Protein 1WJK (pdb70)

Secondary structure (DSSP, 8-state):
-----------S-----EEEEEE-SS-HHHHHHHHHTSTTSSSSEEEEEETTSSTTHHHHHHSSSS-SEEEESSSEEEESS--HHHHHHHHHSSS-SS--

Organism: Mus musculus (NCBI:txid10090)

Foldseek 3Di:
DDDDDDDDDDDPDDAAWEKEWEDEPPDPASVVQVVVCPVVVVLHPYHYDYCVDPVVVVVCVVPVPWPRWIATLNHTQDTPHHPVVSVVVVSVPPDDDNDD

Sequence (100 aa):
GSSGSSGNLSASNRALPVLTLFTKAPCPLCDEAKEVLQPYKDRFILQEVDITLPENSTWYERYKFDIPVFHLNGQFLMMHRVNTSKLEKQLRKLSGPSSGGSSGSSGNLSASNRALPVLTLFTKAPCPLCDEAKEVLQPYKDRFILQEVDITLPENSTWYERYKFDIPVFHLNGQFLMMHRVNTSKLEKQLRKLSGPSSGGSSGSSGNLSASNRALPVLTLFTKAPCPLCDEAKEVLQPYKDRFILQEVDITLPENSTWYERYKFDIPVFHLNGQFLMMHRVNTSKLEKQLRKLSGPSSGGSSGSSGNLSASNRALPVLTLFTKAPCPLCDEAKEVLQPYKDRFILQEVDITLPENSTWYERYKFDIPVFHLNGQFLMMHRVNTSKLEKQLRKLSGPSSGGSSGSSGNLSASNRALPVLTLFTKAPCPLCDEAKEVLQPYKDRFILQEVDITLPENSTWYERYKFDIPVFHLNGQFLMMHRVNTSKLEKQLRKLSGPSSGGSSGSSGNLSASNRALPVLTLFTKAPCPLCDEAKEVLQPYKDRFILQEVDITLPENSTWYERYKFDIPVFHLNGQFLMMHRVNTSKLEKQLRKLSGPSSGGSSGSSGNLSASNRALPVLTLFTKAPCPLCDEAKEVLQPYKDRFILQEVDITLPENSTWYERYKFDIPVFHLNGQFLMMHRVNTSKLEKQLRKLSGPSSGGSSGSSGNLSASNRALPVLTLFTKAPCPLCDEAKEVLQPYKDRFILQEVDITLPENSTWYERYKFDIPVFHLNGQFLMMHRVNTSKLEKQLRKLSGPSSGGSSGSSGNLSASNRALPVLTLFTKAPCPLCDEAKEVLQPYKDRFILQEVDITLPENSTWYERYKFDIPVFHLNGQFLMMHRVNTSKLEKQLRKLSGPSSGGSSGSSGNLSASNRALPVLTLFTKAPCPLCDEAKEVLQPYKDRFILQEVDITLPENSTWYERYKFDIPVFHLNGQFLMMHRVNTSKLEKQLRKLSGPSSGGSSGSSGNLSASNRALPVLTLFTKAPCPLCDEAKEVLQPYKDRFILQEVDITLPENSTWYERYKFDIPVFHLNGQFLMMHRVNTSKLEKQLRKLSGPSSGGSSGSSGNLSASNRALPVLTLFTKAPCPLCDEAKEVLQPYKDRFILQEVDITLPENSTWYERYKFDIPVFHLNGQFLMMHRVNTSKLEKQLRKLSGPSSGGSSGSSGNLSASNRALPVLTLFTKAPCPLCDEAKEVLQPYKDRFILQEVDITLPENSTWYERYKFDIPVFHLNGQFLMMHRVNTSKLEKQLRKLSGPSSGGSSGSSGNLSASNRALPVLTLFTKAPCPLCDEAKEVLQPYKDRFILQEVDITLPENSTWYERYKFDIPVFHLNGQFLMMHRVNTSKLEKQLRKLSGPSSGGSSGSSGNLSASNRALPVLTLFTKAPCPLCDEAKEVLQPYKDRFILQEVDITLPENSTWYERYKFDIPVFHLNGQFLMMHRVNTSKLEKQLRKLSGPSSGGSSGSSGNLSASNRALPVLTLFTKAPCPLCDEAKEVLQPYKDRFILQEVDITLPENSTWYERYKFDIPVFHLNGQFLMMHRVNTSKLEKQLRKLSGPSSGGSSGSSGNLSASNRALPVLTLFTKAPCPLCDEAKEVLQPYKDRFILQEVDITLPENSTWYERYKFDIPVFHLNGQFLMMHRVNTSKLEKQLRKLSGPSSGGSSGSSGNLSASNRALPVLTLFTKAPCPLCDEAKEVLQPYKDRFILQEVDITLPENSTWYERYKFDIPVFHLNGQFLMMHRVNTSKLEKQLRKLSGPSSGGSSGSSGNLSASNRALPVLTLFTKAPCPLCDEAKEVLQPYKDRFILQEVDITLPENSTWYERYKFDIPVFHLNGQFLMMHRVNTSKLEKQLRKLSGPSSGGSSGSSGNLSASNRALPVLTLFTKAPCPLCDEAKEVLQPYKDRFILQEVDITLPENSTWYERYKFDIPVFHLNGQFLMMHRVNTSKLEKQLRKLSGPSSG

Structure (mmCIF, N/CA/C/O backbone):
data_1WJK
#
_entry.id   1WJK
#
loop_
_atom_site.group_PDB
_atom_site.id
_atom_site.type_symbol
_atom_site.label_atom_id
_atom_site.label_alt_id
_atom_site.label_comp_id
_atom_site.label_asym_id
_atom_site.label_entity_id
_atom_site.label_seq_id
_atom_site.pdbx_PDB_ins_code
_atom_site.Cartn_x
_atom_site.Cartn_y
_atom_site.Cartn_z
_atom_site.occupancy
_atom_site.B_iso_or_equiv
_atom_site.auth_seq_id
_atom_site.auth_comp_id
_atom_site.auth_asym_id
_atom_site.auth_atom_id
_atom_site.pdbx_PDB_model_num
ATOM 1 N N . GLY A 1 1 ? 16.718 -8.238 6.105 1.00 0.00 1 GLY A N 1
ATOM 2 C CA . GLY A 1 1 ? 17.466 -8.238 4.860 1.00 0.00 1 GLY A CA 1
ATOM 3 C C . GLY A 1 1 ? 18.549 -7.157 4.871 1.00 0.00 1 GLY A C 1
ATOM 4 O O . GLY A 1 1 ? 19.739 -7.465 4.828 1.00 0.00 1 GLY A O 1
ATOM 8 N N . SER A 1 2 ? 18.097 -5.913 4.928 1.00 0.00 2 SER A N 1
ATOM 9 C CA . SER A 1 2 ? 19.013 -4.785 4.946 1.00 0.00 2 SER A CA 1
ATOM 10 C C . SER A 1 2 ? 18.543 -3.745 5.965 1.00 0.00 2 SER A C 1
ATOM 11 O O . SER A 1 2 ? 17.418 -3.254 5.882 1.00 0.00 2 SER A O 1
ATOM 19 N N . SER A 1 3 ? 19.428 -3.440 6.902 1.00 0.00 3 SER A N 1
ATOM 20 C CA . SER A 1 3 ? 19.117 -2.468 7.936 1.00 0.00 3 SER A CA 1
ATOM 21 C C . SER A 1 3 ? 18.768 -1.121 7.300 1.00 0.00 3 SER A C 1
ATOM 22 O O . SER A 1 3 ? 18.136 -0.276 7.933 1.00 0.00 3 SER A O 1
ATOM 30 N N . GLY A 1 4 ? 19.193 -0.962 6.055 1.00 0.00 4 GLY A N 1
ATOM 31 C CA . GLY A 1 4 ? 18.933 0.267 5.326 1.00 0.00 4 GLY A CA 1
ATOM 32 C C . GLY A 1 4 ? 19.788 1.416 5.865 1.00 0.00 4 GLY A C 1
ATOM 33 O O . GLY A 1 4 ? 20.380 1.303 6.938 1.00 0.00 4 GLY A O 1
ATOM 37 N N . SER A 1 5 ? 19.826 2.494 5.097 1.00 0.00 5 SER A N 1
ATOM 38 C CA . SER A 1 5 ? 20.599 3.662 5.483 1.00 0.00 5 SER A CA 1
ATOM 39 C C . SER A 1 5 ? 20.042 4.910 4.795 1.00 0.00 5 SER A C 1
ATOM 40 O O . SER A 1 5 ? 20.080 5.017 3.570 1.00 0.00 5 SER A O 1
ATOM 48 N N . SER A 1 6 ? 19.538 5.823 5.612 1.00 0.00 6 SER A N 1
ATOM 49 C CA . SER A 1 6 ? 18.974 7.059 5.097 1.00 0.00 6 SER A CA 1
ATOM 50 C C . SER A 1 6 ? 18.529 7.954 6.256 1.00 0.00 6 SER A C 1
ATOM 51 O O . SER A 1 6 ? 17.422 7.805 6.771 1.00 0.00 6 SER A O 1
ATOM 59 N N . GLY A 1 7 ? 19.415 8.864 6.632 1.00 0.00 7 GLY A N 1
ATOM 60 C CA . GLY A 1 7 ? 19.128 9.783 7.720 1.00 0.00 7 GLY A CA 1
ATOM 61 C C . GLY A 1 7 ? 19.088 11.229 7.220 1.00 0.00 7 GLY A C 1
ATOM 62 O O . GLY A 1 7 ? 19.862 11.608 6.343 1.00 0.00 7 GLY A O 1
ATOM 66 N N . ASN A 1 8 ? 18.178 11.997 7.801 1.00 0.00 8 ASN A N 1
ATOM 67 C CA . ASN A 1 8 ? 18.027 13.393 7.426 1.00 0.00 8 ASN A CA 1
ATOM 68 C C . ASN A 1 8 ? 17.182 14.111 8.480 1.00 0.00 8 ASN A C 1
ATOM 69 O O . ASN A 1 8 ? 16.396 13.480 9.186 1.00 0.00 8 ASN A O 1
ATOM 80 N N . LEU A 1 9 ? 17.371 15.420 8.553 1.00 0.00 9 LEU A N 1
ATOM 81 C CA . LEU A 1 9 ? 16.636 16.231 9.508 1.00 0.00 9 LEU A CA 1
ATOM 82 C C . LEU A 1 9 ? 15.135 16.043 9.281 1.00 0.00 9 LEU A C 1
ATOM 83 O O . LEU A 1 9 ? 14.686 15.919 8.142 1.00 0.00 9 LEU A O 1
ATOM 99 N N . SER A 1 10 ? 14.399 16.029 10.383 1.00 0.00 10 SER A N 1
ATOM 100 C CA . SER A 1 10 ? 12.958 15.859 10.318 1.00 0.00 10 SER A CA 1
ATOM 101 C C . SER A 1 10 ? 12.288 16.627 11.460 1.00 0.00 10 SER A C 1
ATOM 102 O O . SER A 1 10 ? 11.432 17.477 11.222 1.00 0.00 10 SER A O 1
ATOM 110 N N . ALA A 1 11 ? 12.704 16.299 12.674 1.00 0.00 11 ALA A N 1
ATOM 111 C CA . ALA A 1 11 ? 12.155 16.947 13.853 1.00 0.00 11 ALA A CA 1
ATOM 112 C C . ALA A 1 11 ? 10.635 16.768 13.868 1.00 0.00 11 ALA A C 1
ATOM 113 O O . ALA A 1 11 ? 9.892 17.722 13.642 1.00 0.00 11 ALA A O 1
ATOM 120 N N . SER A 1 12 ? 10.219 15.539 14.135 1.00 0.00 12 SER A N 1
ATOM 121 C CA . SER A 1 12 ? 8.801 15.223 14.182 1.00 0.00 12 SER A CA 1
ATOM 122 C C . SER A 1 12 ? 8.593 13.849 14.821 1.00 0.00 12 SER A C 1
ATOM 123 O O . SER A 1 12 ? 9.496 13.014 14.816 1.00 0.00 12 SER A O 1
ATOM 131 N N . ASN A 1 13 ? 7.397 13.657 15.358 1.00 0.00 13 ASN A N 1
ATOM 132 C CA . ASN A 1 13 ? 7.058 12.399 16.001 1.00 0.00 13 ASN A CA 1
ATOM 133 C C . ASN A 1 13 ? 7.362 11.244 15.044 1.00 0.00 13 ASN A C 1
ATOM 134 O O . ASN A 1 13 ? 7.584 11.462 13.854 1.00 0.00 13 ASN A O 1
ATOM 145 N N . ARG A 1 14 ? 7.362 10.042 15.599 1.00 0.00 14 ARG A N 1
ATOM 146 C CA . ARG A 1 14 ? 7.636 8.853 14.810 1.00 0.00 14 ARG A CA 1
ATOM 147 C C . ARG A 1 14 ? 6.361 8.025 14.638 1.00 0.00 14 ARG A C 1
ATOM 148 O O . ARG A 1 14 ? 5.803 7.527 15.615 1.00 0.00 14 ARG A O 1
ATOM 169 N N . ALA A 1 15 ? 5.936 7.904 13.389 1.00 0.00 15 ALA A N 1
ATOM 170 C CA . ALA A 1 15 ? 4.737 7.145 13.077 1.00 0.00 15 ALA A CA 1
ATOM 171 C C . ALA A 1 15 ? 4.521 7.142 11.562 1.00 0.00 15 ALA A C 1
ATOM 172 O O . ALA A 1 15 ? 4.308 8.193 10.959 1.00 0.00 15 ALA A O 1
ATOM 179 N N . LEU A 1 16 ? 4.582 5.948 10.990 1.00 0.00 16 LEU A N 1
ATOM 180 C CA . LEU A 1 16 ? 4.396 5.794 9.557 1.00 0.00 16 LEU A CA 1
ATOM 181 C C . LEU A 1 16 ? 2.943 5.407 9.275 1.00 0.00 16 LEU A C 1
ATOM 182 O O . LEU A 1 16 ? 2.255 4.883 10.150 1.00 0.00 16 LEU A O 1
ATOM 198 N N . PRO A 1 17 ? 2.507 5.688 8.017 1.00 0.00 17 PRO A N 1
ATOM 199 C CA . PRO A 1 17 ? 1.149 5.375 7.609 1.00 0.00 17 PRO A CA 1
ATOM 200 C C . PRO A 1 17 ? 0.980 3.873 7.370 1.00 0.00 17 PRO A C 1
ATOM 201 O O . PRO A 1 17 ? 1.957 3.166 7.126 1.00 0.00 17 PRO A O 1
ATOM 212 N N . VAL A 1 18 ? -0.266 3.430 7.448 1.00 0.00 18 VAL A N 1
ATOM 213 C CA . VAL A 1 18 ? -0.575 2.025 7.243 1.00 0.00 18 VAL A CA 1
ATOM 214 C C . VAL A 1 18 ? -1.106 1.826 5.822 1.00 0.00 18 VAL A C 1
ATOM 215 O O . VAL A 1 18 ? -2.206 2.271 5.499 1.00 0.00 18 VAL A O 1
ATOM 228 N N . LEU A 1 19 ? -0.300 1.157 5.011 1.00 0.00 19 LEU A N 1
ATOM 229 C CA . LEU A 1 19 ? -0.675 0.893 3.632 1.00 0.00 19 LEU A CA 1
ATOM 230 C C . LEU A 1 19 ? -1.354 -0.475 3.545 1.00 0.00 19 LEU A C 1
ATOM 231 O O . LEU A 1 19 ? -0.710 -1.505 3.736 1.00 0.00 19 LEU A O 1
ATOM 247 N N . THR A 1 20 ? -2.647 -0.441 3.257 1.00 0.00 20 THR A N 1
ATOM 248 C CA . THR A 1 20 ? -3.420 -1.666 3.143 1.00 0.00 20 THR A CA 1
ATOM 249 C C . THR A 1 20 ? -3.192 -2.315 1.777 1.00 0.00 20 THR A C 1
ATOM 250 O O . THR A 1 20 ? -3.757 -1.879 0.775 1.00 0.00 20 THR A O 1
ATOM 261 N N . LEU A 1 21 ? -2.362 -3.348 1.780 1.00 0.00 21 LEU A N 1
ATOM 262 C CA . LEU A 1 21 ? -2.052 -4.062 0.553 1.00 0.00 21 LEU A CA 1
ATOM 263 C C . LEU A 1 21 ? -2.972 -5.278 0.429 1.00 0.00 21 LEU A C 1
ATOM 264 O O . LEU A 1 21 ? -2.984 -6.144 1.302 1.00 0.00 21 LEU A O 1
ATOM 280 N N . PHE A 1 22 ? -3.721 -5.304 -0.664 1.00 0.00 22 PHE A N 1
ATOM 281 C CA . PHE A 1 22 ? -4.643 -6.399 -0.914 1.00 0.00 22 PHE A CA 1
ATOM 282 C C . PHE A 1 22 ? -4.154 -7.275 -2.069 1.00 0.00 22 PHE A C 1
ATOM 283 O O . PHE A 1 22 ? -4.353 -6.939 -3.235 1.00 0.00 22 PHE A O 1
ATOM 300 N N . THR A 1 23 ? -3.522 -8.381 -1.704 1.00 0.00 23 THR A N 1
ATOM 301 C CA . THR A 1 23 ? -3.003 -9.308 -2.696 1.00 0.00 23 THR A CA 1
ATOM 302 C C . THR A 1 23 ? -3.933 -10.515 -2.837 1.00 0.00 23 THR A C 1
ATOM 303 O O . THR A 1 23 ? -4.797 -10.739 -1.991 1.00 0.00 23 THR A O 1
ATOM 314 N N . LYS A 1 24 ? -3.723 -11.260 -3.912 1.00 0.00 24 LYS A N 1
ATOM 315 C CA . LYS A 1 24 ? -4.532 -12.439 -4.174 1.00 0.00 24 LYS A CA 1
ATOM 316 C C . LYS A 1 24 ? -3.752 -13.396 -5.078 1.00 0.00 24 LYS A C 1
ATOM 317 O O . LYS A 1 24 ? -2.609 -13.121 -5.439 1.00 0.00 24 LYS A O 1
ATOM 336 N N . ALA A 1 25 ? -4.402 -14.500 -5.417 1.00 0.00 25 ALA A N 1
ATOM 337 C CA . ALA A 1 25 ? -3.784 -15.499 -6.272 1.00 0.00 25 ALA A CA 1
ATOM 338 C C . ALA A 1 25 ? -4.872 -16.385 -6.882 1.00 0.00 25 ALA A C 1
ATOM 339 O O . ALA A 1 25 ? -5.916 -16.603 -6.269 1.00 0.00 25 ALA A O 1
ATOM 346 N N . PRO A 1 26 ? -4.582 -16.885 -8.113 1.00 0.00 26 PRO A N 1
ATOM 347 C CA . PRO A 1 26 ? -3.323 -16.578 -8.769 1.00 0.00 26 PRO A CA 1
ATOM 348 C C . PRO A 1 26 ? -3.322 -15.147 -9.312 1.00 0.00 26 PRO A C 1
ATOM 349 O O . PRO A 1 26 ? -4.288 -14.718 -9.940 1.00 0.00 26 PRO A O 1
ATOM 360 N N . CYS A 1 27 ? -2.227 -14.450 -9.049 1.00 0.00 27 CYS A N 1
ATOM 361 C CA . CYS A 1 27 ? -2.087 -13.076 -9.503 1.00 0.00 27 CYS A CA 1
ATOM 362 C C . CYS A 1 27 ? -0.605 -12.700 -9.448 1.00 0.00 27 CYS A C 1
ATOM 363 O O . CYS A 1 27 ? -0.062 -12.459 -8.371 1.00 0.00 27 CYS A O 1
ATOM 371 N N . PRO A 1 28 ? 0.023 -12.660 -10.653 1.00 0.00 28 PRO A N 1
ATOM 372 C CA . PRO A 1 28 ? 1.432 -12.317 -10.752 1.00 0.00 28 PRO A CA 1
ATOM 373 C C . PRO A 1 28 ? 1.646 -10.816 -10.552 1.00 0.00 28 PRO A C 1
ATOM 374 O O . PRO A 1 28 ? 2.775 -10.332 -10.612 1.00 0.00 28 PRO A O 1
ATOM 385 N N . LEU A 1 29 ? 0.543 -10.119 -10.318 1.00 0.00 29 LEU A N 1
ATOM 386 C CA . LEU A 1 29 ? 0.596 -8.682 -10.108 1.00 0.00 29 LEU A CA 1
ATOM 387 C C . LEU A 1 29 ? 0.896 -8.397 -8.635 1.00 0.00 29 LEU A C 1
ATOM 388 O O . LEU A 1 29 ? 1.908 -7.777 -8.313 1.00 0.00 29 LEU A O 1
ATOM 404 N N . CYS A 1 30 ? -0.003 -8.862 -7.780 1.00 0.00 30 CYS A N 1
ATOM 405 C CA . CYS A 1 30 ? 0.152 -8.664 -6.349 1.00 0.00 30 CYS A CA 1
ATOM 406 C C . CYS A 1 30 ? 1.577 -9.064 -5.961 1.00 0.00 30 CYS A C 1
ATOM 407 O O . CYS A 1 30 ? 2.107 -8.590 -4.958 1.00 0.00 30 CYS A O 1
ATOM 415 N N . ASP A 1 31 ? 2.157 -9.933 -6.777 1.00 0.00 31 ASP A N 1
ATOM 416 C CA . ASP A 1 31 ? 3.510 -10.402 -6.532 1.00 0.00 31 ASP A CA 1
ATOM 417 C C . ASP A 1 31 ? 4.497 -9.265 -6.805 1.00 0.00 31 ASP A C 1
ATOM 418 O O . ASP A 1 31 ? 5.283 -8.898 -5.934 1.00 0.00 31 ASP A O 1
ATOM 427 N N . GLU A 1 32 ? 4.424 -8.740 -8.020 1.00 0.00 32 GLU A N 1
ATOM 428 C CA . GLU A 1 32 ? 5.301 -7.653 -8.419 1.00 0.00 32 GLU A CA 1
ATOM 429 C C . GLU A 1 32 ? 5.058 -6.425 -7.539 1.00 0.00 32 GLU A C 1
ATOM 430 O O . GLU A 1 32 ? 6.002 -5.839 -7.011 1.00 0.00 32 GLU A O 1
ATOM 442 N N . ALA A 1 33 ? 3.788 -6.072 -7.408 1.00 0.00 33 ALA A N 1
ATOM 443 C CA . ALA A 1 33 ? 3.410 -4.924 -6.601 1.00 0.00 33 ALA A CA 1
ATOM 444 C C . ALA A 1 33 ? 4.301 -4.864 -5.359 1.00 0.00 33 ALA A C 1
ATOM 445 O O . ALA A 1 33 ? 5.038 -3.898 -5.166 1.00 0.00 33 ALA A O 1
ATOM 452 N N . LYS A 1 34 ? 4.204 -5.908 -4.549 1.00 0.00 34 LYS A N 1
ATOM 453 C CA . LYS A 1 34 ? 4.993 -5.985 -3.331 1.00 0.00 34 LYS A CA 1
ATOM 454 C C . LYS A 1 34 ? 6.437 -5.585 -3.637 1.00 0.00 34 LYS A C 1
ATOM 455 O O . LYS A 1 34 ? 6.999 -4.717 -2.970 1.00 0.00 34 LYS A O 1
ATOM 474 N N . GLU A 1 35 ? 6.997 -6.236 -4.646 1.00 0.00 35 GLU A N 1
ATOM 475 C CA . GLU A 1 35 ? 8.365 -5.958 -5.049 1.00 0.00 35 GLU A CA 1
ATOM 476 C C . GLU A 1 35 ? 8.550 -4.461 -5.304 1.00 0.00 35 GLU A C 1
ATOM 477 O O . GLU A 1 35 ? 9.646 -3.929 -5.132 1.00 0.00 35 GLU A O 1
ATOM 489 N N . VAL A 1 36 ? 7.462 -3.824 -5.711 1.00 0.00 36 VAL A N 1
ATOM 490 C CA . VAL A 1 36 ? 7.490 -2.398 -5.992 1.00 0.00 36 VAL A CA 1
ATOM 491 C C . VAL A 1 36 ? 7.433 -1.622 -4.675 1.00 0.00 36 VAL A C 1
ATOM 492 O O . VAL A 1 36 ? 7.793 -0.447 -4.627 1.00 0.00 36 VAL A O 1
ATOM 505 N N . LEU A 1 37 ? 6.978 -2.311 -3.638 1.00 0.00 37 LEU A N 1
ATOM 506 C CA . LEU A 1 37 ? 6.869 -1.700 -2.324 1.00 0.00 37 LEU A CA 1
ATOM 507 C C . LEU A 1 37 ? 8.047 -2.152 -1.458 1.00 0.00 37 LEU A C 1
ATOM 508 O O . LEU A 1 37 ? 7.987 -2.070 -0.232 1.00 0.00 37 LEU A O 1
ATOM 524 N N . GLN A 1 38 ? 9.089 -2.619 -2.129 1.00 0.00 38 GLN A N 1
ATOM 525 C CA . GLN A 1 38 ? 10.279 -3.083 -1.436 1.00 0.00 38 GLN A CA 1
ATOM 526 C C . GLN A 1 38 ? 11.012 -1.905 -0.792 1.00 0.00 38 GLN A C 1
ATOM 527 O O . GLN A 1 38 ? 11.332 -1.942 0.395 1.00 0.00 38 GLN A O 1
ATOM 541 N N . PRO A 1 39 ? 11.263 -0.859 -1.625 1.00 0.00 39 PRO A N 1
ATOM 542 C CA . PRO A 1 39 ? 11.952 0.328 -1.149 1.00 0.00 39 PRO A CA 1
ATOM 543 C C . PRO A 1 39 ? 11.027 1.191 -0.289 1.00 0.00 39 PRO A C 1
ATOM 544 O O . PRO A 1 39 ? 11.431 2.248 0.194 1.00 0.00 39 PRO A O 1
ATOM 555 N N . TYR A 1 40 ? 9.805 0.708 -0.123 1.00 0.00 40 TYR A N 1
ATOM 556 C CA . TYR A 1 40 ? 8.819 1.422 0.671 1.00 0.00 40 TYR A CA 1
ATOM 557 C C . TYR A 1 40 ? 8.288 0.544 1.805 1.00 0.00 40 TYR A C 1
ATOM 558 O O . TYR A 1 40 ? 7.313 0.899 2.466 1.00 0.00 40 TYR A O 1
ATOM 576 N N . LYS A 1 41 ? 8.952 -0.587 1.996 1.00 0.00 41 LYS A N 1
ATOM 577 C CA . LYS A 1 41 ? 8.559 -1.519 3.039 1.00 0.00 41 LYS A CA 1
ATOM 578 C C . LYS A 1 41 ? 8.712 -0.845 4.404 1.00 0.00 41 LYS A C 1
ATOM 579 O O . LYS A 1 41 ? 7.943 -1.118 5.325 1.00 0.00 41 LYS A O 1
ATOM 598 N N . ASP A 1 42 ? 9.709 0.023 4.491 1.00 0.00 42 ASP A N 1
ATOM 599 C CA . ASP A 1 42 ? 9.973 0.738 5.728 1.00 0.00 42 ASP A CA 1
ATOM 600 C C . ASP A 1 42 ? 9.327 2.123 5.659 1.00 0.00 42 ASP A C 1
ATOM 601 O O . ASP A 1 42 ? 9.199 2.803 6.676 1.00 0.00 42 ASP A O 1
ATOM 610 N N . ARG A 1 43 ? 8.936 2.499 4.451 1.00 0.00 43 ARG A N 1
ATOM 611 C CA . ARG A 1 43 ? 8.306 3.791 4.236 1.00 0.00 43 ARG A CA 1
ATOM 612 C C . ARG A 1 43 ? 6.920 3.819 4.882 1.00 0.00 43 ARG A C 1
ATOM 613 O O . ARG A 1 43 ? 6.288 4.871 4.958 1.00 0.00 43 ARG A O 1
ATOM 634 N N . PHE A 1 44 ? 6.487 2.650 5.331 1.00 0.00 44 PHE A N 1
ATOM 635 C CA . PHE A 1 44 ? 5.187 2.527 5.969 1.00 0.00 44 PHE A CA 1
ATOM 636 C C . PHE A 1 44 ? 4.907 1.077 6.368 1.00 0.00 44 PHE A C 1
ATOM 637 O O . PHE A 1 44 ? 5.717 0.190 6.106 1.00 0.00 44 PHE A O 1
ATOM 654 N N . ILE A 1 45 ? 3.757 0.882 6.996 1.00 0.00 45 ILE A N 1
ATOM 655 C CA . ILE A 1 45 ? 3.359 -0.445 7.434 1.00 0.00 45 ILE A CA 1
ATOM 656 C C . ILE A 1 45 ? 2.513 -1.106 6.343 1.00 0.00 45 ILE A C 1
ATOM 657 O O . ILE A 1 45 ? 1.324 -0.818 6.215 1.00 0.00 45 ILE A O 1
ATOM 673 N N . LEU A 1 46 ? 3.160 -1.978 5.584 1.00 0.00 46 LEU A N 1
ATOM 674 C CA . LEU A 1 46 ? 2.483 -2.682 4.508 1.00 0.00 46 LEU A CA 1
ATOM 675 C C . LEU A 1 46 ? 1.563 -3.750 5.103 1.00 0.00 46 LEU A C 1
ATOM 676 O O . LEU A 1 46 ? 2.032 -4.786 5.573 1.00 0.00 46 LEU A O 1
ATOM 692 N N . GLN A 1 47 ? 0.271 -3.461 5.064 1.00 0.00 47 GLN A N 1
ATOM 693 C CA . GLN A 1 47 ? -0.719 -4.384 5.593 1.00 0.00 47 GLN A CA 1
ATOM 694 C C . GLN A 1 47 ? -1.251 -5.288 4.479 1.00 0.00 47 GLN A C 1
ATOM 695 O O . GLN A 1 47 ? -2.133 -4.890 3.720 1.00 0.00 47 GLN A O 1
ATOM 709 N N . GLU A 1 48 ? -0.693 -6.488 4.417 1.00 0.00 48 GLU A N 1
ATOM 710 C CA . GLU A 1 48 ? -1.100 -7.452 3.408 1.00 0.00 48 GLU A CA 1
ATOM 711 C C . GLU A 1 48 ? -2.405 -8.134 3.823 1.00 0.00 48 GLU A C 1
ATOM 712 O O . GLU A 1 48 ? -2.418 -8.948 4.745 1.00 0.00 48 GLU A O 1
ATOM 724 N N . VAL A 1 49 ? -3.471 -7.778 3.121 1.00 0.00 49 VAL A N 1
ATOM 725 C CA . VAL A 1 49 ? -4.778 -8.346 3.405 1.00 0.00 49 VAL A CA 1
ATOM 726 C C . VAL A 1 49 ? -5.084 -9.445 2.386 1.00 0.00 49 VAL A C 1
ATOM 727 O O . VAL A 1 49 ? -4.994 -9.221 1.180 1.00 0.00 49 VAL A O 1
ATOM 740 N N . ASP A 1 50 ? -5.439 -10.610 2.908 1.00 0.00 50 ASP A N 1
ATOM 741 C CA . ASP A 1 50 ? -5.758 -11.745 2.058 1.00 0.00 50 ASP A CA 1
ATOM 742 C C . ASP A 1 50 ? -7.236 -11.683 1.667 1.00 0.00 50 ASP A C 1
ATOM 743 O O . ASP A 1 50 ? -8.109 -12.012 2.470 1.00 0.00 50 ASP A O 1
ATOM 752 N N . ILE A 1 51 ? -7.472 -11.260 0.434 1.00 0.00 51 ILE A N 1
ATOM 753 C CA . ILE A 1 51 ? -8.829 -11.151 -0.073 1.00 0.00 51 ILE A CA 1
ATOM 754 C C . ILE A 1 51 ? -9.306 -12.527 -0.541 1.00 0.00 51 ILE A C 1
ATOM 755 O O . ILE A 1 51 ? -10.506 -12.760 -0.675 1.00 0.00 51 ILE A O 1
ATOM 771 N N . THR A 1 52 ? -8.341 -13.404 -0.778 1.00 0.00 52 THR A N 1
ATOM 772 C CA . THR A 1 52 ? -8.647 -14.751 -1.228 1.00 0.00 52 THR A CA 1
ATOM 773 C C . THR A 1 52 ? -9.368 -15.530 -0.127 1.00 0.00 52 THR A C 1
ATOM 774 O O . THR A 1 52 ? -9.879 -16.623 -0.368 1.00 0.00 52 THR A O 1
ATOM 785 N N . LEU A 1 53 ? -9.385 -14.939 1.058 1.00 0.00 53 LEU A N 1
ATOM 786 C CA . LEU A 1 53 ? -10.035 -15.564 2.198 1.00 0.00 53 LEU A CA 1
ATOM 787 C C . LEU A 1 53 ? -11.542 -15.314 2.120 1.00 0.00 53 LEU A C 1
ATOM 788 O O . LEU A 1 53 ? -11.989 -14.397 1.432 1.00 0.00 53 LEU A O 1
ATOM 804 N N . PRO A 1 54 ? -12.305 -16.168 2.854 1.00 0.00 54 PRO A N 1
ATOM 805 C CA . PRO A 1 54 ? -13.753 -16.049 2.875 1.00 0.00 54 PRO A CA 1
ATOM 806 C C . PRO A 1 54 ? -14.193 -14.862 3.735 1.00 0.00 54 PRO A C 1
ATOM 807 O O . PRO A 1 54 ? -15.055 -14.083 3.330 1.00 0.00 54 PRO A O 1
ATOM 818 N N . GLU A 1 55 ? -13.581 -14.760 4.905 1.00 0.00 55 GLU A N 1
ATOM 819 C CA . GLU A 1 55 ? -13.899 -13.682 5.825 1.00 0.00 55 GLU A CA 1
ATOM 820 C C . GLU A 1 55 ? -13.560 -12.329 5.195 1.00 0.00 55 GLU A C 1
ATOM 821 O O . GLU A 1 55 ? -14.087 -11.298 5.609 1.00 0.00 55 GLU A O 1
ATOM 833 N N . ASN A 1 56 ? -12.683 -12.378 4.203 1.00 0.00 56 ASN A N 1
ATOM 834 C CA . ASN A 1 56 ? -12.268 -11.169 3.511 1.00 0.00 56 ASN A CA 1
ATOM 835 C C . ASN A 1 56 ? -12.879 -11.154 2.109 1.00 0.00 56 ASN A C 1
ATOM 836 O O . ASN A 1 56 ? -12.593 -10.261 1.312 1.00 0.00 56 ASN A O 1
ATOM 847 N N . SER A 1 57 ? -13.711 -12.153 1.850 1.00 0.00 57 SER A N 1
ATOM 848 C CA . SER A 1 57 ? -14.365 -12.265 0.557 1.00 0.00 57 SER A CA 1
ATOM 849 C C . SER A 1 57 ? -14.910 -10.902 0.126 1.00 0.00 57 SER A C 1
ATOM 850 O O . SER A 1 57 ? -14.940 -10.590 -1.063 1.00 0.00 57 SER A O 1
ATOM 858 N N . THR A 1 58 ? -15.327 -10.127 1.116 1.00 0.00 58 THR A N 1
ATOM 859 C CA . THR A 1 58 ? -15.869 -8.805 0.854 1.00 0.00 58 THR A CA 1
ATOM 860 C C . THR A 1 58 ? -14.839 -7.941 0.123 1.00 0.00 58 THR A C 1
ATOM 861 O O . THR A 1 58 ? -15.123 -7.398 -0.943 1.00 0.00 58 THR A O 1
ATOM 872 N N . TRP A 1 59 ? -13.663 -7.841 0.726 1.00 0.00 59 TRP A N 1
ATOM 873 C CA . TRP A 1 59 ? -12.589 -7.053 0.146 1.00 0.00 59 TRP A CA 1
ATOM 874 C C . TRP A 1 59 ? -12.437 -7.468 -1.319 1.00 0.00 59 TRP A C 1
ATOM 875 O O . TRP A 1 59 ? -12.291 -6.618 -2.196 1.00 0.00 59 TRP A O 1
ATOM 896 N N . TYR A 1 60 ? -12.476 -8.774 -1.538 1.00 0.00 60 TYR A N 1
ATOM 897 C CA . TYR A 1 60 ? -12.343 -9.312 -2.881 1.00 0.00 60 TYR A CA 1
ATOM 898 C C . TYR A 1 60 ? -13.555 -8.945 -3.740 1.00 0.00 60 TYR A C 1
ATOM 899 O O . TYR A 1 60 ? -13.406 -8.350 -4.807 1.00 0.00 60 TYR A O 1
ATOM 917 N N . GLU A 1 61 ? -14.726 -9.314 -3.244 1.00 0.00 61 GLU A N 1
ATOM 918 C CA . GLU A 1 61 ? -15.963 -9.030 -3.953 1.00 0.00 61 GLU A CA 1
ATOM 919 C C . GLU A 1 61 ? -15.970 -7.583 -4.449 1.00 0.00 61 GLU A C 1
ATOM 920 O O . GLU A 1 61 ? -16.495 -7.294 -5.523 1.00 0.00 61 GLU A O 1
ATOM 932 N N . ARG A 1 62 ? -15.382 -6.711 -3.643 1.00 0.00 62 ARG A N 1
ATOM 933 C CA . ARG A 1 62 ? -15.314 -5.301 -3.987 1.00 0.00 62 ARG A CA 1
ATOM 934 C C . ARG A 1 62 ? -14.058 -5.016 -4.813 1.00 0.00 62 ARG A C 1
ATOM 935 O O . ARG A 1 62 ? -14.046 -4.100 -5.634 1.00 0.00 62 ARG A O 1
ATOM 956 N N . TYR A 1 63 ? -13.032 -5.818 -4.567 1.00 0.00 63 TYR A N 1
ATOM 957 C CA . TYR A 1 63 ? -11.774 -5.663 -5.278 1.00 0.00 63 TYR A CA 1
ATOM 958 C C . TYR A 1 63 ? -11.240 -7.017 -5.749 1.00 0.00 63 TYR A C 1
ATOM 959 O O . TYR A 1 63 ? -10.219 -7.492 -5.254 1.00 0.00 63 TYR A O 1
ATOM 977 N N . LYS A 1 64 ? -11.955 -7.602 -6.699 1.00 0.00 64 LYS A N 1
ATOM 978 C CA . LYS A 1 64 ? -11.565 -8.892 -7.242 1.00 0.00 64 LYS A CA 1
ATOM 979 C C . LYS A 1 64 ? -10.926 -8.690 -8.617 1.00 0.00 64 LYS A C 1
ATOM 980 O O . LYS A 1 64 ? -10.246 -9.580 -9.126 1.00 0.00 64 LYS A O 1
ATOM 999 N N . PHE A 1 65 ? -11.167 -7.515 -9.180 1.00 0.00 65 PHE A N 1
ATOM 1000 C CA . PHE A 1 65 ? -10.624 -7.185 -10.486 1.00 0.00 65 PHE A CA 1
ATOM 1001 C C . PHE A 1 65 ? -9.974 -5.800 -10.476 1.00 0.00 65 PHE A C 1
ATOM 1002 O O . PHE A 1 65 ? -9.552 -5.301 -11.518 1.00 0.00 65 PHE A O 1
ATOM 1019 N N . ASP A 1 66 ? -9.914 -5.218 -9.287 1.00 0.00 66 ASP A N 1
ATOM 1020 C CA . ASP A 1 66 ? -9.324 -3.901 -9.127 1.00 0.00 66 ASP A CA 1
ATOM 1021 C C . ASP A 1 66 ? -8.099 -4.002 -8.215 1.00 0.00 66 ASP A C 1
ATOM 1022 O O . ASP A 1 66 ? -7.764 -3.051 -7.512 1.00 0.00 66 ASP A O 1
ATOM 1031 N N . ILE A 1 67 ? -7.465 -5.165 -8.257 1.00 0.00 67 ILE A N 1
ATOM 1032 C CA . ILE A 1 67 ? -6.285 -5.404 -7.443 1.00 0.00 67 ILE A CA 1
ATOM 1033 C C . ILE A 1 67 ? -5.051 -5.457 -8.345 1.00 0.00 67 ILE A C 1
ATOM 1034 O O . ILE A 1 67 ? -5.171 -5.628 -9.558 1.00 0.00 67 ILE A O 1
ATOM 1050 N N . PRO A 1 68 ? -3.862 -5.304 -7.703 1.00 0.00 68 PRO A N 1
ATOM 1051 C CA . PRO A 1 68 ? -3.809 -5.106 -6.264 1.00 0.00 68 PRO A CA 1
ATOM 1052 C C . PRO A 1 68 ? -4.234 -3.685 -5.890 1.00 0.00 68 PRO A C 1
ATOM 1053 O O . PRO A 1 68 ? -3.999 -2.743 -6.646 1.00 0.00 68 PRO A O 1
ATOM 1064 N N . VAL A 1 69 ? -4.852 -3.574 -4.724 1.00 0.00 69 VAL A N 1
ATOM 1065 C CA . VAL A 1 69 ? -5.312 -2.283 -4.240 1.00 0.00 69 VAL A CA 1
ATOM 1066 C C . VAL A 1 69 ? -4.364 -1.786 -3.148 1.00 0.00 69 VAL A C 1
ATOM 1067 O O . VAL A 1 69 ? -3.736 -2.585 -2.454 1.00 0.00 69 VAL A O 1
ATOM 1080 N N . PHE A 1 70 ? -4.290 -0.468 -3.028 1.00 0.00 70 PHE A N 1
ATOM 1081 C CA . PHE A 1 70 ? -3.429 0.145 -2.031 1.00 0.00 70 PHE A CA 1
ATOM 1082 C C . PHE A 1 70 ? -4.137 1.310 -1.337 1.00 0.00 70 PHE A C 1
ATOM 1083 O O . PHE A 1 70 ? -4.511 2.288 -1.982 1.00 0.00 70 PHE A O 1
ATOM 1100 N N . HIS A 1 71 ? -4.301 1.166 -0.030 1.00 0.00 71 HIS A N 1
ATOM 1101 C CA . HIS A 1 71 ? -4.958 2.194 0.760 1.00 0.00 71 HIS A CA 1
ATOM 1102 C C . HIS A 1 71 ? -3.943 2.846 1.701 1.00 0.00 71 HIS A C 1
ATOM 1103 O O . HIS A 1 71 ? -3.369 2.178 2.559 1.00 0.00 71 HIS A O 1
ATOM 1117 N N . LEU A 1 72 ? -3.753 4.143 1.507 1.00 0.00 72 LEU A N 1
ATOM 1118 C CA . LEU A 1 72 ? -2.817 4.892 2.328 1.00 0.00 72 LEU A CA 1
ATOM 1119 C C . LEU A 1 72 ? -3.595 5.725 3.349 1.00 0.00 72 LEU A C 1
ATOM 1120 O O . LEU A 1 72 ? -4.296 6.667 2.982 1.00 0.00 72 LEU A O 1
ATOM 1136 N N . ASN A 1 73 ? -3.445 5.348 4.610 1.00 0.00 73 ASN A N 1
ATOM 1137 C CA . ASN A 1 73 ? -4.125 6.048 5.687 1.00 0.00 73 ASN A CA 1
ATOM 1138 C C . ASN A 1 73 ? -5.616 5.711 5.647 1.00 0.00 73 ASN A C 1
ATOM 1139 O O . ASN A 1 73 ? -6.450 6.519 6.055 1.00 0.00 73 ASN A O 1
ATOM 1150 N N . GLY A 1 74 ? -5.908 4.518 5.151 1.00 0.00 74 GLY A N 1
ATOM 1151 C CA . GLY A 1 74 ? -7.285 4.064 5.053 1.00 0.00 74 GLY A CA 1
ATOM 1152 C C . GLY A 1 74 ? -8.028 4.805 3.939 1.00 0.00 74 GLY A C 1
ATOM 1153 O O . GLY A 1 74 ? -9.200 5.145 4.090 1.00 0.00 74 GLY A O 1
ATOM 1157 N N . GLN A 1 75 ? -7.315 5.033 2.846 1.00 0.00 75 GLN A N 1
ATOM 1158 C CA . GLN A 1 75 ? -7.892 5.728 1.708 1.00 0.00 75 GLN A CA 1
ATOM 1159 C C . GLN A 1 75 ? -7.245 5.245 0.408 1.00 0.00 75 GLN A C 1
ATOM 1160 O O . GLN A 1 75 ? -6.043 5.411 0.210 1.00 0.00 75 GLN A O 1
ATOM 1174 N N . PHE A 1 76 ? -8.072 4.657 -0.444 1.00 0.00 76 PHE A N 1
ATOM 1175 C CA . PHE A 1 76 ? -7.596 4.149 -1.720 1.00 0.00 76 PHE A CA 1
ATOM 1176 C C . PHE A 1 76 ? -6.548 5.084 -2.325 1.00 0.00 76 PHE A C 1
ATOM 1177 O O . PHE A 1 76 ? -6.888 6.132 -2.874 1.00 0.00 76 PHE A O 1
ATOM 1194 N N . LEU A 1 77 ? -5.294 4.673 -2.206 1.00 0.00 77 LEU A N 1
ATOM 1195 C CA . LEU A 1 77 ? -4.194 5.461 -2.735 1.00 0.00 77 LEU A CA 1
ATOM 1196 C C . LEU A 1 77 ? -4.041 5.176 -4.231 1.00 0.00 77 LEU A C 1
ATOM 1197 O O . LEU A 1 77 ? -3.853 6.096 -5.025 1.00 0.00 77 LEU A O 1
ATOM 1213 N N . MET A 1 78 ? -4.129 3.899 -4.570 1.00 0.00 78 MET A N 1
ATOM 1214 C CA . MET A 1 78 ? -4.003 3.481 -5.956 1.00 0.00 78 MET A CA 1
ATOM 1215 C C . MET A 1 78 ? -4.248 1.978 -6.100 1.00 0.00 78 MET A C 1
ATOM 1216 O O . MET A 1 78 ? -3.958 1.207 -5.187 1.00 0.00 78 MET A O 1
ATOM 1230 N N . MET A 1 79 ? -4.781 1.606 -7.255 1.00 0.00 79 MET A N 1
ATOM 1231 C CA . MET A 1 79 ? -5.069 0.209 -7.531 1.00 0.00 79 MET A CA 1
ATOM 1232 C C . MET A 1 79 ? -4.824 -0.120 -9.005 1.00 0.00 79 MET A C 1
ATOM 1233 O O . MET A 1 79 ? -4.833 0.770 -9.854 1.00 0.00 79 MET A O 1
ATOM 1247 N N . HIS A 1 80 ? -4.610 -1.402 -9.264 1.00 0.00 80 HIS A N 1
ATOM 1248 C CA . HIS A 1 80 ? -4.363 -1.860 -10.621 1.00 0.00 80 HIS A CA 1
ATOM 1249 C C . HIS A 1 80 ? -2.868 -1.766 -10.930 1.00 0.00 80 HIS A C 1
ATOM 1250 O O . HIS A 1 80 ? -2.456 -1.933 -12.077 1.00 0.00 80 HIS A O 1
ATOM 1264 N N . ARG A 1 81 ? -2.096 -1.499 -9.887 1.00 0.00 81 ARG A N 1
ATOM 1265 C CA . ARG A 1 81 ? -0.655 -1.381 -10.033 1.00 0.00 81 ARG A CA 1
ATOM 1266 C C . ARG A 1 81 ? -0.052 -0.701 -8.802 1.00 0.00 81 ARG A C 1
ATOM 1267 O O . ARG A 1 81 ? -0.716 -0.562 -7.777 1.00 0.00 81 ARG A O 1
ATOM 1288 N N . VAL A 1 82 ? 1.202 -0.296 -8.945 1.00 0.00 82 VAL A N 1
ATOM 1289 C CA . VAL A 1 82 ? 1.903 0.366 -7.858 1.00 0.00 82 VAL A CA 1
ATOM 1290 C C . VAL A 1 82 ? 2.658 1.578 -8.407 1.00 0.00 82 VAL A C 1
ATOM 1291 O O . VAL A 1 82 ? 3.864 1.509 -8.640 1.00 0.00 82 VAL A O 1
ATOM 1304 N N . ASN A 1 83 ? 1.918 2.660 -8.598 1.00 0.00 83 ASN A N 1
ATOM 1305 C CA . ASN A 1 83 ? 2.503 3.885 -9.116 1.00 0.00 83 ASN A CA 1
ATOM 1306 C C . ASN A 1 83 ? 3.292 4.579 -8.003 1.00 0.00 83 ASN A C 1
ATOM 1307 O O . ASN A 1 83 ? 2.822 5.554 -7.419 1.00 0.00 83 ASN A O 1
ATOM 1318 N N . THR A 1 84 ? 4.477 4.047 -7.742 1.00 0.00 84 THR A N 1
ATOM 1319 C CA . THR A 1 84 ? 5.335 4.603 -6.709 1.00 0.00 84 THR A CA 1
ATOM 1320 C C . THR A 1 84 ? 5.201 6.126 -6.667 1.00 0.00 84 THR A C 1
ATOM 1321 O O . THR A 1 84 ? 4.925 6.699 -5.614 1.00 0.00 84 THR A O 1
ATOM 1332 N N . SER A 1 85 ? 5.401 6.739 -7.824 1.00 0.00 85 SER A N 1
ATOM 1333 C CA . SER A 1 85 ? 5.306 8.185 -7.932 1.00 0.00 85 SER A CA 1
ATOM 1334 C C . SER A 1 85 ? 4.147 8.698 -7.075 1.00 0.00 85 SER A C 1
ATOM 1335 O O . SER A 1 85 ? 4.316 9.630 -6.291 1.00 0.00 85 SER A O 1
ATOM 1343 N N . LYS A 1 86 ? 2.996 8.067 -7.255 1.00 0.00 86 LYS A N 1
ATOM 1344 C CA . LYS A 1 86 ? 1.809 8.449 -6.507 1.00 0.00 86 LYS A CA 1
ATOM 1345 C C . LYS A 1 86 ? 2.043 8.187 -5.018 1.00 0.00 86 LYS A C 1
ATOM 1346 O O . LYS A 1 86 ? 1.831 9.069 -4.188 1.00 0.00 86 LYS A O 1
ATOM 1365 N N . LEU A 1 87 ? 2.477 6.969 -4.726 1.00 0.00 87 LEU A N 1
ATOM 1366 C CA . LEU A 1 87 ? 2.742 6.580 -3.351 1.00 0.00 87 LEU A CA 1
ATOM 1367 C C . LEU A 1 87 ? 3.649 7.623 -2.696 1.00 0.00 87 LEU A C 1
ATOM 1368 O O . LEU A 1 87 ? 3.246 8.291 -1.744 1.00 0.00 87 LEU A O 1
ATOM 1384 N N . GLU A 1 88 ? 4.856 7.731 -3.230 1.00 0.00 88 GLU A N 1
ATOM 1385 C CA . GLU A 1 88 ? 5.823 8.683 -2.709 1.00 0.00 88 GLU A CA 1
ATOM 1386 C C . GLU A 1 88 ? 5.139 10.013 -2.387 1.00 0.00 88 GLU A C 1
ATOM 1387 O O . GLU A 1 88 ? 5.253 10.519 -1.272 1.00 0.00 88 GLU A O 1
ATOM 1399 N N . LYS A 1 89 ? 4.443 10.540 -3.384 1.00 0.00 89 LYS A N 1
ATOM 1400 C CA . LYS A 1 89 ? 3.740 11.801 -3.220 1.00 0.00 89 LYS A CA 1
ATOM 1401 C C . LYS A 1 89 ? 3.026 11.811 -1.867 1.00 0.00 89 LYS A C 1
ATOM 1402 O O . LYS A 1 89 ? 3.311 12.652 -1.017 1.00 0.00 89 LYS A O 1
ATOM 1421 N N . GLN A 1 90 ? 2.111 10.866 -1.711 1.00 0.00 90 GLN A N 1
ATOM 1422 C CA . GLN A 1 90 ? 1.354 10.755 -0.475 1.00 0.00 90 GLN A CA 1
ATOM 1423 C C . GLN A 1 90 ? 2.301 10.678 0.723 1.00 0.00 90 GLN A C 1
ATOM 1424 O O . GLN A 1 90 ? 2.175 11.452 1.670 1.00 0.00 90 GLN A O 1
ATOM 1438 N N . LEU A 1 91 ? 3.230 9.736 0.643 1.00 0.00 91 LEU A N 1
ATOM 1439 C CA . LEU A 1 91 ? 4.199 9.547 1.710 1.00 0.00 91 LEU A CA 1
ATOM 1440 C C . LEU A 1 91 ? 4.656 10.913 2.224 1.00 0.00 91 LEU A C 1
ATOM 1441 O O . LEU A 1 91 ? 4.494 11.223 3.404 1.00 0.00 91 LEU A O 1
ATOM 1457 N N . ARG A 1 92 ? 5.219 11.695 1.314 1.00 0.00 92 ARG A N 1
ATOM 1458 C CA . ARG A 1 92 ? 5.702 13.021 1.661 1.00 0.00 92 ARG A CA 1
ATOM 1459 C C . ARG A 1 92 ? 4.712 13.717 2.597 1.00 0.00 92 ARG A C 1
ATOM 1460 O O . ARG A 1 92 ? 5.066 14.090 3.715 1.00 0.00 92 ARG A O 1
ATOM 1481 N N . LYS A 1 93 ? 3.491 13.872 2.106 1.00 0.00 93 LYS A N 1
ATOM 1482 C CA . LYS A 1 93 ? 2.448 14.517 2.885 1.00 0.00 93 LYS A CA 1
ATOM 1483 C C . LYS A 1 93 ? 1.246 13.577 2.998 1.00 0.00 93 LYS A C 1
ATOM 1484 O O . LYS A 1 93 ? 0.615 13.246 1.996 1.00 0.00 93 LYS A O 1
ATOM 1503 N N . LEU A 1 94 ? 0.967 13.172 4.229 1.00 0.00 94 LEU A N 1
ATOM 1504 C CA . LEU A 1 94 ? -0.148 12.275 4.486 1.00 0.00 94 LEU A CA 1
ATOM 1505 C C . LEU A 1 94 ? -0.856 12.706 5.772 1.00 0.00 94 LEU A C 1
ATOM 1506 O O . LEU A 1 94 ? -1.959 13.247 5.726 1.00 0.00 94 LEU A O 1
ATOM 1522 N N . SER A 1 95 ? -0.191 12.449 6.890 1.00 0.00 95 SER A N 1
ATOM 1523 C CA . SER A 1 95 ? -0.743 12.804 8.186 1.00 0.00 95 SER A CA 1
ATOM 1524 C C . SER A 1 95 ? -1.020 14.307 8.245 1.00 0.00 95 SER A C 1
ATOM 1525 O O . SER A 1 95 ? -2.143 14.725 8.521 1.00 0.00 95 SER A O 1
ATOM 1533 N N . GLY A 1 96 ? 0.024 15.079 7.980 1.00 0.00 96 GLY A N 1
ATOM 1534 C CA . GLY A 1 96 ? -0.092 16.527 7.999 1.00 0.00 96 GLY A CA 1
ATOM 1535 C C . GLY A 1 96 ? 0.363 17.096 9.344 1.00 0.00 96 GLY A C 1
ATOM 1536 O O . GLY A 1 96 ? 0.841 16.359 10.205 1.00 0.00 96 GLY A O 1
ATOM 1540 N N . PRO A 1 97 ? 0.194 18.438 9.487 1.00 0.00 97 PRO A N 1
ATOM 1541 C CA . PRO A 1 97 ? 0.582 19.115 10.713 1.00 0.00 97 PRO A CA 1
ATOM 1542 C C . PRO A 1 97 ? -0.420 18.834 11.835 1.00 0.00 97 PRO A C 1
ATOM 1543 O O . PRO A 1 97 ? -1.546 19.328 11.805 1.00 0.00 97 PRO A O 1
ATOM 1554 N N . SER A 1 98 ? 0.026 18.042 12.799 1.00 0.00 98 SER A N 1
ATOM 1555 C CA . SER A 1 98 ? -0.817 17.689 13.928 1.00 0.00 98 SER A CA 1
ATOM 1556 C C . SER A 1 98 ? -2.122 17.062 13.432 1.00 0.00 98 SER A C 1
ATOM 1557 O O . SER A 1 98 ? -3.050 17.773 13.049 1.00 0.00 98 SER A O 1
ATOM 1565 N N . SER A 1 99 ? -2.150 15.738 13.454 1.00 0.00 99 SER A N 1
ATOM 1566 C CA . SER A 1 99 ? -3.325 15.007 13.011 1.00 0.00 99 SER A CA 1
ATOM 1567 C C . SER A 1 99 ? -3.157 13.516 13.306 1.00 0.00 99 SER A C 1
ATOM 1568 O O . SER A 1 99 ? -2.364 12.836 12.656 1.00 0.00 99 SER A O 1
ATOM 1576 N N . GLY A 1 100 ? -3.915 13.050 14.288 1.00 0.00 100 GLY A N 1
ATOM 1577 C CA . GLY A 1 100 ? -3.859 11.651 14.677 1.00 0.00 100 GLY A CA 1
ATOM 1578 C C . GLY A 1 100 ? -2.762 11.415 15.717 1.00 0.00 100 GLY A C 1
ATOM 1579 O O . GLY A 1 100 ? -1.576 11.528 15.411 1.00 0.00 100 GLY A O 1
ATOM 1583 N N . GLY A 1 1 ? 41.443 37.894 22.352 1.00 0.00 1 GLY A N 2
ATOM 1584 C CA . GLY A 1 1 ? 41.259 36.534 21.873 1.00 0.00 1 GLY A CA 2
ATOM 1585 C C . GLY A 1 1 ? 39.830 36.051 22.129 1.00 0.00 1 GLY A C 2
ATOM 1586 O O . GLY A 1 1 ? 38.983 36.107 21.239 1.00 0.00 1 GLY A O 2
ATOM 1590 N N . SER A 1 2 ? 39.606 35.587 23.350 1.00 0.00 2 SER A N 2
ATOM 1591 C CA . SER A 1 2 ? 38.294 35.095 23.735 1.00 0.00 2 SER A CA 2
ATOM 1592 C C . SER A 1 2 ? 37.960 33.827 22.946 1.00 0.00 2 SER A C 2
ATOM 1593 O O . SER A 1 2 ? 38.502 33.603 21.865 1.00 0.00 2 SER A O 2
ATOM 1601 N N . SER A 1 3 ? 37.068 33.031 23.518 1.00 0.00 3 SER A N 2
ATOM 1602 C CA . SER A 1 3 ? 36.655 31.792 22.882 1.00 0.00 3 SER A CA 2
ATOM 1603 C C . SER A 1 3 ? 35.139 31.621 23.006 1.00 0.00 3 SER A C 2
ATOM 1604 O O . SER A 1 3 ? 34.485 32.359 23.741 1.00 0.00 3 SER A O 2
ATOM 1612 N N . GLY A 1 4 ? 34.625 30.643 22.274 1.00 0.00 4 GLY A N 2
ATOM 1613 C CA . GLY A 1 4 ? 33.199 30.365 22.292 1.00 0.00 4 GLY A CA 2
ATOM 1614 C C . GLY A 1 4 ? 32.931 28.864 22.171 1.00 0.00 4 GLY A C 2
ATOM 1615 O O . GLY A 1 4 ? 33.864 28.070 22.065 1.00 0.00 4 GLY A O 2
ATOM 1619 N N . SER A 1 5 ? 31.651 28.520 22.190 1.00 0.00 5 SER A N 2
ATOM 1620 C CA . SER A 1 5 ? 31.249 27.128 22.083 1.00 0.00 5 SER A CA 2
ATOM 1621 C C . SER A 1 5 ? 29.746 27.038 21.808 1.00 0.00 5 SER A C 2
ATOM 1622 O O . SER A 1 5 ? 29.022 28.019 21.969 1.00 0.00 5 SER A O 2
ATOM 1630 N N . SER A 1 6 ? 29.322 25.851 21.399 1.00 0.00 6 SER A N 2
ATOM 1631 C CA . SER A 1 6 ? 27.919 25.620 21.101 1.00 0.00 6 SER A CA 2
ATOM 1632 C C . SER A 1 6 ? 27.606 24.124 21.181 1.00 0.00 6 SER A C 2
ATOM 1633 O O . SER A 1 6 ? 28.515 23.301 21.282 1.00 0.00 6 SER A O 2
ATOM 1641 N N . GLY A 1 7 ? 26.318 23.818 21.134 1.00 0.00 7 GLY A N 2
ATOM 1642 C CA . GLY A 1 7 ? 25.875 22.436 21.200 1.00 0.00 7 GLY A CA 2
ATOM 1643 C C . GLY A 1 7 ? 24.857 22.133 20.098 1.00 0.00 7 GLY A C 2
ATOM 1644 O O . GLY A 1 7 ? 24.934 22.694 19.006 1.00 0.00 7 GLY A O 2
ATOM 1648 N N . ASN A 1 8 ? 23.927 21.248 20.423 1.00 0.00 8 ASN A N 2
ATOM 1649 C CA . ASN A 1 8 ? 22.895 20.864 19.475 1.00 0.00 8 ASN A CA 2
ATOM 1650 C C . ASN A 1 8 ? 21.879 19.957 20.173 1.00 0.00 8 ASN A C 2
ATOM 1651 O O . ASN A 1 8 ? 22.201 19.307 21.166 1.00 0.00 8 ASN A O 2
ATOM 1662 N N . LEU A 1 9 ? 20.673 19.943 19.625 1.00 0.00 9 LEU A N 2
ATOM 1663 C CA . LEU A 1 9 ? 19.607 19.127 20.182 1.00 0.00 9 LEU A CA 2
ATOM 1664 C C . LEU A 1 9 ? 18.649 18.713 19.064 1.00 0.00 9 LEU A C 2
ATOM 1665 O O . LEU A 1 9 ? 18.766 19.187 17.935 1.00 0.00 9 LEU A O 2
ATOM 1681 N N . SER A 1 10 ? 17.724 17.833 19.416 1.00 0.00 10 SER A N 2
ATOM 1682 C CA . SER A 1 10 ? 16.746 17.350 18.456 1.00 0.00 10 SER A CA 2
ATOM 1683 C C . SER A 1 10 ? 15.794 16.360 19.131 1.00 0.00 10 SER A C 2
ATOM 1684 O O . SER A 1 10 ? 16.179 15.666 20.071 1.00 0.00 10 SER A O 2
ATOM 1692 N N . ALA A 1 11 ? 14.570 16.326 18.625 1.00 0.00 11 ALA A N 2
ATOM 1693 C CA . ALA A 1 11 ? 13.561 15.433 19.167 1.00 0.00 11 ALA A CA 2
ATOM 1694 C C . ALA A 1 11 ? 12.294 15.525 18.314 1.00 0.00 11 ALA A C 2
ATOM 1695 O O . ALA A 1 11 ? 11.953 16.597 17.816 1.00 0.00 11 ALA A O 2
ATOM 1702 N N . SER A 1 12 ? 11.630 14.387 18.173 1.00 0.00 12 SER A N 2
ATOM 1703 C CA . SER A 1 12 ? 10.408 14.326 17.389 1.00 0.00 12 SER A CA 2
ATOM 1704 C C . SER A 1 12 ? 9.720 12.975 17.597 1.00 0.00 12 SER A C 2
ATOM 1705 O O . SER A 1 12 ? 10.300 12.063 18.184 1.00 0.00 12 SER A O 2
ATOM 1713 N N . ASN A 1 13 ? 8.494 12.889 17.103 1.00 0.00 13 ASN A N 2
ATOM 1714 C CA . ASN A 1 13 ? 7.721 11.665 17.228 1.00 0.00 13 ASN A CA 2
ATOM 1715 C C . ASN A 1 13 ? 7.891 10.829 15.958 1.00 0.00 13 ASN A C 2
ATOM 1716 O O . ASN A 1 13 ? 8.318 11.342 14.925 1.00 0.00 13 ASN A O 2
ATOM 1727 N N . ARG A 1 14 ? 7.548 9.555 16.076 1.00 0.00 14 ARG A N 2
ATOM 1728 C CA . ARG A 1 14 ? 7.657 8.642 14.951 1.00 0.00 14 ARG A CA 2
ATOM 1729 C C . ARG A 1 14 ? 6.356 7.857 14.776 1.00 0.00 14 ARG A C 2
ATOM 1730 O O . ARG A 1 14 ? 5.816 7.320 15.742 1.00 0.00 14 ARG A O 2
ATOM 1751 N N . ALA A 1 15 ? 5.890 7.815 13.536 1.00 0.00 15 ALA A N 2
ATOM 1752 C CA . ALA A 1 15 ? 4.662 7.104 13.222 1.00 0.00 15 ALA A CA 2
ATOM 1753 C C . ALA A 1 15 ? 4.474 7.065 11.704 1.00 0.00 15 ALA A C 2
ATOM 1754 O O . ALA A 1 15 ? 4.342 8.108 11.064 1.00 0.00 15 ALA A O 2
ATOM 1761 N N . LEU A 1 16 ? 4.469 5.852 11.171 1.00 0.00 16 LEU A N 2
ATOM 1762 C CA . LEU A 1 16 ? 4.300 5.664 9.741 1.00 0.00 16 LEU A CA 2
ATOM 1763 C C . LEU A 1 16 ? 2.851 5.264 9.451 1.00 0.00 16 LEU A C 2
ATOM 1764 O O . LEU A 1 16 ? 2.158 4.749 10.327 1.00 0.00 16 LEU A O 2
ATOM 1780 N N . PRO A 1 17 ? 2.426 5.524 8.186 1.00 0.00 17 PRO A N 2
ATOM 1781 C CA . PRO A 1 17 ? 1.072 5.197 7.769 1.00 0.00 17 PRO A CA 2
ATOM 1782 C C . PRO A 1 17 ? 0.915 3.691 7.551 1.00 0.00 17 PRO A C 2
ATOM 1783 O O . PRO A 1 17 ? 1.904 2.968 7.448 1.00 0.00 17 PRO A O 2
ATOM 1794 N N . VAL A 1 18 ? -0.337 3.262 7.487 1.00 0.00 18 VAL A N 2
ATOM 1795 C CA . VAL A 1 18 ? -0.638 1.855 7.283 1.00 0.00 18 VAL A CA 2
ATOM 1796 C C . VAL A 1 18 ? -1.182 1.655 5.867 1.00 0.00 18 VAL A C 2
ATOM 1797 O O . VAL A 1 18 ? -2.311 2.044 5.571 1.00 0.00 18 VAL A O 2
ATOM 1810 N N . LEU A 1 19 ? -0.355 1.048 5.029 1.00 0.00 19 LEU A N 2
ATOM 1811 C CA . LEU A 1 19 ? -0.739 0.791 3.652 1.00 0.00 19 LEU A CA 2
ATOM 1812 C C . LEU A 1 19 ? -1.397 -0.588 3.559 1.00 0.00 19 LEU A C 2
ATOM 1813 O O . LEU A 1 19 ? -0.726 -1.610 3.698 1.00 0.00 19 LEU A O 2
ATOM 1829 N N . THR A 1 20 ? -2.701 -0.572 3.324 1.00 0.00 20 THR A N 2
ATOM 1830 C CA . THR A 1 20 ? -3.456 -1.808 3.211 1.00 0.00 20 THR A CA 2
ATOM 1831 C C . THR A 1 20 ? -3.249 -2.435 1.831 1.00 0.00 20 THR A C 2
ATOM 1832 O O . THR A 1 20 ? -3.874 -2.019 0.856 1.00 0.00 20 THR A O 2
ATOM 1843 N N . LEU A 1 21 ? -2.370 -3.425 1.792 1.00 0.00 21 LEU A N 2
ATOM 1844 C CA . LEU A 1 21 ? -2.073 -4.113 0.547 1.00 0.00 21 LEU A CA 2
ATOM 1845 C C . LEU A 1 21 ? -3.004 -5.319 0.402 1.00 0.00 21 LEU A C 2
ATOM 1846 O O . LEU A 1 21 ? -3.021 -6.202 1.258 1.00 0.00 21 LEU A O 2
ATOM 1862 N N . PHE A 1 22 ? -3.756 -5.317 -0.689 1.00 0.00 22 PHE A N 2
ATOM 1863 C CA . PHE A 1 22 ? -4.687 -6.400 -0.958 1.00 0.00 22 PHE A CA 2
ATOM 1864 C C . PHE A 1 22 ? -4.191 -7.277 -2.109 1.00 0.00 22 PHE A C 2
ATOM 1865 O O . PHE A 1 22 ? -4.344 -6.921 -3.276 1.00 0.00 22 PHE A O 2
ATOM 1882 N N . THR A 1 23 ? -3.606 -8.407 -1.740 1.00 0.00 23 THR A N 2
ATOM 1883 C CA . THR A 1 23 ? -3.086 -9.338 -2.727 1.00 0.00 23 THR A CA 2
ATOM 1884 C C . THR A 1 23 ? -3.963 -10.590 -2.794 1.00 0.00 23 THR A C 2
ATOM 1885 O O . THR A 1 23 ? -4.735 -10.861 -1.875 1.00 0.00 23 THR A O 2
ATOM 1896 N N . LYS A 1 24 ? -3.815 -11.320 -3.890 1.00 0.00 24 LYS A N 2
ATOM 1897 C CA . LYS A 1 24 ? -4.584 -12.536 -4.088 1.00 0.00 24 LYS A CA 2
ATOM 1898 C C . LYS A 1 24 ? -3.849 -13.443 -5.077 1.00 0.00 24 LYS A C 2
ATOM 1899 O O . LYS A 1 24 ? -2.748 -13.121 -5.521 1.00 0.00 24 LYS A O 2
ATOM 1918 N N . ALA A 1 25 ? -4.488 -14.560 -5.393 1.00 0.00 25 ALA A N 2
ATOM 1919 C CA . ALA A 1 25 ? -3.908 -15.516 -6.321 1.00 0.00 25 ALA A CA 2
ATOM 1920 C C . ALA A 1 25 ? -5.031 -16.261 -7.047 1.00 0.00 25 ALA A C 2
ATOM 1921 O O . ALA A 1 25 ? -6.096 -16.494 -6.477 1.00 0.00 25 ALA A O 2
ATOM 1928 N N . PRO A 1 26 ? -4.747 -16.623 -8.327 1.00 0.00 26 PRO A N 2
ATOM 1929 C CA . PRO A 1 26 ? -3.461 -16.309 -8.926 1.00 0.00 26 PRO A CA 2
ATOM 1930 C C . PRO A 1 26 ? -3.374 -14.825 -9.290 1.00 0.00 26 PRO A C 2
ATOM 1931 O O . PRO A 1 26 ? -4.313 -14.264 -9.854 1.00 0.00 26 PRO A O 2
ATOM 1942 N N . CYS A 1 27 ? -2.239 -14.231 -8.952 1.00 0.00 27 CYS A N 2
ATOM 1943 C CA . CYS A 1 27 ? -2.017 -12.824 -9.237 1.00 0.00 27 CYS A CA 2
ATOM 1944 C C . CYS A 1 27 ? -0.508 -12.577 -9.296 1.00 0.00 27 CYS A C 2
ATOM 1945 O O . CYS A 1 27 ? 0.152 -12.499 -8.261 1.00 0.00 27 CYS A O 2
ATOM 1953 N N . PRO A 1 28 ? 0.006 -12.460 -10.549 1.00 0.00 28 PRO A N 2
ATOM 1954 C CA . PRO A 1 28 ? 1.425 -12.224 -10.756 1.00 0.00 28 PRO A CA 2
ATOM 1955 C C . PRO A 1 28 ? 1.793 -10.775 -10.431 1.00 0.00 28 PRO A C 2
ATOM 1956 O O . PRO A 1 28 ? 2.970 -10.449 -10.280 1.00 0.00 28 PRO A O 2
ATOM 1967 N N . LEU A 1 29 ? 0.766 -9.944 -10.334 1.00 0.00 29 LEU A N 2
ATOM 1968 C CA . LEU A 1 29 ? 0.967 -8.538 -10.030 1.00 0.00 29 LEU A CA 2
ATOM 1969 C C . LEU A 1 29 ? 1.236 -8.378 -8.533 1.00 0.00 29 LEU A C 2
ATOM 1970 O O . LEU A 1 29 ? 2.247 -7.798 -8.139 1.00 0.00 29 LEU A O 2
ATOM 1986 N N . CYS A 1 30 ? 0.315 -8.902 -7.738 1.00 0.00 30 CYS A N 2
ATOM 1987 C CA . CYS A 1 30 ? 0.440 -8.824 -6.293 1.00 0.00 30 CYS A CA 2
ATOM 1988 C C . CYS A 1 30 ? 1.899 -9.101 -5.922 1.00 0.00 30 CYS A C 2
ATOM 1989 O O . CYS A 1 30 ? 2.443 -8.471 -5.017 1.00 0.00 30 CYS A O 2
ATOM 1997 N N . ASP A 1 31 ? 2.489 -10.046 -6.640 1.00 0.00 31 ASP A N 2
ATOM 1998 C CA . ASP A 1 31 ? 3.874 -10.414 -6.397 1.00 0.00 31 ASP A CA 2
ATOM 1999 C C . ASP A 1 31 ? 4.780 -9.234 -6.752 1.00 0.00 31 ASP A C 2
ATOM 2000 O O . ASP A 1 31 ? 5.555 -8.769 -5.917 1.00 0.00 31 ASP A O 2
ATOM 2009 N N . GLU A 1 32 ? 4.654 -8.784 -7.992 1.00 0.00 32 GLU A N 2
ATOM 2010 C CA . GLU A 1 32 ? 5.453 -7.667 -8.467 1.00 0.00 32 GLU A CA 2
ATOM 2011 C C . GLU A 1 32 ? 5.204 -6.430 -7.602 1.00 0.00 32 GLU A C 2
ATOM 2012 O O . GLU A 1 32 ? 6.146 -5.825 -7.093 1.00 0.00 32 GLU A O 2
ATOM 2024 N N . ALA A 1 33 ? 3.931 -6.092 -7.461 1.00 0.00 33 ALA A N 2
ATOM 2025 C CA . ALA A 1 33 ? 3.547 -4.938 -6.666 1.00 0.00 33 ALA A CA 2
ATOM 2026 C C . ALA A 1 33 ? 4.439 -4.859 -5.426 1.00 0.00 33 ALA A C 2
ATOM 2027 O O . ALA A 1 33 ? 5.131 -3.864 -5.217 1.00 0.00 33 ALA A O 2
ATOM 2034 N N . LYS A 1 34 ? 4.394 -5.921 -4.635 1.00 0.00 34 LYS A N 2
ATOM 2035 C CA . LYS A 1 34 ? 5.189 -5.984 -3.421 1.00 0.00 34 LYS A CA 2
ATOM 2036 C C . LYS A 1 34 ? 6.614 -5.516 -3.724 1.00 0.00 34 LYS A C 2
ATOM 2037 O O . LYS A 1 34 ? 7.147 -4.648 -3.034 1.00 0.00 34 LYS A O 2
ATOM 2056 N N . GLU A 1 35 ? 7.190 -6.110 -4.759 1.00 0.00 35 GLU A N 2
ATOM 2057 C CA . GLU A 1 35 ? 8.543 -5.765 -5.162 1.00 0.00 35 GLU A CA 2
ATOM 2058 C C . GLU A 1 35 ? 8.664 -4.254 -5.373 1.00 0.00 35 GLU A C 2
ATOM 2059 O O . GLU A 1 35 ? 9.740 -3.684 -5.200 1.00 0.00 35 GLU A O 2
ATOM 2071 N N . VAL A 1 36 ? 7.545 -3.648 -5.743 1.00 0.00 36 VAL A N 2
ATOM 2072 C CA . VAL A 1 36 ? 7.513 -2.215 -5.978 1.00 0.00 36 VAL A CA 2
ATOM 2073 C C . VAL A 1 36 ? 7.433 -1.484 -4.637 1.00 0.00 36 VAL A C 2
ATOM 2074 O O . VAL A 1 36 ? 7.743 -0.296 -4.554 1.00 0.00 36 VAL A O 2
ATOM 2087 N N . LEU A 1 37 ? 7.016 -2.223 -3.620 1.00 0.00 37 LEU A N 2
ATOM 2088 C CA . LEU A 1 37 ? 6.891 -1.660 -2.286 1.00 0.00 37 LEU A CA 2
ATOM 2089 C C . LEU A 1 37 ? 8.084 -2.102 -1.437 1.00 0.00 37 LEU A C 2
ATOM 2090 O O . LEU A 1 37 ? 8.030 -2.050 -0.209 1.00 0.00 37 LEU A O 2
ATOM 2106 N N . GLN A 1 38 ? 9.134 -2.526 -2.125 1.00 0.00 38 GLN A N 2
ATOM 2107 C CA . GLN A 1 38 ? 10.339 -2.977 -1.449 1.00 0.00 38 GLN A CA 2
ATOM 2108 C C . GLN A 1 38 ? 11.050 -1.795 -0.787 1.00 0.00 38 GLN A C 2
ATOM 2109 O O . GLN A 1 38 ? 11.388 -1.851 0.394 1.00 0.00 38 GLN A O 2
ATOM 2123 N N . PRO A 1 39 ? 11.262 -0.724 -1.599 1.00 0.00 39 PRO A N 2
ATOM 2124 C CA . PRO A 1 39 ? 11.926 0.470 -1.104 1.00 0.00 39 PRO A CA 2
ATOM 2125 C C . PRO A 1 39 ? 10.991 1.288 -0.211 1.00 0.00 39 PRO A C 2
ATOM 2126 O O . PRO A 1 39 ? 11.373 2.344 0.290 1.00 0.00 39 PRO A O 2
ATOM 2137 N N . TYR A 1 40 ? 9.785 0.768 -0.038 1.00 0.00 40 TYR A N 2
ATOM 2138 C CA . TYR A 1 40 ? 8.793 1.437 0.786 1.00 0.00 40 TYR A CA 2
ATOM 2139 C C . TYR A 1 40 ? 8.225 0.485 1.841 1.00 0.00 40 TYR A C 2
ATOM 2140 O O . TYR A 1 40 ? 7.136 0.712 2.366 1.00 0.00 40 TYR A O 2
ATOM 2158 N N . LYS A 1 41 ? 8.990 -0.561 2.121 1.00 0.00 41 LYS A N 2
ATOM 2159 C CA . LYS A 1 41 ? 8.577 -1.548 3.104 1.00 0.00 41 LYS A CA 2
ATOM 2160 C C . LYS A 1 41 ? 8.888 -1.024 4.508 1.00 0.00 41 LYS A C 2
ATOM 2161 O O . LYS A 1 41 ? 8.330 -1.506 5.492 1.00 0.00 41 LYS A O 2
ATOM 2180 N N . ASP A 1 42 ? 9.778 -0.043 4.555 1.00 0.00 42 ASP A N 2
ATOM 2181 C CA . ASP A 1 42 ? 10.170 0.551 5.822 1.00 0.00 42 ASP A CA 2
ATOM 2182 C C . ASP A 1 42 ? 9.548 1.944 5.941 1.00 0.00 42 ASP A C 2
ATOM 2183 O O . ASP A 1 42 ? 9.511 2.520 7.027 1.00 0.00 42 ASP A O 2
ATOM 2192 N N . ARG A 1 43 ? 9.077 2.445 4.808 1.00 0.00 43 ARG A N 2
ATOM 2193 C CA . ARG A 1 43 ? 8.459 3.760 4.772 1.00 0.00 43 ARG A CA 2
ATOM 2194 C C . ARG A 1 43 ? 7.110 3.733 5.494 1.00 0.00 43 ARG A C 2
ATOM 2195 O O . ARG A 1 43 ? 6.705 4.726 6.096 1.00 0.00 43 ARG A O 2
ATOM 2216 N N . PHE A 1 44 ? 6.453 2.585 5.411 1.00 0.00 44 PHE A N 2
ATOM 2217 C CA . PHE A 1 44 ? 5.159 2.416 6.049 1.00 0.00 44 PHE A CA 2
ATOM 2218 C C . PHE A 1 44 ? 4.921 0.953 6.426 1.00 0.00 44 PHE A C 2
ATOM 2219 O O . PHE A 1 44 ? 5.760 0.094 6.159 1.00 0.00 44 PHE A O 2
ATOM 2236 N N . ILE A 1 45 ? 3.772 0.713 7.041 1.00 0.00 45 ILE A N 2
ATOM 2237 C CA . ILE A 1 45 ? 3.412 -0.632 7.457 1.00 0.00 45 ILE A CA 2
ATOM 2238 C C . ILE A 1 45 ? 2.546 -1.282 6.376 1.00 0.00 45 ILE A C 2
ATOM 2239 O O . ILE A 1 45 ? 1.347 -1.022 6.298 1.00 0.00 45 ILE A O 2
ATOM 2255 N N . LEU A 1 46 ? 3.188 -2.114 5.570 1.00 0.00 46 LEU A N 2
ATOM 2256 C CA . LEU A 1 46 ? 2.491 -2.803 4.497 1.00 0.00 46 LEU A CA 2
ATOM 2257 C C . LEU A 1 46 ? 1.581 -3.878 5.093 1.00 0.00 46 LEU A C 2
ATOM 2258 O O . LEU A 1 46 ? 2.054 -4.927 5.527 1.00 0.00 46 LEU A O 2
ATOM 2274 N N . GLN A 1 47 ? 0.290 -3.580 5.096 1.00 0.00 47 GLN A N 2
ATOM 2275 C CA . GLN A 1 47 ? -0.691 -4.508 5.632 1.00 0.00 47 GLN A CA 2
ATOM 2276 C C . GLN A 1 47 ? -1.263 -5.381 4.513 1.00 0.00 47 GLN A C 2
ATOM 2277 O O . GLN A 1 47 ? -2.159 -4.956 3.786 1.00 0.00 47 GLN A O 2
ATOM 2291 N N . GLU A 1 48 ? -0.721 -6.586 4.411 1.00 0.00 48 GLU A N 2
ATOM 2292 C CA . GLU A 1 48 ? -1.166 -7.522 3.393 1.00 0.00 48 GLU A CA 2
ATOM 2293 C C . GLU A 1 48 ? -2.492 -8.165 3.806 1.00 0.00 48 GLU A C 2
ATOM 2294 O O . GLU A 1 48 ? -2.522 -9.024 4.686 1.00 0.00 48 GLU A O 2
ATOM 2306 N N . VAL A 1 49 ? -3.556 -7.723 3.152 1.00 0.00 49 VAL A N 2
ATOM 2307 C CA . VAL A 1 49 ? -4.882 -8.244 3.440 1.00 0.00 49 VAL A CA 2
ATOM 2308 C C . VAL A 1 49 ? -5.224 -9.341 2.430 1.00 0.00 49 VAL A C 2
ATOM 2309 O O . VAL A 1 49 ? -5.209 -9.105 1.223 1.00 0.00 49 VAL A O 2
ATOM 2322 N N . ASP A 1 50 ? -5.526 -10.517 2.961 1.00 0.00 50 ASP A N 2
ATOM 2323 C CA . ASP A 1 50 ? -5.872 -11.650 2.120 1.00 0.00 50 ASP A CA 2
ATOM 2324 C C . ASP A 1 50 ? -7.352 -11.565 1.740 1.00 0.00 50 ASP A C 2
ATOM 2325 O O . ASP A 1 50 ? -8.223 -11.874 2.552 1.00 0.00 50 ASP A O 2
ATOM 2334 N N . ILE A 1 51 ? -7.590 -11.145 0.506 1.00 0.00 51 ILE A N 2
ATOM 2335 C CA . ILE A 1 51 ? -8.949 -11.015 0.009 1.00 0.00 51 ILE A CA 2
ATOM 2336 C C . ILE A 1 51 ? -9.452 -12.385 -0.450 1.00 0.00 51 ILE A C 2
ATOM 2337 O O . ILE A 1 51 ? -10.642 -12.558 -0.711 1.00 0.00 51 ILE A O 2
ATOM 2353 N N . THR A 1 52 ? -8.521 -13.324 -0.536 1.00 0.00 52 THR A N 2
ATOM 2354 C CA . THR A 1 52 ? -8.855 -14.673 -0.960 1.00 0.00 52 THR A CA 2
ATOM 2355 C C . THR A 1 52 ? -9.532 -15.437 0.179 1.00 0.00 52 THR A C 2
ATOM 2356 O O . THR A 1 52 ? -9.899 -16.600 0.020 1.00 0.00 52 THR A O 2
ATOM 2367 N N . LEU A 1 53 ? -9.678 -14.752 1.304 1.00 0.00 53 LEU A N 2
ATOM 2368 C CA . LEU A 1 53 ? -10.305 -15.352 2.470 1.00 0.00 53 LEU A CA 2
ATOM 2369 C C . LEU A 1 53 ? -11.818 -15.134 2.399 1.00 0.00 53 LEU A C 2
ATOM 2370 O O . LEU A 1 53 ? -12.289 -14.260 1.673 1.00 0.00 53 LEU A O 2
ATOM 2386 N N . PRO A 1 54 ? -12.556 -15.966 3.182 1.00 0.00 54 PRO A N 2
ATOM 2387 C CA . PRO A 1 54 ? -14.005 -15.873 3.214 1.00 0.00 54 PRO A CA 2
ATOM 2388 C C . PRO A 1 54 ? -14.459 -14.655 4.021 1.00 0.00 54 PRO A C 2
ATOM 2389 O O . PRO A 1 54 ? -15.404 -13.968 3.638 1.00 0.00 54 PRO A O 2
ATOM 2400 N N . GLU A 1 55 ? -13.762 -14.424 5.125 1.00 0.00 55 GLU A N 2
ATOM 2401 C CA . GLU A 1 55 ? -14.081 -13.301 5.990 1.00 0.00 55 GLU A CA 2
ATOM 2402 C C . GLU A 1 55 ? -13.714 -11.983 5.305 1.00 0.00 55 GLU A C 2
ATOM 2403 O O . GLU A 1 55 ? -14.250 -10.930 5.648 1.00 0.00 55 GLU A O 2
ATOM 2415 N N . ASN A 1 56 ? -12.803 -12.083 4.348 1.00 0.00 56 ASN A N 2
ATOM 2416 C CA . ASN A 1 56 ? -12.359 -10.912 3.612 1.00 0.00 56 ASN A CA 2
ATOM 2417 C C . ASN A 1 56 ? -12.966 -10.937 2.207 1.00 0.00 56 ASN A C 2
ATOM 2418 O O . ASN A 1 56 ? -12.637 -10.098 1.370 1.00 0.00 56 ASN A O 2
ATOM 2429 N N . SER A 1 57 ? -13.841 -11.909 1.993 1.00 0.00 57 SER A N 2
ATOM 2430 C CA . SER A 1 57 ? -14.497 -12.054 0.705 1.00 0.00 57 SER A CA 2
ATOM 2431 C C . SER A 1 57 ? -15.018 -10.697 0.227 1.00 0.00 57 SER A C 2
ATOM 2432 O O . SER A 1 57 ? -15.177 -10.477 -0.973 1.00 0.00 57 SER A O 2
ATOM 2440 N N . THR A 1 58 ? -15.268 -9.822 1.190 1.00 0.00 58 THR A N 2
ATOM 2441 C CA . THR A 1 58 ? -15.767 -8.492 0.883 1.00 0.00 58 THR A CA 2
ATOM 2442 C C . THR A 1 58 ? -14.706 -7.685 0.133 1.00 0.00 58 THR A C 2
ATOM 2443 O O . THR A 1 58 ? -14.940 -7.235 -0.988 1.00 0.00 58 THR A O 2
ATOM 2454 N N . TRP A 1 59 ? -13.562 -7.524 0.782 1.00 0.00 59 TRP A N 2
ATOM 2455 C CA . TRP A 1 59 ? -12.464 -6.778 0.191 1.00 0.00 59 TRP A CA 2
ATOM 2456 C C . TRP A 1 59 ? -12.296 -7.250 -1.255 1.00 0.00 59 TRP A C 2
ATOM 2457 O O . TRP A 1 59 ? -11.945 -6.462 -2.132 1.00 0.00 59 TRP A O 2
ATOM 2478 N N . TYR A 1 60 ? -12.556 -8.533 -1.459 1.00 0.00 60 TYR A N 2
ATOM 2479 C CA . TYR A 1 60 ? -12.438 -9.119 -2.784 1.00 0.00 60 TYR A CA 2
ATOM 2480 C C . TYR A 1 60 ? -13.635 -8.742 -3.659 1.00 0.00 60 TYR A C 2
ATOM 2481 O O . TYR A 1 60 ? -13.465 -8.190 -4.745 1.00 0.00 60 TYR A O 2
ATOM 2499 N N . GLU A 1 61 ? -14.819 -9.054 -3.153 1.00 0.00 61 GLU A N 2
ATOM 2500 C CA . GLU A 1 61 ? -16.044 -8.755 -3.874 1.00 0.00 61 GLU A CA 2
ATOM 2501 C C . GLU A 1 61 ? -16.037 -7.302 -4.352 1.00 0.00 61 GLU A C 2
ATOM 2502 O O . GLU A 1 61 ? -16.653 -6.974 -5.365 1.00 0.00 61 GLU A O 2
ATOM 2514 N N . ARG A 1 62 ? -15.333 -6.468 -3.599 1.00 0.00 62 ARG A N 2
ATOM 2515 C CA . ARG A 1 62 ? -15.238 -5.057 -3.933 1.00 0.00 62 ARG A CA 2
ATOM 2516 C C . ARG A 1 62 ? -14.022 -4.804 -4.827 1.00 0.00 62 ARG A C 2
ATOM 2517 O O . ARG A 1 62 ? -14.033 -3.892 -5.652 1.00 0.00 62 ARG A O 2
ATOM 2538 N N . TYR A 1 63 ? -13.003 -5.628 -4.633 1.00 0.00 63 TYR A N 2
ATOM 2539 C CA . TYR A 1 63 ? -11.782 -5.505 -5.411 1.00 0.00 63 TYR A CA 2
ATOM 2540 C C . TYR A 1 63 ? -11.266 -6.880 -5.842 1.00 0.00 63 TYR A C 2
ATOM 2541 O O . TYR A 1 63 ? -10.238 -7.343 -5.350 1.00 0.00 63 TYR A O 2
ATOM 2559 N N . LYS A 1 64 ? -12.003 -7.493 -6.756 1.00 0.00 64 LYS A N 2
ATOM 2560 C CA . LYS A 1 64 ? -11.632 -8.805 -7.259 1.00 0.00 64 LYS A CA 2
ATOM 2561 C C . LYS A 1 64 ? -10.990 -8.654 -8.640 1.00 0.00 64 LYS A C 2
ATOM 2562 O O . LYS A 1 64 ? -10.278 -9.547 -9.097 1.00 0.00 64 LYS A O 2
ATOM 2581 N N . PHE A 1 65 ? -11.264 -7.518 -9.264 1.00 0.00 65 PHE A N 2
ATOM 2582 C CA . PHE A 1 65 ? -10.721 -7.239 -10.583 1.00 0.00 65 PHE A CA 2
ATOM 2583 C C . PHE A 1 65 ? -10.039 -5.870 -10.617 1.00 0.00 65 PHE A C 2
ATOM 2584 O O . PHE A 1 65 ? -9.632 -5.402 -11.679 1.00 0.00 65 PHE A O 2
ATOM 2601 N N . ASP A 1 66 ? -9.934 -5.268 -9.441 1.00 0.00 66 ASP A N 2
ATOM 2602 C CA . ASP A 1 66 ? -9.308 -3.962 -9.323 1.00 0.00 66 ASP A CA 2
ATOM 2603 C C . ASP A 1 66 ? -8.106 -4.061 -8.382 1.00 0.00 66 ASP A C 2
ATOM 2604 O O . ASP A 1 66 ? -7.766 -3.096 -7.700 1.00 0.00 66 ASP A O 2
ATOM 2613 N N . ILE A 1 67 ? -7.495 -5.237 -8.376 1.00 0.00 67 ILE A N 2
ATOM 2614 C CA . ILE A 1 67 ? -6.338 -5.474 -7.531 1.00 0.00 67 ILE A CA 2
ATOM 2615 C C . ILE A 1 67 ? -5.083 -5.557 -8.402 1.00 0.00 67 ILE A C 2
ATOM 2616 O O . ILE A 1 67 ? -5.176 -5.739 -9.615 1.00 0.00 67 ILE A O 2
ATOM 2632 N N . PRO A 1 68 ? -3.908 -5.415 -7.732 1.00 0.00 68 PRO A N 2
ATOM 2633 C CA . PRO A 1 68 ? -3.886 -5.203 -6.295 1.00 0.00 68 PRO A CA 2
ATOM 2634 C C . PRO A 1 68 ? -4.297 -3.771 -5.946 1.00 0.00 68 PRO A C 2
ATOM 2635 O O . PRO A 1 68 ? -4.043 -2.844 -6.713 1.00 0.00 68 PRO A O 2
ATOM 2646 N N . VAL A 1 69 ? -4.926 -3.636 -4.788 1.00 0.00 69 VAL A N 2
ATOM 2647 C CA . VAL A 1 69 ? -5.375 -2.332 -4.328 1.00 0.00 69 VAL A CA 2
ATOM 2648 C C . VAL A 1 69 ? -4.465 -1.855 -3.194 1.00 0.00 69 VAL A C 2
ATOM 2649 O O . VAL A 1 69 ? -3.930 -2.666 -2.440 1.00 0.00 69 VAL A O 2
ATOM 2662 N N . PHE A 1 70 ? -4.318 -0.541 -3.110 1.00 0.00 70 PHE A N 2
ATOM 2663 C CA . PHE A 1 70 ? -3.482 0.053 -2.081 1.00 0.00 70 PHE A CA 2
ATOM 2664 C C . PHE A 1 70 ? -4.207 1.207 -1.385 1.00 0.00 70 PHE A C 2
ATOM 2665 O O . PHE A 1 70 ? -4.532 2.211 -2.015 1.00 0.00 70 PHE A O 2
ATOM 2682 N N . HIS A 1 71 ? -4.439 1.024 -0.093 1.00 0.00 71 HIS A N 2
ATOM 2683 C CA . HIS A 1 71 ? -5.119 2.037 0.696 1.00 0.00 71 HIS A CA 2
ATOM 2684 C C . HIS A 1 71 ? -4.134 2.666 1.682 1.00 0.00 71 HIS A C 2
ATOM 2685 O O . HIS A 1 71 ? -3.608 1.985 2.561 1.00 0.00 71 HIS A O 2
ATOM 2699 N N . LEU A 1 72 ? -3.914 3.961 1.504 1.00 0.00 72 LEU A N 2
ATOM 2700 C CA . LEU A 1 72 ? -3.001 4.691 2.368 1.00 0.00 72 LEU A CA 2
ATOM 2701 C C . LEU A 1 72 ? -3.806 5.503 3.383 1.00 0.00 72 LEU A C 2
ATOM 2702 O O . LEU A 1 72 ? -4.568 6.393 3.008 1.00 0.00 72 LEU A O 2
ATOM 2718 N N . ASN A 1 73 ? -3.611 5.168 4.650 1.00 0.00 73 ASN A N 2
ATOM 2719 C CA . ASN A 1 73 ? -4.309 5.855 5.723 1.00 0.00 73 ASN A CA 2
ATOM 2720 C C . ASN A 1 73 ? -5.815 5.628 5.573 1.00 0.00 73 ASN A C 2
ATOM 2721 O O . ASN A 1 73 ? -6.595 6.579 5.590 1.00 0.00 73 ASN A O 2
ATOM 2732 N N . GLY A 1 74 ? -6.178 4.362 5.430 1.00 0.00 74 GLY A N 2
ATOM 2733 C CA . GLY A 1 74 ? -7.577 3.997 5.277 1.00 0.00 74 GLY A CA 2
ATOM 2734 C C . GLY A 1 74 ? -8.230 4.792 4.145 1.00 0.00 74 GLY A C 2
ATOM 2735 O O . GLY A 1 74 ? -9.366 5.246 4.276 1.00 0.00 74 GLY A O 2
ATOM 2739 N N . GLN A 1 75 ? -7.485 4.937 3.060 1.00 0.00 75 GLN A N 2
ATOM 2740 C CA . GLN A 1 75 ? -7.977 5.670 1.906 1.00 0.00 75 GLN A CA 2
ATOM 2741 C C . GLN A 1 75 ? -7.280 5.186 0.632 1.00 0.00 75 GLN A C 2
ATOM 2742 O O . GLN A 1 75 ? -6.061 5.295 0.508 1.00 0.00 75 GLN A O 2
ATOM 2756 N N . PHE A 1 76 ? -8.084 4.661 -0.281 1.00 0.00 76 PHE A N 2
ATOM 2757 C CA . PHE A 1 76 ? -7.559 4.161 -1.540 1.00 0.00 76 PHE A CA 2
ATOM 2758 C C . PHE A 1 76 ? -6.494 5.103 -2.104 1.00 0.00 76 PHE A C 2
ATOM 2759 O O . PHE A 1 76 ? -6.784 6.257 -2.416 1.00 0.00 76 PHE A O 2
ATOM 2776 N N . LEU A 1 77 ? -5.284 4.576 -2.218 1.00 0.00 77 LEU A N 2
ATOM 2777 C CA . LEU A 1 77 ? -4.174 5.356 -2.739 1.00 0.00 77 LEU A CA 2
ATOM 2778 C C . LEU A 1 77 ? -4.022 5.081 -4.237 1.00 0.00 77 LEU A C 2
ATOM 2779 O O . LEU A 1 77 ? -3.841 6.007 -5.026 1.00 0.00 77 LEU A O 2
ATOM 2795 N N . MET A 1 78 ? -4.101 3.805 -4.582 1.00 0.00 78 MET A N 2
ATOM 2796 C CA . MET A 1 78 ? -3.974 3.396 -5.971 1.00 0.00 78 MET A CA 2
ATOM 2797 C C . MET A 1 78 ? -4.226 1.895 -6.126 1.00 0.00 78 MET A C 2
ATOM 2798 O O . MET A 1 78 ? -3.941 1.117 -5.217 1.00 0.00 78 MET A O 2
ATOM 2812 N N . MET A 1 79 ? -4.758 1.533 -7.285 1.00 0.00 79 MET A N 2
ATOM 2813 C CA . MET A 1 79 ? -5.051 0.140 -7.571 1.00 0.00 79 MET A CA 2
ATOM 2814 C C . MET A 1 79 ? -4.759 -0.193 -9.035 1.00 0.00 79 MET A C 2
ATOM 2815 O O . MET A 1 79 ? -4.757 0.693 -9.888 1.00 0.00 79 MET A O 2
ATOM 2829 N N . HIS A 1 80 ? -4.520 -1.473 -9.282 1.00 0.00 80 HIS A N 2
ATOM 2830 C CA . HIS A 1 80 ? -4.227 -1.933 -10.629 1.00 0.00 80 HIS A CA 2
ATOM 2831 C C . HIS A 1 80 ? -2.725 -1.819 -10.895 1.00 0.00 80 HIS A C 2
ATOM 2832 O O . HIS A 1 80 ? -2.277 -1.989 -12.028 1.00 0.00 80 HIS A O 2
ATOM 2846 N N . ARG A 1 81 ? -1.988 -1.533 -9.831 1.00 0.00 81 ARG A N 2
ATOM 2847 C CA . ARG A 1 81 ? -0.545 -1.395 -9.936 1.00 0.00 81 ARG A CA 2
ATOM 2848 C C . ARG A 1 81 ? 0.005 -0.642 -8.723 1.00 0.00 81 ARG A C 2
ATOM 2849 O O . ARG A 1 81 ? -0.702 -0.447 -7.735 1.00 0.00 81 ARG A O 2
ATOM 2870 N N . VAL A 1 82 ? 1.262 -0.238 -8.837 1.00 0.00 82 VAL A N 2
ATOM 2871 C CA . VAL A 1 82 ? 1.915 0.489 -7.762 1.00 0.00 82 VAL A CA 2
ATOM 2872 C C . VAL A 1 82 ? 2.628 1.713 -8.341 1.00 0.00 82 VAL A C 2
ATOM 2873 O O . VAL A 1 82 ? 3.840 1.688 -8.550 1.00 0.00 82 VAL A O 2
ATOM 2886 N N . ASN A 1 83 ? 1.846 2.755 -8.582 1.00 0.00 83 ASN A N 2
ATOM 2887 C CA . ASN A 1 83 ? 2.387 3.986 -9.131 1.00 0.00 83 ASN A CA 2
ATOM 2888 C C . ASN A 1 83 ? 3.248 4.678 -8.072 1.00 0.00 83 ASN A C 2
ATOM 2889 O O . ASN A 1 83 ? 2.788 5.598 -7.398 1.00 0.00 83 ASN A O 2
ATOM 2900 N N . THR A 1 84 ? 4.481 4.208 -7.958 1.00 0.00 84 THR A N 2
ATOM 2901 C CA . THR A 1 84 ? 5.410 4.769 -6.992 1.00 0.00 84 THR A CA 2
ATOM 2902 C C . THR A 1 84 ? 5.224 6.285 -6.892 1.00 0.00 84 THR A C 2
ATOM 2903 O O . THR A 1 84 ? 5.040 6.820 -5.800 1.00 0.00 84 THR A O 2
ATOM 2914 N N . SER A 1 85 ? 5.279 6.933 -8.047 1.00 0.00 85 SER A N 2
ATOM 2915 C CA . SER A 1 85 ? 5.118 8.376 -8.103 1.00 0.00 85 SER A CA 2
ATOM 2916 C C . SER A 1 85 ? 4.006 8.816 -7.149 1.00 0.00 85 SER A C 2
ATOM 2917 O O . SER A 1 85 ? 4.207 9.709 -6.326 1.00 0.00 85 SER A O 2
ATOM 2925 N N . LYS A 1 86 ? 2.858 8.170 -7.291 1.00 0.00 86 LYS A N 2
ATOM 2926 C CA . LYS A 1 86 ? 1.714 8.485 -6.452 1.00 0.00 86 LYS A CA 2
ATOM 2927 C C . LYS A 1 86 ? 2.046 8.146 -4.997 1.00 0.00 86 LYS A C 2
ATOM 2928 O O . LYS A 1 86 ? 2.032 9.022 -4.134 1.00 0.00 86 LYS A O 2
ATOM 2947 N N . LEU A 1 87 ? 2.335 6.873 -4.770 1.00 0.00 87 LEU A N 2
ATOM 2948 C CA . LEU A 1 87 ? 2.670 6.408 -3.435 1.00 0.00 87 LEU A CA 2
ATOM 2949 C C . LEU A 1 87 ? 3.555 7.447 -2.745 1.00 0.00 87 LEU A C 2
ATOM 2950 O O . LEU A 1 87 ? 3.130 8.094 -1.789 1.00 0.00 87 LEU A O 2
ATOM 2966 N N . GLU A 1 88 ? 4.771 7.575 -3.256 1.00 0.00 88 GLU A N 2
ATOM 2967 C CA . GLU A 1 88 ? 5.720 8.524 -2.700 1.00 0.00 88 GLU A CA 2
ATOM 2968 C C . GLU A 1 88 ? 5.031 9.861 -2.418 1.00 0.00 88 GLU A C 2
ATOM 2969 O O . GLU A 1 88 ? 5.155 10.408 -1.324 1.00 0.00 88 GLU A O 2
ATOM 2981 N N . LYS A 1 89 ? 4.319 10.347 -3.424 1.00 0.00 89 LYS A N 2
ATOM 2982 C CA . LYS A 1 89 ? 3.610 11.609 -3.297 1.00 0.00 89 LYS A CA 2
ATOM 2983 C C . LYS A 1 89 ? 2.910 11.662 -1.938 1.00 0.00 89 LYS A C 2
ATOM 2984 O O . LYS A 1 89 ? 3.210 12.525 -1.115 1.00 0.00 89 LYS A O 2
ATOM 3003 N N . GLN A 1 90 ? 1.991 10.727 -1.744 1.00 0.00 90 GLN A N 2
ATOM 3004 C CA . GLN A 1 90 ? 1.247 10.656 -0.498 1.00 0.00 90 GLN A CA 2
ATOM 3005 C C . GLN A 1 90 ? 2.207 10.602 0.692 1.00 0.00 90 GLN A C 2
ATOM 3006 O O . GLN A 1 90 ? 2.100 11.405 1.618 1.00 0.00 90 GLN A O 2
ATOM 3020 N N . LEU A 1 91 ? 3.124 9.648 0.628 1.00 0.00 91 LEU A N 2
ATOM 3021 C CA . LEU A 1 91 ? 4.103 9.479 1.689 1.00 0.00 91 LEU A CA 2
ATOM 3022 C C . LEU A 1 91 ? 4.558 10.854 2.181 1.00 0.00 91 LEU A C 2
ATOM 3023 O O . LEU A 1 91 ? 4.372 11.193 3.349 1.00 0.00 91 LEU A O 2
ATOM 3039 N N . ARG A 1 92 ? 5.146 11.610 1.265 1.00 0.00 92 ARG A N 2
ATOM 3040 C CA . ARG A 1 92 ? 5.630 12.941 1.591 1.00 0.00 92 ARG A CA 2
ATOM 3041 C C . ARG A 1 92 ? 4.660 13.638 2.547 1.00 0.00 92 ARG A C 2
ATOM 3042 O O . ARG A 1 92 ? 5.041 14.023 3.652 1.00 0.00 92 ARG A O 2
ATOM 3063 N N . LYS A 1 93 ? 3.426 13.781 2.088 1.00 0.00 93 LYS A N 2
ATOM 3064 C CA . LYS A 1 93 ? 2.399 14.425 2.889 1.00 0.00 93 LYS A CA 2
ATOM 3065 C C . LYS A 1 93 ? 1.126 13.577 2.856 1.00 0.00 93 LYS A C 2
ATOM 3066 O O . LYS A 1 93 ? 0.576 13.317 1.787 1.00 0.00 93 LYS A O 2
ATOM 3085 N N . LEU A 1 94 ? 0.694 13.169 4.041 1.00 0.00 94 LEU A N 2
ATOM 3086 C CA . LEU A 1 94 ? -0.504 12.356 4.161 1.00 0.00 94 LEU A CA 2
ATOM 3087 C C . LEU A 1 94 ? -1.377 12.906 5.290 1.00 0.00 94 LEU A C 2
ATOM 3088 O O . LEU A 1 94 ? -2.442 13.469 5.039 1.00 0.00 94 LEU A O 2
ATOM 3104 N N . SER A 1 95 ? -0.895 12.724 6.511 1.00 0.00 95 SER A N 2
ATOM 3105 C CA . SER A 1 95 ? -1.618 13.196 7.680 1.00 0.00 95 SER A CA 2
ATOM 3106 C C . SER A 1 95 ? -3.030 12.607 7.694 1.00 0.00 95 SER A C 2
ATOM 3107 O O . SER A 1 95 ? -3.985 13.265 7.284 1.00 0.00 95 SER A O 2
ATOM 3115 N N . GLY A 1 96 ? -3.118 11.373 8.170 1.00 0.00 96 GLY A N 2
ATOM 3116 C CA . GLY A 1 96 ? -4.397 10.688 8.242 1.00 0.00 96 GLY A CA 2
ATOM 3117 C C . GLY A 1 96 ? -4.632 10.113 9.640 1.00 0.00 96 GLY A C 2
ATOM 3118 O O . GLY A 1 96 ? -3.743 10.153 10.490 1.00 0.00 96 GLY A O 2
ATOM 3122 N N . PRO A 1 97 ? -5.866 9.577 9.842 1.00 0.00 97 PRO A N 2
ATOM 3123 C CA . PRO A 1 97 ? -6.229 8.995 11.122 1.00 0.00 97 PRO A CA 2
ATOM 3124 C C . PRO A 1 97 ? -5.568 7.628 11.310 1.00 0.00 97 PRO A C 2
ATOM 3125 O O . PRO A 1 97 ? -5.052 7.048 10.356 1.00 0.00 97 PRO A O 2
ATOM 3136 N N . SER A 1 98 ? -5.604 7.153 12.546 1.00 0.00 98 SER A N 2
ATOM 3137 C CA . SER A 1 98 ? -5.014 5.866 12.871 1.00 0.00 98 SER A CA 2
ATOM 3138 C C . SER A 1 98 ? -5.982 5.048 13.728 1.00 0.00 98 SER A C 2
ATOM 3139 O O . SER A 1 98 ? -6.893 5.602 14.342 1.00 0.00 98 SER A O 2
ATOM 3147 N N . SER A 1 99 ? -5.753 3.743 13.742 1.00 0.00 99 SER A N 2
ATOM 3148 C CA . SER A 1 99 ? -6.593 2.844 14.514 1.00 0.00 99 SER A CA 2
ATOM 3149 C C . SER A 1 99 ? -5.738 1.752 15.160 1.00 0.00 99 SER A C 2
ATOM 3150 O O . SER A 1 99 ? -4.603 1.521 14.745 1.00 0.00 99 SER A O 2
ATOM 3158 N N . GLY A 1 100 ? -6.314 1.110 16.165 1.00 0.00 100 GLY A N 2
ATOM 3159 C CA . GLY A 1 100 ? -5.618 0.049 16.873 1.00 0.00 100 GLY A CA 2
ATOM 3160 C C . GLY A 1 100 ? -5.386 -1.158 15.961 1.00 0.00 100 GLY A C 2
ATOM 3161 O O . GLY A 1 100 ? -5.365 -2.296 16.425 1.00 0.00 100 GLY A O 2
ATOM 3165 N N . GLY A 1 1 ? 28.309 38.941 15.686 1.00 0.00 1 GLY A N 3
ATOM 3166 C CA . GLY A 1 1 ? 27.306 38.901 16.736 1.00 0.00 1 GLY A CA 3
ATOM 3167 C C . GLY A 1 1 ? 26.259 39.999 16.536 1.00 0.00 1 GLY A C 3
ATOM 3168 O O . GLY A 1 1 ? 26.604 41.156 16.305 1.00 0.00 1 GLY A O 3
ATOM 3172 N N . SER A 1 2 ? 25.000 39.596 16.632 1.00 0.00 2 SER A N 3
ATOM 3173 C CA . SER A 1 2 ? 23.900 40.531 16.465 1.00 0.00 2 SER A CA 3
ATOM 3174 C C . SER A 1 2 ? 22.715 40.105 17.333 1.00 0.00 2 SER A C 3
ATOM 3175 O O . SER A 1 2 ? 22.594 38.935 17.694 1.00 0.00 2 SER A O 3
ATOM 3183 N N . SER A 1 3 ? 21.869 41.077 17.642 1.00 0.00 3 SER A N 3
ATOM 3184 C CA . SER A 1 3 ? 20.697 40.817 18.460 1.00 0.00 3 SER A CA 3
ATOM 3185 C C . SER A 1 3 ? 19.735 39.888 17.717 1.00 0.00 3 SER A C 3
ATOM 3186 O O . SER A 1 3 ? 19.694 39.886 16.488 1.00 0.00 3 SER A O 3
ATOM 3194 N N . GLY A 1 4 ? 18.986 39.120 18.494 1.00 0.00 4 GLY A N 3
ATOM 3195 C CA . GLY A 1 4 ? 18.028 38.188 17.925 1.00 0.00 4 GLY A CA 3
ATOM 3196 C C . GLY A 1 4 ? 17.028 37.715 18.983 1.00 0.00 4 GLY A C 3
ATOM 3197 O O . GLY A 1 4 ? 16.012 38.366 19.217 1.00 0.00 4 GLY A O 3
ATOM 3201 N N . SER A 1 5 ? 17.352 36.584 19.593 1.00 0.00 5 SER A N 3
ATOM 3202 C CA . SER A 1 5 ? 16.496 36.016 20.621 1.00 0.00 5 SER A CA 3
ATOM 3203 C C . SER A 1 5 ? 15.174 35.556 20.004 1.00 0.00 5 SER A C 3
ATOM 3204 O O . SER A 1 5 ? 14.157 36.237 20.126 1.00 0.00 5 SER A O 3
ATOM 3212 N N . SER A 1 6 ? 15.231 34.402 19.354 1.00 0.00 6 SER A N 3
ATOM 3213 C CA . SER A 1 6 ? 14.050 33.843 18.718 1.00 0.00 6 SER A CA 3
ATOM 3214 C C . SER A 1 6 ? 14.149 32.317 18.682 1.00 0.00 6 SER A C 3
ATOM 3215 O O . SER A 1 6 ? 15.144 31.766 18.213 1.00 0.00 6 SER A O 3
ATOM 3223 N N . GLY A 1 7 ? 13.104 31.676 19.184 1.00 0.00 7 GLY A N 3
ATOM 3224 C CA . GLY A 1 7 ? 13.060 30.224 19.215 1.00 0.00 7 GLY A CA 3
ATOM 3225 C C . GLY A 1 7 ? 11.681 29.707 18.798 1.00 0.00 7 GLY A C 3
ATOM 3226 O O . GLY A 1 7 ? 11.148 30.114 17.767 1.00 0.00 7 GLY A O 3
ATOM 3230 N N . ASN A 1 8 ? 11.144 28.819 19.622 1.00 0.00 8 ASN A N 3
ATOM 3231 C CA . ASN A 1 8 ? 9.838 28.243 19.352 1.00 0.00 8 ASN A CA 3
ATOM 3232 C C . ASN A 1 8 ? 9.904 27.420 18.064 1.00 0.00 8 ASN A C 3
ATOM 3233 O O . ASN A 1 8 ? 10.079 27.972 16.979 1.00 0.00 8 ASN A O 3
ATOM 3244 N N . LEU A 1 9 ? 9.761 26.113 18.227 1.00 0.00 9 LEU A N 3
ATOM 3245 C CA . LEU A 1 9 ? 9.802 25.208 17.090 1.00 0.00 9 LEU A CA 3
ATOM 3246 C C . LEU A 1 9 ? 8.577 24.293 17.127 1.00 0.00 9 LEU A C 3
ATOM 3247 O O . LEU A 1 9 ? 7.834 24.283 18.108 1.00 0.00 9 LEU A O 3
ATOM 3263 N N . SER A 1 10 ? 8.402 23.547 16.047 1.00 0.00 10 SER A N 3
ATOM 3264 C CA . SER A 1 10 ? 7.279 22.631 15.943 1.00 0.00 10 SER A CA 3
ATOM 3265 C C . SER A 1 10 ? 7.781 21.185 15.946 1.00 0.00 10 SER A C 3
ATOM 3266 O O . SER A 1 10 ? 8.950 20.930 15.660 1.00 0.00 10 SER A O 3
ATOM 3274 N N . ALA A 1 11 ? 6.873 20.278 16.272 1.00 0.00 11 ALA A N 3
ATOM 3275 C CA . ALA A 1 11 ? 7.209 18.865 16.316 1.00 0.00 11 ALA A CA 3
ATOM 3276 C C . ALA A 1 11 ? 6.074 18.055 15.687 1.00 0.00 11 ALA A C 3
ATOM 3277 O O . ALA A 1 11 ? 5.018 18.602 15.371 1.00 0.00 11 ALA A O 3
ATOM 3284 N N . SER A 1 12 ? 6.329 16.765 15.524 1.00 0.00 12 SER A N 3
ATOM 3285 C CA . SER A 1 12 ? 5.341 15.875 14.939 1.00 0.00 12 SER A CA 3
ATOM 3286 C C . SER A 1 12 ? 5.476 14.475 15.541 1.00 0.00 12 SER A C 3
ATOM 3287 O O . SER A 1 12 ? 6.575 14.051 15.896 1.00 0.00 12 SER A O 3
ATOM 3295 N N . ASN A 1 13 ? 4.342 13.796 15.638 1.00 0.00 13 ASN A N 3
ATOM 3296 C CA . ASN A 1 13 ? 4.320 12.452 16.192 1.00 0.00 13 ASN A CA 3
ATOM 3297 C C . ASN A 1 13 ? 5.284 11.564 15.403 1.00 0.00 13 ASN A C 3
ATOM 3298 O O . ASN A 1 13 ? 5.614 11.865 14.256 1.00 0.00 13 ASN A O 3
ATOM 3309 N N . ARG A 1 14 ? 5.710 10.488 16.048 1.00 0.00 14 ARG A N 3
ATOM 3310 C CA . ARG A 1 14 ? 6.630 9.554 15.421 1.00 0.00 14 ARG A CA 3
ATOM 3311 C C . ARG A 1 14 ? 5.941 8.208 15.186 1.00 0.00 14 ARG A C 3
ATOM 3312 O O . ARG A 1 14 ? 5.969 7.334 16.051 1.00 0.00 14 ARG A O 3
ATOM 3333 N N . ALA A 1 15 ? 5.341 8.083 14.012 1.00 0.00 15 ALA A N 3
ATOM 3334 C CA . ALA A 1 15 ? 4.647 6.858 13.653 1.00 0.00 15 ALA A CA 3
ATOM 3335 C C . ALA A 1 15 ? 4.500 6.787 12.132 1.00 0.00 15 ALA A C 3
ATOM 3336 O O . ALA A 1 15 ? 4.211 7.793 11.485 1.00 0.00 15 ALA A O 3
ATOM 3343 N N . LEU A 1 16 ? 4.707 5.589 11.605 1.00 0.00 16 LEU A N 3
ATOM 3344 C CA . LEU A 1 16 ? 4.601 5.374 10.171 1.00 0.00 16 LEU A CA 3
ATOM 3345 C C . LEU A 1 16 ? 3.147 5.063 9.812 1.00 0.00 16 LEU A C 3
ATOM 3346 O O . LEU A 1 16 ? 2.403 4.524 10.631 1.00 0.00 16 LEU A O 3
ATOM 3362 N N . PRO A 1 17 ? 2.776 5.425 8.555 1.00 0.00 17 PRO A N 3
ATOM 3363 C CA . PRO A 1 17 ? 1.423 5.191 8.078 1.00 0.00 17 PRO A CA 3
ATOM 3364 C C . PRO A 1 17 ? 1.206 3.711 7.753 1.00 0.00 17 PRO A C 3
ATOM 3365 O O . PRO A 1 17 ? 2.164 2.973 7.533 1.00 0.00 17 PRO A O 3
ATOM 3376 N N . VAL A 1 18 ? -0.061 3.323 7.734 1.00 0.00 18 VAL A N 3
ATOM 3377 C CA . VAL A 1 18 ? -0.417 1.945 7.441 1.00 0.00 18 VAL A CA 3
ATOM 3378 C C . VAL A 1 18 ? -0.995 1.862 6.026 1.00 0.00 18 VAL A C 3
ATOM 3379 O O . VAL A 1 18 ? -2.047 2.434 5.748 1.00 0.00 18 VAL A O 3
ATOM 3392 N N . LEU A 1 19 ? -0.280 1.146 5.171 1.00 0.00 19 LEU A N 3
ATOM 3393 C CA . LEU A 1 19 ? -0.708 0.982 3.792 1.00 0.00 19 LEU A CA 3
ATOM 3394 C C . LEU A 1 19 ? -1.365 -0.390 3.627 1.00 0.00 19 LEU A C 3
ATOM 3395 O O . LEU A 1 19 ? -0.707 -1.419 3.776 1.00 0.00 19 LEU A O 3
ATOM 3411 N N . THR A 1 20 ? -2.654 -0.361 3.322 1.00 0.00 20 THR A N 3
ATOM 3412 C CA . THR A 1 20 ? -3.407 -1.590 3.135 1.00 0.00 20 THR A CA 3
ATOM 3413 C C . THR A 1 20 ? -3.103 -2.198 1.764 1.00 0.00 20 THR A C 3
ATOM 3414 O O . THR A 1 20 ? -3.281 -1.544 0.738 1.00 0.00 20 THR A O 3
ATOM 3425 N N . LEU A 1 21 ? -2.651 -3.443 1.792 1.00 0.00 21 LEU A N 3
ATOM 3426 C CA . LEU A 1 21 ? -2.321 -4.147 0.565 1.00 0.00 21 LEU A CA 3
ATOM 3427 C C . LEU A 1 21 ? -3.234 -5.366 0.420 1.00 0.00 21 LEU A C 3
ATOM 3428 O O . LEU A 1 21 ? -3.251 -6.240 1.285 1.00 0.00 21 LEU A O 3
ATOM 3444 N N . PHE A 1 22 ? -3.971 -5.386 -0.681 1.00 0.00 22 PHE A N 3
ATOM 3445 C CA . PHE A 1 22 ? -4.884 -6.483 -0.951 1.00 0.00 22 PHE A CA 3
ATOM 3446 C C . PHE A 1 22 ? -4.391 -7.332 -2.125 1.00 0.00 22 PHE A C 3
ATOM 3447 O O . PHE A 1 22 ? -4.599 -6.975 -3.283 1.00 0.00 22 PHE A O 3
ATOM 3464 N N . THR A 1 23 ? -3.747 -8.438 -1.784 1.00 0.00 23 THR A N 3
ATOM 3465 C CA . THR A 1 23 ? -3.222 -9.340 -2.795 1.00 0.00 23 THR A CA 3
ATOM 3466 C C . THR A 1 23 ? -4.103 -10.586 -2.908 1.00 0.00 23 THR A C 3
ATOM 3467 O O . THR A 1 23 ? -4.988 -10.802 -2.080 1.00 0.00 23 THR A O 3
ATOM 3478 N N . LYS A 1 24 ? -3.831 -11.373 -3.938 1.00 0.00 24 LYS A N 3
ATOM 3479 C CA . LYS A 1 24 ? -4.588 -12.591 -4.169 1.00 0.00 24 LYS A CA 3
ATOM 3480 C C . LYS A 1 24 ? -3.819 -13.487 -5.142 1.00 0.00 24 LYS A C 3
ATOM 3481 O O . LYS A 1 24 ? -2.706 -13.157 -5.548 1.00 0.00 24 LYS A O 3
ATOM 3500 N N . ALA A 1 25 ? -4.444 -14.604 -5.488 1.00 0.00 25 ALA A N 3
ATOM 3501 C CA . ALA A 1 25 ? -3.832 -15.550 -6.406 1.00 0.00 25 ALA A CA 3
ATOM 3502 C C . ALA A 1 25 ? -4.928 -16.349 -7.114 1.00 0.00 25 ALA A C 3
ATOM 3503 O O . ALA A 1 25 ? -5.995 -16.581 -6.549 1.00 0.00 25 ALA A O 3
ATOM 3510 N N . PRO A 1 26 ? -4.618 -16.758 -8.374 1.00 0.00 26 PRO A N 3
ATOM 3511 C CA . PRO A 1 26 ? -3.332 -16.440 -8.969 1.00 0.00 26 PRO A CA 3
ATOM 3512 C C . PRO A 1 26 ? -3.272 -14.972 -9.394 1.00 0.00 26 PRO A C 3
ATOM 3513 O O . PRO A 1 26 ? -4.208 -14.460 -10.005 1.00 0.00 26 PRO A O 3
ATOM 3524 N N . CYS A 1 27 ? -2.160 -14.335 -9.053 1.00 0.00 27 CYS A N 3
ATOM 3525 C CA . CYS A 1 27 ? -1.966 -12.936 -9.392 1.00 0.00 27 CYS A CA 3
ATOM 3526 C C . CYS A 1 27 ? -0.463 -12.647 -9.399 1.00 0.00 27 CYS A C 3
ATOM 3527 O O . CYS A 1 27 ? 0.148 -12.493 -8.343 1.00 0.00 27 CYS A O 3
ATOM 3535 N N . PRO A 1 28 ? 0.103 -12.581 -10.634 1.00 0.00 28 PRO A N 3
ATOM 3536 C CA . PRO A 1 28 ? 1.523 -12.314 -10.792 1.00 0.00 28 PRO A CA 3
ATOM 3537 C C . PRO A 1 28 ? 1.836 -10.840 -10.532 1.00 0.00 28 PRO A C 3
ATOM 3538 O O . PRO A 1 28 ? 2.999 -10.442 -10.515 1.00 0.00 28 PRO A O 3
ATOM 3549 N N . LEU A 1 29 ? 0.776 -10.069 -10.335 1.00 0.00 29 LEU A N 3
ATOM 3550 C CA . LEU A 1 29 ? 0.923 -8.647 -10.076 1.00 0.00 29 LEU A CA 3
ATOM 3551 C C . LEU A 1 29 ? 1.114 -8.423 -8.574 1.00 0.00 29 LEU A C 3
ATOM 3552 O O . LEU A 1 29 ? 2.039 -7.727 -8.159 1.00 0.00 29 LEU A O 3
ATOM 3568 N N . CYS A 1 30 ? 0.223 -9.026 -7.801 1.00 0.00 30 CYS A N 3
ATOM 3569 C CA . CYS A 1 30 ? 0.281 -8.901 -6.355 1.00 0.00 30 CYS A CA 3
ATOM 3570 C C . CYS A 1 30 ? 1.719 -9.170 -5.907 1.00 0.00 30 CYS A C 3
ATOM 3571 O O . CYS A 1 30 ? 2.151 -8.678 -4.865 1.00 0.00 30 CYS A O 3
ATOM 3579 N N . ASP A 1 31 ? 2.421 -9.950 -6.716 1.00 0.00 31 ASP A N 3
ATOM 3580 C CA . ASP A 1 31 ? 3.802 -10.290 -6.416 1.00 0.00 31 ASP A CA 3
ATOM 3581 C C . ASP A 1 31 ? 4.698 -9.092 -6.735 1.00 0.00 31 ASP A C 3
ATOM 3582 O O . ASP A 1 31 ? 5.405 -8.591 -5.862 1.00 0.00 31 ASP A O 3
ATOM 3591 N N . GLU A 1 32 ? 4.640 -8.667 -7.989 1.00 0.00 32 GLU A N 3
ATOM 3592 C CA . GLU A 1 32 ? 5.438 -7.538 -8.434 1.00 0.00 32 GLU A CA 3
ATOM 3593 C C . GLU A 1 32 ? 5.179 -6.321 -7.544 1.00 0.00 32 GLU A C 3
ATOM 3594 O O . GLU A 1 32 ? 6.115 -5.726 -7.012 1.00 0.00 32 GLU A O 3
ATOM 3606 N N . ALA A 1 33 ? 3.904 -5.987 -7.408 1.00 0.00 33 ALA A N 3
ATOM 3607 C CA . ALA A 1 33 ? 3.510 -4.852 -6.591 1.00 0.00 33 ALA A CA 3
ATOM 3608 C C . ALA A 1 33 ? 4.372 -4.816 -5.327 1.00 0.00 33 ALA A C 3
ATOM 3609 O O . ALA A 1 33 ? 5.113 -3.859 -5.105 1.00 0.00 33 ALA A O 3
ATOM 3616 N N . LYS A 1 34 ? 4.246 -5.868 -4.533 1.00 0.00 34 LYS A N 3
ATOM 3617 C CA . LYS A 1 34 ? 5.004 -5.969 -3.297 1.00 0.00 34 LYS A CA 3
ATOM 3618 C C . LYS A 1 34 ? 6.458 -5.575 -3.563 1.00 0.00 34 LYS A C 3
ATOM 3619 O O . LYS A 1 34 ? 7.010 -4.721 -2.871 1.00 0.00 34 LYS A O 3
ATOM 3638 N N . GLU A 1 35 ? 7.038 -6.216 -4.568 1.00 0.00 35 GLU A N 3
ATOM 3639 C CA . GLU A 1 35 ? 8.417 -5.943 -4.933 1.00 0.00 35 GLU A CA 3
ATOM 3640 C C . GLU A 1 35 ? 8.618 -4.444 -5.168 1.00 0.00 35 GLU A C 3
ATOM 3641 O O . GLU A 1 35 ? 9.712 -3.921 -4.965 1.00 0.00 35 GLU A O 3
ATOM 3653 N N . VAL A 1 36 ? 7.543 -3.796 -5.594 1.00 0.00 36 VAL A N 3
ATOM 3654 C CA . VAL A 1 36 ? 7.587 -2.368 -5.859 1.00 0.00 36 VAL A CA 3
ATOM 3655 C C . VAL A 1 36 ? 7.509 -1.605 -4.535 1.00 0.00 36 VAL A C 3
ATOM 3656 O O . VAL A 1 36 ? 7.859 -0.428 -4.471 1.00 0.00 36 VAL A O 3
ATOM 3669 N N . LEU A 1 37 ? 7.048 -2.307 -3.511 1.00 0.00 37 LEU A N 3
ATOM 3670 C CA . LEU A 1 37 ? 6.919 -1.711 -2.192 1.00 0.00 37 LEU A CA 3
ATOM 3671 C C . LEU A 1 37 ? 8.095 -2.154 -1.320 1.00 0.00 37 LEU A C 3
ATOM 3672 O O . LEU A 1 37 ? 8.027 -2.077 -0.094 1.00 0.00 37 LEU A O 3
ATOM 3688 N N . GLN A 1 38 ? 9.147 -2.607 -1.986 1.00 0.00 38 GLN A N 3
ATOM 3689 C CA . GLN A 1 38 ? 10.337 -3.062 -1.287 1.00 0.00 38 GLN A CA 3
ATOM 3690 C C . GLN A 1 38 ? 11.052 -1.879 -0.632 1.00 0.00 38 GLN A C 3
ATOM 3691 O O . GLN A 1 38 ? 11.362 -1.918 0.558 1.00 0.00 38 GLN A O 3
ATOM 3705 N N . PRO A 1 39 ? 11.300 -0.827 -1.458 1.00 0.00 39 PRO A N 3
ATOM 3706 C CA . PRO A 1 39 ? 11.973 0.365 -0.972 1.00 0.00 39 PRO A CA 3
ATOM 3707 C C . PRO A 1 39 ? 11.032 1.215 -0.116 1.00 0.00 39 PRO A C 3
ATOM 3708 O O . PRO A 1 39 ? 11.418 2.278 0.369 1.00 0.00 39 PRO A O 3
ATOM 3719 N N . TYR A 1 40 ? 9.816 0.715 0.045 1.00 0.00 40 TYR A N 3
ATOM 3720 C CA . TYR A 1 40 ? 8.817 1.415 0.834 1.00 0.00 40 TYR A CA 3
ATOM 3721 C C . TYR A 1 40 ? 8.300 0.533 1.972 1.00 0.00 40 TYR A C 3
ATOM 3722 O O . TYR A 1 40 ? 7.390 0.924 2.701 1.00 0.00 40 TYR A O 3
ATOM 3740 N N . LYS A 1 41 ? 8.904 -0.640 2.089 1.00 0.00 41 LYS A N 3
ATOM 3741 C CA . LYS A 1 41 ? 8.516 -1.581 3.127 1.00 0.00 41 LYS A CA 3
ATOM 3742 C C . LYS A 1 41 ? 8.756 -0.947 4.499 1.00 0.00 41 LYS A C 3
ATOM 3743 O O . LYS A 1 41 ? 7.988 -1.173 5.433 1.00 0.00 41 LYS A O 3
ATOM 3762 N N . ASP A 1 42 ? 9.824 -0.167 4.577 1.00 0.00 42 ASP A N 3
ATOM 3763 C CA . ASP A 1 42 ? 10.174 0.501 5.819 1.00 0.00 42 ASP A CA 3
ATOM 3764 C C . ASP A 1 42 ? 9.512 1.880 5.856 1.00 0.00 42 ASP A C 3
ATOM 3765 O O . ASP A 1 42 ? 9.396 2.488 6.918 1.00 0.00 42 ASP A O 3
ATOM 3774 N N . ARG A 1 43 ? 9.096 2.332 4.682 1.00 0.00 43 ARG A N 3
ATOM 3775 C CA . ARG A 1 43 ? 8.449 3.628 4.566 1.00 0.00 43 ARG A CA 3
ATOM 3776 C C . ARG A 1 43 ? 7.121 3.628 5.325 1.00 0.00 43 ARG A C 3
ATOM 3777 O O . ARG A 1 43 ? 6.668 4.673 5.792 1.00 0.00 43 ARG A O 3
ATOM 3798 N N . PHE A 1 44 ? 6.533 2.445 5.426 1.00 0.00 44 PHE A N 3
ATOM 3799 C CA . PHE A 1 44 ? 5.266 2.295 6.120 1.00 0.00 44 PHE A CA 3
ATOM 3800 C C . PHE A 1 44 ? 4.991 0.826 6.449 1.00 0.00 44 PHE A C 3
ATOM 3801 O O . PHE A 1 44 ? 5.781 -0.050 6.101 1.00 0.00 44 PHE A O 3
ATOM 3818 N N . ILE A 1 45 ? 3.868 0.602 7.115 1.00 0.00 45 ILE A N 3
ATOM 3819 C CA . ILE A 1 45 ? 3.479 -0.745 7.495 1.00 0.00 45 ILE A CA 3
ATOM 3820 C C . ILE A 1 45 ? 2.555 -1.326 6.422 1.00 0.00 45 ILE A C 3
ATOM 3821 O O . ILE A 1 45 ? 1.358 -1.043 6.410 1.00 0.00 45 ILE A O 3
ATOM 3837 N N . LEU A 1 46 ? 3.146 -2.127 5.548 1.00 0.00 46 LEU A N 3
ATOM 3838 C CA . LEU A 1 46 ? 2.390 -2.749 4.474 1.00 0.00 46 LEU A CA 3
ATOM 3839 C C . LEU A 1 46 ? 1.489 -3.839 5.056 1.00 0.00 46 LEU A C 3
ATOM 3840 O O . LEU A 1 46 ? 1.976 -4.859 5.542 1.00 0.00 46 LEU A O 3
ATOM 3856 N N . GLN A 1 47 ? 0.190 -3.588 4.987 1.00 0.00 47 GLN A N 3
ATOM 3857 C CA . GLN A 1 47 ? -0.785 -4.535 5.501 1.00 0.00 47 GLN A CA 3
ATOM 3858 C C . GLN A 1 47 ? -1.251 -5.474 4.387 1.00 0.00 47 GLN A C 3
ATOM 3859 O O . GLN A 1 47 ? -2.052 -5.086 3.538 1.00 0.00 47 GLN A O 3
ATOM 3873 N N . GLU A 1 48 ? -0.730 -6.692 4.425 1.00 0.00 48 GLU A N 3
ATOM 3874 C CA . GLU A 1 48 ? -1.083 -7.689 3.430 1.00 0.00 48 GLU A CA 3
ATOM 3875 C C . GLU A 1 48 ? -2.393 -8.380 3.812 1.00 0.00 48 GLU A C 3
ATOM 3876 O O . GLU A 1 48 ? -2.406 -9.265 4.666 1.00 0.00 48 GLU A O 3
ATOM 3888 N N . VAL A 1 49 ? -3.464 -7.950 3.160 1.00 0.00 49 VAL A N 3
ATOM 3889 C CA . VAL A 1 49 ? -4.776 -8.517 3.421 1.00 0.00 49 VAL A CA 3
ATOM 3890 C C . VAL A 1 49 ? -5.082 -9.589 2.374 1.00 0.00 49 VAL A C 3
ATOM 3891 O O . VAL A 1 49 ? -4.887 -9.368 1.179 1.00 0.00 49 VAL A O 3
ATOM 3904 N N . ASP A 1 50 ? -5.555 -10.728 2.859 1.00 0.00 50 ASP A N 3
ATOM 3905 C CA . ASP A 1 50 ? -5.889 -11.835 1.979 1.00 0.00 50 ASP A CA 3
ATOM 3906 C C . ASP A 1 50 ? -7.371 -11.755 1.606 1.00 0.00 50 ASP A C 3
ATOM 3907 O O . ASP A 1 50 ? -8.236 -12.103 2.408 1.00 0.00 50 ASP A O 3
ATOM 3916 N N . ILE A 1 51 ? -7.617 -11.293 0.389 1.00 0.00 51 ILE A N 3
ATOM 3917 C CA . ILE A 1 51 ? -8.979 -11.163 -0.100 1.00 0.00 51 ILE A CA 3
ATOM 3918 C C . ILE A 1 51 ? -9.466 -12.522 -0.608 1.00 0.00 51 ILE A C 3
ATOM 3919 O O . ILE A 1 51 ? -10.665 -12.725 -0.796 1.00 0.00 51 ILE A O 3
ATOM 3935 N N . THR A 1 52 ? -8.512 -13.417 -0.814 1.00 0.00 52 THR A N 3
ATOM 3936 C CA . THR A 1 52 ? -8.829 -14.751 -1.296 1.00 0.00 52 THR A CA 3
ATOM 3937 C C . THR A 1 52 ? -9.532 -15.560 -0.204 1.00 0.00 52 THR A C 3
ATOM 3938 O O . THR A 1 52 ? -10.042 -16.648 -0.463 1.00 0.00 52 THR A O 3
ATOM 3949 N N . LEU A 1 53 ? -9.535 -14.996 0.995 1.00 0.00 53 LEU A N 3
ATOM 3950 C CA . LEU A 1 53 ? -10.166 -15.651 2.128 1.00 0.00 53 LEU A CA 3
ATOM 3951 C C . LEU A 1 53 ? -11.677 -15.417 2.071 1.00 0.00 53 LEU A C 3
ATOM 3952 O O . LEU A 1 53 ? -12.140 -14.494 1.402 1.00 0.00 53 LEU A O 3
ATOM 3968 N N . PRO A 1 54 ? -12.422 -16.290 2.800 1.00 0.00 54 PRO A N 3
ATOM 3969 C CA . PRO A 1 54 ? -13.871 -16.187 2.838 1.00 0.00 54 PRO A CA 3
ATOM 3970 C C . PRO A 1 54 ? -14.315 -15.018 3.720 1.00 0.00 54 PRO A C 3
ATOM 3971 O O . PRO A 1 54 ? -15.282 -14.327 3.402 1.00 0.00 54 PRO A O 3
ATOM 3982 N N . GLU A 1 55 ? -13.586 -14.832 4.811 1.00 0.00 55 GLU A N 3
ATOM 3983 C CA . GLU A 1 55 ? -13.892 -13.759 5.742 1.00 0.00 55 GLU A CA 3
ATOM 3984 C C . GLU A 1 55 ? -13.708 -12.400 5.064 1.00 0.00 55 GLU A C 3
ATOM 3985 O O . GLU A 1 55 ? -14.488 -11.477 5.292 1.00 0.00 55 GLU A O 3
ATOM 3997 N N . ASN A 1 56 ? -12.671 -12.320 4.243 1.00 0.00 56 ASN A N 3
ATOM 3998 C CA . ASN A 1 56 ? -12.374 -11.089 3.531 1.00 0.00 56 ASN A CA 3
ATOM 3999 C C . ASN A 1 56 ? -13.009 -11.144 2.140 1.00 0.00 56 ASN A C 3
ATOM 4000 O O . ASN A 1 56 ? -12.778 -10.263 1.312 1.00 0.00 56 ASN A O 3
ATOM 4011 N N . SER A 1 57 ? -13.797 -12.187 1.925 1.00 0.00 57 SER A N 3
ATOM 4012 C CA . SER A 1 57 ? -14.467 -12.369 0.649 1.00 0.00 57 SER A CA 3
ATOM 4013 C C . SER A 1 57 ? -15.048 -11.037 0.168 1.00 0.00 57 SER A C 3
ATOM 4014 O O . SER A 1 57 ? -15.186 -10.814 -1.033 1.00 0.00 57 SER A O 3
ATOM 4022 N N . THR A 1 58 ? -15.372 -10.188 1.132 1.00 0.00 58 THR A N 3
ATOM 4023 C CA . THR A 1 58 ? -15.934 -8.884 0.822 1.00 0.00 58 THR A CA 3
ATOM 4024 C C . THR A 1 58 ? -14.911 -8.025 0.078 1.00 0.00 58 THR A C 3
ATOM 4025 O O . THR A 1 58 ? -15.156 -7.597 -1.049 1.00 0.00 58 THR A O 3
ATOM 4036 N N . TRP A 1 59 ? -13.784 -7.798 0.737 1.00 0.00 59 TRP A N 3
ATOM 4037 C CA . TRP A 1 59 ? -12.722 -6.997 0.152 1.00 0.00 59 TRP A CA 3
ATOM 4038 C C . TRP A 1 59 ? -12.558 -7.425 -1.308 1.00 0.00 59 TRP A C 3
ATOM 4039 O O . TRP A 1 59 ? -12.364 -6.586 -2.186 1.00 0.00 59 TRP A O 3
ATOM 4060 N N . TYR A 1 60 ? -12.642 -8.730 -1.522 1.00 0.00 60 TYR A N 3
ATOM 4061 C CA . TYR A 1 60 ? -12.505 -9.279 -2.860 1.00 0.00 60 TYR A CA 3
ATOM 4062 C C . TYR A 1 60 ? -13.712 -8.916 -3.728 1.00 0.00 60 TYR A C 3
ATOM 4063 O O . TYR A 1 60 ? -13.560 -8.306 -4.785 1.00 0.00 60 TYR A O 3
ATOM 4081 N N . GLU A 1 61 ? -14.883 -9.308 -3.249 1.00 0.00 61 GLU A N 3
ATOM 4082 C CA . GLU A 1 61 ? -16.116 -9.032 -3.968 1.00 0.00 61 GLU A CA 3
ATOM 4083 C C . GLU A 1 61 ? -16.108 -7.598 -4.503 1.00 0.00 61 GLU A C 3
ATOM 4084 O O . GLU A 1 61 ? -16.596 -7.340 -5.602 1.00 0.00 61 GLU A O 3
ATOM 4096 N N . ARG A 1 62 ? -15.550 -6.704 -3.701 1.00 0.00 62 ARG A N 3
ATOM 4097 C CA . ARG A 1 62 ? -15.473 -5.303 -4.080 1.00 0.00 62 ARG A CA 3
ATOM 4098 C C . ARG A 1 62 ? -14.225 -5.052 -4.929 1.00 0.00 62 ARG A C 3
ATOM 4099 O O . ARG A 1 62 ? -14.252 -4.240 -5.852 1.00 0.00 62 ARG A O 3
ATOM 4120 N N . TYR A 1 63 ? -13.161 -5.763 -4.586 1.00 0.00 63 TYR A N 3
ATOM 4121 C CA . TYR A 1 63 ? -11.906 -5.626 -5.305 1.00 0.00 63 TYR A CA 3
ATOM 4122 C C . TYR A 1 63 ? -11.389 -6.990 -5.769 1.00 0.00 63 TYR A C 3
ATOM 4123 O O . TYR A 1 63 ? -10.381 -7.481 -5.263 1.00 0.00 63 TYR A O 3
ATOM 4141 N N . LYS A 1 64 ? -12.103 -7.563 -6.727 1.00 0.00 64 LYS A N 3
ATOM 4142 C CA . LYS A 1 64 ? -11.730 -8.860 -7.265 1.00 0.00 64 LYS A CA 3
ATOM 4143 C C . LYS A 1 64 ? -11.096 -8.671 -8.644 1.00 0.00 64 LYS A C 3
ATOM 4144 O O . LYS A 1 64 ? -10.444 -9.577 -9.161 1.00 0.00 64 LYS A O 3
ATOM 4163 N N . PHE A 1 65 ? -11.308 -7.488 -9.201 1.00 0.00 65 PHE A N 3
ATOM 4164 C CA . PHE A 1 65 ? -10.766 -7.168 -10.511 1.00 0.00 65 PHE A CA 3
ATOM 4165 C C . PHE A 1 65 ? -10.137 -5.773 -10.519 1.00 0.00 65 PHE A C 3
ATOM 4166 O O . PHE A 1 65 ? -9.895 -5.204 -11.582 1.00 0.00 65 PHE A O 3
ATOM 4183 N N . ASP A 1 66 ? -9.891 -5.263 -9.321 1.00 0.00 66 ASP A N 3
ATOM 4184 C CA . ASP A 1 66 ? -9.295 -3.946 -9.177 1.00 0.00 66 ASP A CA 3
ATOM 4185 C C . ASP A 1 66 ? -8.089 -4.036 -8.240 1.00 0.00 66 ASP A C 3
ATOM 4186 O O . ASP A 1 66 ? -7.784 -3.085 -7.522 1.00 0.00 66 ASP A O 3
ATOM 4195 N N . ILE A 1 67 ? -7.437 -5.188 -8.276 1.00 0.00 67 ILE A N 3
ATOM 4196 C CA . ILE A 1 67 ? -6.271 -5.415 -7.439 1.00 0.00 67 ILE A CA 3
ATOM 4197 C C . ILE A 1 67 ? -5.021 -5.477 -8.319 1.00 0.00 67 ILE A C 3
ATOM 4198 O O . ILE A 1 67 ? -5.119 -5.659 -9.532 1.00 0.00 67 ILE A O 3
ATOM 4214 N N . PRO A 1 68 ? -3.843 -5.317 -7.657 1.00 0.00 68 PRO A N 3
ATOM 4215 C CA . PRO A 1 68 ? -3.815 -5.105 -6.220 1.00 0.00 68 PRO A CA 3
ATOM 4216 C C . PRO A 1 68 ? -4.247 -3.681 -5.867 1.00 0.00 68 PRO A C 3
ATOM 4217 O O . PRO A 1 68 ? -4.040 -2.754 -6.649 1.00 0.00 68 PRO A O 3
ATOM 4228 N N . VAL A 1 69 ? -4.839 -3.550 -4.689 1.00 0.00 69 VAL A N 3
ATOM 4229 C CA . VAL A 1 69 ? -5.302 -2.254 -4.223 1.00 0.00 69 VAL A CA 3
ATOM 4230 C C . VAL A 1 69 ? -4.381 -1.760 -3.107 1.00 0.00 69 VAL A C 3
ATOM 4231 O O . VAL A 1 69 ? -3.782 -2.561 -2.391 1.00 0.00 69 VAL A O 3
ATOM 4244 N N . PHE A 1 70 ? -4.296 -0.443 -2.992 1.00 0.00 70 PHE A N 3
ATOM 4245 C CA . PHE A 1 70 ? -3.457 0.168 -1.975 1.00 0.00 70 PHE A CA 3
ATOM 4246 C C . PHE A 1 70 ? -4.180 1.333 -1.296 1.00 0.00 70 PHE A C 3
ATOM 4247 O O . PHE A 1 70 ? -4.546 2.308 -1.951 1.00 0.00 70 PHE A O 3
ATOM 4264 N N . HIS A 1 71 ? -4.364 1.194 0.009 1.00 0.00 71 HIS A N 3
ATOM 4265 C CA . HIS A 1 71 ? -5.036 2.223 0.784 1.00 0.00 71 HIS A CA 3
ATOM 4266 C C . HIS A 1 71 ? -4.042 2.868 1.752 1.00 0.00 71 HIS A C 3
ATOM 4267 O O . HIS A 1 71 ? -3.503 2.198 2.631 1.00 0.00 71 HIS A O 3
ATOM 4281 N N . LEU A 1 72 ? -3.830 4.161 1.558 1.00 0.00 72 LEU A N 3
ATOM 4282 C CA . LEU A 1 72 ? -2.911 4.904 2.403 1.00 0.00 72 LEU A CA 3
ATOM 4283 C C . LEU A 1 72 ? -3.705 5.671 3.463 1.00 0.00 72 LEU A C 3
ATOM 4284 O O . LEU A 1 72 ? -4.448 6.595 3.138 1.00 0.00 72 LEU A O 3
ATOM 4300 N N . ASN A 1 73 ? -3.520 5.259 4.708 1.00 0.00 73 ASN A N 3
ATOM 4301 C CA . ASN A 1 73 ? -4.209 5.895 5.818 1.00 0.00 73 ASN A CA 3
ATOM 4302 C C . ASN A 1 73 ? -5.713 5.645 5.688 1.00 0.00 73 ASN A C 3
ATOM 4303 O O . ASN A 1 73 ? -6.511 6.577 5.777 1.00 0.00 73 ASN A O 3
ATOM 4314 N N . GLY A 1 74 ? -6.055 4.382 5.480 1.00 0.00 74 GLY A N 3
ATOM 4315 C CA . GLY A 1 74 ? -7.449 3.998 5.338 1.00 0.00 74 GLY A CA 3
ATOM 4316 C C . GLY A 1 74 ? -8.123 4.787 4.213 1.00 0.00 74 GLY A C 3
ATOM 4317 O O . GLY A 1 74 ? -9.264 5.225 4.355 1.00 0.00 74 GLY A O 3
ATOM 4321 N N . GLN A 1 75 ? -7.389 4.944 3.122 1.00 0.00 75 GLN A N 3
ATOM 4322 C CA . GLN A 1 75 ? -7.902 5.673 1.974 1.00 0.00 75 GLN A CA 3
ATOM 4323 C C . GLN A 1 75 ? -7.231 5.180 0.690 1.00 0.00 75 GLN A C 3
ATOM 4324 O O . GLN A 1 75 ? -6.007 5.223 0.568 1.00 0.00 75 GLN A O 3
ATOM 4338 N N . PHE A 1 76 ? -8.061 4.723 -0.236 1.00 0.00 76 PHE A N 3
ATOM 4339 C CA . PHE A 1 76 ? -7.564 4.223 -1.506 1.00 0.00 76 PHE A CA 3
ATOM 4340 C C . PHE A 1 76 ? -6.516 5.170 -2.096 1.00 0.00 76 PHE A C 3
ATOM 4341 O O . PHE A 1 76 ? -6.834 6.298 -2.468 1.00 0.00 76 PHE A O 3
ATOM 4358 N N . LEU A 1 77 ? -5.289 4.675 -2.163 1.00 0.00 77 LEU A N 3
ATOM 4359 C CA . LEU A 1 77 ? -4.193 5.463 -2.701 1.00 0.00 77 LEU A CA 3
ATOM 4360 C C . LEU A 1 77 ? -4.037 5.159 -4.193 1.00 0.00 77 LEU A C 3
ATOM 4361 O O . LEU A 1 77 ? -3.835 6.068 -4.997 1.00 0.00 77 LEU A O 3
ATOM 4377 N N . MET A 1 78 ? -4.136 3.878 -4.517 1.00 0.00 78 MET A N 3
ATOM 4378 C CA . MET A 1 78 ? -4.007 3.444 -5.897 1.00 0.00 78 MET A CA 3
ATOM 4379 C C . MET A 1 78 ? -4.236 1.936 -6.020 1.00 0.00 78 MET A C 3
ATOM 4380 O O . MET A 1 78 ? -3.947 1.182 -5.092 1.00 0.00 78 MET A O 3
ATOM 4394 N N . MET A 1 79 ? -4.753 1.540 -7.174 1.00 0.00 79 MET A N 3
ATOM 4395 C CA . MET A 1 79 ? -5.023 0.136 -7.431 1.00 0.00 79 MET A CA 3
ATOM 4396 C C . MET A 1 79 ? -4.745 -0.218 -8.894 1.00 0.00 79 MET A C 3
ATOM 4397 O O . MET A 1 79 ? -4.753 0.656 -9.759 1.00 0.00 79 MET A O 3
ATOM 4411 N N . HIS A 1 80 ? -4.506 -1.500 -9.124 1.00 0.00 80 HIS A N 3
ATOM 4412 C CA . HIS A 1 80 ? -4.226 -1.980 -10.466 1.00 0.00 80 HIS A CA 3
ATOM 4413 C C . HIS A 1 80 ? -2.726 -1.875 -10.747 1.00 0.00 80 HIS A C 3
ATOM 4414 O O . HIS A 1 80 ? -2.287 -2.070 -11.879 1.00 0.00 80 HIS A O 3
ATOM 4428 N N . ARG A 1 81 ? -1.980 -1.568 -9.696 1.00 0.00 81 ARG A N 3
ATOM 4429 C CA . ARG A 1 81 ? -0.538 -1.435 -9.814 1.00 0.00 81 ARG A CA 3
ATOM 4430 C C . ARG A 1 81 ? 0.024 -0.665 -8.617 1.00 0.00 81 ARG A C 3
ATOM 4431 O O . ARG A 1 81 ? -0.666 -0.475 -7.617 1.00 0.00 81 ARG A O 3
ATOM 4452 N N . VAL A 1 82 ? 1.272 -0.243 -8.759 1.00 0.00 82 VAL A N 3
ATOM 4453 C CA . VAL A 1 82 ? 1.935 0.502 -7.702 1.00 0.00 82 VAL A CA 3
ATOM 4454 C C . VAL A 1 82 ? 2.611 1.736 -8.301 1.00 0.00 82 VAL A C 3
ATOM 4455 O O . VAL A 1 82 ? 3.819 1.734 -8.537 1.00 0.00 82 VAL A O 3
ATOM 4468 N N . ASN A 1 83 ? 1.804 2.762 -8.529 1.00 0.00 83 ASN A N 3
ATOM 4469 C CA . ASN A 1 83 ? 2.310 4.001 -9.095 1.00 0.00 83 ASN A CA 3
ATOM 4470 C C . ASN A 1 83 ? 3.149 4.732 -8.045 1.00 0.00 83 ASN A C 3
ATOM 4471 O O . ASN A 1 83 ? 2.693 5.708 -7.451 1.00 0.00 83 ASN A O 3
ATOM 4482 N N . THR A 1 84 ? 4.360 4.231 -7.848 1.00 0.00 84 THR A N 3
ATOM 4483 C CA . THR A 1 84 ? 5.266 4.825 -6.880 1.00 0.00 84 THR A CA 3
ATOM 4484 C C . THR A 1 84 ? 5.125 6.348 -6.882 1.00 0.00 84 THR A C 3
ATOM 4485 O O . THR A 1 84 ? 4.989 6.964 -5.826 1.00 0.00 84 THR A O 3
ATOM 4496 N N . SER A 1 85 ? 5.164 6.913 -8.080 1.00 0.00 85 SER A N 3
ATOM 4497 C CA . SER A 1 85 ? 5.043 8.353 -8.233 1.00 0.00 85 SER A CA 3
ATOM 4498 C C . SER A 1 85 ? 3.972 8.892 -7.282 1.00 0.00 85 SER A C 3
ATOM 4499 O O . SER A 1 85 ? 4.186 9.899 -6.609 1.00 0.00 85 SER A O 3
ATOM 4507 N N . LYS A 1 86 ? 2.844 8.197 -7.256 1.00 0.00 86 LYS A N 3
ATOM 4508 C CA . LYS A 1 86 ? 1.741 8.593 -6.399 1.00 0.00 86 LYS A CA 3
ATOM 4509 C C . LYS A 1 86 ? 2.124 8.353 -4.937 1.00 0.00 86 LYS A C 3
ATOM 4510 O O . LYS A 1 86 ? 2.189 9.292 -4.146 1.00 0.00 86 LYS A O 3
ATOM 4529 N N . LEU A 1 87 ? 2.369 7.089 -4.623 1.00 0.00 87 LEU A N 3
ATOM 4530 C CA . LEU A 1 87 ? 2.744 6.713 -3.271 1.00 0.00 87 LEU A CA 3
ATOM 4531 C C . LEU A 1 87 ? 3.714 7.753 -2.708 1.00 0.00 87 LEU A C 3
ATOM 4532 O O . LEU A 1 87 ? 3.373 8.488 -1.782 1.00 0.00 87 LEU A O 3
ATOM 4548 N N . GLU A 1 88 ? 4.904 7.783 -3.290 1.00 0.00 88 GLU A N 3
ATOM 4549 C CA . GLU A 1 88 ? 5.926 8.721 -2.858 1.00 0.00 88 GLU A CA 3
ATOM 4550 C C . GLU A 1 88 ? 5.307 10.096 -2.597 1.00 0.00 88 GLU A C 3
ATOM 4551 O O . GLU A 1 88 ? 5.512 10.681 -1.535 1.00 0.00 88 GLU A O 3
ATOM 4563 N N . LYS A 1 89 ? 4.563 10.572 -3.584 1.00 0.00 89 LYS A N 3
ATOM 4564 C CA . LYS A 1 89 ? 3.914 11.867 -3.475 1.00 0.00 89 LYS A CA 3
ATOM 4565 C C . LYS A 1 89 ? 3.121 11.926 -2.168 1.00 0.00 89 LYS A C 3
ATOM 4566 O O . LYS A 1 89 ? 3.186 12.918 -1.443 1.00 0.00 89 LYS A O 3
ATOM 4585 N N . GLN A 1 90 ? 2.390 10.852 -1.907 1.00 0.00 90 GLN A N 3
ATOM 4586 C CA . GLN A 1 90 ? 1.586 10.770 -0.700 1.00 0.00 90 GLN A CA 3
ATOM 4587 C C . GLN A 1 90 ? 2.485 10.769 0.538 1.00 0.00 90 GLN A C 3
ATOM 4588 O O . GLN A 1 90 ? 2.364 11.641 1.398 1.00 0.00 90 GLN A O 3
ATOM 4602 N N . LEU A 1 91 ? 3.366 9.781 0.590 1.00 0.00 91 LEU A N 3
ATOM 4603 C CA . LEU A 1 91 ? 4.285 9.656 1.709 1.00 0.00 91 LEU A CA 3
ATOM 4604 C C . LEU A 1 91 ? 4.767 11.047 2.126 1.00 0.00 91 LEU A C 3
ATOM 4605 O O . LEU A 1 91 ? 4.607 11.443 3.279 1.00 0.00 91 LEU A O 3
ATOM 4621 N N . ARG A 1 92 ? 5.347 11.750 1.164 1.00 0.00 92 ARG A N 3
ATOM 4622 C CA . ARG A 1 92 ? 5.853 13.088 1.417 1.00 0.00 92 ARG A CA 3
ATOM 4623 C C . ARG A 1 92 ? 4.882 13.863 2.311 1.00 0.00 92 ARG A C 3
ATOM 4624 O O . ARG A 1 92 ? 5.260 14.333 3.383 1.00 0.00 92 ARG A O 3
ATOM 4645 N N . LYS A 1 93 ? 3.650 13.971 1.836 1.00 0.00 93 LYS A N 3
ATOM 4646 C CA . LYS A 1 93 ? 2.622 14.681 2.578 1.00 0.00 93 LYS A CA 3
ATOM 4647 C C . LYS A 1 93 ? 1.551 13.688 3.035 1.00 0.00 93 LYS A C 3
ATOM 4648 O O . LYS A 1 93 ? 0.635 13.366 2.279 1.00 0.00 93 LYS A O 3
ATOM 4667 N N . LEU A 1 94 ? 1.702 13.230 4.269 1.00 0.00 94 LEU A N 3
ATOM 4668 C CA . LEU A 1 94 ? 0.759 12.280 4.835 1.00 0.00 94 LEU A CA 3
ATOM 4669 C C . LEU A 1 94 ? 0.882 12.293 6.360 1.00 0.00 94 LEU A C 3
ATOM 4670 O O . LEU A 1 94 ? -0.042 12.708 7.057 1.00 0.00 94 LEU A O 3
ATOM 4686 N N . SER A 1 95 ? 2.032 11.834 6.833 1.00 0.00 95 SER A N 3
ATOM 4687 C CA . SER A 1 95 ? 2.288 11.788 8.263 1.00 0.00 95 SER A CA 3
ATOM 4688 C C . SER A 1 95 ? 3.650 12.412 8.571 1.00 0.00 95 SER A C 3
ATOM 4689 O O . SER A 1 95 ? 4.620 11.699 8.826 1.00 0.00 95 SER A O 3
ATOM 4697 N N . GLY A 1 96 ? 3.681 13.736 8.536 1.00 0.00 96 GLY A N 3
ATOM 4698 C CA . GLY A 1 96 ? 4.908 14.464 8.809 1.00 0.00 96 GLY A CA 3
ATOM 4699 C C . GLY A 1 96 ? 5.879 14.361 7.631 1.00 0.00 96 GLY A C 3
ATOM 4700 O O . GLY A 1 96 ? 5.705 13.521 6.749 1.00 0.00 96 GLY A O 3
ATOM 4704 N N . PRO A 1 97 ? 6.908 15.251 7.655 1.00 0.00 97 PRO A N 3
ATOM 4705 C CA . PRO A 1 97 ? 7.907 15.268 6.600 1.00 0.00 97 PRO A CA 3
ATOM 4706 C C . PRO A 1 97 ? 8.875 14.092 6.742 1.00 0.00 97 PRO A C 3
ATOM 4707 O O . PRO A 1 97 ? 8.892 13.418 7.771 1.00 0.00 97 PRO A O 3
ATOM 4718 N N . SER A 1 98 ? 9.659 13.882 5.695 1.00 0.00 98 SER A N 3
ATOM 4719 C CA . SER A 1 98 ? 10.628 12.799 5.690 1.00 0.00 98 SER A CA 3
ATOM 4720 C C . SER A 1 98 ? 11.593 12.956 6.867 1.00 0.00 98 SER A C 3
ATOM 4721 O O . SER A 1 98 ? 11.902 14.074 7.277 1.00 0.00 98 SER A O 3
ATOM 4729 N N . SER A 1 99 ? 12.043 11.819 7.378 1.00 0.00 99 SER A N 3
ATOM 4730 C CA . SER A 1 99 ? 12.967 11.816 8.499 1.00 0.00 99 SER A CA 3
ATOM 4731 C C . SER A 1 99 ? 14.180 12.691 8.180 1.00 0.00 99 SER A C 3
ATOM 4732 O O . SER A 1 99 ? 14.839 12.496 7.159 1.00 0.00 99 SER A O 3
ATOM 4740 N N . GLY A 1 100 ? 14.440 13.636 9.071 1.00 0.00 100 GLY A N 3
ATOM 4741 C CA . GLY A 1 100 ? 15.563 14.541 8.897 1.00 0.00 100 GLY A CA 3
ATOM 4742 C C . GLY A 1 100 ? 15.701 15.480 10.098 1.00 0.00 100 GLY A C 3
ATOM 4743 O O . GLY A 1 100 ? 15.366 16.660 10.010 1.00 0.00 100 GLY A O 3
ATOM 4747 N N . GLY A 1 1 ? 45.460 9.099 14.979 1.00 0.00 1 GLY A N 4
ATOM 4748 C CA . GLY A 1 1 ? 44.648 10.203 15.461 1.00 0.00 1 GLY A CA 4
ATOM 4749 C C . GLY A 1 1 ? 43.157 9.877 15.348 1.00 0.00 1 GLY A C 4
ATOM 4750 O O . GLY A 1 1 ? 42.788 8.768 14.965 1.00 0.00 1 GLY A O 4
ATOM 4754 N N . SER A 1 2 ? 42.341 10.864 15.688 1.00 0.00 2 SER A N 4
ATOM 4755 C CA . SER A 1 2 ? 40.899 10.696 15.629 1.00 0.00 2 SER A CA 4
ATOM 4756 C C . SER A 1 2 ? 40.393 11.004 14.218 1.00 0.00 2 SER A C 4
ATOM 4757 O O . SER A 1 2 ? 41.122 11.568 13.403 1.00 0.00 2 SER A O 4
ATOM 4765 N N . SER A 1 3 ? 39.149 10.620 13.973 1.00 0.00 3 SER A N 4
ATOM 4766 C CA . SER A 1 3 ? 38.537 10.849 12.675 1.00 0.00 3 SER A CA 4
ATOM 4767 C C . SER A 1 3 ? 37.092 10.347 12.682 1.00 0.00 3 SER A C 4
ATOM 4768 O O . SER A 1 3 ? 36.814 9.236 12.234 1.00 0.00 3 SER A O 4
ATOM 4776 N N . GLY A 1 4 ? 36.209 11.191 13.196 1.00 0.00 4 GLY A N 4
ATOM 4777 C CA . GLY A 1 4 ? 34.799 10.848 13.267 1.00 0.00 4 GLY A CA 4
ATOM 4778 C C . GLY A 1 4 ? 34.173 11.369 14.562 1.00 0.00 4 GLY A C 4
ATOM 4779 O O . GLY A 1 4 ? 34.801 11.330 15.619 1.00 0.00 4 GLY A O 4
ATOM 4783 N N . SER A 1 5 ? 32.942 11.844 14.437 1.00 0.00 5 SER A N 4
ATOM 4784 C CA . SER A 1 5 ? 32.224 12.372 15.585 1.00 0.00 5 SER A CA 4
ATOM 4785 C C . SER A 1 5 ? 30.752 12.588 15.227 1.00 0.00 5 SER A C 4
ATOM 4786 O O . SER A 1 5 ? 30.429 12.918 14.087 1.00 0.00 5 SER A O 4
ATOM 4794 N N . SER A 1 6 ? 29.899 12.392 16.222 1.00 0.00 6 SER A N 4
ATOM 4795 C CA . SER A 1 6 ? 28.469 12.561 16.026 1.00 0.00 6 SER A CA 4
ATOM 4796 C C . SER A 1 6 ? 27.909 13.528 17.071 1.00 0.00 6 SER A C 4
ATOM 4797 O O . SER A 1 6 ? 28.352 13.532 18.219 1.00 0.00 6 SER A O 4
ATOM 4805 N N . GLY A 1 7 ? 26.943 14.324 16.637 1.00 0.00 7 GLY A N 4
ATOM 4806 C CA . GLY A 1 7 ? 26.317 15.292 17.521 1.00 0.00 7 GLY A CA 4
ATOM 4807 C C . GLY A 1 7 ? 25.027 15.841 16.908 1.00 0.00 7 GLY A C 4
ATOM 4808 O O . GLY A 1 7 ? 25.013 16.946 16.368 1.00 0.00 7 GLY A O 4
ATOM 4812 N N . ASN A 1 8 ? 23.974 15.043 17.012 1.00 0.00 8 ASN A N 4
ATOM 4813 C CA . ASN A 1 8 ? 22.683 15.435 16.474 1.00 0.00 8 ASN A CA 4
ATOM 4814 C C . ASN A 1 8 ? 21.577 14.963 17.421 1.00 0.00 8 ASN A C 4
ATOM 4815 O O . ASN A 1 8 ? 21.528 13.791 17.789 1.00 0.00 8 ASN A O 4
ATOM 4826 N N . LEU A 1 9 ? 20.717 15.902 17.788 1.00 0.00 9 LEU A N 4
ATOM 4827 C CA . LEU A 1 9 ? 19.615 15.597 18.685 1.00 0.00 9 LEU A CA 4
ATOM 4828 C C . LEU A 1 9 ? 18.409 15.135 17.866 1.00 0.00 9 LEU A C 4
ATOM 4829 O O . LEU A 1 9 ? 17.950 14.003 18.013 1.00 0.00 9 LEU A O 4
ATOM 4845 N N . SER A 1 10 ? 17.929 16.035 17.020 1.00 0.00 10 SER A N 4
ATOM 4846 C CA . SER A 1 10 ? 16.784 15.734 16.176 1.00 0.00 10 SER A CA 4
ATOM 4847 C C . SER A 1 10 ? 15.551 15.471 17.042 1.00 0.00 10 SER A C 4
ATOM 4848 O O . SER A 1 10 ? 15.647 14.830 18.088 1.00 0.00 10 SER A O 4
ATOM 4856 N N . ALA A 1 11 ? 14.420 15.978 16.575 1.00 0.00 11 ALA A N 4
ATOM 4857 C CA . ALA A 1 11 ? 13.169 15.806 17.294 1.00 0.00 11 ALA A CA 4
ATOM 4858 C C . ALA A 1 11 ? 12.913 14.314 17.513 1.00 0.00 11 ALA A C 4
ATOM 4859 O O . ALA A 1 11 ? 13.681 13.474 17.047 1.00 0.00 11 ALA A O 4
ATOM 4866 N N . SER A 1 12 ? 11.830 14.030 18.222 1.00 0.00 12 SER A N 4
ATOM 4867 C CA . SER A 1 12 ? 11.464 12.653 18.509 1.00 0.00 12 SER A CA 4
ATOM 4868 C C . SER A 1 12 ? 9.982 12.432 18.200 1.00 0.00 12 SER A C 4
ATOM 4869 O O . SER A 1 12 ? 9.114 12.944 18.906 1.00 0.00 12 SER A O 4
ATOM 4877 N N . ASN A 1 13 ? 9.737 11.668 17.146 1.00 0.00 13 ASN A N 4
ATOM 4878 C CA . ASN A 1 13 ? 8.375 11.372 16.735 1.00 0.00 13 ASN A CA 4
ATOM 4879 C C . ASN A 1 13 ? 8.404 10.430 15.530 1.00 0.00 13 ASN A C 4
ATOM 4880 O O . ASN A 1 13 ? 8.563 10.875 14.394 1.00 0.00 13 ASN A O 4
ATOM 4891 N N . ARG A 1 14 ? 8.246 9.147 15.818 1.00 0.00 14 ARG A N 4
ATOM 4892 C CA . ARG A 1 14 ? 8.252 8.139 14.772 1.00 0.00 14 ARG A CA 4
ATOM 4893 C C . ARG A 1 14 ? 6.848 7.559 14.585 1.00 0.00 14 ARG A C 4
ATOM 4894 O O . ARG A 1 14 ? 6.239 7.078 15.540 1.00 0.00 14 ARG A O 4
ATOM 4915 N N . ALA A 1 15 ? 6.375 7.625 13.350 1.00 0.00 15 ALA A N 4
ATOM 4916 C CA . ALA A 1 15 ? 5.054 7.113 13.026 1.00 0.00 15 ALA A CA 4
ATOM 4917 C C . ALA A 1 15 ? 4.883 7.080 11.506 1.00 0.00 15 ALA A C 4
ATOM 4918 O O . ALA A 1 15 ? 5.045 8.099 10.837 1.00 0.00 15 ALA A O 4
ATOM 4925 N N . LEU A 1 16 ? 4.558 5.897 11.005 1.00 0.00 16 LEU A N 4
ATOM 4926 C CA . LEU A 1 16 ? 4.364 5.718 9.576 1.00 0.00 16 LEU A CA 4
ATOM 4927 C C . LEU A 1 16 ? 2.921 5.283 9.313 1.00 0.00 16 LEU A C 4
ATOM 4928 O O . LEU A 1 16 ? 2.261 4.740 10.198 1.00 0.00 16 LEU A O 4
ATOM 4944 N N . PRO A 1 17 ? 2.461 5.544 8.060 1.00 0.00 17 PRO A N 4
ATOM 4945 C CA . PRO A 1 17 ? 1.108 5.185 7.669 1.00 0.00 17 PRO A CA 4
ATOM 4946 C C . PRO A 1 17 ? 0.986 3.678 7.437 1.00 0.00 17 PRO A C 4
ATOM 4947 O O . PRO A 1 17 ? 1.982 3.002 7.183 1.00 0.00 17 PRO A O 4
ATOM 4958 N N . VAL A 1 18 ? -0.244 3.194 7.533 1.00 0.00 18 VAL A N 4
ATOM 4959 C CA . VAL A 1 18 ? -0.509 1.779 7.336 1.00 0.00 18 VAL A CA 4
ATOM 4960 C C . VAL A 1 18 ? -1.075 1.561 5.932 1.00 0.00 18 VAL A C 4
ATOM 4961 O O . VAL A 1 18 ? -2.253 1.817 5.686 1.00 0.00 18 VAL A O 4
ATOM 4974 N N . LEU A 1 19 ? -0.209 1.089 5.046 1.00 0.00 19 LEU A N 4
ATOM 4975 C CA . LEU A 1 19 ? -0.608 0.834 3.673 1.00 0.00 19 LEU A CA 4
ATOM 4976 C C . LEU A 1 19 ? -1.231 -0.560 3.578 1.00 0.00 19 LEU A C 4
ATOM 4977 O O . LEU A 1 19 ? -0.534 -1.566 3.709 1.00 0.00 19 LEU A O 4
ATOM 4993 N N . THR A 1 20 ? -2.536 -0.576 3.353 1.00 0.00 20 THR A N 4
ATOM 4994 C CA . THR A 1 20 ? -3.261 -1.830 3.239 1.00 0.00 20 THR A CA 4
ATOM 4995 C C . THR A 1 20 ? -3.102 -2.413 1.834 1.00 0.00 20 THR A C 4
ATOM 4996 O O . THR A 1 20 ? -3.714 -1.928 0.884 1.00 0.00 20 THR A O 4
ATOM 5007 N N . LEU A 1 21 ? -2.276 -3.445 1.746 1.00 0.00 21 LEU A N 4
ATOM 5008 C CA . LEU A 1 21 ? -2.028 -4.100 0.473 1.00 0.00 21 LEU A CA 4
ATOM 5009 C C . LEU A 1 21 ? -2.945 -5.318 0.343 1.00 0.00 21 LEU A C 4
ATOM 5010 O O . LEU A 1 21 ? -2.949 -6.191 1.210 1.00 0.00 21 LEU A O 4
ATOM 5026 N N . PHE A 1 22 ? -3.699 -5.338 -0.746 1.00 0.00 22 PHE A N 4
ATOM 5027 C CA . PHE A 1 22 ? -4.617 -6.434 -1.000 1.00 0.00 22 PHE A CA 4
ATOM 5028 C C . PHE A 1 22 ? -4.121 -7.309 -2.153 1.00 0.00 22 PHE A C 4
ATOM 5029 O O . PHE A 1 22 ? -4.313 -6.972 -3.320 1.00 0.00 22 PHE A O 4
ATOM 5046 N N . THR A 1 23 ? -3.492 -8.416 -1.785 1.00 0.00 23 THR A N 4
ATOM 5047 C CA . THR A 1 23 ? -2.967 -9.342 -2.774 1.00 0.00 23 THR A CA 4
ATOM 5048 C C . THR A 1 23 ? -3.798 -10.626 -2.797 1.00 0.00 23 THR A C 4
ATOM 5049 O O . THR A 1 23 ? -4.573 -10.885 -1.877 1.00 0.00 23 THR A O 4
ATOM 5060 N N . LYS A 1 24 ? -3.609 -11.397 -3.858 1.00 0.00 24 LYS A N 4
ATOM 5061 C CA . LYS A 1 24 ? -4.332 -12.648 -4.012 1.00 0.00 24 LYS A CA 4
ATOM 5062 C C . LYS A 1 24 ? -3.515 -13.599 -4.889 1.00 0.00 24 LYS A C 4
ATOM 5063 O O . LYS A 1 24 ? -2.401 -13.271 -5.297 1.00 0.00 24 LYS A O 4
ATOM 5082 N N . ALA A 1 25 ? -4.099 -14.758 -5.154 1.00 0.00 25 ALA A N 4
ATOM 5083 C CA . ALA A 1 25 ? -3.439 -15.759 -5.975 1.00 0.00 25 ALA A CA 4
ATOM 5084 C C . ALA A 1 25 ? -4.495 -16.662 -6.618 1.00 0.00 25 ALA A C 4
ATOM 5085 O O . ALA A 1 25 ? -5.489 -17.010 -5.982 1.00 0.00 25 ALA A O 4
ATOM 5092 N N . PRO A 1 26 ? -4.235 -17.025 -7.902 1.00 0.00 26 PRO A N 4
ATOM 5093 C CA . PRO A 1 26 ? -3.034 -16.569 -8.581 1.00 0.00 26 PRO A CA 4
ATOM 5094 C C . PRO A 1 26 ? -3.158 -15.098 -8.985 1.00 0.00 26 PRO A C 4
ATOM 5095 O O . PRO A 1 26 ? -4.177 -14.686 -9.536 1.00 0.00 26 PRO A O 4
ATOM 5106 N N . CYS A 1 27 ? -2.105 -14.348 -8.695 1.00 0.00 27 CYS A N 4
ATOM 5107 C CA . CYS A 1 27 ? -2.083 -12.932 -9.021 1.00 0.00 27 CYS A CA 4
ATOM 5108 C C . CYS A 1 27 ? -0.640 -12.435 -8.908 1.00 0.00 27 CYS A C 4
ATOM 5109 O O . CYS A 1 27 ? -0.145 -12.201 -7.807 1.00 0.00 27 CYS A O 4
ATOM 5117 N N . PRO A 1 28 ? 0.011 -12.286 -10.093 1.00 0.00 28 PRO A N 4
ATOM 5118 C CA . PRO A 1 28 ? 1.387 -11.821 -10.137 1.00 0.00 28 PRO A CA 4
ATOM 5119 C C . PRO A 1 28 ? 1.467 -10.318 -9.864 1.00 0.00 28 PRO A C 4
ATOM 5120 O O . PRO A 1 28 ? 2.339 -9.864 -9.124 1.00 0.00 28 PRO A O 4
ATOM 5131 N N . LEU A 1 29 ? 0.546 -9.588 -10.475 1.00 0.00 29 LEU A N 4
ATOM 5132 C CA . LEU A 1 29 ? 0.502 -8.145 -10.307 1.00 0.00 29 LEU A CA 4
ATOM 5133 C C . LEU A 1 29 ? 0.596 -7.807 -8.818 1.00 0.00 29 LEU A C 4
ATOM 5134 O O . LEU A 1 29 ? 1.070 -6.733 -8.450 1.00 0.00 29 LEU A O 4
ATOM 5150 N N . CYS A 1 30 ? 0.136 -8.743 -8.001 1.00 0.00 30 CYS A N 4
ATOM 5151 C CA . CYS A 1 30 ? 0.162 -8.557 -6.560 1.00 0.00 30 CYS A CA 4
ATOM 5152 C C . CYS A 1 30 ? 1.585 -8.825 -6.067 1.00 0.00 30 CYS A C 4
ATOM 5153 O O . CYS A 1 30 ? 2.216 -7.951 -5.475 1.00 0.00 30 CYS A O 4
ATOM 5161 N N . ASP A 1 31 ? 2.049 -10.039 -6.328 1.00 0.00 31 ASP A N 4
ATOM 5162 C CA . ASP A 1 31 ? 3.386 -10.433 -5.918 1.00 0.00 31 ASP A CA 4
ATOM 5163 C C . ASP A 1 31 ? 4.381 -9.342 -6.320 1.00 0.00 31 ASP A C 4
ATOM 5164 O O . ASP A 1 31 ? 5.139 -8.851 -5.485 1.00 0.00 31 ASP A O 4
ATOM 5173 N N . GLU A 1 32 ? 4.345 -8.996 -7.598 1.00 0.00 32 GLU A N 4
ATOM 5174 C CA . GLU A 1 32 ? 5.234 -7.972 -8.121 1.00 0.00 32 GLU A CA 4
ATOM 5175 C C . GLU A 1 32 ? 5.060 -6.668 -7.339 1.00 0.00 32 GLU A C 4
ATOM 5176 O O . GLU A 1 32 ? 6.034 -6.100 -6.848 1.00 0.00 32 GLU A O 4
ATOM 5188 N N . ALA A 1 33 ? 3.813 -6.232 -7.249 1.00 0.00 33 ALA A N 4
ATOM 5189 C CA . ALA A 1 33 ? 3.499 -5.006 -6.535 1.00 0.00 33 ALA A CA 4
ATOM 5190 C C . ALA A 1 33 ? 4.375 -4.910 -5.285 1.00 0.00 33 ALA A C 4
ATOM 5191 O O . ALA A 1 33 ? 5.110 -3.940 -5.111 1.00 0.00 33 ALA A O 4
ATOM 5198 N N . LYS A 1 34 ? 4.266 -5.930 -4.446 1.00 0.00 34 LYS A N 4
ATOM 5199 C CA . LYS A 1 34 ? 5.039 -5.973 -3.216 1.00 0.00 34 LYS A CA 4
ATOM 5200 C C . LYS A 1 34 ? 6.491 -5.597 -3.519 1.00 0.00 34 LYS A C 4
ATOM 5201 O O . LYS A 1 34 ? 7.063 -4.733 -2.857 1.00 0.00 34 LYS A O 4
ATOM 5220 N N . GLU A 1 35 ? 7.046 -6.267 -4.518 1.00 0.00 35 GLU A N 4
ATOM 5221 C CA . GLU A 1 35 ? 8.421 -6.014 -4.916 1.00 0.00 35 GLU A CA 4
ATOM 5222 C C . GLU A 1 35 ? 8.625 -4.525 -5.203 1.00 0.00 35 GLU A C 4
ATOM 5223 O O . GLU A 1 35 ? 9.733 -4.010 -5.064 1.00 0.00 35 GLU A O 4
ATOM 5235 N N . VAL A 1 36 ? 7.540 -3.876 -5.597 1.00 0.00 36 VAL A N 4
ATOM 5236 C CA . VAL A 1 36 ? 7.586 -2.457 -5.904 1.00 0.00 36 VAL A CA 4
ATOM 5237 C C . VAL A 1 36 ? 7.521 -1.656 -4.602 1.00 0.00 36 VAL A C 4
ATOM 5238 O O . VAL A 1 36 ? 7.890 -0.483 -4.572 1.00 0.00 36 VAL A O 4
ATOM 5251 N N . LEU A 1 37 ? 7.048 -2.321 -3.558 1.00 0.00 37 LEU A N 4
ATOM 5252 C CA . LEU A 1 37 ? 6.930 -1.685 -2.257 1.00 0.00 37 LEU A CA 4
ATOM 5253 C C . LEU A 1 37 ? 8.091 -2.134 -1.368 1.00 0.00 37 LEU A C 4
ATOM 5254 O O . LEU A 1 37 ? 8.061 -1.935 -0.154 1.00 0.00 37 LEU A O 4
ATOM 5270 N N . GLN A 1 38 ? 9.088 -2.730 -2.006 1.00 0.00 38 GLN A N 4
ATOM 5271 C CA . GLN A 1 38 ? 10.257 -3.209 -1.288 1.00 0.00 38 GLN A CA 4
ATOM 5272 C C . GLN A 1 38 ? 11.004 -2.036 -0.650 1.00 0.00 38 GLN A C 4
ATOM 5273 O O . GLN A 1 38 ? 11.306 -2.062 0.542 1.00 0.00 38 GLN A O 4
ATOM 5287 N N . PRO A 1 39 ? 11.289 -1.008 -1.494 1.00 0.00 39 PRO A N 4
ATOM 5288 C CA . PRO A 1 39 ? 11.996 0.171 -1.025 1.00 0.00 39 PRO A CA 4
ATOM 5289 C C . PRO A 1 39 ? 11.077 1.066 -0.191 1.00 0.00 39 PRO A C 4
ATOM 5290 O O . PRO A 1 39 ? 11.495 2.121 0.283 1.00 0.00 39 PRO A O 4
ATOM 5301 N N . TYR A 1 40 ? 9.842 0.611 -0.038 1.00 0.00 40 TYR A N 4
ATOM 5302 C CA . TYR A 1 40 ? 8.860 1.357 0.731 1.00 0.00 40 TYR A CA 4
ATOM 5303 C C . TYR A 1 40 ? 8.323 0.520 1.894 1.00 0.00 40 TYR A C 4
ATOM 5304 O O . TYR A 1 40 ? 7.378 0.924 2.571 1.00 0.00 40 TYR A O 4
ATOM 5322 N N . LYS A 1 41 ? 8.947 -0.632 2.090 1.00 0.00 41 LYS A N 4
ATOM 5323 C CA . LYS A 1 41 ? 8.544 -1.530 3.159 1.00 0.00 41 LYS A CA 4
ATOM 5324 C C . LYS A 1 41 ? 8.716 -0.823 4.505 1.00 0.00 41 LYS A C 4
ATOM 5325 O O . LYS A 1 41 ? 7.939 -1.046 5.431 1.00 0.00 41 LYS A O 4
ATOM 5344 N N . ASP A 1 42 ? 9.741 0.015 4.570 1.00 0.00 42 ASP A N 4
ATOM 5345 C CA . ASP A 1 42 ? 10.025 0.756 5.787 1.00 0.00 42 ASP A CA 4
ATOM 5346 C C . ASP A 1 42 ? 9.349 2.126 5.715 1.00 0.00 42 ASP A C 4
ATOM 5347 O O . ASP A 1 42 ? 9.197 2.802 6.732 1.00 0.00 42 ASP A O 4
ATOM 5356 N N . ARG A 1 43 ? 8.960 2.495 4.504 1.00 0.00 43 ARG A N 4
ATOM 5357 C CA . ARG A 1 43 ? 8.303 3.773 4.286 1.00 0.00 43 ARG A CA 4
ATOM 5358 C C . ARG A 1 43 ? 6.919 3.777 4.939 1.00 0.00 43 ARG A C 4
ATOM 5359 O O . ARG A 1 43 ? 6.286 4.825 5.053 1.00 0.00 43 ARG A O 4
ATOM 5380 N N . PHE A 1 44 ? 6.491 2.592 5.352 1.00 0.00 44 PHE A N 4
ATOM 5381 C CA . PHE A 1 44 ? 5.195 2.446 5.991 1.00 0.00 44 PHE A CA 4
ATOM 5382 C C . PHE A 1 44 ? 4.916 0.982 6.337 1.00 0.00 44 PHE A C 4
ATOM 5383 O O . PHE A 1 44 ? 5.700 0.099 5.993 1.00 0.00 44 PHE A O 4
ATOM 5400 N N . ILE A 1 45 ? 3.798 0.770 7.014 1.00 0.00 45 ILE A N 4
ATOM 5401 C CA . ILE A 1 45 ? 3.406 -0.572 7.411 1.00 0.00 45 ILE A CA 4
ATOM 5402 C C . ILE A 1 45 ? 2.536 -1.190 6.315 1.00 0.00 45 ILE A C 4
ATOM 5403 O O . ILE A 1 45 ? 1.346 -0.892 6.220 1.00 0.00 45 ILE A O 4
ATOM 5419 N N . LEU A 1 46 ? 3.163 -2.039 5.514 1.00 0.00 46 LEU A N 4
ATOM 5420 C CA . LEU A 1 46 ? 2.461 -2.701 4.428 1.00 0.00 46 LEU A CA 4
ATOM 5421 C C . LEU A 1 46 ? 1.593 -3.825 4.997 1.00 0.00 46 LEU A C 4
ATOM 5422 O O . LEU A 1 46 ? 2.108 -4.865 5.405 1.00 0.00 46 LEU A O 4
ATOM 5438 N N . GLN A 1 47 ? 0.292 -3.577 5.008 1.00 0.00 47 GLN A N 4
ATOM 5439 C CA . GLN A 1 47 ? -0.652 -4.555 5.521 1.00 0.00 47 GLN A CA 4
ATOM 5440 C C . GLN A 1 47 ? -1.189 -5.423 4.381 1.00 0.00 47 GLN A C 4
ATOM 5441 O O . GLN A 1 47 ? -2.107 -5.019 3.669 1.00 0.00 47 GLN A O 4
ATOM 5455 N N . GLU A 1 48 ? -0.594 -6.598 4.244 1.00 0.00 48 GLU A N 4
ATOM 5456 C CA . GLU A 1 48 ? -1.001 -7.527 3.203 1.00 0.00 48 GLU A CA 4
ATOM 5457 C C . GLU A 1 48 ? -2.274 -8.266 3.620 1.00 0.00 48 GLU A C 4
ATOM 5458 O O . GLU A 1 48 ? -2.233 -9.145 4.479 1.00 0.00 48 GLU A O 4
ATOM 5470 N N . VAL A 1 49 ? -3.376 -7.882 2.991 1.00 0.00 49 VAL A N 4
ATOM 5471 C CA . VAL A 1 49 ? -4.659 -8.498 3.285 1.00 0.00 49 VAL A CA 4
ATOM 5472 C C . VAL A 1 49 ? -4.969 -9.554 2.223 1.00 0.00 49 VAL A C 4
ATOM 5473 O O . VAL A 1 49 ? -4.926 -9.267 1.027 1.00 0.00 49 VAL A O 4
ATOM 5486 N N . ASP A 1 50 ? -5.274 -10.753 2.697 1.00 0.00 50 ASP A N 4
ATOM 5487 C CA . ASP A 1 50 ? -5.591 -11.853 1.802 1.00 0.00 50 ASP A CA 4
ATOM 5488 C C . ASP A 1 50 ? -7.079 -11.805 1.450 1.00 0.00 50 ASP A C 4
ATOM 5489 O O . ASP A 1 50 ? -7.924 -12.200 2.252 1.00 0.00 50 ASP A O 4
ATOM 5498 N N . ILE A 1 51 ? -7.355 -11.318 0.249 1.00 0.00 51 ILE A N 4
ATOM 5499 C CA . ILE A 1 51 ? -8.726 -11.213 -0.220 1.00 0.00 51 ILE A CA 4
ATOM 5500 C C . ILE A 1 51 ? -9.194 -12.580 -0.724 1.00 0.00 51 ILE A C 4
ATOM 5501 O O . ILE A 1 51 ? -10.329 -12.724 -1.176 1.00 0.00 51 ILE A O 4
ATOM 5517 N N . THR A 1 52 ? -8.296 -13.549 -0.628 1.00 0.00 52 THR A N 4
ATOM 5518 C CA . THR A 1 52 ? -8.603 -14.900 -1.069 1.00 0.00 52 THR A CA 4
ATOM 5519 C C . THR A 1 52 ? -9.247 -15.698 0.067 1.00 0.00 52 THR A C 4
ATOM 5520 O O . THR A 1 52 ? -9.250 -16.927 0.042 1.00 0.00 52 THR A O 4
ATOM 5531 N N . LEU A 1 53 ? -9.778 -14.965 1.035 1.00 0.00 53 LEU A N 4
ATOM 5532 C CA . LEU A 1 53 ? -10.423 -15.589 2.177 1.00 0.00 53 LEU A CA 4
ATOM 5533 C C . LEU A 1 53 ? -11.901 -15.193 2.201 1.00 0.00 53 LEU A C 4
ATOM 5534 O O . LEU A 1 53 ? -12.292 -14.200 1.589 1.00 0.00 53 LEU A O 4
ATOM 5550 N N . PRO A 1 54 ? -12.704 -16.012 2.933 1.00 0.00 54 PRO A N 4
ATOM 5551 C CA . PRO A 1 54 ? -14.130 -15.758 3.044 1.00 0.00 54 PRO A CA 4
ATOM 5552 C C . PRO A 1 54 ? -14.406 -14.586 3.988 1.00 0.00 54 PRO A C 4
ATOM 5553 O O . PRO A 1 54 ? -15.412 -13.893 3.846 1.00 0.00 54 PRO A O 4
ATOM 5564 N N . GLU A 1 55 ? -13.494 -14.401 4.932 1.00 0.00 55 GLU A N 4
ATOM 5565 C CA . GLU A 1 55 ? -13.627 -13.325 5.900 1.00 0.00 55 GLU A CA 4
ATOM 5566 C C . GLU A 1 55 ? -13.439 -11.969 5.215 1.00 0.00 55 GLU A C 4
ATOM 5567 O O . GLU A 1 55 ? -14.135 -11.007 5.535 1.00 0.00 55 GLU A O 4
ATOM 5579 N N . ASN A 1 56 ? -12.495 -11.937 4.286 1.00 0.00 56 ASN A N 4
ATOM 5580 C CA . ASN A 1 56 ? -12.208 -10.716 3.553 1.00 0.00 56 ASN A CA 4
ATOM 5581 C C . ASN A 1 56 ? -12.894 -10.772 2.187 1.00 0.00 56 ASN A C 4
ATOM 5582 O O . ASN A 1 56 ? -12.689 -9.895 1.349 1.00 0.00 56 ASN A O 4
ATOM 5593 N N . SER A 1 57 ? -13.693 -11.812 2.004 1.00 0.00 57 SER A N 4
ATOM 5594 C CA . SER A 1 57 ? -14.411 -11.994 0.753 1.00 0.00 57 SER A CA 4
ATOM 5595 C C . SER A 1 57 ? -14.906 -10.643 0.233 1.00 0.00 57 SER A C 4
ATOM 5596 O O . SER A 1 57 ? -14.995 -10.435 -0.976 1.00 0.00 57 SER A O 4
ATOM 5604 N N . THR A 1 58 ? -15.216 -9.761 1.172 1.00 0.00 58 THR A N 4
ATOM 5605 C CA . THR A 1 58 ? -15.700 -8.436 0.823 1.00 0.00 58 THR A CA 4
ATOM 5606 C C . THR A 1 58 ? -14.632 -7.665 0.046 1.00 0.00 58 THR A C 4
ATOM 5607 O O . THR A 1 58 ? -14.873 -7.223 -1.076 1.00 0.00 58 THR A O 4
ATOM 5618 N N . TRP A 1 59 ? -13.473 -7.527 0.674 1.00 0.00 59 TRP A N 4
ATOM 5619 C CA . TRP A 1 59 ? -12.367 -6.817 0.055 1.00 0.00 59 TRP A CA 4
ATOM 5620 C C . TRP A 1 59 ? -12.237 -7.308 -1.388 1.00 0.00 59 TRP A C 4
ATOM 5621 O O . TRP A 1 59 ? -11.940 -6.526 -2.289 1.00 0.00 59 TRP A O 4
ATOM 5642 N N . TYR A 1 60 ? -12.467 -8.602 -1.562 1.00 0.00 60 TYR A N 4
ATOM 5643 C CA . TYR A 1 60 ? -12.380 -9.206 -2.880 1.00 0.00 60 TYR A CA 4
ATOM 5644 C C . TYR A 1 60 ? -13.596 -8.838 -3.734 1.00 0.00 60 TYR A C 4
ATOM 5645 O O . TYR A 1 60 ? -13.448 -8.335 -4.846 1.00 0.00 60 TYR A O 4
ATOM 5663 N N . GLU A 1 61 ? -14.769 -9.104 -3.180 1.00 0.00 61 GLU A N 4
ATOM 5664 C CA . GLU A 1 61 ? -16.010 -8.807 -3.876 1.00 0.00 61 GLU A CA 4
ATOM 5665 C C . GLU A 1 61 ? -16.006 -7.360 -4.374 1.00 0.00 61 GLU A C 4
ATOM 5666 O O . GLU A 1 61 ? -16.731 -7.018 -5.306 1.00 0.00 61 GLU A O 4
ATOM 5678 N N . ARG A 1 62 ? -15.180 -6.548 -3.729 1.00 0.00 62 ARG A N 4
ATOM 5679 C CA . ARG A 1 62 ? -15.072 -5.146 -4.094 1.00 0.00 62 ARG A CA 4
ATOM 5680 C C . ARG A 1 62 ? -13.841 -4.920 -4.974 1.00 0.00 62 ARG A C 4
ATOM 5681 O O . ARG A 1 62 ? -13.825 -4.012 -5.804 1.00 0.00 62 ARG A O 4
ATOM 5702 N N . TYR A 1 63 ? -12.840 -5.762 -4.763 1.00 0.00 63 TYR A N 4
ATOM 5703 C CA . TYR A 1 63 ? -11.607 -5.665 -5.526 1.00 0.00 63 TYR A CA 4
ATOM 5704 C C . TYR A 1 63 ? -11.131 -7.048 -5.975 1.00 0.00 63 TYR A C 4
ATOM 5705 O O . TYR A 1 63 ? -10.111 -7.543 -5.498 1.00 0.00 63 TYR A O 4
ATOM 5723 N N . LYS A 1 64 ? -11.892 -7.632 -6.889 1.00 0.00 64 LYS A N 4
ATOM 5724 C CA . LYS A 1 64 ? -11.560 -8.948 -7.409 1.00 0.00 64 LYS A CA 4
ATOM 5725 C C . LYS A 1 64 ? -10.944 -8.801 -8.801 1.00 0.00 64 LYS A C 4
ATOM 5726 O O . LYS A 1 64 ? -10.344 -9.741 -9.321 1.00 0.00 64 LYS A O 4
ATOM 5745 N N . PHE A 1 65 ? -11.114 -7.615 -9.367 1.00 0.00 65 PHE A N 4
ATOM 5746 C CA . PHE A 1 65 ? -10.582 -7.333 -10.689 1.00 0.00 65 PHE A CA 4
ATOM 5747 C C . PHE A 1 65 ? -9.960 -5.937 -10.744 1.00 0.00 65 PHE A C 4
ATOM 5748 O O . PHE A 1 65 ? -9.634 -5.440 -11.821 1.00 0.00 65 PHE A O 4
ATOM 5765 N N . ASP A 1 66 ? -9.814 -5.343 -9.569 1.00 0.00 66 ASP A N 4
ATOM 5766 C CA . ASP A 1 66 ? -9.236 -4.013 -9.469 1.00 0.00 66 ASP A CA 4
ATOM 5767 C C . ASP A 1 66 ? -8.018 -4.059 -8.544 1.00 0.00 66 ASP A C 4
ATOM 5768 O O . ASP A 1 66 ? -7.713 -3.080 -7.865 1.00 0.00 66 ASP A O 4
ATOM 5777 N N . ILE A 1 67 ? -7.355 -5.206 -8.548 1.00 0.00 67 ILE A N 4
ATOM 5778 C CA . ILE A 1 67 ? -6.177 -5.392 -7.718 1.00 0.00 67 ILE A CA 4
ATOM 5779 C C . ILE A 1 67 ? -4.928 -5.370 -8.601 1.00 0.00 67 ILE A C 4
ATOM 5780 O O . ILE A 1 67 ? -5.022 -5.504 -9.820 1.00 0.00 67 ILE A O 4
ATOM 5796 N N . PRO A 1 68 ? -3.755 -5.196 -7.934 1.00 0.00 68 PRO A N 4
ATOM 5797 C CA . PRO A 1 68 ? -3.732 -5.045 -6.489 1.00 0.00 68 PRO A CA 4
ATOM 5798 C C . PRO A 1 68 ? -4.214 -3.654 -6.075 1.00 0.00 68 PRO A C 4
ATOM 5799 O O . PRO A 1 68 ? -4.076 -2.694 -6.833 1.00 0.00 68 PRO A O 4
ATOM 5810 N N . VAL A 1 69 ? -4.769 -3.587 -4.874 1.00 0.00 69 VAL A N 4
ATOM 5811 C CA . VAL A 1 69 ? -5.272 -2.329 -4.350 1.00 0.00 69 VAL A CA 4
ATOM 5812 C C . VAL A 1 69 ? -4.335 -1.829 -3.248 1.00 0.00 69 VAL A C 4
ATOM 5813 O O . VAL A 1 69 ? -3.680 -2.625 -2.577 1.00 0.00 69 VAL A O 4
ATOM 5826 N N . PHE A 1 70 ? -4.302 -0.513 -3.096 1.00 0.00 70 PHE A N 4
ATOM 5827 C CA . PHE A 1 70 ? -3.457 0.102 -2.087 1.00 0.00 70 PHE A CA 4
ATOM 5828 C C . PHE A 1 70 ? -4.194 1.236 -1.371 1.00 0.00 70 PHE A C 4
ATOM 5829 O O . PHE A 1 70 ? -4.509 2.257 -1.979 1.00 0.00 70 PHE A O 4
ATOM 5846 N N . HIS A 1 71 ? -4.447 1.017 -0.089 1.00 0.00 71 HIS A N 4
ATOM 5847 C CA . HIS A 1 71 ? -5.141 2.008 0.716 1.00 0.00 71 HIS A CA 4
ATOM 5848 C C . HIS A 1 71 ? -4.159 2.649 1.699 1.00 0.00 71 HIS A C 4
ATOM 5849 O O . HIS A 1 71 ? -3.609 1.971 2.564 1.00 0.00 71 HIS A O 4
ATOM 5863 N N . LEU A 1 72 ? -3.971 3.950 1.532 1.00 0.00 72 LEU A N 4
ATOM 5864 C CA . LEU A 1 72 ? -3.065 4.691 2.394 1.00 0.00 72 LEU A CA 4
ATOM 5865 C C . LEU A 1 72 ? -3.875 5.434 3.459 1.00 0.00 72 LEU A C 4
ATOM 5866 O O . LEU A 1 72 ? -4.650 6.333 3.139 1.00 0.00 72 LEU A O 4
ATOM 5882 N N . ASN A 1 73 ? -3.666 5.029 4.703 1.00 0.00 73 ASN A N 4
ATOM 5883 C CA . ASN A 1 73 ? -4.367 5.644 5.817 1.00 0.00 73 ASN A CA 4
ATOM 5884 C C . ASN A 1 73 ? -5.848 5.265 5.755 1.00 0.00 73 ASN A C 4
ATOM 5885 O O . ASN A 1 73 ? -6.707 6.026 6.197 1.00 0.00 73 ASN A O 4
ATOM 5896 N N . GLY A 1 74 ? -6.101 4.087 5.203 1.00 0.00 74 GLY A N 4
ATOM 5897 C CA . GLY A 1 74 ? -7.464 3.598 5.078 1.00 0.00 74 GLY A CA 4
ATOM 5898 C C . GLY A 1 74 ? -8.218 4.352 3.981 1.00 0.00 74 GLY A C 4
ATOM 5899 O O . GLY A 1 74 ? -9.422 4.577 4.094 1.00 0.00 74 GLY A O 4
ATOM 5903 N N . GLN A 1 75 ? -7.480 4.721 2.945 1.00 0.00 75 GLN A N 4
ATOM 5904 C CA . GLN A 1 75 ? -8.064 5.445 1.829 1.00 0.00 75 GLN A CA 4
ATOM 5905 C C . GLN A 1 75 ? -7.401 5.023 0.517 1.00 0.00 75 GLN A C 4
ATOM 5906 O O . GLN A 1 75 ? -6.206 5.240 0.323 1.00 0.00 75 GLN A O 4
ATOM 5920 N N . PHE A 1 76 ? -8.206 4.428 -0.352 1.00 0.00 76 PHE A N 4
ATOM 5921 C CA . PHE A 1 76 ? -7.712 3.973 -1.640 1.00 0.00 76 PHE A CA 4
ATOM 5922 C C . PHE A 1 76 ? -6.688 4.956 -2.213 1.00 0.00 76 PHE A C 4
ATOM 5923 O O . PHE A 1 76 ? -7.050 6.043 -2.662 1.00 0.00 76 PHE A O 4
ATOM 5940 N N . LEU A 1 77 ? -5.431 4.540 -2.177 1.00 0.00 77 LEU A N 4
ATOM 5941 C CA . LEU A 1 77 ? -4.353 5.370 -2.687 1.00 0.00 77 LEU A CA 4
ATOM 5942 C C . LEU A 1 77 ? -4.187 5.119 -4.187 1.00 0.00 77 LEU A C 4
ATOM 5943 O O . LEU A 1 77 ? -4.034 6.060 -4.964 1.00 0.00 77 LEU A O 4
ATOM 5959 N N . MET A 1 78 ? -4.223 3.845 -4.549 1.00 0.00 78 MET A N 4
ATOM 5960 C CA . MET A 1 78 ? -4.079 3.458 -5.942 1.00 0.00 78 MET A CA 4
ATOM 5961 C C . MET A 1 78 ? -4.291 1.953 -6.118 1.00 0.00 78 MET A C 4
ATOM 5962 O O . MET A 1 78 ? -3.996 1.171 -5.216 1.00 0.00 78 MET A O 4
ATOM 5976 N N . MET A 1 79 ? -4.801 1.593 -7.287 1.00 0.00 79 MET A N 4
ATOM 5977 C CA . MET A 1 79 ? -5.056 0.196 -7.593 1.00 0.00 79 MET A CA 4
ATOM 5978 C C . MET A 1 79 ? -4.767 -0.105 -9.065 1.00 0.00 79 MET A C 4
ATOM 5979 O O . MET A 1 79 ? -4.734 0.804 -9.893 1.00 0.00 79 MET A O 4
ATOM 5993 N N . HIS A 1 80 ? -4.565 -1.384 -9.346 1.00 0.00 80 HIS A N 4
ATOM 5994 C CA . HIS A 1 80 ? -4.280 -1.815 -10.704 1.00 0.00 80 HIS A CA 4
ATOM 5995 C C . HIS A 1 80 ? -2.773 -1.745 -10.959 1.00 0.00 80 HIS A C 4
ATOM 5996 O O . HIS A 1 80 ? -2.325 -1.889 -12.095 1.00 0.00 80 HIS A O 4
ATOM 6010 N N . ARG A 1 81 ? -2.033 -1.523 -9.883 1.00 0.00 81 ARG A N 4
ATOM 6011 C CA . ARG A 1 81 ? -0.586 -1.431 -9.975 1.00 0.00 81 ARG A CA 4
ATOM 6012 C C . ARG A 1 81 ? -0.022 -0.687 -8.763 1.00 0.00 81 ARG A C 4
ATOM 6013 O O . ARG A 1 81 ? -0.736 -0.446 -7.791 1.00 0.00 81 ARG A O 4
ATOM 6034 N N . VAL A 1 82 ? 1.254 -0.345 -8.860 1.00 0.00 82 VAL A N 4
ATOM 6035 C CA . VAL A 1 82 ? 1.922 0.367 -7.783 1.00 0.00 82 VAL A CA 4
ATOM 6036 C C . VAL A 1 82 ? 2.593 1.621 -8.346 1.00 0.00 82 VAL A C 4
ATOM 6037 O O . VAL A 1 82 ? 3.801 1.632 -8.580 1.00 0.00 82 VAL A O 4
ATOM 6050 N N . ASN A 1 83 ? 1.781 2.648 -8.548 1.00 0.00 83 ASN A N 4
ATOM 6051 C CA . ASN A 1 83 ? 2.281 3.905 -9.079 1.00 0.00 83 ASN A CA 4
ATOM 6052 C C . ASN A 1 83 ? 3.119 4.608 -8.010 1.00 0.00 83 ASN A C 4
ATOM 6053 O O . ASN A 1 83 ? 2.662 5.567 -7.390 1.00 0.00 83 ASN A O 4
ATOM 6064 N N . THR A 1 84 ? 4.330 4.104 -7.827 1.00 0.00 84 THR A N 4
ATOM 6065 C CA . THR A 1 84 ? 5.236 4.672 -6.843 1.00 0.00 84 THR A CA 4
ATOM 6066 C C . THR A 1 84 ? 5.110 6.196 -6.818 1.00 0.00 84 THR A C 4
ATOM 6067 O O . THR A 1 84 ? 4.913 6.789 -5.759 1.00 0.00 84 THR A O 4
ATOM 6078 N N . SER A 1 85 ? 5.228 6.787 -7.999 1.00 0.00 85 SER A N 4
ATOM 6079 C CA . SER A 1 85 ? 5.129 8.231 -8.126 1.00 0.00 85 SER A CA 4
ATOM 6080 C C . SER A 1 85 ? 4.016 8.761 -7.220 1.00 0.00 85 SER A C 4
ATOM 6081 O O . SER A 1 85 ? 4.191 9.774 -6.545 1.00 0.00 85 SER A O 4
ATOM 6089 N N . LYS A 1 86 ? 2.897 8.052 -7.234 1.00 0.00 86 LYS A N 4
ATOM 6090 C CA . LYS A 1 86 ? 1.756 8.439 -6.422 1.00 0.00 86 LYS A CA 4
ATOM 6091 C C . LYS A 1 86 ? 2.086 8.211 -4.945 1.00 0.00 86 LYS A C 4
ATOM 6092 O O . LYS A 1 86 ? 2.103 9.155 -4.157 1.00 0.00 86 LYS A O 4
ATOM 6111 N N . LEU A 1 87 ? 2.339 6.953 -4.616 1.00 0.00 87 LEU A N 4
ATOM 6112 C CA . LEU A 1 87 ? 2.668 6.590 -3.248 1.00 0.00 87 LEU A CA 4
ATOM 6113 C C . LEU A 1 87 ? 3.585 7.657 -2.647 1.00 0.00 87 LEU A C 4
ATOM 6114 O O . LEU A 1 87 ? 3.192 8.373 -1.728 1.00 0.00 87 LEU A O 4
ATOM 6130 N N . GLU A 1 88 ? 4.791 7.729 -3.192 1.00 0.00 88 GLU A N 4
ATOM 6131 C CA . GLU A 1 88 ? 5.768 8.697 -2.722 1.00 0.00 88 GLU A CA 4
ATOM 6132 C C . GLU A 1 88 ? 5.102 10.056 -2.494 1.00 0.00 88 GLU A C 4
ATOM 6133 O O . GLU A 1 88 ? 5.169 10.608 -1.397 1.00 0.00 88 GLU A O 4
ATOM 6145 N N . LYS A 1 89 ? 4.475 10.555 -3.549 1.00 0.00 89 LYS A N 4
ATOM 6146 C CA . LYS A 1 89 ? 3.797 11.839 -3.478 1.00 0.00 89 LYS A CA 4
ATOM 6147 C C . LYS A 1 89 ? 2.954 11.896 -2.203 1.00 0.00 89 LYS A C 4
ATOM 6148 O O . LYS A 1 89 ? 2.943 12.910 -1.506 1.00 0.00 89 LYS A O 4
ATOM 6167 N N . GLN A 1 90 ? 2.267 10.794 -1.936 1.00 0.00 90 GLN A N 4
ATOM 6168 C CA . GLN A 1 90 ? 1.423 10.706 -0.757 1.00 0.00 90 GLN A CA 4
ATOM 6169 C C . GLN A 1 90 ? 2.281 10.664 0.509 1.00 0.00 90 GLN A C 4
ATOM 6170 O O . GLN A 1 90 ? 2.115 11.492 1.404 1.00 0.00 90 GLN A O 4
ATOM 6184 N N . LEU A 1 91 ? 3.180 9.691 0.544 1.00 0.00 91 LEU A N 4
ATOM 6185 C CA . LEU A 1 91 ? 4.065 9.531 1.685 1.00 0.00 91 LEU A CA 4
ATOM 6186 C C . LEU A 1 91 ? 4.499 10.909 2.187 1.00 0.00 91 LEU A C 4
ATOM 6187 O O . LEU A 1 91 ? 4.237 11.267 3.334 1.00 0.00 91 LEU A O 4
ATOM 6203 N N . ARG A 1 92 ? 5.155 11.646 1.303 1.00 0.00 92 ARG A N 4
ATOM 6204 C CA . ARG A 1 92 ? 5.628 12.978 1.641 1.00 0.00 92 ARG A CA 4
ATOM 6205 C C . ARG A 1 92 ? 4.588 13.710 2.492 1.00 0.00 92 ARG A C 4
ATOM 6206 O O . ARG A 1 92 ? 4.888 14.155 3.599 1.00 0.00 92 ARG A O 4
ATOM 6227 N N . LYS A 1 93 ? 3.387 13.812 1.943 1.00 0.00 93 LYS A N 4
ATOM 6228 C CA . LYS A 1 93 ? 2.301 14.482 2.637 1.00 0.00 93 LYS A CA 4
ATOM 6229 C C . LYS A 1 93 ? 1.279 13.442 3.102 1.00 0.00 93 LYS A C 4
ATOM 6230 O O . LYS A 1 93 ? 0.380 13.070 2.350 1.00 0.00 93 LYS A O 4
ATOM 6249 N N . LEU A 1 94 ? 1.453 13.001 4.340 1.00 0.00 94 LEU A N 4
ATOM 6250 C CA . LEU A 1 94 ? 0.558 12.011 4.914 1.00 0.00 94 LEU A CA 4
ATOM 6251 C C . LEU A 1 94 ? 0.768 11.957 6.428 1.00 0.00 94 LEU A C 4
ATOM 6252 O O . LEU A 1 94 ? -0.143 12.262 7.196 1.00 0.00 94 LEU A O 4
ATOM 6268 N N . SER A 1 95 ? 1.975 11.566 6.812 1.00 0.00 95 SER A N 4
ATOM 6269 C CA . SER A 1 95 ? 2.316 11.468 8.221 1.00 0.00 95 SER A CA 4
ATOM 6270 C C . SER A 1 95 ? 1.434 10.420 8.902 1.00 0.00 95 SER A C 4
ATOM 6271 O O . SER A 1 95 ? 0.237 10.340 8.631 1.00 0.00 95 SER A O 4
ATOM 6279 N N . GLY A 1 96 ? 2.060 9.642 9.773 1.00 0.00 96 GLY A N 4
ATOM 6280 C CA . GLY A 1 96 ? 1.347 8.601 10.494 1.00 0.00 96 GLY A CA 4
ATOM 6281 C C . GLY A 1 96 ? 0.829 9.121 11.837 1.00 0.00 96 GLY A C 4
ATOM 6282 O O . GLY A 1 96 ? 1.500 9.910 12.501 1.00 0.00 96 GLY A O 4
ATOM 6286 N N . PRO A 1 97 ? -0.391 8.646 12.205 1.00 0.00 97 PRO A N 4
ATOM 6287 C CA . PRO A 1 97 ? -1.006 9.055 13.456 1.00 0.00 97 PRO A CA 4
ATOM 6288 C C . PRO A 1 97 ? -0.339 8.364 14.647 1.00 0.00 97 PRO A C 4
ATOM 6289 O O . PRO A 1 97 ? 0.458 7.444 14.468 1.00 0.00 97 PRO A O 4
ATOM 6300 N N . SER A 1 98 ? -0.690 8.833 15.835 1.00 0.00 98 SER A N 4
ATOM 6301 C CA . SER A 1 98 ? -0.135 8.271 17.055 1.00 0.00 98 SER A CA 4
ATOM 6302 C C . SER A 1 98 ? -0.955 7.055 17.491 1.00 0.00 98 SER A C 4
ATOM 6303 O O . SER A 1 98 ? -2.012 7.202 18.104 1.00 0.00 98 SER A O 4
ATOM 6311 N N . SER A 1 99 ? -0.438 5.882 17.158 1.00 0.00 99 SER A N 4
ATOM 6312 C CA . SER A 1 99 ? -1.109 4.642 17.508 1.00 0.00 99 SER A CA 4
ATOM 6313 C C . SER A 1 99 ? -0.238 3.828 18.467 1.00 0.00 99 SER A C 4
ATOM 6314 O O . SER A 1 99 ? 0.607 3.046 18.033 1.00 0.00 99 SER A O 4
ATOM 6322 N N . GLY A 1 100 ? -0.474 4.040 19.754 1.00 0.00 100 GLY A N 4
ATOM 6323 C CA . GLY A 1 100 ? 0.279 3.336 20.778 1.00 0.00 100 GLY A CA 4
ATOM 6324 C C . GLY A 1 100 ? 0.464 4.210 22.020 1.00 0.00 100 GLY A C 4
ATOM 6325 O O . GLY A 1 100 ? 1.027 5.300 21.938 1.00 0.00 100 GLY A O 4
ATOM 6329 N N . GLY A 1 1 ? 46.948 20.886 12.773 1.00 0.00 1 GLY A N 5
ATOM 6330 C CA . GLY A 1 1 ? 45.765 21.682 12.491 1.00 0.00 1 GLY A CA 5
ATOM 6331 C C . GLY A 1 1 ? 44.837 20.958 11.515 1.00 0.00 1 GLY A C 5
ATOM 6332 O O . GLY A 1 1 ? 44.968 21.106 10.301 1.00 0.00 1 GLY A O 5
ATOM 6336 N N . SER A 1 2 ? 43.918 20.189 12.082 1.00 0.00 2 SER A N 5
ATOM 6337 C CA . SER A 1 2 ? 42.968 19.440 11.276 1.00 0.00 2 SER A CA 5
ATOM 6338 C C . SER A 1 2 ? 41.985 18.697 12.183 1.00 0.00 2 SER A C 5
ATOM 6339 O O . SER A 1 2 ? 42.386 17.842 12.970 1.00 0.00 2 SER A O 5
ATOM 6347 N N . SER A 1 3 ? 40.716 19.051 12.042 1.00 0.00 3 SER A N 5
ATOM 6348 C CA . SER A 1 3 ? 39.673 18.428 12.839 1.00 0.00 3 SER A CA 5
ATOM 6349 C C . SER A 1 3 ? 38.298 18.908 12.368 1.00 0.00 3 SER A C 5
ATOM 6350 O O . SER A 1 3 ? 38.197 19.891 11.636 1.00 0.00 3 SER A O 5
ATOM 6358 N N . GLY A 1 4 ? 37.274 18.191 12.807 1.00 0.00 4 GLY A N 5
ATOM 6359 C CA . GLY A 1 4 ? 35.910 18.530 12.439 1.00 0.00 4 GLY A CA 5
ATOM 6360 C C . GLY A 1 4 ? 34.954 17.378 12.755 1.00 0.00 4 GLY A C 5
ATOM 6361 O O . GLY A 1 4 ? 35.154 16.256 12.292 1.00 0.00 4 GLY A O 5
ATOM 6365 N N . SER A 1 5 ? 33.935 17.695 13.540 1.00 0.00 5 SER A N 5
ATOM 6366 C CA . SER A 1 5 ? 32.947 16.700 13.922 1.00 0.00 5 SER A CA 5
ATOM 6367 C C . SER A 1 5 ? 32.007 17.277 14.983 1.00 0.00 5 SER A C 5
ATOM 6368 O O . SER A 1 5 ? 32.459 17.866 15.964 1.00 0.00 5 SER A O 5
ATOM 6376 N N . SER A 1 6 ? 30.717 17.088 14.749 1.00 0.00 6 SER A N 5
ATOM 6377 C CA . SER A 1 6 ? 29.709 17.582 15.672 1.00 0.00 6 SER A CA 5
ATOM 6378 C C . SER A 1 6 ? 28.327 17.070 15.261 1.00 0.00 6 SER A C 5
ATOM 6379 O O . SER A 1 6 ? 28.074 16.834 14.081 1.00 0.00 6 SER A O 5
ATOM 6387 N N . GLY A 1 7 ? 27.469 16.912 16.258 1.00 0.00 7 GLY A N 5
ATOM 6388 C CA . GLY A 1 7 ? 26.119 16.432 16.016 1.00 0.00 7 GLY A CA 5
ATOM 6389 C C . GLY A 1 7 ? 25.208 16.733 17.207 1.00 0.00 7 GLY A C 5
ATOM 6390 O O . GLY A 1 7 ? 25.678 16.863 18.336 1.00 0.00 7 GLY A O 5
ATOM 6394 N N . ASN A 1 8 ? 23.919 16.835 16.914 1.00 0.00 8 ASN A N 5
ATOM 6395 C CA . ASN A 1 8 ? 22.938 17.118 17.947 1.00 0.00 8 ASN A CA 5
ATOM 6396 C C . ASN A 1 8 ? 21.693 16.260 17.711 1.00 0.00 8 ASN A C 5
ATOM 6397 O O . ASN A 1 8 ? 21.490 15.743 16.613 1.00 0.00 8 ASN A O 5
ATOM 6408 N N . LEU A 1 9 ? 20.892 16.136 18.759 1.00 0.00 9 LEU A N 5
ATOM 6409 C CA . LEU A 1 9 ? 19.672 15.349 18.679 1.00 0.00 9 LEU A CA 5
ATOM 6410 C C . LEU A 1 9 ? 18.482 16.284 18.455 1.00 0.00 9 LEU A C 5
ATOM 6411 O O . LEU A 1 9 ? 18.067 16.996 19.368 1.00 0.00 9 LEU A O 5
ATOM 6427 N N . SER A 1 10 ? 17.966 16.251 17.235 1.00 0.00 10 SER A N 5
ATOM 6428 C CA . SER A 1 10 ? 16.831 17.086 16.880 1.00 0.00 10 SER A CA 5
ATOM 6429 C C . SER A 1 10 ? 15.526 16.382 17.255 1.00 0.00 10 SER A C 5
ATOM 6430 O O . SER A 1 10 ? 15.502 15.166 17.437 1.00 0.00 10 SER A O 5
ATOM 6438 N N . ALA A 1 11 ? 14.471 17.177 17.359 1.00 0.00 11 ALA A N 5
ATOM 6439 C CA . ALA A 1 11 ? 13.165 16.646 17.709 1.00 0.00 11 ALA A CA 5
ATOM 6440 C C . ALA A 1 11 ? 12.546 15.975 16.481 1.00 0.00 11 ALA A C 5
ATOM 6441 O O . ALA A 1 11 ? 12.926 16.272 15.350 1.00 0.00 11 ALA A O 5
ATOM 6448 N N . SER A 1 12 ? 11.602 15.084 16.746 1.00 0.00 12 SER A N 5
ATOM 6449 C CA . SER A 1 12 ? 10.927 14.368 15.677 1.00 0.00 12 SER A CA 5
ATOM 6450 C C . SER A 1 12 ? 9.919 13.379 16.264 1.00 0.00 12 SER A C 5
ATOM 6451 O O . SER A 1 12 ? 9.909 13.140 17.471 1.00 0.00 12 SER A O 5
ATOM 6459 N N . ASN A 1 13 ? 9.095 12.829 15.384 1.00 0.00 13 ASN A N 5
ATOM 6460 C CA . ASN A 1 13 ? 8.086 11.871 15.800 1.00 0.00 13 ASN A CA 5
ATOM 6461 C C . ASN A 1 13 ? 8.356 10.526 15.122 1.00 0.00 13 ASN A C 5
ATOM 6462 O O . ASN A 1 13 ? 9.203 10.432 14.235 1.00 0.00 13 ASN A O 5
ATOM 6473 N N . ARG A 1 14 ? 7.619 9.517 15.565 1.00 0.00 14 ARG A N 5
ATOM 6474 C CA . ARG A 1 14 ? 7.768 8.182 15.012 1.00 0.00 14 ARG A CA 5
ATOM 6475 C C . ARG A 1 14 ? 6.396 7.537 14.804 1.00 0.00 14 ARG A C 5
ATOM 6476 O O . ARG A 1 14 ? 5.844 6.934 15.723 1.00 0.00 14 ARG A O 5
ATOM 6497 N N . ALA A 1 15 ? 5.885 7.688 13.591 1.00 0.00 15 ALA A N 5
ATOM 6498 C CA . ALA A 1 15 ? 4.588 7.128 13.251 1.00 0.00 15 ALA A CA 5
ATOM 6499 C C . ALA A 1 15 ? 4.428 7.111 11.729 1.00 0.00 15 ALA A C 5
ATOM 6500 O O . ALA A 1 15 ? 4.422 8.163 11.091 1.00 0.00 15 ALA A O 5
ATOM 6507 N N . LEU A 1 16 ? 4.302 5.907 11.192 1.00 0.00 16 LEU A N 5
ATOM 6508 C CA . LEU A 1 16 ? 4.142 5.740 9.758 1.00 0.00 16 LEU A CA 5
ATOM 6509 C C . LEU A 1 16 ? 2.696 5.341 9.453 1.00 0.00 16 LEU A C 5
ATOM 6510 O O . LEU A 1 16 ? 2.000 4.810 10.317 1.00 0.00 16 LEU A O 5
ATOM 6526 N N . PRO A 1 17 ? 2.277 5.619 8.190 1.00 0.00 17 PRO A N 5
ATOM 6527 C CA . PRO A 1 17 ? 0.927 5.296 7.761 1.00 0.00 17 PRO A CA 5
ATOM 6528 C C . PRO A 1 17 ? 0.775 3.793 7.517 1.00 0.00 17 PRO A C 5
ATOM 6529 O O . PRO A 1 17 ? 1.766 3.084 7.346 1.00 0.00 17 PRO A O 5
ATOM 6540 N N . VAL A 1 18 ? -0.474 3.351 7.508 1.00 0.00 18 VAL A N 5
ATOM 6541 C CA . VAL A 1 18 ? -0.768 1.945 7.289 1.00 0.00 18 VAL A CA 5
ATOM 6542 C C . VAL A 1 18 ? -1.279 1.753 5.859 1.00 0.00 18 VAL A C 5
ATOM 6543 O O . VAL A 1 18 ? -2.376 2.197 5.523 1.00 0.00 18 VAL A O 5
ATOM 6556 N N . LEU A 1 19 ? -0.459 1.091 5.056 1.00 0.00 19 LEU A N 5
ATOM 6557 C CA . LEU A 1 19 ? -0.814 0.834 3.671 1.00 0.00 19 LEU A CA 5
ATOM 6558 C C . LEU A 1 19 ? -1.486 -0.536 3.566 1.00 0.00 19 LEU A C 5
ATOM 6559 O O . LEU A 1 19 ? -0.837 -1.565 3.747 1.00 0.00 19 LEU A O 5
ATOM 6575 N N . THR A 1 20 ? -2.778 -0.506 3.274 1.00 0.00 20 THR A N 5
ATOM 6576 C CA . THR A 1 20 ? -3.545 -1.734 3.143 1.00 0.00 20 THR A CA 5
ATOM 6577 C C . THR A 1 20 ? -3.292 -2.377 1.778 1.00 0.00 20 THR A C 5
ATOM 6578 O O . THR A 1 20 ? -3.809 -1.912 0.763 1.00 0.00 20 THR A O 5
ATOM 6589 N N . LEU A 1 21 ? -2.497 -3.437 1.797 1.00 0.00 21 LEU A N 5
ATOM 6590 C CA . LEU A 1 21 ? -2.170 -4.149 0.573 1.00 0.00 21 LEU A CA 5
ATOM 6591 C C . LEU A 1 21 ? -3.069 -5.380 0.449 1.00 0.00 21 LEU A C 5
ATOM 6592 O O . LEU A 1 21 ? -3.052 -6.256 1.312 1.00 0.00 21 LEU A O 5
ATOM 6608 N N . PHE A 1 22 ? -3.834 -5.408 -0.633 1.00 0.00 22 PHE A N 5
ATOM 6609 C CA . PHE A 1 22 ? -4.739 -6.518 -0.881 1.00 0.00 22 PHE A CA 5
ATOM 6610 C C . PHE A 1 22 ? -4.254 -7.367 -2.058 1.00 0.00 22 PHE A C 5
ATOM 6611 O O . PHE A 1 22 ? -4.449 -7.000 -3.216 1.00 0.00 22 PHE A O 5
ATOM 6628 N N . THR A 1 23 ? -3.632 -8.487 -1.721 1.00 0.00 23 THR A N 5
ATOM 6629 C CA . THR A 1 23 ? -3.118 -9.392 -2.736 1.00 0.00 23 THR A CA 5
ATOM 6630 C C . THR A 1 23 ? -3.975 -10.657 -2.806 1.00 0.00 23 THR A C 5
ATOM 6631 O O . THR A 1 23 ? -4.759 -10.931 -1.899 1.00 0.00 23 THR A O 5
ATOM 6642 N N . LYS A 1 24 ? -3.798 -11.394 -3.893 1.00 0.00 24 LYS A N 5
ATOM 6643 C CA . LYS A 1 24 ? -4.546 -12.623 -4.094 1.00 0.00 24 LYS A CA 5
ATOM 6644 C C . LYS A 1 24 ? -3.814 -13.500 -5.112 1.00 0.00 24 LYS A C 5
ATOM 6645 O O . LYS A 1 24 ? -2.730 -13.147 -5.574 1.00 0.00 24 LYS A O 5
ATOM 6664 N N . ALA A 1 25 ? -4.435 -14.626 -5.430 1.00 0.00 25 ALA A N 5
ATOM 6665 C CA . ALA A 1 25 ? -3.855 -15.556 -6.384 1.00 0.00 25 ALA A CA 5
ATOM 6666 C C . ALA A 1 25 ? -4.978 -16.283 -7.127 1.00 0.00 25 ALA A C 5
ATOM 6667 O O . ALA A 1 25 ? -6.027 -16.567 -6.551 1.00 0.00 25 ALA A O 5
ATOM 6674 N N . PRO A 1 26 ? -4.713 -16.570 -8.430 1.00 0.00 26 PRO A N 5
ATOM 6675 C CA . PRO A 1 26 ? -3.445 -16.198 -9.035 1.00 0.00 26 PRO A CA 5
ATOM 6676 C C . PRO A 1 26 ? -3.394 -14.696 -9.320 1.00 0.00 26 PRO A C 5
ATOM 6677 O O . PRO A 1 26 ? -4.389 -14.104 -9.736 1.00 0.00 26 PRO A O 5
ATOM 6688 N N . CYS A 1 27 ? -2.223 -14.121 -9.085 1.00 0.00 27 CYS A N 5
ATOM 6689 C CA . CYS A 1 27 ? -2.028 -12.699 -9.311 1.00 0.00 27 CYS A CA 5
ATOM 6690 C C . CYS A 1 27 ? -0.525 -12.429 -9.406 1.00 0.00 27 CYS A C 5
ATOM 6691 O O . CYS A 1 27 ? 0.168 -12.392 -8.391 1.00 0.00 27 CYS A O 5
ATOM 6699 N N . PRO A 1 28 ? -0.054 -12.243 -10.668 1.00 0.00 28 PRO A N 5
ATOM 6700 C CA . PRO A 1 28 ? 1.354 -11.978 -10.910 1.00 0.00 28 PRO A CA 5
ATOM 6701 C C . PRO A 1 28 ? 1.715 -10.541 -10.526 1.00 0.00 28 PRO A C 5
ATOM 6702 O O . PRO A 1 28 ? 2.889 -10.215 -10.362 1.00 0.00 28 PRO A O 5
ATOM 6713 N N . LEU A 1 29 ? 0.683 -9.721 -10.395 1.00 0.00 29 LEU A N 5
ATOM 6714 C CA . LEU A 1 29 ? 0.876 -8.327 -10.033 1.00 0.00 29 LEU A CA 5
ATOM 6715 C C . LEU A 1 29 ? 1.152 -8.227 -8.532 1.00 0.00 29 LEU A C 5
ATOM 6716 O O . LEU A 1 29 ? 2.143 -7.626 -8.118 1.00 0.00 29 LEU A O 5
ATOM 6732 N N . CYS A 1 30 ? 0.259 -8.825 -7.757 1.00 0.00 30 CYS A N 5
ATOM 6733 C CA . CYS A 1 30 ? 0.395 -8.811 -6.311 1.00 0.00 30 CYS A CA 5
ATOM 6734 C C . CYS A 1 30 ? 1.866 -9.048 -5.963 1.00 0.00 30 CYS A C 5
ATOM 6735 O O . CYS A 1 30 ? 2.395 -8.436 -5.037 1.00 0.00 30 CYS A O 5
ATOM 6743 N N . ASP A 1 31 ? 2.485 -9.938 -6.726 1.00 0.00 31 ASP A N 5
ATOM 6744 C CA . ASP A 1 31 ? 3.884 -10.263 -6.510 1.00 0.00 31 ASP A CA 5
ATOM 6745 C C . ASP A 1 31 ? 4.743 -9.037 -6.827 1.00 0.00 31 ASP A C 5
ATOM 6746 O O . ASP A 1 31 ? 5.436 -8.518 -5.953 1.00 0.00 31 ASP A O 5
ATOM 6755 N N . GLU A 1 32 ? 4.670 -8.610 -8.079 1.00 0.00 32 GLU A N 5
ATOM 6756 C CA . GLU A 1 32 ? 5.432 -7.455 -8.521 1.00 0.00 32 GLU A CA 5
ATOM 6757 C C . GLU A 1 32 ? 5.156 -6.257 -7.611 1.00 0.00 32 GLU A C 5
ATOM 6758 O O . GLU A 1 32 ? 6.085 -5.649 -7.081 1.00 0.00 32 GLU A O 5
ATOM 6770 N N . ALA A 1 33 ? 3.876 -5.953 -7.456 1.00 0.00 33 ALA A N 5
ATOM 6771 C CA . ALA A 1 33 ? 3.467 -4.839 -6.618 1.00 0.00 33 ALA A CA 5
ATOM 6772 C C . ALA A 1 33 ? 4.360 -4.785 -5.377 1.00 0.00 33 ALA A C 5
ATOM 6773 O O . ALA A 1 33 ? 5.090 -3.816 -5.175 1.00 0.00 33 ALA A O 5
ATOM 6780 N N . LYS A 1 34 ? 4.272 -5.838 -4.577 1.00 0.00 34 LYS A N 5
ATOM 6781 C CA . LYS A 1 34 ? 5.064 -5.922 -3.362 1.00 0.00 34 LYS A CA 5
ATOM 6782 C C . LYS A 1 34 ? 6.505 -5.511 -3.667 1.00 0.00 34 LYS A C 5
ATOM 6783 O O . LYS A 1 34 ? 7.057 -4.633 -3.005 1.00 0.00 34 LYS A O 5
ATOM 6802 N N . GLU A 1 35 ? 7.074 -6.165 -4.669 1.00 0.00 35 GLU A N 5
ATOM 6803 C CA . GLU A 1 35 ? 8.441 -5.878 -5.070 1.00 0.00 35 GLU A CA 5
ATOM 6804 C C . GLU A 1 35 ? 8.617 -4.379 -5.319 1.00 0.00 35 GLU A C 5
ATOM 6805 O O . GLU A 1 35 ? 9.714 -3.845 -5.161 1.00 0.00 35 GLU A O 5
ATOM 6817 N N . VAL A 1 36 ? 7.521 -3.743 -5.705 1.00 0.00 36 VAL A N 5
ATOM 6818 C CA . VAL A 1 36 ? 7.542 -2.316 -5.978 1.00 0.00 36 VAL A CA 5
ATOM 6819 C C . VAL A 1 36 ? 7.474 -1.547 -4.657 1.00 0.00 36 VAL A C 5
ATOM 6820 O O . VAL A 1 36 ? 7.879 -0.388 -4.587 1.00 0.00 36 VAL A O 5
ATOM 6833 N N . LEU A 1 37 ? 6.958 -2.224 -3.641 1.00 0.00 37 LEU A N 5
ATOM 6834 C CA . LEU A 1 37 ? 6.832 -1.620 -2.326 1.00 0.00 37 LEU A CA 5
ATOM 6835 C C . LEU A 1 37 ? 8.025 -2.033 -1.463 1.00 0.00 37 LEU A C 5
ATOM 6836 O O . LEU A 1 37 ? 7.992 -1.888 -0.242 1.00 0.00 37 LEU A O 5
ATOM 6852 N N . GLN A 1 38 ? 9.051 -2.541 -2.131 1.00 0.00 38 GLN A N 5
ATOM 6853 C CA . GLN A 1 38 ? 10.252 -2.977 -1.440 1.00 0.00 38 GLN A CA 5
ATOM 6854 C C . GLN A 1 38 ? 10.937 -1.787 -0.764 1.00 0.00 38 GLN A C 5
ATOM 6855 O O . GLN A 1 38 ? 11.255 -1.841 0.423 1.00 0.00 38 GLN A O 5
ATOM 6869 N N . PRO A 1 39 ? 11.149 -0.712 -1.570 1.00 0.00 39 PRO A N 5
ATOM 6870 C CA . PRO A 1 39 ? 11.790 0.489 -1.062 1.00 0.00 39 PRO A CA 5
ATOM 6871 C C . PRO A 1 39 ? 10.830 1.293 -0.183 1.00 0.00 39 PRO A C 5
ATOM 6872 O O . PRO A 1 39 ? 11.192 2.350 0.332 1.00 0.00 39 PRO A O 5
ATOM 6883 N N . TYR A 1 40 ? 9.624 0.763 -0.040 1.00 0.00 40 TYR A N 5
ATOM 6884 C CA . TYR A 1 40 ? 8.609 1.418 0.767 1.00 0.00 40 TYR A CA 5
ATOM 6885 C C . TYR A 1 40 ? 8.062 0.470 1.836 1.00 0.00 40 TYR A C 5
ATOM 6886 O O . TYR A 1 40 ? 6.902 0.579 2.232 1.00 0.00 40 TYR A O 5
ATOM 6904 N N . LYS A 1 41 ? 8.921 -0.439 2.272 1.00 0.00 41 LYS A N 5
ATOM 6905 C CA . LYS A 1 41 ? 8.538 -1.406 3.286 1.00 0.00 41 LYS A CA 5
ATOM 6906 C C . LYS A 1 41 ? 8.815 -0.821 4.672 1.00 0.00 41 LYS A C 5
ATOM 6907 O O . LYS A 1 41 ? 8.341 -1.347 5.678 1.00 0.00 41 LYS A O 5
ATOM 6926 N N . ASP A 1 42 ? 9.582 0.260 4.681 1.00 0.00 42 ASP A N 5
ATOM 6927 C CA . ASP A 1 42 ? 9.927 0.922 5.928 1.00 0.00 42 ASP A CA 5
ATOM 6928 C C . ASP A 1 42 ? 9.251 2.293 5.976 1.00 0.00 42 ASP A C 5
ATOM 6929 O O . ASP A 1 42 ? 9.179 2.917 7.034 1.00 0.00 42 ASP A O 5
ATOM 6938 N N . ARG A 1 43 ? 8.772 2.723 4.817 1.00 0.00 43 ARG A N 5
ATOM 6939 C CA . ARG A 1 43 ? 8.104 4.009 4.714 1.00 0.00 43 ARG A CA 5
ATOM 6940 C C . ARG A 1 43 ? 6.711 3.936 5.343 1.00 0.00 43 ARG A C 5
ATOM 6941 O O . ARG A 1 43 ? 6.074 4.963 5.570 1.00 0.00 43 ARG A O 5
ATOM 6962 N N . PHE A 1 44 ? 6.280 2.711 5.607 1.00 0.00 44 PHE A N 5
ATOM 6963 C CA . PHE A 1 44 ? 4.974 2.490 6.206 1.00 0.00 44 PHE A CA 5
ATOM 6964 C C . PHE A 1 44 ? 4.771 1.013 6.548 1.00 0.00 44 PHE A C 5
ATOM 6965 O O . PHE A 1 44 ? 5.628 0.181 6.256 1.00 0.00 44 PHE A O 5
ATOM 6982 N N . ILE A 1 45 ? 3.631 0.732 7.163 1.00 0.00 45 ILE A N 5
ATOM 6983 C CA . ILE A 1 45 ? 3.304 -0.630 7.548 1.00 0.00 45 ILE A CA 5
ATOM 6984 C C . ILE A 1 45 ? 2.449 -1.273 6.455 1.00 0.00 45 ILE A C 5
ATOM 6985 O O . ILE A 1 45 ? 1.250 -1.014 6.367 1.00 0.00 45 ILE A O 5
ATOM 7001 N N . LEU A 1 46 ? 3.099 -2.101 5.650 1.00 0.00 46 LEU A N 5
ATOM 7002 C CA . LEU A 1 46 ? 2.413 -2.783 4.566 1.00 0.00 46 LEU A CA 5
ATOM 7003 C C . LEU A 1 46 ? 1.491 -3.857 5.148 1.00 0.00 46 LEU A C 5
ATOM 7004 O O . LEU A 1 46 ? 1.960 -4.885 5.634 1.00 0.00 46 LEU A O 5
ATOM 7020 N N . GLN A 1 47 ? 0.197 -3.581 5.079 1.00 0.00 47 GLN A N 5
ATOM 7021 C CA . GLN A 1 47 ? -0.794 -4.511 5.592 1.00 0.00 47 GLN A CA 5
ATOM 7022 C C . GLN A 1 47 ? -1.314 -5.408 4.467 1.00 0.00 47 GLN A C 5
ATOM 7023 O O . GLN A 1 47 ? -2.188 -5.006 3.701 1.00 0.00 47 GLN A O 5
ATOM 7037 N N . GLU A 1 48 ? -0.753 -6.607 4.403 1.00 0.00 48 GLU A N 5
ATOM 7038 C CA . GLU A 1 48 ? -1.149 -7.565 3.385 1.00 0.00 48 GLU A CA 5
ATOM 7039 C C . GLU A 1 48 ? -2.432 -8.286 3.804 1.00 0.00 48 GLU A C 5
ATOM 7040 O O . GLU A 1 48 ? -2.416 -9.107 4.719 1.00 0.00 48 GLU A O 5
ATOM 7052 N N . VAL A 1 49 ? -3.513 -7.953 3.114 1.00 0.00 49 VAL A N 5
ATOM 7053 C CA . VAL A 1 49 ? -4.801 -8.558 3.403 1.00 0.00 49 VAL A CA 5
ATOM 7054 C C . VAL A 1 49 ? -5.114 -9.614 2.341 1.00 0.00 49 VAL A C 5
ATOM 7055 O O . VAL A 1 49 ? -5.104 -9.321 1.146 1.00 0.00 49 VAL A O 5
ATOM 7068 N N . ASP A 1 50 ? -5.383 -10.822 2.815 1.00 0.00 50 ASP A N 5
ATOM 7069 C CA . ASP A 1 50 ? -5.697 -11.924 1.921 1.00 0.00 50 ASP A CA 5
ATOM 7070 C C . ASP A 1 50 ? -7.190 -11.894 1.587 1.00 0.00 50 ASP A C 5
ATOM 7071 O O . ASP A 1 50 ? -8.019 -12.300 2.399 1.00 0.00 50 ASP A O 5
ATOM 7080 N N . ILE A 1 51 ? -7.486 -11.409 0.390 1.00 0.00 51 ILE A N 5
ATOM 7081 C CA . ILE A 1 51 ? -8.865 -11.321 -0.061 1.00 0.00 51 ILE A CA 5
ATOM 7082 C C . ILE A 1 51 ? -9.317 -12.689 -0.574 1.00 0.00 51 ILE A C 5
ATOM 7083 O O . ILE A 1 51 ? -10.469 -12.857 -0.971 1.00 0.00 51 ILE A O 5
ATOM 7099 N N . THR A 1 52 ? -8.387 -13.632 -0.551 1.00 0.00 52 THR A N 5
ATOM 7100 C CA . THR A 1 52 ? -8.675 -14.980 -1.009 1.00 0.00 52 THR A CA 5
ATOM 7101 C C . THR A 1 52 ? -9.373 -15.780 0.093 1.00 0.00 52 THR A C 5
ATOM 7102 O O . THR A 1 52 ? -9.588 -16.983 -0.050 1.00 0.00 52 THR A O 5
ATOM 7113 N N . LEU A 1 53 ? -9.707 -15.080 1.167 1.00 0.00 53 LEU A N 5
ATOM 7114 C CA . LEU A 1 53 ? -10.376 -15.710 2.293 1.00 0.00 53 LEU A CA 5
ATOM 7115 C C . LEU A 1 53 ? -11.854 -15.316 2.287 1.00 0.00 53 LEU A C 5
ATOM 7116 O O . LEU A 1 53 ? -12.230 -14.310 1.688 1.00 0.00 53 LEU A O 5
ATOM 7132 N N . PRO A 1 54 ? -12.674 -16.152 2.980 1.00 0.00 54 PRO A N 5
ATOM 7133 C CA . PRO A 1 54 ? -14.103 -15.901 3.060 1.00 0.00 54 PRO A CA 5
ATOM 7134 C C . PRO A 1 54 ? -14.405 -14.751 4.023 1.00 0.00 54 PRO A C 5
ATOM 7135 O O . PRO A 1 54 ? -15.403 -14.050 3.865 1.00 0.00 54 PRO A O 5
ATOM 7146 N N . GLU A 1 55 ? -13.523 -14.592 4.999 1.00 0.00 55 GLU A N 5
ATOM 7147 C CA . GLU A 1 55 ? -13.683 -13.539 5.988 1.00 0.00 55 GLU A CA 5
ATOM 7148 C C . GLU A 1 55 ? -13.540 -12.166 5.328 1.00 0.00 55 GLU A C 5
ATOM 7149 O O . GLU A 1 55 ? -14.260 -11.230 5.672 1.00 0.00 55 GLU A O 5
ATOM 7161 N N . ASN A 1 56 ? -12.606 -12.089 4.391 1.00 0.00 56 ASN A N 5
ATOM 7162 C CA . ASN A 1 56 ? -12.359 -10.847 3.680 1.00 0.00 56 ASN A CA 5
ATOM 7163 C C . ASN A 1 56 ? -13.058 -10.895 2.320 1.00 0.00 56 ASN A C 5
ATOM 7164 O O . ASN A 1 56 ? -12.871 -10.006 1.490 1.00 0.00 56 ASN A O 5
ATOM 7175 N N . SER A 1 57 ? -13.849 -11.941 2.134 1.00 0.00 57 SER A N 5
ATOM 7176 C CA . SER A 1 57 ? -14.576 -12.117 0.888 1.00 0.00 57 SER A CA 5
ATOM 7177 C C . SER A 1 57 ? -15.060 -10.762 0.369 1.00 0.00 57 SER A C 5
ATOM 7178 O O . SER A 1 57 ? -15.126 -10.543 -0.839 1.00 0.00 57 SER A O 5
ATOM 7186 N N . THR A 1 58 ? -15.387 -9.887 1.309 1.00 0.00 58 THR A N 5
ATOM 7187 C CA . THR A 1 58 ? -15.863 -8.559 0.962 1.00 0.00 58 THR A CA 5
ATOM 7188 C C . THR A 1 58 ? -14.771 -7.775 0.230 1.00 0.00 58 THR A C 5
ATOM 7189 O O . THR A 1 58 ? -14.994 -7.272 -0.870 1.00 0.00 58 THR A O 5
ATOM 7200 N N . TRP A 1 59 ? -13.615 -7.696 0.871 1.00 0.00 59 TRP A N 5
ATOM 7201 C CA . TRP A 1 59 ? -12.488 -6.982 0.296 1.00 0.00 59 TRP A CA 5
ATOM 7202 C C . TRP A 1 59 ? -12.328 -7.441 -1.155 1.00 0.00 59 TRP A C 5
ATOM 7203 O O . TRP A 1 59 ? -11.915 -6.664 -2.014 1.00 0.00 59 TRP A O 5
ATOM 7224 N N . TYR A 1 60 ? -12.663 -8.703 -1.383 1.00 0.00 60 TYR A N 5
ATOM 7225 C CA . TYR A 1 60 ? -12.561 -9.275 -2.714 1.00 0.00 60 TYR A CA 5
ATOM 7226 C C . TYR A 1 60 ? -13.783 -8.911 -3.562 1.00 0.00 60 TYR A C 5
ATOM 7227 O O . TYR A 1 60 ? -13.643 -8.392 -4.668 1.00 0.00 60 TYR A O 5
ATOM 7245 N N . GLU A 1 61 ? -14.952 -9.198 -3.010 1.00 0.00 61 GLU A N 5
ATOM 7246 C CA . GLU A 1 61 ? -16.197 -8.908 -3.701 1.00 0.00 61 GLU A CA 5
ATOM 7247 C C . GLU A 1 61 ? -16.217 -7.452 -4.170 1.00 0.00 61 GLU A C 5
ATOM 7248 O O . GLU A 1 61 ? -16.965 -7.099 -5.080 1.00 0.00 61 GLU A O 5
ATOM 7260 N N . ARG A 1 62 ? -15.385 -6.645 -3.528 1.00 0.00 62 ARG A N 5
ATOM 7261 C CA . ARG A 1 62 ? -15.297 -5.235 -3.868 1.00 0.00 62 ARG A CA 5
ATOM 7262 C C . ARG A 1 62 ? -14.089 -4.982 -4.772 1.00 0.00 62 ARG A C 5
ATOM 7263 O O . ARG A 1 62 ? -14.119 -4.089 -5.618 1.00 0.00 62 ARG A O 5
ATOM 7284 N N . TYR A 1 63 ? -13.055 -5.783 -4.563 1.00 0.00 63 TYR A N 5
ATOM 7285 C CA . TYR A 1 63 ? -11.839 -5.656 -5.348 1.00 0.00 63 TYR A CA 5
ATOM 7286 C C . TYR A 1 63 ? -11.347 -7.026 -5.821 1.00 0.00 63 TYR A C 5
ATOM 7287 O O . TYR A 1 63 ? -10.332 -7.526 -5.337 1.00 0.00 63 TYR A O 5
ATOM 7305 N N . LYS A 1 64 ? -12.088 -7.594 -6.761 1.00 0.00 64 LYS A N 5
ATOM 7306 C CA . LYS A 1 64 ? -11.740 -8.895 -7.304 1.00 0.00 64 LYS A CA 5
ATOM 7307 C C . LYS A 1 64 ? -11.145 -8.717 -8.702 1.00 0.00 64 LYS A C 5
ATOM 7308 O O . LYS A 1 64 ? -10.585 -9.655 -9.267 1.00 0.00 64 LYS A O 5
ATOM 7327 N N . PHE A 1 65 ? -11.288 -7.506 -9.221 1.00 0.00 65 PHE A N 5
ATOM 7328 C CA . PHE A 1 65 ? -10.772 -7.193 -10.543 1.00 0.00 65 PHE A CA 5
ATOM 7329 C C . PHE A 1 65 ? -10.119 -5.810 -10.563 1.00 0.00 65 PHE A C 5
ATOM 7330 O O . PHE A 1 65 ? -9.808 -5.281 -11.629 1.00 0.00 65 PHE A O 5
ATOM 7347 N N . ASP A 1 66 ? -9.929 -5.263 -9.371 1.00 0.00 66 ASP A N 5
ATOM 7348 C CA . ASP A 1 66 ? -9.318 -3.951 -9.238 1.00 0.00 66 ASP A CA 5
ATOM 7349 C C . ASP A 1 66 ? -8.093 -4.054 -8.328 1.00 0.00 66 ASP A C 5
ATOM 7350 O O . ASP A 1 66 ? -7.737 -3.093 -7.648 1.00 0.00 66 ASP A O 5
ATOM 7359 N N . ILE A 1 67 ? -7.480 -5.229 -8.344 1.00 0.00 67 ILE A N 5
ATOM 7360 C CA . ILE A 1 67 ? -6.302 -5.470 -7.529 1.00 0.00 67 ILE A CA 5
ATOM 7361 C C . ILE A 1 67 ? -5.067 -5.530 -8.430 1.00 0.00 67 ILE A C 5
ATOM 7362 O O . ILE A 1 67 ? -5.186 -5.707 -9.642 1.00 0.00 67 ILE A O 5
ATOM 7378 N N . PRO A 1 68 ? -3.878 -5.375 -7.788 1.00 0.00 68 PRO A N 5
ATOM 7379 C CA . PRO A 1 68 ? -3.826 -5.169 -6.350 1.00 0.00 68 PRO A CA 5
ATOM 7380 C C . PRO A 1 68 ? -4.249 -3.745 -5.984 1.00 0.00 68 PRO A C 5
ATOM 7381 O O . PRO A 1 68 ? -4.019 -2.809 -6.749 1.00 0.00 68 PRO A O 5
ATOM 7392 N N . VAL A 1 69 ? -4.860 -3.626 -4.815 1.00 0.00 69 VAL A N 5
ATOM 7393 C CA . VAL A 1 69 ? -5.317 -2.332 -4.338 1.00 0.00 69 VAL A CA 5
ATOM 7394 C C . VAL A 1 69 ? -4.385 -1.843 -3.227 1.00 0.00 69 VAL A C 5
ATOM 7395 O O . VAL A 1 69 ? -3.769 -2.648 -2.531 1.00 0.00 69 VAL A O 5
ATOM 7408 N N . PHE A 1 70 ? -4.311 -0.527 -3.097 1.00 0.00 70 PHE A N 5
ATOM 7409 C CA . PHE A 1 70 ? -3.465 0.078 -2.082 1.00 0.00 70 PHE A CA 5
ATOM 7410 C C . PHE A 1 70 ? -4.181 1.240 -1.392 1.00 0.00 70 PHE A C 5
ATOM 7411 O O . PHE A 1 70 ? -4.535 2.227 -2.036 1.00 0.00 70 PHE A O 5
ATOM 7428 N N . HIS A 1 71 ? -4.375 1.085 -0.090 1.00 0.00 71 HIS A N 5
ATOM 7429 C CA . HIS A 1 71 ? -5.043 2.109 0.694 1.00 0.00 71 HIS A CA 5
ATOM 7430 C C . HIS A 1 71 ? -4.045 2.744 1.666 1.00 0.00 71 HIS A C 5
ATOM 7431 O O . HIS A 1 71 ? -3.509 2.066 2.541 1.00 0.00 71 HIS A O 5
ATOM 7445 N N . LEU A 1 72 ? -3.826 4.037 1.478 1.00 0.00 72 LEU A N 5
ATOM 7446 C CA . LEU A 1 72 ? -2.903 4.770 2.326 1.00 0.00 72 LEU A CA 5
ATOM 7447 C C . LEU A 1 72 ? -3.695 5.569 3.364 1.00 0.00 72 LEU A C 5
ATOM 7448 O O . LEU A 1 72 ? -4.443 6.479 3.013 1.00 0.00 72 LEU A O 5
ATOM 7464 N N . ASN A 1 73 ? -3.502 5.198 4.621 1.00 0.00 73 ASN A N 5
ATOM 7465 C CA . ASN A 1 73 ? -4.189 5.868 5.712 1.00 0.00 73 ASN A CA 5
ATOM 7466 C C . ASN A 1 73 ? -5.680 5.530 5.655 1.00 0.00 73 ASN A C 5
ATOM 7467 O O . ASN A 1 73 ? -6.517 6.324 6.081 1.00 0.00 73 ASN A O 5
ATOM 7478 N N . GLY A 1 74 ? -5.966 4.349 5.126 1.00 0.00 74 GLY A N 5
ATOM 7479 C CA . GLY A 1 74 ? -7.342 3.896 5.007 1.00 0.00 74 GLY A CA 5
ATOM 7480 C C . GLY A 1 74 ? -8.069 4.639 3.885 1.00 0.00 74 GLY A C 5
ATOM 7481 O O . GLY A 1 74 ? -9.261 4.924 3.995 1.00 0.00 74 GLY A O 5
ATOM 7485 N N . GLN A 1 75 ? -7.322 4.932 2.831 1.00 0.00 75 GLN A N 5
ATOM 7486 C CA . GLN A 1 75 ? -7.881 5.637 1.690 1.00 0.00 75 GLN A CA 5
ATOM 7487 C C . GLN A 1 75 ? -7.223 5.156 0.395 1.00 0.00 75 GLN A C 5
ATOM 7488 O O . GLN A 1 75 ? -6.009 5.268 0.233 1.00 0.00 75 GLN A O 5
ATOM 7502 N N . PHE A 1 76 ? -8.054 4.632 -0.494 1.00 0.00 76 PHE A N 5
ATOM 7503 C CA . PHE A 1 76 ? -7.568 4.134 -1.770 1.00 0.00 76 PHE A CA 5
ATOM 7504 C C . PHE A 1 76 ? -6.504 5.067 -2.353 1.00 0.00 76 PHE A C 5
ATOM 7505 O O . PHE A 1 76 ? -6.824 6.150 -2.841 1.00 0.00 76 PHE A O 5
ATOM 7522 N N . LEU A 1 77 ? -5.262 4.612 -2.283 1.00 0.00 77 LEU A N 5
ATOM 7523 C CA . LEU A 1 77 ? -4.149 5.392 -2.798 1.00 0.00 77 LEU A CA 5
ATOM 7524 C C . LEU A 1 77 ? -3.979 5.105 -4.292 1.00 0.00 77 LEU A C 5
ATOM 7525 O O . LEU A 1 77 ? -3.756 6.021 -5.082 1.00 0.00 77 LEU A O 5
ATOM 7541 N N . MET A 1 78 ? -4.090 3.830 -4.633 1.00 0.00 78 MET A N 5
ATOM 7542 C CA . MET A 1 78 ? -3.951 3.410 -6.017 1.00 0.00 78 MET A CA 5
ATOM 7543 C C . MET A 1 78 ? -4.206 1.909 -6.163 1.00 0.00 78 MET A C 5
ATOM 7544 O O . MET A 1 78 ? -3.933 1.137 -5.245 1.00 0.00 78 MET A O 5
ATOM 7558 N N . MET A 1 79 ? -4.725 1.539 -7.325 1.00 0.00 79 MET A N 5
ATOM 7559 C CA . MET A 1 79 ? -5.019 0.144 -7.603 1.00 0.00 79 MET A CA 5
ATOM 7560 C C . MET A 1 79 ? -4.760 -0.188 -9.074 1.00 0.00 79 MET A C 5
ATOM 7561 O O . MET A 1 79 ? -4.769 0.699 -9.925 1.00 0.00 79 MET A O 5
ATOM 7575 N N . HIS A 1 80 ? -4.535 -1.469 -9.327 1.00 0.00 80 HIS A N 5
ATOM 7576 C CA . HIS A 1 80 ? -4.274 -1.929 -10.680 1.00 0.00 80 HIS A CA 5
ATOM 7577 C C . HIS A 1 80 ? -2.776 -1.825 -10.978 1.00 0.00 80 HIS A C 5
ATOM 7578 O O . HIS A 1 80 ? -2.354 -1.987 -12.122 1.00 0.00 80 HIS A O 5
ATOM 7592 N N . ARG A 1 81 ? -2.015 -1.555 -9.928 1.00 0.00 81 ARG A N 5
ATOM 7593 C CA . ARG A 1 81 ? -0.573 -1.427 -10.062 1.00 0.00 81 ARG A CA 5
ATOM 7594 C C . ARG A 1 81 ? 0.010 -0.697 -8.850 1.00 0.00 81 ARG A C 5
ATOM 7595 O O . ARG A 1 81 ? -0.675 -0.509 -7.846 1.00 0.00 81 ARG A O 5
ATOM 7616 N N . VAL A 1 82 ? 1.269 -0.307 -8.984 1.00 0.00 82 VAL A N 5
ATOM 7617 C CA . VAL A 1 82 ? 1.952 0.397 -7.913 1.00 0.00 82 VAL A CA 5
ATOM 7618 C C . VAL A 1 82 ? 2.757 1.557 -8.502 1.00 0.00 82 VAL A C 5
ATOM 7619 O O . VAL A 1 82 ? 3.932 1.398 -8.831 1.00 0.00 82 VAL A O 5
ATOM 7632 N N . ASN A 1 83 ? 2.093 2.698 -8.619 1.00 0.00 83 ASN A N 5
ATOM 7633 C CA . ASN A 1 83 ? 2.731 3.884 -9.163 1.00 0.00 83 ASN A CA 5
ATOM 7634 C C . ASN A 1 83 ? 3.517 4.588 -8.056 1.00 0.00 83 ASN A C 5
ATOM 7635 O O . ASN A 1 83 ? 3.029 5.544 -7.455 1.00 0.00 83 ASN A O 5
ATOM 7646 N N . THR A 1 84 ? 4.722 4.090 -7.819 1.00 0.00 84 THR A N 5
ATOM 7647 C CA . THR A 1 84 ? 5.580 4.659 -6.794 1.00 0.00 84 THR A CA 5
ATOM 7648 C C . THR A 1 84 ? 5.425 6.181 -6.754 1.00 0.00 84 THR A C 5
ATOM 7649 O O . THR A 1 84 ? 5.149 6.753 -5.701 1.00 0.00 84 THR A O 5
ATOM 7660 N N . SER A 1 85 ? 5.608 6.793 -7.915 1.00 0.00 85 SER A N 5
ATOM 7661 C CA . SER A 1 85 ? 5.492 8.237 -8.026 1.00 0.00 85 SER A CA 5
ATOM 7662 C C . SER A 1 85 ? 4.322 8.735 -7.175 1.00 0.00 85 SER A C 5
ATOM 7663 O O . SER A 1 85 ? 4.464 9.693 -6.417 1.00 0.00 85 SER A O 5
ATOM 7671 N N . LYS A 1 86 ? 3.191 8.062 -7.330 1.00 0.00 86 LYS A N 5
ATOM 7672 C CA . LYS A 1 86 ? 1.997 8.424 -6.586 1.00 0.00 86 LYS A CA 5
ATOM 7673 C C . LYS A 1 86 ? 2.240 8.189 -5.094 1.00 0.00 86 LYS A C 5
ATOM 7674 O O . LYS A 1 86 ? 2.194 9.126 -4.298 1.00 0.00 86 LYS A O 5
ATOM 7693 N N . LEU A 1 87 ? 2.495 6.933 -4.759 1.00 0.00 87 LEU A N 5
ATOM 7694 C CA . LEU A 1 87 ? 2.746 6.563 -3.376 1.00 0.00 87 LEU A CA 5
ATOM 7695 C C . LEU A 1 87 ? 3.612 7.637 -2.714 1.00 0.00 87 LEU A C 5
ATOM 7696 O O . LEU A 1 87 ? 3.164 8.320 -1.795 1.00 0.00 87 LEU A O 5
ATOM 7712 N N . GLU A 1 88 ? 4.836 7.753 -3.208 1.00 0.00 88 GLU A N 5
ATOM 7713 C CA . GLU A 1 88 ? 5.768 8.732 -2.676 1.00 0.00 88 GLU A CA 5
ATOM 7714 C C . GLU A 1 88 ? 5.046 10.050 -2.389 1.00 0.00 88 GLU A C 5
ATOM 7715 O O . GLU A 1 88 ? 5.053 10.533 -1.257 1.00 0.00 88 GLU A O 5
ATOM 7727 N N . LYS A 1 89 ? 4.439 10.596 -3.433 1.00 0.00 89 LYS A N 5
ATOM 7728 C CA . LYS A 1 89 ? 3.714 11.848 -3.307 1.00 0.00 89 LYS A CA 5
ATOM 7729 C C . LYS A 1 89 ? 2.942 11.855 -1.986 1.00 0.00 89 LYS A C 5
ATOM 7730 O O . LYS A 1 89 ? 3.110 12.759 -1.169 1.00 0.00 89 LYS A O 5
ATOM 7749 N N . GLN A 1 90 ? 2.111 10.837 -1.818 1.00 0.00 90 GLN A N 5
ATOM 7750 C CA . GLN A 1 90 ? 1.312 10.714 -0.611 1.00 0.00 90 GLN A CA 5
ATOM 7751 C C . GLN A 1 90 ? 2.218 10.648 0.621 1.00 0.00 90 GLN A C 5
ATOM 7752 O O . GLN A 1 90 ? 2.054 11.427 1.558 1.00 0.00 90 GLN A O 5
ATOM 7766 N N . LEU A 1 91 ? 3.154 9.711 0.578 1.00 0.00 91 LEU A N 5
ATOM 7767 C CA . LEU A 1 91 ? 4.085 9.533 1.678 1.00 0.00 91 LEU A CA 5
ATOM 7768 C C . LEU A 1 91 ? 4.605 10.901 2.127 1.00 0.00 91 LEU A C 5
ATOM 7769 O O . LEU A 1 91 ? 4.524 11.244 3.305 1.00 0.00 91 LEU A O 5
ATOM 7785 N N . ARG A 1 92 ? 5.127 11.645 1.163 1.00 0.00 92 ARG A N 5
ATOM 7786 C CA . ARG A 1 92 ? 5.660 12.967 1.444 1.00 0.00 92 ARG A CA 5
ATOM 7787 C C . ARG A 1 92 ? 4.785 13.685 2.473 1.00 0.00 92 ARG A C 5
ATOM 7788 O O . ARG A 1 92 ? 5.281 14.154 3.496 1.00 0.00 92 ARG A O 5
ATOM 7809 N N . LYS A 1 93 ? 3.497 13.747 2.166 1.00 0.00 93 LYS A N 5
ATOM 7810 C CA . LYS A 1 93 ? 2.548 14.399 3.052 1.00 0.00 93 LYS A CA 5
ATOM 7811 C C . LYS A 1 93 ? 1.621 13.347 3.664 1.00 0.00 93 LYS A C 5
ATOM 7812 O O . LYS A 1 93 ? 1.890 12.832 4.748 1.00 0.00 93 LYS A O 5
ATOM 7831 N N . LEU A 1 94 ? 0.548 13.058 2.942 1.00 0.00 94 LEU A N 5
ATOM 7832 C CA . LEU A 1 94 ? -0.420 12.076 3.400 1.00 0.00 94 LEU A CA 5
ATOM 7833 C C . LEU A 1 94 ? -1.292 12.697 4.493 1.00 0.00 94 LEU A C 5
ATOM 7834 O O . LEU A 1 94 ? -2.518 12.665 4.407 1.00 0.00 94 LEU A O 5
ATOM 7850 N N . SER A 1 95 ? -0.624 13.248 5.497 1.00 0.00 95 SER A N 5
ATOM 7851 C CA . SER A 1 95 ? -1.322 13.875 6.605 1.00 0.00 95 SER A CA 5
ATOM 7852 C C . SER A 1 95 ? -2.411 12.940 7.135 1.00 0.00 95 SER A C 5
ATOM 7853 O O . SER A 1 95 ? -3.557 13.003 6.694 1.00 0.00 95 SER A O 5
ATOM 7861 N N . GLY A 1 96 ? -2.013 12.092 8.073 1.00 0.00 96 GLY A N 5
ATOM 7862 C CA . GLY A 1 96 ? -2.941 11.145 8.667 1.00 0.00 96 GLY A CA 5
ATOM 7863 C C . GLY A 1 96 ? -3.136 11.430 10.157 1.00 0.00 96 GLY A C 5
ATOM 7864 O O . GLY A 1 96 ? -2.284 12.050 10.791 1.00 0.00 96 GLY A O 5
ATOM 7868 N N . PRO A 1 97 ? -4.293 10.951 10.687 1.00 0.00 97 PRO A N 5
ATOM 7869 C CA . PRO A 1 97 ? -4.611 11.148 12.091 1.00 0.00 97 PRO A CA 5
ATOM 7870 C C . PRO A 1 97 ? -3.780 10.218 12.978 1.00 0.00 97 PRO A C 5
ATOM 7871 O O . PRO A 1 97 ? -4.261 9.170 13.408 1.00 0.00 97 PRO A O 5
ATOM 7882 N N . SER A 1 98 ? -2.547 10.635 13.225 1.00 0.00 98 SER A N 5
ATOM 7883 C CA . SER A 1 98 ? -1.644 9.852 14.052 1.00 0.00 98 SER A CA 5
ATOM 7884 C C . SER A 1 98 ? -1.617 10.416 15.474 1.00 0.00 98 SER A C 5
ATOM 7885 O O . SER A 1 98 ? -1.217 11.560 15.685 1.00 0.00 98 SER A O 5
ATOM 7893 N N . SER A 1 99 ? -2.047 9.586 16.413 1.00 0.00 99 SER A N 5
ATOM 7894 C CA . SER A 1 99 ? -2.077 9.988 17.810 1.00 0.00 99 SER A CA 5
ATOM 7895 C C . SER A 1 99 ? -1.961 8.757 18.711 1.00 0.00 99 SER A C 5
ATOM 7896 O O . SER A 1 99 ? -2.923 8.007 18.871 1.00 0.00 99 SER A O 5
ATOM 7904 N N . GLY A 1 100 ? -0.775 8.586 19.275 1.00 0.00 100 GLY A N 5
ATOM 7905 C CA . GLY A 1 100 ? -0.520 7.458 20.156 1.00 0.00 100 GLY A CA 5
ATOM 7906 C C . GLY A 1 100 ? 0.246 7.900 21.404 1.00 0.00 100 GLY A C 5
ATOM 7907 O O . GLY A 1 100 ? 0.352 9.093 21.682 1.00 0.00 100 GLY A O 5
ATOM 7911 N N . GLY A 1 1 ? 22.777 12.377 4.460 1.00 0.00 1 GLY A N 6
ATOM 7912 C CA . GLY A 1 1 ? 24.059 12.178 3.806 1.00 0.00 1 GLY A CA 6
ATOM 7913 C C . GLY A 1 1 ? 24.910 13.448 3.871 1.00 0.00 1 GLY A C 6
ATOM 7914 O O . GLY A 1 1 ? 25.811 13.555 4.701 1.00 0.00 1 GLY A O 6
ATOM 7918 N N . SER A 1 2 ? 24.593 14.380 2.983 1.00 0.00 2 SER A N 6
ATOM 7919 C CA . SER A 1 2 ? 25.317 15.638 2.928 1.00 0.00 2 SER A CA 6
ATOM 7920 C C . SER A 1 2 ? 26.778 15.386 2.550 1.00 0.00 2 SER A C 6
ATOM 7921 O O . SER A 1 2 ? 27.423 14.500 3.109 1.00 0.00 2 SER A O 6
ATOM 7929 N N . SER A 1 3 ? 27.256 16.180 1.604 1.00 0.00 3 SER A N 6
ATOM 7930 C CA . SER A 1 3 ? 28.629 16.054 1.145 1.00 0.00 3 SER A CA 6
ATOM 7931 C C . SER A 1 3 ? 29.075 17.350 0.466 1.00 0.00 3 SER A C 6
ATOM 7932 O O . SER A 1 3 ? 30.050 17.972 0.886 1.00 0.00 3 SER A O 6
ATOM 7940 N N . GLY A 1 4 ? 28.340 17.721 -0.573 1.00 0.00 4 GLY A N 6
ATOM 7941 C CA . GLY A 1 4 ? 28.647 18.932 -1.314 1.00 0.00 4 GLY A CA 6
ATOM 7942 C C . GLY A 1 4 ? 27.419 19.437 -2.073 1.00 0.00 4 GLY A C 6
ATOM 7943 O O . GLY A 1 4 ? 26.701 18.653 -2.691 1.00 0.00 4 GLY A O 6
ATOM 7947 N N . SER A 1 5 ? 27.216 20.745 -2.002 1.00 0.00 5 SER A N 6
ATOM 7948 C CA . SER A 1 5 ? 26.086 21.364 -2.675 1.00 0.00 5 SER A CA 6
ATOM 7949 C C . SER A 1 5 ? 24.778 20.748 -2.175 1.00 0.00 5 SER A C 6
ATOM 7950 O O . SER A 1 5 ? 24.201 19.886 -2.837 1.00 0.00 5 SER A O 6
ATOM 7958 N N . SER A 1 6 ? 24.347 21.215 -1.013 1.00 0.00 6 SER A N 6
ATOM 7959 C CA . SER A 1 6 ? 23.118 20.722 -0.417 1.00 0.00 6 SER A CA 6
ATOM 7960 C C . SER A 1 6 ? 22.604 21.718 0.625 1.00 0.00 6 SER A C 6
ATOM 7961 O O . SER A 1 6 ? 23.352 22.578 1.087 1.00 0.00 6 SER A O 6
ATOM 7969 N N . GLY A 1 7 ? 21.332 21.568 0.964 1.00 0.00 7 GLY A N 6
ATOM 7970 C CA . GLY A 1 7 ? 20.710 22.443 1.943 1.00 0.00 7 GLY A CA 6
ATOM 7971 C C . GLY A 1 7 ? 19.895 21.640 2.957 1.00 0.00 7 GLY A C 6
ATOM 7972 O O . GLY A 1 7 ? 18.683 21.822 3.069 1.00 0.00 7 GLY A O 6
ATOM 7976 N N . ASN A 1 8 ? 20.591 20.768 3.671 1.00 0.00 8 ASN A N 6
ATOM 7977 C CA . ASN A 1 8 ? 19.947 19.936 4.673 1.00 0.00 8 ASN A CA 6
ATOM 7978 C C . ASN A 1 8 ? 19.860 20.707 5.991 1.00 0.00 8 ASN A C 6
ATOM 7979 O O . ASN A 1 8 ? 20.787 21.429 6.355 1.00 0.00 8 ASN A O 6
ATOM 7990 N N . LEU A 1 9 ? 18.737 20.529 6.672 1.00 0.00 9 LEU A N 6
ATOM 7991 C CA . LEU A 1 9 ? 18.516 21.199 7.942 1.00 0.00 9 LEU A CA 6
ATOM 7992 C C . LEU A 1 9 ? 18.517 20.163 9.067 1.00 0.00 9 LEU A C 6
ATOM 7993 O O . LEU A 1 9 ? 19.385 20.187 9.939 1.00 0.00 9 LEU A O 6
ATOM 8009 N N . SER A 1 10 ? 17.533 19.276 9.013 1.00 0.00 10 SER A N 6
ATOM 8010 C CA . SER A 1 10 ? 17.409 18.233 10.017 1.00 0.00 10 SER A CA 6
ATOM 8011 C C . SER A 1 10 ? 16.239 17.310 9.670 1.00 0.00 10 SER A C 6
ATOM 8012 O O . SER A 1 10 ? 16.426 16.109 9.481 1.00 0.00 10 SER A O 6
ATOM 8020 N N . ALA A 1 11 ? 15.058 17.906 9.597 1.00 0.00 11 ALA A N 6
ATOM 8021 C CA . ALA A 1 11 ? 13.858 17.152 9.277 1.00 0.00 11 ALA A CA 6
ATOM 8022 C C . ALA A 1 11 ? 13.632 16.082 10.346 1.00 0.00 11 ALA A C 6
ATOM 8023 O O . ALA A 1 11 ? 14.559 15.716 11.068 1.00 0.00 11 ALA A O 6
ATOM 8030 N N . SER A 1 12 ? 12.396 15.610 10.414 1.00 0.00 12 SER A N 6
ATOM 8031 C CA . SER A 1 12 ? 12.038 14.588 11.384 1.00 0.00 12 SER A CA 6
ATOM 8032 C C . SER A 1 12 ? 10.670 13.995 11.037 1.00 0.00 12 SER A C 6
ATOM 8033 O O . SER A 1 12 ? 9.837 14.663 10.426 1.00 0.00 12 SER A O 6
ATOM 8041 N N . ASN A 1 13 ? 10.482 12.748 11.443 1.00 0.00 13 ASN A N 6
ATOM 8042 C CA . ASN A 1 13 ? 9.230 12.058 11.183 1.00 0.00 13 ASN A CA 6
ATOM 8043 C C . ASN A 1 13 ? 8.998 11.006 12.269 1.00 0.00 13 ASN A C 6
ATOM 8044 O O . ASN A 1 13 ? 9.920 10.284 12.647 1.00 0.00 13 ASN A O 6
ATOM 8055 N N . ARG A 1 14 ? 7.761 10.952 12.741 1.00 0.00 14 ARG A N 6
ATOM 8056 C CA . ARG A 1 14 ? 7.396 10.000 13.776 1.00 0.00 14 ARG A CA 6
ATOM 8057 C C . ARG A 1 14 ? 6.124 9.247 13.381 1.00 0.00 14 ARG A C 6
ATOM 8058 O O . ARG A 1 14 ? 5.189 9.840 12.845 1.00 0.00 14 ARG A O 6
ATOM 8079 N N . ALA A 1 15 ? 6.130 7.952 13.659 1.00 0.00 15 ALA A N 6
ATOM 8080 C CA . ALA A 1 15 ? 4.989 7.112 13.339 1.00 0.00 15 ALA A CA 6
ATOM 8081 C C . ALA A 1 15 ? 4.814 7.054 11.821 1.00 0.00 15 ALA A C 6
ATOM 8082 O O . ALA A 1 15 ? 4.868 8.081 11.146 1.00 0.00 15 ALA A O 6
ATOM 8089 N N . LEU A 1 16 ? 4.607 5.842 11.327 1.00 0.00 16 LEU A N 6
ATOM 8090 C CA . LEU A 1 16 ? 4.424 5.636 9.900 1.00 0.00 16 LEU A CA 6
ATOM 8091 C C . LEU A 1 16 ? 2.962 5.279 9.624 1.00 0.00 16 LEU A C 6
ATOM 8092 O O . LEU A 1 16 ? 2.256 4.806 10.514 1.00 0.00 16 LEU A O 6
ATOM 8108 N N . PRO A 1 17 ? 2.540 5.524 8.355 1.00 0.00 17 PRO A N 6
ATOM 8109 C CA . PRO A 1 17 ? 1.175 5.233 7.951 1.00 0.00 17 PRO A CA 6
ATOM 8110 C C . PRO A 1 17 ? 0.966 3.728 7.767 1.00 0.00 17 PRO A C 6
ATOM 8111 O O . PRO A 1 17 ? 1.895 2.942 7.948 1.00 0.00 17 PRO A O 6
ATOM 8122 N N . VAL A 1 18 ? -0.259 3.372 7.409 1.00 0.00 18 VAL A N 6
ATOM 8123 C CA . VAL A 1 18 ? -0.601 1.976 7.198 1.00 0.00 18 VAL A CA 6
ATOM 8124 C C . VAL A 1 18 ? -1.116 1.792 5.770 1.00 0.00 18 VAL A C 6
ATOM 8125 O O . VAL A 1 18 ? -2.182 2.297 5.421 1.00 0.00 18 VAL A O 6
ATOM 8138 N N . LEU A 1 19 ? -0.336 1.066 4.982 1.00 0.00 19 LEU A N 6
ATOM 8139 C CA . LEU A 1 19 ? -0.701 0.809 3.599 1.00 0.00 19 LEU A CA 6
ATOM 8140 C C . LEU A 1 19 ? -1.384 -0.557 3.502 1.00 0.00 19 LEU A C 6
ATOM 8141 O O . LEU A 1 19 ? -0.744 -1.590 3.694 1.00 0.00 19 LEU A O 6
ATOM 8157 N N . THR A 1 20 ? -2.674 -0.518 3.204 1.00 0.00 20 THR A N 6
ATOM 8158 C CA . THR A 1 20 ? -3.451 -1.739 3.079 1.00 0.00 20 THR A CA 6
ATOM 8159 C C . THR A 1 20 ? -3.240 -2.366 1.699 1.00 0.00 20 THR A C 6
ATOM 8160 O O . THR A 1 20 ? -3.822 -1.916 0.713 1.00 0.00 20 THR A O 6
ATOM 8171 N N . LEU A 1 21 ? -2.407 -3.396 1.674 1.00 0.00 21 LEU A N 6
ATOM 8172 C CA . LEU A 1 21 ? -2.112 -4.089 0.431 1.00 0.00 21 LEU A CA 6
ATOM 8173 C C . LEU A 1 21 ? -3.012 -5.321 0.314 1.00 0.00 21 LEU A C 6
ATOM 8174 O O . LEU A 1 21 ? -2.998 -6.190 1.184 1.00 0.00 21 LEU A O 6
ATOM 8190 N N . PHE A 1 22 ? -3.774 -5.357 -0.770 1.00 0.00 22 PHE A N 6
ATOM 8191 C CA . PHE A 1 22 ? -4.678 -6.468 -1.012 1.00 0.00 22 PHE A CA 6
ATOM 8192 C C . PHE A 1 22 ? -4.212 -7.304 -2.206 1.00 0.00 22 PHE A C 6
ATOM 8193 O O . PHE A 1 22 ? -4.381 -6.899 -3.355 1.00 0.00 22 PHE A O 6
ATOM 8210 N N . THR A 1 23 ? -3.636 -8.455 -1.893 1.00 0.00 23 THR A N 6
ATOM 8211 C CA . THR A 1 23 ? -3.144 -9.351 -2.925 1.00 0.00 23 THR A CA 6
ATOM 8212 C C . THR A 1 23 ? -3.946 -10.654 -2.926 1.00 0.00 23 THR A C 6
ATOM 8213 O O . THR A 1 23 ? -4.758 -10.888 -2.032 1.00 0.00 23 THR A O 6
ATOM 8224 N N . LYS A 1 24 ? -3.690 -11.469 -3.939 1.00 0.00 24 LYS A N 6
ATOM 8225 C CA . LYS A 1 24 ? -4.377 -12.742 -4.068 1.00 0.00 24 LYS A CA 6
ATOM 8226 C C . LYS A 1 24 ? -3.531 -13.690 -4.920 1.00 0.00 24 LYS A C 6
ATOM 8227 O O . LYS A 1 24 ? -2.427 -13.340 -5.334 1.00 0.00 24 LYS A O 6
ATOM 8246 N N . ALA A 1 25 ? -4.080 -14.872 -5.156 1.00 0.00 25 ALA A N 6
ATOM 8247 C CA . ALA A 1 25 ? -3.390 -15.873 -5.951 1.00 0.00 25 ALA A CA 6
ATOM 8248 C C . ALA A 1 25 ? -4.416 -16.822 -6.573 1.00 0.00 25 ALA A C 6
ATOM 8249 O O . ALA A 1 25 ? -5.446 -17.112 -5.966 1.00 0.00 25 ALA A O 6
ATOM 8256 N N . PRO A 1 26 ? -4.091 -17.292 -7.807 1.00 0.00 26 PRO A N 6
ATOM 8257 C CA . PRO A 1 26 ? -2.851 -16.899 -8.455 1.00 0.00 26 PRO A CA 6
ATOM 8258 C C . PRO A 1 26 ? -2.940 -15.467 -8.986 1.00 0.00 26 PRO A C 6
ATOM 8259 O O . PRO A 1 26 ? -3.931 -15.094 -9.612 1.00 0.00 26 PRO A O 6
ATOM 8270 N N . CYS A 1 27 ? -1.891 -14.704 -8.716 1.00 0.00 27 CYS A N 6
ATOM 8271 C CA . CYS A 1 27 ? -1.838 -13.321 -9.159 1.00 0.00 27 CYS A CA 6
ATOM 8272 C C . CYS A 1 27 ? -0.380 -12.860 -9.121 1.00 0.00 27 CYS A C 6
ATOM 8273 O O . CYS A 1 27 ? 0.207 -12.732 -8.048 1.00 0.00 27 CYS A O 6
ATOM 8281 N N . PRO A 1 28 ? 0.178 -12.618 -10.338 1.00 0.00 28 PRO A N 6
ATOM 8282 C CA . PRO A 1 28 ? 1.557 -12.174 -10.454 1.00 0.00 28 PRO A CA 6
ATOM 8283 C C . PRO A 1 28 ? 1.694 -10.703 -10.059 1.00 0.00 28 PRO A C 6
ATOM 8284 O O . PRO A 1 28 ? 2.543 -10.352 -9.241 1.00 0.00 28 PRO A O 6
ATOM 8295 N N . LEU A 1 29 ? 0.846 -9.880 -10.660 1.00 0.00 29 LEU A N 6
ATOM 8296 C CA . LEU A 1 29 ? 0.862 -8.454 -10.381 1.00 0.00 29 LEU A CA 6
ATOM 8297 C C . LEU A 1 29 ? 1.104 -8.234 -8.887 1.00 0.00 29 LEU A C 6
ATOM 8298 O O . LEU A 1 29 ? 2.094 -7.614 -8.499 1.00 0.00 29 LEU A O 6
ATOM 8314 N N . CYS A 1 30 ? 0.184 -8.753 -8.088 1.00 0.00 30 CYS A N 6
ATOM 8315 C CA . CYS A 1 30 ? 0.285 -8.620 -6.644 1.00 0.00 30 CYS A CA 6
ATOM 8316 C C . CYS A 1 30 ? 1.744 -8.844 -6.242 1.00 0.00 30 CYS A C 6
ATOM 8317 O O . CYS A 1 30 ? 2.413 -7.921 -5.782 1.00 0.00 30 CYS A O 6
ATOM 8325 N N . ASP A 1 31 ? 2.194 -10.076 -6.431 1.00 0.00 31 ASP A N 6
ATOM 8326 C CA . ASP A 1 31 ? 3.562 -10.433 -6.094 1.00 0.00 31 ASP A CA 6
ATOM 8327 C C . ASP A 1 31 ? 4.497 -9.291 -6.499 1.00 0.00 31 ASP A C 6
ATOM 8328 O O . ASP A 1 31 ? 5.210 -8.741 -5.660 1.00 0.00 31 ASP A O 6
ATOM 8337 N N . GLU A 1 32 ? 4.463 -8.968 -7.783 1.00 0.00 32 GLU A N 6
ATOM 8338 C CA . GLU A 1 32 ? 5.299 -7.902 -8.309 1.00 0.00 32 GLU A CA 6
ATOM 8339 C C . GLU A 1 32 ? 5.092 -6.619 -7.502 1.00 0.00 32 GLU A C 6
ATOM 8340 O O . GLU A 1 32 ? 6.046 -6.057 -6.968 1.00 0.00 32 GLU A O 6
ATOM 8352 N N . ALA A 1 33 ? 3.839 -6.193 -7.440 1.00 0.00 33 ALA A N 6
ATOM 8353 C CA . ALA A 1 33 ? 3.494 -4.986 -6.708 1.00 0.00 33 ALA A CA 6
ATOM 8354 C C . ALA A 1 33 ? 4.363 -4.891 -5.452 1.00 0.00 33 ALA A C 6
ATOM 8355 O O . ALA A 1 33 ? 5.096 -3.920 -5.272 1.00 0.00 33 ALA A O 6
ATOM 8362 N N . LYS A 1 34 ? 4.252 -5.913 -4.616 1.00 0.00 34 LYS A N 6
ATOM 8363 C CA . LYS A 1 34 ? 5.018 -5.957 -3.382 1.00 0.00 34 LYS A CA 6
ATOM 8364 C C . LYS A 1 34 ? 6.474 -5.589 -3.678 1.00 0.00 34 LYS A C 6
ATOM 8365 O O . LYS A 1 34 ? 7.048 -4.728 -3.012 1.00 0.00 34 LYS A O 6
ATOM 8384 N N . GLU A 1 35 ? 7.029 -6.260 -4.676 1.00 0.00 35 GLU A N 6
ATOM 8385 C CA . GLU A 1 35 ? 8.407 -6.014 -5.068 1.00 0.00 35 GLU A CA 6
ATOM 8386 C C . GLU A 1 35 ? 8.622 -4.526 -5.347 1.00 0.00 35 GLU A C 6
ATOM 8387 O O . GLU A 1 35 ? 9.736 -4.021 -5.218 1.00 0.00 35 GLU A O 6
ATOM 8399 N N . VAL A 1 36 ? 7.538 -3.865 -5.726 1.00 0.00 36 VAL A N 6
ATOM 8400 C CA . VAL A 1 36 ? 7.594 -2.444 -6.024 1.00 0.00 36 VAL A CA 6
ATOM 8401 C C . VAL A 1 36 ? 7.517 -1.649 -4.719 1.00 0.00 36 VAL A C 6
ATOM 8402 O O . VAL A 1 36 ? 7.894 -0.479 -4.678 1.00 0.00 36 VAL A O 6
ATOM 8415 N N . LEU A 1 37 ? 7.027 -2.317 -3.685 1.00 0.00 37 LEU A N 6
ATOM 8416 C CA . LEU A 1 37 ? 6.897 -1.687 -2.382 1.00 0.00 37 LEU A CA 6
ATOM 8417 C C . LEU A 1 37 ? 8.055 -2.132 -1.487 1.00 0.00 37 LEU A C 6
ATOM 8418 O O . LEU A 1 37 ? 8.175 -1.678 -0.350 1.00 0.00 37 LEU A O 6
ATOM 8434 N N . GLN A 1 38 ? 8.878 -3.015 -2.034 1.00 0.00 38 GLN A N 6
ATOM 8435 C CA . GLN A 1 38 ? 10.022 -3.526 -1.299 1.00 0.00 38 GLN A CA 6
ATOM 8436 C C . GLN A 1 38 ? 10.799 -2.375 -0.657 1.00 0.00 38 GLN A C 6
ATOM 8437 O O . GLN A 1 38 ? 11.074 -2.398 0.541 1.00 0.00 38 GLN A O 6
ATOM 8451 N N . PRO A 1 39 ? 11.140 -1.368 -1.506 1.00 0.00 39 PRO A N 6
ATOM 8452 C CA . PRO A 1 39 ? 11.879 -0.209 -1.035 1.00 0.00 39 PRO A CA 6
ATOM 8453 C C . PRO A 1 39 ? 10.975 0.728 -0.230 1.00 0.00 39 PRO A C 6
ATOM 8454 O O . PRO A 1 39 ? 11.429 1.757 0.268 1.00 0.00 39 PRO A O 6
ATOM 8465 N N . TYR A 1 40 ? 9.713 0.338 -0.129 1.00 0.00 40 TYR A N 6
ATOM 8466 C CA . TYR A 1 40 ? 8.742 1.130 0.606 1.00 0.00 40 TYR A CA 6
ATOM 8467 C C . TYR A 1 40 ? 8.127 0.321 1.750 1.00 0.00 40 TYR A C 6
ATOM 8468 O O . TYR A 1 40 ? 7.019 0.614 2.197 1.00 0.00 40 TYR A O 6
ATOM 8486 N N . LYS A 1 41 ? 8.873 -0.681 2.191 1.00 0.00 41 LYS A N 6
ATOM 8487 C CA . LYS A 1 41 ? 8.415 -1.535 3.274 1.00 0.00 41 LYS A CA 6
ATOM 8488 C C . LYS A 1 41 ? 8.698 -0.849 4.612 1.00 0.00 41 LYS A C 6
ATOM 8489 O O . LYS A 1 41 ? 7.871 -0.891 5.522 1.00 0.00 41 LYS A O 6
ATOM 8508 N N . ASP A 1 42 ? 9.869 -0.234 4.690 1.00 0.00 42 ASP A N 6
ATOM 8509 C CA . ASP A 1 42 ? 10.270 0.460 5.902 1.00 0.00 42 ASP A CA 6
ATOM 8510 C C . ASP A 1 42 ? 9.687 1.874 5.892 1.00 0.00 42 ASP A C 6
ATOM 8511 O O . ASP A 1 42 ? 9.691 2.558 6.914 1.00 0.00 42 ASP A O 6
ATOM 8520 N N . ARG A 1 43 ? 9.200 2.271 4.725 1.00 0.00 43 ARG A N 6
ATOM 8521 C CA . ARG A 1 43 ? 8.615 3.591 4.569 1.00 0.00 43 ARG A CA 6
ATOM 8522 C C . ARG A 1 43 ? 7.275 3.669 5.303 1.00 0.00 43 ARG A C 6
ATOM 8523 O O . ARG A 1 43 ? 6.841 4.750 5.697 1.00 0.00 43 ARG A O 6
ATOM 8544 N N . PHE A 1 44 ? 6.658 2.508 5.465 1.00 0.00 44 PHE A N 6
ATOM 8545 C CA . PHE A 1 44 ? 5.376 2.430 6.146 1.00 0.00 44 PHE A CA 6
ATOM 8546 C C . PHE A 1 44 ? 5.053 0.989 6.544 1.00 0.00 44 PHE A C 6
ATOM 8547 O O . PHE A 1 44 ? 5.894 0.101 6.411 1.00 0.00 44 PHE A O 6
ATOM 8564 N N . ILE A 1 45 ? 3.833 0.801 7.026 1.00 0.00 45 ILE A N 6
ATOM 8565 C CA . ILE A 1 45 ? 3.388 -0.517 7.445 1.00 0.00 45 ILE A CA 6
ATOM 8566 C C . ILE A 1 45 ? 2.517 -1.130 6.346 1.00 0.00 45 ILE A C 6
ATOM 8567 O O . ILE A 1 45 ? 1.332 -0.818 6.243 1.00 0.00 45 ILE A O 6
ATOM 8583 N N . LEU A 1 46 ? 3.138 -1.991 5.553 1.00 0.00 46 LEU A N 6
ATOM 8584 C CA . LEU A 1 46 ? 2.434 -2.649 4.467 1.00 0.00 46 LEU A CA 6
ATOM 8585 C C . LEU A 1 46 ? 1.530 -3.743 5.039 1.00 0.00 46 LEU A C 6
ATOM 8586 O O . LEU A 1 46 ? 2.014 -4.783 5.484 1.00 0.00 46 LEU A O 6
ATOM 8602 N N . GLN A 1 47 ? 0.234 -3.471 5.009 1.00 0.00 47 GLN A N 6
ATOM 8603 C CA . GLN A 1 47 ? -0.742 -4.419 5.520 1.00 0.00 47 GLN A CA 6
ATOM 8604 C C . GLN A 1 47 ? -1.261 -5.308 4.388 1.00 0.00 47 GLN A C 6
ATOM 8605 O O . GLN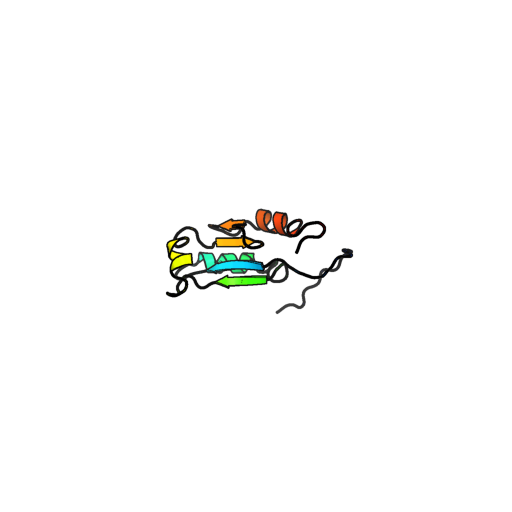 A 1 47 ? -2.148 -4.907 3.636 1.00 0.00 47 GLN A O 6
ATOM 8619 N N . GLU A 1 48 ? -0.686 -6.499 4.302 1.00 0.00 48 GLU A N 6
ATOM 8620 C CA . GLU A 1 48 ? -1.080 -7.447 3.275 1.00 0.00 48 GLU A CA 6
ATOM 8621 C C . GLU A 1 48 ? -2.361 -8.176 3.688 1.00 0.00 48 GLU A C 6
ATOM 8622 O O . GLU A 1 48 ? -2.320 -9.094 4.505 1.00 0.00 48 GLU A O 6
ATOM 8634 N N . VAL A 1 49 ? -3.467 -7.739 3.104 1.00 0.00 49 VAL A N 6
ATOM 8635 C CA . VAL A 1 49 ? -4.757 -8.339 3.401 1.00 0.00 49 VAL A CA 6
ATOM 8636 C C . VAL A 1 49 ? -5.021 -9.482 2.419 1.00 0.00 49 VAL A C 6
ATOM 8637 O O . VAL A 1 49 ? -4.742 -9.359 1.227 1.00 0.00 49 VAL A O 6
ATOM 8650 N N . ASP A 1 50 ? -5.556 -10.569 2.956 1.00 0.00 50 ASP A N 6
ATOM 8651 C CA . ASP A 1 50 ? -5.861 -11.733 2.142 1.00 0.00 50 ASP A CA 6
ATOM 8652 C C . ASP A 1 50 ? -7.342 -11.707 1.757 1.00 0.00 50 ASP A C 6
ATOM 8653 O O . ASP A 1 50 ? -8.206 -12.024 2.573 1.00 0.00 50 ASP A O 6
ATOM 8662 N N . ILE A 1 51 ? -7.589 -11.324 0.512 1.00 0.00 51 ILE A N 6
ATOM 8663 C CA . ILE A 1 51 ? -8.950 -11.252 0.008 1.00 0.00 51 ILE A CA 6
ATOM 8664 C C . ILE A 1 51 ? -9.399 -12.645 -0.437 1.00 0.00 51 ILE A C 6
ATOM 8665 O O . ILE A 1 51 ? -10.588 -12.881 -0.647 1.00 0.00 51 ILE A O 6
ATOM 8681 N N . THR A 1 52 ? -8.424 -13.533 -0.568 1.00 0.00 52 THR A N 6
ATOM 8682 C CA . THR A 1 52 ? -8.704 -14.896 -0.984 1.00 0.00 52 THR A CA 6
ATOM 8683 C C . THR A 1 52 ? -9.416 -15.660 0.134 1.00 0.00 52 THR A C 6
ATOM 8684 O O . THR A 1 52 ? -9.833 -16.801 -0.057 1.00 0.00 52 THR A O 6
ATOM 8695 N N . LEU A 1 53 ? -9.534 -14.999 1.276 1.00 0.00 53 LEU A N 6
ATOM 8696 C CA . LEU A 1 53 ? -10.189 -15.601 2.425 1.00 0.00 53 LEU A CA 6
ATOM 8697 C C . LEU A 1 53 ? -11.702 -15.413 2.301 1.00 0.00 53 LEU A C 6
ATOM 8698 O O . LEU A 1 53 ? -12.165 -14.546 1.561 1.00 0.00 53 LEU A O 6
ATOM 8714 N N . PRO A 1 54 ? -12.451 -16.261 3.056 1.00 0.00 54 PRO A N 6
ATOM 8715 C CA . PRO A 1 54 ? -13.902 -16.196 3.038 1.00 0.00 54 PRO A CA 6
ATOM 8716 C C . PRO A 1 54 ? -14.407 -14.989 3.831 1.00 0.00 54 PRO A C 6
ATOM 8717 O O . PRO A 1 54 ? -15.356 -14.323 3.419 1.00 0.00 54 PRO A O 6
ATOM 8728 N N . GLU A 1 55 ? -13.750 -14.742 4.955 1.00 0.00 55 GLU A N 6
ATOM 8729 C CA . GLU A 1 55 ? -14.120 -13.627 5.810 1.00 0.00 55 GLU A CA 6
ATOM 8730 C C . GLU A 1 55 ? -13.856 -12.300 5.095 1.00 0.00 55 GLU A C 6
ATOM 8731 O O . GLU A 1 55 ? -14.644 -11.363 5.207 1.00 0.00 55 GLU A O 6
ATOM 8743 N N . ASN A 1 56 ? -12.743 -12.263 4.376 1.00 0.00 56 ASN A N 6
ATOM 8744 C CA . ASN A 1 56 ? -12.365 -11.067 3.643 1.00 0.00 56 ASN A CA 6
ATOM 8745 C C . ASN A 1 56 ? -12.996 -11.107 2.250 1.00 0.00 56 ASN A C 6
ATOM 8746 O O . ASN A 1 56 ? -12.720 -10.246 1.415 1.00 0.00 56 ASN A O 6
ATOM 8757 N N . SER A 1 57 ? -13.830 -12.115 2.041 1.00 0.00 57 SER A N 6
ATOM 8758 C CA . SER A 1 57 ? -14.501 -12.279 0.764 1.00 0.00 57 SER A CA 6
ATOM 8759 C C . SER A 1 57 ? -15.007 -10.925 0.261 1.00 0.00 57 SER A C 6
ATOM 8760 O O . SER A 1 57 ? -15.136 -10.715 -0.944 1.00 0.00 57 SER A O 6
ATOM 8768 N N . THR A 1 58 ? -15.278 -10.041 1.210 1.00 0.00 58 THR A N 6
ATOM 8769 C CA . THR A 1 58 ? -15.767 -8.713 0.879 1.00 0.00 58 THR A CA 6
ATOM 8770 C C . THR A 1 58 ? -14.696 -7.925 0.123 1.00 0.00 58 THR A C 6
ATOM 8771 O O . THR A 1 58 ? -14.921 -7.490 -1.006 1.00 0.00 58 THR A O 6
ATOM 8782 N N . TRP A 1 59 ? -13.554 -7.764 0.775 1.00 0.00 59 TRP A N 6
ATOM 8783 C CA . TRP A 1 59 ? -12.447 -7.035 0.178 1.00 0.00 59 TRP A CA 6
ATOM 8784 C C . TRP A 1 59 ? -12.300 -7.503 -1.271 1.00 0.00 59 TRP A C 6
ATOM 8785 O O . TRP A 1 59 ? -11.929 -6.721 -2.145 1.00 0.00 59 TRP A O 6
ATOM 8806 N N . TYR A 1 60 ? -12.598 -8.777 -1.482 1.00 0.00 60 TYR A N 6
ATOM 8807 C CA . TYR A 1 60 ? -12.504 -9.358 -2.810 1.00 0.00 60 TYR A CA 6
ATOM 8808 C C . TYR A 1 60 ? -13.720 -8.983 -3.660 1.00 0.00 60 TYR A C 6
ATOM 8809 O O . TYR A 1 60 ? -13.573 -8.473 -4.769 1.00 0.00 60 TYR A O 6
ATOM 8827 N N . GLU A 1 61 ? -14.893 -9.252 -3.107 1.00 0.00 61 GLU A N 6
ATOM 8828 C CA . GLU A 1 61 ? -16.134 -8.950 -3.801 1.00 0.00 61 GLU A CA 6
ATOM 8829 C C . GLU A 1 61 ? -16.155 -7.483 -4.235 1.00 0.00 61 GLU A C 6
ATOM 8830 O O . GLU A 1 61 ? -16.926 -7.104 -5.116 1.00 0.00 61 GLU A O 6
ATOM 8842 N N . ARG A 1 62 ? -15.299 -6.698 -3.598 1.00 0.00 62 ARG A N 6
ATOM 8843 C CA . ARG A 1 62 ? -15.210 -5.281 -3.908 1.00 0.00 62 ARG A CA 6
ATOM 8844 C C . ARG A 1 62 ? -13.984 -5.005 -4.781 1.00 0.00 62 ARG A C 6
ATOM 8845 O O . ARG A 1 62 ? -13.989 -4.077 -5.589 1.00 0.00 62 ARG A O 6
ATOM 8866 N N . TYR A 1 63 ? -12.963 -5.827 -4.589 1.00 0.00 63 TYR A N 6
ATOM 8867 C CA . TYR A 1 63 ? -11.733 -5.682 -5.348 1.00 0.00 63 TYR A CA 6
ATOM 8868 C C . TYR A 1 63 ? -11.189 -7.047 -5.776 1.00 0.00 63 TYR A C 6
ATOM 8869 O O . TYR A 1 63 ? -10.229 -7.547 -5.192 1.00 0.00 63 TYR A O 6
ATOM 8887 N N . LYS A 1 64 ? -11.827 -7.611 -6.791 1.00 0.00 64 LYS A N 6
ATOM 8888 C CA . LYS A 1 64 ? -11.420 -8.908 -7.304 1.00 0.00 64 LYS A CA 6
ATOM 8889 C C . LYS A 1 64 ? -10.900 -8.746 -8.733 1.00 0.00 64 LYS A C 6
ATOM 8890 O O . LYS A 1 64 ? -10.445 -9.712 -9.345 1.00 0.00 64 LYS A O 6
ATOM 8909 N N . PHE A 1 65 ? -10.985 -7.519 -9.225 1.00 0.00 65 PHE A N 6
ATOM 8910 C CA . PHE A 1 65 ? -10.529 -7.218 -10.571 1.00 0.00 65 PHE A CA 6
ATOM 8911 C C . PHE A 1 65 ? -9.797 -5.875 -10.615 1.00 0.00 65 PHE A C 6
ATOM 8912 O O . PHE A 1 65 ? -9.535 -5.342 -11.692 1.00 0.00 65 PHE A O 6
ATOM 8929 N N . ASP A 1 66 ? -9.489 -5.366 -9.431 1.00 0.00 66 ASP A N 6
ATOM 8930 C CA . ASP A 1 66 ? -8.793 -4.096 -9.321 1.00 0.00 66 ASP A CA 6
ATOM 8931 C C . ASP A 1 66 ? -7.409 -4.328 -8.712 1.00 0.00 66 ASP A C 6
ATOM 8932 O O . ASP A 1 66 ? -6.425 -3.738 -9.155 1.00 0.00 66 ASP A O 6
ATOM 8941 N N . ILE A 1 67 ? -7.377 -5.190 -7.706 1.00 0.00 67 ILE A N 6
ATOM 8942 C CA . ILE A 1 67 ? -6.130 -5.508 -7.032 1.00 0.00 67 ILE A CA 6
ATOM 8943 C C . ILE A 1 67 ? -4.995 -5.541 -8.058 1.00 0.00 67 ILE A C 6
ATOM 8944 O O . ILE A 1 67 ? -5.231 -5.769 -9.243 1.00 0.00 67 ILE A O 6
ATOM 8960 N N . PRO A 1 68 ? -3.755 -5.305 -7.551 1.00 0.00 68 PRO A N 6
ATOM 8961 C CA . PRO A 1 68 ? -3.563 -5.044 -6.135 1.00 0.00 68 PRO A CA 6
ATOM 8962 C C . PRO A 1 68 ? -4.019 -3.629 -5.771 1.00 0.00 68 PRO A C 6
ATOM 8963 O O . PRO A 1 68 ? -3.645 -2.663 -6.434 1.00 0.00 68 PRO A O 6
ATOM 8974 N N . VAL A 1 69 ? -4.820 -3.553 -4.719 1.00 0.00 69 VAL A N 6
ATOM 8975 C CA . VAL A 1 69 ? -5.331 -2.273 -4.259 1.00 0.00 69 VAL A CA 6
ATOM 8976 C C . VAL A 1 69 ? -4.463 -1.766 -3.106 1.00 0.00 69 VAL A C 6
ATOM 8977 O O . VAL A 1 69 ? -4.064 -2.541 -2.238 1.00 0.00 69 VAL A O 6
ATOM 8990 N N . PHE A 1 70 ? -4.196 -0.469 -3.134 1.00 0.00 70 PHE A N 6
ATOM 8991 C CA . PHE A 1 70 ? -3.382 0.150 -2.101 1.00 0.00 70 PHE A CA 6
ATOM 8992 C C . PHE A 1 70 ? -4.139 1.288 -1.415 1.00 0.00 70 PHE A C 6
ATOM 8993 O O . PHE A 1 70 ? -4.529 2.259 -2.063 1.00 0.00 70 PHE A O 6
ATOM 9010 N N . HIS A 1 71 ? -4.325 1.132 -0.112 1.00 0.00 71 HIS A N 6
ATOM 9011 C CA . HIS A 1 71 ? -5.029 2.134 0.669 1.00 0.00 71 HIS A CA 6
ATOM 9012 C C . HIS A 1 71 ? -4.069 2.766 1.678 1.00 0.00 71 HIS A C 6
ATOM 9013 O O . HIS A 1 71 ? -3.551 2.083 2.560 1.00 0.00 71 HIS A O 6
ATOM 9027 N N . LEU A 1 72 ? -3.859 4.064 1.514 1.00 0.00 72 LEU A N 6
ATOM 9028 C CA . LEU A 1 72 ? -2.970 4.796 2.400 1.00 0.00 72 LEU A CA 6
ATOM 9029 C C . LEU A 1 72 ? -3.801 5.654 3.356 1.00 0.00 72 LEU A C 6
ATOM 9030 O O . LEU A 1 72 ? -4.581 6.500 2.918 1.00 0.00 72 LEU A O 6
ATOM 9046 N N . ASN A 1 73 ? -3.607 5.407 4.643 1.00 0.00 73 ASN A N 6
ATOM 9047 C CA . ASN A 1 73 ? -4.330 6.146 5.664 1.00 0.00 73 ASN A CA 6
ATOM 9048 C C . ASN A 1 73 ? -5.829 5.883 5.514 1.00 0.00 73 ASN A C 6
ATOM 9049 O O . ASN A 1 73 ? -6.626 6.819 5.466 1.00 0.00 73 ASN A O 6
ATOM 9060 N N . GLY A 1 74 ? -6.169 4.605 5.443 1.00 0.00 74 GLY A N 6
ATOM 9061 C CA . GLY A 1 74 ? -7.559 4.206 5.298 1.00 0.00 74 GLY A CA 6
ATOM 9062 C C . GLY A 1 74 ? -8.229 4.962 4.149 1.00 0.00 74 GLY A C 6
ATOM 9063 O O . GLY A 1 74 ? -9.376 5.390 4.268 1.00 0.00 74 GLY A O 6
ATOM 9067 N N . GLN A 1 75 ? -7.485 5.101 3.062 1.00 0.00 75 GLN A N 6
ATOM 9068 C CA . GLN A 1 75 ? -7.993 5.797 1.892 1.00 0.00 75 GLN A CA 6
ATOM 9069 C C . GLN A 1 75 ? -7.290 5.295 0.629 1.00 0.00 75 GLN A C 6
ATOM 9070 O O . GLN A 1 75 ? -6.067 5.372 0.522 1.00 0.00 75 GLN A O 6
ATOM 9084 N N . PHE A 1 76 ? -8.094 4.793 -0.297 1.00 0.00 76 PHE A N 6
ATOM 9085 C CA . PHE A 1 76 ? -7.565 4.278 -1.548 1.00 0.00 76 PHE A CA 6
ATOM 9086 C C . PHE A 1 76 ? -6.506 5.221 -2.125 1.00 0.00 76 PHE A C 6
ATOM 9087 O O . PHE A 1 76 ? -6.831 6.302 -2.612 1.00 0.00 76 PHE A O 6
ATOM 9104 N N . LEU A 1 77 ? -5.260 4.776 -2.050 1.00 0.00 77 LEU A N 6
ATOM 9105 C CA . LEU A 1 77 ? -4.151 5.566 -2.558 1.00 0.00 77 LEU A CA 6
ATOM 9106 C C . LEU A 1 77 ? -4.011 5.331 -4.063 1.00 0.00 77 LEU A C 6
ATOM 9107 O O . LEU A 1 77 ? -3.853 6.279 -4.831 1.00 0.00 77 LEU A O 6
ATOM 9123 N N . MET A 1 78 ? -4.074 4.062 -4.440 1.00 0.00 78 MET A N 6
ATOM 9124 C CA . MET A 1 78 ? -3.956 3.691 -5.840 1.00 0.00 78 MET A CA 6
ATOM 9125 C C . MET A 1 78 ? -4.189 2.191 -6.031 1.00 0.00 78 MET A C 6
ATOM 9126 O O . MET A 1 78 ? -3.897 1.395 -5.139 1.00 0.00 78 MET A O 6
ATOM 9140 N N . MET A 1 79 ? -4.714 1.850 -7.198 1.00 0.00 79 MET A N 6
ATOM 9141 C CA . MET A 1 79 ? -4.990 0.460 -7.518 1.00 0.00 79 MET A CA 6
ATOM 9142 C C . MET A 1 79 ? -4.773 0.185 -9.007 1.00 0.00 79 MET A C 6
ATOM 9143 O O . MET A 1 79 ? -4.715 1.114 -9.811 1.00 0.00 79 MET A O 6
ATOM 9157 N N . HIS A 1 80 ? -4.658 -1.095 -9.330 1.00 0.00 80 HIS A N 6
ATOM 9158 C CA . HIS A 1 80 ? -4.448 -1.503 -10.708 1.00 0.00 80 HIS A CA 6
ATOM 9159 C C . HIS A 1 80 ? -2.950 -1.518 -11.017 1.00 0.00 80 HIS A C 6
ATOM 9160 O O . HIS A 1 80 ? -2.551 -1.673 -12.170 1.00 0.00 80 HIS A O 6
ATOM 9174 N N . ARG A 1 81 ? -2.160 -1.355 -9.965 1.00 0.00 81 ARG A N 6
ATOM 9175 C CA . ARG A 1 81 ? -0.714 -1.349 -10.109 1.00 0.00 81 ARG A CA 6
ATOM 9176 C C . ARG A 1 81 ? -0.066 -0.631 -8.923 1.00 0.00 81 ARG A C 6
ATOM 9177 O O . ARG A 1 81 ? -0.736 -0.321 -7.939 1.00 0.00 81 ARG A O 6
ATOM 9198 N N . VAL A 1 82 ? 1.229 -0.388 -9.056 1.00 0.00 82 VAL A N 6
ATOM 9199 C CA . VAL A 1 82 ? 1.975 0.288 -8.008 1.00 0.00 82 VAL A CA 6
ATOM 9200 C C . VAL A 1 82 ? 2.695 1.501 -8.600 1.00 0.00 82 VAL A C 6
ATOM 9201 O O . VAL A 1 82 ? 3.837 1.394 -9.043 1.00 0.00 82 VAL A O 6
ATOM 9214 N N . ASN A 1 83 ? 1.996 2.627 -8.589 1.00 0.00 83 ASN A N 6
ATOM 9215 C CA . ASN A 1 83 ? 2.555 3.859 -9.120 1.00 0.00 83 ASN A CA 6
ATOM 9216 C C . ASN A 1 83 ? 3.330 4.580 -8.016 1.00 0.00 83 ASN A C 6
ATOM 9217 O O . ASN A 1 83 ? 2.824 5.524 -7.412 1.00 0.00 83 ASN A O 6
ATOM 9228 N N . THR A 1 84 ? 4.546 4.107 -7.786 1.00 0.00 84 THR A N 6
ATOM 9229 C CA . THR A 1 84 ? 5.397 4.695 -6.765 1.00 0.00 84 THR A CA 6
ATOM 9230 C C . THR A 1 84 ? 5.210 6.213 -6.725 1.00 0.00 84 THR A C 6
ATOM 9231 O O . THR A 1 84 ? 4.861 6.772 -5.686 1.00 0.00 84 THR A O 6
ATOM 9242 N N . SER A 1 85 ? 5.453 6.837 -7.868 1.00 0.00 85 SER A N 6
ATOM 9243 C CA . SER A 1 85 ? 5.316 8.280 -7.977 1.00 0.00 85 SER A CA 6
ATOM 9244 C C . SER A 1 85 ? 4.126 8.757 -7.142 1.00 0.00 85 SER A C 6
ATOM 9245 O O . SER A 1 85 ? 4.215 9.769 -6.449 1.00 0.00 85 SER A O 6
ATOM 9253 N N . LYS A 1 86 ? 3.038 8.006 -7.237 1.00 0.00 86 LYS A N 6
ATOM 9254 C CA . LYS A 1 86 ? 1.831 8.339 -6.500 1.00 0.00 86 LYS A CA 6
ATOM 9255 C C . LYS A 1 86 ? 2.065 8.091 -5.009 1.00 0.00 86 LYS A C 6
ATOM 9256 O O . LYS A 1 86 ? 1.872 8.988 -4.189 1.00 0.00 86 LYS A O 6
ATOM 9275 N N . LEU A 1 87 ? 2.477 6.870 -4.702 1.00 0.00 87 LEU A N 6
ATOM 9276 C CA . LEU A 1 87 ? 2.739 6.492 -3.324 1.00 0.00 87 LEU A CA 6
ATOM 9277 C C . LEU A 1 87 ? 3.646 7.541 -2.676 1.00 0.00 87 LEU A C 6
ATOM 9278 O O . LEU A 1 87 ? 3.236 8.230 -1.743 1.00 0.00 87 LEU A O 6
ATOM 9294 N N . GLU A 1 88 ? 4.861 7.628 -3.196 1.00 0.00 88 GLU A N 6
ATOM 9295 C CA . GLU A 1 88 ? 5.829 8.581 -2.680 1.00 0.00 88 GLU A CA 6
ATOM 9296 C C . GLU A 1 88 ? 5.155 9.926 -2.403 1.00 0.00 88 GLU A C 6
ATOM 9297 O O . GLU A 1 88 ? 5.265 10.465 -1.302 1.00 0.00 88 GLU A O 6
ATOM 9309 N N . LYS A 1 89 ? 4.471 10.429 -3.420 1.00 0.00 89 LYS A N 6
ATOM 9310 C CA . LYS A 1 89 ? 3.778 11.701 -3.300 1.00 0.00 89 LYS A CA 6
ATOM 9311 C C . LYS A 1 89 ? 2.985 11.723 -1.992 1.00 0.00 89 LYS A C 6
ATOM 9312 O O . LYS A 1 89 ? 3.158 12.623 -1.172 1.00 0.00 89 LYS A O 6
ATOM 9331 N N . GLN A 1 90 ? 2.131 10.721 -1.838 1.00 0.00 90 GLN A N 6
ATOM 9332 C CA . GLN A 1 90 ? 1.310 10.614 -0.644 1.00 0.00 90 GLN A CA 6
ATOM 9333 C C . GLN A 1 90 ? 2.191 10.619 0.608 1.00 0.00 90 GLN A C 6
ATOM 9334 O O . GLN A 1 90 ? 2.009 11.450 1.496 1.00 0.00 90 GLN A O 6
ATOM 9348 N N . LEU A 1 91 ? 3.126 9.681 0.638 1.00 0.00 91 LEU A N 6
ATOM 9349 C CA . LEU A 1 91 ? 4.035 9.567 1.766 1.00 0.00 91 LEU A CA 6
ATOM 9350 C C . LEU A 1 91 ? 4.441 10.966 2.232 1.00 0.00 91 LEU A C 6
ATOM 9351 O O . LEU A 1 91 ? 4.205 11.334 3.382 1.00 0.00 91 LEU A O 6
ATOM 9367 N N . ARG A 1 92 ? 5.044 11.709 1.316 1.00 0.00 92 ARG A N 6
ATOM 9368 C CA . ARG A 1 92 ? 5.485 13.060 1.619 1.00 0.00 92 ARG A CA 6
ATOM 9369 C C . ARG A 1 92 ? 4.456 13.769 2.501 1.00 0.00 92 ARG A C 6
ATOM 9370 O O . ARG A 1 92 ? 4.788 14.254 3.582 1.00 0.00 92 ARG A O 6
ATOM 9391 N N . LYS A 1 93 ? 3.226 13.806 2.008 1.00 0.00 93 LYS A N 6
ATOM 9392 C CA . LYS A 1 93 ? 2.146 14.448 2.739 1.00 0.00 93 LYS A CA 6
ATOM 9393 C C . LYS A 1 93 ? 1.162 13.382 3.225 1.00 0.00 93 LYS A C 6
ATOM 9394 O O . LYS A 1 93 ? 0.347 12.884 2.449 1.00 0.00 93 LYS A O 6
ATOM 9413 N N . LEU A 1 94 ? 1.269 13.063 4.506 1.00 0.00 94 LEU A N 6
ATOM 9414 C CA . LEU A 1 94 ? 0.399 12.066 5.105 1.00 0.00 94 LEU A CA 6
ATOM 9415 C C . LEU A 1 94 ? 0.419 12.225 6.627 1.00 0.00 94 LEU A C 6
ATOM 9416 O O . LEU A 1 94 ? -0.621 12.448 7.245 1.00 0.00 94 LEU A O 6
ATOM 9432 N N . SER A 1 95 ? 1.613 12.105 7.187 1.00 0.00 95 SER A N 6
ATOM 9433 C CA . SER A 1 95 ? 1.782 12.233 8.624 1.00 0.00 95 SER A CA 6
ATOM 9434 C C . SER A 1 95 ? 1.200 11.007 9.331 1.00 0.00 95 SER A C 6
ATOM 9435 O O . SER A 1 95 ? 1.933 10.237 9.949 1.00 0.00 95 SER A O 6
ATOM 9443 N N . GLY A 1 96 ? -0.112 10.864 9.215 1.00 0.00 96 GLY A N 6
ATOM 9444 C CA . GLY A 1 96 ? -0.800 9.745 9.835 1.00 0.00 96 GLY A CA 6
ATOM 9445 C C . GLY A 1 96 ? -1.518 10.183 11.113 1.00 0.00 96 GLY A C 6
ATOM 9446 O O . GLY A 1 96 ? -1.430 11.343 11.513 1.00 0.00 96 GLY A O 6
ATOM 9450 N N . PRO A 1 97 ? -2.232 9.206 11.735 1.00 0.00 97 PRO A N 6
ATOM 9451 C CA . PRO A 1 97 ? -2.964 9.479 12.960 1.00 0.00 97 PRO A CA 6
ATOM 9452 C C . PRO A 1 97 ? -2.014 9.593 14.153 1.00 0.00 97 PRO A C 6
ATOM 9453 O O . PRO A 1 97 ? -2.129 8.838 15.117 1.00 0.00 97 PRO A O 6
ATOM 9464 N N . SER A 1 98 ? -1.096 10.543 14.050 1.00 0.00 98 SER A N 6
ATOM 9465 C CA . SER A 1 98 ? -0.127 10.765 15.109 1.00 0.00 98 SER A CA 6
ATOM 9466 C C . SER A 1 98 ? -0.847 10.976 16.442 1.00 0.00 98 SER A C 6
ATOM 9467 O O . SER A 1 98 ? -1.514 11.991 16.638 1.00 0.00 98 SER A O 6
ATOM 9475 N N . SER A 1 99 ? -0.688 10.001 17.325 1.00 0.00 99 SER A N 6
ATOM 9476 C CA . SER A 1 99 ? -1.315 10.067 18.634 1.00 0.00 99 SER A CA 6
ATOM 9477 C C . SER A 1 99 ? -2.832 9.929 18.495 1.00 0.00 99 SER A C 6
ATOM 9478 O O . SER A 1 99 ? -3.406 10.335 17.485 1.00 0.00 99 SER A O 6
ATOM 9486 N N . GLY A 1 100 ? -3.439 9.356 19.524 1.00 0.00 100 GLY A N 6
ATOM 9487 C CA . GLY A 1 100 ? -4.878 9.160 19.529 1.00 0.00 100 GLY A CA 6
ATOM 9488 C C . GLY A 1 100 ? -5.598 10.393 20.081 1.00 0.00 100 GLY A C 6
ATOM 9489 O O . GLY A 1 100 ? -5.077 11.505 20.006 1.00 0.00 100 GLY A O 6
ATOM 9493 N N . GLY A 1 1 ? 22.713 29.715 7.233 1.00 0.00 1 GLY A N 7
ATOM 9494 C CA . GLY A 1 1 ? 21.820 29.724 8.379 1.00 0.00 1 GLY A CA 7
ATOM 9495 C C . GLY A 1 1 ? 20.373 29.476 7.948 1.00 0.00 1 GLY A C 7
ATOM 9496 O O . GLY A 1 1 ? 20.041 28.391 7.471 1.00 0.00 1 GLY A O 7
ATOM 9500 N N . SER A 1 2 ? 19.551 30.499 8.131 1.00 0.00 2 SER A N 7
ATOM 9501 C CA . SER A 1 2 ? 18.147 30.405 7.767 1.00 0.00 2 SER A CA 7
ATOM 9502 C C . SER A 1 2 ? 17.788 31.515 6.777 1.00 0.00 2 SER A C 7
ATOM 9503 O O . SER A 1 2 ? 18.405 32.580 6.783 1.00 0.00 2 SER A O 7
ATOM 9511 N N . SER A 1 3 ? 16.792 31.229 5.952 1.00 0.00 3 SER A N 7
ATOM 9512 C CA . SER A 1 3 ? 16.343 32.191 4.959 1.00 0.00 3 SER A CA 7
ATOM 9513 C C . SER A 1 3 ? 14.871 32.535 5.192 1.00 0.00 3 SER A C 7
ATOM 9514 O O . SER A 1 3 ? 14.169 31.824 5.911 1.00 0.00 3 SER A O 7
ATOM 9522 N N . GLY A 1 4 ? 14.446 33.626 4.571 1.00 0.00 4 GLY A N 7
ATOM 9523 C CA . GLY A 1 4 ? 13.069 34.073 4.702 1.00 0.00 4 GLY A CA 7
ATOM 9524 C C . GLY A 1 4 ? 12.473 34.418 3.336 1.00 0.00 4 GLY A C 7
ATOM 9525 O O . GLY A 1 4 ? 12.632 35.537 2.850 1.00 0.00 4 GLY A O 7
ATOM 9529 N N . SER A 1 5 ? 11.799 33.437 2.755 1.00 0.00 5 SER A N 7
ATOM 9530 C CA . SER A 1 5 ? 11.178 33.623 1.455 1.00 0.00 5 SER A CA 7
ATOM 9531 C C . SER A 1 5 ? 9.711 33.193 1.509 1.00 0.00 5 SER A C 7
ATOM 9532 O O . SER A 1 5 ? 8.816 33.990 1.231 1.00 0.00 5 SER A O 7
ATOM 9540 N N . SER A 1 6 ? 9.509 31.934 1.870 1.00 0.00 6 SER A N 7
ATOM 9541 C CA . SER A 1 6 ? 8.166 31.389 1.964 1.00 0.00 6 SER A CA 7
ATOM 9542 C C . SER A 1 6 ? 8.170 30.134 2.839 1.00 0.00 6 SER A C 7
ATOM 9543 O O . SER A 1 6 ? 8.505 29.047 2.370 1.00 0.00 6 SER A O 7
ATOM 9551 N N . GLY A 1 7 ? 7.795 30.326 4.095 1.00 0.00 7 GLY A N 7
ATOM 9552 C CA . GLY A 1 7 ? 7.752 29.222 5.040 1.00 0.00 7 GLY A CA 7
ATOM 9553 C C . GLY A 1 7 ? 8.795 29.405 6.144 1.00 0.00 7 GLY A C 7
ATOM 9554 O O . GLY A 1 7 ? 9.762 30.147 5.973 1.00 0.00 7 GLY A O 7
ATOM 9558 N N . ASN A 1 8 ? 8.565 28.716 7.252 1.00 0.00 8 ASN A N 7
ATOM 9559 C CA . ASN A 1 8 ? 9.473 28.793 8.384 1.00 0.00 8 ASN A CA 7
ATOM 9560 C C . ASN A 1 8 ? 9.937 27.384 8.756 1.00 0.00 8 ASN A C 7
ATOM 9561 O O . ASN A 1 8 ? 9.255 26.404 8.463 1.00 0.00 8 ASN A O 7
ATOM 9572 N N . LEU A 1 9 ? 11.096 27.327 9.397 1.00 0.00 9 LEU A N 7
ATOM 9573 C CA . LEU A 1 9 ? 11.659 26.054 9.813 1.00 0.00 9 LEU A CA 7
ATOM 9574 C C . LEU A 1 9 ? 10.706 25.376 10.799 1.00 0.00 9 LEU A C 7
ATOM 9575 O O . LEU A 1 9 ? 10.430 25.914 11.870 1.00 0.00 9 LEU A O 7
ATOM 9591 N N . SER A 1 10 ? 10.228 24.206 10.401 1.00 0.00 10 SER A N 7
ATOM 9592 C CA . SER A 1 10 ? 9.311 23.449 11.237 1.00 0.00 10 SER A CA 7
ATOM 9593 C C . SER A 1 10 ? 8.937 22.136 10.547 1.00 0.00 10 SER A C 7
ATOM 9594 O O . SER A 1 10 ? 8.249 22.141 9.527 1.00 0.00 10 SER A O 7
ATOM 9602 N N . ALA A 1 11 ? 9.407 21.043 11.130 1.00 0.00 11 ALA A N 7
ATOM 9603 C CA . ALA A 1 11 ? 9.130 19.725 10.583 1.00 0.00 11 ALA A CA 7
ATOM 9604 C C . ALA A 1 11 ? 9.020 18.716 11.728 1.00 0.00 11 ALA A C 7
ATOM 9605 O O . ALA A 1 11 ? 9.676 18.867 12.758 1.00 0.00 11 ALA A O 7
ATOM 9612 N N . SER A 1 12 ? 8.186 17.710 11.510 1.00 0.00 12 SER A N 7
ATOM 9613 C CA . SER A 1 12 ? 7.982 16.677 12.510 1.00 0.00 12 SER A CA 7
ATOM 9614 C C . SER A 1 12 ? 7.408 15.419 11.854 1.00 0.00 12 SER A C 7
ATOM 9615 O O . SER A 1 12 ? 6.599 15.510 10.932 1.00 0.00 12 SER A O 7
ATOM 9623 N N . ASN A 1 13 ? 7.850 14.275 12.355 1.00 0.00 13 ASN A N 7
ATOM 9624 C CA . ASN A 1 13 ? 7.390 13.001 11.829 1.00 0.00 13 ASN A CA 7
ATOM 9625 C C . ASN A 1 13 ? 7.443 11.947 12.938 1.00 0.00 13 ASN A C 7
ATOM 9626 O O . ASN A 1 13 ? 8.470 11.784 13.595 1.00 0.00 13 ASN A O 7
ATOM 9637 N N . ARG A 1 14 ? 6.324 11.260 13.111 1.00 0.00 14 ARG A N 7
ATOM 9638 C CA . ARG A 1 14 ? 6.230 10.227 14.129 1.00 0.00 14 ARG A CA 7
ATOM 9639 C C . ARG A 1 14 ? 5.272 9.123 13.677 1.00 0.00 14 ARG A C 7
ATOM 9640 O O . ARG A 1 14 ? 4.189 9.407 13.166 1.00 0.00 14 ARG A O 7
ATOM 9661 N N . ALA A 1 15 ? 5.704 7.888 13.883 1.00 0.00 15 ALA A N 7
ATOM 9662 C CA . ALA A 1 15 ? 4.898 6.740 13.504 1.00 0.00 15 ALA A CA 7
ATOM 9663 C C . ALA A 1 15 ? 4.704 6.737 11.986 1.00 0.00 15 ALA A C 7
ATOM 9664 O O . ALA A 1 15 ? 4.539 7.792 11.376 1.00 0.00 15 ALA A O 7
ATOM 9671 N N . LEU A 1 16 ? 4.732 5.539 11.421 1.00 0.00 16 LEU A N 7
ATOM 9672 C CA . LEU A 1 16 ? 4.561 5.385 9.986 1.00 0.00 16 LEU A CA 7
ATOM 9673 C C . LEU A 1 16 ? 3.096 5.070 9.681 1.00 0.00 16 LEU A C 7
ATOM 9674 O O . LEU A 1 16 ? 2.370 4.581 10.545 1.00 0.00 16 LEU A O 7
ATOM 9690 N N . PRO A 1 17 ? 2.693 5.371 8.417 1.00 0.00 17 PRO A N 7
ATOM 9691 C CA . PRO A 1 17 ? 1.327 5.125 7.988 1.00 0.00 17 PRO A CA 7
ATOM 9692 C C . PRO A 1 17 ? 1.089 3.633 7.746 1.00 0.00 17 PRO A C 7
ATOM 9693 O O . PRO A 1 17 ? 2.038 2.858 7.644 1.00 0.00 17 PRO A O 7
ATOM 9704 N N . VAL A 1 18 ? -0.184 3.276 7.661 1.00 0.00 18 VAL A N 7
ATOM 9705 C CA . VAL A 1 18 ? -0.559 1.891 7.433 1.00 0.00 18 VAL A CA 7
ATOM 9706 C C . VAL A 1 18 ? -1.092 1.740 6.007 1.00 0.00 18 VAL A C 7
ATOM 9707 O O . VAL A 1 18 ? -2.175 2.230 5.689 1.00 0.00 18 VAL A O 7
ATOM 9720 N N . LEU A 1 19 ? -0.307 1.059 5.185 1.00 0.00 19 LEU A N 7
ATOM 9721 C CA . LEU A 1 19 ? -0.686 0.837 3.800 1.00 0.00 19 LEU A CA 7
ATOM 9722 C C . LEU A 1 19 ? -1.369 -0.526 3.675 1.00 0.00 19 LEU A C 7
ATOM 9723 O O . LEU A 1 19 ? -0.737 -1.562 3.875 1.00 0.00 19 LEU A O 7
ATOM 9739 N N . THR A 1 20 ? -2.652 -0.481 3.344 1.00 0.00 20 THR A N 7
ATOM 9740 C CA . THR A 1 20 ? -3.428 -1.700 3.190 1.00 0.00 20 THR A CA 7
ATOM 9741 C C . THR A 1 20 ? -3.175 -2.322 1.815 1.00 0.00 20 THR A C 7
ATOM 9742 O O . THR A 1 20 ? -3.608 -1.785 0.797 1.00 0.00 20 THR A O 7
ATOM 9753 N N . LEU A 1 21 ? -2.476 -3.448 1.830 1.00 0.00 21 LEU A N 7
ATOM 9754 C CA . LEU A 1 21 ? -2.160 -4.149 0.597 1.00 0.00 21 LEU A CA 7
ATOM 9755 C C . LEU A 1 21 ? -3.094 -5.352 0.447 1.00 0.00 21 LEU A C 7
ATOM 9756 O O . LEU A 1 21 ? -3.092 -6.252 1.286 1.00 0.00 21 LEU A O 7
ATOM 9772 N N . PHE A 1 22 ? -3.869 -5.328 -0.627 1.00 0.00 22 PHE A N 7
ATOM 9773 C CA . PHE A 1 22 ? -4.806 -6.406 -0.897 1.00 0.00 22 PHE A CA 7
ATOM 9774 C C . PHE A 1 22 ? -4.335 -7.259 -2.077 1.00 0.00 22 PHE A C 7
ATOM 9775 O O . PHE A 1 22 ? -4.483 -6.863 -3.232 1.00 0.00 22 PHE A O 7
ATOM 9792 N N . THR A 1 23 ? -3.776 -8.413 -1.745 1.00 0.00 23 THR A N 7
ATOM 9793 C CA . THR A 1 23 ? -3.282 -9.325 -2.763 1.00 0.00 23 THR A CA 7
ATOM 9794 C C . THR A 1 23 ? -4.183 -10.558 -2.857 1.00 0.00 23 THR A C 7
ATOM 9795 O O . THR A 1 23 ? -5.039 -10.773 -2.000 1.00 0.00 23 THR A O 7
ATOM 9806 N N . LYS A 1 24 ? -3.960 -11.336 -3.906 1.00 0.00 24 LYS A N 7
ATOM 9807 C CA . LYS A 1 24 ? -4.742 -12.542 -4.124 1.00 0.00 24 LYS A CA 7
ATOM 9808 C C . LYS A 1 24 ? -3.954 -13.500 -5.019 1.00 0.00 24 LYS A C 7
ATOM 9809 O O . LYS A 1 24 ? -2.813 -13.219 -5.383 1.00 0.00 24 LYS A O 7
ATOM 9828 N N . ALA A 1 25 ? -4.594 -14.613 -5.348 1.00 0.00 25 ALA A N 7
ATOM 9829 C CA . ALA A 1 25 ? -3.967 -15.614 -6.194 1.00 0.00 25 ALA A CA 7
ATOM 9830 C C . ALA A 1 25 ? -5.051 -16.405 -6.929 1.00 0.00 25 ALA A C 7
ATOM 9831 O O . ALA A 1 25 ? -6.124 -16.652 -6.381 1.00 0.00 25 ALA A O 7
ATOM 9838 N N . PRO A 1 26 ? -4.725 -16.789 -8.193 1.00 0.00 26 PRO A N 7
ATOM 9839 C CA . PRO A 1 26 ? -3.432 -16.455 -8.766 1.00 0.00 26 PRO A CA 7
ATOM 9840 C C . PRO A 1 26 ? -3.374 -14.978 -9.163 1.00 0.00 26 PRO A C 7
ATOM 9841 O O . PRO A 1 26 ? -4.349 -14.431 -9.677 1.00 0.00 26 PRO A O 7
ATOM 9852 N N . CYS A 1 27 ? -2.221 -14.375 -8.910 1.00 0.00 27 CYS A N 7
ATOM 9853 C CA . CYS A 1 27 ? -2.023 -12.973 -9.235 1.00 0.00 27 CYS A CA 7
ATOM 9854 C C . CYS A 1 27 ? -0.519 -12.696 -9.271 1.00 0.00 27 CYS A C 7
ATOM 9855 O O . CYS A 1 27 ? 0.109 -12.522 -8.228 1.00 0.00 27 CYS A O 7
ATOM 9863 N N . PRO A 1 28 ? 0.029 -12.663 -10.516 1.00 0.00 28 PRO A N 7
ATOM 9864 C CA . PRO A 1 28 ? 1.448 -12.411 -10.702 1.00 0.00 28 PRO A CA 7
ATOM 9865 C C . PRO A 1 28 ? 1.775 -10.932 -10.481 1.00 0.00 28 PRO A C 7
ATOM 9866 O O . PRO A 1 28 ? 2.942 -10.561 -10.368 1.00 0.00 28 PRO A O 7
ATOM 9877 N N . LEU A 1 29 ? 0.723 -10.128 -10.426 1.00 0.00 29 LEU A N 7
ATOM 9878 C CA . LEU A 1 29 ? 0.884 -8.699 -10.221 1.00 0.00 29 LEU A CA 7
ATOM 9879 C C . LEU A 1 29 ? 1.206 -8.432 -8.749 1.00 0.00 29 LEU A C 7
ATOM 9880 O O . LEU A 1 29 ? 2.134 -7.688 -8.437 1.00 0.00 29 LEU A O 7
ATOM 9896 N N . CYS A 1 30 ? 0.420 -9.055 -7.882 1.00 0.00 30 CYS A N 7
ATOM 9897 C CA . CYS A 1 30 ? 0.609 -8.894 -6.451 1.00 0.00 30 CYS A CA 7
ATOM 9898 C C . CYS A 1 30 ? 2.106 -8.996 -6.150 1.00 0.00 30 CYS A C 7
ATOM 9899 O O . CYS A 1 30 ? 2.634 -8.229 -5.346 1.00 0.00 30 CYS A O 7
ATOM 9907 N N . ASP A 1 31 ? 2.746 -9.949 -6.810 1.00 0.00 31 ASP A N 7
ATOM 9908 C CA . ASP A 1 31 ? 4.172 -10.161 -6.624 1.00 0.00 31 ASP A CA 7
ATOM 9909 C C . ASP A 1 31 ? 4.921 -8.864 -6.935 1.00 0.00 31 ASP A C 7
ATOM 9910 O O . ASP A 1 31 ? 5.546 -8.277 -6.053 1.00 0.00 31 ASP A O 7
ATOM 9919 N N . GLU A 1 32 ? 4.834 -8.455 -8.192 1.00 0.00 32 GLU A N 7
ATOM 9920 C CA . GLU A 1 32 ? 5.496 -7.238 -8.631 1.00 0.00 32 GLU A CA 7
ATOM 9921 C C . GLU A 1 32 ? 5.180 -6.087 -7.673 1.00 0.00 32 GLU A C 7
ATOM 9922 O O . GLU A 1 32 ? 6.088 -5.434 -7.161 1.00 0.00 32 GLU A O 7
ATOM 9934 N N . ALA A 1 33 ? 3.890 -5.874 -7.460 1.00 0.00 33 ALA A N 7
ATOM 9935 C CA . ALA A 1 33 ? 3.443 -4.813 -6.573 1.00 0.00 33 ALA A CA 7
ATOM 9936 C C . ALA A 1 33 ? 4.353 -4.766 -5.343 1.00 0.00 33 ALA A C 7
ATOM 9937 O O . ALA A 1 33 ? 5.062 -3.784 -5.129 1.00 0.00 33 ALA A O 7
ATOM 9944 N N . LYS A 1 34 ? 4.302 -5.839 -4.568 1.00 0.00 34 LYS A N 7
ATOM 9945 C CA . LYS A 1 34 ? 5.112 -5.932 -3.365 1.00 0.00 34 LYS A CA 7
ATOM 9946 C C . LYS A 1 34 ? 6.546 -5.507 -3.688 1.00 0.00 34 LYS A C 7
ATOM 9947 O O . LYS A 1 34 ? 7.110 -4.650 -3.009 1.00 0.00 34 LYS A O 7
ATOM 9966 N N . GLU A 1 35 ? 7.094 -6.125 -4.723 1.00 0.00 35 GLU A N 7
ATOM 9967 C CA . GLU A 1 35 ? 8.451 -5.821 -5.144 1.00 0.00 35 GLU A CA 7
ATOM 9968 C C . GLU A 1 35 ? 8.612 -4.317 -5.371 1.00 0.00 35 GLU A C 7
ATOM 9969 O O . GLU A 1 35 ? 9.715 -3.784 -5.264 1.00 0.00 35 GLU A O 7
ATOM 9981 N N . VAL A 1 36 ? 7.495 -3.675 -5.681 1.00 0.00 36 VAL A N 7
ATOM 9982 C CA . VAL A 1 36 ? 7.499 -2.242 -5.925 1.00 0.00 36 VAL A CA 7
ATOM 9983 C C . VAL A 1 36 ? 7.438 -1.501 -4.587 1.00 0.00 36 VAL A C 7
ATOM 9984 O O . VAL A 1 36 ? 7.781 -0.323 -4.511 1.00 0.00 36 VAL A O 7
ATOM 9997 N N . LEU A 1 37 ? 7.000 -2.224 -3.567 1.00 0.00 37 LEU A N 7
ATOM 9998 C CA . LEU A 1 37 ? 6.890 -1.650 -2.236 1.00 0.00 37 LEU A CA 7
ATOM 9999 C C . LEU A 1 37 ? 8.101 -2.073 -1.402 1.00 0.00 37 LEU A C 7
ATOM 10000 O O . LEU A 1 37 ? 8.250 -1.647 -0.257 1.00 0.00 37 LEU A O 7
ATOM 10016 N N . GLN A 1 38 ? 8.934 -2.907 -2.007 1.00 0.00 38 GLN A N 7
ATOM 10017 C CA . GLN A 1 38 ? 10.127 -3.392 -1.333 1.00 0.00 38 GLN A CA 7
ATOM 10018 C C . GLN A 1 38 ? 10.882 -2.229 -0.686 1.00 0.00 38 GLN A C 7
ATOM 10019 O O . GLN A 1 38 ? 11.191 -2.272 0.504 1.00 0.00 38 GLN A O 7
ATOM 10033 N N . PRO A 1 39 ? 11.163 -1.192 -1.519 1.00 0.00 39 PRO A N 7
ATOM 10034 C CA . PRO A 1 39 ? 11.875 -0.020 -1.040 1.00 0.00 39 PRO A CA 7
ATOM 10035 C C . PRO A 1 39 ? 10.964 0.866 -0.188 1.00 0.00 39 PRO A C 7
ATOM 10036 O O . PRO A 1 39 ? 11.380 1.926 0.277 1.00 0.00 39 PRO A O 7
ATOM 10047 N N . TYR A 1 40 ? 9.737 0.399 -0.010 1.00 0.00 40 TYR A N 7
ATOM 10048 C CA . TYR A 1 40 ? 8.762 1.135 0.778 1.00 0.00 40 TYR A CA 7
ATOM 10049 C C . TYR A 1 40 ? 8.255 0.293 1.949 1.00 0.00 40 TYR A C 7
ATOM 10050 O O . TYR A 1 40 ? 7.278 0.656 2.602 1.00 0.00 40 TYR A O 7
ATOM 10068 N N . LYS A 1 41 ? 8.941 -0.817 2.180 1.00 0.00 41 LYS A N 7
ATOM 10069 C CA . LYS A 1 41 ? 8.572 -1.715 3.261 1.00 0.00 41 LYS A CA 7
ATOM 10070 C C . LYS A 1 41 ? 8.786 -1.007 4.601 1.00 0.00 41 LYS A C 7
ATOM 10071 O O . LYS A 1 41 ? 7.889 -0.979 5.442 1.00 0.00 41 LYS A O 7
ATOM 10090 N N . ASP A 1 42 ? 9.979 -0.453 4.757 1.00 0.00 42 ASP A N 7
ATOM 10091 C CA . ASP A 1 42 ? 10.322 0.253 5.980 1.00 0.00 42 ASP A CA 7
ATOM 10092 C C . ASP A 1 42 ? 9.720 1.659 5.939 1.00 0.00 42 ASP A C 7
ATOM 10093 O O . ASP A 1 42 ? 9.719 2.367 6.944 1.00 0.00 42 ASP A O 7
ATOM 10102 N N . ARG A 1 43 ? 9.222 2.020 4.765 1.00 0.00 43 ARG A N 7
ATOM 10103 C CA . ARG A 1 43 ? 8.618 3.329 4.580 1.00 0.00 43 ARG A CA 7
ATOM 10104 C C . ARG A 1 43 ? 7.291 3.413 5.337 1.00 0.00 43 ARG A C 7
ATOM 10105 O O . ARG A 1 43 ? 6.901 4.486 5.795 1.00 0.00 43 ARG A O 7
ATOM 10126 N N . PHE A 1 44 ? 6.634 2.268 5.445 1.00 0.00 44 PHE A N 7
ATOM 10127 C CA . PHE A 1 44 ? 5.359 2.198 6.138 1.00 0.00 44 PHE A CA 7
ATOM 10128 C C . PHE A 1 44 ? 5.028 0.758 6.535 1.00 0.00 44 PHE A C 7
ATOM 10129 O O . PHE A 1 44 ? 5.837 -0.146 6.333 1.00 0.00 44 PHE A O 7
ATOM 10146 N N . ILE A 1 45 ? 3.838 0.590 7.092 1.00 0.00 45 ILE A N 7
ATOM 10147 C CA . ILE A 1 45 ? 3.390 -0.724 7.518 1.00 0.00 45 ILE A CA 7
ATOM 10148 C C . ILE A 1 45 ? 2.507 -1.336 6.429 1.00 0.00 45 ILE A C 7
ATOM 10149 O O . ILE A 1 45 ? 1.327 -1.007 6.324 1.00 0.00 45 ILE A O 7
ATOM 10165 N N . LEU A 1 46 ? 3.114 -2.216 5.645 1.00 0.00 46 LEU A N 7
ATOM 10166 C CA . LEU A 1 46 ? 2.398 -2.876 4.567 1.00 0.00 46 LEU A CA 7
ATOM 10167 C C . LEU A 1 46 ? 1.459 -3.931 5.156 1.00 0.00 46 LEU A C 7
ATOM 10168 O O . LEU A 1 46 ? 1.909 -4.976 5.623 1.00 0.00 46 LEU A O 7
ATOM 10184 N N . GLN A 1 47 ? 0.172 -3.621 5.115 1.00 0.00 47 GLN A N 7
ATOM 10185 C CA . GLN A 1 47 ? -0.835 -4.529 5.638 1.00 0.00 47 GLN A CA 7
ATOM 10186 C C . GLN A 1 47 ? -1.381 -5.418 4.519 1.00 0.00 47 GLN A C 7
ATOM 10187 O O . GLN A 1 47 ? -2.253 -5.000 3.759 1.00 0.00 47 GLN A O 7
ATOM 10201 N N . GLU A 1 48 ? -0.846 -6.629 4.454 1.00 0.00 48 GLU A N 7
ATOM 10202 C CA . GLU A 1 48 ? -1.269 -7.580 3.441 1.00 0.00 48 GLU A CA 7
ATOM 10203 C C . GLU A 1 48 ? -2.592 -8.233 3.845 1.00 0.00 48 GLU A C 7
ATOM 10204 O O . GLU A 1 48 ? -2.623 -9.082 4.736 1.00 0.00 48 GLU A O 7
ATOM 10216 N N . VAL A 1 49 ? -3.653 -7.813 3.172 1.00 0.00 49 VAL A N 7
ATOM 10217 C CA . VAL A 1 49 ? -4.975 -8.347 3.450 1.00 0.00 49 VAL A CA 7
ATOM 10218 C C . VAL A 1 49 ? -5.303 -9.443 2.434 1.00 0.00 49 VAL A C 7
ATOM 10219 O O . VAL A 1 49 ? -5.211 -9.223 1.228 1.00 0.00 49 VAL A O 7
ATOM 10232 N N . ASP A 1 50 ? -5.678 -10.600 2.960 1.00 0.00 50 ASP A N 7
ATOM 10233 C CA . ASP A 1 50 ? -6.019 -11.731 2.113 1.00 0.00 50 ASP A CA 7
ATOM 10234 C C . ASP A 1 50 ? -7.500 -11.652 1.738 1.00 0.00 50 ASP A C 7
ATOM 10235 O O . ASP A 1 50 ? -8.368 -11.974 2.549 1.00 0.00 50 ASP A O 7
ATOM 10244 N N . ILE A 1 51 ? -7.744 -11.223 0.508 1.00 0.00 51 ILE A N 7
ATOM 10245 C CA . ILE A 1 51 ? -9.105 -11.098 0.016 1.00 0.00 51 ILE A CA 7
ATOM 10246 C C . ILE A 1 51 ? -9.608 -12.472 -0.434 1.00 0.00 51 ILE A C 7
ATOM 10247 O O . ILE A 1 51 ? -10.810 -12.671 -0.606 1.00 0.00 51 ILE A O 7
ATOM 10263 N N . THR A 1 52 ? -8.664 -13.384 -0.611 1.00 0.00 52 THR A N 7
ATOM 10264 C CA . THR A 1 52 ? -8.996 -14.732 -1.037 1.00 0.00 52 THR A CA 7
ATOM 10265 C C . THR A 1 52 ? -9.724 -15.481 0.081 1.00 0.00 52 THR A C 7
ATOM 10266 O O . THR A 1 52 ? -10.305 -16.539 -0.151 1.00 0.00 52 THR A O 7
ATOM 10277 N N . LEU A 1 53 ? -9.667 -14.902 1.272 1.00 0.00 53 LEU A N 7
ATOM 10278 C CA . LEU A 1 53 ? -10.314 -15.501 2.427 1.00 0.00 53 LEU A CA 7
ATOM 10279 C C . LEU A 1 53 ? -11.828 -15.307 2.316 1.00 0.00 53 LEU A C 7
ATOM 10280 O O . LEU A 1 53 ? -12.293 -14.412 1.612 1.00 0.00 53 LEU A O 7
ATOM 10296 N N . PRO A 1 54 ? -12.574 -16.183 3.041 1.00 0.00 54 PRO A N 7
ATOM 10297 C CA . PRO A 1 54 ? -14.025 -16.116 3.031 1.00 0.00 54 PRO A CA 7
ATOM 10298 C C . PRO A 1 54 ? -14.526 -14.940 3.872 1.00 0.00 54 PRO A C 7
ATOM 10299 O O . PRO A 1 54 ? -15.501 -14.284 3.509 1.00 0.00 54 PRO A O 7
ATOM 10310 N N . GLU A 1 55 ? -13.837 -14.710 4.980 1.00 0.00 55 GLU A N 7
ATOM 10311 C CA . GLU A 1 55 ? -14.200 -13.625 5.875 1.00 0.00 55 GLU A CA 7
ATOM 10312 C C . GLU A 1 55 ? -13.838 -12.277 5.248 1.00 0.00 55 GLU A C 7
ATOM 10313 O O . GLU A 1 55 ? -14.353 -11.239 5.661 1.00 0.00 55 GLU A O 7
ATOM 10325 N N . ASN A 1 56 ? -12.955 -12.336 4.263 1.00 0.00 56 ASN A N 7
ATOM 10326 C CA . ASN A 1 56 ? -12.519 -11.133 3.575 1.00 0.00 56 ASN A CA 7
ATOM 10327 C C . ASN A 1 56 ? -13.110 -11.113 2.164 1.00 0.00 56 ASN A C 7
ATOM 10328 O O . ASN A 1 56 ? -12.770 -10.250 1.357 1.00 0.00 56 ASN A O 7
ATOM 10339 N N . SER A 1 57 ? -13.985 -12.076 1.911 1.00 0.00 57 SER A N 7
ATOM 10340 C CA . SER A 1 57 ? -14.627 -12.180 0.611 1.00 0.00 57 SER A CA 7
ATOM 10341 C C . SER A 1 57 ? -15.130 -10.806 0.165 1.00 0.00 57 SER A C 7
ATOM 10342 O O . SER A 1 57 ? -15.166 -10.512 -1.029 1.00 0.00 57 SER A O 7
ATOM 10350 N N . THR A 1 58 ? -15.506 -10.001 1.147 1.00 0.00 58 THR A N 7
ATOM 10351 C CA . THR A 1 58 ? -16.006 -8.665 0.870 1.00 0.00 58 THR A CA 7
ATOM 10352 C C . THR A 1 58 ? -14.923 -7.819 0.196 1.00 0.00 58 THR A C 7
ATOM 10353 O O . THR A 1 58 ? -15.171 -7.192 -0.832 1.00 0.00 58 THR A O 7
ATOM 10364 N N . TRP A 1 59 ? -13.746 -7.831 0.803 1.00 0.00 59 TRP A N 7
ATOM 10365 C CA . TRP A 1 59 ? -12.624 -7.073 0.275 1.00 0.00 59 TRP A CA 7
ATOM 10366 C C . TRP A 1 59 ? -12.421 -7.485 -1.184 1.00 0.00 59 TRP A C 7
ATOM 10367 O O . TRP A 1 59 ? -12.008 -6.673 -2.011 1.00 0.00 59 TRP A O 7
ATOM 10388 N N . TYR A 1 60 ? -12.720 -8.747 -1.457 1.00 0.00 60 TYR A N 7
ATOM 10389 C CA . TYR A 1 60 ? -12.576 -9.276 -2.802 1.00 0.00 60 TYR A CA 7
ATOM 10390 C C . TYR A 1 60 ? -13.767 -8.882 -3.678 1.00 0.00 60 TYR A C 7
ATOM 10391 O O . TYR A 1 60 ? -13.591 -8.286 -4.740 1.00 0.00 60 TYR A O 7
ATOM 10409 N N . GLU A 1 61 ? -14.952 -9.231 -3.200 1.00 0.00 61 GLU A N 7
ATOM 10410 C CA . GLU A 1 61 ? -16.172 -8.921 -3.926 1.00 0.00 61 GLU A CA 7
ATOM 10411 C C . GLU A 1 61 ? -16.152 -7.467 -4.401 1.00 0.00 61 GLU A C 7
ATOM 10412 O O . GLU A 1 61 ? -16.736 -7.139 -5.433 1.00 0.00 61 GLU A O 7
ATOM 10424 N N . ARG A 1 62 ? -15.475 -6.633 -3.625 1.00 0.00 62 ARG A N 7
ATOM 10425 C CA . ARG A 1 62 ? -15.372 -5.222 -3.954 1.00 0.00 62 ARG A CA 7
ATOM 10426 C C . ARG A 1 62 ? -14.138 -4.968 -4.822 1.00 0.00 62 ARG A C 7
ATOM 10427 O O . ARG A 1 62 ? -14.161 -4.112 -5.705 1.00 0.00 62 ARG A O 7
ATOM 10448 N N . TYR A 1 63 ? -13.089 -5.727 -4.540 1.00 0.00 63 TYR A N 7
ATOM 10449 C CA . TYR A 1 63 ? -11.848 -5.595 -5.285 1.00 0.00 63 TYR A CA 7
ATOM 10450 C C . TYR A 1 63 ? -11.342 -6.961 -5.754 1.00 0.00 63 TYR A C 7
ATOM 10451 O O . TYR A 1 63 ? -10.338 -7.462 -5.250 1.00 0.00 63 TYR A O 7
ATOM 10469 N N . LYS A 1 64 ? -12.061 -7.524 -6.714 1.00 0.00 64 LYS A N 7
ATOM 10470 C CA . LYS A 1 64 ? -11.698 -8.822 -7.257 1.00 0.00 64 LYS A CA 7
ATOM 10471 C C . LYS A 1 64 ? -11.057 -8.633 -8.633 1.00 0.00 64 LYS A C 7
ATOM 10472 O O . LYS A 1 64 ? -10.395 -9.536 -9.143 1.00 0.00 64 LYS A O 7
ATOM 10491 N N . PHE A 1 65 ? -11.278 -7.455 -9.196 1.00 0.00 65 PHE A N 7
ATOM 10492 C CA . PHE A 1 65 ? -10.731 -7.136 -10.504 1.00 0.00 65 PHE A CA 7
ATOM 10493 C C . PHE A 1 65 ? -10.062 -5.760 -10.498 1.00 0.00 65 PHE A C 7
ATOM 10494 O O . PHE A 1 65 ? -9.696 -5.239 -11.551 1.00 0.00 65 PHE A O 7
ATOM 10511 N N . ASP A 1 66 ? -9.923 -5.210 -9.300 1.00 0.00 66 ASP A N 7
ATOM 10512 C CA . ASP A 1 66 ? -9.304 -3.905 -9.143 1.00 0.00 66 ASP A CA 7
ATOM 10513 C C . ASP A 1 66 ? -8.094 -4.027 -8.215 1.00 0.00 66 ASP A C 7
ATOM 10514 O O . ASP A 1 66 ? -7.749 -3.079 -7.511 1.00 0.00 66 ASP A O 7
ATOM 10523 N N . ILE A 1 67 ? -7.482 -5.202 -8.245 1.00 0.00 67 ILE A N 7
ATOM 10524 C CA . ILE A 1 67 ? -6.318 -5.460 -7.415 1.00 0.00 67 ILE A CA 7
ATOM 10525 C C . ILE A 1 67 ? -5.073 -5.541 -8.301 1.00 0.00 67 ILE A C 7
ATOM 10526 O O . ILE A 1 67 ? -5.180 -5.718 -9.513 1.00 0.00 67 ILE A O 7
ATOM 10542 N N . PRO A 1 68 ? -3.890 -5.404 -7.644 1.00 0.00 68 PRO A N 7
ATOM 10543 C CA . PRO A 1 68 ? -3.852 -5.198 -6.206 1.00 0.00 68 PRO A CA 7
ATOM 10544 C C . PRO A 1 68 ? -4.256 -3.767 -5.847 1.00 0.00 68 PRO A C 7
ATOM 10545 O O . PRO A 1 68 ? -4.020 -2.839 -6.619 1.00 0.00 68 PRO A O 7
ATOM 10556 N N . VAL A 1 69 ? -4.859 -3.633 -4.675 1.00 0.00 69 VAL A N 7
ATOM 10557 C CA . VAL A 1 69 ? -5.298 -2.330 -4.204 1.00 0.00 69 VAL A CA 7
ATOM 10558 C C . VAL A 1 69 ? -4.363 -1.853 -3.091 1.00 0.00 69 VAL A C 7
ATOM 10559 O O . VAL A 1 69 ? -3.748 -2.665 -2.401 1.00 0.00 69 VAL A O 7
ATOM 10572 N N . PHE A 1 70 ? -4.286 -0.538 -2.949 1.00 0.00 70 PHE A N 7
ATOM 10573 C CA . PHE A 1 70 ? -3.436 0.057 -1.932 1.00 0.00 70 PHE A CA 7
ATOM 10574 C C . PHE A 1 70 ? -4.144 1.224 -1.240 1.00 0.00 70 PHE A C 7
ATOM 10575 O O . PHE A 1 70 ? -4.539 2.189 -1.892 1.00 0.00 70 PHE A O 7
ATOM 10592 N N . HIS A 1 71 ? -4.283 1.097 0.071 1.00 0.00 71 HIS A N 7
ATOM 10593 C CA . HIS A 1 71 ? -4.936 2.129 0.858 1.00 0.00 71 HIS A CA 7
ATOM 10594 C C . HIS A 1 71 ? -3.918 2.779 1.797 1.00 0.00 71 HIS A C 7
ATOM 10595 O O . HIS A 1 71 ? -3.344 2.111 2.655 1.00 0.00 71 HIS A O 7
ATOM 10609 N N . LEU A 1 72 ? -3.726 4.076 1.603 1.00 0.00 72 LEU A N 7
ATOM 10610 C CA . LEU A 1 72 ? -2.788 4.824 2.421 1.00 0.00 72 LEU A CA 7
ATOM 10611 C C . LEU A 1 72 ? -3.558 5.609 3.485 1.00 0.00 72 LEU A C 7
ATOM 10612 O O . LEU A 1 72 ? -4.337 6.503 3.159 1.00 0.00 72 LEU A O 7
ATOM 10628 N N . ASN A 1 73 ? -3.314 5.245 4.735 1.00 0.00 73 ASN A N 7
ATOM 10629 C CA . ASN A 1 73 ? -3.976 5.904 5.849 1.00 0.00 73 ASN A CA 7
ATOM 10630 C C . ASN A 1 73 ? -5.462 5.538 5.843 1.00 0.00 73 ASN A C 7
ATOM 10631 O O . ASN A 1 73 ? -6.297 6.315 6.302 1.00 0.00 73 ASN A O 7
ATOM 10642 N N . GLY A 1 74 ? -5.745 4.356 5.316 1.00 0.00 74 GLY A N 7
ATOM 10643 C CA . GLY A 1 74 ? -7.115 3.878 5.244 1.00 0.00 74 GLY A CA 7
ATOM 10644 C C . GLY A 1 74 ? -7.896 4.613 4.152 1.00 0.00 74 GLY A C 7
ATOM 10645 O O . GLY A 1 74 ? -9.066 4.944 4.336 1.00 0.00 74 GLY A O 7
ATOM 10649 N N . GLN A 1 75 ? -7.216 4.848 3.040 1.00 0.00 75 GLN A N 7
ATOM 10650 C CA . GLN A 1 75 ? -7.830 5.538 1.919 1.00 0.00 75 GLN A CA 7
ATOM 10651 C C . GLN A 1 75 ? -7.179 5.101 0.605 1.00 0.00 75 GLN A C 7
ATOM 10652 O O . GLN A 1 75 ? -5.972 5.255 0.425 1.00 0.00 75 GLN A O 7
ATOM 10666 N N . PHE A 1 76 ? -8.007 4.565 -0.280 1.00 0.00 76 PHE A N 7
ATOM 10667 C CA . PHE A 1 76 ? -7.527 4.105 -1.572 1.00 0.00 76 PHE A CA 7
ATOM 10668 C C . PHE A 1 76 ? -6.473 5.060 -2.137 1.00 0.00 76 PHE A C 7
ATOM 10669 O O . PHE A 1 76 ? -6.789 6.191 -2.504 1.00 0.00 76 PHE A O 7
ATOM 10686 N N . LEU A 1 77 ? -5.244 4.570 -2.189 1.00 0.00 77 LEU A N 7
ATOM 10687 C CA . LEU A 1 77 ? -4.142 5.366 -2.703 1.00 0.00 77 LEU A CA 7
ATOM 10688 C C . LEU A 1 77 ? -3.956 5.069 -4.193 1.00 0.00 77 LEU A C 7
ATOM 10689 O O . LEU A 1 77 ? -3.729 5.979 -4.987 1.00 0.00 77 LEU A O 7
ATOM 10705 N N . MET A 1 78 ? -4.059 3.790 -4.526 1.00 0.00 78 MET A N 7
ATOM 10706 C CA . MET A 1 78 ? -3.904 3.362 -5.906 1.00 0.00 78 MET A CA 7
ATOM 10707 C C . MET A 1 78 ? -4.158 1.859 -6.045 1.00 0.00 78 MET A C 7
ATOM 10708 O O . MET A 1 78 ? -3.880 1.092 -5.125 1.00 0.00 78 MET A O 7
ATOM 10722 N N . MET A 1 79 ? -4.682 1.485 -7.203 1.00 0.00 79 MET A N 7
ATOM 10723 C CA . MET A 1 79 ? -4.976 0.088 -7.474 1.00 0.00 79 MET A CA 7
ATOM 10724 C C . MET A 1 79 ? -4.707 -0.254 -8.941 1.00 0.00 79 MET A C 7
ATOM 10725 O O . MET A 1 79 ? -4.740 0.623 -9.803 1.00 0.00 79 MET A O 7
ATOM 10739 N N . HIS A 1 80 ? -4.447 -1.531 -9.179 1.00 0.00 80 HIS A N 7
ATOM 10740 C CA . HIS A 1 80 ? -4.172 -2.000 -10.527 1.00 0.00 80 HIS A CA 7
ATOM 10741 C C . HIS A 1 80 ? -2.678 -1.859 -10.825 1.00 0.00 80 HIS A C 7
ATOM 10742 O O . HIS A 1 80 ? -2.250 -2.030 -11.965 1.00 0.00 80 HIS A O 7
ATOM 10756 N N . ARG A 1 81 ? -1.926 -1.548 -9.779 1.00 0.00 81 ARG A N 7
ATOM 10757 C CA . ARG A 1 81 ? -0.488 -1.382 -9.915 1.00 0.00 81 ARG A CA 7
ATOM 10758 C C . ARG A 1 81 ? 0.076 -0.637 -8.703 1.00 0.00 81 ARG A C 7
ATOM 10759 O O . ARG A 1 81 ? -0.609 -0.476 -7.695 1.00 0.00 81 ARG A O 7
ATOM 10780 N N . VAL A 1 82 ? 1.321 -0.204 -8.842 1.00 0.00 82 VAL A N 7
ATOM 10781 C CA . VAL A 1 82 ? 1.985 0.520 -7.772 1.00 0.00 82 VAL A CA 7
ATOM 10782 C C . VAL A 1 82 ? 2.720 1.727 -8.358 1.00 0.00 82 VAL A C 7
ATOM 10783 O O . VAL A 1 82 ? 3.922 1.661 -8.615 1.00 0.00 82 VAL A O 7
ATOM 10796 N N . ASN A 1 83 ? 1.969 2.800 -8.551 1.00 0.00 83 ASN A N 7
ATOM 10797 C CA . ASN A 1 83 ? 2.534 4.020 -9.102 1.00 0.00 83 ASN A CA 7
ATOM 10798 C C . ASN A 1 83 ? 3.348 4.734 -8.021 1.00 0.00 83 ASN A C 7
ATOM 10799 O O . ASN A 1 83 ? 2.868 5.682 -7.402 1.00 0.00 83 ASN A O 7
ATOM 10810 N N . THR A 1 84 ? 4.566 4.251 -7.827 1.00 0.00 84 THR A N 7
ATOM 10811 C CA . THR A 1 84 ? 5.451 4.830 -6.830 1.00 0.00 84 THR A CA 7
ATOM 10812 C C . THR A 1 84 ? 5.276 6.349 -6.780 1.00 0.00 84 THR A C 7
ATOM 10813 O O . THR A 1 84 ? 5.037 6.916 -5.715 1.00 0.00 84 THR A O 7
ATOM 10824 N N . SER A 1 85 ? 5.401 6.966 -7.946 1.00 0.00 85 SER A N 7
ATOM 10825 C CA . SER A 1 85 ? 5.259 8.409 -8.049 1.00 0.00 85 SER A CA 7
ATOM 10826 C C . SER A 1 85 ? 4.114 8.887 -7.153 1.00 0.00 85 SER A C 7
ATOM 10827 O O . SER A 1 85 ? 4.271 9.847 -6.399 1.00 0.00 85 SER A O 7
ATOM 10835 N N . LYS A 1 86 ? 2.989 8.195 -7.264 1.00 0.00 86 LYS A N 7
ATOM 10836 C CA . LYS A 1 86 ? 1.820 8.538 -6.473 1.00 0.00 86 LYS A CA 7
ATOM 10837 C C . LYS A 1 86 ? 2.113 8.272 -4.995 1.00 0.00 86 LYS A C 7
ATOM 10838 O O . LYS A 1 86 ? 2.088 9.191 -4.179 1.00 0.00 86 LYS A O 7
ATOM 10857 N N . LEU A 1 87 ? 2.384 7.010 -4.697 1.00 0.00 87 LEU A N 7
ATOM 10858 C CA . LEU A 1 87 ? 2.682 6.611 -3.331 1.00 0.00 87 LEU A CA 7
ATOM 10859 C C . LEU A 1 87 ? 3.610 7.647 -2.693 1.00 0.00 87 LEU A C 7
ATOM 10860 O O . LEU A 1 87 ? 3.216 8.349 -1.764 1.00 0.00 87 LEU A O 7
ATOM 10876 N N . GLU A 1 88 ? 4.825 7.709 -3.218 1.00 0.00 88 GLU A N 7
ATOM 10877 C CA . GLU A 1 88 ? 5.812 8.647 -2.711 1.00 0.00 88 GLU A CA 7
ATOM 10878 C C . GLU A 1 88 ? 5.166 10.009 -2.452 1.00 0.00 88 GLU A C 7
ATOM 10879 O O . GLU A 1 88 ? 5.279 10.556 -1.356 1.00 0.00 88 GLU A O 7
ATOM 10891 N N . LYS A 1 89 ? 4.502 10.518 -3.480 1.00 0.00 89 LYS A N 7
ATOM 10892 C CA . LYS A 1 89 ? 3.838 11.807 -3.377 1.00 0.00 89 LYS A CA 7
ATOM 10893 C C . LYS A 1 89 ? 2.960 11.824 -2.124 1.00 0.00 89 LYS A C 7
ATOM 10894 O O . LYS A 1 89 ? 2.930 12.816 -1.397 1.00 0.00 89 LYS A O 7
ATOM 10913 N N . GLN A 1 90 ? 2.267 10.716 -1.911 1.00 0.00 90 GLN A N 7
ATOM 10914 C CA . GLN A 1 90 ? 1.390 10.592 -0.758 1.00 0.00 90 GLN A CA 7
ATOM 10915 C C . GLN A 1 90 ? 2.212 10.554 0.532 1.00 0.00 90 GLN A C 7
ATOM 10916 O O . GLN A 1 90 ? 1.890 11.243 1.498 1.00 0.00 90 GLN A O 7
ATOM 10930 N N . LEU A 1 91 ? 3.258 9.740 0.506 1.00 0.00 91 LEU A N 7
ATOM 10931 C CA . LEU A 1 91 ? 4.128 9.603 1.661 1.00 0.00 91 LEU A CA 7
ATOM 10932 C C . LEU A 1 91 ? 4.747 10.962 1.992 1.00 0.00 91 LEU A C 7
ATOM 10933 O O . LEU A 1 91 ? 4.951 11.288 3.161 1.00 0.00 91 LEU A O 7
ATOM 10949 N N . ARG A 1 92 ? 5.029 11.720 0.943 1.00 0.00 92 ARG A N 7
ATOM 10950 C CA . ARG A 1 92 ? 5.621 13.037 1.107 1.00 0.00 92 ARG A CA 7
ATOM 10951 C C . ARG A 1 92 ? 4.690 13.939 1.918 1.00 0.00 92 ARG A C 7
ATOM 10952 O O . ARG A 1 92 ? 5.144 14.872 2.580 1.00 0.00 92 ARG A O 7
ATOM 10973 N N . LYS A 1 93 ? 3.403 13.631 1.841 1.00 0.00 93 LYS A N 7
ATOM 10974 C CA . LYS A 1 93 ? 2.404 14.403 2.560 1.00 0.00 93 LYS A CA 7
ATOM 10975 C C . LYS A 1 93 ? 1.414 13.448 3.231 1.00 0.00 93 LYS A C 7
ATOM 10976 O O . LYS A 1 93 ? 1.566 13.116 4.406 1.00 0.00 93 LYS A O 7
ATOM 10995 N N . LEU A 1 94 ? 0.423 13.034 2.456 1.00 0.00 94 LEU A N 7
ATOM 10996 C CA . LEU A 1 94 ? -0.592 12.125 2.960 1.00 0.00 94 LEU A CA 7
ATOM 10997 C C . LEU A 1 94 ? -1.544 12.890 3.882 1.00 0.00 94 LEU A C 7
ATOM 10998 O O . LEU A 1 94 ? -2.758 12.865 3.685 1.00 0.00 94 LEU A O 7
ATOM 11014 N N . SER A 1 95 ? -0.957 13.551 4.869 1.00 0.00 95 SER A N 7
ATOM 11015 C CA . SER A 1 95 ? -1.737 14.322 5.822 1.00 0.00 95 SER A CA 7
ATOM 11016 C C . SER A 1 95 ? -2.686 15.265 5.079 1.00 0.00 95 SER A C 7
ATOM 11017 O O . SER A 1 95 ? -2.248 16.084 4.274 1.00 0.00 95 SER A O 7
ATOM 11025 N N . GLY A 1 96 ? -3.969 15.118 5.378 1.00 0.00 96 GLY A N 7
ATOM 11026 C CA . GLY A 1 96 ? -4.983 15.946 4.748 1.00 0.00 96 GLY A CA 7
ATOM 11027 C C . GLY A 1 96 ? -5.838 16.658 5.799 1.00 0.00 96 GLY A C 7
ATOM 11028 O O . GLY A 1 96 ? -5.919 16.215 6.943 1.00 0.00 96 GLY A O 7
ATOM 11032 N N . PRO A 1 97 ? -6.471 17.779 5.360 1.00 0.00 97 PRO A N 7
ATOM 11033 C CA . PRO A 1 97 ? -7.318 18.557 6.250 1.00 0.00 97 PRO A CA 7
ATOM 11034 C C . PRO A 1 97 ? -8.655 17.853 6.488 1.00 0.00 97 PRO A C 7
ATOM 11035 O O . PRO A 1 97 ? -9.713 18.410 6.202 1.00 0.00 97 PRO A O 7
ATOM 11046 N N . SER A 1 98 ? -8.563 16.639 7.011 1.00 0.00 98 SER A N 7
ATOM 11047 C CA . SER A 1 98 ? -9.753 15.853 7.292 1.00 0.00 98 SER A CA 7
ATOM 11048 C C . SER A 1 98 ? -10.663 16.610 8.261 1.00 0.00 98 SER A C 7
ATOM 11049 O O . SER A 1 98 ? -10.189 17.200 9.231 1.00 0.00 98 SER A O 7
ATOM 11057 N N . SER A 1 99 ? -11.954 16.568 7.965 1.00 0.00 99 SER A N 7
ATOM 11058 C CA . SER A 1 99 ? -12.935 17.243 8.798 1.00 0.00 99 SER A CA 7
ATOM 11059 C C . SER A 1 99 ? -14.157 16.344 8.999 1.00 0.00 99 SER A C 7
ATOM 11060 O O . SER A 1 99 ? -15.072 16.343 8.177 1.00 0.00 99 SER A O 7
ATOM 11068 N N . GLY A 1 100 ? -14.132 15.602 10.096 1.00 0.00 100 GLY A N 7
ATOM 11069 C CA . GLY A 1 100 ? -15.227 14.702 10.415 1.00 0.00 100 GLY A CA 7
ATOM 11070 C C . GLY A 1 100 ? -14.846 13.759 11.558 1.00 0.00 100 GLY A C 7
ATOM 11071 O O . GLY A 1 100 ? -14.732 14.184 12.707 1.00 0.00 100 GLY A O 7
ATOM 11075 N N . GLY A 1 1 ? 6.946 -6.979 13.362 1.00 0.00 1 GLY A N 8
ATOM 11076 C CA . GLY A 1 1 ? 6.784 -5.574 13.693 1.00 0.00 1 GLY A CA 8
ATOM 11077 C C . GLY A 1 1 ? 8.065 -5.003 14.304 1.00 0.00 1 GLY A C 8
ATOM 11078 O O . GLY A 1 1 ? 8.420 -5.335 15.434 1.00 0.00 1 GLY A O 8
ATOM 11082 N N . SER A 1 2 ? 8.725 -4.154 13.529 1.00 0.00 2 SER A N 8
ATOM 11083 C CA . SER A 1 2 ? 9.960 -3.535 13.980 1.00 0.00 2 SER A CA 8
ATOM 11084 C C . SER A 1 2 ? 9.738 -2.040 14.218 1.00 0.00 2 SER A C 8
ATOM 11085 O O . SER A 1 2 ? 9.384 -1.306 13.296 1.00 0.00 2 SER A O 8
ATOM 11093 N N . SER A 1 3 ? 9.956 -1.632 15.460 1.00 0.00 3 SER A N 8
ATOM 11094 C CA . SER A 1 3 ? 9.784 -0.238 15.831 1.00 0.00 3 SER A CA 8
ATOM 11095 C C . SER A 1 3 ? 11.126 0.494 15.751 1.00 0.00 3 SER A C 8
ATOM 11096 O O . SER A 1 3 ? 12.174 -0.137 15.617 1.00 0.00 3 SER A O 8
ATOM 11104 N N . GLY A 1 4 ? 11.050 1.814 15.838 1.00 0.00 4 GLY A N 8
ATOM 11105 C CA . GLY A 1 4 ? 12.245 2.637 15.778 1.00 0.00 4 GLY A CA 8
ATOM 11106 C C . GLY A 1 4 ? 12.849 2.831 17.170 1.00 0.00 4 GLY A C 8
ATOM 11107 O O . GLY A 1 4 ? 12.336 2.297 18.153 1.00 0.00 4 GLY A O 8
ATOM 11111 N N . SER A 1 5 ? 13.929 3.597 17.211 1.00 0.00 5 SER A N 8
ATOM 11112 C CA . SER A 1 5 ? 14.608 3.868 18.467 1.00 0.00 5 SER A CA 8
ATOM 11113 C C . SER A 1 5 ? 14.581 5.368 18.763 1.00 0.00 5 SER A C 8
ATOM 11114 O O . SER A 1 5 ? 14.599 6.187 17.845 1.00 0.00 5 SER A O 8
ATOM 11122 N N . SER A 1 6 ? 14.538 5.684 20.049 1.00 0.00 6 SER A N 8
ATOM 11123 C CA . SER A 1 6 ? 14.508 7.072 20.478 1.00 0.00 6 SER A CA 8
ATOM 11124 C C . SER A 1 6 ? 15.046 7.191 21.905 1.00 0.00 6 SER A C 8
ATOM 11125 O O . SER A 1 6 ? 14.291 7.074 22.869 1.00 0.00 6 SER A O 8
ATOM 11133 N N . GLY A 1 7 ? 16.348 7.421 21.996 1.00 0.00 7 GLY A N 8
ATOM 11134 C CA . GLY A 1 7 ? 16.996 7.557 23.289 1.00 0.00 7 GLY A CA 8
ATOM 11135 C C . GLY A 1 7 ? 17.908 8.785 23.319 1.00 0.00 7 GLY A C 8
ATOM 11136 O O . GLY A 1 7 ? 19.122 8.665 23.161 1.00 0.00 7 GLY A O 8
ATOM 11140 N N . ASN A 1 8 ? 17.288 9.938 23.523 1.00 0.00 8 ASN A N 8
ATOM 11141 C CA . ASN A 1 8 ? 18.029 11.187 23.576 1.00 0.00 8 ASN A CA 8
ATOM 11142 C C . ASN A 1 8 ? 17.292 12.173 24.484 1.00 0.00 8 ASN A C 8
ATOM 11143 O O . ASN A 1 8 ? 16.143 11.940 24.857 1.00 0.00 8 ASN A O 8
ATOM 11154 N N . LEU A 1 9 ? 17.983 13.254 24.814 1.00 0.00 9 LEU A N 8
ATOM 11155 C CA . LEU A 1 9 ? 17.409 14.278 25.671 1.00 0.00 9 LEU A CA 8
ATOM 11156 C C . LEU A 1 9 ? 16.382 15.086 24.875 1.00 0.00 9 LEU A C 8
ATOM 11157 O O . LEU A 1 9 ? 16.664 16.205 24.449 1.00 0.00 9 LEU A O 8
ATOM 11173 N N . SER A 1 10 ? 15.213 14.488 24.699 1.00 0.00 10 SER A N 8
ATOM 11174 C CA . SER A 1 10 ? 14.144 15.138 23.961 1.00 0.00 10 SER A CA 8
ATOM 11175 C C . SER A 1 10 ? 12.848 14.337 24.103 1.00 0.00 10 SER A C 8
ATOM 11176 O O . SER A 1 10 ? 12.857 13.223 24.626 1.00 0.00 10 SER A O 8
ATOM 11184 N N . ALA A 1 11 ? 11.765 14.935 23.630 1.00 0.00 11 ALA A N 8
ATOM 11185 C CA . ALA A 1 11 ? 10.464 14.291 23.697 1.00 0.00 11 ALA A CA 8
ATOM 11186 C C . ALA A 1 11 ? 9.786 14.377 22.328 1.00 0.00 11 ALA A C 8
ATOM 11187 O O . ALA A 1 11 ? 9.549 15.470 21.816 1.00 0.00 11 ALA A O 8
ATOM 11194 N N . SER A 1 12 ? 9.492 13.209 21.775 1.00 0.00 12 SER A N 8
ATOM 11195 C CA . SER A 1 12 ? 8.846 13.139 20.476 1.00 0.00 12 SER A CA 8
ATOM 11196 C C . SER A 1 12 ? 8.543 11.682 20.121 1.00 0.00 12 SER A C 8
ATOM 11197 O O . SER A 1 12 ? 9.359 10.796 20.369 1.00 0.00 12 SER A O 8
ATOM 11205 N N . ASN A 1 13 ? 7.366 11.478 19.545 1.00 0.00 13 ASN A N 8
ATOM 11206 C CA . ASN A 1 13 ? 6.945 10.144 19.154 1.00 0.00 13 ASN A CA 8
ATOM 11207 C C . ASN A 1 13 ? 6.449 10.175 17.707 1.00 0.00 13 ASN A C 8
ATOM 11208 O O . ASN A 1 13 ? 5.498 10.886 17.388 1.00 0.00 13 ASN A O 8
ATOM 11219 N N . ARG A 1 14 ? 7.117 9.394 16.870 1.00 0.00 14 ARG A N 8
ATOM 11220 C CA . ARG A 1 14 ? 6.756 9.323 15.464 1.00 0.00 14 ARG A CA 8
ATOM 11221 C C . ARG A 1 14 ? 6.092 7.979 15.154 1.00 0.00 14 ARG A C 8
ATOM 11222 O O . ARG A 1 14 ? 5.980 7.122 16.028 1.00 0.00 14 ARG A O 8
ATOM 11243 N N . ALA A 1 15 ? 5.670 7.838 13.906 1.00 0.00 15 ALA A N 8
ATOM 11244 C CA . ALA A 1 15 ? 5.020 6.614 13.470 1.00 0.00 15 ALA A CA 8
ATOM 11245 C C . ALA A 1 15 ? 4.796 6.672 11.957 1.00 0.00 15 ALA A C 8
ATOM 11246 O O . ALA A 1 15 ? 4.478 7.728 11.413 1.00 0.00 15 ALA A O 8
ATOM 11253 N N . LEU A 1 16 ? 4.971 5.523 11.321 1.00 0.00 16 LEU A N 8
ATOM 11254 C CA . LEU A 1 16 ? 4.792 5.429 9.882 1.00 0.00 16 LEU A CA 8
ATOM 11255 C C . LEU A 1 16 ? 3.322 5.139 9.573 1.00 0.00 16 LEU A C 8
ATOM 11256 O O . LEU A 1 16 ? 2.596 4.622 10.421 1.00 0.00 16 LEU A O 8
ATOM 11272 N N . PRO A 1 17 ? 2.916 5.494 8.325 1.00 0.00 17 PRO A N 8
ATOM 11273 C CA . PRO A 1 17 ? 1.546 5.278 7.893 1.00 0.00 17 PRO A CA 8
ATOM 11274 C C . PRO A 1 17 ? 1.293 3.799 7.593 1.00 0.00 17 PRO A C 8
ATOM 11275 O O . PRO A 1 17 ? 2.234 3.030 7.406 1.00 0.00 17 PRO A O 8
ATOM 11286 N N . VAL A 1 18 ? 0.016 3.446 7.556 1.00 0.00 18 VAL A N 8
ATOM 11287 C CA . VAL A 1 18 ? -0.372 2.073 7.282 1.00 0.00 18 VAL A CA 8
ATOM 11288 C C . VAL A 1 18 ? -0.875 1.968 5.840 1.00 0.00 18 VAL A C 8
ATOM 11289 O O . VAL A 1 18 ? -1.787 2.691 5.443 1.00 0.00 18 VAL A O 8
ATOM 11302 N N . LEU A 1 19 ? -0.257 1.062 5.096 1.00 0.00 19 LEU A N 8
ATOM 11303 C CA . LEU A 1 19 ? -0.630 0.854 3.708 1.00 0.00 19 LEU A CA 8
ATOM 11304 C C . LEU A 1 19 ? -1.304 -0.512 3.565 1.00 0.00 19 LEU A C 8
ATOM 11305 O O . LEU A 1 19 ? -0.664 -1.547 3.750 1.00 0.00 19 LEU A O 8
ATOM 11321 N N . THR A 1 20 ? -2.587 -0.472 3.237 1.00 0.00 20 THR A N 8
ATOM 11322 C CA . THR A 1 20 ? -3.355 -1.694 3.067 1.00 0.00 20 THR A CA 8
ATOM 11323 C C . THR A 1 20 ? -3.085 -2.306 1.692 1.00 0.00 20 THR A C 8
ATOM 11324 O O . THR A 1 20 ? -3.434 -1.720 0.668 1.00 0.00 20 THR A O 8
ATOM 11335 N N . LEU A 1 21 ? -2.467 -3.478 1.712 1.00 0.00 21 LEU A N 8
ATOM 11336 C CA . LEU A 1 21 ? -2.147 -4.176 0.478 1.00 0.00 21 LEU A CA 8
ATOM 11337 C C . LEU A 1 21 ? -3.074 -5.384 0.326 1.00 0.00 21 LEU A C 8
ATOM 11338 O O . LEU A 1 21 ? -3.106 -6.259 1.189 1.00 0.00 21 LEU A O 8
ATOM 11354 N N . PHE A 1 22 ? -3.805 -5.392 -0.779 1.00 0.00 22 PHE A N 8
ATOM 11355 C CA . PHE A 1 22 ? -4.730 -6.477 -1.056 1.00 0.00 22 PHE A CA 8
ATOM 11356 C C . PHE A 1 22 ? -4.252 -7.317 -2.243 1.00 0.00 22 PHE A C 8
ATOM 11357 O O . PHE A 1 22 ? -4.451 -6.939 -3.396 1.00 0.00 22 PHE A O 8
ATOM 11374 N N . THR A 1 23 ? -3.629 -8.440 -1.918 1.00 0.00 23 THR A N 8
ATOM 11375 C CA . THR A 1 23 ? -3.120 -9.336 -2.943 1.00 0.00 23 THR A CA 8
ATOM 11376 C C . THR A 1 23 ? -3.917 -10.642 -2.953 1.00 0.00 23 THR A C 8
ATOM 11377 O O . THR A 1 23 ? -4.747 -10.874 -2.075 1.00 0.00 23 THR A O 8
ATOM 11388 N N . LYS A 1 24 ? -3.636 -11.462 -3.955 1.00 0.00 24 LYS A N 8
ATOM 11389 C CA . LYS A 1 24 ? -4.316 -12.738 -4.091 1.00 0.00 24 LYS A CA 8
ATOM 11390 C C . LYS A 1 24 ? -3.478 -13.667 -4.973 1.00 0.00 24 LYS A C 8
ATOM 11391 O O . LYS A 1 24 ? -2.386 -13.300 -5.404 1.00 0.00 24 LYS A O 8
ATOM 11410 N N . ALA A 1 25 ? -4.021 -14.851 -5.214 1.00 0.00 25 ALA A N 8
ATOM 11411 C CA . ALA A 1 25 ? -3.337 -15.834 -6.036 1.00 0.00 25 ALA A CA 8
ATOM 11412 C C . ALA A 1 25 ? -4.371 -16.750 -6.694 1.00 0.00 25 ALA A C 8
ATOM 11413 O O . ALA A 1 25 ? -5.397 -17.067 -6.094 1.00 0.00 25 ALA A O 8
ATOM 11420 N N . PRO A 1 26 ? -4.057 -17.160 -7.953 1.00 0.00 26 PRO A N 8
ATOM 11421 C CA . PRO A 1 26 ? -2.822 -16.738 -8.591 1.00 0.00 26 PRO A CA 8
ATOM 11422 C C . PRO A 1 26 ? -2.912 -15.282 -9.051 1.00 0.00 26 PRO A C 8
ATOM 11423 O O . PRO A 1 26 ? -3.933 -14.860 -9.592 1.00 0.00 26 PRO A O 8
ATOM 11434 N N . CYS A 1 27 ? -1.830 -14.553 -8.818 1.00 0.00 27 CYS A N 8
ATOM 11435 C CA . CYS A 1 27 ? -1.774 -13.153 -9.202 1.00 0.00 27 CYS A CA 8
ATOM 11436 C C . CYS A 1 27 ? -0.308 -12.716 -9.214 1.00 0.00 27 CYS A C 8
ATOM 11437 O O . CYS A 1 27 ? 0.314 -12.586 -8.161 1.00 0.00 27 CYS A O 8
ATOM 11445 N N . PRO A 1 28 ? 0.216 -12.497 -10.450 1.00 0.00 28 PRO A N 8
ATOM 11446 C CA . PRO A 1 28 ? 1.597 -12.077 -10.613 1.00 0.00 28 PRO A CA 8
ATOM 11447 C C . PRO A 1 28 ? 1.771 -10.604 -10.239 1.00 0.00 28 PRO A C 8
ATOM 11448 O O . PRO A 1 28 ? 2.734 -10.240 -9.566 1.00 0.00 28 PRO A O 8
ATOM 11459 N N . LEU A 1 29 ? 0.824 -9.796 -10.693 1.00 0.00 29 LEU A N 8
ATOM 11460 C CA . LEU A 1 29 ? 0.861 -8.370 -10.415 1.00 0.00 29 LEU A CA 8
ATOM 11461 C C . LEU A 1 29 ? 1.057 -8.153 -8.913 1.00 0.00 29 LEU A C 8
ATOM 11462 O O . LEU A 1 29 ? 2.042 -7.549 -8.493 1.00 0.00 29 LEU A O 8
ATOM 11478 N N . CYS A 1 30 ? 0.102 -8.657 -8.145 1.00 0.00 30 CYS A N 8
ATOM 11479 C CA . CYS A 1 30 ? 0.158 -8.526 -6.699 1.00 0.00 30 CYS A CA 8
ATOM 11480 C C . CYS A 1 30 ? 1.598 -8.777 -6.248 1.00 0.00 30 CYS A C 8
ATOM 11481 O O . CYS A 1 30 ? 2.265 -7.868 -5.756 1.00 0.00 30 CYS A O 8
ATOM 11489 N N . ASP A 1 31 ? 2.035 -10.014 -6.434 1.00 0.00 31 ASP A N 8
ATOM 11490 C CA . ASP A 1 31 ? 3.385 -10.396 -6.053 1.00 0.00 31 ASP A CA 8
ATOM 11491 C C . ASP A 1 31 ? 4.355 -9.278 -6.440 1.00 0.00 31 ASP A C 8
ATOM 11492 O O . ASP A 1 31 ? 5.099 -8.778 -5.598 1.00 0.00 31 ASP A O 8
ATOM 11501 N N . GLU A 1 32 ? 4.315 -8.919 -7.715 1.00 0.00 32 GLU A N 8
ATOM 11502 C CA . GLU A 1 32 ? 5.182 -7.870 -8.225 1.00 0.00 32 GLU A CA 8
ATOM 11503 C C . GLU A 1 32 ? 5.011 -6.593 -7.399 1.00 0.00 32 GLU A C 8
ATOM 11504 O O . GLU A 1 32 ? 5.988 -6.037 -6.900 1.00 0.00 32 GLU A O 8
ATOM 11516 N N . ALA A 1 33 ? 3.762 -6.166 -7.282 1.00 0.00 33 ALA A N 8
ATOM 11517 C CA . ALA A 1 33 ? 3.451 -4.964 -6.526 1.00 0.00 33 ALA A CA 8
ATOM 11518 C C . ALA A 1 33 ? 4.357 -4.892 -5.295 1.00 0.00 33 ALA A C 8
ATOM 11519 O O . ALA A 1 33 ? 5.111 -3.934 -5.131 1.00 0.00 33 ALA A O 8
ATOM 11526 N N . LYS A 1 34 ? 4.254 -5.917 -4.462 1.00 0.00 34 LYS A N 8
ATOM 11527 C CA . LYS A 1 34 ? 5.055 -5.982 -3.252 1.00 0.00 34 LYS A CA 8
ATOM 11528 C C . LYS A 1 34 ? 6.504 -5.624 -3.585 1.00 0.00 34 LYS A C 8
ATOM 11529 O O . LYS A 1 34 ? 7.101 -4.768 -2.934 1.00 0.00 34 LYS A O 8
ATOM 11548 N N . GLU A 1 35 ? 7.029 -6.297 -4.598 1.00 0.00 35 GLU A N 8
ATOM 11549 C CA . GLU A 1 35 ? 8.397 -6.061 -5.025 1.00 0.00 35 GLU A CA 8
ATOM 11550 C C . GLU A 1 35 ? 8.618 -4.572 -5.299 1.00 0.00 35 GLU A C 8
ATOM 11551 O O . GLU A 1 35 ? 9.732 -4.069 -5.157 1.00 0.00 35 GLU A O 8
ATOM 11563 N N . VAL A 1 36 ? 7.539 -3.908 -5.687 1.00 0.00 36 VAL A N 8
ATOM 11564 C CA . VAL A 1 36 ? 7.601 -2.486 -5.982 1.00 0.00 36 VAL A CA 8
ATOM 11565 C C . VAL A 1 36 ? 7.565 -1.696 -4.672 1.00 0.00 36 VAL A C 8
ATOM 11566 O O . VAL A 1 36 ? 7.981 -0.539 -4.629 1.00 0.00 36 VAL A O 8
ATOM 11579 N N . LEU A 1 37 ? 7.063 -2.352 -3.636 1.00 0.00 37 LEU A N 8
ATOM 11580 C CA . LEU A 1 37 ? 6.968 -1.725 -2.328 1.00 0.00 37 LEU A CA 8
ATOM 11581 C C . LEU A 1 37 ? 8.146 -2.178 -1.463 1.00 0.00 37 LEU A C 8
ATOM 11582 O O . LEU A 1 37 ? 8.117 -2.029 -0.242 1.00 0.00 37 LEU A O 8
ATOM 11598 N N . GLN A 1 38 ? 9.154 -2.720 -2.130 1.00 0.00 38 GLN A N 8
ATOM 11599 C CA . GLN A 1 38 ? 10.340 -3.195 -1.437 1.00 0.00 38 GLN A CA 8
ATOM 11600 C C . GLN A 1 38 ? 11.079 -2.025 -0.786 1.00 0.00 38 GLN A C 8
ATOM 11601 O O . GLN A 1 38 ? 11.400 -2.072 0.401 1.00 0.00 38 GLN A O 8
ATOM 11615 N N . PRO A 1 39 ? 11.333 -0.974 -1.611 1.00 0.00 39 PRO A N 8
ATOM 11616 C CA . PRO A 1 39 ? 12.028 0.206 -1.128 1.00 0.00 39 PRO A CA 8
ATOM 11617 C C . PRO A 1 39 ? 11.108 1.067 -0.260 1.00 0.00 39 PRO A C 8
ATOM 11618 O O . PRO A 1 39 ? 11.515 2.121 0.227 1.00 0.00 39 PRO A O 8
ATOM 11629 N N . TYR A 1 40 ? 9.885 0.587 -0.093 1.00 0.00 40 TYR A N 8
ATOM 11630 C CA . TYR A 1 40 ? 8.904 1.299 0.708 1.00 0.00 40 TYR A CA 8
ATOM 11631 C C . TYR A 1 40 ? 8.372 0.415 1.838 1.00 0.00 40 TYR A C 8
ATOM 11632 O O . TYR A 1 40 ? 7.441 0.798 2.544 1.00 0.00 40 TYR A O 8
ATOM 11650 N N . LYS A 1 41 ? 8.988 -0.750 1.974 1.00 0.00 41 LYS A N 8
ATOM 11651 C CA . LYS A 1 41 ? 8.589 -1.691 3.007 1.00 0.00 41 LYS A CA 8
ATOM 11652 C C . LYS A 1 41 ? 8.823 -1.063 4.382 1.00 0.00 41 LYS A C 8
ATOM 11653 O O . LYS A 1 41 ? 8.084 -1.334 5.327 1.00 0.00 41 LYS A O 8
ATOM 11672 N N . ASP A 1 42 ? 9.855 -0.235 4.451 1.00 0.00 42 ASP A N 8
ATOM 11673 C CA . ASP A 1 42 ? 10.197 0.434 5.695 1.00 0.00 42 ASP A CA 8
ATOM 11674 C C . ASP A 1 42 ? 9.561 1.825 5.711 1.00 0.00 42 ASP A C 8
ATOM 11675 O O . ASP A 1 42 ? 9.480 2.462 6.760 1.00 0.00 42 ASP A O 8
ATOM 11684 N N . ARG A 1 43 ? 9.126 2.256 4.536 1.00 0.00 43 ARG A N 8
ATOM 11685 C CA . ARG A 1 43 ? 8.500 3.561 4.403 1.00 0.00 43 ARG A CA 8
ATOM 11686 C C . ARG A 1 43 ? 7.135 3.568 5.094 1.00 0.00 43 ARG A C 8
ATOM 11687 O O . ARG A 1 43 ? 6.517 4.621 5.244 1.00 0.00 43 ARG A O 8
ATOM 11708 N N . PHE A 1 44 ? 6.706 2.381 5.498 1.00 0.00 44 PHE A N 8
ATOM 11709 C CA . PHE A 1 44 ? 5.426 2.238 6.170 1.00 0.00 44 PHE A CA 8
ATOM 11710 C C . PHE A 1 44 ? 5.142 0.771 6.502 1.00 0.00 44 PHE A C 8
ATOM 11711 O O . PHE A 1 44 ? 5.954 -0.104 6.206 1.00 0.00 44 PHE A O 8
ATOM 11728 N N . ILE A 1 45 ? 3.987 0.549 7.111 1.00 0.00 45 ILE A N 8
ATOM 11729 C CA . ILE A 1 45 ? 3.586 -0.797 7.486 1.00 0.00 45 ILE A CA 8
ATOM 11730 C C . ILE A 1 45 ? 2.674 -1.373 6.401 1.00 0.00 45 ILE A C 8
ATOM 11731 O O . ILE A 1 45 ? 1.482 -1.070 6.361 1.00 0.00 45 ILE A O 8
ATOM 11747 N N . LEU A 1 46 ? 3.268 -2.194 5.547 1.00 0.00 46 LEU A N 8
ATOM 11748 C CA . LEU A 1 46 ? 2.524 -2.816 4.465 1.00 0.00 46 LEU A CA 8
ATOM 11749 C C . LEU A 1 46 ? 1.591 -3.883 5.041 1.00 0.00 46 LEU A C 8
ATOM 11750 O O . LEU A 1 46 ? 2.050 -4.915 5.529 1.00 0.00 46 LEU A O 8
ATOM 11766 N N . GLN A 1 47 ? 0.300 -3.599 4.964 1.00 0.00 47 GLN A N 8
ATOM 11767 C CA . GLN A 1 47 ? -0.701 -4.522 5.471 1.00 0.00 47 GLN A CA 8
ATOM 11768 C C . GLN A 1 47 ? -1.169 -5.462 4.358 1.00 0.00 47 GLN A C 8
ATOM 11769 O O . GLN A 1 47 ? -1.958 -5.070 3.501 1.00 0.00 47 GLN A O 8
ATOM 11783 N N . GLU A 1 48 ? -0.662 -6.685 4.409 1.00 0.00 48 GLU A N 8
ATOM 11784 C CA . GLU A 1 48 ? -1.017 -7.684 3.415 1.00 0.00 48 GLU A CA 8
ATOM 11785 C C . GLU A 1 48 ? -2.338 -8.360 3.791 1.00 0.00 48 GLU A C 8
ATOM 11786 O O . GLU A 1 48 ? -2.360 -9.268 4.621 1.00 0.00 48 GLU A O 8
ATOM 11798 N N . VAL A 1 49 ? -3.406 -7.891 3.163 1.00 0.00 49 VAL A N 8
ATOM 11799 C CA . VAL A 1 49 ? -4.726 -8.439 3.421 1.00 0.00 49 VAL A CA 8
ATOM 11800 C C . VAL A 1 49 ? -5.017 -9.555 2.416 1.00 0.00 49 VAL A C 8
ATOM 11801 O O . VAL A 1 49 ? -4.805 -9.385 1.216 1.00 0.00 49 VAL A O 8
ATOM 11814 N N . ASP A 1 50 ? -5.496 -10.672 2.942 1.00 0.00 50 ASP A N 8
ATOM 11815 C CA . ASP A 1 50 ? -5.818 -11.816 2.106 1.00 0.00 50 ASP A CA 8
ATOM 11816 C C . ASP A 1 50 ? -7.301 -11.770 1.735 1.00 0.00 50 ASP A C 8
ATOM 11817 O O . ASP A 1 50 ? -8.160 -12.096 2.553 1.00 0.00 50 ASP A O 8
ATOM 11826 N N . ILE A 1 51 ? -7.557 -11.364 0.500 1.00 0.00 51 ILE A N 8
ATOM 11827 C CA . ILE A 1 51 ? -8.922 -11.271 0.010 1.00 0.00 51 ILE A CA 8
ATOM 11828 C C . ILE A 1 51 ? -9.392 -12.655 -0.441 1.00 0.00 51 ILE A C 8
ATOM 11829 O O . ILE A 1 51 ? -10.587 -12.877 -0.633 1.00 0.00 51 ILE A O 8
ATOM 11845 N N . THR A 1 52 ? -8.428 -13.551 -0.597 1.00 0.00 52 THR A N 8
ATOM 11846 C CA . THR A 1 52 ? -8.729 -14.907 -1.023 1.00 0.00 52 THR A CA 8
ATOM 11847 C C . THR A 1 52 ? -9.463 -15.664 0.086 1.00 0.00 52 THR A C 8
ATOM 11848 O O . THR A 1 52 ? -9.906 -16.793 -0.116 1.00 0.00 52 THR A O 8
ATOM 11859 N N . LEU A 1 53 ? -9.569 -15.010 1.234 1.00 0.00 53 LEU A N 8
ATOM 11860 C CA . LEU A 1 53 ? -10.241 -15.607 2.376 1.00 0.00 53 LEU A CA 8
ATOM 11861 C C . LEU A 1 53 ? -11.742 -15.328 2.281 1.00 0.00 53 LEU A C 8
ATOM 11862 O O . LEU A 1 53 ? -12.162 -14.390 1.604 1.00 0.00 53 LEU A O 8
ATOM 11878 N N . PRO A 1 54 ? -12.531 -16.182 2.986 1.00 0.00 54 PRO A N 8
ATOM 11879 C CA . PRO A 1 54 ? -13.977 -16.037 2.988 1.00 0.00 54 PRO A CA 8
ATOM 11880 C C . PRO A 1 54 ? -14.409 -14.859 3.864 1.00 0.00 54 PRO A C 8
ATOM 11881 O O . PRO A 1 54 ? -15.348 -14.140 3.525 1.00 0.00 54 PRO A O 8
ATOM 11892 N N . GLU A 1 55 ? -13.703 -14.698 4.973 1.00 0.00 55 GLU A N 8
ATOM 11893 C CA . GLU A 1 55 ? -14.002 -13.620 5.900 1.00 0.00 55 GLU A CA 8
ATOM 11894 C C . GLU A 1 55 ? -13.749 -12.264 5.237 1.00 0.00 55 GLU A C 8
ATOM 11895 O O . GLU A 1 55 ? -14.363 -11.264 5.607 1.00 0.00 55 GLU A O 8
ATOM 11907 N N . ASN A 1 56 ? -12.845 -12.274 4.269 1.00 0.00 56 ASN A N 8
ATOM 11908 C CA . ASN A 1 56 ? -12.504 -11.058 3.550 1.00 0.00 56 ASN A CA 8
ATOM 11909 C C . ASN A 1 56 ? -13.160 -11.087 2.168 1.00 0.00 56 ASN A C 8
ATOM 11910 O O . ASN A 1 56 ? -12.900 -10.219 1.336 1.00 0.00 56 ASN A O 8
ATOM 11921 N N . SER A 1 57 ? -13.997 -12.093 1.966 1.00 0.00 57 SER A N 8
ATOM 11922 C CA . SER A 1 57 ? -14.692 -12.246 0.699 1.00 0.00 57 SER A CA 8
ATOM 11923 C C . SER A 1 57 ? -15.146 -10.879 0.183 1.00 0.00 57 SER A C 8
ATOM 11924 O O . SER A 1 57 ? -15.159 -10.641 -1.024 1.00 0.00 57 SER A O 8
ATOM 11932 N N . THR A 1 58 ? -15.507 -10.018 1.122 1.00 0.00 58 THR A N 8
ATOM 11933 C CA . THR A 1 58 ? -15.960 -8.681 0.778 1.00 0.00 58 THR A CA 8
ATOM 11934 C C . THR A 1 58 ? -14.845 -7.904 0.075 1.00 0.00 58 THR A C 8
ATOM 11935 O O . THR A 1 58 ? -15.026 -7.427 -1.044 1.00 0.00 58 THR A O 8
ATOM 11946 N N . TRP A 1 59 ? -13.717 -7.801 0.762 1.00 0.00 59 TRP A N 8
ATOM 11947 C CA . TRP A 1 59 ? -12.572 -7.090 0.218 1.00 0.00 59 TRP A CA 8
ATOM 11948 C C . TRP A 1 59 ? -12.394 -7.525 -1.238 1.00 0.00 59 TRP A C 8
ATOM 11949 O O . TRP A 1 59 ? -12.034 -6.716 -2.092 1.00 0.00 59 TRP A O 8
ATOM 11970 N N . TYR A 1 60 ? -12.653 -8.803 -1.477 1.00 0.00 60 TYR A N 8
ATOM 11971 C CA . TYR A 1 60 ? -12.526 -9.355 -2.814 1.00 0.00 60 TYR A CA 8
ATOM 11972 C C . TYR A 1 60 ? -13.748 -9.012 -3.668 1.00 0.00 60 TYR A C 8
ATOM 11973 O O . TYR A 1 60 ? -13.609 -8.556 -4.802 1.00 0.00 60 TYR A O 8
ATOM 11991 N N . GLU A 1 61 ? -14.918 -9.244 -3.091 1.00 0.00 61 GLU A N 8
ATOM 11992 C CA . GLU A 1 61 ? -16.163 -8.966 -3.785 1.00 0.00 61 GLU A CA 8
ATOM 11993 C C . GLU A 1 61 ? -16.197 -7.509 -4.251 1.00 0.00 61 GLU A C 8
ATOM 11994 O O . GLU A 1 61 ? -16.992 -7.149 -5.117 1.00 0.00 61 GLU A O 8
ATOM 12006 N N . ARG A 1 62 ? -15.324 -6.710 -3.654 1.00 0.00 62 ARG A N 8
ATOM 12007 C CA . ARG A 1 62 ? -15.244 -5.300 -3.997 1.00 0.00 62 ARG A CA 8
ATOM 12008 C C . ARG A 1 62 ? -13.997 -5.030 -4.842 1.00 0.00 62 ARG A C 8
ATOM 12009 O O . ARG A 1 62 ? -13.979 -4.102 -5.650 1.00 0.00 62 ARG A O 8
ATOM 12030 N N . TYR A 1 63 ? -12.984 -5.856 -4.626 1.00 0.00 63 TYR A N 8
ATOM 12031 C CA . TYR A 1 63 ? -11.737 -5.718 -5.358 1.00 0.00 63 TYR A CA 8
ATOM 12032 C C . TYR A 1 63 ? -11.219 -7.081 -5.822 1.00 0.00 63 TYR A C 8
ATOM 12033 O O . TYR A 1 63 ? -10.263 -7.611 -5.258 1.00 0.00 63 TYR A O 8
ATOM 12051 N N . LYS A 1 64 ? -11.874 -7.609 -6.846 1.00 0.00 64 LYS A N 8
ATOM 12052 C CA . LYS A 1 64 ? -11.492 -8.900 -7.393 1.00 0.00 64 LYS A CA 8
ATOM 12053 C C . LYS A 1 64 ? -10.948 -8.708 -8.810 1.00 0.00 64 LYS A C 8
ATOM 12054 O O . LYS A 1 64 ? -10.390 -9.635 -9.395 1.00 0.00 64 LYS A O 8
ATOM 12073 N N . PHE A 1 65 ? -11.129 -7.499 -9.320 1.00 0.00 65 PHE A N 8
ATOM 12074 C CA . PHE A 1 65 ? -10.664 -7.174 -10.658 1.00 0.00 65 PHE A CA 8
ATOM 12075 C C . PHE A 1 65 ? -9.928 -5.832 -10.671 1.00 0.00 65 PHE A C 8
ATOM 12076 O O . PHE A 1 65 ? -9.566 -5.329 -11.733 1.00 0.00 65 PHE A O 8
ATOM 12093 N N . ASP A 1 66 ? -9.730 -5.291 -9.478 1.00 0.00 66 ASP A N 8
ATOM 12094 C CA . ASP A 1 66 ? -9.044 -4.017 -9.339 1.00 0.00 66 ASP A CA 8
ATOM 12095 C C . ASP A 1 66 ? -7.640 -4.257 -8.779 1.00 0.00 66 ASP A C 8
ATOM 12096 O O . ASP A 1 66 ? -6.663 -3.710 -9.288 1.00 0.00 66 ASP A O 8
ATOM 12105 N N . ILE A 1 67 ? -7.585 -5.076 -7.739 1.00 0.00 67 ILE A N 8
ATOM 12106 C CA . ILE A 1 67 ? -6.317 -5.395 -7.105 1.00 0.00 67 ILE A CA 8
ATOM 12107 C C . ILE A 1 67 ? -5.222 -5.468 -8.171 1.00 0.00 67 ILE A C 8
ATOM 12108 O O . ILE A 1 67 ? -5.508 -5.700 -9.344 1.00 0.00 67 ILE A O 8
ATOM 12124 N N . PRO A 1 68 ? -3.959 -5.261 -7.713 1.00 0.00 68 PRO A N 8
ATOM 12125 C CA . PRO A 1 68 ? -3.707 -4.992 -6.307 1.00 0.00 68 PRO A CA 8
ATOM 12126 C C . PRO A 1 68 ? -4.112 -3.563 -5.941 1.00 0.00 68 PRO A C 8
ATOM 12127 O O . PRO A 1 68 ? -3.774 -2.617 -6.651 1.00 0.00 68 PRO A O 8
ATOM 12138 N N . VAL A 1 69 ? -4.830 -3.450 -4.833 1.00 0.00 69 VAL A N 8
ATOM 12139 C CA . VAL A 1 69 ? -5.285 -2.152 -4.364 1.00 0.00 69 VAL A CA 8
ATOM 12140 C C . VAL A 1 69 ? -4.418 -1.709 -3.184 1.00 0.00 69 VAL A C 8
ATOM 12141 O O . VAL A 1 69 ? -3.989 -2.535 -2.380 1.00 0.00 69 VAL A O 8
ATOM 12154 N N . PHE A 1 70 ? -4.186 -0.406 -3.117 1.00 0.00 70 PHE A N 8
ATOM 12155 C CA . PHE A 1 70 ? -3.379 0.156 -2.049 1.00 0.00 70 PHE A CA 8
ATOM 12156 C C . PHE A 1 70 ? -4.116 1.298 -1.347 1.00 0.00 70 PHE A C 8
ATOM 12157 O O . PHE A 1 70 ? -4.549 2.252 -1.992 1.00 0.00 70 PHE A O 8
ATOM 12174 N N . HIS A 1 71 ? -4.238 1.163 -0.034 1.00 0.00 71 HIS A N 8
ATOM 12175 C CA . HIS A 1 71 ? -4.916 2.172 0.762 1.00 0.00 71 HIS A CA 8
ATOM 12176 C C . HIS A 1 71 ? -3.922 2.813 1.733 1.00 0.00 71 HIS A C 8
ATOM 12177 O O . HIS A 1 71 ? -3.314 2.123 2.550 1.00 0.00 71 HIS A O 8
ATOM 12191 N N . LEU A 1 72 ? -3.788 4.125 1.610 1.00 0.00 72 LEU A N 8
ATOM 12192 C CA . LEU A 1 72 ? -2.878 4.867 2.466 1.00 0.00 72 LEU A CA 8
ATOM 12193 C C . LEU A 1 72 ? -3.687 5.714 3.451 1.00 0.00 72 LEU A C 8
ATOM 12194 O O . LEU A 1 72 ? -4.474 6.566 3.041 1.00 0.00 72 LEU A O 8
ATOM 12210 N N . ASN A 1 73 ? -3.467 5.450 4.730 1.00 0.00 73 ASN A N 8
ATOM 12211 C CA . ASN A 1 73 ? -4.166 6.177 5.776 1.00 0.00 73 ASN A CA 8
ATOM 12212 C C . ASN A 1 73 ? -5.660 5.858 5.701 1.00 0.00 73 ASN A C 8
ATOM 12213 O O . ASN A 1 73 ? -6.497 6.733 5.921 1.00 0.00 73 ASN A O 8
ATOM 12224 N N . GLY A 1 74 ? -5.951 4.604 5.390 1.00 0.00 74 GLY A N 8
ATOM 12225 C CA . GLY A 1 74 ? -7.330 4.159 5.283 1.00 0.00 74 GLY A CA 8
ATOM 12226 C C . GLY A 1 74 ? -8.056 4.892 4.153 1.00 0.00 74 GLY A C 8
ATOM 12227 O O . GLY A 1 74 ? -9.238 5.212 4.274 1.00 0.00 74 GLY A O 8
ATOM 12231 N N . GLN A 1 75 ? -7.319 5.137 3.080 1.00 0.00 75 GLN A N 8
ATOM 12232 C CA . GLN A 1 75 ? -7.878 5.826 1.929 1.00 0.00 75 GLN A CA 8
ATOM 12233 C C . GLN A 1 75 ? -7.212 5.335 0.642 1.00 0.00 75 GLN A C 8
ATOM 12234 O O . GLN A 1 75 ? -5.997 5.449 0.484 1.00 0.00 75 GLN A O 8
ATOM 12248 N N . PHE A 1 76 ? -8.037 4.800 -0.247 1.00 0.00 76 PHE A N 8
ATOM 12249 C CA . PHE A 1 76 ? -7.543 4.292 -1.515 1.00 0.00 76 PHE A CA 8
ATOM 12250 C C . PHE A 1 76 ? -6.484 5.226 -2.105 1.00 0.00 76 PHE A C 8
ATOM 12251 O O . PHE A 1 76 ? -6.808 6.303 -2.602 1.00 0.00 76 PHE A O 8
ATOM 12268 N N . LEU A 1 77 ? -5.239 4.778 -2.030 1.00 0.00 77 LEU A N 8
ATOM 12269 C CA . LEU A 1 77 ? -4.130 5.560 -2.550 1.00 0.00 77 LEU A CA 8
ATOM 12270 C C . LEU A 1 77 ? -3.988 5.300 -4.051 1.00 0.00 77 LEU A C 8
ATOM 12271 O O . LEU A 1 77 ? -3.837 6.236 -4.835 1.00 0.00 77 LEU A O 8
ATOM 12287 N N . MET A 1 78 ? -4.042 4.025 -4.406 1.00 0.00 78 MET A N 8
ATOM 12288 C CA . MET A 1 78 ? -3.921 3.630 -5.799 1.00 0.00 78 MET A CA 8
ATOM 12289 C C . MET A 1 78 ? -4.120 2.121 -5.961 1.00 0.00 78 MET A C 8
ATOM 12290 O O . MET A 1 78 ? -3.833 1.352 -5.045 1.00 0.00 78 MET A O 8
ATOM 12304 N N . MET A 1 79 ? -4.610 1.744 -7.132 1.00 0.00 79 MET A N 8
ATOM 12305 C CA . MET A 1 79 ? -4.851 0.341 -7.426 1.00 0.00 79 MET A CA 8
ATOM 12306 C C . MET A 1 79 ? -4.637 0.047 -8.912 1.00 0.00 79 MET A C 8
ATOM 12307 O O . MET A 1 79 ? -4.620 0.963 -9.733 1.00 0.00 79 MET A O 8
ATOM 12321 N N . HIS A 1 80 ? -4.479 -1.234 -9.212 1.00 0.00 80 HIS A N 8
ATOM 12322 C CA . HIS A 1 80 ? -4.267 -1.660 -10.585 1.00 0.00 80 HIS A CA 8
ATOM 12323 C C . HIS A 1 80 ? -2.773 -1.607 -10.913 1.00 0.00 80 HIS A C 8
ATOM 12324 O O . HIS A 1 80 ? -2.382 -1.763 -12.069 1.00 0.00 80 HIS A O 8
ATOM 12338 N N . ARG A 1 81 ? -1.980 -1.387 -9.876 1.00 0.00 81 ARG A N 8
ATOM 12339 C CA . ARG A 1 81 ? -0.538 -1.312 -10.039 1.00 0.00 81 ARG A CA 8
ATOM 12340 C C . ARG A 1 81 ? 0.099 -0.625 -8.829 1.00 0.00 81 ARG A C 8
ATOM 12341 O O . ARG A 1 81 ? -0.555 -0.432 -7.806 1.00 0.00 81 ARG A O 8
ATOM 12362 N N . VAL A 1 82 ? 1.367 -0.276 -8.986 1.00 0.00 82 VAL A N 8
ATOM 12363 C CA . VAL A 1 82 ? 2.099 0.384 -7.919 1.00 0.00 82 VAL A CA 8
ATOM 12364 C C . VAL A 1 82 ? 2.861 1.581 -8.493 1.00 0.00 82 VAL A C 8
ATOM 12365 O O . VAL A 1 82 ? 4.055 1.485 -8.773 1.00 0.00 82 VAL A O 8
ATOM 12378 N N . ASN A 1 83 ? 2.138 2.680 -8.652 1.00 0.00 83 ASN A N 8
ATOM 12379 C CA . ASN A 1 83 ? 2.731 3.894 -9.188 1.00 0.00 83 ASN A CA 8
ATOM 12380 C C . ASN A 1 83 ? 3.524 4.598 -8.086 1.00 0.00 83 ASN A C 8
ATOM 12381 O O . ASN A 1 83 ? 3.033 5.543 -7.470 1.00 0.00 83 ASN A O 8
ATOM 12392 N N . THR A 1 84 ? 4.738 4.112 -7.872 1.00 0.00 84 THR A N 8
ATOM 12393 C CA . THR A 1 84 ? 5.604 4.683 -6.855 1.00 0.00 84 THR A CA 8
ATOM 12394 C C . THR A 1 84 ? 5.425 6.201 -6.793 1.00 0.00 84 THR A C 8
ATOM 12395 O O . THR A 1 84 ? 5.119 6.751 -5.736 1.00 0.00 84 THR A O 8
ATOM 12406 N N . SER A 1 85 ? 5.623 6.836 -7.939 1.00 0.00 85 SER A N 8
ATOM 12407 C CA . SER A 1 85 ? 5.487 8.279 -8.029 1.00 0.00 85 SER A CA 8
ATOM 12408 C C . SER A 1 85 ? 4.302 8.747 -7.181 1.00 0.00 85 SER A C 8
ATOM 12409 O O . SER A 1 85 ? 4.407 9.730 -6.450 1.00 0.00 85 SER A O 8
ATOM 12417 N N . LYS A 1 86 ? 3.201 8.020 -7.307 1.00 0.00 86 LYS A N 8
ATOM 12418 C CA . LYS A 1 86 ? 1.998 8.348 -6.561 1.00 0.00 86 LYS A CA 8
ATOM 12419 C C . LYS A 1 86 ? 2.242 8.097 -5.072 1.00 0.00 86 LYS A C 8
ATOM 12420 O O . LYS A 1 86 ? 2.183 9.023 -4.265 1.00 0.00 86 LYS A O 8
ATOM 12439 N N . LEU A 1 87 ? 2.510 6.839 -4.753 1.00 0.00 87 LEU A N 8
ATOM 12440 C CA . LEU A 1 87 ? 2.763 6.454 -3.375 1.00 0.00 87 LEU A CA 8
ATOM 12441 C C . LEU A 1 87 ? 3.600 7.538 -2.693 1.00 0.00 87 LEU A C 8
ATOM 12442 O O . LEU A 1 87 ? 3.125 8.211 -1.779 1.00 0.00 87 LEU A O 8
ATOM 12458 N N . GLU A 1 88 ? 4.831 7.674 -3.163 1.00 0.00 88 GLU A N 8
ATOM 12459 C CA . GLU A 1 88 ? 5.739 8.665 -2.609 1.00 0.00 88 GLU A CA 8
ATOM 12460 C C . GLU A 1 88 ? 5.009 9.993 -2.397 1.00 0.00 88 GLU A C 8
ATOM 12461 O O . GLU A 1 88 ? 5.005 10.533 -1.292 1.00 0.00 88 GLU A O 8
ATOM 12473 N N . LYS A 1 89 ? 4.409 10.480 -3.473 1.00 0.00 89 LYS A N 8
ATOM 12474 C CA . LYS A 1 89 ? 3.678 11.735 -3.418 1.00 0.00 89 LYS A CA 8
ATOM 12475 C C . LYS A 1 89 ? 2.823 11.767 -2.149 1.00 0.00 89 LYS A C 8
ATOM 12476 O O . LYS A 1 89 ? 2.909 12.708 -1.362 1.00 0.00 89 LYS A O 8
ATOM 12495 N N . GLN A 1 90 ? 2.018 10.727 -1.990 1.00 0.00 90 GLN A N 8
ATOM 12496 C CA . GLN A 1 90 ? 1.149 10.624 -0.830 1.00 0.00 90 GLN A CA 8
ATOM 12497 C C . GLN A 1 90 ? 1.971 10.701 0.458 1.00 0.00 90 GLN A C 8
ATOM 12498 O O . GLN A 1 90 ? 1.695 11.528 1.326 1.00 0.00 90 GLN A O 8
ATOM 12512 N N . LEU A 1 91 ? 2.964 9.828 0.542 1.00 0.00 91 LEU A N 8
ATOM 12513 C CA . LEU A 1 91 ? 3.828 9.787 1.709 1.00 0.00 91 LEU A CA 8
ATOM 12514 C C . LEU A 1 91 ? 4.168 11.216 2.137 1.00 0.00 91 LEU A C 8
ATOM 12515 O O . LEU A 1 91 ? 3.876 11.616 3.263 1.00 0.00 91 LEU A O 8
ATOM 12531 N N . ARG A 1 92 ? 4.781 11.945 1.216 1.00 0.00 92 ARG A N 8
ATOM 12532 C CA . ARG A 1 92 ? 5.164 13.321 1.485 1.00 0.00 92 ARG A CA 8
ATOM 12533 C C . ARG A 1 92 ? 4.094 14.014 2.331 1.00 0.00 92 ARG A C 8
ATOM 12534 O O . ARG A 1 92 ? 4.399 14.589 3.374 1.00 0.00 92 ARG A O 8
ATOM 12555 N N . LYS A 1 93 ? 2.862 13.938 1.848 1.00 0.00 93 LYS A N 8
ATOM 12556 C CA . LYS A 1 93 ? 1.746 14.551 2.547 1.00 0.00 93 LYS A CA 8
ATOM 12557 C C . LYS A 1 93 ? 0.540 13.610 2.499 1.00 0.00 93 LYS A C 8
ATOM 12558 O O . LYS A 1 93 ? 0.051 13.277 1.420 1.00 0.00 93 LYS A O 8
ATOM 12577 N N . LEU A 1 94 ? 0.096 13.208 3.681 1.00 0.00 94 LEU A N 8
ATOM 12578 C CA . LEU A 1 94 ? -1.043 12.312 3.787 1.00 0.00 94 LEU A CA 8
ATOM 12579 C C . LEU A 1 94 ? -2.084 12.926 4.725 1.00 0.00 94 LEU A C 8
ATOM 12580 O O . LEU A 1 94 ? -3.137 13.378 4.278 1.00 0.00 94 LEU A O 8
ATOM 12596 N N . SER A 1 95 ? -1.752 12.923 6.008 1.00 0.00 95 SER A N 8
ATOM 12597 C CA . SER A 1 95 ? -2.646 13.474 7.013 1.00 0.00 95 SER A CA 8
ATOM 12598 C C . SER A 1 95 ? -3.974 12.714 7.005 1.00 0.00 95 SER A C 8
ATOM 12599 O O . SER A 1 95 ? -4.375 12.169 5.978 1.00 0.00 95 SER A O 8
ATOM 12607 N N . GLY A 1 96 ? -4.619 12.704 8.162 1.00 0.00 96 GLY A N 8
ATOM 12608 C CA . GLY A 1 96 ? -5.894 12.020 8.302 1.00 0.00 96 GLY A CA 8
ATOM 12609 C C . GLY A 1 96 ? -6.517 12.296 9.672 1.00 0.00 96 GLY A C 8
ATOM 12610 O O . GLY A 1 96 ? -5.840 12.774 10.580 1.00 0.00 96 GLY A O 8
ATOM 12614 N N . PRO A 1 97 ? -7.833 11.973 9.780 1.00 0.00 97 PRO A N 8
ATOM 12615 C CA . PRO A 1 97 ? -8.555 12.180 11.024 1.00 0.00 97 PRO A CA 8
ATOM 12616 C C . PRO A 1 97 ? -8.175 11.122 12.062 1.00 0.00 97 PRO A C 8
ATOM 12617 O O . PRO A 1 97 ? -8.245 9.925 11.787 1.00 0.00 97 PRO A O 8
ATOM 12628 N N . SER A 1 98 ? -7.781 11.602 13.232 1.00 0.00 98 SER A N 8
ATOM 12629 C CA . SER A 1 98 ? -7.389 10.712 14.312 1.00 0.00 98 SER A CA 8
ATOM 12630 C C . SER A 1 98 ? -8.529 9.743 14.631 1.00 0.00 98 SER A C 8
ATOM 12631 O O . SER A 1 98 ? -9.687 10.018 14.322 1.00 0.00 98 SER A O 8
ATOM 12639 N N . SER A 1 99 ? -8.161 8.628 15.244 1.00 0.00 99 SER A N 8
ATOM 12640 C CA . SER A 1 99 ? -9.138 7.616 15.608 1.00 0.00 99 SER A CA 8
ATOM 12641 C C . SER A 1 99 ? -10.080 8.161 16.683 1.00 0.00 99 SER A C 8
ATOM 12642 O O . SER A 1 99 ? -11.291 8.227 16.477 1.00 0.00 99 SER A O 8
ATOM 12650 N N . GLY A 1 100 ? -9.489 8.538 17.807 1.00 0.00 100 GLY A N 8
ATOM 12651 C CA . GLY A 1 100 ? -10.261 9.076 18.914 1.00 0.00 100 GLY A CA 8
ATOM 12652 C C . GLY A 1 100 ? -10.634 10.538 18.664 1.00 0.00 100 GLY A C 8
ATOM 12653 O O . GLY A 1 100 ? -11.576 11.054 19.264 1.00 0.00 100 GLY A O 8
ATOM 12657 N N . GLY A 1 1 ? 43.203 24.049 20.908 1.00 0.00 1 GLY A N 9
ATOM 12658 C CA . GLY A 1 1 ? 42.129 23.207 21.407 1.00 0.00 1 GLY A CA 9
ATOM 12659 C C . GLY A 1 1 ? 41.386 23.891 22.557 1.00 0.00 1 GLY A C 9
ATOM 12660 O O . GLY A 1 1 ? 40.997 25.053 22.446 1.00 0.00 1 GLY A O 9
ATOM 12664 N N . SER A 1 2 ? 41.210 23.141 23.634 1.00 0.00 2 SER A N 9
ATOM 12665 C CA . SER A 1 2 ? 40.521 23.660 24.803 1.00 0.00 2 SER A CA 9
ATOM 12666 C C . SER A 1 2 ? 39.062 23.965 24.457 1.00 0.00 2 SER A C 9
ATOM 12667 O O . SER A 1 2 ? 38.765 24.430 23.358 1.00 0.00 2 SER A O 9
ATOM 12675 N N . SER A 1 3 ? 38.190 23.692 25.417 1.00 0.00 3 SER A N 9
ATOM 12676 C CA . SER A 1 3 ? 36.769 23.931 25.227 1.00 0.00 3 SER A CA 9
ATOM 12677 C C . SER A 1 3 ? 36.221 22.999 24.146 1.00 0.00 3 SER A C 9
ATOM 12678 O O . SER A 1 3 ? 36.684 23.023 23.006 1.00 0.00 3 SER A O 9
ATOM 12686 N N . GLY A 1 4 ? 35.241 22.199 24.540 1.00 0.00 4 GLY A N 9
ATOM 12687 C CA . GLY A 1 4 ? 34.625 21.260 23.619 1.00 0.00 4 GLY A CA 9
ATOM 12688 C C . GLY A 1 4 ? 33.874 20.161 24.375 1.00 0.00 4 GLY A C 9
ATOM 12689 O O . GLY A 1 4 ? 34.339 19.025 24.448 1.00 0.00 4 GLY A O 9
ATOM 12693 N N . SER A 1 5 ? 32.727 20.539 24.919 1.00 0.00 5 SER A N 9
ATOM 12694 C CA . SER A 1 5 ? 31.908 19.601 25.667 1.00 0.00 5 SER A CA 9
ATOM 12695 C C . SER A 1 5 ? 30.591 20.264 26.075 1.00 0.00 5 SER A C 9
ATOM 12696 O O . SER A 1 5 ? 30.556 21.052 27.018 1.00 0.00 5 SER A O 9
ATOM 12704 N N . SER A 1 6 ? 29.541 19.921 25.343 1.00 0.00 6 SER A N 9
ATOM 12705 C CA . SER A 1 6 ? 28.226 20.474 25.617 1.00 0.00 6 SER A CA 9
ATOM 12706 C C . SER A 1 6 ? 27.144 19.457 25.247 1.00 0.00 6 SER A C 9
ATOM 12707 O O . SER A 1 6 ? 26.277 19.143 26.061 1.00 0.00 6 SER A O 9
ATOM 12715 N N . GLY A 1 7 ? 27.229 18.971 24.017 1.00 0.00 7 GLY A N 9
ATOM 12716 C CA . GLY A 1 7 ? 26.268 17.997 23.529 1.00 0.00 7 GLY A CA 9
ATOM 12717 C C . GLY A 1 7 ? 24.868 18.607 23.435 1.00 0.00 7 GLY A C 9
ATOM 12718 O O . GLY A 1 7 ? 24.625 19.695 23.955 1.00 0.00 7 GLY A O 9
ATOM 12722 N N . ASN A 1 8 ? 23.984 17.880 22.769 1.00 0.00 8 ASN A N 9
ATOM 12723 C CA . ASN A 1 8 ? 22.615 18.336 22.600 1.00 0.00 8 ASN A CA 9
ATOM 12724 C C . ASN A 1 8 ? 21.656 17.194 22.944 1.00 0.00 8 ASN A C 9
ATOM 12725 O O . ASN A 1 8 ? 22.090 16.103 23.310 1.00 0.00 8 ASN A O 9
ATOM 12736 N N . LEU A 1 9 ? 20.370 17.485 22.813 1.00 0.00 9 LEU A N 9
ATOM 12737 C CA . LEU A 1 9 ? 19.346 16.496 23.105 1.00 0.00 9 LEU A CA 9
ATOM 12738 C C . LEU A 1 9 ? 18.040 16.903 22.420 1.00 0.00 9 LEU A C 9
ATOM 12739 O O . LEU A 1 9 ? 17.785 18.089 22.216 1.00 0.00 9 LEU A O 9
ATOM 12755 N N . SER A 1 10 ? 17.246 15.897 22.084 1.00 0.00 10 SER A N 9
ATOM 12756 C CA . SER A 1 10 ? 15.972 16.136 21.426 1.00 0.00 10 SER A CA 9
ATOM 12757 C C . SER A 1 10 ? 14.948 15.091 21.874 1.00 0.00 10 SER A C 9
ATOM 12758 O O . SER A 1 10 ? 15.311 14.072 22.461 1.00 0.00 10 SER A O 9
ATOM 12766 N N . ALA A 1 11 ? 13.689 15.380 21.581 1.00 0.00 11 ALA A N 9
ATOM 12767 C CA . ALA A 1 11 ? 12.610 14.478 21.946 1.00 0.00 11 ALA A CA 9
ATOM 12768 C C . ALA A 1 11 ? 12.622 13.269 21.009 1.00 0.00 11 ALA A C 9
ATOM 12769 O O . ALA A 1 11 ? 13.373 13.241 20.036 1.00 0.00 11 ALA A O 9
ATOM 12776 N N . SER A 1 12 ? 11.782 12.298 21.337 1.00 0.00 12 SER A N 9
ATOM 12777 C CA . SER A 1 12 ? 11.687 11.089 20.536 1.00 0.00 12 SER A CA 9
ATOM 12778 C C . SER A 1 12 ? 10.218 10.730 20.303 1.00 0.00 12 SER A C 9
ATOM 12779 O O . SER A 1 12 ? 9.457 10.563 21.256 1.00 0.00 12 SER A O 9
ATOM 12787 N N . ASN A 1 13 ? 9.863 10.621 19.031 1.00 0.00 13 ASN A N 9
ATOM 12788 C CA . ASN A 1 13 ? 8.499 10.285 18.661 1.00 0.00 13 ASN A CA 9
ATOM 12789 C C . ASN A 1 13 ? 8.391 10.216 17.137 1.00 0.00 13 ASN A C 9
ATOM 12790 O O . ASN A 1 13 ? 8.866 11.109 16.436 1.00 0.00 13 ASN A O 9
ATOM 12801 N N . ARG A 1 14 ? 7.764 9.147 16.667 1.00 0.00 14 ARG A N 9
ATOM 12802 C CA . ARG A 1 14 ? 7.588 8.950 15.238 1.00 0.00 14 ARG A CA 9
ATOM 12803 C C . ARG A 1 14 ? 6.552 7.855 14.977 1.00 0.00 14 ARG A C 9
ATOM 12804 O O . ARG A 1 14 ? 6.286 7.027 15.847 1.00 0.00 14 ARG A O 9
ATOM 12825 N N . ALA A 1 15 ? 5.995 7.886 13.776 1.00 0.00 15 ALA A N 9
ATOM 12826 C CA . ALA A 1 15 ? 4.994 6.906 13.389 1.00 0.00 15 ALA A CA 9
ATOM 12827 C C . ALA A 1 15 ? 4.836 6.918 11.867 1.00 0.00 15 ALA A C 9
ATOM 12828 O O . ALA A 1 15 ? 4.851 7.980 11.246 1.00 0.00 15 ALA A O 9
ATOM 12835 N N . LEU A 1 16 ? 4.687 5.725 11.311 1.00 0.00 16 LEU A N 9
ATOM 12836 C CA . LEU A 1 16 ? 4.526 5.585 9.873 1.00 0.00 16 LEU A CA 9
ATOM 12837 C C . LEU A 1 16 ? 3.067 5.251 9.558 1.00 0.00 16 LEU A C 9
ATOM 12838 O O . LEU A 1 16 ? 2.344 4.742 10.413 1.00 0.00 16 LEU A O 9
ATOM 12854 N N . PRO A 1 17 ? 2.666 5.560 8.295 1.00 0.00 17 PRO A N 9
ATOM 12855 C CA . PRO A 1 17 ? 1.306 5.298 7.857 1.00 0.00 17 PRO A CA 9
ATOM 12856 C C . PRO A 1 17 ? 1.091 3.806 7.597 1.00 0.00 17 PRO A C 9
ATOM 12857 O O . PRO A 1 17 ? 2.053 3.049 7.469 1.00 0.00 17 PRO A O 9
ATOM 12868 N N . VAL A 1 18 ? -0.177 3.427 7.527 1.00 0.00 18 VAL A N 9
ATOM 12869 C CA . VAL A 1 18 ? -0.530 2.038 7.285 1.00 0.00 18 VAL A CA 9
ATOM 12870 C C . VAL A 1 18 ? -1.052 1.891 5.855 1.00 0.00 18 VAL A C 9
ATOM 12871 O O . VAL A 1 18 ? -2.091 2.451 5.509 1.00 0.00 18 VAL A O 9
ATOM 12884 N N . LEU A 1 19 ? -0.307 1.135 5.062 1.00 0.00 19 LEU A N 9
ATOM 12885 C CA . LEU A 1 19 ? -0.682 0.907 3.676 1.00 0.00 19 LEU A CA 9
ATOM 12886 C C . LEU A 1 19 ? -1.341 -0.468 3.550 1.00 0.00 19 LEU A C 9
ATOM 12887 O O . LEU A 1 19 ? -0.684 -1.493 3.722 1.00 0.00 19 LEU A O 9
ATOM 12903 N N . THR A 1 20 ? -2.632 -0.445 3.252 1.00 0.00 20 THR A N 9
ATOM 12904 C CA . THR A 1 20 ? -3.387 -1.677 3.101 1.00 0.00 20 THR A CA 9
ATOM 12905 C C . THR A 1 20 ? -3.134 -2.292 1.723 1.00 0.00 20 THR A C 9
ATOM 12906 O O . THR A 1 20 ? -3.581 -1.758 0.709 1.00 0.00 20 THR A O 9
ATOM 12917 N N . LEU A 1 21 ? -2.418 -3.407 1.731 1.00 0.00 21 LEU A N 9
ATOM 12918 C CA . LEU A 1 21 ? -2.099 -4.100 0.494 1.00 0.00 21 LEU A CA 9
ATOM 12919 C C . LEU A 1 21 ? -3.007 -5.324 0.353 1.00 0.00 21 LEU A C 9
ATOM 12920 O O . LEU A 1 21 ? -3.019 -6.195 1.222 1.00 0.00 21 LEU A O 9
ATOM 12936 N N . PHE A 1 22 ? -3.743 -5.351 -0.747 1.00 0.00 22 PHE A N 9
ATOM 12937 C CA . PHE A 1 22 ? -4.651 -6.454 -1.013 1.00 0.00 22 PHE A CA 9
ATOM 12938 C C . PHE A 1 22 ? -4.151 -7.308 -2.180 1.00 0.00 22 PHE A C 9
ATOM 12939 O O . PHE A 1 22 ? -4.341 -6.950 -3.342 1.00 0.00 22 PHE A O 9
ATOM 12956 N N . THR A 1 23 ? -3.521 -8.420 -1.831 1.00 0.00 23 THR A N 9
ATOM 12957 C CA . THR A 1 23 ? -2.992 -9.327 -2.835 1.00 0.00 23 THR A CA 9
ATOM 12958 C C . THR A 1 23 ? -3.870 -10.575 -2.942 1.00 0.00 23 THR A C 9
ATOM 12959 O O . THR A 1 23 ? -4.782 -10.768 -2.139 1.00 0.00 23 THR A O 9
ATOM 12970 N N . LYS A 1 24 ? -3.565 -11.390 -3.941 1.00 0.00 24 LYS A N 9
ATOM 12971 C CA . LYS A 1 24 ? -4.315 -12.614 -4.164 1.00 0.00 24 LYS A CA 9
ATOM 12972 C C . LYS A 1 24 ? -3.514 -13.539 -5.082 1.00 0.00 24 LYS A C 9
ATOM 12973 O O . LYS A 1 24 ? -2.385 -13.222 -5.456 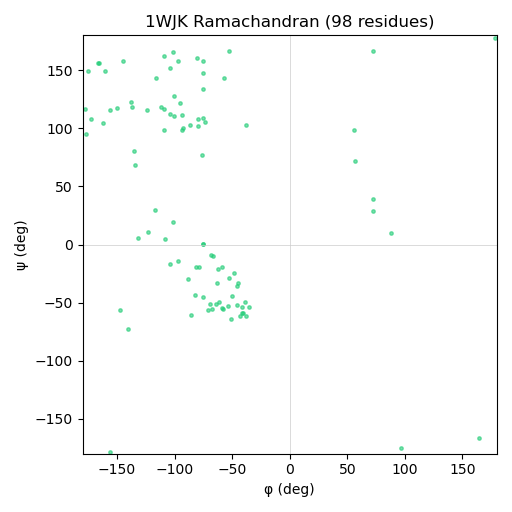1.00 0.00 24 LYS A O 9
ATOM 12992 N N . ALA A 1 25 ? -4.128 -14.663 -5.419 1.00 0.00 25 ALA A N 9
ATOM 12993 C CA . ALA A 1 25 ? -3.485 -15.636 -6.287 1.00 0.00 25 ALA A CA 9
ATOM 12994 C C . ALA A 1 25 ? -4.556 -16.495 -6.964 1.00 0.00 25 ALA A C 9
ATOM 12995 O O . ALA A 1 25 ? -5.581 -16.806 -6.359 1.00 0.00 25 ALA A O 9
ATOM 13002 N N . PRO A 1 26 ? -4.274 -16.862 -8.242 1.00 0.00 26 PRO A N 9
ATOM 13003 C CA . PRO A 1 26 ? -3.037 -16.450 -8.884 1.00 0.00 26 PRO A CA 9
ATOM 13004 C C . PRO A 1 26 ? -3.092 -14.975 -9.284 1.00 0.00 26 PRO A C 9
ATOM 13005 O O . PRO A 1 26 ? -4.094 -14.511 -9.826 1.00 0.00 26 PRO A O 9
ATOM 13016 N N . CYS A 1 27 ? -2.001 -14.277 -9.001 1.00 0.00 27 CYS A N 9
ATOM 13017 C CA . CYS A 1 27 ? -1.912 -12.863 -9.324 1.00 0.00 27 CYS A CA 9
ATOM 13018 C C . CYS A 1 27 ? -0.437 -12.459 -9.310 1.00 0.00 27 CYS A C 9
ATOM 13019 O O . CYS A 1 27 ? 0.184 -12.400 -8.250 1.00 0.00 27 CYS A O 9
ATOM 13027 N N . PRO A 1 28 ? 0.095 -12.184 -10.531 1.00 0.00 28 PRO A N 9
ATOM 13028 C CA . PRO A 1 28 ? 1.486 -11.787 -10.669 1.00 0.00 28 PRO A CA 9
ATOM 13029 C C . PRO A 1 28 ? 1.691 -10.341 -10.216 1.00 0.00 28 PRO A C 9
ATOM 13030 O O . PRO A 1 28 ? 2.708 -10.016 -9.605 1.00 0.00 28 PRO A O 9
ATOM 13041 N N . LEU A 1 29 ? 0.709 -9.510 -10.533 1.00 0.00 29 LEU A N 9
ATOM 13042 C CA . LEU A 1 29 ? 0.768 -8.105 -10.166 1.00 0.00 29 LEU A CA 9
ATOM 13043 C C . LEU A 1 29 ? 0.910 -7.985 -8.647 1.00 0.00 29 LEU A C 9
ATOM 13044 O O . LEU A 1 29 ? 1.919 -7.484 -8.152 1.00 0.00 29 LEU A O 9
ATOM 13060 N N . CYS A 1 30 ? -0.114 -8.453 -7.950 1.00 0.00 30 CYS A N 9
ATOM 13061 C CA . CYS A 1 30 ? -0.117 -8.405 -6.498 1.00 0.00 30 CYS A CA 9
ATOM 13062 C C . CYS A 1 30 ? 1.278 -8.792 -6.002 1.00 0.00 30 CYS A C 9
ATOM 13063 O O . CYS A 1 30 ? 1.801 -8.183 -5.070 1.00 0.00 30 CYS A O 9
ATOM 13071 N N . ASP A 1 31 ? 1.841 -9.803 -6.648 1.00 0.00 31 ASP A N 9
ATOM 13072 C CA . ASP A 1 31 ? 3.165 -10.279 -6.285 1.00 0.00 31 ASP A CA 9
ATOM 13073 C C . ASP A 1 31 ? 4.193 -9.184 -6.574 1.00 0.00 31 ASP A C 9
ATOM 13074 O O . ASP A 1 31 ? 4.866 -8.704 -5.663 1.00 0.00 31 ASP A O 9
ATOM 13083 N N . GLU A 1 32 ? 4.282 -8.820 -7.845 1.00 0.00 32 GLU A N 9
ATOM 13084 C CA . GLU A 1 32 ? 5.216 -7.790 -8.265 1.00 0.00 32 GLU A CA 9
ATOM 13085 C C . GLU A 1 32 ? 5.038 -6.531 -7.413 1.00 0.00 32 GLU A C 9
ATOM 13086 O O . GLU A 1 32 ? 6.012 -5.972 -6.914 1.00 0.00 32 GLU A O 9
ATOM 13098 N N . ALA A 1 33 ? 3.785 -6.123 -7.274 1.00 0.00 33 ALA A N 9
ATOM 13099 C CA . ALA A 1 33 ? 3.466 -4.941 -6.492 1.00 0.00 33 ALA A CA 9
ATOM 13100 C C . ALA A 1 33 ? 4.380 -4.883 -5.266 1.00 0.00 33 ALA A C 9
ATOM 13101 O O . ALA A 1 33 ? 5.146 -3.935 -5.103 1.00 0.00 33 ALA A O 9
ATOM 13108 N N . LYS A 1 34 ? 4.268 -5.910 -4.437 1.00 0.00 34 LYS A N 9
ATOM 13109 C CA . LYS A 1 34 ? 5.075 -5.989 -3.231 1.00 0.00 34 LYS A CA 9
ATOM 13110 C C . LYS A 1 34 ? 6.529 -5.659 -3.573 1.00 0.00 34 LYS A C 9
ATOM 13111 O O . LYS A 1 34 ? 7.150 -4.822 -2.919 1.00 0.00 34 LYS A O 9
ATOM 13130 N N . GLU A 1 35 ? 7.031 -6.334 -4.597 1.00 0.00 35 GLU A N 9
ATOM 13131 C CA . GLU A 1 35 ? 8.400 -6.123 -5.034 1.00 0.00 35 GLU A CA 9
ATOM 13132 C C . GLU A 1 35 ? 8.641 -4.641 -5.329 1.00 0.00 35 GLU A C 9
ATOM 13133 O O . GLU A 1 35 ? 9.768 -4.159 -5.229 1.00 0.00 35 GLU A O 9
ATOM 13145 N N . VAL A 1 36 ? 7.563 -3.959 -5.687 1.00 0.00 36 VAL A N 9
ATOM 13146 C CA . VAL A 1 36 ? 7.642 -2.542 -5.998 1.00 0.00 36 VAL A CA 9
ATOM 13147 C C . VAL A 1 36 ? 7.588 -1.736 -4.698 1.00 0.00 36 VAL A C 9
ATOM 13148 O O . VAL A 1 36 ? 7.994 -0.575 -4.667 1.00 0.00 36 VAL A O 9
ATOM 13161 N N . LEU A 1 37 ? 7.084 -2.383 -3.658 1.00 0.00 37 LEU A N 9
ATOM 13162 C CA . LEU A 1 37 ? 6.971 -1.740 -2.360 1.00 0.00 37 LEU A CA 9
ATOM 13163 C C . LEU A 1 37 ? 8.139 -2.180 -1.475 1.00 0.00 37 LEU A C 9
ATOM 13164 O O . LEU A 1 37 ? 8.223 -1.790 -0.312 1.00 0.00 37 LEU A O 9
ATOM 13180 N N . GLN A 1 38 ? 9.013 -2.986 -2.061 1.00 0.00 38 GLN A N 9
ATOM 13181 C CA . GLN A 1 38 ? 10.173 -3.483 -1.340 1.00 0.00 38 GLN A CA 9
ATOM 13182 C C . GLN A 1 38 ? 10.926 -2.325 -0.684 1.00 0.00 38 GLN A C 9
ATOM 13183 O O . GLN A 1 38 ? 11.192 -2.354 0.517 1.00 0.00 38 GLN A O 9
ATOM 13197 N N . PRO A 1 39 ? 11.257 -1.306 -1.522 1.00 0.00 39 PRO A N 9
ATOM 13198 C CA . PRO A 1 39 ? 11.975 -0.140 -1.035 1.00 0.00 39 PRO A CA 9
ATOM 13199 C C . PRO A 1 39 ? 11.050 0.776 -0.231 1.00 0.00 39 PRO A C 9
ATOM 13200 O O . PRO A 1 39 ? 11.483 1.812 0.274 1.00 0.00 39 PRO A O 9
ATOM 13211 N N . TYR A 1 40 ? 9.795 0.362 -0.136 1.00 0.00 40 TYR A N 9
ATOM 13212 C CA . TYR A 1 40 ? 8.806 1.133 0.598 1.00 0.00 40 TYR A CA 9
ATOM 13213 C C . TYR A 1 40 ? 8.236 0.323 1.764 1.00 0.00 40 TYR A C 9
ATOM 13214 O O . TYR A 1 40 ? 7.158 0.633 2.271 1.00 0.00 40 TYR A O 9
ATOM 13232 N N . LYS A 1 41 ? 8.983 -0.698 2.155 1.00 0.00 41 LYS A N 9
ATOM 13233 C CA . LYS A 1 41 ? 8.565 -1.555 3.252 1.00 0.00 41 LYS A CA 9
ATOM 13234 C C . LYS A 1 41 ? 8.840 -0.847 4.580 1.00 0.00 41 LYS A C 9
ATOM 13235 O O . LYS A 1 41 ? 7.941 -0.702 5.408 1.00 0.00 41 LYS A O 9
ATOM 13254 N N . ASP A 1 42 ? 10.085 -0.424 4.742 1.00 0.00 42 ASP A N 9
ATOM 13255 C CA . ASP A 1 42 ? 10.489 0.266 5.955 1.00 0.00 42 ASP A CA 9
ATOM 13256 C C . ASP A 1 42 ? 9.901 1.678 5.954 1.00 0.00 42 ASP A C 9
ATOM 13257 O O . ASP A 1 42 ? 9.910 2.360 6.978 1.00 0.00 42 ASP A O 9
ATOM 13266 N N . ARG A 1 43 ? 9.402 2.076 4.793 1.00 0.00 43 ARG A N 9
ATOM 13267 C CA . ARG A 1 43 ? 8.811 3.395 4.645 1.00 0.00 43 ARG A CA 9
ATOM 13268 C C . ARG A 1 43 ? 7.520 3.492 5.460 1.00 0.00 43 ARG A C 9
ATOM 13269 O O . ARG A 1 43 ? 7.324 4.450 6.208 1.00 0.00 43 ARG A O 9
ATOM 13290 N N . PHE A 1 44 ? 6.672 2.489 5.289 1.00 0.00 44 PHE A N 9
ATOM 13291 C CA . PHE A 1 44 ? 5.405 2.449 6.000 1.00 0.00 44 PHE A CA 9
ATOM 13292 C C . PHE A 1 44 ? 5.060 1.021 6.426 1.00 0.00 44 PHE A C 9
ATOM 13293 O O . PHE A 1 44 ? 5.860 0.104 6.244 1.00 0.00 44 PHE A O 9
ATOM 13310 N N . ILE A 1 45 ? 3.867 0.875 6.984 1.00 0.00 45 ILE A N 9
ATOM 13311 C CA . ILE A 1 45 ? 3.406 -0.426 7.437 1.00 0.00 45 ILE A CA 9
ATOM 13312 C C . ILE A 1 45 ? 2.539 -1.062 6.348 1.00 0.00 45 ILE A C 9
ATOM 13313 O O . ILE A 1 45 ? 1.359 -0.741 6.223 1.00 0.00 45 ILE A O 9
ATOM 13329 N N . LEU A 1 46 ? 3.159 -1.954 5.589 1.00 0.00 46 LEU A N 9
ATOM 13330 C CA . LEU A 1 46 ? 2.459 -2.639 4.516 1.00 0.00 46 LEU A CA 9
ATOM 13331 C C . LEU A 1 46 ? 1.544 -3.710 5.111 1.00 0.00 46 LEU A C 9
ATOM 13332 O O . LEU A 1 46 ? 2.017 -4.739 5.591 1.00 0.00 46 LEU A O 9
ATOM 13348 N N . GLN A 1 47 ? 0.249 -3.431 5.062 1.00 0.00 47 GLN A N 9
ATOM 13349 C CA . GLN A 1 47 ? -0.737 -4.358 5.590 1.00 0.00 47 GLN A CA 9
ATOM 13350 C C . GLN A 1 47 ? -1.255 -5.273 4.479 1.00 0.00 47 GLN A C 9
ATOM 13351 O O . GLN A 1 47 ? -2.137 -4.888 3.713 1.00 0.00 47 GLN A O 9
ATOM 13365 N N . GLU A 1 48 ? -0.684 -6.468 4.426 1.00 0.00 48 GLU A N 9
ATOM 13366 C CA . GLU A 1 48 ? -1.077 -7.441 3.421 1.00 0.00 48 GLU A CA 9
ATOM 13367 C C . GLU A 1 48 ? -2.386 -8.123 3.825 1.00 0.00 48 GLU A C 9
ATOM 13368 O O . GLU A 1 48 ? -2.399 -8.969 4.718 1.00 0.00 48 GLU A O 9
ATOM 13380 N N . VAL A 1 49 ? -3.455 -7.729 3.149 1.00 0.00 49 VAL A N 9
ATOM 13381 C CA . VAL A 1 49 ? -4.765 -8.292 3.427 1.00 0.00 49 VAL A CA 9
ATOM 13382 C C . VAL A 1 49 ? -5.054 -9.417 2.431 1.00 0.00 49 VAL A C 9
ATOM 13383 O O . VAL A 1 49 ? -4.891 -9.241 1.225 1.00 0.00 49 VAL A O 9
ATOM 13396 N N . ASP A 1 50 ? -5.477 -10.550 2.973 1.00 0.00 50 ASP A N 9
ATOM 13397 C CA . ASP A 1 50 ? -5.789 -11.704 2.148 1.00 0.00 50 ASP A CA 9
ATOM 13398 C C . ASP A 1 50 ? -7.273 -11.671 1.774 1.00 0.00 50 ASP A C 9
ATOM 13399 O O . ASP A 1 50 ? -8.130 -12.007 2.590 1.00 0.00 50 ASP A O 9
ATOM 13408 N N . ILE A 1 51 ? -7.530 -11.264 0.539 1.00 0.00 51 ILE A N 9
ATOM 13409 C CA . ILE A 1 51 ? -8.895 -11.183 0.047 1.00 0.00 51 ILE A CA 9
ATOM 13410 C C . ILE A 1 51 ? -9.368 -12.579 -0.363 1.00 0.00 51 ILE A C 9
ATOM 13411 O O . ILE A 1 51 ? -10.568 -12.848 -0.393 1.00 0.00 51 ILE A O 9
ATOM 13427 N N . THR A 1 52 ? -8.401 -13.431 -0.669 1.00 0.00 52 THR A N 9
ATOM 13428 C CA . THR A 1 52 ? -8.703 -14.793 -1.076 1.00 0.00 52 THR A CA 9
ATOM 13429 C C . THR A 1 52 ? -9.427 -15.537 0.048 1.00 0.00 52 THR A C 9
ATOM 13430 O O . THR A 1 52 ? -9.990 -16.608 -0.174 1.00 0.00 52 THR A O 9
ATOM 13441 N N . LEU A 1 53 ? -9.389 -14.940 1.230 1.00 0.00 53 LEU A N 9
ATOM 13442 C CA . LEU A 1 53 ? -10.034 -15.533 2.389 1.00 0.00 53 LEU A CA 9
ATOM 13443 C C . LEU A 1 53 ? -11.546 -15.318 2.291 1.00 0.00 53 LEU A C 9
ATOM 13444 O O . LEU A 1 53 ? -12.005 -14.419 1.588 1.00 0.00 53 LEU A O 9
ATOM 13460 N N . PRO A 1 54 ? -12.298 -16.182 3.025 1.00 0.00 54 PRO A N 9
ATOM 13461 C CA . PRO A 1 54 ? -13.748 -16.096 3.027 1.00 0.00 54 PRO A CA 9
ATOM 13462 C C . PRO A 1 54 ? -14.226 -14.911 3.869 1.00 0.00 54 PRO A C 9
ATOM 13463 O O . PRO A 1 54 ? -15.112 -14.166 3.452 1.00 0.00 54 PRO A O 9
ATOM 13474 N N . GLU A 1 55 ? -13.617 -14.773 5.038 1.00 0.00 55 GLU A N 9
ATOM 13475 C CA . GLU A 1 55 ? -13.969 -13.691 5.941 1.00 0.00 55 GLU A CA 9
ATOM 13476 C C . GLU A 1 55 ? -13.634 -12.339 5.307 1.00 0.00 55 GLU A C 9
ATOM 13477 O O . GLU A 1 55 ? -14.123 -11.302 5.753 1.00 0.00 55 GLU A O 9
ATOM 13489 N N . ASN A 1 56 ? -12.803 -12.395 4.277 1.00 0.00 56 ASN A N 9
ATOM 13490 C CA . ASN A 1 56 ? -12.397 -11.188 3.577 1.00 0.00 56 ASN A CA 9
ATOM 13491 C C . ASN A 1 56 ? -12.985 -11.201 2.164 1.00 0.00 56 ASN A C 9
ATOM 13492 O O . ASN A 1 56 ? -12.667 -10.337 1.348 1.00 0.00 56 ASN A O 9
ATOM 13503 N N . SER A 1 57 ? -13.832 -12.190 1.919 1.00 0.00 57 SER A N 9
ATOM 13504 C CA . SER A 1 57 ? -14.467 -12.326 0.619 1.00 0.00 57 SER A CA 9
ATOM 13505 C C . SER A 1 57 ? -15.058 -10.984 0.182 1.00 0.00 57 SER A C 9
ATOM 13506 O O . SER A 1 57 ? -15.247 -10.744 -1.010 1.00 0.00 57 SER A O 9
ATOM 13514 N N . THR A 1 58 ? -15.332 -10.145 1.170 1.00 0.00 58 THR A N 9
ATOM 13515 C CA . THR A 1 58 ? -15.898 -8.834 0.902 1.00 0.00 58 THR A CA 9
ATOM 13516 C C . THR A 1 58 ? -14.865 -7.937 0.217 1.00 0.00 58 THR A C 9
ATOM 13517 O O . THR A 1 58 ? -15.192 -7.208 -0.718 1.00 0.00 58 THR A O 9
ATOM 13528 N N . TRP A 1 59 ? -13.637 -8.020 0.709 1.00 0.00 59 TRP A N 9
ATOM 13529 C CA . TRP A 1 59 ? -12.554 -7.225 0.156 1.00 0.00 59 TRP A CA 9
ATOM 13530 C C . TRP A 1 59 ? -12.342 -7.660 -1.295 1.00 0.00 59 TRP A C 9
ATOM 13531 O O . TRP A 1 59 ? -11.939 -6.856 -2.135 1.00 0.00 59 TRP A O 9
ATOM 13552 N N . TYR A 1 60 ? -12.622 -8.930 -1.546 1.00 0.00 60 TYR A N 9
ATOM 13553 C CA . TYR A 1 60 ? -12.466 -9.481 -2.882 1.00 0.00 60 TYR A CA 9
ATOM 13554 C C . TYR A 1 60 ? -13.692 -9.178 -3.746 1.00 0.00 60 TYR A C 9
ATOM 13555 O O . TYR A 1 60 ? -13.561 -8.666 -4.857 1.00 0.00 60 TYR A O 9
ATOM 13573 N N . GLU A 1 61 ? -14.855 -9.505 -3.203 1.00 0.00 61 GLU A N 9
ATOM 13574 C CA . GLU A 1 61 ? -16.103 -9.274 -3.910 1.00 0.00 61 GLU A CA 9
ATOM 13575 C C . GLU A 1 61 ? -16.180 -7.824 -4.391 1.00 0.00 61 GLU A C 9
ATOM 13576 O O . GLU A 1 61 ? -16.942 -7.508 -5.303 1.00 0.00 61 GLU A O 9
ATOM 13588 N N . ARG A 1 62 ? -15.380 -6.980 -3.755 1.00 0.00 62 ARG A N 9
ATOM 13589 C CA . ARG A 1 62 ? -15.348 -5.570 -4.106 1.00 0.00 62 ARG A CA 9
ATOM 13590 C C . ARG A 1 62 ? -14.115 -5.264 -4.960 1.00 0.00 62 ARG A C 9
ATOM 13591 O O . ARG A 1 62 ? -14.157 -4.391 -5.826 1.00 0.00 62 ARG A O 9
ATOM 13612 N N . TYR A 1 63 ? -13.048 -5.999 -4.686 1.00 0.00 63 TYR A N 9
ATOM 13613 C CA . TYR A 1 63 ? -11.806 -5.817 -5.418 1.00 0.00 63 TYR A CA 9
ATOM 13614 C C . TYR A 1 63 ? -11.224 -7.163 -5.855 1.00 0.00 63 TYR A C 9
ATOM 13615 O O . TYR A 1 63 ? -10.247 -7.638 -5.277 1.00 0.00 63 TYR A O 9
ATOM 13633 N N . LYS A 1 64 ? -11.849 -7.740 -6.871 1.00 0.00 64 LYS A N 9
ATOM 13634 C CA . LYS A 1 64 ? -11.406 -9.022 -7.391 1.00 0.00 64 LYS A CA 9
ATOM 13635 C C . LYS A 1 64 ? -10.854 -8.830 -8.806 1.00 0.00 64 LYS A C 9
ATOM 13636 O O . LYS A 1 64 ? -10.298 -9.758 -9.390 1.00 0.00 64 LYS A O 9
ATOM 13655 N N . PHE A 1 65 ? -11.028 -7.619 -9.315 1.00 0.00 65 PHE A N 9
ATOM 13656 C CA . PHE A 1 65 ? -10.555 -7.294 -10.650 1.00 0.00 65 PHE A CA 9
ATOM 13657 C C . PHE A 1 65 ? -9.860 -5.931 -10.668 1.00 0.00 65 PHE A C 9
ATOM 13658 O O . PHE A 1 65 ? -9.642 -5.355 -11.733 1.00 0.00 65 PHE A O 9
ATOM 13675 N N . ASP A 1 66 ? -9.531 -5.454 -9.476 1.00 0.00 66 ASP A N 9
ATOM 13676 C CA . ASP A 1 66 ? -8.865 -4.170 -9.341 1.00 0.00 66 ASP A CA 9
ATOM 13677 C C . ASP A 1 66 ? -7.461 -4.385 -8.774 1.00 0.00 66 ASP A C 9
ATOM 13678 O O . ASP A 1 66 ? -6.493 -3.812 -9.270 1.00 0.00 66 ASP A O 9
ATOM 13687 N N . ILE A 1 67 ? -7.395 -5.213 -7.742 1.00 0.00 67 ILE A N 9
ATOM 13688 C CA . ILE A 1 67 ? -6.125 -5.512 -7.101 1.00 0.00 67 ILE A CA 9
ATOM 13689 C C . ILE A 1 67 ? -5.022 -5.549 -8.160 1.00 0.00 67 ILE A C 9
ATOM 13690 O O . ILE A 1 67 ? -5.292 -5.789 -9.336 1.00 0.00 67 ILE A O 9
ATOM 13706 N N . PRO A 1 68 ? -3.769 -5.301 -7.693 1.00 0.00 68 PRO A N 9
ATOM 13707 C CA . PRO A 1 68 ? -3.535 -5.025 -6.286 1.00 0.00 68 PRO A CA 9
ATOM 13708 C C . PRO A 1 68 ? -3.988 -3.610 -5.922 1.00 0.00 68 PRO A C 9
ATOM 13709 O O . PRO A 1 68 ? -3.653 -2.650 -6.614 1.00 0.00 68 PRO A O 9
ATOM 13720 N N . VAL A 1 69 ? -4.744 -3.525 -4.837 1.00 0.00 69 VAL A N 9
ATOM 13721 C CA . VAL A 1 69 ? -5.246 -2.243 -4.372 1.00 0.00 69 VAL A CA 9
ATOM 13722 C C . VAL A 1 69 ? -4.387 -1.757 -3.204 1.00 0.00 69 VAL A C 9
ATOM 13723 O O . VAL A 1 69 ? -3.939 -2.556 -2.383 1.00 0.00 69 VAL A O 9
ATOM 13736 N N . PHE A 1 70 ? -4.184 -0.448 -3.165 1.00 0.00 70 PHE A N 9
ATOM 13737 C CA . PHE A 1 70 ? -3.387 0.155 -2.110 1.00 0.00 70 PHE A CA 9
ATOM 13738 C C . PHE A 1 70 ? -4.148 1.295 -1.431 1.00 0.00 70 PHE A C 9
ATOM 13739 O O . PHE A 1 70 ? -4.552 2.254 -2.088 1.00 0.00 70 PHE A O 9
ATOM 13756 N N . HIS A 1 71 ? -4.321 1.154 -0.125 1.00 0.00 71 HIS A N 9
ATOM 13757 C CA . HIS A 1 71 ? -5.026 2.160 0.650 1.00 0.00 71 HIS A CA 9
ATOM 13758 C C . HIS A 1 71 ? -4.065 2.805 1.650 1.00 0.00 71 HIS A C 9
ATOM 13759 O O . HIS A 1 71 ? -3.511 2.124 2.512 1.00 0.00 71 HIS A O 9
ATOM 13773 N N . LEU A 1 72 ? -3.896 4.111 1.501 1.00 0.00 72 LEU A N 9
ATOM 13774 C CA . LEU A 1 72 ? -3.010 4.855 2.381 1.00 0.00 72 LEU A CA 9
ATOM 13775 C C . LEU A 1 72 ? -3.847 5.689 3.353 1.00 0.00 72 LEU A C 9
ATOM 13776 O O . LEU A 1 72 ? -4.637 6.533 2.932 1.00 0.00 72 LEU A O 9
ATOM 13792 N N . ASN A 1 73 ? -3.646 5.423 4.635 1.00 0.00 73 ASN A N 9
ATOM 13793 C CA . ASN A 1 73 ? -4.373 6.139 5.671 1.00 0.00 73 ASN A CA 9
ATOM 13794 C C . ASN A 1 73 ? -5.869 5.855 5.526 1.00 0.00 73 ASN A C 9
ATOM 13795 O O . ASN A 1 73 ? -6.676 6.780 5.447 1.00 0.00 73 ASN A O 9
ATOM 13806 N N . GLY A 1 74 ? -6.195 4.571 5.497 1.00 0.00 74 GLY A N 9
ATOM 13807 C CA . GLY A 1 74 ? -7.581 4.153 5.364 1.00 0.00 74 GLY A CA 9
ATOM 13808 C C . GLY A 1 74 ? -8.270 4.897 4.218 1.00 0.00 74 GLY A C 9
ATOM 13809 O O . GLY A 1 74 ? -9.423 5.307 4.343 1.00 0.00 74 GLY A O 9
ATOM 13813 N N . GLN A 1 75 ? -7.534 5.049 3.127 1.00 0.00 75 GLN A N 9
ATOM 13814 C CA . GLN A 1 75 ? -8.060 5.737 1.959 1.00 0.00 75 GLN A CA 9
ATOM 13815 C C . GLN A 1 75 ? -7.336 5.267 0.696 1.00 0.00 75 GLN A C 9
ATOM 13816 O O . GLN A 1 75 ? 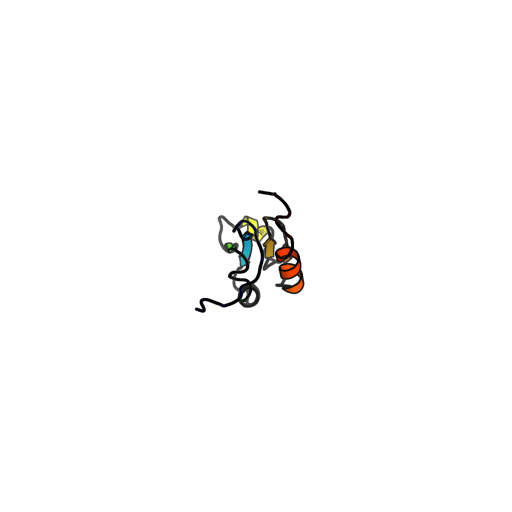-6.121 5.418 0.580 1.00 0.00 75 GLN A O 9
ATOM 13830 N N . PHE A 1 76 ? -8.113 4.707 -0.219 1.00 0.00 76 PHE A N 9
ATOM 13831 C CA . PHE A 1 76 ? -7.561 4.214 -1.470 1.00 0.00 76 PHE A CA 9
ATOM 13832 C C . PHE A 1 76 ? -6.517 5.183 -2.028 1.00 0.00 76 PHE A C 9
ATOM 13833 O O . PHE A 1 76 ? -6.839 6.320 -2.369 1.00 0.00 76 PHE A O 9
ATOM 13850 N N . LEU A 1 77 ? -5.286 4.698 -2.103 1.00 0.00 77 LEU A N 9
ATOM 13851 C CA . LEU A 1 77 ? -4.192 5.506 -2.613 1.00 0.00 77 LEU A CA 9
ATOM 13852 C C . LEU A 1 77 ? -4.030 5.249 -4.113 1.00 0.00 77 LEU A C 9
ATOM 13853 O O . LEU A 1 77 ? -3.838 6.183 -4.889 1.00 0.00 77 LEU A O 9
ATOM 13869 N N . MET A 1 78 ? -4.114 3.977 -4.475 1.00 0.00 78 MET A N 9
ATOM 13870 C CA . MET A 1 78 ? -3.978 3.585 -5.867 1.00 0.00 78 MET A CA 9
ATOM 13871 C C . MET A 1 78 ? -4.149 2.073 -6.030 1.00 0.00 78 MET A C 9
ATOM 13872 O O . MET A 1 78 ? -3.855 1.309 -5.112 1.00 0.00 78 MET A O 9
ATOM 13886 N N . MET A 1 79 ? -4.623 1.686 -7.205 1.00 0.00 79 MET A N 9
ATOM 13887 C CA . MET A 1 79 ? -4.836 0.280 -7.500 1.00 0.00 79 MET A CA 9
ATOM 13888 C C . MET A 1 79 ? -4.638 -0.004 -8.990 1.00 0.00 79 MET A C 9
ATOM 13889 O O . MET A 1 79 ? -4.650 0.915 -9.808 1.00 0.00 79 MET A O 9
ATOM 13903 N N . HIS A 1 80 ? -4.461 -1.280 -9.299 1.00 0.00 80 HIS A N 9
ATOM 13904 C CA . HIS A 1 80 ? -4.261 -1.697 -10.676 1.00 0.00 80 HIS A CA 9
ATOM 13905 C C . HIS A 1 80 ? -2.771 -1.632 -11.021 1.00 0.00 80 HIS A C 9
ATOM 13906 O O . HIS A 1 80 ? -2.393 -1.765 -12.183 1.00 0.00 80 HIS A O 9
ATOM 13920 N N . ARG A 1 81 ? -1.967 -1.428 -9.988 1.00 0.00 81 ARG A N 9
ATOM 13921 C CA . ARG A 1 81 ? -0.527 -1.344 -10.167 1.00 0.00 81 ARG A CA 9
ATOM 13922 C C . ARG A 1 81 ? 0.120 -0.668 -8.956 1.00 0.00 81 ARG A C 9
ATOM 13923 O O . ARG A 1 81 ? -0.536 -0.452 -7.938 1.00 0.00 81 ARG A O 9
ATOM 13944 N N . VAL A 1 82 ? 1.397 -0.352 -9.108 1.00 0.00 82 VAL A N 9
ATOM 13945 C CA . VAL A 1 82 ? 2.140 0.296 -8.039 1.00 0.00 82 VAL A CA 9
ATOM 13946 C C . VAL A 1 82 ? 2.918 1.482 -8.612 1.00 0.00 82 VAL A C 9
ATOM 13947 O O . VAL A 1 82 ? 4.101 1.360 -8.926 1.00 0.00 82 VAL A O 9
ATOM 13960 N N . ASN A 1 83 ? 2.223 2.604 -8.730 1.00 0.00 83 ASN A N 9
ATOM 13961 C CA . ASN A 1 83 ? 2.834 3.811 -9.259 1.00 0.00 83 ASN A CA 9
ATOM 13962 C C . ASN A 1 83 ? 3.532 4.563 -8.124 1.00 0.00 83 ASN A C 9
ATOM 13963 O O . ASN A 1 83 ? 2.987 5.525 -7.584 1.00 0.00 83 ASN A O 9
ATOM 13974 N N . THR A 1 84 ? 4.728 4.097 -7.796 1.00 0.00 84 THR A N 9
ATOM 13975 C CA . THR A 1 84 ? 5.507 4.714 -6.735 1.00 0.00 84 THR A CA 9
ATOM 13976 C C . THR A 1 84 ? 5.305 6.230 -6.738 1.00 0.00 84 THR A C 9
ATOM 13977 O O . THR A 1 84 ? 5.004 6.822 -5.702 1.00 0.00 84 THR A O 9
ATOM 13988 N N . SER A 1 85 ? 5.478 6.816 -7.913 1.00 0.00 85 SER A N 9
ATOM 13989 C CA . SER A 1 85 ? 5.318 8.252 -8.065 1.00 0.00 85 SER A CA 9
ATOM 13990 C C . SER A 1 85 ? 4.146 8.741 -7.212 1.00 0.00 85 SER A C 9
ATOM 13991 O O . SER A 1 85 ? 4.264 9.738 -6.500 1.00 0.00 85 SER A O 9
ATOM 13999 N N . LYS A 1 86 ? 3.041 8.017 -7.311 1.00 0.00 86 LYS A N 9
ATOM 14000 C CA . LYS A 1 86 ? 1.848 8.364 -6.558 1.00 0.00 86 LYS A CA 9
ATOM 14001 C C . LYS A 1 86 ? 2.106 8.133 -5.067 1.00 0.00 86 LYS A C 9
ATOM 14002 O O . LYS A 1 86 ? 2.014 9.061 -4.266 1.00 0.00 86 LYS A O 9
ATOM 14021 N N . LEU A 1 87 ? 2.424 6.889 -4.741 1.00 0.00 87 LEU A N 9
ATOM 14022 C CA . LEU A 1 87 ? 2.696 6.523 -3.361 1.00 0.00 87 LEU A CA 9
ATOM 14023 C C . LEU A 1 87 ? 3.627 7.564 -2.736 1.00 0.00 87 LEU A C 9
ATOM 14024 O O . LEU A 1 87 ? 3.234 8.283 -1.819 1.00 0.00 87 LEU A O 9
ATOM 14040 N N . GLU A 1 88 ? 4.844 7.612 -3.259 1.00 0.00 88 GLU A N 9
ATOM 14041 C CA . GLU A 1 88 ? 5.834 8.553 -2.763 1.00 0.00 88 GLU A CA 9
ATOM 14042 C C . GLU A 1 88 ? 5.183 9.909 -2.479 1.00 0.00 88 GLU A C 9
ATOM 14043 O O . GLU A 1 88 ? 5.311 10.445 -1.380 1.00 0.00 88 GLU A O 9
ATOM 14055 N N . LYS A 1 89 ? 4.499 10.424 -3.490 1.00 0.00 89 LYS A N 9
ATOM 14056 C CA . LYS A 1 89 ? 3.827 11.706 -3.363 1.00 0.00 89 LYS A CA 9
ATOM 14057 C C . LYS A 1 89 ? 3.064 11.748 -2.038 1.00 0.00 89 LYS A C 9
ATOM 14058 O O . LYS A 1 89 ? 3.249 12.665 -1.239 1.00 0.00 89 LYS A O 9
ATOM 14077 N N . GLN A 1 90 ? 2.222 10.743 -1.844 1.00 0.00 90 GLN A N 9
ATOM 14078 C CA . GLN A 1 90 ? 1.430 10.654 -0.630 1.00 0.00 90 GLN A CA 9
ATOM 14079 C C . GLN A 1 90 ? 2.343 10.605 0.597 1.00 0.00 90 GLN A C 9
ATOM 14080 O O . GLN A 1 90 ? 2.205 11.416 1.511 1.00 0.00 90 GLN A O 9
ATOM 14094 N N . LEU A 1 91 ? 3.256 9.645 0.577 1.00 0.00 91 LEU A N 9
ATOM 14095 C CA . LEU A 1 91 ? 4.191 9.479 1.677 1.00 0.00 91 LEU A CA 9
ATOM 14096 C C . LEU A 1 91 ? 4.638 10.856 2.172 1.00 0.00 91 LEU A C 9
ATOM 14097 O O . LEU A 1 91 ? 4.436 11.195 3.337 1.00 0.00 91 LEU A O 9
ATOM 14113 N N . ARG A 1 92 ? 5.236 11.611 1.263 1.00 0.00 92 ARG A N 9
ATOM 14114 C CA . ARG A 1 92 ? 5.713 12.943 1.594 1.00 0.00 92 ARG A CA 9
ATOM 14115 C C . ARG A 1 92 ? 4.710 13.656 2.503 1.00 0.00 92 ARG A C 9
ATOM 14116 O O . ARG A 1 92 ? 5.048 14.051 3.617 1.00 0.00 92 ARG A O 9
ATOM 14137 N N . LYS A 1 93 ? 3.496 13.799 1.992 1.00 0.00 93 LYS A N 9
ATOM 14138 C CA . LYS A 1 93 ? 2.441 14.457 2.744 1.00 0.00 93 LYS A CA 9
ATOM 14139 C C . LYS A 1 93 ? 1.186 13.583 2.726 1.00 0.00 93 LYS A C 9
ATOM 14140 O O . LYS A 1 93 ? 0.666 13.258 1.660 1.00 0.00 93 LYS A O 9
ATOM 14159 N N . LEU A 1 94 ? 0.734 13.226 3.920 1.00 0.00 94 LEU A N 9
ATOM 14160 C CA . LEU A 1 94 ? -0.450 12.395 4.055 1.00 0.00 94 LEU A CA 9
ATOM 14161 C C . LEU A 1 94 ? -1.395 13.025 5.080 1.00 0.00 94 LEU A C 9
ATOM 14162 O O . LEU A 1 94 ? -2.507 13.427 4.740 1.00 0.00 94 LEU A O 9
ATOM 14178 N N . SER A 1 95 ? -0.919 13.092 6.315 1.00 0.00 95 SER A N 9
ATOM 14179 C CA . SER A 1 95 ? -1.708 13.666 7.391 1.00 0.00 95 SER A CA 9
ATOM 14180 C C . SER A 1 95 ? -2.992 12.858 7.587 1.00 0.00 95 SER A C 9
ATOM 14181 O O . SER A 1 95 ? -3.571 12.362 6.622 1.00 0.00 95 SER A O 9
ATOM 14189 N N . GLY A 1 96 ? -3.400 12.751 8.843 1.00 0.00 96 GLY A N 9
ATOM 14190 C CA . GLY A 1 96 ? -4.605 12.011 9.178 1.00 0.00 96 GLY A CA 9
ATOM 14191 C C . GLY A 1 96 ? -4.797 11.934 10.694 1.00 0.00 96 GLY A C 9
ATOM 14192 O O . GLY A 1 96 ? -3.995 12.474 11.454 1.00 0.00 96 GLY A O 9
ATOM 14196 N N . PRO A 1 97 ? -5.894 11.240 11.100 1.00 0.00 97 PRO A N 9
ATOM 14197 C CA . PRO A 1 97 ? -6.202 11.085 12.511 1.00 0.00 97 PRO A CA 9
ATOM 14198 C C . PRO A 1 97 ? -5.271 10.063 13.166 1.00 0.00 97 PRO A C 9
ATOM 14199 O O . PRO A 1 97 ? -4.888 10.220 14.325 1.00 0.00 97 PRO A O 9
ATOM 14210 N N . SER A 1 98 ? -4.933 9.039 12.396 1.00 0.00 98 SER A N 9
ATOM 14211 C CA . SER A 1 98 ? -4.053 7.992 12.888 1.00 0.00 98 SER A CA 9
ATOM 14212 C C . SER A 1 98 ? -4.773 7.161 13.952 1.00 0.00 98 SER A C 9
ATOM 14213 O O . SER A 1 98 ? -5.035 5.977 13.748 1.00 0.00 98 SER A O 9
ATOM 14221 N N . SER A 1 99 ? -5.070 7.815 15.066 1.00 0.00 99 SER A N 9
ATOM 14222 C CA . SER A 1 99 ? -5.754 7.151 16.163 1.00 0.00 99 SER A CA 9
ATOM 14223 C C . SER A 1 99 ? -4.936 5.949 16.639 1.00 0.00 99 SER A C 9
ATOM 14224 O O . SER A 1 99 ? -5.023 4.867 16.060 1.00 0.00 99 SER A O 9
ATOM 14232 N N . GLY A 1 100 ? -4.160 6.179 17.688 1.00 0.00 100 GLY A N 9
ATOM 14233 C CA . GLY A 1 100 ? -3.328 5.128 18.248 1.00 0.00 100 GLY A CA 9
ATOM 14234 C C . GLY A 1 100 ? -3.638 4.914 19.731 1.00 0.00 100 GLY A C 9
ATOM 14235 O O . GLY A 1 100 ? -2.783 5.136 20.586 1.00 0.00 100 GLY A O 9
ATOM 14239 N N . GLY A 1 1 ? 35.544 23.495 39.328 1.00 0.00 1 GLY A N 10
ATOM 14240 C CA . GLY A 1 1 ? 34.918 24.212 38.230 1.00 0.00 1 GLY A CA 10
ATOM 14241 C C . GLY A 1 1 ? 34.773 23.313 37.001 1.00 0.00 1 GLY A C 10
ATOM 14242 O O . GLY A 1 1 ? 35.589 22.419 36.781 1.00 0.00 1 GLY A O 10
ATOM 14246 N N . SER A 1 2 ? 33.728 23.580 36.231 1.00 0.00 2 SER A N 10
ATOM 14247 C CA . SER A 1 2 ? 33.466 22.807 35.030 1.00 0.00 2 SER A CA 10
ATOM 14248 C C . SER A 1 2 ? 32.283 23.408 34.268 1.00 0.00 2 SER A C 10
ATOM 14249 O O . SER A 1 2 ? 31.129 23.184 34.630 1.00 0.00 2 SER A O 10
ATOM 14257 N N . SER A 1 3 ? 32.610 24.159 33.227 1.00 0.00 3 SER A N 10
ATOM 14258 C CA . SER A 1 3 ? 31.589 24.794 32.411 1.00 0.00 3 SER A CA 10
ATOM 14259 C C . SER A 1 3 ? 31.103 23.824 31.332 1.00 0.00 3 SER A C 10
ATOM 14260 O O . SER A 1 3 ? 31.843 22.935 30.913 1.00 0.00 3 SER A O 10
ATOM 14268 N N . GLY A 1 4 ? 29.863 24.027 30.914 1.00 0.00 4 GLY A N 10
ATOM 14269 C CA . GLY A 1 4 ? 29.270 23.182 29.892 1.00 0.00 4 GLY A CA 10
ATOM 14270 C C . GLY A 1 4 ? 28.567 24.023 28.824 1.00 0.00 4 GLY A C 10
ATOM 14271 O O . GLY A 1 4 ? 29.120 25.011 28.343 1.00 0.00 4 GLY A O 10
ATOM 14275 N N . SER A 1 5 ? 27.358 23.601 28.485 1.00 0.00 5 SER A N 10
ATOM 14276 C CA . SER A 1 5 ? 26.574 24.303 27.483 1.00 0.00 5 SER A CA 10
ATOM 14277 C C . SER A 1 5 ? 25.083 24.172 27.799 1.00 0.00 5 SER A C 10
ATOM 14278 O O . SER A 1 5 ? 24.687 23.333 28.607 1.00 0.00 5 SER A O 10
ATOM 14286 N N . SER A 1 6 ? 24.296 25.015 27.147 1.00 0.00 6 SER A N 10
ATOM 14287 C CA . SER A 1 6 ? 22.857 25.005 27.349 1.00 0.00 6 SER A CA 10
ATOM 14288 C C . SER A 1 6 ? 22.158 24.459 26.102 1.00 0.00 6 SER A C 10
ATOM 14289 O O . SER A 1 6 ? 22.690 24.551 24.997 1.00 0.00 6 SER A O 10
ATOM 14297 N N . GLY A 1 7 ? 20.975 23.904 26.322 1.00 0.00 7 GLY A N 10
ATOM 14298 C CA . GLY A 1 7 ? 20.197 23.343 25.230 1.00 0.00 7 GLY A CA 10
ATOM 14299 C C . GLY A 1 7 ? 18.859 22.798 25.733 1.00 0.00 7 GLY A C 10
ATOM 14300 O O . GLY A 1 7 ? 18.659 22.649 26.938 1.00 0.00 7 GLY A O 10
ATOM 14304 N N . ASN A 1 8 ? 17.978 22.515 24.785 1.00 0.00 8 ASN A N 10
ATOM 14305 C CA . ASN A 1 8 ? 16.665 21.989 25.117 1.00 0.00 8 ASN A CA 10
ATOM 14306 C C . ASN A 1 8 ? 16.105 21.230 23.913 1.00 0.00 8 ASN A C 10
ATOM 14307 O O . ASN A 1 8 ? 15.668 21.840 22.938 1.00 0.00 8 ASN A O 10
ATOM 14318 N N . LEU A 1 9 ? 16.135 19.910 24.020 1.00 0.00 9 LEU A N 10
ATOM 14319 C CA . LEU A 1 9 ? 15.636 19.060 22.952 1.00 0.00 9 LEU A CA 10
ATOM 14320 C C . LEU A 1 9 ? 15.533 17.620 23.458 1.00 0.00 9 LEU A C 10
ATOM 14321 O O . LEU A 1 9 ? 16.548 16.967 23.694 1.00 0.00 9 LEU A O 10
ATOM 14337 N N . SER A 1 10 ? 14.297 17.167 23.609 1.00 0.00 10 SER A N 10
ATOM 14338 C CA . SER A 1 10 ? 14.048 15.816 24.082 1.00 0.00 10 SER A CA 10
ATOM 14339 C C . SER A 1 10 ? 12.597 15.421 23.800 1.00 0.00 10 SER A C 10
ATOM 14340 O O . SER A 1 10 ? 11.718 15.636 24.633 1.00 0.00 10 SER A O 10
ATOM 14348 N N . ALA A 1 11 ? 12.391 14.852 22.621 1.00 0.00 11 ALA A N 10
ATOM 14349 C CA . ALA A 1 11 ? 11.061 14.426 22.219 1.00 0.00 11 ALA A CA 10
ATOM 14350 C C . ALA A 1 11 ? 11.163 13.100 21.462 1.00 0.00 11 ALA A C 10
ATOM 14351 O O . ALA A 1 11 ? 12.251 12.693 21.058 1.00 0.00 11 ALA A O 10
ATOM 14358 N N . SER A 1 12 ? 10.014 12.462 21.294 1.00 0.00 12 SER A N 10
ATOM 14359 C CA . SER A 1 12 ? 9.959 11.190 20.593 1.00 0.00 12 SER A CA 10
ATOM 14360 C C . SER A 1 12 ? 8.534 10.920 20.108 1.00 0.00 12 SER A C 10
ATOM 14361 O O . SER A 1 12 ? 7.715 10.376 20.847 1.00 0.00 12 SER A O 10
ATOM 14369 N N . ASN A 1 13 ? 8.280 11.314 18.868 1.00 0.00 13 ASN A N 10
ATOM 14370 C CA . ASN A 1 13 ? 6.967 11.121 18.276 1.00 0.00 13 ASN A CA 10
ATOM 14371 C C . ASN A 1 13 ? 7.129 10.734 16.804 1.00 0.00 13 ASN A C 10
ATOM 14372 O O . ASN A 1 13 ? 7.418 11.583 15.963 1.00 0.00 13 ASN A O 10
ATOM 14383 N N . ARG A 1 14 ? 6.934 9.450 16.539 1.00 0.00 14 ARG A N 10
ATOM 14384 C CA . ARG A 1 14 ? 7.054 8.940 15.184 1.00 0.00 14 ARG A CA 10
ATOM 14385 C C . ARG A 1 14 ? 6.012 7.847 14.934 1.00 0.00 14 ARG A C 10
ATOM 14386 O O . ARG A 1 14 ? 5.732 7.038 15.817 1.00 0.00 14 ARG A O 10
ATOM 14407 N N . ALA A 1 15 ? 5.468 7.858 13.726 1.00 0.00 15 ALA A N 10
ATOM 14408 C CA . ALA A 1 15 ? 4.464 6.878 13.349 1.00 0.00 15 ALA A CA 10
ATOM 14409 C C . ALA A 1 15 ? 4.283 6.898 11.830 1.00 0.00 15 ALA A C 10
ATOM 14410 O O . ALA A 1 15 ? 3.987 7.941 11.250 1.00 0.00 15 ALA A O 10
ATOM 14417 N N . LEU A 1 16 ? 4.469 5.732 11.228 1.00 0.00 16 LEU A N 10
ATOM 14418 C CA . LEU A 1 16 ? 4.331 5.602 9.788 1.00 0.00 16 LEU A CA 10
ATOM 14419 C C . LEU A 1 16 ? 2.882 5.247 9.449 1.00 0.00 16 LEU A C 10
ATOM 14420 O O . LEU A 1 16 ? 2.156 4.717 10.290 1.00 0.00 16 LEU A O 10
ATOM 14436 N N . PRO A 1 17 ? 2.493 5.559 8.184 1.00 0.00 17 PRO A N 10
ATOM 14437 C CA . PRO A 1 17 ? 1.144 5.278 7.724 1.00 0.00 17 PRO A CA 10
ATOM 14438 C C . PRO A 1 17 ? 0.959 3.785 7.449 1.00 0.00 17 PRO A C 10
ATOM 14439 O O . PRO A 1 17 ? 1.923 3.079 7.157 1.00 0.00 17 PRO A O 10
ATOM 14450 N N . VAL A 1 18 ? -0.288 3.347 7.551 1.00 0.00 18 VAL A N 10
ATOM 14451 C CA . VAL A 1 18 ? -0.612 1.950 7.317 1.00 0.00 18 VAL A CA 10
ATOM 14452 C C . VAL A 1 18 ? -1.143 1.786 5.891 1.00 0.00 18 VAL A C 10
ATOM 14453 O O . VAL A 1 18 ? -2.243 2.240 5.579 1.00 0.00 18 VAL A O 10
ATOM 14466 N N . LEU A 1 19 ? -0.336 1.137 5.065 1.00 0.00 19 LEU A N 10
ATOM 14467 C CA . LEU A 1 19 ? -0.711 0.908 3.680 1.00 0.00 19 LEU A CA 10
ATOM 14468 C C . LEU A 1 19 ? -1.358 -0.473 3.552 1.00 0.00 19 LEU A C 10
ATOM 14469 O O . LEU A 1 19 ? -0.690 -1.492 3.719 1.00 0.00 19 LEU A O 10
ATOM 14485 N N . THR A 1 20 ? -2.649 -0.461 3.259 1.00 0.00 20 THR A N 10
ATOM 14486 C CA . THR A 1 20 ? -3.394 -1.699 3.107 1.00 0.00 20 THR A CA 10
ATOM 14487 C C . THR A 1 20 ? -3.136 -2.311 1.729 1.00 0.00 20 THR A C 10
ATOM 14488 O O . THR A 1 20 ? -3.494 -1.725 0.709 1.00 0.00 20 THR A O 10
ATOM 14499 N N . LEU A 1 21 ? -2.517 -3.483 1.743 1.00 0.00 21 LEU A N 10
ATOM 14500 C CA . LEU A 1 21 ? -2.207 -4.181 0.507 1.00 0.00 21 LEU A CA 10
ATOM 14501 C C . LEU A 1 21 ? -3.072 -5.438 0.406 1.00 0.00 21 LEU A C 10
ATOM 14502 O O . LEU A 1 21 ? -3.040 -6.292 1.291 1.00 0.00 21 LEU A O 10
ATOM 14518 N N . PHE A 1 22 ? -3.826 -5.514 -0.681 1.00 0.00 22 PHE A N 10
ATOM 14519 C CA . PHE A 1 22 ? -4.699 -6.653 -0.910 1.00 0.00 22 PHE A CA 10
ATOM 14520 C C . PHE A 1 22 ? -4.201 -7.498 -2.084 1.00 0.00 22 PHE A C 10
ATOM 14521 O O . PHE A 1 22 ? -4.272 -7.070 -3.235 1.00 0.00 22 PHE A O 10
ATOM 14538 N N . THR A 1 23 ? -3.709 -8.682 -1.753 1.00 0.00 23 THR A N 10
ATOM 14539 C CA . THR A 1 23 ? -3.199 -9.591 -2.766 1.00 0.00 23 THR A CA 10
ATOM 14540 C C . THR A 1 23 ? -3.958 -10.919 -2.720 1.00 0.00 23 THR A C 10
ATOM 14541 O O . THR A 1 23 ? -4.549 -11.266 -1.699 1.00 0.00 23 THR A O 10
ATOM 14552 N N . LYS A 1 24 ? -3.916 -11.626 -3.840 1.00 0.00 24 LYS A N 10
ATOM 14553 C CA . LYS A 1 24 ? -4.592 -12.908 -3.941 1.00 0.00 24 LYS A CA 10
ATOM 14554 C C . LYS A 1 24 ? -3.796 -13.828 -4.869 1.00 0.00 24 LYS A C 10
ATOM 14555 O O . LYS A 1 24 ? -3.588 -13.507 -6.039 1.00 0.00 24 LYS A O 10
ATOM 14574 N N . ALA A 1 25 ? -3.372 -14.953 -4.314 1.00 0.00 25 ALA A N 10
ATOM 14575 C CA . ALA A 1 25 ? -2.603 -15.922 -5.077 1.00 0.00 25 ALA A CA 10
ATOM 14576 C C . ALA A 1 25 ? -3.560 -16.881 -5.787 1.00 0.00 25 ALA A C 10
ATOM 14577 O O . ALA A 1 25 ? -4.549 -17.321 -5.203 1.00 0.00 25 ALA A O 10
ATOM 14584 N N . PRO A 1 26 ? -3.224 -17.185 -7.069 1.00 0.00 26 PRO A N 10
ATOM 14585 C CA . PRO A 1 26 ? -2.035 -16.621 -7.685 1.00 0.00 26 PRO A CA 10
ATOM 14586 C C . PRO A 1 26 ? -2.254 -15.152 -8.054 1.00 0.00 26 PRO A C 10
ATOM 14587 O O . PRO A 1 26 ? -3.389 -14.679 -8.088 1.00 0.00 26 PRO A O 10
ATOM 14598 N N . CYS A 1 27 ? -1.149 -14.471 -8.321 1.00 0.00 27 CYS A N 10
ATOM 14599 C CA . CYS A 1 27 ? -1.206 -13.066 -8.686 1.00 0.00 27 CYS A CA 10
ATOM 14600 C C . CYS A 1 27 ? 0.187 -12.632 -9.146 1.00 0.00 27 CYS A C 10
ATOM 14601 O O . CYS A 1 27 ? 1.101 -12.501 -8.333 1.00 0.00 27 CYS A O 10
ATOM 14609 N N . PRO A 1 28 ? 0.310 -12.417 -10.483 1.00 0.00 28 PRO A N 10
ATOM 14610 C CA . PRO A 1 28 ? 1.576 -12.001 -11.061 1.00 0.00 28 PRO A CA 10
ATOM 14611 C C . PRO A 1 28 ? 1.858 -10.527 -10.763 1.00 0.00 28 PRO A C 10
ATOM 14612 O O . PRO A 1 28 ? 3.014 -10.111 -10.708 1.00 0.00 28 PRO A O 10
ATOM 14623 N N . LEU A 1 29 ? 0.781 -9.778 -10.578 1.00 0.00 29 LEU A N 10
ATOM 14624 C CA . LEU A 1 29 ? 0.897 -8.359 -10.287 1.00 0.00 29 LEU A CA 10
ATOM 14625 C C . LEU A 1 29 ? 1.083 -8.166 -8.781 1.00 0.00 29 LEU A C 10
ATOM 14626 O O . LEU A 1 29 ? 2.140 -7.721 -8.334 1.00 0.00 29 LEU A O 10
ATOM 14642 N N . CYS A 1 30 ? 0.041 -8.510 -8.039 1.00 0.00 30 CYS A N 10
ATOM 14643 C CA . CYS A 1 30 ? 0.076 -8.380 -6.592 1.00 0.00 30 CYS A CA 10
ATOM 14644 C C . CYS A 1 30 ? 1.432 -8.887 -6.097 1.00 0.00 30 CYS A C 10
ATOM 14645 O O . CYS A 1 30 ? 1.930 -8.434 -5.068 1.00 0.00 30 CYS A O 10
ATOM 14653 N N . ASP A 1 31 ? 1.991 -9.820 -6.854 1.00 0.00 31 ASP A N 10
ATOM 14654 C CA . ASP A 1 31 ? 3.279 -10.394 -6.505 1.00 0.00 31 ASP A CA 10
ATOM 14655 C C . ASP A 1 31 ? 4.377 -9.356 -6.745 1.00 0.00 31 ASP A C 10
ATOM 14656 O O . ASP A 1 31 ? 5.199 -9.101 -5.866 1.00 0.00 31 ASP A O 10
ATOM 14665 N N . GLU A 1 32 ? 4.355 -8.784 -7.940 1.00 0.00 32 GLU A N 10
ATOM 14666 C CA . GLU A 1 32 ? 5.338 -7.779 -8.307 1.00 0.00 32 GLU A CA 10
ATOM 14667 C C . GLU A 1 32 ? 5.125 -6.504 -7.488 1.00 0.00 32 GLU A C 10
ATOM 14668 O O . GLU A 1 32 ? 6.084 -5.909 -6.999 1.00 0.00 32 GLU A O 10
ATOM 14680 N N . ALA A 1 33 ? 3.862 -6.122 -7.364 1.00 0.00 33 ALA A N 10
ATOM 14681 C CA . ALA A 1 33 ? 3.511 -4.929 -6.613 1.00 0.00 33 ALA A CA 10
ATOM 14682 C C . ALA A 1 33 ? 4.364 -4.862 -5.344 1.00 0.00 33 ALA A C 10
ATOM 14683 O O . ALA A 1 33 ? 5.102 -3.899 -5.139 1.00 0.00 33 ALA A O 10
ATOM 14690 N N . LYS A 1 34 ? 4.233 -5.896 -4.526 1.00 0.00 34 LYS A N 10
ATOM 14691 C CA . LYS A 1 34 ? 4.982 -5.965 -3.283 1.00 0.00 34 LYS A CA 10
ATOM 14692 C C . LYS A 1 34 ? 6.446 -5.611 -3.554 1.00 0.00 34 LYS A C 10
ATOM 14693 O O . LYS A 1 34 ? 7.017 -4.759 -2.875 1.00 0.00 34 LYS A O 10
ATOM 14712 N N . GLU A 1 35 ? 7.010 -6.283 -4.546 1.00 0.00 35 GLU A N 10
ATOM 14713 C CA . GLU A 1 35 ? 8.396 -6.050 -4.915 1.00 0.00 35 GLU A CA 10
ATOM 14714 C C . GLU A 1 35 ? 8.625 -4.565 -5.207 1.00 0.00 35 GLU A C 10
ATOM 14715 O O . GLU A 1 35 ? 9.743 -4.069 -5.078 1.00 0.00 35 GLU A O 10
ATOM 14727 N N . VAL A 1 36 ? 7.548 -3.898 -5.595 1.00 0.00 36 VAL A N 10
ATOM 14728 C CA . VAL A 1 36 ? 7.617 -2.481 -5.906 1.00 0.00 36 VAL A CA 10
ATOM 14729 C C . VAL A 1 36 ? 7.538 -1.674 -4.609 1.00 0.00 36 VAL A C 10
ATOM 14730 O O . VAL A 1 36 ? 7.911 -0.502 -4.579 1.00 0.00 36 VAL A O 10
ATOM 14743 N N . LEU A 1 37 ? 7.052 -2.333 -3.568 1.00 0.00 37 LEU A N 10
ATOM 14744 C CA . LEU A 1 37 ? 6.919 -1.692 -2.271 1.00 0.00 37 LEU A CA 10
ATOM 14745 C C . LEU A 1 37 ? 8.083 -2.119 -1.374 1.00 0.00 37 LEU A C 10
ATOM 14746 O O . LEU A 1 37 ? 8.184 -1.679 -0.230 1.00 0.00 37 LEU A O 10
ATOM 14762 N N . GLN A 1 38 ? 8.932 -2.972 -1.928 1.00 0.00 38 GLN A N 10
ATOM 14763 C CA . GLN A 1 38 ? 10.085 -3.464 -1.192 1.00 0.00 38 GLN A CA 10
ATOM 14764 C C . GLN A 1 38 ? 10.852 -2.298 -0.566 1.00 0.00 38 GLN A C 10
ATOM 14765 O O . GLN A 1 38 ? 11.130 -2.305 0.632 1.00 0.00 38 GLN A O 10
ATOM 14779 N N . PRO A 1 39 ? 11.182 -1.298 -1.427 1.00 0.00 39 PRO A N 10
ATOM 14780 C CA . PRO A 1 39 ? 11.911 -0.127 -0.971 1.00 0.00 39 PRO A CA 10
ATOM 14781 C C . PRO A 1 39 ? 11.001 0.811 -0.176 1.00 0.00 39 PRO A C 10
ATOM 14782 O O . PRO A 1 39 ? 11.441 1.860 0.292 1.00 0.00 39 PRO A O 10
ATOM 14793 N N . TYR A 1 40 ? 9.748 0.399 -0.047 1.00 0.00 40 TYR A N 10
ATOM 14794 C CA . TYR A 1 40 ? 8.771 1.190 0.683 1.00 0.00 40 TYR A CA 10
ATOM 14795 C C . TYR A 1 40 ? 8.229 0.416 1.886 1.00 0.00 40 TYR A C 10
ATOM 14796 O O . TYR A 1 40 ? 7.225 0.808 2.479 1.00 0.00 40 TYR A O 10
ATOM 14814 N N . LYS A 1 41 ? 8.916 -0.670 2.210 1.00 0.00 41 LYS A N 10
ATOM 14815 C CA . LYS A 1 41 ? 8.515 -1.502 3.331 1.00 0.00 41 LYS A CA 10
ATOM 14816 C C . LYS A 1 41 ? 8.765 -0.745 4.637 1.00 0.00 41 LYS A C 10
ATOM 14817 O O . LYS A 1 41 ? 7.874 -0.644 5.480 1.00 0.00 41 LYS A O 10
ATOM 14836 N N . ASP A 1 42 ? 9.980 -0.233 4.765 1.00 0.00 42 ASP A N 10
ATOM 14837 C CA . ASP A 1 42 ? 10.358 0.511 5.954 1.00 0.00 42 ASP A CA 10
ATOM 14838 C C . ASP A 1 42 ? 9.757 1.917 5.882 1.00 0.00 42 ASP A C 10
ATOM 14839 O O . ASP A 1 42 ? 9.824 2.674 6.849 1.00 0.00 42 ASP A O 10
ATOM 14848 N N . ARG A 1 43 ? 9.184 2.223 4.728 1.00 0.00 43 ARG A N 10
ATOM 14849 C CA . ARG A 1 43 ? 8.572 3.524 4.518 1.00 0.00 43 ARG A CA 10
ATOM 14850 C C . ARG A 1 43 ? 7.249 3.617 5.280 1.00 0.00 43 ARG A C 10
ATOM 14851 O O . ARG A 1 43 ? 6.901 4.677 5.799 1.00 0.00 43 ARG A O 10
ATOM 14872 N N . PHE A 1 44 ? 6.547 2.495 5.324 1.00 0.00 44 PHE A N 10
ATOM 14873 C CA . PHE A 1 44 ? 5.270 2.437 6.014 1.00 0.00 44 PHE A CA 10
ATOM 14874 C C . PHE A 1 44 ? 4.939 1.004 6.436 1.00 0.00 44 PHE A C 10
ATOM 14875 O O . PHE A 1 44 ? 5.749 0.096 6.253 1.00 0.00 44 PHE A O 10
ATOM 14892 N N . ILE A 1 45 ? 3.748 0.845 6.993 1.00 0.00 45 ILE A N 10
ATOM 14893 C CA . ILE A 1 45 ? 3.300 -0.462 7.443 1.00 0.00 45 ILE A CA 10
ATOM 14894 C C . ILE A 1 45 ? 2.439 -1.104 6.353 1.00 0.00 45 ILE A C 10
ATOM 14895 O O . ILE A 1 45 ? 1.258 -0.787 6.223 1.00 0.00 45 ILE A O 10
ATOM 14911 N N . LEU A 1 46 ? 3.065 -1.995 5.598 1.00 0.00 46 LEU A N 10
ATOM 14912 C CA . LEU A 1 46 ? 2.371 -2.684 4.523 1.00 0.00 46 LEU A CA 10
ATOM 14913 C C . LEU A 1 46 ? 1.461 -3.761 5.118 1.00 0.00 46 LEU A C 10
ATOM 14914 O O . LEU A 1 46 ? 1.939 -4.793 5.587 1.00 0.00 46 LEU A O 10
ATOM 14930 N N . GLN A 1 47 ? 0.166 -3.484 5.079 1.00 0.00 47 GLN A N 10
ATOM 14931 C CA . GLN A 1 47 ? -0.815 -4.416 5.609 1.00 0.00 47 GLN A CA 10
ATOM 14932 C C . GLN A 1 47 ? -1.335 -5.328 4.495 1.00 0.00 47 GLN A C 10
ATOM 14933 O O . GLN A 1 47 ? -2.224 -4.943 3.737 1.00 0.00 47 GLN A O 10
ATOM 14947 N N . GLU A 1 48 ? -0.760 -6.520 4.433 1.00 0.00 48 GLU A N 10
ATOM 14948 C CA . GLU A 1 48 ? -1.154 -7.489 3.425 1.00 0.00 48 GLU A CA 10
ATOM 14949 C C . GLU A 1 48 ? -2.448 -8.192 3.842 1.00 0.00 48 GLU A C 10
ATOM 14950 O O . GLU A 1 48 ? -2.437 -9.046 4.727 1.00 0.00 48 GLU A O 10
ATOM 14962 N N . VAL A 1 49 ? -3.531 -7.806 3.184 1.00 0.00 49 VAL A N 10
ATOM 14963 C CA . VAL A 1 49 ? -4.831 -8.388 3.475 1.00 0.00 49 VAL A CA 10
ATOM 14964 C C . VAL A 1 49 ? -5.083 -9.562 2.528 1.00 0.00 49 VAL A C 10
ATOM 14965 O O . VAL A 1 49 ? -4.705 -9.513 1.358 1.00 0.00 49 VAL A O 10
ATOM 14978 N N . ASP A 1 50 ? -5.718 -10.591 3.068 1.00 0.00 50 ASP A N 10
ATOM 14979 C CA . ASP A 1 50 ? -6.025 -11.776 2.285 1.00 0.00 50 ASP A CA 10
ATOM 14980 C C . ASP A 1 50 ? -7.505 -11.756 1.896 1.00 0.00 50 ASP A C 10
ATOM 14981 O O . ASP A 1 50 ? -8.371 -12.054 2.717 1.00 0.00 50 ASP A O 10
ATOM 14990 N N . ILE A 1 51 ? -7.749 -11.402 0.642 1.00 0.00 51 ILE A N 10
ATOM 14991 C CA . ILE A 1 51 ? -9.108 -11.339 0.134 1.00 0.00 51 ILE A CA 10
ATOM 14992 C C . ILE A 1 51 ? -9.582 -12.750 -0.218 1.00 0.00 51 ILE A C 10
ATOM 14993 O O . ILE A 1 51 ? -10.781 -12.989 -0.359 1.00 0.00 51 ILE A O 10
ATOM 15009 N N . THR A 1 52 ? -8.617 -13.649 -0.350 1.00 0.00 52 THR A N 10
ATOM 15010 C CA . THR A 1 52 ? -8.921 -15.030 -0.683 1.00 0.00 52 THR A CA 10
ATOM 15011 C C . THR A 1 52 ? -9.618 -15.721 0.491 1.00 0.00 52 THR A C 10
ATOM 15012 O O . THR A 1 52 ? -10.075 -16.856 0.366 1.00 0.00 52 THR A O 10
ATOM 15023 N N . LEU A 1 53 ? -9.676 -15.007 1.606 1.00 0.00 53 LEU A N 10
ATOM 15024 C CA . LEU A 1 53 ? -10.309 -15.537 2.801 1.00 0.00 53 LEU A CA 10
ATOM 15025 C C . LEU A 1 53 ? -11.822 -15.327 2.708 1.00 0.00 53 LEU A C 10
ATOM 15026 O O . LEU A 1 53 ? -12.289 -14.486 1.942 1.00 0.00 53 LEU A O 10
ATOM 15042 N N . PRO A 1 54 ? -12.564 -16.126 3.520 1.00 0.00 54 PRO A N 10
ATOM 15043 C CA . PRO A 1 54 ? -14.014 -16.036 3.537 1.00 0.00 54 PRO A CA 10
ATOM 15044 C C . PRO A 1 54 ? -14.477 -14.785 4.287 1.00 0.00 54 PRO A C 10
ATOM 15045 O O . PRO A 1 54 ? -15.427 -14.123 3.870 1.00 0.00 54 PRO A O 10
ATOM 15056 N N . GLU A 1 55 ? -13.785 -14.500 5.380 1.00 0.00 55 GLU A N 10
ATOM 15057 C CA . GLU A 1 55 ? -14.114 -13.340 6.192 1.00 0.00 55 GLU A CA 10
ATOM 15058 C C . GLU A 1 55 ? -13.658 -12.057 5.494 1.00 0.00 55 GLU A C 10
ATOM 15059 O O . GLU A 1 55 ? -14.035 -10.959 5.899 1.00 0.00 55 GLU A O 10
ATOM 15071 N N . ASN A 1 56 ? -12.853 -12.239 4.458 1.00 0.00 56 ASN A N 10
ATOM 15072 C CA . ASN A 1 56 ? -12.342 -11.110 3.700 1.00 0.00 56 ASN A CA 10
ATOM 15073 C C . ASN A 1 56 ? -12.929 -11.141 2.287 1.00 0.00 56 ASN A C 10
ATOM 15074 O O . ASN A 1 56 ? -12.532 -10.355 1.429 1.00 0.00 56 ASN A O 10
ATOM 15085 N N . SER A 1 57 ? -13.864 -12.059 2.090 1.00 0.00 57 SER A N 10
ATOM 15086 C CA . SER A 1 57 ? -14.510 -12.203 0.796 1.00 0.00 57 SER A CA 10
ATOM 15087 C C . SER A 1 57 ? -15.044 -10.849 0.324 1.00 0.00 57 SER A C 10
ATOM 15088 O O . SER A 1 57 ? -15.278 -10.652 -0.867 1.00 0.00 57 SER A O 10
ATOM 15096 N N . THR A 1 58 ? -15.222 -9.952 1.283 1.00 0.00 58 THR A N 10
ATOM 15097 C CA . THR A 1 58 ? -15.725 -8.623 0.980 1.00 0.00 58 THR A CA 10
ATOM 15098 C C . THR A 1 58 ? -14.638 -7.782 0.308 1.00 0.00 58 THR A C 10
ATOM 15099 O O . THR A 1 58 ? -14.926 -6.989 -0.587 1.00 0.00 58 THR A O 10
ATOM 15110 N N . TRP A 1 59 ? -13.411 -7.984 0.765 1.00 0.00 59 TRP A N 10
ATOM 15111 C CA . TRP A 1 59 ? -12.279 -7.255 0.220 1.00 0.00 59 TRP A CA 10
ATOM 15112 C C . TRP A 1 59 ? -12.028 -7.765 -1.201 1.00 0.00 59 TRP A C 10
ATOM 15113 O O . TRP A 1 59 ? -11.281 -7.151 -1.962 1.00 0.00 59 TRP A O 10
ATOM 15134 N N . TYR A 1 60 ? -12.665 -8.883 -1.515 1.00 0.00 60 TYR A N 10
ATOM 15135 C CA . TYR A 1 60 ? -12.520 -9.483 -2.830 1.00 0.00 60 TYR A CA 10
ATOM 15136 C C . TYR A 1 60 ? -13.649 -9.039 -3.763 1.00 0.00 60 TYR A C 10
ATOM 15137 O O . TYR A 1 60 ? -13.395 -8.480 -4.829 1.00 0.00 60 TYR A O 10
ATOM 15155 N N . GLU A 1 61 ? -14.872 -9.304 -3.327 1.00 0.00 61 GLU A N 10
ATOM 15156 C CA . GLU A 1 61 ? -16.041 -8.940 -4.109 1.00 0.00 61 GLU A CA 10
ATOM 15157 C C . GLU A 1 61 ? -15.973 -7.464 -4.508 1.00 0.00 61 GLU A C 10
ATOM 15158 O O . GLU A 1 61 ? -16.637 -7.041 -5.453 1.00 0.00 61 GLU A O 10
ATOM 15170 N N . ARG A 1 62 ? -15.165 -6.720 -3.767 1.00 0.00 62 ARG A N 10
ATOM 15171 C CA . ARG A 1 62 ? -15.002 -5.301 -4.031 1.00 0.00 62 ARG A CA 10
ATOM 15172 C C . ARG A 1 62 ? -13.750 -5.058 -4.876 1.00 0.00 62 ARG A C 10
ATOM 15173 O O . ARG A 1 62 ? -13.709 -4.128 -5.679 1.00 0.00 62 ARG A O 10
ATOM 15194 N N . TYR A 1 63 ? -12.758 -5.911 -4.665 1.00 0.00 63 TYR A N 10
ATOM 15195 C CA . TYR A 1 63 ? -11.508 -5.801 -5.397 1.00 0.00 63 TYR A CA 10
ATOM 15196 C C . TYR A 1 63 ? -11.024 -7.175 -5.866 1.00 0.00 63 TYR A C 10
ATOM 15197 O O . TYR A 1 63 ? -10.030 -7.693 -5.360 1.00 0.00 63 TYR A O 10
ATOM 15215 N N . LYS A 1 64 ? -11.751 -7.727 -6.827 1.00 0.00 64 LYS A N 10
ATOM 15216 C CA . LYS A 1 64 ? -11.409 -9.030 -7.369 1.00 0.00 64 LYS A CA 10
ATOM 15217 C C . LYS A 1 64 ? -10.803 -8.855 -8.763 1.00 0.00 64 LYS A C 10
ATOM 15218 O O . LYS A 1 64 ? -10.211 -9.785 -9.308 1.00 0.00 64 LYS A O 10
ATOM 15237 N N . PHE A 1 65 ? -10.972 -7.655 -9.300 1.00 0.00 65 PHE A N 10
ATOM 15238 C CA . PHE A 1 65 ? -10.450 -7.346 -10.620 1.00 0.00 65 PHE A CA 10
ATOM 15239 C C . PHE A 1 65 ? -9.871 -5.930 -10.662 1.00 0.00 65 PHE A C 10
ATOM 15240 O O . PHE A 1 65 ? -9.587 -5.404 -11.737 1.00 0.00 65 PHE A O 10
ATOM 15257 N N . ASP A 1 66 ? -9.712 -5.354 -9.480 1.00 0.00 66 ASP A N 10
ATOM 15258 C CA . ASP A 1 66 ? -9.172 -4.010 -9.368 1.00 0.00 66 ASP A CA 10
ATOM 15259 C C . ASP A 1 66 ? -7.937 -4.035 -8.466 1.00 0.00 66 ASP A C 10
ATOM 15260 O O . ASP A 1 66 ? -7.614 -3.037 -7.822 1.00 0.00 66 ASP A O 10
ATOM 15269 N N . ILE A 1 67 ? -7.279 -5.185 -8.448 1.00 0.00 67 ILE A N 10
ATOM 15270 C CA . ILE A 1 67 ? -6.087 -5.352 -7.636 1.00 0.00 67 ILE A CA 10
ATOM 15271 C C . ILE A 1 67 ? -4.850 -5.291 -8.534 1.00 0.00 67 ILE A C 10
ATOM 15272 O O . ILE A 1 67 ? -4.957 -5.417 -9.753 1.00 0.00 67 ILE A O 10
ATOM 15288 N N . PRO A 1 68 ? -3.674 -5.091 -7.881 1.00 0.00 68 PRO A N 10
ATOM 15289 C CA . PRO A 1 68 ? -3.635 -4.952 -6.435 1.00 0.00 68 PRO A CA 10
ATOM 15290 C C . PRO A 1 68 ? -4.148 -3.577 -6.003 1.00 0.00 68 PRO A C 10
ATOM 15291 O O . PRO A 1 68 ? -4.042 -2.607 -6.752 1.00 0.00 68 PRO A O 10
ATOM 15302 N N . VAL A 1 69 ? -4.694 -3.537 -4.796 1.00 0.00 69 VAL A N 10
ATOM 15303 C CA . VAL A 1 69 ? -5.224 -2.297 -4.255 1.00 0.00 69 VAL A CA 10
ATOM 15304 C C . VAL A 1 69 ? -4.289 -1.783 -3.159 1.00 0.00 69 VAL A C 10
ATOM 15305 O O . VAL A 1 69 ? -3.640 -2.570 -2.472 1.00 0.00 69 VAL A O 10
ATOM 15318 N N . PHE A 1 70 ? -4.249 -0.465 -3.030 1.00 0.00 70 PHE A N 10
ATOM 15319 C CA . PHE A 1 70 ? -3.404 0.164 -2.029 1.00 0.00 70 PHE A CA 10
ATOM 15320 C C . PHE A 1 70 ? -4.141 1.307 -1.329 1.00 0.00 70 PHE A C 10
ATOM 15321 O O . PHE A 1 70 ? -4.526 2.285 -1.967 1.00 0.00 70 PHE A O 10
ATOM 15338 N N . HIS A 1 71 ? -4.314 1.146 -0.025 1.00 0.00 71 HIS A N 10
ATOM 15339 C CA . HIS A 1 71 ? -4.998 2.153 0.769 1.00 0.00 71 HIS A CA 10
ATOM 15340 C C . HIS A 1 71 ? -4.005 2.811 1.729 1.00 0.00 71 HIS A C 10
ATOM 15341 O O . HIS A 1 71 ? -3.424 2.142 2.582 1.00 0.00 71 HIS A O 10
ATOM 15355 N N . LEU A 1 72 ? -3.841 4.115 1.557 1.00 0.00 72 LEU A N 10
ATOM 15356 C CA . LEU A 1 72 ? -2.928 4.871 2.398 1.00 0.00 72 LEU A CA 10
ATOM 15357 C C . LEU A 1 72 ? -3.733 5.700 3.400 1.00 0.00 72 LEU A C 10
ATOM 15358 O O . LEU A 1 72 ? -4.477 6.599 3.012 1.00 0.00 72 LEU A O 10
ATOM 15374 N N . ASN A 1 73 ? -3.558 5.367 4.671 1.00 0.00 73 ASN A N 10
ATOM 15375 C CA . ASN A 1 73 ? -4.259 6.070 5.732 1.00 0.00 73 ASN A CA 10
ATOM 15376 C C . ASN A 1 73 ? -5.744 5.708 5.683 1.00 0.00 73 ASN A C 10
ATOM 15377 O O . ASN A 1 73 ? -6.595 6.510 6.065 1.00 0.00 73 ASN A O 10
ATOM 15388 N N . GLY A 1 74 ? -6.011 4.500 5.208 1.00 0.00 74 GLY A N 10
ATOM 15389 C CA . GLY A 1 74 ? -7.379 4.023 5.103 1.00 0.00 74 GLY A CA 10
ATOM 15390 C C . GLY A 1 74 ? -8.130 4.748 3.985 1.00 0.00 74 GLY A C 10
ATOM 15391 O O . GLY A 1 74 ? -9.315 5.047 4.119 1.00 0.00 74 GLY A O 10
ATOM 15395 N N . GLN A 1 75 ? -7.408 5.011 2.905 1.00 0.00 75 GLN A N 10
ATOM 15396 C CA . GLN A 1 75 ? -7.990 5.696 1.764 1.00 0.00 75 GLN A CA 10
ATOM 15397 C C . GLN A 1 75 ? -7.319 5.234 0.468 1.00 0.00 75 GLN A C 10
ATOM 15398 O O . GLN A 1 75 ? -6.125 5.453 0.271 1.00 0.00 75 GLN A O 10
ATOM 15412 N N . PHE A 1 76 ? -8.117 4.602 -0.380 1.00 0.00 76 PHE A N 10
ATOM 15413 C CA . PHE A 1 76 ? -7.615 4.107 -1.651 1.00 0.00 76 PHE A CA 10
ATOM 15414 C C . PHE A 1 76 ? -6.578 5.064 -2.242 1.00 0.00 76 PHE A C 10
ATOM 15415 O O . PHE A 1 76 ? -6.930 6.117 -2.771 1.00 0.00 76 PHE A O 10
ATOM 15432 N N . LEU A 1 77 ? -5.320 4.664 -2.131 1.00 0.00 77 LEU A N 10
ATOM 15433 C CA . LEU A 1 77 ? -4.229 5.473 -2.647 1.00 0.00 77 LEU A CA 10
ATOM 15434 C C . LEU A 1 77 ? -4.072 5.212 -4.146 1.00 0.00 77 LEU A C 10
ATOM 15435 O O . LEU A 1 77 ? -3.866 6.143 -4.924 1.00 0.00 77 LEU A O 10
ATOM 15451 N N . MET A 1 78 ? -4.174 3.942 -4.508 1.00 0.00 78 MET A N 10
ATOM 15452 C CA . MET A 1 78 ? -4.045 3.547 -5.900 1.00 0.00 78 MET A CA 10
ATOM 15453 C C . MET A 1 78 ? -4.257 2.041 -6.065 1.00 0.00 78 MET A C 10
ATOM 15454 O O . MET A 1 78 ? -3.965 1.266 -5.155 1.00 0.00 78 MET A O 10
ATOM 15468 N N . MET A 1 79 ? -4.765 1.671 -7.231 1.00 0.00 79 MET A N 10
ATOM 15469 C CA . MET A 1 79 ? -5.020 0.271 -7.527 1.00 0.00 79 MET A CA 10
ATOM 15470 C C . MET A 1 79 ? -4.754 -0.035 -9.002 1.00 0.00 79 MET A C 10
ATOM 15471 O O . MET A 1 79 ? -4.728 0.872 -9.833 1.00 0.00 79 MET A O 10
ATOM 15485 N N . HIS A 1 80 ? -4.563 -1.316 -9.283 1.00 0.00 80 HIS A N 10
ATOM 15486 C CA . HIS A 1 80 ? -4.300 -1.753 -10.643 1.00 0.00 80 HIS A CA 10
ATOM 15487 C C . HIS A 1 80 ? -2.796 -1.694 -10.920 1.00 0.00 80 HIS A C 10
ATOM 15488 O O . HIS A 1 80 ? -2.365 -1.846 -12.061 1.00 0.00 80 HIS A O 10
ATOM 15502 N N . ARG A 1 81 ? -2.040 -1.472 -9.855 1.00 0.00 81 ARG A N 10
ATOM 15503 C CA . ARG A 1 81 ? -0.593 -1.391 -9.968 1.00 0.00 81 ARG A CA 10
ATOM 15504 C C . ARG A 1 81 ? -0.010 -0.627 -8.779 1.00 0.00 81 ARG A C 10
ATOM 15505 O O . ARG A 1 81 ? -0.715 -0.343 -7.812 1.00 0.00 81 ARG A O 10
ATOM 15526 N N . VAL A 1 82 ? 1.274 -0.315 -8.888 1.00 0.00 82 VAL A N 10
ATOM 15527 C CA . VAL A 1 82 ? 1.960 0.411 -7.834 1.00 0.00 82 VAL A CA 10
ATOM 15528 C C . VAL A 1 82 ? 2.679 1.619 -8.437 1.00 0.00 82 VAL A C 10
ATOM 15529 O O . VAL A 1 82 ? 3.850 1.531 -8.802 1.00 0.00 82 VAL A O 10
ATOM 15542 N N . ASN A 1 83 ? 1.948 2.721 -8.523 1.00 0.00 83 ASN A N 10
ATOM 15543 C CA . ASN A 1 83 ? 2.501 3.945 -9.076 1.00 0.00 83 ASN A CA 10
ATOM 15544 C C . ASN A 1 83 ? 3.298 4.674 -7.992 1.00 0.00 83 ASN A C 10
ATOM 15545 O O . ASN A 1 83 ? 2.814 5.642 -7.406 1.00 0.00 83 ASN A O 10
ATOM 15556 N N . THR A 1 84 ? 4.506 4.182 -7.759 1.00 0.00 84 THR A N 10
ATOM 15557 C CA . THR A 1 84 ? 5.374 4.775 -6.756 1.00 0.00 84 THR A CA 10
ATOM 15558 C C . THR A 1 84 ? 5.209 6.296 -6.739 1.00 0.00 84 THR A C 10
ATOM 15559 O O . THR A 1 84 ? 4.997 6.889 -5.682 1.00 0.00 84 THR A O 10
ATOM 15570 N N . SER A 1 85 ? 5.311 6.883 -7.922 1.00 0.00 85 SER A N 10
ATOM 15571 C CA . SER A 1 85 ? 5.176 8.324 -8.056 1.00 0.00 85 SER A CA 10
ATOM 15572 C C . SER A 1 85 ? 4.050 8.830 -7.151 1.00 0.00 85 SER A C 10
ATOM 15573 O O . SER A 1 85 ? 4.236 9.784 -6.397 1.00 0.00 85 SER A O 10
ATOM 15581 N N . LYS A 1 86 ? 2.907 8.168 -7.256 1.00 0.00 86 LYS A N 10
ATOM 15582 C CA . LYS A 1 86 ? 1.752 8.539 -6.457 1.00 0.00 86 LYS A CA 10
ATOM 15583 C C . LYS A 1 86 ? 2.052 8.275 -4.980 1.00 0.00 86 LYS A C 10
ATOM 15584 O O . LYS A 1 86 ? 1.983 9.186 -4.156 1.00 0.00 86 LYS A O 10
ATOM 15603 N N . LEU A 1 87 ? 2.380 7.024 -4.690 1.00 0.00 87 LEU A N 10
ATOM 15604 C CA . LEU A 1 87 ? 2.691 6.629 -3.327 1.00 0.00 87 LEU A CA 10
ATOM 15605 C C . LEU A 1 87 ? 3.658 7.645 -2.715 1.00 0.00 87 LEU A C 10
ATOM 15606 O O . LEU A 1 87 ? 3.313 8.335 -1.756 1.00 0.00 87 LEU A O 10
ATOM 15622 N N . GLU A 1 88 ? 4.848 7.704 -3.293 1.00 0.00 88 GLU A N 10
ATOM 15623 C CA . GLU A 1 88 ? 5.867 8.624 -2.815 1.00 0.00 88 GLU A CA 10
ATOM 15624 C C . GLU A 1 88 ? 5.252 9.995 -2.531 1.00 0.00 88 GLU A C 10
ATOM 15625 O O . GLU A 1 88 ? 5.384 10.522 -1.427 1.00 0.00 88 GLU A O 10
ATOM 15637 N N . LYS A 1 89 ? 4.594 10.535 -3.546 1.00 0.00 89 LYS A N 10
ATOM 15638 C CA . LYS A 1 89 ? 3.958 11.836 -3.418 1.00 0.00 89 LYS A CA 10
ATOM 15639 C C . LYS A 1 89 ? 3.131 11.871 -2.131 1.00 0.00 89 LYS A C 10
ATOM 15640 O O . LYS A 1 89 ? 3.212 12.828 -1.363 1.00 0.00 89 LYS A O 10
ATOM 15659 N N . GLN A 1 90 ? 2.355 10.815 -1.936 1.00 0.00 90 GLN A N 10
ATOM 15660 C CA . GLN A 1 90 ? 1.514 10.713 -0.755 1.00 0.00 90 GLN A CA 10
ATOM 15661 C C . GLN A 1 90 ? 2.376 10.676 0.509 1.00 0.00 90 GLN A C 10
ATOM 15662 O O . GLN A 1 90 ? 2.223 11.517 1.393 1.00 0.00 90 GLN A O 10
ATOM 15676 N N . LEU A 1 91 ? 3.262 9.692 0.554 1.00 0.00 91 LEU A N 10
ATOM 15677 C CA . LEU A 1 91 ? 4.148 9.535 1.694 1.00 0.00 91 LEU A CA 10
ATOM 15678 C C . LEU A 1 91 ? 4.604 10.914 2.175 1.00 0.00 91 LEU A C 10
ATOM 15679 O O . LEU A 1 91 ? 4.366 11.284 3.324 1.00 0.00 91 LEU A O 10
ATOM 15695 N N . ARG A 1 92 ? 5.250 11.636 1.272 1.00 0.00 92 ARG A N 10
ATOM 15696 C CA . ARG A 1 92 ? 5.741 12.967 1.590 1.00 0.00 92 ARG A CA 10
ATOM 15697 C C . ARG A 1 92 ? 4.734 13.708 2.471 1.00 0.00 92 ARG A C 10
ATOM 15698 O O . ARG A 1 92 ? 5.062 14.122 3.582 1.00 0.00 92 ARG A O 10
ATOM 15719 N N . LYS A 1 93 ? 3.527 13.852 1.943 1.00 0.00 93 LYS A N 10
ATOM 15720 C CA . LYS A 1 93 ? 2.470 14.536 2.668 1.00 0.00 93 LYS A CA 10
ATOM 15721 C C . LYS A 1 93 ? 1.459 13.507 3.179 1.00 0.00 93 LYS A C 10
ATOM 15722 O O . LYS A 1 93 ? 0.510 13.163 2.476 1.00 0.00 93 LYS A O 10
ATOM 15741 N N . LEU A 1 94 ? 1.698 13.045 4.397 1.00 0.00 94 LEU A N 10
ATOM 15742 C CA . LEU A 1 94 ? 0.820 12.062 5.010 1.00 0.00 94 LEU A CA 10
ATOM 15743 C C . LEU A 1 94 ? 1.159 11.939 6.497 1.00 0.00 94 LEU A C 10
ATOM 15744 O O . LEU A 1 94 ? 0.308 12.177 7.353 1.00 0.00 94 LEU A O 10
ATOM 15760 N N . SER A 1 95 ? 2.403 11.566 6.759 1.00 0.00 95 SER A N 10
ATOM 15761 C CA . SER A 1 95 ? 2.864 11.408 8.128 1.00 0.00 95 SER A CA 10
ATOM 15762 C C . SER A 1 95 ? 4.384 11.575 8.190 1.00 0.00 95 SER A C 10
ATOM 15763 O O . SER A 1 95 ? 5.124 10.597 8.098 1.00 0.00 95 SER A O 10
ATOM 15771 N N . GLY A 1 96 ? 4.804 12.822 8.347 1.00 0.00 96 GLY A N 10
ATOM 15772 C CA . GLY A 1 96 ? 6.222 13.130 8.423 1.00 0.00 96 GLY A CA 10
ATOM 15773 C C . GLY A 1 96 ? 6.489 14.236 9.446 1.00 0.00 96 GLY A C 10
ATOM 15774 O O . GLY A 1 96 ? 5.819 14.309 10.475 1.00 0.00 96 GLY A O 10
ATOM 15778 N N . PRO A 1 97 ? 7.495 15.091 9.119 1.00 0.00 97 PRO A N 10
ATOM 15779 C CA . PRO A 1 97 ? 7.859 16.189 9.998 1.00 0.00 97 PRO A CA 10
ATOM 15780 C C . PRO A 1 97 ? 6.828 17.317 9.921 1.00 0.00 97 PRO A C 10
ATOM 15781 O O . PRO A 1 97 ? 6.120 17.449 8.924 1.00 0.00 97 PRO A O 10
ATOM 15792 N N . SER A 1 98 ? 6.776 18.102 10.988 1.00 0.00 98 SER A N 10
ATOM 15793 C CA . SER A 1 98 ? 5.844 19.214 11.054 1.00 0.00 98 SER A CA 10
ATOM 15794 C C . SER A 1 98 ? 6.566 20.474 11.536 1.00 0.00 98 SER A C 10
ATOM 15795 O O . SER A 1 98 ? 6.543 21.503 10.863 1.00 0.00 98 SER A O 10
ATOM 15803 N N . SER A 1 99 ? 7.189 20.352 12.699 1.00 0.00 99 SER A N 10
ATOM 15804 C CA . SER A 1 99 ? 7.916 21.468 13.279 1.00 0.00 99 SER A CA 10
ATOM 15805 C C . SER A 1 99 ? 9.066 20.949 14.145 1.00 0.00 99 SER A C 10
ATOM 15806 O O . SER A 1 99 ? 8.885 20.026 14.937 1.00 0.00 99 SER A O 10
ATOM 15814 N N . GLY A 1 100 ? 10.225 21.566 13.964 1.00 0.00 100 GLY A N 10
ATOM 15815 C CA . GLY A 1 100 ? 11.405 21.179 14.719 1.00 0.00 100 GLY A CA 10
ATOM 15816 C C . GLY A 1 100 ? 12.594 20.930 13.788 1.00 0.00 100 GLY A C 10
ATOM 15817 O O . GLY A 1 100 ? 12.484 21.104 12.576 1.00 0.00 100 GLY A O 10
ATOM 15821 N N . GLY A 1 1 ? 42.844 30.160 3.221 1.00 0.00 1 GLY A N 11
ATOM 15822 C CA . GLY A 1 1 ? 42.499 30.181 1.809 1.00 0.00 1 GLY A CA 11
ATOM 15823 C C . GLY A 1 1 ? 41.726 28.921 1.415 1.00 0.00 1 GLY A C 11
ATOM 15824 O O . GLY A 1 1 ? 42.323 27.912 1.044 1.00 0.00 1 GLY A O 11
ATOM 15828 N N . SER A 1 2 ? 40.408 29.021 1.510 1.00 0.00 2 SER A N 11
ATOM 15829 C CA . SER A 1 2 ? 39.546 27.903 1.167 1.00 0.00 2 SER A CA 11
ATOM 15830 C C . SER A 1 2 ? 38.093 28.373 1.068 1.00 0.00 2 SER A C 11
ATOM 15831 O O . SER A 1 2 ? 37.700 29.331 1.731 1.00 0.00 2 SER A O 11
ATOM 15839 N N . SER A 1 3 ? 37.335 27.676 0.233 1.00 0.00 3 SER A N 11
ATOM 15840 C CA . SER A 1 3 ? 35.935 28.010 0.038 1.00 0.00 3 SER A CA 11
ATOM 15841 C C . SER A 1 3 ? 35.155 27.773 1.333 1.00 0.00 3 SER A C 11
ATOM 15842 O O . SER A 1 3 ? 35.681 27.194 2.282 1.00 0.00 3 SER A O 11
ATOM 15850 N N . GLY A 1 4 ? 33.913 28.233 1.330 1.00 0.00 4 GLY A N 11
ATOM 15851 C CA . GLY A 1 4 ? 33.055 28.078 2.493 1.00 0.00 4 GLY A CA 11
ATOM 15852 C C . GLY A 1 4 ? 31.594 27.899 2.076 1.00 0.00 4 GLY A C 11
ATOM 15853 O O . GLY A 1 4 ? 31.198 28.319 0.990 1.00 0.00 4 GLY A O 11
ATOM 15857 N N . SER A 1 5 ? 30.831 27.275 2.962 1.00 0.00 5 SER A N 11
ATOM 15858 C CA . SER A 1 5 ? 29.422 27.036 2.700 1.00 0.00 5 SER A CA 11
ATOM 15859 C C . SER A 1 5 ? 28.771 26.368 3.913 1.00 0.00 5 SER A C 11
ATOM 15860 O O . SER A 1 5 ? 29.368 25.495 4.541 1.00 0.00 5 SER A O 11
ATOM 15868 N N . SER A 1 6 ? 27.554 26.803 4.206 1.00 0.00 6 SER A N 11
ATOM 15869 C CA . SER A 1 6 ? 26.815 26.259 5.332 1.00 0.00 6 SER A CA 11
ATOM 15870 C C . SER A 1 6 ? 25.486 25.672 4.851 1.00 0.00 6 SER A C 11
ATOM 15871 O O . SER A 1 6 ? 24.696 26.361 4.208 1.00 0.00 6 SER A O 11
ATOM 15879 N N . GLY A 1 7 ? 25.281 24.405 5.182 1.00 0.00 7 GLY A N 11
ATOM 15880 C CA . GLY A 1 7 ? 24.062 23.718 4.792 1.00 0.00 7 GLY A CA 11
ATOM 15881 C C . GLY A 1 7 ? 23.712 22.614 5.791 1.00 0.00 7 GLY A C 11
ATOM 15882 O O . GLY A 1 7 ? 24.578 21.839 6.194 1.00 0.00 7 GLY A O 11
ATOM 15886 N N . ASN A 1 8 ? 22.440 22.577 6.162 1.00 0.00 8 ASN A N 11
ATOM 15887 C CA . ASN A 1 8 ? 21.965 21.580 7.106 1.00 0.00 8 ASN A CA 11
ATOM 15888 C C . ASN A 1 8 ? 20.436 21.623 7.161 1.00 0.00 8 ASN A C 11
ATOM 15889 O O . ASN A 1 8 ? 19.858 22.540 7.743 1.00 0.00 8 ASN A O 11
ATOM 15900 N N . LEU A 1 9 ? 19.826 20.620 6.547 1.00 0.00 9 LEU A N 11
ATOM 15901 C CA . LEU A 1 9 ? 18.376 20.532 6.518 1.00 0.00 9 LEU A CA 11
ATOM 15902 C C . LEU A 1 9 ? 17.877 19.963 7.848 1.00 0.00 9 LEU A C 11
ATOM 15903 O O . LEU A 1 9 ? 18.559 19.154 8.476 1.00 0.00 9 LEU A O 11
ATOM 15919 N N . SER A 1 10 ? 16.692 20.408 8.238 1.00 0.00 10 SER A N 11
ATOM 15920 C CA . SER A 1 10 ? 16.094 19.954 9.482 1.00 0.00 10 SER A CA 11
ATOM 15921 C C . SER A 1 10 ? 14.752 19.275 9.200 1.00 0.00 10 SER A C 11
ATOM 15922 O O . SER A 1 10 ? 14.012 19.698 8.314 1.00 0.00 10 SER A O 11
ATOM 15930 N N . ALA A 1 11 ? 14.480 18.232 9.971 1.00 0.00 11 ALA A N 11
ATOM 15931 C CA . ALA A 1 11 ? 13.240 17.490 9.815 1.00 0.00 11 ALA A CA 11
ATOM 15932 C C . ALA A 1 11 ? 13.143 16.430 10.915 1.00 0.00 11 ALA A C 11
ATOM 15933 O O . ALA A 1 11 ? 14.153 16.051 11.507 1.00 0.00 11 ALA A O 11
ATOM 15940 N N . SER A 1 12 ? 11.919 15.983 11.155 1.00 0.00 12 SER A N 11
ATOM 15941 C CA . SER A 1 12 ? 11.678 14.975 12.173 1.00 0.00 12 SER A CA 11
ATOM 15942 C C . SER A 1 12 ? 10.252 14.435 12.047 1.00 0.00 12 SER A C 11
ATOM 15943 O O . SER A 1 12 ? 9.286 15.183 12.189 1.00 0.00 12 SER A O 11
ATOM 15951 N N . ASN A 1 13 ? 10.166 13.140 11.780 1.00 0.00 13 ASN A N 11
ATOM 15952 C CA . ASN A 1 13 ? 8.874 12.491 11.632 1.00 0.00 13 ASN A CA 11
ATOM 15953 C C . ASN A 1 13 ? 8.734 11.397 12.693 1.00 0.00 13 ASN A C 11
ATOM 15954 O O . ASN A 1 13 ? 9.721 10.988 13.302 1.00 0.00 13 ASN A O 11
ATOM 15965 N N . ARG A 1 14 ? 7.499 10.954 12.880 1.00 0.00 14 ARG A N 11
ATOM 15966 C CA . ARG A 1 14 ? 7.217 9.916 13.857 1.00 0.00 14 ARG A CA 11
ATOM 15967 C C . ARG A 1 14 ? 6.024 9.071 13.403 1.00 0.00 14 ARG A C 11
ATOM 15968 O O . ARG A 1 14 ? 5.036 9.605 12.903 1.00 0.00 14 ARG A O 11
ATOM 15989 N N . ALA A 1 15 ? 6.157 7.766 13.595 1.00 0.00 15 ALA A N 11
ATOM 15990 C CA . ALA A 1 15 ? 5.103 6.843 13.212 1.00 0.00 15 ALA A CA 11
ATOM 15991 C C . ALA A 1 15 ? 4.916 6.890 11.694 1.00 0.00 15 ALA A C 11
ATOM 15992 O O . ALA A 1 15 ? 4.941 7.963 11.095 1.00 0.00 15 ALA A O 11
ATOM 15999 N N . LEU A 1 16 ? 4.733 5.712 11.116 1.00 0.00 16 LEU A N 11
ATOM 16000 C CA . LEU A 1 16 ? 4.542 5.605 9.679 1.00 0.00 16 LEU A CA 11
ATOM 16001 C C . LEU A 1 16 ? 3.086 5.234 9.389 1.00 0.00 16 LEU A C 11
ATOM 16002 O O . LEU A 1 16 ? 2.398 4.687 10.249 1.00 0.00 16 LEU A O 11
ATOM 16018 N N . PRO A 1 17 ? 2.650 5.555 8.141 1.00 0.00 17 PRO A N 11
ATOM 16019 C CA . PRO A 1 17 ? 1.288 5.262 7.727 1.00 0.00 17 PRO A CA 11
ATOM 16020 C C . PRO A 1 17 ? 1.111 3.769 7.442 1.00 0.00 17 PRO A C 11
ATOM 16021 O O . PRO A 1 17 ? 2.084 3.064 7.176 1.00 0.00 17 PRO A O 11
ATOM 16032 N N . VAL A 1 18 ? -0.137 3.331 7.508 1.00 0.00 18 VAL A N 11
ATOM 16033 C CA . VAL A 1 18 ? -0.454 1.934 7.260 1.00 0.00 18 VAL A CA 11
ATOM 16034 C C . VAL A 1 18 ? -0.995 1.783 5.837 1.00 0.00 18 VAL A C 11
ATOM 16035 O O . VAL A 1 18 ? -2.084 2.265 5.528 1.00 0.00 18 VAL A O 11
ATOM 16048 N N . LEU A 1 19 ? -0.209 1.112 5.008 1.00 0.00 19 LEU A N 11
ATOM 16049 C CA . LEU A 1 19 ? -0.595 0.891 3.625 1.00 0.00 19 LEU A CA 11
ATOM 16050 C C . LEU A 1 19 ? -1.251 -0.485 3.497 1.00 0.00 19 LEU A C 11
ATOM 16051 O O . LEU A 1 19 ? -0.593 -1.510 3.669 1.00 0.00 19 LEU A O 11
ATOM 16067 N N . THR A 1 20 ? -2.542 -0.464 3.195 1.00 0.00 20 THR A N 11
ATOM 16068 C CA . THR A 1 20 ? -3.294 -1.698 3.042 1.00 0.00 20 THR A CA 11
ATOM 16069 C C . THR A 1 20 ? -3.043 -2.308 1.662 1.00 0.00 20 THR A C 11
ATOM 16070 O O . THR A 1 20 ? -3.349 -1.693 0.642 1.00 0.00 20 THR A O 11
ATOM 16081 N N . LEU A 1 21 ? -2.487 -3.511 1.675 1.00 0.00 21 LEU A N 11
ATOM 16082 C CA . LEU A 1 21 ? -2.191 -4.211 0.437 1.00 0.00 21 LEU A CA 11
ATOM 16083 C C . LEU A 1 21 ? -3.081 -5.452 0.332 1.00 0.00 21 LEU A C 11
ATOM 16084 O O . LEU A 1 21 ? -3.078 -6.299 1.224 1.00 0.00 21 LEU A O 11
ATOM 16100 N N . PHE A 1 22 ? -3.821 -5.519 -0.765 1.00 0.00 22 PHE A N 11
ATOM 16101 C CA . PHE A 1 22 ? -4.713 -6.642 -0.998 1.00 0.00 22 PHE A CA 11
ATOM 16102 C C . PHE A 1 22 ? -4.218 -7.504 -2.160 1.00 0.00 22 PHE A C 11
ATOM 16103 O O . PHE A 1 22 ? -4.316 -7.105 -3.320 1.00 0.00 22 PHE A O 11
ATOM 16120 N N . THR A 1 23 ? -3.696 -8.670 -1.810 1.00 0.00 23 THR A N 11
ATOM 16121 C CA . THR A 1 23 ? -3.186 -9.593 -2.810 1.00 0.00 23 THR A CA 11
ATOM 16122 C C . THR A 1 23 ? -3.956 -10.914 -2.760 1.00 0.00 23 THR A C 11
ATOM 16123 O O . THR A 1 23 ? -4.604 -11.221 -1.761 1.00 0.00 23 THR A O 11
ATOM 16134 N N . LYS A 1 24 ? -3.859 -11.660 -3.850 1.00 0.00 24 LYS A N 11
ATOM 16135 C CA . LYS A 1 24 ? -4.538 -12.941 -3.943 1.00 0.00 24 LYS A CA 11
ATOM 16136 C C . LYS A 1 24 ? -3.772 -13.851 -4.905 1.00 0.00 24 LYS A C 11
ATOM 16137 O O . LYS A 1 24 ? -3.603 -13.519 -6.078 1.00 0.00 24 LYS A O 11
ATOM 16156 N N . ALA A 1 25 ? -3.328 -14.981 -4.374 1.00 0.00 25 ALA A N 11
ATOM 16157 C CA . ALA A 1 25 ? -2.584 -15.941 -5.170 1.00 0.00 25 ALA A CA 11
ATOM 16158 C C . ALA A 1 25 ? -3.564 -16.870 -5.889 1.00 0.00 25 ALA A C 11
ATOM 16159 O O . ALA A 1 25 ? -4.548 -17.315 -5.300 1.00 0.00 25 ALA A O 11
ATOM 16166 N N . PRO A 1 26 ? -3.253 -17.143 -7.184 1.00 0.00 26 PRO A N 11
ATOM 16167 C CA . PRO A 1 26 ? -2.069 -16.575 -7.805 1.00 0.00 26 PRO A CA 11
ATOM 16168 C C . PRO A 1 26 ? -2.277 -15.094 -8.131 1.00 0.00 26 PRO A C 11
ATOM 16169 O O . PRO A 1 26 ? -3.409 -14.613 -8.156 1.00 0.00 26 PRO A O 11
ATOM 16180 N N . CYS A 1 27 ? -1.167 -14.413 -8.372 1.00 0.00 27 CYS A N 11
ATOM 16181 C CA . CYS A 1 27 ? -1.213 -12.997 -8.695 1.00 0.00 27 CYS A CA 11
ATOM 16182 C C . CYS A 1 27 ? 0.193 -12.550 -9.100 1.00 0.00 27 CYS A C 11
ATOM 16183 O O . CYS A 1 27 ? 1.091 -12.478 -8.263 1.00 0.00 27 CYS A O 11
ATOM 16191 N N . PRO A 1 28 ? 0.344 -12.254 -10.419 1.00 0.00 28 PRO A N 11
ATOM 16192 C CA . PRO A 1 28 ? 1.625 -11.816 -10.946 1.00 0.00 28 PRO A CA 11
ATOM 16193 C C . PRO A 1 28 ? 1.914 -10.366 -10.552 1.00 0.00 28 PRO A C 11
ATOM 16194 O O . PRO A 1 28 ? 3.054 -10.016 -10.253 1.00 0.00 28 PRO A O 11
ATOM 16205 N N . LEU A 1 29 ? 0.861 -9.563 -10.564 1.00 0.00 29 LEU A N 11
ATOM 16206 C CA . LEU A 1 29 ? 0.987 -8.159 -10.211 1.00 0.00 29 LEU A CA 11
ATOM 16207 C C . LEU A 1 29 ? 1.153 -8.031 -8.696 1.00 0.00 29 LEU A C 11
ATOM 16208 O O . LEU A 1 29 ? 2.204 -7.608 -8.217 1.00 0.00 29 LEU A O 11
ATOM 16224 N N . CYS A 1 30 ? 0.101 -8.404 -7.983 1.00 0.00 30 CYS A N 11
ATOM 16225 C CA . CYS A 1 30 ? 0.117 -8.337 -6.532 1.00 0.00 30 CYS A CA 11
ATOM 16226 C C . CYS A 1 30 ? 1.483 -8.823 -6.044 1.00 0.00 30 CYS A C 11
ATOM 16227 O O . CYS A 1 30 ? 1.966 -8.384 -5.001 1.00 0.00 30 CYS A O 11
ATOM 16235 N N . ASP A 1 31 ? 2.068 -9.723 -6.821 1.00 0.00 31 ASP A N 11
ATOM 16236 C CA . ASP A 1 31 ? 3.368 -10.274 -6.481 1.00 0.00 31 ASP A CA 11
ATOM 16237 C C . ASP A 1 31 ? 4.444 -9.212 -6.717 1.00 0.00 31 ASP A C 11
ATOM 16238 O O . ASP A 1 31 ? 5.234 -8.914 -5.822 1.00 0.00 31 ASP A O 11
ATOM 16247 N N . GLU A 1 32 ? 4.441 -8.670 -7.926 1.00 0.00 32 GLU A N 11
ATOM 16248 C CA . GLU A 1 32 ? 5.407 -7.648 -8.291 1.00 0.00 32 GLU A CA 11
ATOM 16249 C C . GLU A 1 32 ? 5.183 -6.385 -7.457 1.00 0.00 32 GLU A C 11
ATOM 16250 O O . GLU A 1 32 ? 6.140 -5.757 -7.006 1.00 0.00 32 GLU A O 11
ATOM 16262 N N . ALA A 1 33 ? 3.914 -6.050 -7.278 1.00 0.00 33 ALA A N 11
ATOM 16263 C CA . ALA A 1 33 ? 3.552 -4.873 -6.507 1.00 0.00 33 ALA A CA 11
ATOM 16264 C C . ALA A 1 33 ? 4.417 -4.809 -5.246 1.00 0.00 33 ALA A C 11
ATOM 16265 O O . ALA A 1 33 ? 5.142 -3.838 -5.035 1.00 0.00 33 ALA A O 11
ATOM 16272 N N . LYS A 1 34 ? 4.312 -5.856 -4.441 1.00 0.00 34 LYS A N 11
ATOM 16273 C CA . LYS A 1 34 ? 5.075 -5.931 -3.207 1.00 0.00 34 LYS A CA 11
ATOM 16274 C C . LYS A 1 34 ? 6.528 -5.540 -3.486 1.00 0.00 34 LYS A C 11
ATOM 16275 O O . LYS A 1 34 ? 7.093 -4.700 -2.788 1.00 0.00 34 LYS A O 11
ATOM 16294 N N . GLU A 1 35 ? 7.089 -6.167 -4.509 1.00 0.00 35 GLU A N 11
ATOM 16295 C CA . GLU A 1 35 ? 8.465 -5.895 -4.890 1.00 0.00 35 GLU A CA 11
ATOM 16296 C C . GLU A 1 35 ? 8.658 -4.399 -5.150 1.00 0.00 35 GLU A C 11
ATOM 16297 O O . GLU A 1 35 ? 9.753 -3.869 -4.965 1.00 0.00 35 GLU A O 11
ATOM 16309 N N . VAL A 1 36 ? 7.578 -3.761 -5.576 1.00 0.00 36 VAL A N 11
ATOM 16310 C CA . VAL A 1 36 ? 7.614 -2.337 -5.864 1.00 0.00 36 VAL A CA 11
ATOM 16311 C C . VAL A 1 36 ? 7.516 -1.554 -4.553 1.00 0.00 36 VAL A C 11
ATOM 16312 O O . VAL A 1 36 ? 7.839 -0.368 -4.510 1.00 0.00 36 VAL A O 11
ATOM 16325 N N . LEU A 1 37 ? 7.069 -2.249 -3.518 1.00 0.00 37 LEU A N 11
ATOM 16326 C CA . LEU A 1 37 ? 6.924 -1.632 -2.210 1.00 0.00 37 LEU A CA 11
ATOM 16327 C C . LEU A 1 37 ? 8.081 -2.074 -1.312 1.00 0.00 37 LEU A C 11
ATOM 16328 O O . LEU A 1 37 ? 8.233 -1.575 -0.198 1.00 0.00 37 LEU A O 11
ATOM 16344 N N . GLN A 1 38 ? 8.868 -3.006 -1.830 1.00 0.00 38 GLN A N 11
ATOM 16345 C CA . GLN A 1 38 ? 10.007 -3.521 -1.089 1.00 0.00 38 GLN A CA 11
ATOM 16346 C C . GLN A 1 38 ? 10.814 -2.369 -0.487 1.00 0.00 38 GLN A C 11
ATOM 16347 O O . GLN A 1 38 ? 11.111 -2.371 0.706 1.00 0.00 38 GLN A O 11
ATOM 16361 N N . PRO A 1 39 ? 11.154 -1.386 -1.364 1.00 0.00 39 PRO A N 11
ATOM 16362 C CA . PRO A 1 39 ? 11.921 -0.230 -0.932 1.00 0.00 39 PRO A CA 11
ATOM 16363 C C . PRO A 1 39 ? 11.047 0.739 -0.132 1.00 0.00 39 PRO A C 11
ATOM 16364 O O . PRO A 1 39 ? 11.509 1.803 0.277 1.00 0.00 39 PRO A O 11
ATOM 16375 N N . TYR A 1 40 ? 9.801 0.335 0.068 1.00 0.00 40 TYR A N 11
ATOM 16376 C CA . TYR A 1 40 ? 8.860 1.154 0.812 1.00 0.00 40 TYR A CA 11
ATOM 16377 C C . TYR A 1 40 ? 8.311 0.397 2.023 1.00 0.00 40 TYR A C 11
ATOM 16378 O O . TYR A 1 40 ? 7.408 0.879 2.705 1.00 0.00 40 TYR A O 11
ATOM 16396 N N . LYS A 1 41 ? 8.881 -0.777 2.254 1.00 0.00 41 LYS A N 11
ATOM 16397 C CA . LYS A 1 41 ? 8.461 -1.606 3.371 1.00 0.00 41 LYS A CA 11
ATOM 16398 C C . LYS A 1 41 ? 8.687 -0.845 4.679 1.00 0.00 41 LYS A C 11
ATOM 16399 O O . LYS A 1 41 ? 7.848 -0.886 5.578 1.00 0.00 41 LYS A O 11
ATOM 16418 N N . ASP A 1 42 ? 9.824 -0.169 4.743 1.00 0.00 42 ASP A N 11
ATOM 16419 C CA . ASP A 1 42 ? 10.172 0.601 5.926 1.00 0.00 42 ASP A CA 11
ATOM 16420 C C . ASP A 1 42 ? 9.548 1.994 5.824 1.00 0.00 42 ASP A C 11
ATOM 16421 O O . ASP A 1 42 ? 9.481 2.722 6.814 1.00 0.00 42 ASP A O 11
ATOM 16430 N N . ARG A 1 43 ? 9.107 2.323 4.619 1.00 0.00 43 ARG A N 11
ATOM 16431 C CA . ARG A 1 43 ? 8.492 3.617 4.375 1.00 0.00 43 ARG A CA 11
ATOM 16432 C C . ARG A 1 43 ? 7.122 3.689 5.053 1.00 0.00 43 ARG A C 11
ATOM 16433 O O . ARG A 1 43 ? 6.602 4.777 5.296 1.00 0.00 43 ARG A O 11
ATOM 16454 N N . PHE A 1 44 ? 6.576 2.516 5.338 1.00 0.00 44 PHE A N 11
ATOM 16455 C CA . PHE A 1 44 ? 5.277 2.432 5.983 1.00 0.00 44 PHE A CA 11
ATOM 16456 C C . PHE A 1 44 ? 4.946 0.988 6.367 1.00 0.00 44 PHE A C 11
ATOM 16457 O O . PHE A 1 44 ? 5.718 0.074 6.080 1.00 0.00 44 PHE A O 11
ATOM 16474 N N . ILE A 1 45 ? 3.799 0.828 7.009 1.00 0.00 45 ILE A N 11
ATOM 16475 C CA . ILE A 1 45 ? 3.357 -0.489 7.435 1.00 0.00 45 ILE A CA 11
ATOM 16476 C C . ILE A 1 45 ? 2.469 -1.100 6.349 1.00 0.00 45 ILE A C 11
ATOM 16477 O O . ILE A 1 45 ? 1.291 -0.761 6.242 1.00 0.00 45 ILE A O 11
ATOM 16493 N N . LEU A 1 46 ? 3.067 -1.990 5.570 1.00 0.00 46 LEU A N 11
ATOM 16494 C CA . LEU A 1 46 ? 2.345 -2.650 4.497 1.00 0.00 46 LEU A CA 11
ATOM 16495 C C . LEU A 1 46 ? 1.441 -3.735 5.088 1.00 0.00 46 LEU A C 11
ATOM 16496 O O . LEU A 1 46 ? 1.925 -4.767 5.549 1.00 0.00 46 LEU A O 11
ATOM 16512 N N . GLN A 1 47 ? 0.145 -3.463 5.055 1.00 0.00 47 GLN A N 11
ATOM 16513 C CA . GLN A 1 47 ? -0.831 -4.402 5.581 1.00 0.00 47 GLN A CA 11
ATOM 16514 C C . GLN A 1 47 ? -1.351 -5.309 4.464 1.00 0.00 47 GLN A C 11
ATOM 16515 O O . GLN A 1 47 ? -2.241 -4.921 3.709 1.00 0.00 47 GLN A O 11
ATOM 16529 N N . GLU A 1 48 ? -0.773 -6.499 4.394 1.00 0.00 48 GLU A N 11
ATOM 16530 C CA . GLU A 1 48 ? -1.167 -7.464 3.382 1.00 0.00 48 GLU A CA 11
ATOM 16531 C C . GLU A 1 48 ? -2.449 -8.184 3.806 1.00 0.00 48 GLU A C 11
ATOM 16532 O O . GLU A 1 48 ? -2.423 -9.033 4.697 1.00 0.00 48 GLU A O 11
ATOM 16544 N N . VAL A 1 49 ? -3.540 -7.820 3.148 1.00 0.00 49 VAL A N 11
ATOM 16545 C CA . VAL A 1 49 ? -4.829 -8.421 3.446 1.00 0.00 49 VAL A CA 11
ATOM 16546 C C . VAL A 1 49 ? -5.069 -9.598 2.498 1.00 0.00 49 VAL A C 11
ATOM 16547 O O . VAL A 1 49 ? -4.693 -9.545 1.329 1.00 0.00 49 VAL A O 11
ATOM 16560 N N . ASP A 1 50 ? -5.694 -10.634 3.040 1.00 0.00 50 ASP A N 11
ATOM 16561 C CA . ASP A 1 50 ? -5.988 -11.822 2.257 1.00 0.00 50 ASP A CA 11
ATOM 16562 C C . ASP A 1 50 ? -7.474 -11.831 1.891 1.00 0.00 50 ASP A C 11
ATOM 16563 O O . ASP A 1 50 ? -8.320 -12.160 2.722 1.00 0.00 50 ASP A O 11
ATOM 16572 N N . ILE A 1 51 ? -7.746 -11.467 0.647 1.00 0.00 51 ILE A N 11
ATOM 16573 C CA . ILE A 1 51 ? -9.115 -11.429 0.161 1.00 0.00 51 ILE A CA 11
ATOM 16574 C C . ILE A 1 51 ? -9.587 -12.854 -0.133 1.00 0.00 51 ILE A C 11
ATOM 16575 O O . ILE A 1 51 ? -10.786 -13.129 -0.124 1.00 0.00 51 ILE A O 11
ATOM 16591 N N . THR A 1 52 ? -8.620 -13.724 -0.385 1.00 0.00 52 THR A N 11
ATOM 16592 C CA . THR A 1 52 ? -8.921 -15.114 -0.680 1.00 0.00 52 THR A CA 11
ATOM 16593 C C . THR A 1 52 ? -9.654 -15.762 0.496 1.00 0.00 52 THR A C 11
ATOM 16594 O O . THR A 1 52 ? -10.223 -16.844 0.357 1.00 0.00 52 THR A O 11
ATOM 16605 N N . LEU A 1 53 ? -9.617 -15.073 1.627 1.00 0.00 53 LEU A N 11
ATOM 16606 C CA . LEU A 1 53 ? -10.270 -15.568 2.827 1.00 0.00 53 LEU A CA 11
ATOM 16607 C C . LEU A 1 53 ? -11.783 -15.390 2.689 1.00 0.00 53 LEU A C 11
ATOM 16608 O O . LEU A 1 53 ? -12.244 -14.503 1.972 1.00 0.00 53 LEU A O 11
ATOM 16624 N N . PRO A 1 54 ? -12.534 -16.270 3.405 1.00 0.00 54 PRO A N 11
ATOM 16625 C CA . PRO A 1 54 ? -13.985 -16.218 3.369 1.00 0.00 54 PRO A CA 11
ATOM 16626 C C . PRO A 1 54 ? -14.512 -15.043 4.195 1.00 0.00 54 PRO A C 11
ATOM 16627 O O . PRO A 1 54 ? -15.540 -14.456 3.861 1.00 0.00 54 PRO A O 11
ATOM 16638 N N . GLU A 1 55 ? -13.784 -14.735 5.258 1.00 0.00 55 GLU A N 11
ATOM 16639 C CA . GLU A 1 55 ? -14.166 -13.641 6.135 1.00 0.00 55 GLU A CA 11
ATOM 16640 C C . GLU A 1 55 ? -13.834 -12.297 5.482 1.00 0.00 55 GLU A C 11
ATOM 16641 O O . GLU A 1 55 ? -14.261 -11.248 5.961 1.00 0.00 55 GLU A O 11
ATOM 16653 N N . ASN A 1 56 ? -13.075 -12.373 4.399 1.00 0.00 56 ASN A N 11
ATOM 16654 C CA . ASN A 1 56 ? -12.681 -11.176 3.676 1.00 0.00 56 ASN A CA 11
ATOM 16655 C C . ASN A 1 56 ? -13.320 -11.192 2.286 1.00 0.00 56 ASN A C 11
ATOM 16656 O O . ASN A 1 56 ? -13.017 -10.342 1.450 1.00 0.00 56 ASN A O 11
ATOM 16667 N N . SER A 1 57 ? -14.193 -12.168 2.082 1.00 0.00 57 SER A N 11
ATOM 16668 C CA . SER A 1 57 ? -14.877 -12.306 0.807 1.00 0.00 57 SER A CA 11
ATOM 16669 C C . SER A 1 57 ? -15.259 -10.926 0.266 1.00 0.00 57 SER A C 11
ATOM 16670 O O . SER A 1 57 ? -15.135 -10.669 -0.930 1.00 0.00 57 SER A O 11
ATOM 16678 N N . THR A 1 58 ? -15.714 -10.076 1.174 1.00 0.00 58 THR A N 11
ATOM 16679 C CA . THR A 1 58 ? -16.115 -8.729 0.803 1.00 0.00 58 THR A CA 11
ATOM 16680 C C . THR A 1 58 ? -14.960 -8.001 0.112 1.00 0.00 58 THR A C 11
ATOM 16681 O O . THR A 1 58 ? -15.124 -7.474 -0.987 1.00 0.00 58 THR A O 11
ATOM 16692 N N . TRP A 1 59 ? -13.819 -7.995 0.786 1.00 0.00 59 TRP A N 11
ATOM 16693 C CA . TRP A 1 59 ? -12.638 -7.339 0.250 1.00 0.00 59 TRP A CA 11
ATOM 16694 C C . TRP A 1 59 ? -12.468 -7.785 -1.204 1.00 0.00 59 TRP A C 11
ATOM 16695 O O . TRP A 1 59 ? -12.106 -6.984 -2.064 1.00 0.00 59 TRP A O 11
ATOM 16716 N N . TYR A 1 60 ? -12.738 -9.062 -1.433 1.00 0.00 60 TYR A N 11
ATOM 16717 C CA . TYR A 1 60 ? -12.619 -9.623 -2.768 1.00 0.00 60 TYR A CA 11
ATOM 16718 C C . TYR A 1 60 ? -13.811 -9.223 -3.639 1.00 0.00 60 TYR A C 11
ATOM 16719 O O . TYR A 1 60 ? -13.634 -8.757 -4.764 1.00 0.00 60 TYR A O 11
ATOM 16737 N N . GLU A 1 61 ? -15.000 -9.419 -3.086 1.00 0.00 61 GLU A N 11
ATOM 16738 C CA . GLU A 1 61 ? -16.221 -9.083 -3.799 1.00 0.00 61 GLU A CA 11
ATOM 16739 C C . GLU A 1 61 ? -16.206 -7.611 -4.214 1.00 0.00 61 GLU A C 11
ATOM 16740 O O . GLU A 1 61 ? -16.982 -7.197 -5.074 1.00 0.00 61 GLU A O 11
ATOM 16752 N N . ARG A 1 62 ? -15.315 -6.860 -3.583 1.00 0.00 62 ARG A N 11
ATOM 16753 C CA . ARG A 1 62 ? -15.190 -5.442 -3.875 1.00 0.00 62 ARG A CA 11
ATOM 16754 C C . ARG A 1 62 ? -13.928 -5.181 -4.701 1.00 0.00 62 ARG A C 11
ATOM 16755 O O . ARG A 1 62 ? -13.876 -4.227 -5.476 1.00 0.00 62 ARG A O 11
ATOM 16776 N N . TYR A 1 63 ? -12.942 -6.044 -4.506 1.00 0.00 63 TYR A N 11
ATOM 16777 C CA . TYR A 1 63 ? -11.685 -5.919 -5.223 1.00 0.00 63 TYR A CA 11
ATOM 16778 C C . TYR A 1 63 ? -11.200 -7.281 -5.724 1.00 0.00 63 TYR A C 11
ATOM 16779 O O . TYR A 1 63 ? -10.267 -7.855 -5.165 1.00 0.00 63 TYR A O 11
ATOM 16797 N N . LYS A 1 64 ? -11.856 -7.758 -6.771 1.00 0.00 64 LYS A N 11
ATOM 16798 C CA . LYS A 1 64 ? -11.504 -9.042 -7.353 1.00 0.00 64 LYS A CA 11
ATOM 16799 C C . LYS A 1 64 ? -10.880 -8.818 -8.732 1.00 0.00 64 LYS A C 11
ATOM 16800 O O . LYS A 1 64 ? -10.208 -9.701 -9.263 1.00 0.00 64 LYS A O 11
ATOM 16819 N N . PHE A 1 65 ? -11.123 -7.633 -9.271 1.00 0.00 65 PHE A N 11
ATOM 16820 C CA . PHE A 1 65 ? -10.593 -7.282 -10.577 1.00 0.00 65 PHE A CA 11
ATOM 16821 C C . PHE A 1 65 ? -9.993 -5.874 -10.565 1.00 0.00 65 PHE A C 11
ATOM 16822 O O . PHE A 1 65 ? -9.668 -5.325 -11.617 1.00 0.00 65 PHE A O 11
ATOM 16839 N N . ASP A 1 66 ? -9.864 -5.331 -9.364 1.00 0.00 66 ASP A N 11
ATOM 16840 C CA . ASP A 1 66 ? -9.308 -3.998 -9.201 1.00 0.00 66 ASP A CA 11
ATOM 16841 C C . ASP A 1 66 ? -8.061 -4.074 -8.318 1.00 0.00 66 ASP A C 11
ATOM 16842 O O . ASP A 1 66 ? -7.738 -3.122 -7.610 1.00 0.00 66 ASP A O 11
ATOM 16851 N N . ILE A 1 67 ? -7.393 -5.217 -8.390 1.00 0.00 67 ILE A N 11
ATOM 16852 C CA . ILE A 1 67 ? -6.189 -5.430 -7.606 1.00 0.00 67 ILE A CA 11
ATOM 16853 C C . ILE A 1 67 ? -4.973 -5.416 -8.534 1.00 0.00 67 ILE A C 11
ATOM 16854 O O . ILE A 1 67 ? -5.111 -5.572 -9.747 1.00 0.00 67 ILE A O 11
ATOM 16870 N N . PRO A 1 68 ? -3.778 -5.224 -7.914 1.00 0.00 68 PRO A N 11
ATOM 16871 C CA . PRO A 1 68 ? -3.702 -5.047 -6.474 1.00 0.00 68 PRO A CA 11
ATOM 16872 C C . PRO A 1 68 ? -4.178 -3.651 -6.067 1.00 0.00 68 PRO A C 11
ATOM 16873 O O . PRO A 1 68 ? -4.033 -2.696 -6.827 1.00 0.00 68 PRO A O 11
ATOM 16884 N N . VAL A 1 69 ? -4.737 -3.578 -4.867 1.00 0.00 69 VAL A N 11
ATOM 16885 C CA . VAL A 1 69 ? -5.235 -2.315 -4.350 1.00 0.00 69 VAL A CA 11
ATOM 16886 C C . VAL A 1 69 ? -4.300 -1.816 -3.247 1.00 0.00 69 VAL A C 11
ATOM 16887 O O . VAL A 1 69 ? -3.636 -2.612 -2.584 1.00 0.00 69 VAL A O 11
ATOM 16900 N N . PHE A 1 70 ? -4.277 -0.501 -3.083 1.00 0.00 70 PHE A N 11
ATOM 16901 C CA . PHE A 1 70 ? -3.434 0.112 -2.072 1.00 0.00 70 PHE A CA 11
ATOM 16902 C C . PHE A 1 70 ? -4.174 1.243 -1.353 1.00 0.00 70 PHE A C 11
ATOM 16903 O O . PHE A 1 70 ? -4.659 2.176 -1.992 1.00 0.00 70 PHE A O 11
ATOM 16920 N N . HIS A 1 71 ? -4.237 1.122 -0.035 1.00 0.00 71 HIS A N 11
ATOM 16921 C CA . HIS A 1 71 ? -4.910 2.122 0.776 1.00 0.00 71 HIS A CA 11
ATOM 16922 C C . HIS A 1 71 ? -3.894 2.808 1.692 1.00 0.00 71 HIS A C 11
ATOM 16923 O O . HIS A 1 71 ? -3.277 2.159 2.536 1.00 0.00 71 HIS A O 11
ATOM 16937 N N . LEU A 1 72 ? -3.752 4.110 1.495 1.00 0.00 72 LEU A N 11
ATOM 16938 C CA . LEU A 1 72 ? -2.822 4.891 2.292 1.00 0.00 72 LEU A CA 11
ATOM 16939 C C . LEU A 1 72 ? -3.603 5.712 3.320 1.00 0.00 72 LEU A C 11
ATOM 16940 O O . LEU A 1 72 ? -4.323 6.642 2.960 1.00 0.00 72 LEU A O 11
ATOM 16956 N N . ASN A 1 73 ? -3.434 5.338 4.580 1.00 0.00 73 ASN A N 11
ATOM 16957 C CA . ASN A 1 73 ? -4.114 6.028 5.663 1.00 0.00 73 ASN A CA 11
ATOM 16958 C C . ASN A 1 73 ? -5.597 5.654 5.649 1.00 0.00 73 ASN A C 11
ATOM 16959 O O . ASN A 1 73 ? -6.444 6.442 6.067 1.00 0.00 73 ASN A O 11
ATOM 16970 N N . GLY A 1 74 ? -5.866 4.451 5.163 1.00 0.00 74 GLY A N 11
ATOM 16971 C CA . GLY A 1 74 ? -7.233 3.963 5.088 1.00 0.00 74 GLY A CA 11
ATOM 16972 C C . GLY A 1 74 ? -8.015 4.687 3.991 1.00 0.00 74 GLY A C 11
ATOM 16973 O O . GLY A 1 74 ? -9.183 5.026 4.176 1.00 0.00 74 GLY A O 11
ATOM 16977 N N . GLN A 1 75 ? -7.340 4.903 2.872 1.00 0.00 75 GLN A N 11
ATOM 16978 C CA . GLN A 1 75 ? -7.957 5.581 1.744 1.00 0.00 75 GLN A CA 11
ATOM 16979 C C . GLN A 1 75 ? -7.317 5.120 0.433 1.00 0.00 75 GLN A C 11
ATOM 16980 O O . GLN A 1 75 ? -6.115 5.286 0.233 1.00 0.00 75 GLN A O 11
ATOM 16994 N N . PHE A 1 76 ? -8.149 4.550 -0.426 1.00 0.00 76 PHE A N 11
ATOM 16995 C CA . PHE A 1 76 ? -7.680 4.064 -1.712 1.00 0.00 76 PHE A CA 11
ATOM 16996 C C . PHE A 1 76 ? -6.656 5.024 -2.321 1.00 0.00 76 PHE A C 11
ATOM 16997 O O . PHE A 1 76 ? -7.022 6.070 -2.856 1.00 0.00 76 PHE A O 11
ATOM 17014 N N . LEU A 1 77 ? -5.394 4.635 -2.219 1.00 0.00 77 LEU A N 11
ATOM 17015 C CA . LEU A 1 77 ? -4.314 5.448 -2.753 1.00 0.00 77 LEU A CA 11
ATOM 17016 C C . LEU A 1 77 ? -4.160 5.165 -4.248 1.00 0.00 77 LEU A C 11
ATOM 17017 O O . LEU A 1 77 ? -3.983 6.086 -5.043 1.00 0.00 77 LEU A O 11
ATOM 17033 N N . MET A 1 78 ? -4.232 3.886 -4.586 1.00 0.00 78 MET A N 11
ATOM 17034 C CA . MET A 1 78 ? -4.102 3.469 -5.972 1.00 0.00 78 MET A CA 11
ATOM 17035 C C . MET A 1 78 ? -4.301 1.959 -6.112 1.00 0.00 78 MET A C 11
ATOM 17036 O O . MET A 1 78 ? -3.988 1.200 -5.196 1.00 0.00 78 MET A O 11
ATOM 17050 N N . MET A 1 79 ? -4.821 1.567 -7.266 1.00 0.00 79 MET A N 11
ATOM 17051 C CA . MET A 1 79 ? -5.066 0.161 -7.538 1.00 0.00 79 MET A CA 11
ATOM 17052 C C . MET A 1 79 ? -4.818 -0.164 -9.012 1.00 0.00 79 MET A C 11
ATOM 17053 O O . MET A 1 79 ? -4.854 0.724 -9.862 1.00 0.00 79 MET A O 11
ATOM 17067 N N . HIS A 1 80 ? -4.571 -1.440 -9.270 1.00 0.00 80 HIS A N 11
ATOM 17068 C CA . HIS A 1 80 ? -4.317 -1.894 -10.627 1.00 0.00 80 HIS A CA 11
ATOM 17069 C C . HIS A 1 80 ? -2.824 -1.770 -10.938 1.00 0.00 80 HIS A C 11
ATOM 17070 O O . HIS A 1 80 ? -2.411 -1.926 -12.086 1.00 0.00 80 HIS A O 11
ATOM 17084 N N . ARG A 1 81 ? -2.056 -1.490 -9.896 1.00 0.00 81 ARG A N 11
ATOM 17085 C CA . ARG A 1 81 ? -0.618 -1.343 -10.044 1.00 0.00 81 ARG A CA 11
ATOM 17086 C C . ARG A 1 81 ? -0.031 -0.617 -8.831 1.00 0.00 81 ARG A C 11
ATOM 17087 O O . ARG A 1 81 ? -0.724 -0.399 -7.839 1.00 0.00 81 ARG A O 11
ATOM 17108 N N . VAL A 1 82 ? 1.240 -0.264 -8.951 1.00 0.00 82 VAL A N 11
ATOM 17109 C CA . VAL A 1 82 ? 1.928 0.433 -7.877 1.00 0.00 82 VAL A CA 11
ATOM 17110 C C . VAL A 1 82 ? 2.624 1.672 -8.443 1.00 0.00 82 VAL A C 11
ATOM 17111 O O . VAL A 1 82 ? 3.812 1.631 -8.759 1.00 0.00 82 VAL A O 11
ATOM 17124 N N . ASN A 1 83 ? 1.855 2.745 -8.553 1.00 0.00 83 ASN A N 11
ATOM 17125 C CA . ASN A 1 83 ? 2.382 3.994 -9.075 1.00 0.00 83 ASN A CA 11
ATOM 17126 C C . ASN A 1 83 ? 3.250 4.662 -8.006 1.00 0.00 83 ASN A C 11
ATOM 17127 O O . ASN A 1 83 ? 2.815 5.608 -7.351 1.00 0.00 83 ASN A O 11
ATOM 17138 N N . THR A 1 84 ? 4.461 4.144 -7.863 1.00 0.00 84 THR A N 11
ATOM 17139 C CA . THR A 1 84 ? 5.393 4.678 -6.885 1.00 0.00 84 THR A CA 11
ATOM 17140 C C . THR A 1 84 ? 5.279 6.203 -6.817 1.00 0.00 84 THR A C 11
ATOM 17141 O O . THR A 1 84 ? 5.089 6.767 -5.741 1.00 0.00 84 THR A O 11
ATOM 17152 N N . SER A 1 85 ? 5.399 6.826 -7.980 1.00 0.00 85 SER A N 11
ATOM 17153 C CA . SER A 1 85 ? 5.312 8.274 -8.066 1.00 0.00 85 SER A CA 11
ATOM 17154 C C . SER A 1 85 ? 4.207 8.787 -7.141 1.00 0.00 85 SER A C 11
ATOM 17155 O O . SER A 1 85 ? 4.442 9.669 -6.317 1.00 0.00 85 SER A O 11
ATOM 17163 N N . LYS A 1 86 ? 3.025 8.212 -7.308 1.00 0.00 86 LYS A N 11
ATOM 17164 C CA . LYS A 1 86 ? 1.882 8.600 -6.498 1.00 0.00 86 LYS A CA 11
ATOM 17165 C C . LYS A 1 86 ? 2.186 8.315 -5.026 1.00 0.00 86 LYS A C 11
ATOM 17166 O O . LYS A 1 86 ? 2.214 9.231 -4.206 1.00 0.00 86 LYS A O 11
ATOM 17185 N N . LEU A 1 87 ? 2.406 7.041 -4.736 1.00 0.00 87 LEU A N 11
ATOM 17186 C CA . LEU A 1 87 ? 2.706 6.624 -3.377 1.00 0.00 87 LEU A CA 11
ATOM 17187 C C . LEU A 1 87 ? 3.642 7.647 -2.729 1.00 0.00 87 LEU A C 11
ATOM 17188 O O . LEU A 1 87 ? 3.248 8.356 -1.805 1.00 0.00 87 LEU A O 11
ATOM 17204 N N . GLU A 1 88 ? 4.864 7.690 -3.241 1.00 0.00 88 GLU A N 11
ATOM 17205 C CA . GLU A 1 88 ? 5.859 8.614 -2.723 1.00 0.00 88 GLU A CA 11
ATOM 17206 C C . GLU A 1 88 ? 5.231 9.987 -2.477 1.00 0.00 88 GLU A C 11
ATOM 17207 O O . GLU A 1 88 ? 5.321 10.526 -1.375 1.00 0.00 88 GLU A O 11
ATOM 17219 N N . LYS A 1 89 ? 4.609 10.514 -3.522 1.00 0.00 89 LYS A N 11
ATOM 17220 C CA . LYS A 1 89 ? 3.966 11.814 -3.432 1.00 0.00 89 LYS A CA 11
ATOM 17221 C C . LYS A 1 89 ? 3.193 11.907 -2.115 1.00 0.00 89 LYS A C 11
ATOM 17222 O O . LYS A 1 89 ? 3.316 12.891 -1.388 1.00 0.00 89 LYS A O 11
ATOM 17241 N N . GLN A 1 90 ? 2.415 10.869 -1.848 1.00 0.00 90 GLN A N 11
ATOM 17242 C CA . GLN A 1 90 ? 1.622 10.821 -0.632 1.00 0.00 90 GLN A CA 11
ATOM 17243 C C . GLN A 1 90 ? 2.535 10.742 0.594 1.00 0.00 90 GLN A C 11
ATOM 17244 O O . GLN A 1 90 ? 2.406 11.540 1.521 1.00 0.00 90 GLN A O 11
ATOM 17258 N N . LEU A 1 91 ? 3.437 9.772 0.558 1.00 0.00 91 LEU A N 11
ATOM 17259 C CA . LEU A 1 91 ? 4.371 9.579 1.654 1.00 0.00 91 LEU A CA 11
ATOM 17260 C C . LEU A 1 91 ? 4.800 10.942 2.200 1.00 0.00 91 LEU A C 11
ATOM 17261 O O . LEU A 1 91 ? 4.583 11.241 3.373 1.00 0.00 91 LEU A O 11
ATOM 17277 N N . ARG A 1 92 ? 5.402 11.732 1.323 1.00 0.00 92 ARG A N 11
ATOM 17278 C CA . ARG A 1 92 ? 5.863 13.057 1.702 1.00 0.00 92 ARG A CA 11
ATOM 17279 C C . ARG A 1 92 ? 4.832 13.741 2.602 1.00 0.00 92 ARG A C 11
ATOM 17280 O O . ARG A 1 92 ? 5.118 14.046 3.758 1.00 0.00 92 ARG A O 11
ATOM 17301 N N . LYS A 1 93 ? 3.654 13.961 2.037 1.00 0.00 93 LYS A N 11
ATOM 17302 C CA . LYS A 1 93 ? 2.579 14.602 2.774 1.00 0.00 93 LYS A CA 11
ATOM 17303 C C . LYS A 1 93 ? 1.622 13.533 3.307 1.00 0.00 93 LYS A C 11
ATOM 17304 O O . LYS A 1 93 ? 0.663 13.161 2.632 1.00 0.00 93 LYS A O 11
ATOM 17323 N N . LEU A 1 94 ? 1.916 13.070 4.513 1.00 0.00 94 LEU A N 11
ATOM 17324 C CA . LEU A 1 94 ? 1.094 12.051 5.144 1.00 0.00 94 LEU A CA 11
ATOM 17325 C C . LEU A 1 94 ? 1.370 12.039 6.648 1.00 0.00 94 LEU A C 11
ATOM 17326 O O . LEU A 1 94 ? 0.486 12.344 7.448 1.00 0.00 94 LEU A O 11
ATOM 17342 N N . SER A 1 95 ? 2.600 11.684 6.990 1.00 0.00 95 SER A N 11
ATOM 17343 C CA . SER A 1 95 ? 3.003 11.628 8.384 1.00 0.00 95 SER A CA 11
ATOM 17344 C C . SER A 1 95 ? 2.155 10.599 9.134 1.00 0.00 95 SER A C 11
ATOM 17345 O O . SER A 1 95 ? 1.010 10.344 8.762 1.00 0.00 95 SER A O 11
ATOM 17353 N N . GLY A 1 96 ? 2.749 10.035 10.175 1.00 0.00 96 GLY A N 11
ATOM 17354 C CA . GLY A 1 96 ? 2.062 9.039 10.980 1.00 0.00 96 GLY A CA 11
ATOM 17355 C C . GLY A 1 96 ? 0.684 9.542 11.416 1.00 0.00 96 GLY A C 11
ATOM 17356 O O . GLY A 1 96 ? 0.270 10.636 11.036 1.00 0.00 96 GLY A O 11
ATOM 17360 N N . PRO A 1 97 ? -0.005 8.697 12.228 1.00 0.00 97 PRO A N 11
ATOM 17361 C CA . PRO A 1 97 ? -1.328 9.044 12.720 1.00 0.00 97 PRO A CA 11
ATOM 17362 C C . PRO A 1 97 ? -1.242 10.095 13.829 1.00 0.00 97 PRO A C 11
ATOM 17363 O O . PRO A 1 97 ? -1.683 9.855 14.952 1.00 0.00 97 PRO A O 11
ATOM 17374 N N . SER A 1 98 ? -0.672 11.237 13.474 1.00 0.00 98 SER A N 11
ATOM 17375 C CA . SER A 1 98 ? -0.523 12.325 14.425 1.00 0.00 98 SER A CA 11
ATOM 17376 C C . SER A 1 98 ? -0.492 13.665 13.687 1.00 0.00 98 SER A C 11
ATOM 17377 O O . SER A 1 98 ? 0.574 14.252 13.503 1.00 0.00 98 SER A O 11
ATOM 17385 N N . SER A 1 99 ? -1.673 14.110 13.283 1.00 0.00 99 SER A N 11
ATOM 17386 C CA . SER A 1 99 ? -1.794 15.369 12.569 1.00 0.00 99 SER A CA 11
ATOM 17387 C C . SER A 1 99 ? -3.102 16.065 12.953 1.00 0.00 99 SER A C 11
ATOM 17388 O O . SER A 1 99 ? -3.088 17.190 13.449 1.00 0.00 99 SER A O 11
ATOM 17396 N N . GLY A 1 100 ? -4.201 15.365 12.710 1.00 0.00 100 GLY A N 11
ATOM 17397 C CA . GLY A 1 100 ? -5.514 15.902 13.024 1.00 0.00 100 GLY A CA 11
ATOM 17398 C C . GLY A 1 100 ? -5.872 15.651 14.491 1.00 0.00 100 GLY A C 11
ATOM 17399 O O . GLY A 1 100 ? -5.372 16.336 15.381 1.00 0.00 100 GLY A O 11
ATOM 17403 N N . GLY A 1 1 ? 36.668 38.570 22.553 1.00 0.00 1 GLY A N 12
ATOM 17404 C CA . GLY A 1 1 ? 35.433 37.884 22.891 1.00 0.00 1 GLY A CA 12
ATOM 17405 C C . GLY A 1 1 ? 34.707 37.409 21.630 1.00 0.00 1 GLY A C 12
ATOM 17406 O O . GLY A 1 1 ? 34.566 38.164 20.669 1.00 0.00 1 GLY A O 12
ATOM 17410 N N . SER A 1 2 ? 34.265 36.161 21.675 1.00 0.00 2 SER A N 12
ATOM 17411 C CA . SER A 1 2 ? 33.557 35.577 20.548 1.00 0.00 2 SER A CA 12
ATOM 17412 C C . SER A 1 2 ? 33.173 34.130 20.864 1.00 0.00 2 SER A C 12
ATOM 17413 O O . SER A 1 2 ? 34.042 33.272 21.013 1.00 0.00 2 SER A O 12
ATOM 17421 N N . SER A 1 3 ? 31.871 33.904 20.958 1.00 0.00 3 SER A N 12
ATOM 17422 C CA . SER A 1 3 ? 31.362 32.576 21.254 1.00 0.00 3 SER A CA 12
ATOM 17423 C C . SER A 1 3 ? 29.889 32.479 20.852 1.00 0.00 3 SER A C 12
ATOM 17424 O O . SER A 1 3 ? 29.131 33.433 21.024 1.00 0.00 3 SER A O 12
ATOM 17432 N N . GLY A 1 4 ? 29.527 31.318 20.325 1.00 0.00 4 GLY A N 12
ATOM 17433 C CA . GLY A 1 4 ? 28.158 31.084 19.898 1.00 0.00 4 GLY A CA 12
ATOM 17434 C C . GLY A 1 4 ? 28.121 30.326 18.569 1.00 0.00 4 GLY A C 12
ATOM 17435 O O . GLY A 1 4 ? 28.920 30.596 17.674 1.00 0.00 4 GLY A O 12
ATOM 17439 N N . SER A 1 5 ? 27.184 29.393 18.483 1.00 0.00 5 SER A N 12
ATOM 17440 C CA . SER A 1 5 ? 27.032 28.594 17.279 1.00 0.00 5 SER A CA 12
ATOM 17441 C C . SER A 1 5 ? 25.744 27.772 17.356 1.00 0.00 5 SER A C 12
ATOM 17442 O O . SER A 1 5 ? 25.593 26.930 18.241 1.00 0.00 5 SER A O 12
ATOM 17450 N N . SER A 1 6 ? 24.849 28.044 16.418 1.00 0.00 6 SER A N 12
ATOM 17451 C CA . SER A 1 6 ? 23.579 27.339 16.369 1.00 0.00 6 SER A CA 12
ATOM 17452 C C . SER A 1 6 ? 23.169 27.102 14.914 1.00 0.00 6 SER A C 12
ATOM 17453 O O . SER A 1 6 ? 23.506 27.892 14.033 1.00 0.00 6 SER A O 12
ATOM 17461 N N . GLY A 1 7 ? 22.446 26.011 14.707 1.00 0.00 7 GLY A N 12
ATOM 17462 C CA . GLY A 1 7 ? 21.986 25.660 13.374 1.00 0.00 7 GLY A CA 12
ATOM 17463 C C . GLY A 1 7 ? 20.760 24.747 13.440 1.00 0.00 7 GLY A C 12
ATOM 17464 O O . GLY A 1 7 ? 20.171 24.569 14.505 1.00 0.00 7 GLY A O 12
ATOM 17468 N N . ASN A 1 8 ? 20.412 24.193 12.288 1.00 0.00 8 ASN A N 12
ATOM 17469 C CA . ASN A 1 8 ? 19.267 23.303 12.202 1.00 0.00 8 ASN A CA 12
ATOM 17470 C C . ASN A 1 8 ? 19.083 22.855 10.750 1.00 0.00 8 ASN A C 12
ATOM 17471 O O . ASN A 1 8 ? 19.290 23.638 9.825 1.00 0.00 8 ASN A O 12
ATOM 17482 N N . LEU A 1 9 ? 18.695 21.597 10.597 1.00 0.00 9 LEU A N 12
ATOM 17483 C CA . LEU A 1 9 ? 18.481 21.036 9.274 1.00 0.00 9 LEU A CA 12
ATOM 17484 C C . LEU A 1 9 ? 17.699 19.727 9.401 1.00 0.00 9 LEU A C 12
ATOM 17485 O O . LEU A 1 9 ? 17.547 19.194 10.499 1.00 0.00 9 LEU A O 12
ATOM 17501 N N . SER A 1 10 ? 17.222 19.247 8.261 1.00 0.00 10 SER A N 12
ATOM 17502 C CA . SER A 1 10 ? 16.459 18.011 8.231 1.00 0.00 10 SER A CA 12
ATOM 17503 C C . SER A 1 10 ? 15.246 18.122 9.156 1.00 0.00 10 SER A C 12
ATOM 17504 O O . SER A 1 10 ? 15.160 19.044 9.966 1.00 0.00 10 SER A O 12
ATOM 17512 N N . ALA A 1 11 ? 14.337 17.170 9.004 1.00 0.00 11 ALA A N 12
ATOM 17513 C CA . ALA A 1 11 ? 13.132 17.150 9.816 1.00 0.00 11 ALA A CA 12
ATOM 17514 C C . ALA A 1 11 ? 13.038 15.809 10.548 1.00 0.00 11 ALA A C 12
ATOM 17515 O O . ALA A 1 11 ? 13.617 14.817 10.109 1.00 0.00 11 ALA A O 12
ATOM 17522 N N . SER A 1 12 ? 12.304 15.824 11.650 1.00 0.00 12 SER A N 12
ATOM 17523 C CA . SER A 1 12 ? 12.126 14.622 12.447 1.00 0.00 12 SER A CA 12
ATOM 17524 C C . SER A 1 12 ? 10.721 14.055 12.235 1.00 0.00 12 SER A C 12
ATOM 17525 O O . SER A 1 12 ? 9.729 14.755 12.433 1.00 0.00 12 SER A O 12
ATOM 17533 N N . ASN A 1 13 ? 10.681 12.793 11.834 1.00 0.00 13 ASN A N 12
ATOM 17534 C CA . ASN A 1 13 ? 9.413 12.125 11.592 1.00 0.00 13 ASN A CA 12
ATOM 17535 C C . ASN A 1 13 ? 9.158 11.107 12.706 1.00 0.00 13 ASN A C 12
ATOM 17536 O O . ASN A 1 13 ? 10.081 10.719 13.421 1.00 0.00 13 ASN A O 12
ATOM 17547 N N . ARG A 1 14 ? 7.901 10.704 12.819 1.00 0.00 14 ARG A N 12
ATOM 17548 C CA . ARG A 1 14 ? 7.512 9.740 13.833 1.00 0.00 14 ARG A CA 12
ATOM 17549 C C . ARG A 1 14 ? 6.202 9.055 13.440 1.00 0.00 14 ARG A C 12
ATOM 17550 O O . ARG A 1 14 ? 5.256 9.715 13.013 1.00 0.00 14 ARG A O 12
ATOM 17571 N N . ALA A 1 15 ? 6.188 7.739 13.598 1.00 0.00 15 ALA A N 12
ATOM 17572 C CA . ALA A 1 15 ? 5.009 6.958 13.265 1.00 0.00 15 ALA A CA 12
ATOM 17573 C C . ALA A 1 15 ? 4.807 6.969 11.748 1.00 0.00 15 ALA A C 12
ATOM 17574 O O . ALA A 1 15 ? 4.696 8.033 11.141 1.00 0.00 15 ALA A O 12
ATOM 17581 N N . LEU A 1 16 ? 4.766 5.773 11.180 1.00 0.00 16 LEU A N 12
ATOM 17582 C CA . LEU A 1 16 ? 4.579 5.631 9.746 1.00 0.00 16 LEU A CA 12
ATOM 17583 C C . LEU A 1 16 ? 3.118 5.278 9.459 1.00 0.00 16 LEU A C 12
ATOM 17584 O O . LEU A 1 16 ? 2.420 4.755 10.326 1.00 0.00 16 LEU A O 12
ATOM 17600 N N . PRO A 1 17 ? 2.688 5.587 8.206 1.00 0.00 17 PRO A N 12
ATOM 17601 C CA . PRO A 1 17 ? 1.323 5.308 7.794 1.00 0.00 17 PRO A CA 12
ATOM 17602 C C . PRO A 1 17 ? 1.124 3.814 7.531 1.00 0.00 17 PRO A C 12
ATOM 17603 O O . PRO A 1 17 ? 2.093 3.073 7.373 1.00 0.00 17 PRO A O 12
ATOM 17614 N N . VAL A 1 18 ? -0.139 3.415 7.493 1.00 0.00 18 VAL A N 12
ATOM 17615 C CA . VAL A 1 18 ? -0.478 2.023 7.253 1.00 0.00 18 VAL A CA 12
ATOM 17616 C C . VAL A 1 18 ? -1.024 1.874 5.832 1.00 0.00 18 VAL A C 12
ATOM 17617 O O . VAL A 1 18 ? -2.093 2.394 5.516 1.00 0.00 18 VAL A O 12
ATOM 17630 N N . LEU A 1 19 ? -0.266 1.161 5.012 1.00 0.00 19 LEU A N 12
ATOM 17631 C CA . LEU A 1 19 ? -0.661 0.936 3.632 1.00 0.00 19 LEU A CA 12
ATOM 17632 C C . LEU A 1 19 ? -1.284 -0.455 3.504 1.00 0.00 19 LEU A C 12
ATOM 17633 O O . LEU A 1 19 ? -0.595 -1.464 3.651 1.00 0.00 19 LEU A O 12
ATOM 17649 N N . THR A 1 20 ? -2.580 -0.465 3.231 1.00 0.00 20 THR A N 12
ATOM 17650 C CA . THR A 1 20 ? -3.304 -1.716 3.082 1.00 0.00 20 THR A CA 12
ATOM 17651 C C . THR A 1 20 ? -3.029 -2.331 1.708 1.00 0.00 20 THR A C 12
ATOM 17652 O O . THR A 1 20 ? -3.246 -1.688 0.682 1.00 0.00 20 THR A O 12
ATOM 17663 N N . LEU A 1 21 ? -2.556 -3.568 1.732 1.00 0.00 21 LEU A N 12
ATOM 17664 C CA . LEU A 1 21 ? -2.249 -4.276 0.501 1.00 0.00 21 LEU A CA 12
ATOM 17665 C C . LEU A 1 21 ? -3.144 -5.512 0.392 1.00 0.00 21 LEU A C 12
ATOM 17666 O O . LEU A 1 21 ? -3.136 -6.369 1.275 1.00 0.00 21 LEU A O 12
ATOM 17682 N N . PHE A 1 22 ? -3.896 -5.565 -0.697 1.00 0.00 22 PHE A N 12
ATOM 17683 C CA . PHE A 1 22 ? -4.795 -6.682 -0.933 1.00 0.00 22 PHE A CA 12
ATOM 17684 C C . PHE A 1 22 ? -4.329 -7.519 -2.126 1.00 0.00 22 PHE A C 12
ATOM 17685 O O . PHE A 1 22 ? -4.487 -7.111 -3.275 1.00 0.00 22 PHE A O 12
ATOM 17702 N N . THR A 1 23 ? -3.764 -8.675 -1.811 1.00 0.00 23 THR A N 12
ATOM 17703 C CA . THR A 1 23 ? -3.273 -9.574 -2.843 1.00 0.00 23 THR A CA 12
ATOM 17704 C C . THR A 1 23 ? -4.080 -10.874 -2.845 1.00 0.00 23 THR A C 12
ATOM 17705 O O . THR A 1 23 ? -4.857 -11.128 -1.926 1.00 0.00 23 THR A O 12
ATOM 17716 N N . LYS A 1 24 ? -3.868 -11.662 -3.889 1.00 0.00 24 LYS A N 12
ATOM 17717 C CA . LYS A 1 24 ? -4.566 -12.929 -4.024 1.00 0.00 24 LYS A CA 12
ATOM 17718 C C . LYS A 1 24 ? -3.796 -13.830 -4.991 1.00 0.00 24 LYS A C 12
ATOM 17719 O O . LYS A 1 24 ? -3.580 -13.466 -6.146 1.00 0.00 24 LYS A O 12
ATOM 17738 N N . ALA A 1 25 ? -3.403 -14.990 -4.484 1.00 0.00 25 ALA A N 12
ATOM 17739 C CA . ALA A 1 25 ? -2.661 -15.945 -5.289 1.00 0.00 25 ALA A CA 12
ATOM 17740 C C . ALA A 1 25 ? -3.645 -16.851 -6.032 1.00 0.00 25 ALA A C 12
ATOM 17741 O O . ALA A 1 25 ? -4.647 -17.284 -5.464 1.00 0.00 25 ALA A O 12
ATOM 17748 N N . PRO A 1 26 ? -3.316 -17.119 -7.324 1.00 0.00 26 PRO A N 12
ATOM 17749 C CA . PRO A 1 26 ? -2.111 -16.567 -7.920 1.00 0.00 26 PRO A CA 12
ATOM 17750 C C . PRO A 1 26 ? -2.288 -15.080 -8.236 1.00 0.00 26 PRO A C 12
ATOM 17751 O O . PRO A 1 26 ? -3.408 -14.572 -8.242 1.00 0.00 26 PRO A O 12
ATOM 17762 N N . CYS A 1 27 ? -1.165 -14.425 -8.491 1.00 0.00 27 CYS A N 12
ATOM 17763 C CA . CYS A 1 27 ? -1.181 -13.007 -8.807 1.00 0.00 27 CYS A CA 12
ATOM 17764 C C . CYS A 1 27 ? 0.236 -12.586 -9.200 1.00 0.00 27 CYS A C 12
ATOM 17765 O O . CYS A 1 27 ? 1.104 -12.437 -8.340 1.00 0.00 27 CYS A O 12
ATOM 17773 N N . PRO A 1 28 ? 0.433 -12.402 -10.533 1.00 0.00 28 PRO A N 12
ATOM 17774 C CA . PRO A 1 28 ? 1.731 -12.001 -11.049 1.00 0.00 28 PRO A CA 12
ATOM 17775 C C . PRO A 1 28 ? 1.999 -10.521 -10.770 1.00 0.00 28 PRO A C 12
ATOM 17776 O O . PRO A 1 28 ? 3.151 -10.094 -10.715 1.00 0.00 28 PRO A O 12
ATOM 17787 N N . LEU A 1 29 ? 0.915 -9.778 -10.601 1.00 0.00 29 LEU A N 12
ATOM 17788 C CA . LEU A 1 29 ? 1.018 -8.354 -10.329 1.00 0.00 29 LEU A CA 12
ATOM 17789 C C . LEU A 1 29 ? 1.187 -8.138 -8.823 1.00 0.00 29 LEU A C 12
ATOM 17790 O O . LEU A 1 29 ? 2.226 -7.659 -8.374 1.00 0.00 29 LEU A O 12
ATOM 17806 N N . CYS A 1 30 ? 0.148 -8.502 -8.086 1.00 0.00 30 CYS A N 12
ATOM 17807 C CA . CYS A 1 30 ? 0.167 -8.354 -6.640 1.00 0.00 30 CYS A CA 12
ATOM 17808 C C . CYS A 1 30 ? 1.518 -8.854 -6.125 1.00 0.00 30 CYS A C 12
ATOM 17809 O O . CYS A 1 30 ? 2.077 -8.288 -5.187 1.00 0.00 30 CYS A O 12
ATOM 17817 N N . ASP A 1 31 ? 2.004 -9.910 -6.761 1.00 0.00 31 ASP A N 12
ATOM 17818 C CA . ASP A 1 31 ? 3.278 -10.494 -6.378 1.00 0.00 31 ASP A CA 12
ATOM 17819 C C . ASP A 1 31 ? 4.393 -9.473 -6.616 1.00 0.00 31 ASP A C 12
ATOM 17820 O O . ASP A 1 31 ? 5.251 -9.274 -5.757 1.00 0.00 31 ASP A O 12
ATOM 17829 N N . GLU A 1 32 ? 4.344 -8.854 -7.786 1.00 0.00 32 GLU A N 12
ATOM 17830 C CA . GLU A 1 32 ? 5.340 -7.859 -8.148 1.00 0.00 32 GLU A CA 12
ATOM 17831 C C . GLU A 1 32 ? 5.137 -6.582 -7.329 1.00 0.00 32 GLU A C 12
ATOM 17832 O O . GLU A 1 32 ? 6.093 -6.030 -6.787 1.00 0.00 32 GLU A O 12
ATOM 17844 N N . ALA A 1 33 ? 3.886 -6.152 -7.264 1.00 0.00 33 ALA A N 12
ATOM 17845 C CA . ALA A 1 33 ? 3.545 -4.951 -6.520 1.00 0.00 33 ALA A CA 12
ATOM 17846 C C . ALA A 1 33 ? 4.401 -4.881 -5.253 1.00 0.00 33 ALA A C 12
ATOM 17847 O O . ALA A 1 33 ? 5.134 -3.915 -5.047 1.00 0.00 33 ALA A O 12
ATOM 17854 N N . LYS A 1 34 ? 4.279 -5.918 -4.437 1.00 0.00 34 LYS A N 12
ATOM 17855 C CA . LYS A 1 34 ? 5.032 -5.987 -3.196 1.00 0.00 34 LYS A CA 12
ATOM 17856 C C . LYS A 1 34 ? 6.491 -5.618 -3.470 1.00 0.00 34 LYS A C 12
ATOM 17857 O O . LYS A 1 34 ? 7.063 -4.777 -2.777 1.00 0.00 34 LYS A O 12
ATOM 17876 N N . GLU A 1 35 ? 7.052 -6.266 -4.480 1.00 0.00 35 GLU A N 12
ATOM 17877 C CA . GLU A 1 35 ? 8.434 -6.016 -4.853 1.00 0.00 35 GLU A CA 12
ATOM 17878 C C . GLU A 1 35 ? 8.650 -4.526 -5.126 1.00 0.00 35 GLU A C 12
ATOM 17879 O O . GLU A 1 35 ? 9.756 -4.015 -4.956 1.00 0.00 35 GLU A O 12
ATOM 17891 N N . VAL A 1 36 ? 7.577 -3.872 -5.543 1.00 0.00 36 VAL A N 12
ATOM 17892 C CA . VAL A 1 36 ? 7.635 -2.451 -5.841 1.00 0.00 36 VAL A CA 12
ATOM 17893 C C . VAL A 1 36 ? 7.554 -1.657 -4.535 1.00 0.00 36 VAL A C 12
ATOM 17894 O O . VAL A 1 36 ? 7.912 -0.482 -4.496 1.00 0.00 36 VAL A O 12
ATOM 17907 N N . LEU A 1 37 ? 7.079 -2.332 -3.498 1.00 0.00 37 LEU A N 12
ATOM 17908 C CA . LEU A 1 37 ? 6.946 -1.705 -2.194 1.00 0.00 37 LEU A CA 12
ATOM 17909 C C . LEU A 1 37 ? 8.100 -2.156 -1.296 1.00 0.00 37 LEU A C 12
ATOM 17910 O O . LEU A 1 37 ? 8.055 -1.970 -0.081 1.00 0.00 37 LEU A O 12
ATOM 17926 N N . GLN A 1 38 ? 9.107 -2.740 -1.929 1.00 0.00 38 GLN A N 12
ATOM 17927 C CA . GLN A 1 38 ? 10.271 -3.219 -1.202 1.00 0.00 38 GLN A CA 12
ATOM 17928 C C . GLN A 1 38 ? 11.021 -2.045 -0.569 1.00 0.00 38 GLN A C 12
ATOM 17929 O O . GLN A 1 38 ? 11.320 -2.066 0.624 1.00 0.00 38 GLN A O 12
ATOM 17943 N N . PRO A 1 39 ? 11.311 -1.023 -1.418 1.00 0.00 39 PRO A N 12
ATOM 17944 C CA . PRO A 1 39 ? 12.021 0.157 -0.954 1.00 0.00 39 PRO A CA 12
ATOM 17945 C C . PRO A 1 39 ? 11.102 1.059 -0.127 1.00 0.00 39 PRO A C 12
ATOM 17946 O O . PRO A 1 39 ? 11.516 2.127 0.321 1.00 0.00 39 PRO A O 12
ATOM 17957 N N . TYR A 1 40 ? 9.874 0.595 0.050 1.00 0.00 40 TYR A N 12
ATOM 17958 C CA . TYR A 1 40 ? 8.894 1.347 0.815 1.00 0.00 40 TYR A CA 12
ATOM 17959 C C . TYR A 1 40 ? 8.364 0.521 1.989 1.00 0.00 40 TYR A C 12
ATOM 17960 O O . TYR A 1 40 ? 7.508 0.983 2.742 1.00 0.00 40 TYR A O 12
ATOM 17978 N N . LYS A 1 41 ? 8.895 -0.687 2.109 1.00 0.00 41 LYS A N 12
ATOM 17979 C CA . LYS A 1 41 ? 8.487 -1.581 3.179 1.00 0.00 41 LYS A CA 12
ATOM 17980 C C . LYS A 1 41 ? 8.719 -0.897 4.527 1.00 0.00 41 LYS A C 12
ATOM 17981 O O . LYS A 1 41 ? 7.997 -1.151 5.489 1.00 0.00 41 LYS A O 12
ATOM 18000 N N . ASP A 1 42 ? 9.731 -0.041 4.554 1.00 0.00 42 ASP A N 12
ATOM 18001 C CA . ASP A 1 42 ? 10.067 0.682 5.768 1.00 0.00 42 ASP A CA 12
ATOM 18002 C C . ASP A 1 42 ? 9.378 2.048 5.751 1.00 0.00 42 ASP A C 12
ATOM 18003 O O . ASP A 1 42 ? 9.235 2.688 6.791 1.00 0.00 42 ASP A O 12
ATOM 18012 N N . ARG A 1 43 ? 8.970 2.454 4.558 1.00 0.00 43 ARG A N 12
ATOM 18013 C CA . ARG A 1 43 ? 8.300 3.732 4.391 1.00 0.00 43 ARG A CA 12
ATOM 18014 C C . ARG A 1 43 ? 6.926 3.703 5.064 1.00 0.00 43 ARG A C 12
ATOM 18015 O O . ARG A 1 43 ? 6.286 4.741 5.224 1.00 0.00 43 ARG A O 12
ATOM 18036 N N . PHE A 1 44 ? 6.513 2.502 5.441 1.00 0.00 44 PHE A N 12
ATOM 18037 C CA . PHE A 1 44 ? 5.227 2.323 6.094 1.00 0.00 44 PHE A CA 12
ATOM 18038 C C . PHE A 1 44 ? 4.973 0.848 6.412 1.00 0.00 44 PHE A C 12
ATOM 18039 O O . PHE A 1 44 ? 5.761 -0.017 6.032 1.00 0.00 44 PHE A O 12
ATOM 18056 N N . ILE A 1 45 ? 3.871 0.607 7.107 1.00 0.00 45 ILE A N 12
ATOM 18057 C CA . ILE A 1 45 ? 3.504 -0.749 7.480 1.00 0.00 45 ILE A CA 12
ATOM 18058 C C . ILE A 1 45 ? 2.585 -1.338 6.408 1.00 0.00 45 ILE A C 12
ATOM 18059 O O . ILE A 1 45 ? 1.389 -1.053 6.386 1.00 0.00 45 ILE A O 12
ATOM 18075 N N . LEU A 1 46 ? 3.180 -2.148 5.545 1.00 0.00 46 LEU A N 12
ATOM 18076 C CA . LEU A 1 46 ? 2.430 -2.779 4.473 1.00 0.00 46 LEU A CA 12
ATOM 18077 C C . LEU A 1 46 ? 1.526 -3.865 5.059 1.00 0.00 46 LEU A C 12
ATOM 18078 O O . LEU A 1 46 ? 2.010 -4.890 5.538 1.00 0.00 46 LEU A O 12
ATOM 18094 N N . GLN A 1 47 ? 0.228 -3.605 5.002 1.00 0.00 47 GLN A N 12
ATOM 18095 C CA . GLN A 1 47 ? -0.748 -4.547 5.522 1.00 0.00 47 GLN A CA 12
ATOM 18096 C C . GLN A 1 47 ? -1.225 -5.484 4.411 1.00 0.00 47 GLN A C 12
ATOM 18097 O O . GLN A 1 47 ? -2.033 -5.094 3.569 1.00 0.00 47 GLN A O 12
ATOM 18111 N N . GLU A 1 48 ? -0.705 -6.702 4.444 1.00 0.00 48 GLU A N 12
ATOM 18112 C CA . GLU A 1 48 ? -1.068 -7.698 3.450 1.00 0.00 48 GLU A CA 12
ATOM 18113 C C . GLU A 1 48 ? -2.377 -8.386 3.841 1.00 0.00 48 GLU A C 12
ATOM 18114 O O . GLU A 1 48 ? -2.383 -9.284 4.682 1.00 0.00 48 GLU A O 12
ATOM 18126 N N . VAL A 1 49 ? -3.455 -7.939 3.213 1.00 0.00 49 VAL A N 12
ATOM 18127 C CA . VAL A 1 49 ? -4.767 -8.500 3.485 1.00 0.00 49 VAL A CA 12
ATOM 18128 C C . VAL A 1 49 ? -5.062 -9.610 2.474 1.00 0.00 49 VAL A C 12
ATOM 18129 O O . VAL A 1 49 ? -4.788 -9.459 1.284 1.00 0.00 49 VAL A O 12
ATOM 18142 N N . ASP A 1 50 ? -5.617 -10.699 2.984 1.00 0.00 50 ASP A N 12
ATOM 18143 C CA . ASP A 1 50 ? -5.952 -11.834 2.140 1.00 0.00 50 ASP A CA 12
ATOM 18144 C C . ASP A 1 50 ? -7.435 -11.768 1.770 1.00 0.00 50 ASP A C 12
ATOM 18145 O O . ASP A 1 50 ? -8.297 -12.098 2.584 1.00 0.00 50 ASP A O 12
ATOM 18154 N N . ILE A 1 51 ? -7.687 -11.340 0.542 1.00 0.00 51 ILE A N 12
ATOM 18155 C CA . ILE A 1 51 ? -9.051 -11.227 0.054 1.00 0.00 51 ILE A CA 12
ATOM 18156 C C . ILE A 1 51 ? -9.568 -12.615 -0.330 1.00 0.00 51 ILE A C 12
ATOM 18157 O O . ILE A 1 51 ? -10.776 -12.828 -0.424 1.00 0.00 51 ILE A O 12
ATOM 18173 N N . THR A 1 52 ? -8.627 -13.523 -0.543 1.00 0.00 52 THR A N 12
ATOM 18174 C CA . THR A 1 52 ? -8.972 -14.885 -0.916 1.00 0.00 52 THR A CA 12
ATOM 18175 C C . THR A 1 52 ? -9.708 -15.581 0.231 1.00 0.00 52 THR A C 12
ATOM 18176 O O . THR A 1 52 ? -10.238 -16.677 0.058 1.00 0.00 52 THR A O 12
ATOM 18187 N N . LEU A 1 53 ? -9.716 -14.916 1.376 1.00 0.00 53 LEU A N 12
ATOM 18188 C CA . LEU A 1 53 ? -10.379 -15.457 2.551 1.00 0.00 53 LEU A CA 12
ATOM 18189 C C . LEU A 1 53 ? -11.881 -15.185 2.454 1.00 0.00 53 LEU A C 12
ATOM 18190 O O . LEU A 1 53 ? -12.311 -14.309 1.706 1.00 0.00 53 LEU A O 12
ATOM 18206 N N . PRO A 1 54 ? -12.660 -15.974 3.243 1.00 0.00 54 PRO A N 12
ATOM 18207 C CA . PRO A 1 54 ? -14.105 -15.828 3.253 1.00 0.00 54 PRO A CA 12
ATOM 18208 C C . PRO A 1 54 ? -14.524 -14.578 4.030 1.00 0.00 54 PRO A C 12
ATOM 18209 O O . PRO A 1 54 ? -15.412 -13.843 3.600 1.00 0.00 54 PRO A O 12
ATOM 18220 N N . GLU A 1 55 ? -13.865 -14.375 5.162 1.00 0.00 55 GLU A N 12
ATOM 18221 C CA . GLU A 1 55 ? -14.158 -13.227 6.003 1.00 0.00 55 GLU A CA 12
ATOM 18222 C C . GLU A 1 55 ? -13.736 -11.934 5.302 1.00 0.00 55 GLU A C 12
ATOM 18223 O O . GLU A 1 55 ? -14.273 -10.865 5.587 1.00 0.00 55 GLU A O 12
ATOM 18235 N N . ASN A 1 56 ? -12.778 -12.074 4.397 1.00 0.00 56 ASN A N 12
ATOM 18236 C CA . ASN A 1 56 ? -12.278 -10.931 3.653 1.00 0.00 56 ASN A CA 12
ATOM 18237 C C . ASN A 1 56 ? -12.901 -10.925 2.256 1.00 0.00 56 ASN A C 12
ATOM 18238 O O . ASN A 1 56 ? -12.516 -10.125 1.404 1.00 0.00 56 ASN A O 12
ATOM 18249 N N . SER A 1 57 ? -13.852 -11.827 2.063 1.00 0.00 57 SER A N 12
ATOM 18250 C CA . SER A 1 57 ? -14.531 -11.936 0.783 1.00 0.00 57 SER A CA 12
ATOM 18251 C C . SER A 1 57 ? -15.032 -10.561 0.338 1.00 0.00 57 SER A C 12
ATOM 18252 O O . SER A 1 57 ? -15.270 -10.337 -0.848 1.00 0.00 57 SER A O 12
ATOM 18260 N N . THR A 1 58 ? -15.179 -9.676 1.313 1.00 0.00 58 THR A N 12
ATOM 18261 C CA . THR A 1 58 ? -15.648 -8.329 1.037 1.00 0.00 58 THR A CA 12
ATOM 18262 C C . THR A 1 58 ? -14.573 -7.532 0.295 1.00 0.00 58 THR A C 12
ATOM 18263 O O . THR A 1 58 ? -14.863 -6.866 -0.698 1.00 0.00 58 THR A O 12
ATOM 18274 N N . TRP A 1 59 ? -13.354 -7.626 0.805 1.00 0.00 59 TRP A N 12
ATOM 18275 C CA . TRP A 1 59 ? -12.234 -6.922 0.204 1.00 0.00 59 TRP A CA 12
ATOM 18276 C C . TRP A 1 59 ? -12.026 -7.481 -1.205 1.00 0.00 59 TRP A C 12
ATOM 18277 O O . TRP A 1 59 ? -11.343 -6.869 -2.025 1.00 0.00 59 TRP A O 12
ATOM 18298 N N . TYR A 1 60 ? -12.627 -8.638 -1.443 1.00 0.00 60 TYR A N 12
ATOM 18299 C CA . TYR A 1 60 ? -12.516 -9.286 -2.739 1.00 0.00 60 TYR A CA 12
ATOM 18300 C C . TYR A 1 60 ? -13.668 -8.875 -3.658 1.00 0.00 60 TYR A C 12
ATOM 18301 O O . TYR A 1 60 ? -13.441 -8.363 -4.753 1.00 0.00 60 TYR A O 12
ATOM 18319 N N . GLU A 1 61 ? -14.880 -9.116 -3.179 1.00 0.00 61 GLU A N 12
ATOM 18320 C CA . GLU A 1 61 ? -16.068 -8.777 -3.944 1.00 0.00 61 GLU A CA 12
ATOM 18321 C C . GLU A 1 61 ? -16.006 -7.319 -4.403 1.00 0.00 61 GLU A C 12
ATOM 18322 O O . GLU A 1 61 ? -16.698 -6.930 -5.342 1.00 0.00 61 GLU A O 12
ATOM 18334 N N . ARG A 1 62 ? -15.170 -6.552 -3.719 1.00 0.00 62 ARG A N 12
ATOM 18335 C CA . ARG A 1 62 ? -15.008 -5.145 -4.045 1.00 0.00 62 ARG A CA 12
ATOM 18336 C C . ARG A 1 62 ? -13.787 -4.946 -4.946 1.00 0.00 62 ARG A C 12
ATOM 18337 O O . ARG A 1 62 ? -13.796 -4.090 -5.829 1.00 0.00 62 ARG A O 12
ATOM 18358 N N . TYR A 1 63 ? -12.766 -5.750 -4.690 1.00 0.00 63 TYR A N 12
ATOM 18359 C CA . TYR A 1 63 ? -11.540 -5.673 -5.467 1.00 0.00 63 TYR A CA 12
ATOM 18360 C C . TYR A 1 63 ? -11.100 -7.061 -5.936 1.00 0.00 63 TYR A C 12
ATOM 18361 O O . TYR A 1 63 ? -10.072 -7.573 -5.493 1.00 0.00 63 TYR A O 12
ATOM 18379 N N . LYS A 1 64 ? -11.899 -7.631 -6.826 1.00 0.00 64 LYS A N 12
ATOM 18380 C CA . LYS A 1 64 ? -11.604 -8.950 -7.359 1.00 0.00 64 LYS A CA 12
ATOM 18381 C C . LYS A 1 64 ? -10.971 -8.805 -8.745 1.00 0.00 64 LYS A C 12
ATOM 18382 O O . LYS A 1 64 ? -10.392 -9.755 -9.269 1.00 0.00 64 LYS A O 12
ATOM 18401 N N . PHE A 1 65 ? -11.103 -7.609 -9.298 1.00 0.00 65 PHE A N 12
ATOM 18402 C CA . PHE A 1 65 ? -10.551 -7.327 -10.612 1.00 0.00 65 PHE A CA 12
ATOM 18403 C C . PHE A 1 65 ? -9.928 -5.930 -10.658 1.00 0.00 65 PHE A C 12
ATOM 18404 O O . PHE A 1 65 ? -9.604 -5.426 -11.732 1.00 0.00 65 PHE A O 12
ATOM 18421 N N . ASP A 1 66 ? -9.781 -5.344 -9.479 1.00 0.00 66 ASP A N 12
ATOM 18422 C CA . ASP A 1 66 ? -9.204 -4.015 -9.371 1.00 0.00 66 ASP A CA 12
ATOM 18423 C C . ASP A 1 66 ? -7.970 -4.072 -8.468 1.00 0.00 66 ASP A C 12
ATOM 18424 O O . ASP A 1 66 ? -7.685 -3.123 -7.739 1.00 0.00 66 ASP A O 12
ATOM 18433 N N . ILE A 1 67 ? -7.270 -5.194 -8.547 1.00 0.00 67 ILE A N 12
ATOM 18434 C CA . ILE A 1 67 ? -6.073 -5.387 -7.746 1.00 0.00 67 ILE A CA 12
ATOM 18435 C C . ILE A 1 67 ? -4.843 -5.339 -8.655 1.00 0.00 67 ILE A C 12
ATOM 18436 O O . ILE A 1 67 ? -4.960 -5.476 -9.872 1.00 0.00 67 ILE A O 12
ATOM 18452 N N . PRO A 1 68 ? -3.661 -5.139 -8.013 1.00 0.00 68 PRO A N 12
ATOM 18453 C CA . PRO A 1 68 ? -3.610 -4.986 -6.569 1.00 0.00 68 PRO A CA 12
ATOM 18454 C C . PRO A 1 68 ? -4.114 -3.605 -6.146 1.00 0.00 68 PRO A C 12
ATOM 18455 O O . PRO A 1 68 ? -3.983 -2.636 -6.893 1.00 0.00 68 PRO A O 12
ATOM 18466 N N . VAL A 1 69 ? -4.679 -3.557 -4.948 1.00 0.00 69 VAL A N 12
ATOM 18467 C CA . VAL A 1 69 ? -5.203 -2.310 -4.417 1.00 0.00 69 VAL A CA 12
ATOM 18468 C C . VAL A 1 69 ? -4.298 -1.825 -3.282 1.00 0.00 69 VAL A C 12
ATOM 18469 O O . VAL A 1 69 ? -3.681 -2.630 -2.588 1.00 0.00 69 VAL A O 12
ATOM 18482 N N . PHE A 1 70 ? -4.249 -0.509 -3.130 1.00 0.00 70 PHE A N 12
ATOM 18483 C CA . PHE A 1 70 ? -3.430 0.093 -2.091 1.00 0.00 70 PHE A CA 12
ATOM 18484 C C . PHE A 1 70 ? -4.177 1.234 -1.398 1.00 0.00 70 PHE A C 12
ATOM 18485 O O . PHE A 1 70 ? -4.525 2.229 -2.032 1.00 0.00 70 PHE A O 12
ATOM 18502 N N . HIS A 1 71 ? -4.401 1.052 -0.104 1.00 0.00 71 HIS A N 12
ATOM 18503 C CA . HIS A 1 71 ? -5.100 2.054 0.682 1.00 0.00 71 HIS A CA 12
ATOM 18504 C C . HIS A 1 71 ? -4.122 2.718 1.653 1.00 0.00 71 HIS A C 12
ATOM 18505 O O . HIS A 1 71 ? -3.533 2.049 2.501 1.00 0.00 71 HIS A O 12
ATOM 18519 N N . LEU A 1 72 ? -3.979 4.026 1.497 1.00 0.00 72 LEU A N 12
ATOM 18520 C CA . LEU A 1 72 ? -3.083 4.788 2.349 1.00 0.00 72 LEU A CA 12
ATOM 18521 C C . LEU A 1 72 ? -3.905 5.589 3.360 1.00 0.00 72 LEU A C 12
ATOM 18522 O O . LEU A 1 72 ? -4.702 6.444 2.979 1.00 0.00 72 LEU A O 12
ATOM 18538 N N . ASN A 1 73 ? -3.683 5.282 4.630 1.00 0.00 73 ASN A N 12
ATOM 18539 C CA . ASN A 1 73 ? -4.394 5.962 5.699 1.00 0.00 73 ASN A CA 12
ATOM 18540 C C . ASN A 1 73 ? -5.892 5.680 5.571 1.00 0.00 73 ASN A C 12
ATOM 18541 O O . ASN A 1 73 ? -6.700 6.606 5.514 1.00 0.00 73 ASN A O 12
ATOM 18552 N N . GLY A 1 74 ? -6.218 4.396 5.528 1.00 0.00 74 GLY A N 12
ATOM 18553 C CA . GLY A 1 74 ? -7.605 3.980 5.407 1.00 0.00 74 GLY A CA 12
ATOM 18554 C C . GLY A 1 74 ? -8.302 4.720 4.264 1.00 0.00 74 GLY A C 12
ATOM 18555 O O . GLY A 1 74 ? -9.452 5.136 4.399 1.00 0.00 74 GLY A O 12
ATOM 18559 N N . GLN A 1 75 ? -7.577 4.863 3.165 1.00 0.00 75 GLN A N 12
ATOM 18560 C CA . GLN A 1 75 ? -8.111 5.547 1.999 1.00 0.00 75 GLN A CA 12
ATOM 18561 C C . GLN A 1 75 ? -7.385 5.086 0.734 1.00 0.00 75 GLN A C 12
ATOM 18562 O O . GLN A 1 75 ? -6.168 5.230 0.625 1.00 0.00 75 GLN A O 12
ATOM 18576 N N . PHE A 1 76 ? -8.161 4.540 -0.190 1.00 0.00 76 PHE A N 12
ATOM 18577 C CA . PHE A 1 76 ? -7.607 4.057 -1.444 1.00 0.00 76 PHE A CA 12
ATOM 18578 C C . PHE A 1 76 ? -6.582 5.043 -2.006 1.00 0.00 76 PHE A C 12
ATOM 18579 O O . PHE A 1 76 ? -6.911 6.195 -2.284 1.00 0.00 76 PHE A O 12
ATOM 18596 N N . LEU A 1 77 ? -5.359 4.555 -2.157 1.00 0.00 77 LEU A N 12
ATOM 18597 C CA . LEU A 1 77 ? -4.284 5.380 -2.682 1.00 0.00 77 LEU A CA 12
ATOM 18598 C C . LEU A 1 77 ? -4.130 5.116 -4.181 1.00 0.00 77 LEU A C 12
ATOM 18599 O O . LEU A 1 77 ? -3.990 6.050 -4.968 1.00 0.00 77 LEU A O 12
ATOM 18615 N N . MET A 1 78 ? -4.160 3.838 -4.531 1.00 0.00 78 MET A N 12
ATOM 18616 C CA . MET A 1 78 ? -4.026 3.440 -5.922 1.00 0.00 78 MET A CA 12
ATOM 18617 C C . MET A 1 78 ? -4.232 1.932 -6.083 1.00 0.00 78 MET A C 12
ATOM 18618 O O . MET A 1 78 ? -3.925 1.160 -5.176 1.00 0.00 78 MET A O 12
ATOM 18632 N N . MET A 1 79 ? -4.750 1.559 -7.243 1.00 0.00 79 MET A N 12
ATOM 18633 C CA . MET A 1 79 ? -5.002 0.158 -7.535 1.00 0.00 79 MET A CA 12
ATOM 18634 C C . MET A 1 79 ? -4.717 -0.156 -9.005 1.00 0.00 79 MET A C 12
ATOM 18635 O O . MET A 1 79 ? -4.716 0.742 -9.846 1.00 0.00 79 MET A O 12
ATOM 18649 N N . HIS A 1 80 ? -4.483 -1.433 -9.270 1.00 0.00 80 HIS A N 12
ATOM 18650 C CA . HIS A 1 80 ? -4.198 -1.876 -10.624 1.00 0.00 80 HIS A CA 12
ATOM 18651 C C . HIS A 1 80 ? -2.696 -1.774 -10.892 1.00 0.00 80 HIS A C 12
ATOM 18652 O O . HIS A 1 80 ? -2.253 -1.923 -12.030 1.00 0.00 80 HIS A O 12
ATOM 18666 N N . ARG A 1 81 ? -1.953 -1.521 -9.825 1.00 0.00 81 ARG A N 12
ATOM 18667 C CA . ARG A 1 81 ? -0.509 -1.398 -9.930 1.00 0.00 81 ARG A CA 12
ATOM 18668 C C . ARG A 1 81 ? 0.050 -0.645 -8.721 1.00 0.00 81 ARG A C 12
ATOM 18669 O O . ARG A 1 81 ? -0.664 -0.413 -7.746 1.00 0.00 81 ARG A O 12
ATOM 18690 N N . VAL A 1 82 ? 1.320 -0.284 -8.823 1.00 0.00 82 VAL A N 12
ATOM 18691 C CA . VAL A 1 82 ? 1.982 0.437 -7.750 1.00 0.00 82 VAL A CA 12
ATOM 18692 C C . VAL A 1 82 ? 2.681 1.671 -8.326 1.00 0.00 82 VAL A C 12
ATOM 18693 O O . VAL A 1 82 ? 3.889 1.654 -8.555 1.00 0.00 82 VAL A O 12
ATOM 18706 N N . ASN A 1 83 ? 1.891 2.712 -8.542 1.00 0.00 83 ASN A N 12
ATOM 18707 C CA . ASN A 1 83 ? 2.418 3.951 -9.087 1.00 0.00 83 ASN A CA 12
ATOM 18708 C C . ASN A 1 83 ? 3.217 4.680 -8.004 1.00 0.00 83 ASN A C 12
ATOM 18709 O O . ASN A 1 83 ? 2.729 5.637 -7.406 1.00 0.00 83 ASN A O 12
ATOM 18720 N N . THR A 1 84 ? 4.432 4.198 -7.785 1.00 0.00 84 THR A N 12
ATOM 18721 C CA . THR A 1 84 ? 5.303 4.791 -6.785 1.00 0.00 84 THR A CA 12
ATOM 18722 C C . THR A 1 84 ? 5.145 6.312 -6.775 1.00 0.00 84 THR A C 12
ATOM 18723 O O . THR A 1 84 ? 4.927 6.910 -5.722 1.00 0.00 84 THR A O 12
ATOM 18734 N N . SER A 1 85 ? 5.260 6.895 -7.959 1.00 0.00 85 SER A N 12
ATOM 18735 C CA . SER A 1 85 ? 5.133 8.336 -8.099 1.00 0.00 85 SER A CA 12
ATOM 18736 C C . SER A 1 85 ? 4.019 8.854 -7.187 1.00 0.00 85 SER A C 12
ATOM 18737 O O . SER A 1 85 ? 4.206 9.836 -6.469 1.00 0.00 85 SER A O 12
ATOM 18745 N N . LYS A 1 86 ? 2.885 8.171 -7.244 1.00 0.00 86 LYS A N 12
ATOM 18746 C CA . LYS A 1 86 ? 1.742 8.551 -6.432 1.00 0.00 86 LYS A CA 12
ATOM 18747 C C . LYS A 1 86 ? 2.058 8.285 -4.958 1.00 0.00 86 LYS A C 12
ATOM 18748 O O . LYS A 1 86 ? 2.037 9.203 -4.140 1.00 0.00 86 LYS A O 12
ATOM 18767 N N . LEU A 1 87 ? 2.344 7.025 -4.665 1.00 0.00 87 LEU A N 12
ATOM 18768 C CA . LEU A 1 87 ? 2.664 6.628 -3.305 1.00 0.00 87 LEU A CA 12
ATOM 18769 C C . LEU A 1 87 ? 3.585 7.675 -2.675 1.00 0.00 87 LEU A C 12
ATOM 18770 O O . LEU A 1 87 ? 3.195 8.364 -1.734 1.00 0.00 87 LEU A O 12
ATOM 18786 N N . GLU A 1 88 ? 4.789 7.761 -3.220 1.00 0.00 88 GLU A N 12
ATOM 18787 C CA . GLU A 1 88 ? 5.769 8.713 -2.723 1.00 0.00 88 GLU A CA 12
ATOM 18788 C C . GLU A 1 88 ? 5.121 10.084 -2.521 1.00 0.00 88 GLU A C 12
ATOM 18789 O O . GLU A 1 88 ? 5.224 10.670 -1.444 1.00 0.00 88 GLU A O 12
ATOM 18801 N N . LYS A 1 89 ? 4.468 10.556 -3.573 1.00 0.00 89 LYS A N 12
ATOM 18802 C CA . LYS A 1 89 ? 3.804 11.847 -3.523 1.00 0.00 89 LYS A CA 12
ATOM 18803 C C . LYS A 1 89 ? 2.920 11.914 -2.277 1.00 0.00 89 LYS A C 12
ATOM 18804 O O . LYS A 1 89 ? 2.834 12.955 -1.627 1.00 0.00 89 LYS A O 12
ATOM 18823 N N . GLN A 1 90 ? 2.284 10.790 -1.979 1.00 0.00 90 GLN A N 12
ATOM 18824 C CA . GLN A 1 90 ? 1.410 10.708 -0.822 1.00 0.00 90 GLN A CA 12
ATOM 18825 C C . GLN A 1 90 ? 2.235 10.689 0.466 1.00 0.00 90 GLN A C 12
ATOM 18826 O O . GLN A 1 90 ? 2.035 11.523 1.348 1.00 0.00 90 GLN A O 12
ATOM 18840 N N . LEU A 1 91 ? 3.145 9.728 0.535 1.00 0.00 91 LEU A N 12
ATOM 18841 C CA . LEU A 1 91 ? 4.001 9.590 1.700 1.00 0.00 91 LEU A CA 12
ATOM 18842 C C . LEU A 1 91 ? 4.424 10.978 2.185 1.00 0.00 91 LEU A C 12
ATOM 18843 O O . LEU A 1 91 ? 4.125 11.363 3.314 1.00 0.00 91 LEU A O 12
ATOM 18859 N N . ARG A 1 92 ? 5.113 11.692 1.307 1.00 0.00 92 ARG A N 12
ATOM 18860 C CA . ARG A 1 92 ? 5.579 13.030 1.631 1.00 0.00 92 ARG A CA 12
ATOM 18861 C C . ARG A 1 92 ? 4.516 13.783 2.433 1.00 0.00 92 ARG A C 12
ATOM 18862 O O . ARG A 1 92 ? 4.752 14.164 3.578 1.00 0.00 92 ARG A O 12
ATOM 18883 N N . LYS A 1 93 ? 3.369 13.975 1.799 1.00 0.00 93 LYS A N 12
ATOM 18884 C CA . LYS A 1 93 ? 2.269 14.676 2.440 1.00 0.00 93 LYS A CA 12
ATOM 18885 C C . LYS A 1 93 ? 1.246 13.657 2.947 1.00 0.00 93 LYS A C 12
ATOM 18886 O O . LYS A 1 93 ? 0.431 13.154 2.175 1.00 0.00 93 LYS A O 12
ATOM 18905 N N . LEU A 1 94 ? 1.324 13.383 4.241 1.00 0.00 94 LEU A N 12
ATOM 18906 C CA . LEU A 1 94 ? 0.415 12.433 4.860 1.00 0.00 94 LEU A CA 12
ATOM 18907 C C . LEU A 1 94 ? 0.587 12.485 6.379 1.00 0.00 94 LEU A C 12
ATOM 18908 O O . LEU A 1 94 ? -0.319 12.907 7.096 1.00 0.00 94 LEU A O 12
ATOM 18924 N N . SER A 1 95 ? 1.756 12.050 6.826 1.00 0.00 95 SER A N 12
ATOM 18925 C CA . SER A 1 95 ? 2.058 12.042 8.247 1.00 0.00 95 SER A CA 12
ATOM 18926 C C . SER A 1 95 ? 0.840 11.564 9.039 1.00 0.00 95 SER A C 12
ATOM 18927 O O . SER A 1 95 ? 0.094 12.374 9.586 1.00 0.00 95 SER A O 12
ATOM 18935 N N . GLY A 1 96 ? 0.675 10.249 9.074 1.00 0.00 96 GLY A N 12
ATOM 18936 C CA . GLY A 1 96 ? -0.440 9.654 9.790 1.00 0.00 96 GLY A CA 12
ATOM 18937 C C . GLY A 1 96 ? -0.498 10.158 11.233 1.00 0.00 96 GLY A C 12
ATOM 18938 O O . GLY A 1 96 ? 0.536 10.346 11.871 1.00 0.00 96 GLY A O 12
ATOM 18942 N N . PRO A 1 97 ? -1.751 10.369 11.718 1.00 0.00 97 PRO A N 12
ATOM 18943 C CA . PRO A 1 97 ? -1.958 10.848 13.074 1.00 0.00 97 PRO A CA 12
ATOM 18944 C C . PRO A 1 97 ? -1.713 9.733 14.093 1.00 0.00 97 PRO A C 12
ATOM 18945 O O . PRO A 1 97 ? -2.659 9.179 14.651 1.00 0.00 97 PRO A O 12
ATOM 18956 N N . SER A 1 98 ? -0.439 9.438 14.305 1.00 0.00 98 SER A N 12
ATOM 18957 C CA . SER A 1 98 ? -0.059 8.399 15.246 1.00 0.00 98 SER A CA 12
ATOM 18958 C C . SER A 1 98 ? -0.944 7.166 15.052 1.00 0.00 98 SER A C 12
ATOM 18959 O O . SER A 1 98 ? -1.998 7.050 15.675 1.00 0.00 98 SER A O 12
ATOM 18967 N N . SER A 1 99 ? -0.482 6.277 14.184 1.00 0.00 99 SER A N 12
ATOM 18968 C CA . SER A 1 99 ? -1.219 5.057 13.900 1.00 0.00 99 SER A CA 12
ATOM 18969 C C . SER A 1 99 ? -2.556 5.396 13.238 1.00 0.00 99 SER A C 12
ATOM 18970 O O . SER A 1 99 ? -3.584 5.469 13.909 1.00 0.00 99 SER A O 12
ATOM 18978 N N . GLY A 1 100 ? -2.499 5.593 11.929 1.00 0.00 100 GLY A N 12
ATOM 18979 C CA . GLY A 1 100 ? -3.692 5.922 11.169 1.00 0.00 100 GLY A CA 12
ATOM 18980 C C . GLY A 1 100 ? -3.965 4.869 10.092 1.00 0.00 100 GLY A C 12
ATOM 18981 O O . GLY A 1 100 ? -3.036 4.245 9.581 1.00 0.00 100 GLY A O 12
ATOM 18985 N N . GLY A 1 1 ? 16.701 26.018 26.023 1.00 0.00 1 GLY A N 13
ATOM 18986 C CA . GLY A 1 1 ? 16.437 25.230 27.215 1.00 0.00 1 GLY A CA 13
ATOM 18987 C C . GLY A 1 1 ? 15.326 24.208 26.962 1.00 0.00 1 GLY A C 13
ATOM 18988 O O . GLY A 1 1 ? 14.173 24.580 26.749 1.00 0.00 1 GLY A O 13
ATOM 18992 N N . SER A 1 2 ? 15.713 22.942 26.995 1.00 0.00 2 SER A N 13
ATOM 18993 C CA . SER A 1 2 ? 14.764 21.864 26.771 1.00 0.00 2 SER A CA 13
ATOM 18994 C C . SER A 1 2 ? 15.226 20.601 27.502 1.00 0.00 2 SER A C 13
ATOM 18995 O O . SER A 1 2 ? 15.810 19.706 26.893 1.00 0.00 2 SER A O 13
ATOM 19003 N N . SER A 1 3 ? 14.946 20.569 28.796 1.00 0.00 3 SER A N 13
ATOM 19004 C CA . SER A 1 3 ? 15.325 19.431 29.616 1.00 0.00 3 SER A CA 13
ATOM 19005 C C . SER A 1 3 ? 14.312 18.298 29.439 1.00 0.00 3 SER A C 13
ATOM 19006 O O . SER A 1 3 ? 13.320 18.229 30.163 1.00 0.00 3 SER A O 13
ATOM 19014 N N . GLY A 1 4 ? 14.597 17.438 28.472 1.00 0.00 4 GLY A N 13
ATOM 19015 C CA . GLY A 1 4 ? 13.723 16.312 28.191 1.00 0.00 4 GLY A CA 13
ATOM 19016 C C . GLY A 1 4 ? 13.207 16.365 26.751 1.00 0.00 4 GLY A C 13
ATOM 19017 O O . GLY A 1 4 ? 12.138 16.916 26.491 1.00 0.00 4 GLY A O 13
ATOM 19021 N N . SER A 1 5 ? 13.990 15.784 25.854 1.00 0.00 5 SER A N 13
ATOM 19022 C CA . SER A 1 5 ? 13.625 15.758 24.448 1.00 0.00 5 SER A CA 13
ATOM 19023 C C . SER A 1 5 ? 13.995 14.405 23.836 1.00 0.00 5 SER A C 13
ATOM 19024 O O . SER A 1 5 ? 15.166 14.143 23.565 1.00 0.00 5 SER A O 13
ATOM 19032 N N . SER A 1 6 ? 12.976 13.583 23.637 1.00 0.00 6 SER A N 13
ATOM 19033 C CA . SER A 1 6 ? 13.180 12.264 23.062 1.00 0.00 6 SER A CA 13
ATOM 19034 C C . SER A 1 6 ? 11.831 11.580 22.831 1.00 0.00 6 SER A C 13
ATOM 19035 O O . SER A 1 6 ? 10.889 11.783 23.595 1.00 0.00 6 SER A O 13
ATOM 19043 N N . GLY A 1 7 ? 11.781 10.783 21.773 1.00 0.00 7 GLY A N 13
ATOM 19044 C CA . GLY A 1 7 ? 10.563 10.068 21.431 1.00 0.00 7 GLY A CA 13
ATOM 19045 C C . GLY A 1 7 ? 10.823 9.039 20.329 1.00 0.00 7 GLY A C 13
ATOM 19046 O O . GLY A 1 7 ? 10.345 9.193 19.206 1.00 0.00 7 GLY A O 13
ATOM 19050 N N . ASN A 1 8 ? 11.580 8.013 20.688 1.00 0.00 8 ASN A N 13
ATOM 19051 C CA . ASN A 1 8 ? 11.908 6.959 19.744 1.00 0.00 8 ASN A CA 13
ATOM 19052 C C . ASN A 1 8 ? 12.560 7.575 18.504 1.00 0.00 8 ASN A C 13
ATOM 19053 O O . ASN A 1 8 ? 11.876 8.159 17.665 1.00 0.00 8 ASN A O 13
ATOM 19064 N N . LEU A 1 9 ? 13.874 7.425 18.429 1.00 0.00 9 LEU A N 13
ATOM 19065 C CA . LEU A 1 9 ? 14.625 7.960 17.306 1.00 0.00 9 LEU A CA 13
ATOM 19066 C C . LEU A 1 9 ? 14.602 9.489 17.364 1.00 0.00 9 LEU A C 13
ATOM 19067 O O . LEU A 1 9 ? 15.623 10.119 17.634 1.00 0.00 9 LEU A O 13
ATOM 19083 N N . SER A 1 10 ? 13.425 10.041 17.107 1.00 0.00 10 SER A N 13
ATOM 19084 C CA . SER A 1 10 ? 13.255 11.484 17.126 1.00 0.00 10 SER A CA 13
ATOM 19085 C C . SER A 1 10 ? 14.066 12.122 15.997 1.00 0.00 10 SER A C 13
ATOM 19086 O O . SER A 1 10 ? 15.260 12.377 16.152 1.00 0.00 10 SER A O 13
ATOM 19094 N N . ALA A 1 11 ? 13.386 12.361 14.885 1.00 0.00 11 ALA A N 13
ATOM 19095 C CA . ALA A 1 11 ? 14.029 12.964 13.730 1.00 0.00 11 ALA A CA 13
ATOM 19096 C C . ALA A 1 11 ? 12.996 13.151 12.617 1.00 0.00 11 ALA A C 13
ATOM 19097 O O . ALA A 1 11 ? 12.937 12.356 11.680 1.00 0.00 11 ALA A O 13
ATOM 19104 N N . SER A 1 12 ? 12.207 14.206 12.756 1.00 0.00 12 SER A N 13
ATOM 19105 C CA . SER A 1 12 ? 11.180 14.507 11.774 1.00 0.00 12 SER A CA 13
ATOM 19106 C C . SER A 1 12 ? 10.137 13.388 11.747 1.00 0.00 12 SER A C 13
ATOM 19107 O O . SER A 1 12 ? 9.049 13.535 12.300 1.00 0.00 12 SER A O 13
ATOM 19115 N N . ASN A 1 13 ? 10.507 12.294 11.098 1.00 0.00 13 ASN A N 13
ATOM 19116 C CA . ASN A 1 13 ? 9.618 11.150 10.992 1.00 0.00 13 ASN A CA 13
ATOM 19117 C C . ASN A 1 13 ? 8.912 10.932 12.331 1.00 0.00 13 ASN A C 13
ATOM 19118 O O . ASN A 1 13 ? 9.509 11.123 13.390 1.00 0.00 13 ASN A O 13
ATOM 19129 N N . ARG A 1 14 ? 7.651 10.535 12.242 1.00 0.00 14 ARG A N 13
ATOM 19130 C CA . ARG A 1 14 ? 6.858 10.289 13.435 1.00 0.00 14 ARG A CA 13
ATOM 19131 C C . ARG A 1 14 ? 5.648 9.416 13.096 1.00 0.00 14 ARG A C 13
ATOM 19132 O O . ARG A 1 14 ? 4.643 9.912 12.587 1.00 0.00 14 ARG A O 13
ATOM 19153 N N . ALA A 1 15 ? 5.783 8.132 13.393 1.00 0.00 15 ALA A N 13
ATOM 19154 C CA . ALA A 1 15 ? 4.713 7.186 13.126 1.00 0.00 15 ALA A CA 13
ATOM 19155 C C . ALA A 1 15 ? 4.464 7.116 11.618 1.00 0.00 15 ALA A C 13
ATOM 19156 O O . ALA A 1 15 ? 4.128 8.121 10.994 1.00 0.00 15 ALA A O 13
ATOM 19163 N N . LEU A 1 16 ? 4.637 5.919 11.077 1.00 0.00 16 LEU A N 13
ATOM 19164 C CA . LEU A 1 16 ? 4.434 5.705 9.654 1.00 0.00 16 LEU A CA 13
ATOM 19165 C C . LEU A 1 16 ? 2.973 5.330 9.402 1.00 0.00 16 LEU A C 13
ATOM 19166 O O . LEU A 1 16 ? 2.287 4.850 10.303 1.00 0.00 16 LEU A O 13
ATOM 19182 N N . PRO A 1 17 ? 2.527 5.569 8.139 1.00 0.00 17 PRO A N 13
ATOM 19183 C CA . PRO A 1 17 ? 1.160 5.261 7.757 1.00 0.00 17 PRO A CA 13
ATOM 19184 C C . PRO A 1 17 ? 0.967 3.754 7.577 1.00 0.00 17 PRO A C 13
ATOM 19185 O O . PRO A 1 17 ? 1.936 2.997 7.566 1.00 0.00 17 PRO A O 13
ATOM 19196 N N . VAL A 1 18 ? -0.292 3.363 7.441 1.00 0.00 18 VAL A N 13
ATOM 19197 C CA . VAL A 1 18 ? -0.624 1.960 7.263 1.00 0.00 18 VAL A CA 13
ATOM 19198 C C . VAL A 1 18 ? -1.154 1.742 5.844 1.00 0.00 18 VAL A C 13
ATOM 19199 O O . VAL A 1 18 ? -2.254 2.183 5.513 1.00 0.00 18 VAL A O 13
ATOM 19212 N N . LEU A 1 19 ? -0.347 1.062 5.043 1.00 0.00 19 LEU A N 13
ATOM 19213 C CA . LEU A 1 19 ? -0.720 0.781 3.667 1.00 0.00 19 LEU A CA 13
ATOM 19214 C C . LEU A 1 19 ? -1.386 -0.594 3.595 1.00 0.00 19 LEU A C 13
ATOM 19215 O O . LEU A 1 19 ? -0.726 -1.617 3.770 1.00 0.00 19 LEU A O 13
ATOM 19231 N N . THR A 1 20 ? -2.686 -0.574 3.337 1.00 0.00 20 THR A N 13
ATOM 19232 C CA . THR A 1 20 ? -3.449 -1.807 3.240 1.00 0.00 20 THR A CA 13
ATOM 19233 C C . THR A 1 20 ? -3.273 -2.434 1.856 1.00 0.00 20 THR A C 13
ATOM 19234 O O . THR A 1 20 ? -3.901 -2.002 0.890 1.00 0.00 20 THR A O 13
ATOM 19245 N N . LEU A 1 21 ? -2.417 -3.444 1.803 1.00 0.00 21 LEU A N 13
ATOM 19246 C CA . LEU A 1 21 ? -2.151 -4.136 0.553 1.00 0.00 21 LEU A CA 13
ATOM 19247 C C . LEU A 1 21 ? -3.077 -5.348 0.439 1.00 0.00 21 LEU A C 13
ATOM 19248 O O . LEU A 1 21 ? -3.020 -6.257 1.266 1.00 0.00 21 LEU A O 13
ATOM 19264 N N . PHE A 1 22 ? -3.908 -5.323 -0.592 1.00 0.00 22 PHE A N 13
ATOM 19265 C CA . PHE A 1 22 ? -4.845 -6.409 -0.825 1.00 0.00 22 PHE A CA 13
ATOM 19266 C C . PHE A 1 22 ? -4.391 -7.284 -1.995 1.00 0.00 22 PHE A C 13
ATOM 19267 O O . PHE A 1 22 ? -4.577 -6.921 -3.155 1.00 0.00 22 PHE A O 13
ATOM 19284 N N . THR A 1 23 ? -3.802 -8.420 -1.649 1.00 0.00 23 THR A N 13
ATOM 19285 C CA . THR A 1 23 ? -3.320 -9.349 -2.655 1.00 0.00 23 THR A CA 13
ATOM 19286 C C . THR A 1 23 ? -4.056 -10.686 -2.544 1.00 0.00 23 THR A C 13
ATOM 19287 O O .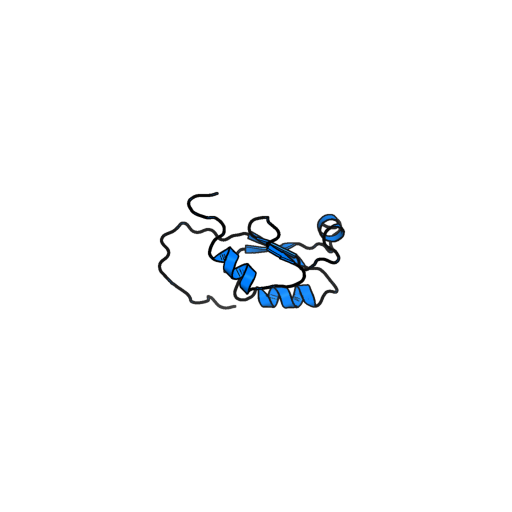 THR A 1 23 ? -4.836 -10.893 -1.616 1.00 0.00 23 THR A O 13
ATOM 19298 N N . LYS A 1 24 ? -3.783 -11.557 -3.504 1.00 0.00 24 LYS A N 13
ATOM 19299 C CA . LYS A 1 24 ? -4.411 -12.867 -3.526 1.00 0.00 24 LYS A CA 13
ATOM 19300 C C . LYS A 1 24 ? -3.476 -13.864 -4.215 1.00 0.00 24 LYS A C 13
ATOM 19301 O O . LYS A 1 24 ? -2.341 -13.527 -4.549 1.00 0.00 24 LYS A O 13
ATOM 19320 N N . ALA A 1 25 ? -3.989 -15.071 -4.408 1.00 0.00 25 ALA A N 13
ATOM 19321 C CA . ALA A 1 25 ? -3.214 -16.118 -5.051 1.00 0.00 25 ALA A CA 13
ATOM 19322 C C . ALA A 1 25 ? -4.132 -16.941 -5.958 1.00 0.00 25 ALA A C 13
ATOM 19323 O O . ALA A 1 25 ? -5.206 -17.367 -5.538 1.00 0.00 25 ALA A O 13
ATOM 19330 N N . PRO A 1 26 ? -3.662 -17.145 -7.218 1.00 0.00 26 PRO A N 13
ATOM 19331 C CA . PRO A 1 26 ? -2.379 -16.606 -7.635 1.00 0.00 26 PRO A CA 13
ATOM 19332 C C . PRO A 1 26 ? -2.471 -15.097 -7.876 1.00 0.00 26 PRO A C 13
ATOM 19333 O O . PRO A 1 26 ? -3.566 -14.546 -7.974 1.00 0.00 26 PRO A O 13
ATOM 19344 N N . CYS A 1 27 ? -1.306 -14.473 -7.966 1.00 0.00 27 CYS A N 13
ATOM 19345 C CA . CYS A 1 27 ? -1.241 -13.039 -8.194 1.00 0.00 27 CYS A CA 13
ATOM 19346 C C . CYS A 1 27 ? 0.078 -12.725 -8.904 1.00 0.00 27 CYS A C 13
ATOM 19347 O O . CYS A 1 27 ? 1.124 -12.631 -8.265 1.00 0.00 27 CYS A O 13
ATOM 19355 N N . PRO A 1 28 ? -0.019 -12.568 -10.251 1.00 0.00 28 PRO A N 13
ATOM 19356 C CA . PRO A 1 28 ? 1.154 -12.266 -11.055 1.00 0.00 28 PRO A CA 13
ATOM 19357 C C . PRO A 1 28 ? 1.578 -10.807 -10.880 1.00 0.00 28 PRO A C 13
ATOM 19358 O O . PRO A 1 28 ? 2.763 -10.487 -10.957 1.00 0.00 28 PRO A O 13
ATOM 19369 N N . LEU A 1 29 ? 0.586 -9.959 -10.648 1.00 0.00 29 LEU A N 13
ATOM 19370 C CA . LEU A 1 29 ? 0.842 -8.541 -10.461 1.00 0.00 29 LEU A CA 13
ATOM 19371 C C . LEU A 1 29 ? 1.289 -8.293 -9.019 1.00 0.00 29 LEU A C 13
ATOM 19372 O O . LEU A 1 29 ? 2.427 -7.893 -8.779 1.00 0.00 29 LEU A O 13
ATOM 19388 N N . CYS A 1 30 ? 0.370 -8.542 -8.097 1.00 0.00 30 CYS A N 13
ATOM 19389 C CA . CYS A 1 30 ? 0.656 -8.351 -6.686 1.00 0.00 30 CYS A CA 13
ATOM 19390 C C . CYS A 1 30 ? 2.069 -8.868 -6.407 1.00 0.00 30 CYS A C 13
ATOM 19391 O O . CYS A 1 30 ? 2.836 -8.232 -5.686 1.00 0.00 30 CYS A O 13
ATOM 19399 N N . ASP A 1 31 ? 2.370 -10.017 -6.993 1.00 0.00 31 ASP A N 13
ATOM 19400 C CA . ASP A 1 31 ? 3.677 -10.627 -6.817 1.00 0.00 31 ASP A CA 13
ATOM 19401 C C . ASP A 1 31 ? 4.762 -9.575 -7.054 1.00 0.00 31 ASP A C 13
ATOM 19402 O O . ASP A 1 31 ? 5.675 -9.426 -6.243 1.00 0.00 31 ASP A O 13
ATOM 19411 N N . GLU A 1 32 ? 4.627 -8.873 -8.170 1.00 0.00 32 GLU A N 13
ATOM 19412 C CA . GLU A 1 32 ? 5.584 -7.839 -8.524 1.00 0.00 32 GLU A CA 13
ATOM 19413 C C . GLU A 1 32 ? 5.351 -6.587 -7.678 1.00 0.00 32 GLU A C 13
ATOM 19414 O O . GLU A 1 32 ? 6.291 -6.030 -7.113 1.00 0.00 32 GLU A O 13
ATOM 19426 N N . ALA A 1 33 ? 4.091 -6.179 -7.616 1.00 0.00 33 ALA A N 13
ATOM 19427 C CA . ALA A 1 33 ? 3.722 -5.003 -6.848 1.00 0.00 33 ALA A CA 13
ATOM 19428 C C . ALA A 1 33 ? 4.553 -4.956 -5.564 1.00 0.00 33 ALA A C 13
ATOM 19429 O O . ALA A 1 33 ? 5.278 -3.991 -5.324 1.00 0.00 33 ALA A O 13
ATOM 19436 N N . LYS A 1 34 ? 4.421 -6.010 -4.772 1.00 0.00 34 LYS A N 13
ATOM 19437 C CA . LYS A 1 34 ? 5.150 -6.101 -3.519 1.00 0.00 34 LYS A CA 13
ATOM 19438 C C . LYS A 1 34 ? 6.612 -5.713 -3.755 1.00 0.00 34 LYS A C 13
ATOM 19439 O O . LYS A 1 34 ? 7.154 -4.864 -3.049 1.00 0.00 34 LYS A O 13
ATOM 19458 N N . GLU A 1 35 ? 7.207 -6.353 -4.751 1.00 0.00 35 GLU A N 13
ATOM 19459 C CA . GLU A 1 35 ? 8.595 -6.085 -5.089 1.00 0.00 35 GLU A CA 13
ATOM 19460 C C . GLU A 1 35 ? 8.804 -4.589 -5.328 1.00 0.00 35 GLU A C 13
ATOM 19461 O O . GLU A 1 35 ? 9.903 -4.073 -5.135 1.00 0.00 35 GLU A O 13
ATOM 19473 N N . VAL A 1 36 ? 7.730 -3.934 -5.746 1.00 0.00 36 VAL A N 13
ATOM 19474 C CA . VAL A 1 36 ? 7.782 -2.506 -6.014 1.00 0.00 36 VAL A CA 13
ATOM 19475 C C . VAL A 1 36 ? 7.690 -1.740 -4.693 1.00 0.00 36 VAL A C 13
ATOM 19476 O O . VAL A 1 36 ? 8.038 -0.562 -4.630 1.00 0.00 36 VAL A O 13
ATOM 19489 N N . LEU A 1 37 ? 7.220 -2.440 -3.671 1.00 0.00 37 LEU A N 13
ATOM 19490 C CA . LEU A 1 37 ? 7.078 -1.840 -2.356 1.00 0.00 37 LEU A CA 13
ATOM 19491 C C . LEU A 1 37 ? 8.252 -2.270 -1.474 1.00 0.00 37 LEU A C 13
ATOM 19492 O O . LEU A 1 37 ? 8.214 -2.099 -0.257 1.00 0.00 37 LEU A O 13
ATOM 19508 N N . GLN A 1 38 ? 9.268 -2.820 -2.124 1.00 0.00 38 GLN A N 13
ATOM 19509 C CA . GLN A 1 38 ? 10.451 -3.275 -1.414 1.00 0.00 38 GLN A CA 13
ATOM 19510 C C . GLN A 1 38 ? 11.148 -2.096 -0.732 1.00 0.00 38 GLN A C 13
ATOM 19511 O O . GLN A 1 38 ? 11.446 -2.152 0.460 1.00 0.00 38 GLN A O 13
ATOM 19525 N N . PRO A 1 39 ? 11.394 -1.029 -1.539 1.00 0.00 39 PRO A N 13
ATOM 19526 C CA . PRO A 1 39 ? 12.050 0.161 -1.026 1.00 0.00 39 PRO A CA 13
ATOM 19527 C C . PRO A 1 39 ? 11.092 0.988 -0.166 1.00 0.00 39 PRO A C 13
ATOM 19528 O O . PRO A 1 39 ? 11.491 1.989 0.427 1.00 0.00 39 PRO A O 13
ATOM 19539 N N . TYR A 1 40 ? 9.846 0.539 -0.125 1.00 0.00 40 TYR A N 13
ATOM 19540 C CA . TYR A 1 40 ? 8.828 1.224 0.652 1.00 0.00 40 TYR A CA 13
ATOM 19541 C C . TYR A 1 40 ? 8.282 0.321 1.759 1.00 0.00 40 TYR A C 13
ATOM 19542 O O . TYR A 1 40 ? 7.241 0.611 2.346 1.00 0.00 40 TYR A O 13
ATOM 19560 N N . LYS A 1 41 ? 9.011 -0.757 2.012 1.00 0.00 41 LYS A N 13
ATOM 19561 C CA . LYS A 1 41 ? 8.613 -1.705 3.039 1.00 0.00 41 LYS A CA 13
ATOM 19562 C C . LYS A 1 41 ? 8.792 -1.064 4.416 1.00 0.00 41 LYS A C 13
ATOM 19563 O O . LYS A 1 41 ? 8.053 -1.373 5.350 1.00 0.00 41 LYS A O 13
ATOM 19582 N N . ASP A 1 42 ? 9.778 -0.183 4.499 1.00 0.00 42 ASP A N 13
ATOM 19583 C CA . ASP A 1 42 ? 10.064 0.505 5.747 1.00 0.00 42 ASP A CA 13
ATOM 19584 C C . ASP A 1 42 ? 9.450 1.906 5.705 1.00 0.00 42 ASP A C 13
ATOM 19585 O O . ASP A 1 42 ? 9.340 2.570 6.734 1.00 0.00 42 ASP A O 13
ATOM 19594 N N . ARG A 1 43 ? 9.067 2.313 4.504 1.00 0.00 43 ARG A N 13
ATOM 19595 C CA . ARG A 1 43 ? 8.467 3.623 4.314 1.00 0.00 43 ARG A CA 13
ATOM 19596 C C . ARG A 1 43 ? 7.113 3.694 5.023 1.00 0.00 43 ARG A C 13
ATOM 19597 O O . ARG A 1 43 ? 6.626 4.780 5.332 1.00 0.00 43 ARG A O 13
ATOM 19618 N N . PHE A 1 44 ? 6.543 2.522 5.260 1.00 0.00 44 PHE A N 13
ATOM 19619 C CA . PHE A 1 44 ? 5.254 2.437 5.927 1.00 0.00 44 PHE A CA 13
ATOM 19620 C C . PHE A 1 44 ? 4.947 0.998 6.346 1.00 0.00 44 PHE A C 13
ATOM 19621 O O . PHE A 1 44 ? 5.752 0.096 6.119 1.00 0.00 44 PHE A O 13
ATOM 19638 N N . ILE A 1 45 ? 3.779 0.828 6.949 1.00 0.00 45 ILE A N 13
ATOM 19639 C CA . ILE A 1 45 ? 3.355 -0.486 7.401 1.00 0.00 45 ILE A CA 13
ATOM 19640 C C . ILE A 1 45 ? 2.476 -1.131 6.328 1.00 0.00 45 ILE A C 13
ATOM 19641 O O . ILE A 1 45 ? 1.289 -0.828 6.229 1.00 0.00 45 ILE A O 13
ATOM 19657 N N . LEU A 1 46 ? 3.094 -2.010 5.552 1.00 0.00 46 LEU A N 13
ATOM 19658 C CA . LEU A 1 46 ? 2.382 -2.700 4.490 1.00 0.00 46 LEU A CA 13
ATOM 19659 C C . LEU A 1 46 ? 1.494 -3.786 5.099 1.00 0.00 46 LEU A C 13
ATOM 19660 O O . LEU A 1 46 ? 1.988 -4.824 5.537 1.00 0.00 46 LEU A O 13
ATOM 19676 N N . GLN A 1 47 ? 0.198 -3.510 5.107 1.00 0.00 47 GLN A N 13
ATOM 19677 C CA . GLN A 1 47 ? -0.764 -4.450 5.656 1.00 0.00 47 GLN A CA 13
ATOM 19678 C C . GLN A 1 47 ? -1.324 -5.344 4.547 1.00 0.00 47 GLN A C 13
ATOM 19679 O O . GLN A 1 47 ? -2.234 -4.944 3.823 1.00 0.00 47 GLN A O 13
ATOM 19693 N N . GLU A 1 48 ? -0.757 -6.538 4.451 1.00 0.00 48 GLU A N 13
ATOM 19694 C CA . GLU A 1 48 ? -1.187 -7.492 3.443 1.00 0.00 48 GLU A CA 13
ATOM 19695 C C . GLU A 1 48 ? -2.485 -8.176 3.879 1.00 0.00 48 GLU A C 13
ATOM 19696 O O . GLU A 1 48 ? -2.462 -9.089 4.703 1.00 0.00 48 GLU A O 13
ATOM 19708 N N . VAL A 1 49 ? -3.584 -7.708 3.308 1.00 0.00 49 VAL A N 13
ATOM 19709 C CA . VAL A 1 49 ? -4.888 -8.263 3.627 1.00 0.00 49 VAL A CA 13
ATOM 19710 C C . VAL A 1 49 ? -5.192 -9.422 2.676 1.00 0.00 49 VAL A C 13
ATOM 19711 O O . VAL A 1 49 ? -4.909 -9.339 1.481 1.00 0.00 49 VAL A O 13
ATOM 19724 N N . ASP A 1 50 ? -5.763 -10.475 3.241 1.00 0.00 50 ASP A N 13
ATOM 19725 C CA . ASP A 1 50 ? -6.108 -11.649 2.457 1.00 0.00 50 ASP A CA 13
ATOM 19726 C C . ASP A 1 50 ? -7.580 -11.568 2.046 1.00 0.00 50 ASP A C 13
ATOM 19727 O O . ASP A 1 50 ? -8.470 -11.820 2.856 1.00 0.00 50 ASP A O 13
ATOM 19736 N N . ILE A 1 51 ? -7.790 -11.216 0.786 1.00 0.00 51 ILE A N 13
ATOM 19737 C CA . ILE A 1 51 ? -9.138 -11.099 0.256 1.00 0.00 51 ILE A CA 13
ATOM 19738 C C . ILE A 1 51 ? -9.631 -12.479 -0.182 1.00 0.00 51 ILE A C 13
ATOM 19739 O O . ILE A 1 51 ? -10.813 -12.657 -0.472 1.00 0.00 51 ILE A O 13
ATOM 19755 N N . THR A 1 52 ? -8.701 -13.422 -0.215 1.00 0.00 52 THR A N 13
ATOM 19756 C CA . THR A 1 52 ? -9.026 -14.781 -0.612 1.00 0.00 52 THR A CA 13
ATOM 19757 C C . THR A 1 52 ? -9.759 -15.506 0.518 1.00 0.00 52 THR A C 13
ATOM 19758 O O . THR A 1 52 ? -10.223 -16.631 0.340 1.00 0.00 52 THR A O 13
ATOM 19769 N N . LEU A 1 53 ? -9.840 -14.832 1.656 1.00 0.00 53 LEU A N 13
ATOM 19770 C CA . LEU A 1 53 ? -10.509 -15.398 2.815 1.00 0.00 53 LEU A CA 13
ATOM 19771 C C . LEU A 1 53 ? -12.014 -15.151 2.701 1.00 0.00 53 LEU A C 13
ATOM 19772 O O . LEU A 1 53 ? -12.448 -14.267 1.964 1.00 0.00 53 LEU A O 13
ATOM 19788 N N . PRO A 1 54 ? -12.790 -15.970 3.461 1.00 0.00 54 PRO A N 13
ATOM 19789 C CA . PRO A 1 54 ? -14.238 -15.848 3.453 1.00 0.00 54 PRO A CA 13
ATOM 19790 C C . PRO A 1 54 ? -14.690 -14.623 4.249 1.00 0.00 54 PRO A C 13
ATOM 19791 O O . PRO A 1 54 ? -15.650 -13.953 3.872 1.00 0.00 54 PRO A O 13
ATOM 19802 N N . GLU A 1 55 ? -13.977 -14.366 5.336 1.00 0.00 55 GLU A N 13
ATOM 19803 C CA . GLU A 1 55 ? -14.293 -13.233 6.188 1.00 0.00 55 GLU A CA 13
ATOM 19804 C C . GLU A 1 55 ? -13.893 -11.925 5.503 1.00 0.00 55 GLU A C 13
ATOM 19805 O O . GLU A 1 55 ? -14.418 -10.862 5.831 1.00 0.00 55 GLU A O 13
ATOM 19817 N N . ASN A 1 56 ? -12.967 -12.046 4.562 1.00 0.00 56 ASN A N 13
ATOM 19818 C CA . ASN A 1 56 ? -12.491 -10.887 3.828 1.00 0.00 56 ASN A CA 13
ATOM 19819 C C . ASN A 1 56 ? -13.073 -10.911 2.413 1.00 0.00 56 ASN A C 13
ATOM 19820 O O . ASN A 1 56 ? -12.795 -10.023 1.608 1.00 0.00 56 ASN A O 13
ATOM 19831 N N . SER A 1 57 ? -13.869 -11.937 2.152 1.00 0.00 57 SER A N 13
ATOM 19832 C CA . SER A 1 57 ? -14.493 -12.088 0.848 1.00 0.00 57 SER A CA 13
ATOM 19833 C C . SER A 1 57 ? -15.061 -10.747 0.381 1.00 0.00 57 SER A C 13
ATOM 19834 O O . SER A 1 57 ? -15.174 -10.500 -0.819 1.00 0.00 57 SER A O 13
ATOM 19842 N N . THR A 1 58 ? -15.405 -9.915 1.354 1.00 0.00 58 THR A N 13
ATOM 19843 C CA . THR A 1 58 ? -15.959 -8.605 1.057 1.00 0.00 58 THR A CA 13
ATOM 19844 C C . THR A 1 58 ? -14.924 -7.739 0.335 1.00 0.00 58 THR A C 13
ATOM 19845 O O . THR A 1 58 ? -15.241 -7.083 -0.656 1.00 0.00 58 THR A O 13
ATOM 19856 N N . TRP A 1 59 ? -13.708 -7.765 0.861 1.00 0.00 59 TRP A N 13
ATOM 19857 C CA . TRP A 1 59 ? -12.624 -6.991 0.279 1.00 0.00 59 TRP A CA 13
ATOM 19858 C C . TRP A 1 59 ? -12.401 -7.490 -1.150 1.00 0.00 59 TRP A C 13
ATOM 19859 O O . TRP A 1 59 ? -11.940 -6.740 -2.009 1.00 0.00 59 TRP A O 13
ATOM 19880 N N . TYR A 1 60 ? -12.738 -8.754 -1.361 1.00 0.00 60 TYR A N 13
ATOM 19881 C CA . TYR A 1 60 ? -12.580 -9.363 -2.671 1.00 0.00 60 TYR A CA 13
ATOM 19882 C C . TYR A 1 60 ? -13.776 -9.045 -3.571 1.00 0.00 60 TYR A C 13
ATOM 19883 O O . TYR A 1 60 ? -13.606 -8.546 -4.682 1.00 0.00 60 TYR A O 13
ATOM 19901 N N . GLU A 1 61 ? -14.959 -9.348 -3.057 1.00 0.00 61 GLU A N 13
ATOM 19902 C CA . GLU A 1 61 ? -16.183 -9.101 -3.800 1.00 0.00 61 GLU A CA 13
ATOM 19903 C C . GLU A 1 61 ? -16.210 -7.660 -4.314 1.00 0.00 61 GLU A C 13
ATOM 19904 O O . GLU A 1 61 ? -16.930 -7.349 -5.262 1.00 0.00 61 GLU A O 13
ATOM 19916 N N . ARG A 1 62 ? -15.418 -6.819 -3.666 1.00 0.00 62 ARG A N 13
ATOM 19917 C CA . ARG A 1 62 ? -15.342 -5.419 -4.046 1.00 0.00 62 ARG A CA 13
ATOM 19918 C C . ARG A 1 62 ? -14.093 -5.165 -4.892 1.00 0.00 62 ARG A C 13
ATOM 19919 O O . ARG A 1 62 ? -14.105 -4.320 -5.785 1.00 0.00 62 ARG A O 13
ATOM 19940 N N . TYR A 1 63 ? -13.044 -5.911 -4.579 1.00 0.00 63 TYR A N 13
ATOM 19941 C CA . TYR A 1 63 ? -11.789 -5.778 -5.299 1.00 0.00 63 TYR A CA 13
ATOM 19942 C C . TYR A 1 63 ? -11.212 -7.149 -5.655 1.00 0.00 63 TYR A C 13
ATOM 19943 O O . TYR A 1 63 ? -10.253 -7.604 -5.034 1.00 0.00 63 TYR A O 13
ATOM 19961 N N . LYS A 1 64 ? -11.821 -7.771 -6.654 1.00 0.00 64 LYS A N 13
ATOM 19962 C CA . LYS A 1 64 ? -11.380 -9.081 -7.100 1.00 0.00 64 LYS A CA 13
ATOM 19963 C C . LYS A 1 64 ? -10.804 -8.967 -8.513 1.00 0.00 64 LYS A C 13
ATOM 19964 O O . LYS A 1 64 ? -10.242 -9.928 -9.038 1.00 0.00 64 LYS A O 13
ATOM 19983 N N . PHE A 1 65 ? -10.963 -7.785 -9.089 1.00 0.00 65 PHE A N 13
ATOM 19984 C CA . PHE A 1 65 ? -10.465 -7.533 -10.431 1.00 0.00 65 PHE A CA 13
ATOM 19985 C C . PHE A 1 65 ? -9.758 -6.178 -10.507 1.00 0.00 65 PHE A C 13
ATOM 19986 O O . PHE A 1 65 ? -9.468 -5.686 -11.597 1.00 0.00 65 PHE A O 13
ATOM 20003 N N . ASP A 1 66 ? -9.499 -5.614 -9.337 1.00 0.00 66 ASP A N 13
ATOM 20004 C CA . ASP A 1 66 ? -8.831 -4.327 -9.258 1.00 0.00 66 ASP A CA 13
ATOM 20005 C C . ASP A 1 66 ? -7.439 -4.516 -8.651 1.00 0.00 66 ASP A C 13
ATOM 20006 O O . ASP A 1 66 ? -6.464 -3.942 -9.134 1.00 0.00 66 ASP A O 13
ATOM 20015 N N . ILE A 1 67 ? -7.391 -5.323 -7.601 1.00 0.00 67 ILE A N 13
ATOM 20016 C CA . ILE A 1 67 ? -6.135 -5.595 -6.923 1.00 0.00 67 ILE A CA 13
ATOM 20017 C C . ILE A 1 67 ? -5.006 -5.651 -7.954 1.00 0.00 67 ILE A C 13
ATOM 20018 O O . ILE A 1 67 ? -5.245 -5.934 -9.127 1.00 0.00 67 ILE A O 13
ATOM 20034 N N . PRO A 1 68 ? -3.767 -5.371 -7.467 1.00 0.00 68 PRO A N 13
ATOM 20035 C CA . PRO A 1 68 ? -3.571 -5.045 -6.065 1.00 0.00 68 PRO A CA 13
ATOM 20036 C C . PRO A 1 68 ? -4.052 -3.625 -5.759 1.00 0.00 68 PRO A C 13
ATOM 20037 O O . PRO A 1 68 ? -3.707 -2.683 -6.470 1.00 0.00 68 PRO A O 13
ATOM 20048 N N . VAL A 1 69 ? -4.840 -3.516 -4.699 1.00 0.00 69 VAL A N 13
ATOM 20049 C CA . VAL A 1 69 ? -5.371 -2.227 -4.290 1.00 0.00 69 VAL A CA 13
ATOM 20050 C C . VAL A 1 69 ? -4.588 -1.719 -3.078 1.00 0.00 69 VAL A C 13
ATOM 20051 O O . VAL A 1 69 ? -4.509 -2.400 -2.056 1.00 0.00 69 VAL A O 13
ATOM 20064 N N . PHE A 1 70 ? -4.029 -0.528 -3.231 1.00 0.00 70 PHE A N 13
ATOM 20065 C CA . PHE A 1 70 ? -3.256 0.079 -2.161 1.00 0.00 70 PHE A CA 13
ATOM 20066 C C . PHE A 1 70 ? -4.046 1.198 -1.480 1.00 0.00 70 PHE A C 13
ATOM 20067 O O . PHE A 1 70 ? -4.473 2.149 -2.134 1.00 0.00 70 PHE A O 13
ATOM 20084 N N . HIS A 1 71 ? -4.218 1.048 -0.175 1.00 0.00 71 HIS A N 13
ATOM 20085 C CA . HIS A 1 71 ? -4.949 2.033 0.603 1.00 0.00 71 HIS A CA 13
ATOM 20086 C C . HIS A 1 71 ? -4.007 2.693 1.611 1.00 0.00 71 HIS A C 13
ATOM 20087 O O . HIS A 1 71 ? -3.424 2.016 2.457 1.00 0.00 71 HIS A O 13
ATOM 20101 N N . LEU A 1 72 ? -3.888 4.007 1.489 1.00 0.00 72 LEU A N 13
ATOM 20102 C CA . LEU A 1 72 ? -3.027 4.766 2.380 1.00 0.00 72 LEU A CA 13
ATOM 20103 C C . LEU A 1 72 ? -3.890 5.606 3.323 1.00 0.00 72 LEU A C 13
ATOM 20104 O O . LEU A 1 72 ? -4.626 6.486 2.879 1.00 0.00 72 LEU A O 13
ATOM 20120 N N . ASN A 1 73 ? -3.770 5.306 4.608 1.00 0.00 73 ASN A N 13
ATOM 20121 C CA . ASN A 1 73 ? -4.530 6.022 5.618 1.00 0.00 73 ASN A CA 13
ATOM 20122 C C . ASN A 1 73 ? -6.021 5.736 5.427 1.00 0.00 73 ASN A C 13
ATOM 20123 O O . ASN A 1 73 ? -6.843 6.651 5.470 1.00 0.00 73 ASN A O 13
ATOM 20134 N N . GLY A 1 74 ? -6.325 4.464 5.219 1.00 0.00 74 GLY A N 13
ATOM 20135 C CA . GLY A 1 74 ? -7.702 4.046 5.020 1.00 0.00 74 GLY A CA 13
ATOM 20136 C C . GLY A 1 74 ? -8.347 4.814 3.864 1.00 0.00 74 GLY A C 13
ATOM 20137 O O . GLY A 1 74 ? -9.551 5.066 3.877 1.00 0.00 74 GLY A O 13
ATOM 20141 N N . GLN A 1 75 ? -7.517 5.164 2.893 1.00 0.00 75 GLN A N 13
ATOM 20142 C CA . GLN A 1 75 ? -7.991 5.898 1.732 1.00 0.00 75 GLN A CA 13
ATOM 20143 C C . GLN A 1 75 ? -7.283 5.406 0.468 1.00 0.00 75 GLN A C 13
ATOM 20144 O O . GLN A 1 75 ? -6.082 5.612 0.305 1.00 0.00 75 GLN A O 13
ATOM 20158 N N . PHE A 1 76 ? -8.059 4.765 -0.394 1.00 0.00 76 PHE A N 13
ATOM 20159 C CA . PHE A 1 76 ? -7.521 4.242 -1.639 1.00 0.00 76 PHE A CA 13
ATOM 20160 C C . PHE A 1 76 ? -6.455 5.178 -2.212 1.00 0.00 76 PHE A C 13
ATOM 20161 O O . PHE A 1 76 ? -6.770 6.267 -2.688 1.00 0.00 76 PHE A O 13
ATOM 20178 N N . LEU A 1 77 ? -5.214 4.719 -2.146 1.00 0.00 77 LEU A N 13
ATOM 20179 C CA . LEU A 1 77 ? -4.099 5.501 -2.652 1.00 0.00 77 LEU A CA 13
ATOM 20180 C C . LEU A 1 77 ? -3.940 5.243 -4.152 1.00 0.00 77 LEU A C 13
ATOM 20181 O O . LEU A 1 77 ? -3.753 6.178 -4.929 1.00 0.00 77 LEU A O 13
ATOM 20197 N N . MET A 1 78 ? -4.019 3.971 -4.513 1.00 0.00 78 MET A N 13
ATOM 20198 C CA . MET A 1 78 ? -3.886 3.579 -5.906 1.00 0.00 78 MET A CA 13
ATOM 20199 C C . MET A 1 78 ? -4.046 2.066 -6.067 1.00 0.00 78 MET A C 13
ATOM 20200 O O . MET A 1 78 ? -3.754 1.305 -5.145 1.00 0.00 78 MET A O 13
ATOM 20214 N N . MET A 1 79 ? -4.509 1.674 -7.245 1.00 0.00 79 MET A N 13
ATOM 20215 C CA . MET A 1 79 ? -4.711 0.265 -7.538 1.00 0.00 79 MET A CA 13
ATOM 20216 C C . MET A 1 79 ? -4.503 -0.020 -9.027 1.00 0.00 79 MET A C 13
ATOM 20217 O O . MET A 1 79 ? -4.558 0.892 -9.851 1.00 0.00 79 MET A O 13
ATOM 20231 N N . HIS A 1 80 ? -4.269 -1.289 -9.327 1.00 0.00 80 HIS A N 13
ATOM 20232 C CA . HIS A 1 80 ? -4.053 -1.705 -10.702 1.00 0.00 80 HIS A CA 13
ATOM 20233 C C . HIS A 1 80 ? -2.571 -1.565 -11.054 1.00 0.00 80 HIS A C 13
ATOM 20234 O O . HIS A 1 80 ? -2.189 -1.701 -12.215 1.00 0.00 80 HIS A O 13
ATOM 20248 N N . ARG A 1 81 ? -1.776 -1.293 -10.030 1.00 0.00 81 ARG A N 13
ATOM 20249 C CA . ARG A 1 81 ? -0.344 -1.132 -10.216 1.00 0.00 81 ARG A CA 13
ATOM 20250 C C . ARG A 1 81 ? 0.275 -0.440 -8.999 1.00 0.00 81 ARG A C 13
ATOM 20251 O O . ARG A 1 81 ? -0.410 -0.186 -8.010 1.00 0.00 81 ARG A O 13
ATOM 20272 N N . VAL A 1 82 ? 1.564 -0.156 -9.113 1.00 0.00 82 VAL A N 13
ATOM 20273 C CA . VAL A 1 82 ? 2.283 0.502 -8.035 1.00 0.00 82 VAL A CA 13
ATOM 20274 C C . VAL A 1 82 ? 3.029 1.717 -8.591 1.00 0.00 82 VAL A C 13
ATOM 20275 O O . VAL A 1 82 ? 4.232 1.651 -8.840 1.00 0.00 82 VAL A O 13
ATOM 20288 N N . ASN A 1 83 ? 2.283 2.797 -8.769 1.00 0.00 83 ASN A N 13
ATOM 20289 C CA . ASN A 1 83 ? 2.859 4.025 -9.292 1.00 0.00 83 ASN A CA 13
ATOM 20290 C C . ASN A 1 83 ? 3.569 4.771 -8.161 1.00 0.00 83 ASN A C 13
ATOM 20291 O O . ASN A 1 83 ? 3.009 5.695 -7.573 1.00 0.00 83 ASN A O 13
ATOM 20302 N N . THR A 1 84 ? 4.794 4.343 -7.890 1.00 0.00 84 THR A N 13
ATOM 20303 C CA . THR A 1 84 ? 5.587 4.959 -6.840 1.00 0.00 84 THR A CA 13
ATOM 20304 C C . THR A 1 84 ? 5.349 6.470 -6.809 1.00 0.00 84 THR A C 13
ATOM 20305 O O . THR A 1 84 ? 4.985 7.023 -5.772 1.00 0.00 84 THR A O 13
ATOM 20316 N N . SER A 1 85 ? 5.565 7.094 -7.957 1.00 0.00 85 SER A N 13
ATOM 20317 C CA . SER A 1 85 ? 5.379 8.531 -8.074 1.00 0.00 85 SER A CA 13
ATOM 20318 C C . SER A 1 85 ? 4.193 8.976 -7.217 1.00 0.00 85 SER A C 13
ATOM 20319 O O . SER A 1 85 ? 4.237 10.035 -6.593 1.00 0.00 85 SER A O 13
ATOM 20327 N N . LYS A 1 86 ? 3.160 8.146 -7.215 1.00 0.00 86 LYS A N 13
ATOM 20328 C CA . LYS A 1 86 ? 1.964 8.441 -6.445 1.00 0.00 86 LYS A CA 13
ATOM 20329 C C . LYS A 1 86 ? 2.234 8.163 -4.965 1.00 0.00 86 LYS A C 13
ATOM 20330 O O . LYS A 1 86 ? 2.152 9.068 -4.135 1.00 0.00 86 LYS A O 13
ATOM 20349 N N . LEU A 1 87 ? 2.551 6.909 -4.679 1.00 0.00 87 LEU A N 13
ATOM 20350 C CA . LEU A 1 87 ? 2.834 6.501 -3.314 1.00 0.00 87 LEU A CA 13
ATOM 20351 C C . LEU A 1 87 ? 3.706 7.562 -2.639 1.00 0.00 87 LEU A C 13
ATOM 20352 O O . LEU A 1 87 ? 3.279 8.204 -1.681 1.00 0.00 87 LEU A O 13
ATOM 20368 N N . GLU A 1 88 ? 4.912 7.712 -3.166 1.00 0.00 88 GLU A N 13
ATOM 20369 C CA . GLU A 1 88 ? 5.848 8.684 -2.627 1.00 0.00 88 GLU A CA 13
ATOM 20370 C C . GLU A 1 88 ? 5.133 10.004 -2.334 1.00 0.00 88 GLU A C 13
ATOM 20371 O O . GLU A 1 88 ? 5.152 10.487 -1.202 1.00 0.00 88 GLU A O 13
ATOM 20383 N N . LYS A 1 89 ? 4.519 10.551 -3.373 1.00 0.00 89 LYS A N 13
ATOM 20384 C CA . LYS A 1 89 ? 3.799 11.806 -3.241 1.00 0.00 89 LYS A CA 13
ATOM 20385 C C . LYS A 1 89 ? 2.943 11.767 -1.973 1.00 0.00 89 LYS A C 13
ATOM 20386 O O . LYS A 1 89 ? 3.062 12.638 -1.112 1.00 0.00 89 LYS A O 13
ATOM 20405 N N . GLN A 1 90 ? 2.099 10.749 -1.898 1.00 0.00 90 GLN A N 13
ATOM 20406 C CA . GLN A 1 90 ? 1.223 10.585 -0.750 1.00 0.00 90 GLN A CA 13
ATOM 20407 C C . GLN A 1 90 ? 2.037 10.607 0.545 1.00 0.00 90 GLN A C 13
ATOM 20408 O O . GLN A 1 90 ? 1.782 11.423 1.429 1.00 0.00 90 GLN A O 13
ATOM 20422 N N . LEU A 1 91 ? 3.000 9.699 0.617 1.00 0.00 91 LEU A N 13
ATOM 20423 C CA . LEU A 1 91 ? 3.853 9.604 1.789 1.00 0.00 91 LEU A CA 13
ATOM 20424 C C . LEU A 1 91 ? 4.160 11.011 2.307 1.00 0.00 91 LEU A C 13
ATOM 20425 O O . LEU A 1 91 ? 3.811 11.350 3.436 1.00 0.00 91 LEU A O 13
ATOM 20441 N N . ARG A 1 92 ? 4.810 11.791 1.456 1.00 0.00 92 ARG A N 13
ATOM 20442 C CA . ARG A 1 92 ? 5.168 13.153 1.813 1.00 0.00 92 ARG A CA 13
ATOM 20443 C C . ARG A 1 92 ? 4.049 13.798 2.633 1.00 0.00 92 ARG A C 13
ATOM 20444 O O . ARG A 1 92 ? 4.256 14.171 3.787 1.00 0.00 92 ARG A O 13
ATOM 20465 N N . LYS A 1 93 ? 2.888 13.910 2.005 1.00 0.00 93 LYS A N 13
ATOM 20466 C CA . LYS A 1 93 ? 1.736 14.504 2.663 1.00 0.00 93 LYS A CA 13
ATOM 20467 C C . LYS A 1 93 ? 0.853 13.394 3.236 1.00 0.00 93 LYS A C 13
ATOM 20468 O O . LYS A 1 93 ? -0.119 12.981 2.605 1.00 0.00 93 LYS A O 13
ATOM 20487 N N . LEU A 1 94 ? 1.222 12.942 4.425 1.00 0.00 94 LEU A N 13
ATOM 20488 C CA . LEU A 1 94 ? 0.476 11.888 5.090 1.00 0.00 94 LEU A CA 13
ATOM 20489 C C . LEU A 1 94 ? 0.838 11.872 6.577 1.00 0.00 94 LEU A C 13
ATOM 20490 O O . LEU A 1 94 ? -0.020 12.088 7.431 1.00 0.00 94 LEU A O 13
ATOM 20506 N N . SER A 1 95 ? 2.111 11.614 6.840 1.00 0.00 95 SER A N 13
ATOM 20507 C CA . SER A 1 95 ? 2.598 11.567 8.208 1.00 0.00 95 SER A CA 13
ATOM 20508 C C . SER A 1 95 ? 1.997 12.718 9.017 1.00 0.00 95 SER A C 13
ATOM 20509 O O . SER A 1 95 ? 1.848 13.828 8.508 1.00 0.00 95 SER A O 13
ATOM 20517 N N . GLY A 1 96 ? 1.667 12.414 10.264 1.00 0.00 96 GLY A N 13
ATOM 20518 C CA . GLY A 1 96 ? 1.086 13.410 11.148 1.00 0.00 96 GLY A CA 13
ATOM 20519 C C . GLY A 1 96 ? 1.104 12.930 12.601 1.00 0.00 96 GLY A C 13
ATOM 20520 O O . GLY A 1 96 ? 1.161 11.729 12.861 1.00 0.00 96 GLY A O 13
ATOM 20524 N N . PRO A 1 97 ? 1.054 13.919 13.533 1.00 0.00 97 PRO A N 13
ATOM 20525 C CA . PRO A 1 97 ? 1.064 13.610 14.953 1.00 0.00 97 PRO A CA 13
ATOM 20526 C C . PRO A 1 97 ? -0.292 13.067 15.406 1.00 0.00 97 PRO A C 13
ATOM 20527 O O . PRO A 1 97 ? -0.357 12.092 16.153 1.00 0.00 97 PRO A O 13
ATOM 20538 N N . SER A 1 98 ? -1.343 13.721 14.934 1.00 0.00 98 SER A N 13
ATOM 20539 C CA . SER A 1 98 ? -2.695 13.316 15.281 1.00 0.00 98 SER A CA 13
ATOM 20540 C C . SER A 1 98 ? -3.701 13.998 14.351 1.00 0.00 98 SER A C 13
ATOM 20541 O O . SER A 1 98 ? -3.703 15.221 14.223 1.00 0.00 98 SER A O 13
ATOM 20549 N N . SER A 1 99 ? -4.531 13.176 13.726 1.00 0.00 99 SER A N 13
ATOM 20550 C CA . SER A 1 99 ? -5.539 13.684 12.811 1.00 0.00 99 SER A CA 13
ATOM 20551 C C . SER A 1 99 ? -6.410 12.534 12.302 1.00 0.00 99 SER A C 13
ATOM 20552 O O . SER A 1 99 ? -6.040 11.368 12.426 1.00 0.00 99 SER A O 13
ATOM 20560 N N . GLY A 1 100 ? -7.552 12.903 11.739 1.00 0.00 100 GLY A N 13
ATOM 20561 C CA . GLY A 1 100 ? -8.479 11.917 11.211 1.00 0.00 100 GLY A CA 13
ATOM 20562 C C . GLY A 1 100 ? -8.112 11.533 9.776 1.00 0.00 100 GLY A C 13
ATOM 20563 O O . GLY A 1 100 ? -6.938 11.343 9.461 1.00 0.00 100 GLY A O 13
ATOM 20567 N N . GLY A 1 1 ? 26.371 44.310 28.717 1.00 0.00 1 GLY A N 14
ATOM 20568 C CA . GLY A 1 1 ? 25.655 45.557 28.512 1.00 0.00 1 GLY A CA 14
ATOM 20569 C C . GLY A 1 1 ? 24.293 45.307 27.860 1.00 0.00 1 GLY A C 14
ATOM 20570 O O . GLY A 1 1 ? 23.322 44.988 28.545 1.00 0.00 1 GLY A O 14
ATOM 20574 N N . SER A 1 2 ? 24.266 45.460 26.545 1.00 0.00 2 SER A N 14
ATOM 20575 C CA . SER A 1 2 ? 23.040 45.255 25.793 1.00 0.00 2 SER A CA 14
ATOM 20576 C C . SER A 1 2 ? 22.839 43.763 25.516 1.00 0.00 2 SER A C 14
ATOM 20577 O O . SER A 1 2 ? 23.807 43.029 25.322 1.00 0.00 2 SER A O 14
ATOM 20585 N N . SER A 1 3 ? 21.577 43.360 25.507 1.00 0.00 3 SER A N 14
ATOM 20586 C CA . SER A 1 3 ? 21.237 41.970 25.257 1.00 0.00 3 SER A CA 14
ATOM 20587 C C . SER A 1 3 ? 20.848 41.781 23.790 1.00 0.00 3 SER A C 14
ATOM 20588 O O . SER A 1 3 ? 20.520 42.747 23.102 1.00 0.00 3 SER A O 14
ATOM 20596 N N . GLY A 1 4 ? 20.897 40.531 23.353 1.00 0.00 4 GLY A N 14
ATOM 20597 C CA . GLY A 1 4 ? 20.553 40.204 21.980 1.00 0.00 4 GLY A CA 14
ATOM 20598 C C . GLY A 1 4 ? 19.461 39.134 21.928 1.00 0.00 4 GLY A C 14
ATOM 20599 O O . GLY A 1 4 ? 18.999 38.662 22.966 1.00 0.00 4 GLY A O 14
ATOM 20603 N N . SER A 1 5 ? 19.080 38.781 20.709 1.00 0.00 5 SER A N 14
ATOM 20604 C CA . SER A 1 5 ? 18.051 37.775 20.508 1.00 0.00 5 SER A CA 14
ATOM 20605 C C . SER A 1 5 ? 18.392 36.914 19.290 1.00 0.00 5 SER A C 14
ATOM 20606 O O . SER A 1 5 ? 19.180 37.322 18.438 1.00 0.00 5 SER A O 14
ATOM 20614 N N . SER A 1 6 ? 17.780 35.740 19.246 1.00 0.00 6 SER A N 14
ATOM 20615 C CA . SER A 1 6 ? 18.009 34.818 18.146 1.00 0.00 6 SER A CA 14
ATOM 20616 C C . SER A 1 6 ? 16.797 33.901 17.971 1.00 0.00 6 SER A C 14
ATOM 20617 O O . SER A 1 6 ? 15.938 33.827 18.848 1.00 0.00 6 SER A O 14
ATOM 20625 N N . GLY A 1 7 ? 16.765 33.226 16.832 1.00 0.00 7 GLY A N 14
ATOM 20626 C CA . GLY A 1 7 ? 15.672 32.317 16.530 1.00 0.00 7 GLY A CA 14
ATOM 20627 C C . GLY A 1 7 ? 16.195 30.911 16.231 1.00 0.00 7 GLY A C 14
ATOM 20628 O O . GLY A 1 7 ? 17.389 30.724 15.998 1.00 0.00 7 GLY A O 14
ATOM 20632 N N . ASN A 1 8 ? 15.276 29.956 16.246 1.00 0.00 8 ASN A N 14
ATOM 20633 C CA . ASN A 1 8 ? 15.629 28.573 15.979 1.00 0.00 8 ASN A CA 14
ATOM 20634 C C . ASN A 1 8 ? 14.372 27.798 15.580 1.00 0.00 8 ASN A C 14
ATOM 20635 O O . ASN A 1 8 ? 13.286 28.063 16.093 1.00 0.00 8 ASN A O 14
ATOM 20646 N N . LEU A 1 9 ? 14.561 26.855 14.668 1.00 0.00 9 LEU A N 14
ATOM 20647 C CA . LEU A 1 9 ? 13.456 26.040 14.193 1.00 0.00 9 LEU A CA 14
ATOM 20648 C C . LEU A 1 9 ? 13.679 24.588 14.619 1.00 0.00 9 LEU A C 14
ATOM 20649 O O . LEU A 1 9 ? 14.734 24.250 15.156 1.00 0.00 9 LEU A O 14
ATOM 20665 N N . SER A 1 10 ? 12.670 23.768 14.365 1.00 0.00 10 SER A N 14
ATOM 20666 C CA . SER A 1 10 ? 12.744 22.360 14.715 1.00 0.00 10 SER A CA 14
ATOM 20667 C C . SER A 1 10 ? 11.513 21.623 14.182 1.00 0.00 10 SER A C 14
ATOM 20668 O O . SER A 1 10 ? 10.384 22.069 14.379 1.00 0.00 10 SER A O 14
ATOM 20676 N N . ALA A 1 11 ? 11.773 20.507 13.516 1.00 0.00 11 ALA A N 14
ATOM 20677 C CA . ALA A 1 11 ? 10.701 19.705 12.953 1.00 0.00 11 ALA A CA 14
ATOM 20678 C C . ALA A 1 11 ? 11.022 18.222 13.151 1.00 0.00 11 ALA A C 14
ATOM 20679 O O . ALA A 1 11 ? 12.154 17.794 12.932 1.00 0.00 11 ALA A O 14
ATOM 20686 N N . SER A 1 12 ? 10.005 17.479 13.562 1.00 0.00 12 SER A N 14
ATOM 20687 C CA . SER A 1 12 ? 10.165 16.053 13.791 1.00 0.00 12 SER A CA 14
ATOM 20688 C C . SER A 1 12 ? 8.924 15.302 13.304 1.00 0.00 12 SER A C 14
ATOM 20689 O O . SER A 1 12 ? 7.893 15.913 13.028 1.00 0.00 12 SER A O 14
ATOM 20697 N N . ASN A 1 13 ? 9.065 13.988 13.213 1.00 0.00 13 ASN A N 14
ATOM 20698 C CA . ASN A 1 13 ? 7.968 13.147 12.763 1.00 0.00 13 ASN A CA 14
ATOM 20699 C C . ASN A 1 13 ? 8.205 11.711 13.235 1.00 0.00 13 ASN A C 14
ATOM 20700 O O . ASN A 1 13 ? 9.333 11.222 13.203 1.00 0.00 13 ASN A O 14
ATOM 20711 N N . ARG A 1 14 ? 7.124 11.077 13.663 1.00 0.00 14 ARG A N 14
ATOM 20712 C CA . ARG A 1 14 ? 7.200 9.707 14.141 1.00 0.00 14 ARG A CA 14
ATOM 20713 C C . ARG A 1 14 ? 5.962 8.922 13.701 1.00 0.00 14 ARG A C 14
ATOM 20714 O O . ARG A 1 14 ? 4.995 9.503 13.213 1.00 0.00 14 ARG A O 14
ATOM 20735 N N . ALA A 1 15 ? 6.034 7.612 13.891 1.00 0.00 15 ALA A N 14
ATOM 20736 C CA . ALA A 1 15 ? 4.931 6.741 13.520 1.00 0.00 15 ALA A CA 14
ATOM 20737 C C . ALA A 1 15 ? 4.732 6.796 12.004 1.00 0.00 15 ALA A C 14
ATOM 20738 O O . ALA A 1 15 ? 4.515 7.868 11.441 1.00 0.00 15 ALA A O 14
ATOM 20745 N N . LEU A 1 16 ? 4.813 5.626 11.386 1.00 0.00 16 LEU A N 14
ATOM 20746 C CA . LEU A 1 16 ? 4.645 5.527 9.946 1.00 0.00 16 LEU A CA 14
ATOM 20747 C C . LEU A 1 16 ? 3.180 5.218 9.629 1.00 0.00 16 LEU A C 14
ATOM 20748 O O . LEU A 1 16 ? 2.458 4.686 10.470 1.00 0.00 16 LEU A O 14
ATOM 20764 N N . PRO A 1 17 ? 2.776 5.574 8.380 1.00 0.00 17 PRO A N 14
ATOM 20765 C CA . PRO A 1 17 ? 1.410 5.341 7.941 1.00 0.00 17 PRO A CA 14
ATOM 20766 C C . PRO A 1 17 ? 1.180 3.860 7.631 1.00 0.00 17 PRO A C 14
ATOM 20767 O O . PRO A 1 17 ? 2.133 3.106 7.443 1.00 0.00 17 PRO A O 14
ATOM 20778 N N . VAL A 1 18 ? -0.091 3.489 7.587 1.00 0.00 18 VAL A N 14
ATOM 20779 C CA . VAL A 1 18 ? -0.459 2.112 7.303 1.00 0.00 18 VAL A CA 14
ATOM 20780 C C . VAL A 1 18 ? -0.976 2.013 5.866 1.00 0.00 18 VAL A C 14
ATOM 20781 O O . VAL A 1 18 ? -1.935 2.690 5.499 1.00 0.00 18 VAL A O 14
ATOM 20794 N N . LEU A 1 19 ? -0.317 1.163 5.092 1.00 0.00 19 LEU A N 14
ATOM 20795 C CA . LEU A 1 19 ? -0.698 0.966 3.703 1.00 0.00 19 LEU A CA 14
ATOM 20796 C C . LEU A 1 19 ? -1.330 -0.418 3.543 1.00 0.00 19 LEU A C 14
ATOM 20797 O O . LEU A 1 19 ? -0.661 -1.434 3.726 1.00 0.00 19 LEU A O 14
ATOM 20813 N N . THR A 1 20 ? -2.610 -0.413 3.204 1.00 0.00 20 THR A N 14
ATOM 20814 C CA . THR A 1 20 ? -3.340 -1.655 3.017 1.00 0.00 20 THR A CA 14
ATOM 20815 C C . THR A 1 20 ? -3.017 -2.263 1.651 1.00 0.00 20 THR A C 14
ATOM 20816 O O . THR A 1 20 ? -3.141 -1.596 0.625 1.00 0.00 20 THR A O 14
ATOM 20827 N N . LEU A 1 21 ? -2.609 -3.524 1.681 1.00 0.00 21 LEU A N 14
ATOM 20828 C CA . LEU A 1 21 ? -2.268 -4.229 0.458 1.00 0.00 21 LEU A CA 14
ATOM 20829 C C . LEU A 1 21 ? -3.152 -5.471 0.326 1.00 0.00 21 LEU A C 14
ATOM 20830 O O . LEU A 1 21 ? -3.168 -6.322 1.214 1.00 0.00 21 LEU A O 14
ATOM 20846 N N . PHE A 1 22 ? -3.866 -5.535 -0.788 1.00 0.00 22 PHE A N 14
ATOM 20847 C CA . PHE A 1 22 ? -4.750 -6.658 -1.047 1.00 0.00 22 PHE A CA 14
ATOM 20848 C C . PHE A 1 22 ? -4.216 -7.525 -2.189 1.00 0.00 22 PHE A C 14
ATOM 20849 O O . PHE A 1 22 ? -4.319 -7.152 -3.356 1.00 0.00 22 PHE A O 14
ATOM 20866 N N . THR A 1 23 ? -3.657 -8.666 -1.812 1.00 0.00 23 THR A N 14
ATOM 20867 C CA . THR A 1 23 ? -3.106 -9.588 -2.790 1.00 0.00 23 THR A CA 14
ATOM 20868 C C . THR A 1 23 ? -3.825 -10.937 -2.715 1.00 0.00 23 THR A C 14
ATOM 20869 O O . THR A 1 23 ? -4.317 -11.324 -1.656 1.00 0.00 23 THR A O 14
ATOM 20880 N N . LYS A 1 24 ? -3.863 -11.615 -3.852 1.00 0.00 24 LYS A N 14
ATOM 20881 C CA . LYS A 1 24 ? -4.514 -12.912 -3.929 1.00 0.00 24 LYS A CA 14
ATOM 20882 C C . LYS A 1 24 ? -3.738 -13.811 -4.894 1.00 0.00 24 LYS A C 14
ATOM 20883 O O . LYS A 1 24 ? -3.587 -13.480 -6.069 1.00 0.00 24 LYS A O 14
ATOM 20902 N N . ALA A 1 25 ? -3.268 -14.929 -4.362 1.00 0.00 25 ALA A N 14
ATOM 20903 C CA . ALA A 1 25 ? -2.512 -15.878 -5.162 1.00 0.00 25 ALA A CA 14
ATOM 20904 C C . ALA A 1 25 ? -3.480 -16.832 -5.864 1.00 0.00 25 ALA A C 14
ATOM 20905 O O . ALA A 1 25 ? -4.452 -17.288 -5.264 1.00 0.00 25 ALA A O 14
ATOM 20912 N N . PRO A 1 26 ? -3.172 -17.114 -7.158 1.00 0.00 26 PRO A N 14
ATOM 20913 C CA . PRO A 1 26 ? -2.002 -16.532 -7.793 1.00 0.00 26 PRO A CA 14
ATOM 20914 C C . PRO A 1 26 ? -2.238 -15.060 -8.134 1.00 0.00 26 PRO A C 14
ATOM 20915 O O . PRO A 1 26 ? -3.378 -14.599 -8.158 1.00 0.00 26 PRO A O 14
ATOM 20926 N N . CYS A 1 27 ? -1.141 -14.361 -8.389 1.00 0.00 27 CYS A N 14
ATOM 20927 C CA . CYS A 1 27 ? -1.214 -12.950 -8.727 1.00 0.00 27 CYS A CA 14
ATOM 20928 C C . CYS A 1 27 ? 0.173 -12.492 -9.181 1.00 0.00 27 CYS A C 14
ATOM 20929 O O . CYS A 1 27 ? 1.105 -12.436 -8.381 1.00 0.00 27 CYS A O 14
ATOM 20937 N N . PRO A 1 28 ? 0.268 -12.168 -10.498 1.00 0.00 28 PRO A N 14
ATOM 20938 C CA . PRO A 1 28 ? 1.526 -11.717 -11.069 1.00 0.00 28 PRO A CA 14
ATOM 20939 C C . PRO A 1 28 ? 1.830 -10.275 -10.656 1.00 0.00 28 PRO A C 14
ATOM 20940 O O . PRO A 1 28 ? 2.990 -9.906 -10.484 1.00 0.00 28 PRO A O 14
ATOM 20951 N N . LEU A 1 29 ? 0.766 -9.499 -10.510 1.00 0.00 29 LEU A N 14
ATOM 20952 C CA . LEU A 1 29 ? 0.904 -8.106 -10.121 1.00 0.00 29 LEU A CA 14
ATOM 20953 C C . LEU A 1 29 ? 1.064 -8.018 -8.602 1.00 0.00 29 LEU A C 14
ATOM 20954 O O . LEU A 1 29 ? 2.132 -7.660 -8.106 1.00 0.00 29 LEU A O 14
ATOM 20970 N N . CYS A 1 30 ? -0.012 -8.351 -7.905 1.00 0.00 30 CYS A N 14
ATOM 20971 C CA . CYS A 1 30 ? -0.004 -8.315 -6.452 1.00 0.00 30 CYS A CA 14
ATOM 20972 C C . CYS A 1 30 ? 1.335 -8.872 -5.965 1.00 0.00 30 CYS A C 14
ATOM 20973 O O . CYS A 1 30 ? 1.825 -8.482 -4.907 1.00 0.00 30 CYS A O 14
ATOM 20981 N N . ASP A 1 31 ? 1.889 -9.774 -6.761 1.00 0.00 31 ASP A N 14
ATOM 20982 C CA . ASP A 1 31 ? 3.162 -10.388 -6.424 1.00 0.00 31 ASP A CA 14
ATOM 20983 C C . ASP A 1 31 ? 4.286 -9.372 -6.638 1.00 0.00 31 ASP A C 14
ATOM 20984 O O . ASP A 1 31 ? 5.042 -9.074 -5.715 1.00 0.00 31 ASP A O 14
ATOM 20993 N N . GLU A 1 32 ? 4.360 -8.869 -7.862 1.00 0.00 32 GLU A N 14
ATOM 20994 C CA . GLU A 1 32 ? 5.379 -7.893 -8.209 1.00 0.00 32 GLU A CA 14
ATOM 20995 C C . GLU A 1 32 ? 5.186 -6.612 -7.394 1.00 0.00 32 GLU A C 14
ATOM 20996 O O . GLU A 1 32 ? 6.149 -6.057 -6.867 1.00 0.00 32 GLU A O 14
ATOM 21008 N N . ALA A 1 33 ? 3.936 -6.180 -7.317 1.00 0.00 33 ALA A N 14
ATOM 21009 C CA . ALA A 1 33 ? 3.605 -4.975 -6.576 1.00 0.00 33 ALA A CA 14
ATOM 21010 C C . ALA A 1 33 ? 4.443 -4.922 -5.297 1.00 0.00 33 ALA A C 14
ATOM 21011 O O . ALA A 1 33 ? 5.206 -3.980 -5.090 1.00 0.00 33 ALA A O 14
ATOM 21018 N N . LYS A 1 34 ? 4.271 -5.945 -4.472 1.00 0.00 34 LYS A N 14
ATOM 21019 C CA . LYS A 1 34 ? 5.002 -6.026 -3.219 1.00 0.00 34 LYS A CA 14
ATOM 21020 C C . LYS A 1 34 ? 6.473 -5.685 -3.469 1.00 0.00 34 LYS A C 14
ATOM 21021 O O . LYS A 1 34 ? 7.039 -4.830 -2.790 1.00 0.00 34 LYS A O 14
ATOM 21040 N N . GLU A 1 35 ? 7.049 -6.372 -4.444 1.00 0.00 35 GLU A N 14
ATOM 21041 C CA . GLU A 1 35 ? 8.443 -6.153 -4.792 1.00 0.00 35 GLU A CA 14
ATOM 21042 C C . GLU A 1 35 ? 8.693 -4.670 -5.072 1.00 0.00 35 GLU A C 14
ATOM 21043 O O . GLU A 1 35 ? 9.802 -4.175 -4.874 1.00 0.00 35 GLU A O 14
ATOM 21055 N N . VAL A 1 36 ? 7.644 -4.001 -5.529 1.00 0.00 36 VAL A N 14
ATOM 21056 C CA . VAL A 1 36 ? 7.736 -2.585 -5.838 1.00 0.00 36 VAL A CA 14
ATOM 21057 C C . VAL A 1 36 ? 7.661 -1.778 -4.541 1.00 0.00 36 VAL A C 14
ATOM 21058 O O . VAL A 1 36 ? 8.072 -0.619 -4.501 1.00 0.00 36 VAL A O 14
ATOM 21071 N N . LEU A 1 37 ? 7.133 -2.422 -3.510 1.00 0.00 37 LEU A N 14
ATOM 21072 C CA . LEU A 1 37 ? 6.998 -1.778 -2.215 1.00 0.00 37 LEU A CA 14
ATOM 21073 C C . LEU A 1 37 ? 8.153 -2.215 -1.311 1.00 0.00 37 LEU A C 14
ATOM 21074 O O . LEU A 1 37 ? 8.077 -2.078 -0.091 1.00 0.00 37 LEU A O 14
ATOM 21090 N N . GLN A 1 38 ? 9.195 -2.733 -1.944 1.00 0.00 38 GLN A N 14
ATOM 21091 C CA . GLN A 1 38 ? 10.364 -3.192 -1.213 1.00 0.00 38 GLN A CA 14
ATOM 21092 C C . GLN A 1 38 ? 11.084 -2.006 -0.566 1.00 0.00 38 GLN A C 14
ATOM 21093 O O . GLN A 1 38 ? 11.371 -2.027 0.629 1.00 0.00 38 GLN A O 14
ATOM 21107 N N . PRO A 1 39 ? 11.362 -0.975 -1.408 1.00 0.00 39 PRO A N 14
ATOM 21108 C CA . PRO A 1 39 ? 12.043 0.217 -0.931 1.00 0.00 39 PRO A CA 14
ATOM 21109 C C . PRO A 1 39 ? 11.099 1.097 -0.109 1.00 0.00 39 PRO A C 14
ATOM 21110 O O . PRO A 1 39 ? 11.499 2.149 0.387 1.00 0.00 39 PRO A O 14
ATOM 21121 N N . TYR A 1 40 ? 9.863 0.633 0.009 1.00 0.00 40 TYR A N 14
ATOM 21122 C CA . TYR A 1 40 ? 8.858 1.365 0.762 1.00 0.00 40 TYR A CA 14
ATOM 21123 C C . TYR A 1 40 ? 8.313 0.519 1.914 1.00 0.00 40 TYR A C 14
ATOM 21124 O O . TYR A 1 40 ? 7.363 0.918 2.586 1.00 0.00 40 TYR A O 14
ATOM 21142 N N . LYS A 1 41 ? 8.936 -0.634 2.106 1.00 0.00 41 LYS A N 14
ATOM 21143 C CA . LYS A 1 41 ? 8.525 -1.540 3.165 1.00 0.00 41 LYS A CA 14
ATOM 21144 C C . LYS A 1 41 ? 8.733 -0.862 4.520 1.00 0.00 41 LYS A C 14
ATOM 21145 O O . LYS A 1 41 ? 7.956 -1.072 5.450 1.00 0.00 41 LYS A O 14
ATOM 21164 N N . ASP A 1 42 ? 9.787 -0.061 4.589 1.00 0.00 42 ASP A N 14
ATOM 21165 C CA . ASP A 1 42 ? 10.107 0.650 5.815 1.00 0.00 42 ASP A CA 14
ATOM 21166 C C . ASP A 1 42 ? 9.421 2.018 5.801 1.00 0.00 42 ASP A C 14
ATOM 21167 O O . ASP A 1 42 ? 9.269 2.651 6.844 1.00 0.00 42 ASP A O 14
ATOM 21176 N N . ARG A 1 43 ? 9.026 2.433 4.606 1.00 0.00 43 ARG A N 14
ATOM 21177 C CA . ARG A 1 43 ? 8.360 3.714 4.442 1.00 0.00 43 ARG A CA 14
ATOM 21178 C C . ARG A 1 43 ? 6.999 3.699 5.141 1.00 0.00 43 ARG A C 14
ATOM 21179 O O . ARG A 1 43 ? 6.397 4.749 5.357 1.00 0.00 43 ARG A O 14
ATOM 21200 N N . PHE A 1 44 ? 6.555 2.496 5.475 1.00 0.00 44 PHE A N 14
ATOM 21201 C CA . PHE A 1 44 ? 5.276 2.330 6.145 1.00 0.00 44 PHE A CA 14
ATOM 21202 C C . PHE A 1 44 ? 5.007 0.856 6.454 1.00 0.00 44 PHE A C 14
ATOM 21203 O O . PHE A 1 44 ? 5.788 -0.015 6.073 1.00 0.00 44 PHE A O 14
ATOM 21220 N N . ILE A 1 45 ? 3.898 0.622 7.141 1.00 0.00 45 ILE A N 14
ATOM 21221 C CA . ILE A 1 45 ? 3.516 -0.732 7.506 1.00 0.00 45 ILE A CA 14
ATOM 21222 C C . ILE A 1 45 ? 2.590 -1.303 6.430 1.00 0.00 45 ILE A C 14
ATOM 21223 O O . ILE A 1 45 ? 1.396 -1.009 6.414 1.00 0.00 45 ILE A O 14
ATOM 21239 N N . LEU A 1 46 ? 3.177 -2.109 5.557 1.00 0.00 46 LEU A N 14
ATOM 21240 C CA . LEU A 1 46 ? 2.419 -2.724 4.480 1.00 0.00 46 LEU A CA 14
ATOM 21241 C C . LEU A 1 46 ? 1.502 -3.803 5.059 1.00 0.00 46 LEU A C 14
ATOM 21242 O O . LEU A 1 46 ? 1.976 -4.827 5.550 1.00 0.00 46 LEU A O 14
ATOM 21258 N N . GLN A 1 47 ? 0.207 -3.538 4.982 1.00 0.00 47 GLN A N 14
ATOM 21259 C CA . GLN A 1 47 ? -0.781 -4.474 5.492 1.00 0.00 47 GLN A CA 14
ATOM 21260 C C . GLN A 1 47 ? -1.240 -5.419 4.380 1.00 0.00 47 GLN A C 14
ATOM 21261 O O . GLN A 1 47 ? -2.036 -5.037 3.525 1.00 0.00 47 GLN A O 14
ATOM 21275 N N . GLU A 1 48 ? -0.718 -6.636 4.429 1.00 0.00 48 GLU A N 14
ATOM 21276 C CA . GLU A 1 48 ? -1.065 -7.639 3.436 1.00 0.00 48 GLU A CA 14
ATOM 21277 C C . GLU A 1 48 ? -2.366 -8.343 3.825 1.00 0.00 48 GLU A C 14
ATOM 21278 O O . GLU A 1 48 ? -2.363 -9.244 4.663 1.00 0.00 48 GLU A O 14
ATOM 21290 N N . VAL A 1 49 ? -3.448 -7.906 3.198 1.00 0.00 49 VAL A N 14
ATOM 21291 C CA . VAL A 1 49 ? -4.754 -8.483 3.468 1.00 0.00 49 VAL A CA 14
ATOM 21292 C C . VAL A 1 49 ? -5.005 -9.641 2.500 1.00 0.00 49 VAL A C 14
ATOM 21293 O O . VAL A 1 49 ? -4.598 -9.584 1.341 1.00 0.00 49 VAL A O 14
ATOM 21306 N N . ASP A 1 50 ? -5.675 -10.663 3.011 1.00 0.00 50 ASP A N 14
ATOM 21307 C CA . ASP A 1 50 ? -5.986 -11.832 2.206 1.00 0.00 50 ASP A CA 14
ATOM 21308 C C . ASP A 1 50 ? -7.468 -11.806 1.827 1.00 0.00 50 ASP A C 14
ATOM 21309 O O . ASP A 1 50 ? -8.328 -12.122 2.648 1.00 0.00 50 ASP A O 14
ATOM 21318 N N . ILE A 1 51 ? -7.721 -11.426 0.583 1.00 0.00 51 ILE A N 14
ATOM 21319 C CA . ILE A 1 51 ? -9.085 -11.355 0.086 1.00 0.00 51 ILE A CA 14
ATOM 21320 C C . ILE A 1 51 ? -9.579 -12.766 -0.240 1.00 0.00 51 ILE A C 14
ATOM 21321 O O . ILE A 1 51 ? -10.782 -13.022 -0.237 1.00 0.00 51 ILE A O 14
ATOM 21337 N N . THR A 1 52 ? -8.625 -13.644 -0.513 1.00 0.00 52 THR A N 14
ATOM 21338 C CA . THR A 1 52 ? -8.948 -15.022 -0.840 1.00 0.00 52 THR A CA 14
ATOM 21339 C C . THR A 1 52 ? -9.685 -15.688 0.324 1.00 0.00 52 THR A C 14
ATOM 21340 O O . THR A 1 52 ? -10.273 -16.756 0.162 1.00 0.00 52 THR A O 14
ATOM 21351 N N . LEU A 1 53 ? -9.629 -15.028 1.472 1.00 0.00 53 LEU A N 14
ATOM 21352 C CA . LEU A 1 53 ? -10.284 -15.543 2.663 1.00 0.00 53 LEU A CA 14
ATOM 21353 C C . LEU A 1 53 ? -11.791 -15.305 2.554 1.00 0.00 53 LEU A C 14
ATOM 21354 O O . LEU A 1 53 ? -12.235 -14.450 1.788 1.00 0.00 53 LEU A O 14
ATOM 21370 N N . PRO A 1 54 ? -12.558 -16.096 3.351 1.00 0.00 54 PRO A N 14
ATOM 21371 C CA . PRO A 1 54 ? -14.006 -15.980 3.352 1.00 0.00 54 PRO A CA 14
ATOM 21372 C C . PRO A 1 54 ? -14.455 -14.727 4.105 1.00 0.00 54 PRO A C 14
ATOM 21373 O O . PRO A 1 54 ? -15.295 -13.972 3.617 1.00 0.00 54 PRO A O 14
ATOM 21384 N N . GLU A 1 55 ? -13.877 -14.544 5.283 1.00 0.00 55 GLU A N 14
ATOM 21385 C CA . GLU A 1 55 ? -14.207 -13.395 6.109 1.00 0.00 55 GLU A CA 14
ATOM 21386 C C . GLU A 1 55 ? -13.896 -12.097 5.361 1.00 0.00 55 GLU A C 14
ATOM 21387 O O . GLU A 1 55 ? -14.479 -11.054 5.652 1.00 0.00 55 GLU A O 14
ATOM 21399 N N . ASN A 1 56 ? -12.977 -12.204 4.412 1.00 0.00 56 ASN A N 14
ATOM 21400 C CA . ASN A 1 56 ? -12.582 -11.051 3.621 1.00 0.00 56 ASN A CA 14
ATOM 21401 C C . ASN A 1 56 ? -13.222 -11.146 2.235 1.00 0.00 56 ASN A C 14
ATOM 21402 O O . ASN A 1 56 ? -12.923 -10.343 1.352 1.00 0.00 56 ASN A O 14
ATOM 21413 N N . SER A 1 57 ? -14.092 -12.134 2.086 1.00 0.00 57 SER A N 14
ATOM 21414 C CA . SER A 1 57 ? -14.778 -12.344 0.822 1.00 0.00 57 SER A CA 14
ATOM 21415 C C . SER A 1 57 ? -15.233 -11.002 0.245 1.00 0.00 57 SER A C 14
ATOM 21416 O O . SER A 1 57 ? -15.303 -10.838 -0.972 1.00 0.00 57 SER A O 14
ATOM 21424 N N . THR A 1 58 ? -15.532 -10.077 1.145 1.00 0.00 58 THR A N 14
ATOM 21425 C CA . THR A 1 58 ? -15.979 -8.755 0.741 1.00 0.00 58 THR A CA 14
ATOM 21426 C C . THR A 1 58 ? -14.840 -7.992 0.062 1.00 0.00 58 THR A C 14
ATOM 21427 O O . THR A 1 58 ? -15.013 -7.453 -1.030 1.00 0.00 58 THR A O 14
ATOM 21438 N N . TRP A 1 59 ? -13.700 -7.970 0.738 1.00 0.00 59 TRP A N 14
ATOM 21439 C CA . TRP A 1 59 ? -12.533 -7.281 0.215 1.00 0.00 59 TRP A CA 14
ATOM 21440 C C . TRP A 1 59 ? -12.331 -7.728 -1.235 1.00 0.00 59 TRP A C 14
ATOM 21441 O O . TRP A 1 59 ? -11.855 -6.956 -2.065 1.00 0.00 59 TRP A O 14
ATOM 21462 N N . TYR A 1 60 ? -12.703 -8.973 -1.494 1.00 0.00 60 TYR A N 14
ATOM 21463 C CA . TYR A 1 60 ? -12.568 -9.532 -2.828 1.00 0.00 60 TYR A CA 14
ATOM 21464 C C . TYR A 1 60 ? -13.751 -9.133 -3.712 1.00 0.00 60 TYR A C 14
ATOM 21465 O O . TYR A 1 60 ? -13.562 -8.638 -4.822 1.00 0.00 60 TYR A O 14
ATOM 21483 N N . GLU A 1 61 ? -14.945 -9.362 -3.186 1.00 0.00 61 GLU A N 14
ATOM 21484 C CA . GLU A 1 61 ? -16.159 -9.032 -3.913 1.00 0.00 61 GLU A CA 14
ATOM 21485 C C . GLU A 1 61 ? -16.129 -7.570 -4.361 1.00 0.00 61 GLU A C 14
ATOM 21486 O O . GLU A 1 61 ? -16.873 -7.176 -5.258 1.00 0.00 61 GLU A O 14
ATOM 21498 N N . ARG A 1 62 ? -15.261 -6.804 -3.716 1.00 0.00 62 ARG A N 14
ATOM 21499 C CA . ARG A 1 62 ? -15.124 -5.394 -4.036 1.00 0.00 62 ARG A CA 14
ATOM 21500 C C . ARG A 1 62 ? -13.863 -5.159 -4.870 1.00 0.00 62 ARG A C 14
ATOM 21501 O O . ARG A 1 62 ? -13.826 -4.258 -5.707 1.00 0.00 62 ARG A O 14
ATOM 21522 N N . TYR A 1 63 ? -12.860 -5.986 -4.614 1.00 0.00 63 TYR A N 14
ATOM 21523 C CA . TYR A 1 63 ? -11.600 -5.880 -5.330 1.00 0.00 63 TYR A CA 14
ATOM 21524 C C . TYR A 1 63 ? -11.114 -7.255 -5.791 1.00 0.00 63 TYR A C 14
ATOM 21525 O O . TYR A 1 63 ? -10.177 -7.810 -5.218 1.00 0.00 63 TYR A O 14
ATOM 21543 N N . LYS A 1 64 ? -11.772 -7.766 -6.821 1.00 0.00 64 LYS A N 14
ATOM 21544 C CA . LYS A 1 64 ? -11.418 -9.066 -7.365 1.00 0.00 64 LYS A CA 14
ATOM 21545 C C . LYS A 1 64 ? -10.796 -8.882 -8.751 1.00 0.00 64 LYS A C 14
ATOM 21546 O O . LYS A 1 64 ? -10.191 -9.807 -9.291 1.00 0.00 64 LYS A O 14
ATOM 21565 N N . PHE A 1 65 ? -10.965 -7.682 -9.286 1.00 0.00 65 PHE A N 14
ATOM 21566 C CA . PHE A 1 65 ? -10.428 -7.365 -10.598 1.00 0.00 65 PHE A CA 14
ATOM 21567 C C . PHE A 1 65 ? -9.833 -5.956 -10.621 1.00 0.00 65 PHE A C 14
ATOM 21568 O O . PHE A 1 65 ? -9.510 -5.432 -11.686 1.00 0.00 65 PHE A O 14
ATOM 21585 N N . ASP A 1 66 ? -9.706 -5.382 -9.434 1.00 0.00 66 ASP A N 14
ATOM 21586 C CA . ASP A 1 66 ? -9.155 -4.044 -9.304 1.00 0.00 66 ASP A CA 14
ATOM 21587 C C . ASP A 1 66 ? -7.923 -4.089 -8.398 1.00 0.00 66 ASP A C 14
ATOM 21588 O O . ASP A 1 66 ? -7.634 -3.126 -7.689 1.00 0.00 66 ASP A O 14
ATOM 21597 N N . ILE A 1 67 ? -7.231 -5.218 -8.449 1.00 0.00 67 ILE A N 14
ATOM 21598 C CA . ILE A 1 67 ? -6.038 -5.401 -7.642 1.00 0.00 67 ILE A CA 14
ATOM 21599 C C . ILE A 1 67 ? -4.805 -5.381 -8.548 1.00 0.00 67 ILE A C 14
ATOM 21600 O O . ILE A 1 67 ? -4.921 -5.541 -9.762 1.00 0.00 67 ILE A O 14
ATOM 21616 N N . PRO A 1 68 ? -3.623 -5.178 -7.907 1.00 0.00 68 PRO A N 14
ATOM 21617 C CA . PRO A 1 68 ? -3.575 -4.998 -6.466 1.00 0.00 68 PRO A CA 14
ATOM 21618 C C . PRO A 1 68 ? -4.068 -3.605 -6.071 1.00 0.00 68 PRO A C 14
ATOM 21619 O O . PRO A 1 68 ? -3.922 -2.651 -6.834 1.00 0.00 68 PRO A O 14
ATOM 21630 N N . VAL A 1 69 ? -4.641 -3.531 -4.879 1.00 0.00 69 VAL A N 14
ATOM 21631 C CA . VAL A 1 69 ? -5.156 -2.270 -4.373 1.00 0.00 69 VAL A CA 14
ATOM 21632 C C . VAL A 1 69 ? -4.252 -1.770 -3.245 1.00 0.00 69 VAL A C 14
ATOM 21633 O O . VAL A 1 69 ? -3.617 -2.566 -2.554 1.00 0.00 69 VAL A O 14
ATOM 21646 N N . PHE A 1 70 ? -4.222 -0.454 -3.092 1.00 0.00 70 PHE A N 14
ATOM 21647 C CA . PHE A 1 70 ? -3.405 0.161 -2.060 1.00 0.00 70 PHE A CA 14
ATOM 21648 C C . PHE A 1 70 ? -4.163 1.295 -1.365 1.00 0.00 70 PHE A C 14
ATOM 21649 O O . PHE A 1 70 ? -4.612 2.236 -2.017 1.00 0.00 70 PHE A O 14
ATOM 21666 N N . HIS A 1 71 ? -4.280 1.167 -0.052 1.00 0.00 71 HIS A N 14
ATOM 21667 C CA . HIS A 1 71 ? -4.975 2.169 0.738 1.00 0.00 71 HIS A CA 14
ATOM 21668 C C . HIS A 1 71 ? -3.986 2.855 1.682 1.00 0.00 71 HIS A C 14
ATOM 21669 O O . HIS A 1 71 ? -3.338 2.197 2.494 1.00 0.00 71 HIS A O 14
ATOM 21683 N N . LEU A 1 72 ? -3.901 4.170 1.544 1.00 0.00 72 LEU A N 14
ATOM 21684 C CA . LEU A 1 72 ? -3.001 4.953 2.375 1.00 0.00 72 LEU A CA 14
ATOM 21685 C C . LEU A 1 72 ? -3.818 5.747 3.396 1.00 0.00 72 LEU A C 14
ATOM 21686 O O . LEU A 1 72 ? -4.574 6.646 3.028 1.00 0.00 72 LEU A O 14
ATOM 21702 N N . ASN A 1 73 ? -3.639 5.387 4.658 1.00 0.00 73 ASN A N 14
ATOM 21703 C CA . ASN A 1 73 ? -4.350 6.054 5.735 1.00 0.00 73 ASN A CA 14
ATOM 21704 C C . ASN A 1 73 ? -5.845 5.752 5.618 1.00 0.00 73 ASN A C 14
ATOM 21705 O O . ASN A 1 73 ? -6.666 6.667 5.573 1.00 0.00 73 ASN A O 14
ATOM 21716 N N . GLY A 1 74 ? -6.154 4.464 5.572 1.00 0.00 74 GLY A N 14
ATOM 21717 C CA . GLY A 1 74 ? -7.536 4.029 5.461 1.00 0.00 74 GLY A CA 14
ATOM 21718 C C . GLY A 1 74 ? -8.249 4.754 4.318 1.00 0.00 74 GLY A C 14
ATOM 21719 O O . GLY A 1 74 ? -9.403 5.156 4.457 1.00 0.00 74 GLY A O 14
ATOM 21723 N N . GLN A 1 75 ? -7.532 4.899 3.213 1.00 0.00 75 GLN A N 14
ATOM 21724 C CA . GLN A 1 75 ? -8.081 5.569 2.047 1.00 0.00 75 GLN A CA 14
ATOM 21725 C C . GLN A 1 75 ? -7.354 5.112 0.781 1.00 0.00 75 GLN A C 14
ATOM 21726 O O . GLN A 1 75 ? -6.137 5.255 0.674 1.00 0.00 75 GLN A O 14
ATOM 21740 N N . PHE A 1 76 ? -8.130 4.571 -0.147 1.00 0.00 76 PHE A N 14
ATOM 21741 C CA . PHE A 1 76 ? -7.575 4.092 -1.401 1.00 0.00 76 PHE A CA 14
ATOM 21742 C C . PHE A 1 76 ? -6.568 5.092 -1.972 1.00 0.00 76 PHE A C 14
ATOM 21743 O O . PHE A 1 76 ? -6.911 6.243 -2.236 1.00 0.00 76 PHE A O 14
ATOM 21760 N N . LEU A 1 77 ? -5.344 4.615 -2.146 1.00 0.00 77 LEU A N 14
ATOM 21761 C CA . LEU A 1 77 ? -4.283 5.453 -2.680 1.00 0.00 77 LEU A CA 14
ATOM 21762 C C . LEU A 1 77 ? -4.129 5.179 -4.178 1.00 0.00 77 LEU A C 14
ATOM 21763 O O . LEU A 1 77 ? -3.970 6.107 -4.969 1.00 0.00 77 LEU A O 14
ATOM 21779 N N . MET A 1 78 ? -4.182 3.901 -4.522 1.00 0.00 78 MET A N 14
ATOM 21780 C CA . MET A 1 78 ? -4.050 3.493 -5.910 1.00 0.00 78 MET A CA 14
ATOM 21781 C C . MET A 1 78 ? -4.232 1.981 -6.057 1.00 0.00 78 MET A C 14
ATOM 21782 O O . MET A 1 78 ? -3.919 1.223 -5.141 1.00 0.00 78 MET A O 14
ATOM 21796 N N . MET A 1 79 ? -4.736 1.588 -7.218 1.00 0.00 79 MET A N 14
ATOM 21797 C CA . MET A 1 79 ? -4.963 0.180 -7.496 1.00 0.00 79 MET A CA 14
ATOM 21798 C C . MET A 1 79 ? -4.694 -0.137 -8.969 1.00 0.00 79 MET A C 14
ATOM 21799 O O . MET A 1 79 ? -4.714 0.756 -9.814 1.00 0.00 79 MET A O 14
ATOM 21813 N N . HIS A 1 80 ? -4.449 -1.413 -9.231 1.00 0.00 80 HIS A N 14
ATOM 21814 C CA . HIS A 1 80 ? -4.177 -1.859 -10.587 1.00 0.00 80 HIS A CA 14
ATOM 21815 C C . HIS A 1 80 ? -2.679 -1.746 -10.873 1.00 0.00 80 HIS A C 14
ATOM 21816 O O . HIS A 1 80 ? -2.248 -1.902 -12.015 1.00 0.00 80 HIS A O 14
ATOM 21830 N N . ARG A 1 81 ? -1.926 -1.475 -9.817 1.00 0.00 81 ARG A N 14
ATOM 21831 C CA . ARG A 1 81 ? -0.484 -1.338 -9.941 1.00 0.00 81 ARG A CA 14
ATOM 21832 C C . ARG A 1 81 ? 0.081 -0.572 -8.743 1.00 0.00 81 ARG A C 14
ATOM 21833 O O . ARG A 1 81 ? -0.628 -0.324 -7.770 1.00 0.00 81 ARG A O 14
ATOM 21854 N N . VAL A 1 82 ? 1.353 -0.219 -8.855 1.00 0.00 82 VAL A N 14
ATOM 21855 C CA . VAL A 1 82 ? 2.022 0.514 -7.793 1.00 0.00 82 VAL A CA 14
ATOM 21856 C C . VAL A 1 82 ? 2.674 1.768 -8.378 1.00 0.00 82 VAL A C 14
ATOM 21857 O O . VAL A 1 82 ? 3.866 1.768 -8.683 1.00 0.00 82 VAL A O 14
ATOM 21870 N N . ASN A 1 83 ? 1.864 2.807 -8.516 1.00 0.00 83 ASN A N 14
ATOM 21871 C CA . ASN A 1 83 ? 2.348 4.066 -9.059 1.00 0.00 83 ASN A CA 14
ATOM 21872 C C . ASN A 1 83 ? 3.208 4.772 -8.009 1.00 0.00 83 ASN A C 14
ATOM 21873 O O . ASN A 1 83 ? 2.773 5.746 -7.398 1.00 0.00 83 ASN A O 14
ATOM 21884 N N . THR A 1 84 ? 4.414 4.253 -7.833 1.00 0.00 84 THR A N 14
ATOM 21885 C CA . THR A 1 84 ? 5.340 4.821 -6.868 1.00 0.00 84 THR A CA 14
ATOM 21886 C C . THR A 1 84 ? 5.201 6.345 -6.829 1.00 0.00 84 THR A C 14
ATOM 21887 O O . THR A 1 84 ? 4.965 6.923 -5.770 1.00 0.00 84 THR A O 14
ATOM 21898 N N . SER A 1 85 ? 5.353 6.950 -7.998 1.00 0.00 85 SER A N 14
ATOM 21899 C CA . SER A 1 85 ? 5.247 8.395 -8.111 1.00 0.00 85 SER A CA 14
ATOM 21900 C C . SER A 1 85 ? 4.129 8.911 -7.204 1.00 0.00 85 SER A C 14
ATOM 21901 O O . SER A 1 85 ? 4.319 9.874 -6.463 1.00 0.00 85 SER A O 14
ATOM 21909 N N . LYS A 1 86 ? 2.986 8.246 -7.291 1.00 0.00 86 LYS A N 14
ATOM 21910 C CA . LYS A 1 86 ? 1.836 8.625 -6.487 1.00 0.00 86 LYS A CA 14
ATOM 21911 C C . LYS A 1 86 ? 2.143 8.365 -5.011 1.00 0.00 86 LYS A C 14
ATOM 21912 O O . LYS A 1 86 ? 2.141 9.291 -4.201 1.00 0.00 86 LYS A O 14
ATOM 21931 N N . LEU A 1 87 ? 2.400 7.102 -4.707 1.00 0.00 87 LEU A N 14
ATOM 21932 C CA . LEU A 1 87 ? 2.708 6.708 -3.342 1.00 0.00 87 LEU A CA 14
ATOM 21933 C C . LEU A 1 87 ? 3.652 7.739 -2.720 1.00 0.00 87 LEU A C 14
ATOM 21934 O O . LEU A 1 87 ? 3.280 8.440 -1.781 1.00 0.00 87 LEU A O 14
ATOM 21950 N N . GLU A 1 88 ? 4.857 7.797 -3.269 1.00 0.00 88 GLU A N 14
ATOM 21951 C CA . GLU A 1 88 ? 5.858 8.730 -2.779 1.00 0.00 88 GLU A CA 14
ATOM 21952 C C . GLU A 1 88 ? 5.232 10.107 -2.549 1.00 0.00 88 GLU A C 14
ATOM 21953 O O . GLU A 1 88 ? 5.324 10.659 -1.454 1.00 0.00 88 GLU A O 14
ATOM 21965 N N . LYS A 1 89 ? 4.610 10.622 -3.599 1.00 0.00 89 LYS A N 14
ATOM 21966 C CA . LYS A 1 89 ? 3.969 11.924 -3.525 1.00 0.00 89 LYS A CA 14
ATOM 21967 C C . LYS A 1 89 ? 3.124 12.000 -2.251 1.00 0.00 89 LYS A C 14
ATOM 21968 O O . LYS A 1 89 ? 3.121 13.021 -1.565 1.00 0.00 89 LYS A O 14
ATOM 21987 N N . GLN A 1 90 ? 2.428 10.907 -1.975 1.00 0.00 90 GLN A N 14
ATOM 21988 C CA . GLN A 1 90 ? 1.581 10.838 -0.796 1.00 0.00 90 GLN A CA 14
ATOM 21989 C C . GLN A 1 90 ? 2.437 10.810 0.471 1.00 0.00 90 GLN A C 14
ATOM 21990 O O . GLN A 1 90 ? 2.297 11.671 1.338 1.00 0.00 90 GLN A O 14
ATOM 22004 N N . LEU A 1 91 ? 3.306 9.812 0.539 1.00 0.00 91 LEU A N 14
ATOM 22005 C CA . LEU A 1 91 ? 4.184 9.661 1.686 1.00 0.00 91 LEU A CA 14
ATOM 22006 C C . LEU A 1 91 ? 4.640 11.042 2.159 1.00 0.00 91 LEU A C 14
ATOM 22007 O O . LEU A 1 91 ? 4.425 11.409 3.313 1.00 0.00 91 LEU A O 14
ATOM 22023 N N . ARG A 1 92 ? 5.262 11.771 1.244 1.00 0.00 92 ARG A N 14
ATOM 22024 C CA . ARG A 1 92 ? 5.750 13.104 1.553 1.00 0.00 92 ARG A CA 14
ATOM 22025 C C . ARG A 1 92 ? 4.707 13.876 2.364 1.00 0.00 92 ARG A C 14
ATOM 22026 O O . ARG A 1 92 ? 4.994 14.345 3.464 1.00 0.00 92 ARG A O 14
ATOM 22047 N N . LYS A 1 93 ? 3.518 13.984 1.789 1.00 0.00 93 LYS A N 14
ATOM 22048 C CA . LYS A 1 93 ? 2.431 14.691 2.445 1.00 0.00 93 LYS A CA 14
ATOM 22049 C C . LYS A 1 93 ? 1.375 13.683 2.902 1.00 0.00 93 LYS A C 14
ATOM 22050 O O . LYS A 1 93 ? 0.482 13.324 2.136 1.00 0.00 93 LYS A O 14
ATOM 22069 N N . LEU A 1 94 ? 1.512 13.255 4.148 1.00 0.00 94 LEU A N 14
ATOM 22070 C CA . LEU A 1 94 ? 0.581 12.296 4.717 1.00 0.00 94 LEU A CA 14
ATOM 22071 C C . LEU A 1 94 ? 0.832 12.177 6.221 1.00 0.00 94 LEU A C 14
ATOM 22072 O O . LEU A 1 94 ? -0.049 12.473 7.027 1.00 0.00 94 LEU A O 14
ATOM 22088 N N . SER A 1 95 ? 2.039 11.743 6.555 1.00 0.00 95 SER A N 14
ATOM 22089 C CA . SER A 1 95 ? 2.417 11.581 7.948 1.00 0.00 95 SER A CA 14
ATOM 22090 C C . SER A 1 95 ? 1.498 10.563 8.626 1.00 0.00 95 SER A C 14
ATOM 22091 O O . SER A 1 95 ? 0.388 10.316 8.157 1.00 0.00 95 SER A O 14
ATOM 22099 N N . GLY A 1 96 ? 1.993 10.001 9.718 1.00 0.00 96 GLY A N 14
ATOM 22100 C CA . GLY A 1 96 ? 1.230 9.015 10.465 1.00 0.00 96 GLY A CA 14
ATOM 22101 C C . GLY A 1 96 ? -0.112 9.592 10.920 1.00 0.00 96 GLY A C 14
ATOM 22102 O O . GLY A 1 96 ? -0.613 10.548 10.331 1.00 0.00 96 GLY A O 14
ATOM 22106 N N . PRO A 1 97 ? -0.671 8.970 11.993 1.00 0.00 97 PRO A N 14
ATOM 22107 C CA . PRO A 1 97 ? -1.945 9.411 12.534 1.00 0.00 97 PRO A CA 14
ATOM 22108 C C . PRO A 1 97 ? -1.784 10.709 13.327 1.00 0.00 97 PRO A C 14
ATOM 22109 O O . PRO A 1 97 ? -2.576 11.638 13.172 1.00 0.00 97 PRO A O 14
ATOM 22120 N N . SER A 1 98 ? -0.753 10.733 14.159 1.00 0.00 98 SER A N 14
ATOM 22121 C CA . SER A 1 98 ? -0.478 11.902 14.977 1.00 0.00 98 SER A CA 14
ATOM 22122 C C . SER A 1 98 ? 0.248 12.962 14.147 1.00 0.00 98 SER A C 14
ATOM 22123 O O . SER A 1 98 ? 0.798 12.658 13.090 1.00 0.00 98 SER A O 14
ATOM 22131 N N . SER A 1 99 ? 0.226 14.185 14.657 1.00 0.00 99 SER A N 14
ATOM 22132 C CA . SER A 1 99 ? 0.875 15.292 13.976 1.00 0.00 99 SER A CA 14
ATOM 22133 C C . SER A 1 99 ? 2.393 15.187 14.136 1.00 0.00 99 SER A C 14
ATOM 22134 O O . SER A 1 99 ? 3.123 15.129 13.147 1.00 0.00 99 SER A O 14
ATOM 22142 N N . GLY A 1 100 ? 2.824 15.165 15.388 1.00 0.00 100 GLY A N 14
ATOM 22143 C CA . GLY A 1 100 ? 4.242 15.068 15.691 1.00 0.00 100 GLY A CA 14
ATOM 22144 C C . GLY A 1 100 ? 4.483 15.083 17.201 1.00 0.00 100 GLY A C 14
ATOM 22145 O O . GLY A 1 100 ? 5.359 15.796 17.687 1.00 0.00 100 GLY A O 14
ATOM 22149 N N . GLY A 1 1 ? 40.170 23.489 -4.049 1.00 0.00 1 GLY A N 15
ATOM 22150 C CA . GLY A 1 1 ? 41.284 24.418 -4.129 1.00 0.00 1 GLY A CA 15
ATOM 22151 C C . GLY A 1 1 ? 41.346 25.310 -2.887 1.00 0.00 1 GLY A C 15
ATOM 22152 O O . GLY A 1 1 ? 42.035 24.987 -1.921 1.00 0.00 1 GLY A O 15
ATOM 22156 N N . SER A 1 2 ? 40.616 26.413 -2.954 1.00 0.00 2 SER A N 15
ATOM 22157 C CA . SER A 1 2 ? 40.578 27.354 -1.847 1.00 0.00 2 SER A CA 15
ATOM 22158 C C . SER A 1 2 ? 39.133 27.764 -1.557 1.00 0.00 2 SER A C 15
ATOM 22159 O O . SER A 1 2 ? 38.671 28.799 -2.033 1.00 0.00 2 SER A O 15
ATOM 22167 N N . SER A 1 3 ? 38.460 26.930 -0.777 1.00 0.00 3 SER A N 15
ATOM 22168 C CA . SER A 1 3 ? 37.077 27.193 -0.419 1.00 0.00 3 SER A CA 15
ATOM 22169 C C . SER A 1 3 ? 36.538 26.058 0.455 1.00 0.00 3 SER A C 15
ATOM 22170 O O . SER A 1 3 ? 37.146 24.992 0.539 1.00 0.00 3 SER A O 15
ATOM 22178 N N . GLY A 1 4 ? 35.402 26.326 1.083 1.00 0.00 4 GLY A N 15
ATOM 22179 C CA . GLY A 1 4 ? 34.775 25.340 1.947 1.00 0.00 4 GLY A CA 15
ATOM 22180 C C . GLY A 1 4 ? 33.267 25.578 2.044 1.00 0.00 4 GLY A C 15
ATOM 22181 O O . GLY A 1 4 ? 32.829 26.626 2.516 1.00 0.00 4 GLY A O 15
ATOM 22185 N N . SER A 1 5 ? 32.513 24.587 1.590 1.00 0.00 5 SER A N 15
ATOM 22186 C CA . SER A 1 5 ? 31.063 24.675 1.620 1.00 0.00 5 SER A CA 15
ATOM 22187 C C . SER A 1 5 ? 30.469 23.357 2.123 1.00 0.00 5 SER A C 15
ATOM 22188 O O . SER A 1 5 ? 31.174 22.354 2.227 1.00 0.00 5 SER A O 15
ATOM 22196 N N . SER A 1 6 ? 29.179 23.402 2.422 1.00 0.00 6 SER A N 15
ATOM 22197 C CA . SER A 1 6 ? 28.483 22.225 2.911 1.00 0.00 6 SER A CA 15
ATOM 22198 C C . SER A 1 6 ? 27.020 22.565 3.202 1.00 0.00 6 SER A C 15
ATOM 22199 O O . SER A 1 6 ? 26.672 23.733 3.366 1.00 0.00 6 SER A O 15
ATOM 22207 N N . GLY A 1 7 ? 26.203 21.524 3.256 1.00 0.00 7 GLY A N 15
ATOM 22208 C CA . GLY A 1 7 ? 24.785 21.698 3.523 1.00 0.00 7 GLY A CA 15
ATOM 22209 C C . GLY A 1 7 ? 24.289 20.669 4.542 1.00 0.00 7 GLY A C 15
ATOM 22210 O O . GLY A 1 7 ? 25.082 19.914 5.103 1.00 0.00 7 GLY A O 15
ATOM 22214 N N . ASN A 1 8 ? 22.981 20.673 4.749 1.00 0.00 8 ASN A N 15
ATOM 22215 C CA . ASN A 1 8 ? 22.370 19.750 5.690 1.00 0.00 8 ASN A CA 15
ATOM 22216 C C . ASN A 1 8 ? 20.848 19.802 5.535 1.00 0.00 8 ASN A C 15
ATOM 22217 O O . ASN A 1 8 ? 20.316 20.714 4.903 1.00 0.00 8 ASN A O 15
ATOM 22228 N N . LEU A 1 9 ? 20.191 18.813 6.122 1.00 0.00 9 LEU A N 15
ATOM 22229 C CA . LEU A 1 9 ? 18.742 18.735 6.056 1.00 0.00 9 LEU A CA 15
ATOM 22230 C C . LEU A 1 9 ? 18.230 17.866 7.207 1.00 0.00 9 LEU A C 15
ATOM 22231 O O . LEU A 1 9 ? 18.953 17.008 7.711 1.00 0.00 9 LEU A O 15
ATOM 22247 N N . SER A 1 10 ? 16.986 18.117 7.588 1.00 0.00 10 SER A N 15
ATOM 22248 C CA . SER A 1 10 ? 16.369 17.369 8.670 1.00 0.00 10 SER A CA 15
ATOM 22249 C C . SER A 1 10 ? 15.036 16.780 8.204 1.00 0.00 10 SER A C 15
ATOM 22250 O O . SER A 1 10 ? 14.395 17.320 7.303 1.00 0.00 10 SER A O 15
ATOM 22258 N N . ALA A 1 11 ? 14.657 15.680 8.839 1.00 0.00 11 ALA A N 15
ATOM 22259 C CA . ALA A 1 11 ? 13.412 15.012 8.501 1.00 0.00 11 ALA A CA 15
ATOM 22260 C C . ALA A 1 11 ? 12.453 15.098 9.690 1.00 0.00 11 ALA A C 15
ATOM 22261 O O . ALA A 1 11 ? 11.355 15.639 9.569 1.00 0.00 11 ALA A O 15
ATOM 22268 N N . SER A 1 12 ? 12.903 14.557 10.813 1.00 0.00 12 SER A N 15
ATOM 22269 C CA . SER A 1 12 ? 12.098 14.566 12.023 1.00 0.00 12 SER A CA 15
ATOM 22270 C C . SER A 1 12 ? 10.714 13.981 11.735 1.00 0.00 12 SER A C 15
ATOM 22271 O O . SER A 1 12 ? 9.773 14.718 11.444 1.00 0.00 12 SER A O 15
ATOM 22279 N N . ASN A 1 13 ? 10.634 12.661 11.827 1.00 0.00 13 ASN A N 15
ATOM 22280 C CA . ASN A 1 13 ? 9.380 11.969 11.580 1.00 0.00 13 ASN A CA 15
ATOM 22281 C C . ASN A 1 13 ? 9.130 10.961 12.704 1.00 0.00 13 ASN A C 15
ATOM 22282 O O . ASN A 1 13 ? 10.070 10.497 13.347 1.00 0.00 13 ASN A O 15
ATOM 22293 N N . ARG A 1 14 ? 7.857 10.652 12.905 1.00 0.00 14 ARG A N 15
ATOM 22294 C CA . ARG A 1 14 ? 7.472 9.707 13.939 1.00 0.00 14 ARG A CA 15
ATOM 22295 C C . ARG A 1 14 ? 6.185 8.980 13.541 1.00 0.00 14 ARG A C 15
ATOM 22296 O O . ARG A 1 14 ? 5.218 9.610 13.117 1.00 0.00 14 ARG A O 15
ATOM 22317 N N . ALA A 1 15 ? 6.216 7.664 13.693 1.00 0.00 15 ALA A N 15
ATOM 22318 C CA . ALA A 1 15 ? 5.065 6.845 13.355 1.00 0.00 15 ALA A CA 15
ATOM 22319 C C . ALA A 1 15 ? 4.856 6.867 11.839 1.00 0.00 15 ALA A C 15
ATOM 22320 O O . ALA A 1 15 ? 4.691 7.932 11.247 1.00 0.00 15 ALA A O 15
ATOM 22327 N N . LEU A 1 16 ? 4.870 5.678 11.255 1.00 0.00 16 LEU A N 15
ATOM 22328 C CA . LEU A 1 16 ? 4.684 5.547 9.819 1.00 0.00 16 LEU A CA 15
ATOM 22329 C C . LEU A 1 16 ? 3.215 5.235 9.526 1.00 0.00 16 LEU A C 15
ATOM 22330 O O . LEU A 1 16 ? 2.500 4.727 10.388 1.00 0.00 16 LEU A O 15
ATOM 22346 N N . PRO A 1 17 ? 2.798 5.560 8.273 1.00 0.00 17 PRO A N 15
ATOM 22347 C CA . PRO A 1 17 ? 1.427 5.320 7.855 1.00 0.00 17 PRO A CA 15
ATOM 22348 C C . PRO A 1 17 ? 1.189 3.833 7.586 1.00 0.00 17 PRO A C 15
ATOM 22349 O O . PRO A 1 17 ? 2.139 3.064 7.442 1.00 0.00 17 PRO A O 15
ATOM 22360 N N . VAL A 1 18 ? -0.084 3.471 7.525 1.00 0.00 18 VAL A N 15
ATOM 22361 C CA . VAL A 1 18 ? -0.459 2.090 7.276 1.00 0.00 18 VAL A CA 15
ATOM 22362 C C . VAL A 1 18 ? -1.004 1.963 5.851 1.00 0.00 18 VAL A C 15
ATOM 22363 O O . VAL A 1 18 ? -2.048 2.528 5.529 1.00 0.00 18 VAL A O 15
ATOM 22376 N N . LEU A 1 19 ? -0.271 1.218 5.037 1.00 0.00 19 LEU A N 15
ATOM 22377 C CA . LEU A 1 19 ? -0.668 1.010 3.654 1.00 0.00 19 LEU A CA 15
ATOM 22378 C C . LEU A 1 19 ? -1.281 -0.384 3.508 1.00 0.00 19 LEU A C 15
ATOM 22379 O O . LEU A 1 19 ? -0.591 -1.390 3.670 1.00 0.00 19 LEU A O 15
ATOM 22395 N N . THR A 1 20 ? -2.570 -0.400 3.204 1.00 0.00 20 THR A N 15
ATOM 22396 C CA . THR A 1 20 ? -3.284 -1.654 3.034 1.00 0.00 20 THR A CA 15
ATOM 22397 C C . THR A 1 20 ? -2.967 -2.268 1.669 1.00 0.00 20 THR A C 15
ATOM 22398 O O . THR A 1 20 ? -3.126 -1.614 0.639 1.00 0.00 20 THR A O 15
ATOM 22409 N N . LEU A 1 21 ? -2.525 -3.516 1.705 1.00 0.00 21 LEU A N 15
ATOM 22410 C CA . LEU A 1 21 ? -2.185 -4.225 0.483 1.00 0.00 21 LEU A CA 15
ATOM 22411 C C . LEU A 1 21 ? -3.092 -5.449 0.339 1.00 0.00 21 LEU A C 15
ATOM 22412 O O . LEU A 1 21 ? -3.087 -6.334 1.194 1.00 0.00 21 LEU A O 15
ATOM 22428 N N . PHE A 1 22 ? -3.848 -5.461 -0.748 1.00 0.00 22 PHE A N 15
ATOM 22429 C CA . PHE A 1 22 ? -4.758 -6.562 -1.015 1.00 0.00 22 PHE A CA 15
ATOM 22430 C C . PHE A 1 22 ? -4.260 -7.414 -2.184 1.00 0.00 22 PHE A C 15
ATOM 22431 O O . PHE A 1 22 ? -4.434 -7.045 -3.344 1.00 0.00 22 PHE A O 15
ATOM 22448 N N . THR A 1 23 ? -3.651 -8.538 -1.837 1.00 0.00 23 THR A N 15
ATOM 22449 C CA . THR A 1 23 ? -3.126 -9.446 -2.843 1.00 0.00 23 THR A CA 15
ATOM 22450 C C . THR A 1 23 ? -3.921 -10.754 -2.848 1.00 0.00 23 THR A C 15
ATOM 22451 O O . THR A 1 23 ? -4.778 -10.966 -1.992 1.00 0.00 23 THR A O 15
ATOM 22462 N N . LYS A 1 24 ? -3.606 -11.596 -3.821 1.00 0.00 24 LYS A N 15
ATOM 22463 C CA . LYS A 1 24 ? -4.280 -12.877 -3.948 1.00 0.00 24 LYS A CA 15
ATOM 22464 C C . LYS A 1 24 ? -3.453 -13.796 -4.850 1.00 0.00 24 LYS A C 15
ATOM 22465 O O . LYS A 1 24 ? -2.368 -13.424 -5.293 1.00 0.00 24 LYS A O 15
ATOM 22484 N N . ALA A 1 25 ? -3.999 -14.978 -5.095 1.00 0.00 25 ALA A N 15
ATOM 22485 C CA . ALA A 1 25 ? -3.325 -15.953 -5.936 1.00 0.00 25 ALA A CA 15
ATOM 22486 C C . ALA A 1 25 ? -4.367 -16.869 -6.583 1.00 0.00 25 ALA A C 15
ATOM 22487 O O . ALA A 1 25 ? -5.380 -17.195 -5.966 1.00 0.00 25 ALA A O 15
ATOM 22494 N N . PRO A 1 26 ? -4.074 -17.267 -7.849 1.00 0.00 26 PRO A N 15
ATOM 22495 C CA . PRO A 1 26 ? -2.852 -16.835 -8.507 1.00 0.00 26 PRO A CA 15
ATOM 22496 C C . PRO A 1 26 ? -2.957 -15.375 -8.953 1.00 0.00 26 PRO A C 15
ATOM 22497 O O . PRO A 1 26 ? -3.991 -14.953 -9.469 1.00 0.00 26 PRO A O 15
ATOM 22508 N N . CYS A 1 27 ? -1.872 -14.645 -8.739 1.00 0.00 27 CYS A N 15
ATOM 22509 C CA . CYS A 1 27 ? -1.829 -13.241 -9.113 1.00 0.00 27 CYS A CA 15
ATOM 22510 C C . CYS A 1 27 ? -0.371 -12.779 -9.077 1.00 0.00 27 CYS A C 15
ATOM 22511 O O . CYS A 1 27 ? 0.207 -12.622 -8.003 1.00 0.00 27 CYS A O 15
ATOM 22519 N N . PRO A 1 28 ? 0.195 -12.568 -10.295 1.00 0.00 28 PRO A N 15
ATOM 22520 C CA . PRO A 1 28 ? 1.575 -12.127 -10.412 1.00 0.00 28 PRO A CA 15
ATOM 22521 C C . PRO A 1 28 ? 1.709 -10.645 -10.055 1.00 0.00 28 PRO A C 15
ATOM 22522 O O . PRO A 1 28 ? 2.630 -10.256 -9.339 1.00 0.00 28 PRO A O 15
ATOM 22533 N N . LEU A 1 29 ? 0.776 -9.858 -10.571 1.00 0.00 29 LEU A N 15
ATOM 22534 C CA . LEU A 1 29 ? 0.778 -8.428 -10.316 1.00 0.00 29 LEU A CA 15
ATOM 22535 C C . LEU A 1 29 ? 1.002 -8.181 -8.822 1.00 0.00 29 LEU A C 15
ATOM 22536 O O . LEU A 1 29 ? 2.002 -7.579 -8.432 1.00 0.00 29 LEU A O 15
ATOM 22552 N N . CYS A 1 30 ? 0.056 -8.659 -8.028 1.00 0.00 30 CYS A N 15
ATOM 22553 C CA . CYS A 1 30 ? 0.138 -8.498 -6.586 1.00 0.00 30 CYS A CA 15
ATOM 22554 C C . CYS A 1 30 ? 1.578 -8.779 -6.152 1.00 0.00 30 CYS A C 15
ATOM 22555 O O . CYS A 1 30 ? 2.245 -7.906 -5.599 1.00 0.00 30 CYS A O 15
ATOM 22563 N N . ASP A 1 31 ? 2.015 -10.001 -6.419 1.00 0.00 31 ASP A N 15
ATOM 22564 C CA . ASP A 1 31 ? 3.364 -10.407 -6.064 1.00 0.00 31 ASP A CA 15
ATOM 22565 C C . ASP A 1 31 ? 4.346 -9.301 -6.455 1.00 0.00 31 ASP A C 15
ATOM 22566 O O . ASP A 1 31 ? 5.117 -8.828 -5.622 1.00 0.00 31 ASP A O 15
ATOM 22575 N N . GLU A 1 32 ? 4.284 -8.921 -7.723 1.00 0.00 32 GLU A N 15
ATOM 22576 C CA . GLU A 1 32 ? 5.158 -7.879 -8.234 1.00 0.00 32 GLU A CA 15
ATOM 22577 C C . GLU A 1 32 ? 4.980 -6.592 -7.426 1.00 0.00 32 GLU A C 15
ATOM 22578 O O . GLU A 1 32 ? 5.950 -6.040 -6.909 1.00 0.00 32 GLU A O 15
ATOM 22590 N N . ALA A 1 33 ? 3.733 -6.151 -7.342 1.00 0.00 33 ALA A N 15
ATOM 22591 C CA . ALA A 1 33 ? 3.416 -4.940 -6.606 1.00 0.00 33 ALA A CA 15
ATOM 22592 C C . ALA A 1 33 ? 4.309 -4.852 -5.367 1.00 0.00 33 ALA A C 15
ATOM 22593 O O . ALA A 1 33 ? 5.036 -3.875 -5.189 1.00 0.00 33 ALA A O 15
ATOM 22600 N N . LYS A 1 34 ? 4.227 -5.886 -4.542 1.00 0.00 34 LYS A N 15
ATOM 22601 C CA . LYS A 1 34 ? 5.019 -5.938 -3.326 1.00 0.00 34 LYS A CA 15
ATOM 22602 C C . LYS A 1 34 ? 6.466 -5.558 -3.648 1.00 0.00 34 LYS A C 15
ATOM 22603 O O . LYS A 1 34 ? 7.048 -4.700 -2.986 1.00 0.00 34 LYS A O 15
ATOM 22622 N N . GLU A 1 35 ? 7.004 -6.215 -4.664 1.00 0.00 35 GLU A N 15
ATOM 22623 C CA . GLU A 1 35 ? 8.372 -5.957 -5.082 1.00 0.00 35 GLU A CA 15
ATOM 22624 C C . GLU A 1 35 ? 8.569 -4.465 -5.361 1.00 0.00 35 GLU A C 15
ATOM 22625 O O . GLU A 1 35 ? 9.682 -3.952 -5.257 1.00 0.00 35 GLU A O 15
ATOM 22637 N N . VAL A 1 36 ? 7.471 -3.811 -5.711 1.00 0.00 36 VAL A N 15
ATOM 22638 C CA . VAL A 1 36 ? 7.509 -2.389 -6.006 1.00 0.00 36 VAL A CA 15
ATOM 22639 C C . VAL A 1 36 ? 7.438 -1.599 -4.697 1.00 0.00 36 VAL A C 15
ATOM 22640 O O . VAL A 1 36 ? 7.771 -0.415 -4.664 1.00 0.00 36 VAL A O 15
ATOM 22653 N N . LEU A 1 37 ? 7.002 -2.286 -3.652 1.00 0.00 37 LEU A N 15
ATOM 22654 C CA . LEU A 1 37 ? 6.883 -1.663 -2.344 1.00 0.00 37 LEU A CA 15
ATOM 22655 C C . LEU A 1 37 ? 8.061 -2.094 -1.469 1.00 0.00 37 LEU A C 15
ATOM 22656 O O . LEU A 1 37 ? 8.161 -1.689 -0.312 1.00 0.00 37 LEU A O 15
ATOM 22672 N N . GLN A 1 38 ? 8.924 -2.911 -2.056 1.00 0.00 38 GLN A N 15
ATOM 22673 C CA . GLN A 1 38 ? 10.092 -3.402 -1.344 1.00 0.00 38 GLN A CA 15
ATOM 22674 C C . GLN A 1 38 ? 10.847 -2.239 -0.696 1.00 0.00 38 GLN A C 15
ATOM 22675 O O . GLN A 1 38 ? 11.130 -2.268 0.500 1.00 0.00 38 GLN A O 15
ATOM 22689 N N . PRO A 1 39 ? 11.158 -1.216 -1.537 1.00 0.00 39 PRO A N 15
ATOM 22690 C CA . PRO A 1 39 ? 11.874 -0.045 -1.059 1.00 0.00 39 PRO A CA 15
ATOM 22691 C C . PRO A 1 39 ? 10.955 0.862 -0.239 1.00 0.00 39 PRO A C 15
ATOM 22692 O O . PRO A 1 39 ? 11.380 1.912 0.241 1.00 0.00 39 PRO A O 15
ATOM 22703 N N . TYR A 1 40 ? 9.711 0.425 -0.104 1.00 0.00 40 TYR A N 15
ATOM 22704 C CA . TYR A 1 40 ? 8.728 1.185 0.649 1.00 0.00 40 TYR A CA 15
ATOM 22705 C C . TYR A 1 40 ? 8.202 0.376 1.836 1.00 0.00 40 TYR A C 15
ATOM 22706 O O . TYR A 1 40 ? 7.188 0.733 2.435 1.00 0.00 40 TYR A O 15
ATOM 22724 N N . LYS A 1 41 ? 8.914 -0.699 2.141 1.00 0.00 41 LYS A N 15
ATOM 22725 C CA . LYS A 1 41 ? 8.531 -1.562 3.246 1.00 0.00 41 LYS A CA 15
ATOM 22726 C C . LYS A 1 41 ? 8.790 -0.836 4.568 1.00 0.00 41 LYS A C 15
ATOM 22727 O O . LYS A 1 41 ? 7.936 -0.828 5.453 1.00 0.00 41 LYS A O 15
ATOM 22746 N N . ASP A 1 42 ? 9.972 -0.245 4.659 1.00 0.00 42 ASP A N 15
ATOM 22747 C CA . ASP A 1 42 ? 10.354 0.481 5.858 1.00 0.00 42 ASP A CA 15
ATOM 22748 C C . ASP A 1 42 ? 9.728 1.877 5.825 1.00 0.00 42 ASP A C 15
ATOM 22749 O O . ASP A 1 42 ? 9.770 2.604 6.817 1.00 0.00 42 ASP A O 15
ATOM 22758 N N . ARG A 1 43 ? 9.163 2.209 4.674 1.00 0.00 43 ARG A N 15
ATOM 22759 C CA . ARG A 1 43 ? 8.529 3.505 4.499 1.00 0.00 43 ARG A CA 15
ATOM 22760 C C . ARG A 1 43 ? 7.207 3.558 5.267 1.00 0.00 43 ARG A C 15
ATOM 22761 O O . ARG A 1 43 ? 6.782 4.625 5.706 1.00 0.00 43 ARG A O 15
ATOM 22782 N N . PHE A 1 44 ? 6.593 2.392 5.406 1.00 0.00 44 PHE A N 15
ATOM 22783 C CA . PHE A 1 44 ? 5.328 2.291 6.114 1.00 0.00 44 PHE A CA 15
ATOM 22784 C C . PHE A 1 44 ? 5.017 0.838 6.478 1.00 0.00 44 PHE A C 15
ATOM 22785 O O . PHE A 1 44 ? 5.802 -0.061 6.182 1.00 0.00 44 PHE A O 15
ATOM 22802 N N . ILE A 1 45 ? 3.870 0.654 7.115 1.00 0.00 45 ILE A N 15
ATOM 22803 C CA . ILE A 1 45 ? 3.446 -0.675 7.522 1.00 0.00 45 ILE A CA 15
ATOM 22804 C C . ILE A 1 45 ? 2.540 -1.270 6.442 1.00 0.00 45 ILE A C 15
ATOM 22805 O O . ILE A 1 45 ? 1.345 -0.979 6.399 1.00 0.00 45 ILE A O 15
ATOM 22821 N N . LEU A 1 46 ? 3.143 -2.091 5.595 1.00 0.00 46 LEU A N 15
ATOM 22822 C CA . LEU A 1 46 ? 2.406 -2.730 4.518 1.00 0.00 46 LEU A CA 15
ATOM 22823 C C . LEU A 1 46 ? 1.491 -3.808 5.101 1.00 0.00 46 LEU A C 15
ATOM 22824 O O . LEU A 1 46 ? 1.966 -4.827 5.601 1.00 0.00 46 LEU A O 15
ATOM 22840 N N . GLN A 1 47 ? 0.194 -3.547 5.018 1.00 0.00 47 GLN A N 15
ATOM 22841 C CA . GLN A 1 47 ? -0.792 -4.483 5.531 1.00 0.00 47 GLN A CA 15
ATOM 22842 C C . GLN A 1 47 ? -1.250 -5.433 4.422 1.00 0.00 47 GLN A C 15
ATOM 22843 O O . GLN A 1 47 ? -2.049 -5.055 3.567 1.00 0.00 47 GLN A O 15
ATOM 22857 N N . GLU A 1 48 ? -0.724 -6.648 4.473 1.00 0.00 48 GLU A N 15
ATOM 22858 C CA . GLU A 1 48 ? -1.068 -7.655 3.484 1.00 0.00 48 GLU A CA 15
ATOM 22859 C C . GLU A 1 48 ? -2.383 -8.341 3.861 1.00 0.00 48 GLU A C 15
ATOM 22860 O O . GLU A 1 48 ? -2.399 -9.237 4.704 1.00 0.00 48 GLU A O 15
ATOM 22872 N N . VAL A 1 49 ? -3.452 -7.895 3.219 1.00 0.00 49 VAL A N 15
ATOM 22873 C CA . VAL A 1 49 ? -4.768 -8.456 3.476 1.00 0.00 49 VAL A CA 15
ATOM 22874 C C . VAL A 1 49 ? -5.045 -9.578 2.474 1.00 0.00 49 VAL A C 15
ATOM 22875 O O . VAL A 1 49 ? -4.804 -9.420 1.278 1.00 0.00 49 VAL A O 15
ATOM 22888 N N . ASP A 1 50 ? -5.547 -10.686 2.998 1.00 0.00 50 ASP A N 15
ATOM 22889 C CA . ASP A 1 50 ? -5.859 -11.834 2.164 1.00 0.00 50 ASP A CA 15
ATOM 22890 C C . ASP A 1 50 ? -7.339 -11.792 1.780 1.00 0.00 50 ASP A C 15
ATOM 22891 O O . ASP A 1 50 ? -8.204 -12.118 2.592 1.00 0.00 50 ASP A O 15
ATOM 22900 N N . ILE A 1 51 ? -7.585 -11.389 0.542 1.00 0.00 51 ILE A N 15
ATOM 22901 C CA . ILE A 1 51 ? -8.946 -11.301 0.040 1.00 0.00 51 ILE A CA 15
ATOM 22902 C C . ILE A 1 51 ? -9.419 -12.692 -0.386 1.00 0.00 51 ILE A C 15
ATOM 22903 O O . ILE A 1 51 ? -10.619 -12.931 -0.515 1.00 0.00 51 ILE A O 15
ATOM 22919 N N . THR A 1 52 ? -8.452 -13.573 -0.594 1.00 0.00 52 THR A N 15
ATOM 22920 C CA . THR A 1 52 ? -8.754 -14.934 -1.004 1.00 0.00 52 THR A CA 15
ATOM 22921 C C . THR A 1 52 ? -9.536 -15.660 0.093 1.00 0.00 52 THR A C 15
ATOM 22922 O O . THR A 1 52 ? -10.074 -16.742 -0.136 1.00 0.00 52 THR A O 15
ATOM 22933 N N . LEU A 1 53 ? -9.574 -15.034 1.261 1.00 0.00 53 LEU A N 15
ATOM 22934 C CA . LEU A 1 53 ? -10.281 -15.607 2.394 1.00 0.00 53 LEU A CA 15
ATOM 22935 C C . LEU A 1 53 ? -11.775 -15.302 2.264 1.00 0.00 53 LEU A C 15
ATOM 22936 O O . LEU A 1 53 ? -12.163 -14.372 1.559 1.00 0.00 53 LEU A O 15
ATOM 22952 N N . PRO A 1 54 ? -12.593 -16.124 2.974 1.00 0.00 54 PRO A N 15
ATOM 22953 C CA . PRO A 1 54 ? -14.036 -15.951 2.946 1.00 0.00 54 PRO A CA 15
ATOM 22954 C C . PRO A 1 54 ? -14.460 -14.745 3.786 1.00 0.00 54 PRO A C 15
ATOM 22955 O O . PRO A 1 54 ? -15.285 -13.941 3.353 1.00 0.00 54 PRO A O 15
ATOM 22966 N N . GLU A 1 55 ? -13.878 -14.656 4.973 1.00 0.00 55 GLU A N 15
ATOM 22967 C CA . GLU A 1 55 ? -14.185 -13.562 5.878 1.00 0.00 55 GLU A CA 15
ATOM 22968 C C . GLU A 1 55 ? -13.756 -12.228 5.263 1.00 0.00 55 GLU A C 15
ATOM 22969 O O . GLU A 1 55 ? -14.259 -11.173 5.647 1.00 0.00 55 GLU A O 15
ATOM 22981 N N . ASN A 1 56 ? -12.832 -12.319 4.318 1.00 0.00 56 ASN A N 15
ATOM 22982 C CA . ASN A 1 56 ? -12.330 -11.132 3.646 1.00 0.00 56 ASN A CA 15
ATOM 22983 C C . ASN A 1 56 ? -12.915 -11.065 2.234 1.00 0.00 56 ASN A C 15
ATOM 22984 O O . ASN A 1 56 ? -12.625 -10.136 1.482 1.00 0.00 56 ASN A O 15
ATOM 22995 N N . SER A 1 57 ? -13.729 -12.061 1.917 1.00 0.00 57 SER A N 15
ATOM 22996 C CA . SER A 1 57 ? -14.358 -12.126 0.609 1.00 0.00 57 SER A CA 15
ATOM 22997 C C . SER A 1 57 ? -14.804 -10.729 0.172 1.00 0.00 57 SER A C 15
ATOM 22998 O O . SER A 1 57 ? -14.540 -10.314 -0.955 1.00 0.00 57 SER A O 15
ATOM 23006 N N . THR A 1 58 ? -15.471 -10.043 1.088 1.00 0.00 58 THR A N 15
ATOM 23007 C CA . THR A 1 58 ? -15.956 -8.701 0.811 1.00 0.00 58 THR A CA 15
ATOM 23008 C C . THR A 1 58 ? -14.874 -7.878 0.109 1.00 0.00 58 THR A C 15
ATOM 23009 O O . THR A 1 58 ? -15.138 -7.237 -0.907 1.00 0.00 58 THR A O 15
ATOM 23020 N N . TRP A 1 59 ? -13.679 -7.921 0.679 1.00 0.00 59 TRP A N 15
ATOM 23021 C CA . TRP A 1 59 ? -12.556 -7.187 0.121 1.00 0.00 59 TRP A CA 15
ATOM 23022 C C . TRP A 1 59 ? -12.382 -7.625 -1.334 1.00 0.00 59 TRP A C 15
ATOM 23023 O O . TRP A 1 59 ? -12.093 -6.804 -2.203 1.00 0.00 59 TRP A O 15
ATOM 23044 N N . TYR A 1 60 ? -12.564 -8.919 -1.555 1.00 0.00 60 TYR A N 15
ATOM 23045 C CA . TYR A 1 60 ? -12.430 -9.476 -2.890 1.00 0.00 60 TYR A CA 15
ATOM 23046 C C . TYR A 1 60 ? -13.631 -9.105 -3.763 1.00 0.00 60 TYR A C 15
ATOM 23047 O O . TYR A 1 60 ? -13.466 -8.576 -4.861 1.00 0.00 60 TYR A O 15
ATOM 23065 N N . GLU A 1 61 ? -14.813 -9.397 -3.240 1.00 0.00 61 GLU A N 15
ATOM 23066 C CA . GLU A 1 61 ? -16.042 -9.101 -3.958 1.00 0.00 61 GLU A CA 15
ATOM 23067 C C . GLU A 1 61 ? -16.047 -7.643 -4.422 1.00 0.00 61 GLU A C 15
ATOM 23068 O O . GLU A 1 61 ? -16.718 -7.300 -5.394 1.00 0.00 61 GLU A O 15
ATOM 23080 N N . ARG A 1 62 ? -15.291 -6.824 -3.706 1.00 0.00 62 ARG A N 15
ATOM 23081 C CA . ARG A 1 62 ? -15.200 -5.412 -4.032 1.00 0.00 62 ARG A CA 15
ATOM 23082 C C . ARG A 1 62 ? -13.944 -5.138 -4.863 1.00 0.00 62 ARG A C 15
ATOM 23083 O O . ARG A 1 62 ? -13.914 -4.201 -5.658 1.00 0.00 62 ARG A O 15
ATOM 23104 N N . TYR A 1 63 ? -12.939 -5.975 -4.650 1.00 0.00 63 TYR A N 15
ATOM 23105 C CA . TYR A 1 63 ? -11.684 -5.835 -5.369 1.00 0.00 63 TYR A CA 15
ATOM 23106 C C . TYR A 1 63 ? -11.164 -7.197 -5.834 1.00 0.00 63 TYR A C 15
ATOM 23107 O O . TYR A 1 63 ? -10.192 -7.715 -5.285 1.00 0.00 63 TYR A O 15
ATOM 23125 N N . LYS A 1 64 ? -11.834 -7.739 -6.840 1.00 0.00 64 LYS A N 15
ATOM 23126 C CA . LYS A 1 64 ? -11.452 -9.030 -7.385 1.00 0.00 64 LYS A CA 15
ATOM 23127 C C . LYS A 1 64 ? -10.859 -8.835 -8.782 1.00 0.00 64 LYS A C 15
ATOM 23128 O O . LYS A 1 64 ? -10.216 -9.735 -9.318 1.00 0.00 64 LYS A O 15
ATOM 23147 N N . PHE A 1 65 ? -11.098 -7.652 -9.330 1.00 0.00 65 PHE A N 15
ATOM 23148 C CA . PHE A 1 65 ? -10.595 -7.327 -10.654 1.00 0.00 65 PHE A CA 15
ATOM 23149 C C . PHE A 1 65 ? -9.873 -5.978 -10.651 1.00 0.00 65 PHE A C 15
ATOM 23150 O O . PHE A 1 65 ? -9.480 -5.477 -11.703 1.00 0.00 65 PHE A O 15
ATOM 23167 N N . ASP A 1 66 ? -9.719 -5.429 -9.455 1.00 0.00 66 ASP A N 15
ATOM 23168 C CA . ASP A 1 66 ? -9.051 -4.148 -9.300 1.00 0.00 66 ASP A CA 15
ATOM 23169 C C . ASP A 1 66 ? -7.653 -4.373 -8.723 1.00 0.00 66 ASP A C 15
ATOM 23170 O O . ASP A 1 66 ? -6.676 -3.807 -9.212 1.00 0.00 66 ASP A O 15
ATOM 23179 N N . ILE A 1 67 ? -7.600 -5.202 -7.691 1.00 0.00 67 ILE A N 15
ATOM 23180 C CA . ILE A 1 67 ? -6.337 -5.510 -7.041 1.00 0.00 67 ILE A CA 15
ATOM 23181 C C . ILE A 1 67 ? -5.227 -5.560 -8.093 1.00 0.00 67 ILE A C 15
ATOM 23182 O O . ILE A 1 67 ? -5.492 -5.806 -9.269 1.00 0.00 67 ILE A O 15
ATOM 23198 N N . PRO A 1 68 ? -3.975 -5.318 -7.620 1.00 0.00 68 PRO A N 15
ATOM 23199 C CA . PRO A 1 68 ? -3.749 -5.035 -6.213 1.00 0.00 68 PRO A CA 15
ATOM 23200 C C . PRO A 1 68 ? -4.195 -3.615 -5.860 1.00 0.00 68 PRO A C 15
ATOM 23201 O O . PRO A 1 68 ? -3.877 -2.665 -6.574 1.00 0.00 68 PRO A O 15
ATOM 23212 N N . VAL A 1 69 ? -4.924 -3.514 -4.758 1.00 0.00 69 VAL A N 15
ATOM 23213 C CA . VAL A 1 69 ? -5.417 -2.226 -4.302 1.00 0.00 69 VAL A CA 15
ATOM 23214 C C . VAL A 1 69 ? -4.569 -1.750 -3.120 1.00 0.00 69 VAL A C 15
ATOM 23215 O O . VAL A 1 69 ? -4.248 -2.532 -2.228 1.00 0.00 69 VAL A O 15
ATOM 23228 N N . PHE A 1 70 ? -4.232 -0.469 -3.153 1.00 0.00 70 PHE A N 15
ATOM 23229 C CA . PHE A 1 70 ? -3.428 0.121 -2.096 1.00 0.00 70 PHE A CA 15
ATOM 23230 C C . PHE A 1 70 ? -4.182 1.257 -1.403 1.00 0.00 70 PHE A C 15
ATOM 23231 O O . PHE A 1 70 ? -4.618 2.206 -2.054 1.00 0.00 70 PHE A O 15
ATOM 23248 N N . HIS A 1 71 ? -4.314 1.123 -0.091 1.00 0.00 71 HIS A N 15
ATOM 23249 C CA . HIS A 1 71 ? -5.008 2.127 0.697 1.00 0.00 71 HIS A CA 15
ATOM 23250 C C . HIS A 1 71 ? -4.026 2.787 1.667 1.00 0.00 71 HIS A C 15
ATOM 23251 O O . HIS A 1 71 ? -3.392 2.108 2.472 1.00 0.00 71 HIS A O 15
ATOM 23265 N N . LEU A 1 72 ? -3.932 4.104 1.558 1.00 0.00 72 LEU A N 15
ATOM 23266 C CA . LEU A 1 72 ? -3.038 4.864 2.415 1.00 0.00 72 LEU A CA 15
ATOM 23267 C C . LEU A 1 72 ? -3.864 5.679 3.412 1.00 0.00 72 LEU A C 15
ATOM 23268 O O . LEU A 1 72 ? -4.631 6.555 3.018 1.00 0.00 72 LEU A O 15
ATOM 23284 N N . ASN A 1 73 ? -3.679 5.361 4.685 1.00 0.00 73 ASN A N 15
ATOM 23285 C CA . ASN A 1 73 ? -4.397 6.052 5.741 1.00 0.00 73 ASN A CA 15
ATOM 23286 C C . ASN A 1 73 ? -5.898 5.801 5.581 1.00 0.00 73 ASN A C 15
ATOM 23287 O O . ASN A 1 73 ? -6.688 6.743 5.543 1.00 0.00 73 ASN A O 15
ATOM 23298 N N . GLY A 1 74 ? -6.245 4.525 5.490 1.00 0.00 74 GLY A N 15
ATOM 23299 C CA . GLY A 1 74 ? -7.637 4.138 5.334 1.00 0.00 74 GLY A CA 15
ATOM 23300 C C . GLY A 1 74 ? -8.296 4.910 4.189 1.00 0.00 74 GLY A C 15
ATOM 23301 O O . GLY A 1 74 ? -9.440 5.347 4.308 1.00 0.00 74 GLY A O 15
ATOM 23305 N N . GLN A 1 75 ? -7.546 5.055 3.107 1.00 0.00 75 GLN A N 15
ATOM 23306 C CA . GLN A 1 75 ? -8.043 5.766 1.942 1.00 0.00 75 GLN A CA 15
ATOM 23307 C C . GLN A 1 75 ? -7.338 5.273 0.677 1.00 0.00 75 GLN A C 15
ATOM 23308 O O . GLN A 1 75 ? -6.120 5.393 0.554 1.00 0.00 75 GLN A O 15
ATOM 23322 N N . PHE A 1 76 ? -8.133 4.726 -0.231 1.00 0.00 76 PHE A N 15
ATOM 23323 C CA . PHE A 1 76 ? -7.600 4.214 -1.482 1.00 0.00 76 PHE A CA 15
ATOM 23324 C C . PHE A 1 76 ? -6.556 5.168 -2.065 1.00 0.00 76 PHE A C 15
ATOM 23325 O O . PHE A 1 76 ? -6.891 6.265 -2.507 1.00 0.00 76 PHE A O 15
ATOM 23342 N N . LEU A 1 77 ? -5.311 4.715 -2.046 1.00 0.00 77 LEU A N 15
ATOM 23343 C CA . LEU A 1 77 ? -4.216 5.514 -2.567 1.00 0.00 77 LEU A CA 15
ATOM 23344 C C . LEU A 1 77 ? -4.079 5.266 -4.071 1.00 0.00 77 LEU A C 15
ATOM 23345 O O . LEU A 1 77 ? -3.920 6.207 -4.847 1.00 0.00 77 LEU A O 15
ATOM 23361 N N . MET A 1 78 ? -4.146 3.994 -4.437 1.00 0.00 78 MET A N 15
ATOM 23362 C CA . MET A 1 78 ? -4.031 3.610 -5.833 1.00 0.00 78 MET A CA 15
ATOM 23363 C C . MET A 1 78 ? -4.211 2.100 -6.003 1.00 0.00 78 MET A C 15
ATOM 23364 O O . MET A 1 78 ? -3.919 1.330 -5.090 1.00 0.00 78 MET A O 15
ATOM 23378 N N . MET A 1 79 ? -4.690 1.722 -7.179 1.00 0.00 79 MET A N 15
ATOM 23379 C CA . MET A 1 79 ? -4.911 0.318 -7.481 1.00 0.00 79 MET A CA 15
ATOM 23380 C C . MET A 1 79 ? -4.711 0.039 -8.972 1.00 0.00 79 MET A C 15
ATOM 23381 O O . MET A 1 79 ? -4.757 0.956 -9.790 1.00 0.00 79 MET A O 15
ATOM 23395 N N . HIS A 1 80 ? -4.492 -1.231 -9.279 1.00 0.00 80 HIS A N 15
ATOM 23396 C CA . HIS A 1 80 ? -4.284 -1.642 -10.657 1.00 0.00 80 HIS A CA 15
ATOM 23397 C C . HIS A 1 80 ? -2.801 -1.517 -11.012 1.00 0.00 80 HIS A C 15
ATOM 23398 O O . HIS A 1 80 ? -2.423 -1.658 -12.174 1.00 0.00 80 HIS A O 15
ATOM 23412 N N . ARG A 1 81 ? -2.001 -1.255 -9.989 1.00 0.00 81 ARG A N 15
ATOM 23413 C CA . ARG A 1 81 ? -0.568 -1.109 -10.178 1.00 0.00 81 ARG A CA 15
ATOM 23414 C C . ARG A 1 81 ? 0.061 -0.426 -8.962 1.00 0.00 81 ARG A C 15
ATOM 23415 O O . ARG A 1 81 ? -0.616 -0.177 -7.966 1.00 0.00 81 ARG A O 15
ATOM 23436 N N . VAL A 1 82 ? 1.350 -0.143 -9.084 1.00 0.00 82 VAL A N 15
ATOM 23437 C CA . VAL A 1 82 ? 2.078 0.506 -8.007 1.00 0.00 82 VAL A CA 15
ATOM 23438 C C . VAL A 1 82 ? 2.857 1.697 -8.570 1.00 0.00 82 VAL A C 15
ATOM 23439 O O . VAL A 1 82 ? 4.058 1.599 -8.813 1.00 0.00 82 VAL A O 15
ATOM 23452 N N . ASN A 1 83 ? 2.140 2.795 -8.760 1.00 0.00 83 ASN A N 15
ATOM 23453 C CA . ASN A 1 83 ? 2.749 4.004 -9.289 1.00 0.00 83 ASN A CA 15
ATOM 23454 C C . ASN A 1 83 ? 3.458 4.750 -8.157 1.00 0.00 83 ASN A C 15
ATOM 23455 O O . ASN A 1 83 ? 2.897 5.676 -7.572 1.00 0.00 83 ASN A O 15
ATOM 23466 N N . THR A 1 84 ? 4.680 4.320 -7.882 1.00 0.00 84 THR A N 15
ATOM 23467 C CA . THR A 1 84 ? 5.471 4.936 -6.830 1.00 0.00 84 THR A CA 15
ATOM 23468 C C . THR A 1 84 ? 5.247 6.449 -6.811 1.00 0.00 84 THR A C 15
ATOM 23469 O O . THR A 1 84 ? 4.896 7.016 -5.777 1.00 0.00 84 THR A O 15
ATOM 23480 N N . SER A 1 85 ? 5.458 7.062 -7.967 1.00 0.00 85 SER A N 15
ATOM 23481 C CA . SER A 1 85 ? 5.284 8.498 -8.096 1.00 0.00 85 SER A CA 15
ATOM 23482 C C . SER A 1 85 ? 4.104 8.961 -7.239 1.00 0.00 85 SER A C 15
ATOM 23483 O O . SER A 1 85 ? 4.175 10.003 -6.589 1.00 0.00 85 SER A O 15
ATOM 23491 N N . LYS A 1 86 ? 3.046 8.163 -7.265 1.00 0.00 86 LYS A N 15
ATOM 23492 C CA . LYS A 1 86 ? 1.852 8.478 -6.499 1.00 0.00 86 LYS A CA 15
ATOM 23493 C C . LYS A 1 86 ? 2.126 8.233 -5.014 1.00 0.00 86 LYS A C 15
ATOM 23494 O O . LYS A 1 86 ? 2.023 9.151 -4.200 1.00 0.00 86 LYS A O 15
ATOM 23513 N N . LEU A 1 87 ? 2.469 6.992 -4.705 1.00 0.00 87 LEU A N 15
ATOM 23514 C CA . LEU A 1 87 ? 2.759 6.615 -3.331 1.00 0.00 87 LEU A CA 15
ATOM 23515 C C . LEU A 1 87 ? 3.710 7.642 -2.715 1.00 0.00 87 LEU A C 15
ATOM 23516 O O . LEU A 1 87 ? 3.370 8.296 -1.731 1.00 0.00 87 LEU A O 15
ATOM 23532 N N . GLU A 1 88 ? 4.884 7.751 -3.319 1.00 0.00 88 GLU A N 15
ATOM 23533 C CA . GLU A 1 88 ? 5.888 8.687 -2.842 1.00 0.00 88 GLU A CA 15
ATOM 23534 C C . GLU A 1 88 ? 5.244 10.038 -2.522 1.00 0.00 88 GLU A C 15
ATOM 23535 O O . GLU A 1 88 ? 5.376 10.545 -1.409 1.00 0.00 88 GLU A O 15
ATOM 23547 N N . LYS A 1 89 ? 4.560 10.582 -3.518 1.00 0.00 89 LYS A N 15
ATOM 23548 C CA . LYS A 1 89 ? 3.896 11.864 -3.357 1.00 0.00 89 LYS A CA 15
ATOM 23549 C C . LYS A 1 89 ? 3.094 11.858 -2.054 1.00 0.00 89 LYS A C 15
ATOM 23550 O O . LYS A 1 89 ? 3.226 12.766 -1.235 1.00 0.00 89 LYS A O 15
ATOM 23569 N N . GLN A 1 90 ? 2.281 10.823 -1.902 1.00 0.00 90 GLN A N 15
ATOM 23570 C CA . GLN A 1 90 ? 1.458 10.686 -0.712 1.00 0.00 90 GLN A CA 15
ATOM 23571 C C . GLN A 1 90 ? 2.337 10.657 0.541 1.00 0.00 90 GLN A C 15
ATOM 23572 O O . GLN A 1 90 ? 2.201 11.508 1.418 1.00 0.00 90 GLN A O 15
ATOM 23586 N N . LEU A 1 91 ? 3.217 9.667 0.584 1.00 0.00 91 LEU A N 15
ATOM 23587 C CA . LEU A 1 91 ? 4.118 9.516 1.714 1.00 0.00 91 LEU A CA 15
ATOM 23588 C C . LEU A 1 91 ? 4.592 10.897 2.172 1.00 0.00 91 LEU A C 15
ATOM 23589 O O . LEU A 1 91 ? 4.378 11.281 3.321 1.00 0.00 91 LEU A O 15
ATOM 23605 N N . ARG A 1 92 ? 5.225 11.606 1.249 1.00 0.00 92 ARG A N 15
ATOM 23606 C CA . ARG A 1 92 ? 5.731 12.936 1.543 1.00 0.00 92 ARG A CA 15
ATOM 23607 C C . ARG A 1 92 ? 4.732 13.704 2.410 1.00 0.00 92 ARG A C 15
ATOM 23608 O O . ARG A 1 92 ? 5.060 14.124 3.519 1.00 0.00 92 ARG A O 15
ATOM 23629 N N . LYS A 1 93 ? 3.532 13.865 1.872 1.00 0.00 93 LYS A N 15
ATOM 23630 C CA . LYS A 1 93 ? 2.482 14.575 2.583 1.00 0.00 93 LYS A CA 15
ATOM 23631 C C . LYS A 1 93 ? 1.479 13.566 3.144 1.00 0.00 93 LYS A C 15
ATOM 23632 O O . LYS A 1 93 ? 0.537 13.174 2.457 1.00 0.00 93 LYS A O 15
ATOM 23651 N N . LEU A 1 94 ? 1.715 13.174 4.387 1.00 0.00 94 LEU A N 15
ATOM 23652 C CA . LEU A 1 94 ? 0.844 12.217 5.049 1.00 0.00 94 LEU A CA 15
ATOM 23653 C C . LEU A 1 94 ? 1.229 12.119 6.526 1.00 0.00 94 LEU A C 15
ATOM 23654 O O . LEU A 1 94 ? 0.434 12.454 7.403 1.00 0.00 94 LEU A O 15
ATOM 23670 N N . SER A 1 95 ? 2.450 11.659 6.756 1.00 0.00 95 SER A N 15
ATOM 23671 C CA . SER A 1 95 ? 2.951 11.512 8.112 1.00 0.00 95 SER A CA 15
ATOM 23672 C C . SER A 1 95 ? 2.076 10.528 8.890 1.00 0.00 95 SER A C 15
ATOM 23673 O O . SER A 1 95 ? 0.921 10.301 8.532 1.00 0.00 95 SER A O 15
ATOM 23681 N N . GLY A 1 96 ? 2.659 9.969 9.941 1.00 0.00 96 GLY A N 15
ATOM 23682 C CA . GLY A 1 96 ? 1.946 9.014 10.773 1.00 0.00 96 GLY A CA 15
ATOM 23683 C C . GLY A 1 96 ? 0.705 9.652 11.399 1.00 0.00 96 GLY A C 15
ATOM 23684 O O . GLY A 1 96 ? 0.456 10.843 11.218 1.00 0.00 96 GLY A O 15
ATOM 23688 N N . PRO A 1 97 ? -0.061 8.810 12.143 1.00 0.00 97 PRO A N 15
ATOM 23689 C CA . PRO A 1 97 ? -1.270 9.279 12.798 1.00 0.00 97 PRO A CA 15
ATOM 23690 C C . PRO A 1 97 ? -0.935 10.119 14.032 1.00 0.00 97 PRO A C 15
ATOM 23691 O O . PRO A 1 97 ? -1.592 11.123 14.301 1.00 0.00 97 PRO A O 15
ATOM 23702 N N . SER A 1 98 ? 0.087 9.676 14.750 1.00 0.00 98 SER A N 15
ATOM 23703 C CA . SER A 1 98 ? 0.518 10.375 15.949 1.00 0.00 98 SER A CA 15
ATOM 23704 C C . SER A 1 98 ? 1.487 11.500 15.580 1.00 0.00 98 SER A C 15
ATOM 23705 O O . SER A 1 98 ? 2.702 11.332 15.671 1.00 0.00 98 SER A O 15
ATOM 23713 N N . SER A 1 99 ? 0.913 12.622 15.171 1.00 0.00 99 SER A N 15
ATOM 23714 C CA . SER A 1 99 ? 1.711 13.774 14.787 1.00 0.00 99 SER A CA 15
ATOM 23715 C C . SER A 1 99 ? 1.368 14.968 15.680 1.00 0.00 99 SER A C 15
ATOM 23716 O O . SER A 1 99 ? 0.515 15.783 15.331 1.00 0.00 99 SER A O 15
ATOM 23724 N N . GLY A 1 100 ? 2.050 15.034 16.814 1.00 0.00 100 GLY A N 15
ATOM 23725 C CA . GLY A 1 100 ? 1.827 16.115 17.759 1.00 0.00 100 GLY A CA 15
ATOM 23726 C C . GLY A 1 100 ? 2.578 17.378 17.333 1.00 0.00 100 GLY A C 15
ATOM 23727 O O . GLY A 1 100 ? 3.721 17.304 16.884 1.00 0.00 100 GLY A O 15
ATOM 23731 N N . GLY A 1 1 ? 31.723 6.946 36.383 1.00 0.00 1 GLY A N 16
ATOM 23732 C CA . GLY A 1 1 ? 32.815 6.209 35.770 1.00 0.00 1 GLY A CA 16
ATOM 23733 C C . GLY A 1 1 ? 34.038 7.107 35.568 1.00 0.00 1 GLY A C 16
ATOM 23734 O O . GLY A 1 1 ? 34.942 7.127 36.402 1.00 0.00 1 GLY A O 16
ATOM 23738 N N . SER A 1 2 ? 34.026 7.828 34.456 1.00 0.00 2 SER A N 16
ATOM 23739 C CA . SER A 1 2 ? 35.122 8.725 34.135 1.00 0.00 2 SER A CA 16
ATOM 23740 C C . SER A 1 2 ? 35.066 9.110 32.655 1.00 0.00 2 SER A C 16
ATOM 23741 O O . SER A 1 2 ? 34.575 10.182 32.306 1.00 0.00 2 SER A O 16
ATOM 23749 N N . SER A 1 3 ? 35.578 8.213 31.824 1.00 0.00 3 SER A N 16
ATOM 23750 C CA . SER A 1 3 ? 35.592 8.445 30.389 1.00 0.00 3 SER A CA 16
ATOM 23751 C C . SER A 1 3 ? 34.198 8.206 29.806 1.00 0.00 3 SER A C 16
ATOM 23752 O O . SER A 1 3 ? 33.610 9.104 29.206 1.00 0.00 3 SER A O 16
ATOM 23760 N N . GLY A 1 4 ? 33.709 6.991 30.004 1.00 0.00 4 GLY A N 16
ATOM 23761 C CA . GLY A 1 4 ? 32.395 6.622 29.505 1.00 0.00 4 GLY A CA 16
ATOM 23762 C C . GLY A 1 4 ? 32.150 7.215 28.116 1.00 0.00 4 GLY A C 16
ATOM 23763 O O . GLY A 1 4 ? 32.865 6.898 27.167 1.00 0.00 4 GLY A O 16
ATOM 23767 N N . SER A 1 5 ? 31.137 8.066 28.041 1.00 0.00 5 SER A N 16
ATOM 23768 C CA . SER A 1 5 ? 30.789 8.706 26.784 1.00 0.00 5 SER A CA 16
ATOM 23769 C C . SER A 1 5 ? 30.491 7.645 25.722 1.00 0.00 5 SER A C 16
ATOM 23770 O O . SER A 1 5 ? 31.408 7.106 25.104 1.00 0.00 5 SER A O 16
ATOM 23778 N N . SER A 1 6 ? 29.206 7.378 25.542 1.00 0.00 6 SER A N 16
ATOM 23779 C CA . SER A 1 6 ? 28.776 6.3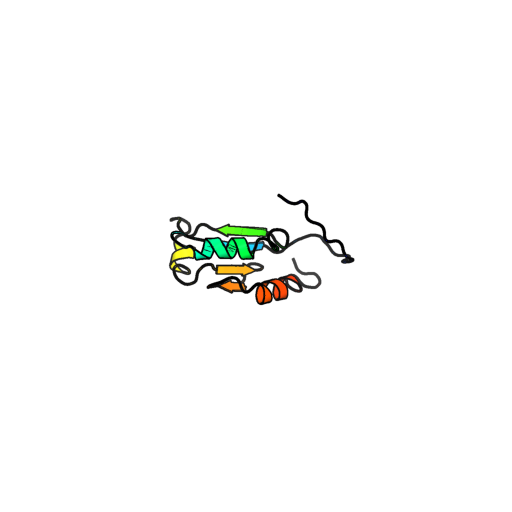92 24.565 1.00 0.00 6 SER A CA 16
ATOM 23780 C C . SER A 1 6 ? 27.273 6.527 24.312 1.00 0.00 6 SER A C 16
ATOM 23781 O O . SER A 1 6 ? 26.564 7.167 25.087 1.00 0.00 6 SER A O 16
ATOM 23789 N N . GLY A 1 7 ? 26.832 5.914 23.223 1.00 0.00 7 GLY A N 16
ATOM 23790 C CA . GLY A 1 7 ? 25.426 5.958 22.858 1.00 0.00 7 GLY A CA 16
ATOM 23791 C C . GLY A 1 7 ? 25.230 6.669 21.518 1.00 0.00 7 GLY A C 16
ATOM 23792 O O . GLY A 1 7 ? 25.881 7.675 21.243 1.00 0.00 7 GLY A O 16
ATOM 23796 N N . ASN A 1 8 ? 24.328 6.117 20.718 1.00 0.00 8 ASN A N 16
ATOM 23797 C CA . ASN A 1 8 ? 24.038 6.686 19.413 1.00 0.00 8 ASN A CA 16
ATOM 23798 C C . ASN A 1 8 ? 22.880 7.677 19.540 1.00 0.00 8 ASN A C 16
ATOM 23799 O O . ASN A 1 8 ? 21.901 7.409 20.235 1.00 0.00 8 ASN A O 16
ATOM 23810 N N . LEU A 1 9 ? 23.029 8.803 18.857 1.00 0.00 9 LEU A N 16
ATOM 23811 C CA . LEU A 1 9 ? 22.007 9.836 18.884 1.00 0.00 9 LEU A CA 16
ATOM 23812 C C . LEU A 1 9 ? 20.627 9.184 18.785 1.00 0.00 9 LEU A C 16
ATOM 23813 O O . LEU A 1 9 ? 20.267 8.639 17.743 1.00 0.00 9 LEU A O 16
ATOM 23829 N N . SER A 1 10 ? 19.890 9.263 19.884 1.00 0.00 10 SER A N 16
ATOM 23830 C CA . SER A 1 10 ? 18.557 8.688 19.934 1.00 0.00 10 SER A CA 16
ATOM 23831 C C . SER A 1 10 ? 17.650 9.380 18.915 1.00 0.00 10 SER A C 16
ATOM 23832 O O . SER A 1 10 ? 18.014 10.413 18.356 1.00 0.00 10 SER A O 16
ATOM 23840 N N . ALA A 1 11 ? 16.487 8.781 18.703 1.00 0.00 11 ALA A N 16
ATOM 23841 C CA . ALA A 1 11 ? 15.525 9.327 17.761 1.00 0.00 11 ALA A CA 16
ATOM 23842 C C . ALA A 1 11 ? 14.302 9.838 18.525 1.00 0.00 11 ALA A C 16
ATOM 23843 O O . ALA A 1 11 ? 14.090 9.473 19.680 1.00 0.00 11 ALA A O 16
ATOM 23850 N N . SER A 1 12 ? 13.529 10.676 17.849 1.00 0.00 12 SER A N 16
ATOM 23851 C CA . SER A 1 12 ? 12.333 11.240 18.450 1.00 0.00 12 SER A CA 16
ATOM 23852 C C . SER A 1 12 ? 11.096 10.475 17.974 1.00 0.00 12 SER A C 16
ATOM 23853 O O . SER A 1 12 ? 11.176 9.680 17.039 1.00 0.00 12 SER A O 16
ATOM 23861 N N . ASN A 1 13 ? 9.982 10.741 18.639 1.00 0.00 13 ASN A N 16
ATOM 23862 C CA . ASN A 1 13 ? 8.731 10.088 18.296 1.00 0.00 13 ASN A CA 16
ATOM 23863 C C . ASN A 1 13 ? 8.597 10.021 16.773 1.00 0.00 13 ASN A C 16
ATOM 23864 O O . ASN A 1 13 ? 9.141 10.862 16.061 1.00 0.00 13 ASN A O 16
ATOM 23875 N N . ARG A 1 14 ? 7.869 9.011 16.319 1.00 0.00 14 ARG A N 16
ATOM 23876 C CA . ARG A 1 14 ? 7.656 8.823 14.894 1.00 0.00 14 ARG A CA 16
ATOM 23877 C C . ARG A 1 14 ? 6.753 7.613 14.647 1.00 0.00 14 ARG A C 16
ATOM 23878 O O . ARG A 1 14 ? 6.855 6.605 15.345 1.00 0.00 14 ARG A O 16
ATOM 23899 N N . ALA A 1 15 ? 5.890 7.752 13.652 1.00 0.00 15 ALA A N 16
ATOM 23900 C CA . ALA A 1 15 ? 4.970 6.682 13.304 1.00 0.00 15 ALA A CA 16
ATOM 23901 C C . ALA A 1 15 ? 4.743 6.682 11.791 1.00 0.00 15 ALA A C 16
ATOM 23902 O O . ALA A 1 15 ? 4.421 7.716 11.208 1.00 0.00 15 ALA A O 16
ATOM 23909 N N . LEU A 1 16 ? 4.920 5.511 11.198 1.00 0.00 16 LEU A N 16
ATOM 23910 C CA . LEU A 1 16 ? 4.739 5.362 9.764 1.00 0.00 16 LEU A CA 16
ATOM 23911 C C . LEU A 1 16 ? 3.269 5.059 9.469 1.00 0.00 16 LEU A C 16
ATOM 23912 O O . LEU A 1 16 ? 2.546 4.570 10.336 1.00 0.00 16 LEU A O 16
ATOM 23928 N N . PRO A 1 17 ? 2.859 5.369 8.210 1.00 0.00 17 PRO A N 16
ATOM 23929 C CA . PRO A 1 17 ? 1.488 5.134 7.790 1.00 0.00 17 PRO A CA 16
ATOM 23930 C C . PRO A 1 17 ? 1.238 3.646 7.541 1.00 0.00 17 PRO A C 16
ATOM 23931 O O . PRO A 1 17 ? 2.181 2.870 7.394 1.00 0.00 17 PRO A O 16
ATOM 23942 N N . VAL A 1 18 ? -0.038 3.291 7.502 1.00 0.00 18 VAL A N 16
ATOM 23943 C CA . VAL A 1 18 ? -0.424 1.909 7.274 1.00 0.00 18 VAL A CA 16
ATOM 23944 C C . VAL A 1 18 ? -0.964 1.763 5.850 1.00 0.00 18 VAL A C 16
ATOM 23945 O O . VAL A 1 18 ? -2.031 2.284 5.530 1.00 0.00 18 VAL A O 16
ATOM 23958 N N . LEU A 1 19 ? -0.201 1.052 5.033 1.00 0.00 19 LEU A N 16
ATOM 23959 C CA . LEU A 1 19 ? -0.589 0.831 3.650 1.00 0.00 19 LEU A CA 16
ATOM 23960 C C . LEU A 1 19 ? -1.236 -0.550 3.521 1.00 0.00 19 LEU A C 16
ATOM 23961 O O . LEU A 1 19 ? -0.556 -1.570 3.621 1.00 0.00 19 LEU A O 16
ATOM 23977 N N . THR A 1 20 ? -2.542 -0.537 3.300 1.00 0.00 20 THR A N 16
ATOM 23978 C CA . THR A 1 20 ? -3.289 -1.776 3.156 1.00 0.00 20 THR A CA 16
ATOM 23979 C C . THR A 1 20 ? -3.080 -2.365 1.759 1.00 0.00 20 THR A C 16
ATOM 23980 O O . THR A 1 20 ? -3.515 -1.784 0.766 1.00 0.00 20 THR A O 16
ATOM 23991 N N . LEU A 1 21 ? -2.415 -3.510 1.728 1.00 0.00 21 LEU A N 16
ATOM 23992 C CA . LEU A 1 21 ? -2.144 -4.184 0.470 1.00 0.00 21 LEU A CA 16
ATOM 23993 C C . LEU A 1 21 ? -3.076 -5.389 0.330 1.00 0.00 21 LEU A C 16
ATOM 23994 O O . LEU A 1 21 ? -3.089 -6.271 1.188 1.00 0.00 21 LEU A O 16
ATOM 24010 N N . PHE A 1 22 ? -3.834 -5.388 -0.756 1.00 0.00 22 PHE A N 16
ATOM 24011 C CA . PHE A 1 22 ? -4.767 -6.470 -1.019 1.00 0.00 22 PHE A CA 16
ATOM 24012 C C . PHE A 1 22 ? -4.254 -7.377 -2.139 1.00 0.00 22 PHE A C 16
ATOM 24013 O O . PHE A 1 22 ? -4.389 -7.051 -3.318 1.00 0.00 22 PHE A O 16
ATOM 24030 N N . THR A 1 23 ? -3.675 -8.497 -1.732 1.00 0.00 23 THR A N 16
ATOM 24031 C CA . THR A 1 23 ? -3.141 -9.453 -2.686 1.00 0.00 23 THR A CA 16
ATOM 24032 C C . THR A 1 23 ? -4.049 -10.681 -2.777 1.00 0.00 23 THR A C 16
ATOM 24033 O O . THR A 1 23 ? -4.977 -10.831 -1.984 1.00 0.00 23 THR A O 16
ATOM 24044 N N . LYS A 1 24 ? -3.750 -11.528 -3.751 1.00 0.00 24 LYS A N 16
ATOM 24045 C CA . LYS A 1 24 ? -4.529 -12.738 -3.955 1.00 0.00 24 LYS A CA 16
ATOM 24046 C C . LYS A 1 24 ? -3.784 -13.661 -4.922 1.00 0.00 24 LYS A C 16
ATOM 24047 O O . LYS A 1 24 ? -2.669 -13.355 -5.343 1.00 0.00 24 LYS A O 16
ATOM 24066 N N . ALA A 1 25 ? -4.429 -14.772 -5.244 1.00 0.00 25 ALA A N 16
ATOM 24067 C CA . ALA A 1 25 ? -3.842 -15.742 -6.153 1.00 0.00 25 ALA A CA 16
ATOM 24068 C C . ALA A 1 25 ? -4.958 -16.515 -6.859 1.00 0.00 25 ALA A C 16
ATOM 24069 O O . ALA A 1 25 ? -5.991 -16.807 -6.258 1.00 0.00 25 ALA A O 16
ATOM 24076 N N . PRO A 1 26 ? -4.705 -16.833 -8.156 1.00 0.00 26 PRO A N 16
ATOM 24077 C CA . PRO A 1 26 ? -3.456 -16.449 -8.792 1.00 0.00 26 PRO A CA 16
ATOM 24078 C C . PRO A 1 26 ? -3.443 -14.955 -9.119 1.00 0.00 26 PRO A C 16
ATOM 24079 O O . PRO A 1 26 ? -4.471 -14.388 -9.487 1.00 0.00 26 PRO A O 16
ATOM 24090 N N . CYS A 1 27 ? -2.269 -14.360 -8.973 1.00 0.00 27 CYS A N 16
ATOM 24091 C CA . CYS A 1 27 ? -2.109 -12.942 -9.249 1.00 0.00 27 CYS A CA 16
ATOM 24092 C C . CYS A 1 27 ? -0.616 -12.609 -9.206 1.00 0.00 27 CYS A C 16
ATOM 24093 O O . CYS A 1 27 ? -0.043 -12.448 -8.130 1.00 0.00 27 CYS A O 16
ATOM 24101 N N . PRO A 1 28 ? -0.013 -12.514 -10.421 1.00 0.00 28 PRO A N 16
ATOM 24102 C CA . PRO A 1 28 ? 1.402 -12.204 -10.532 1.00 0.00 28 PRO A CA 16
ATOM 24103 C C . PRO A 1 28 ? 1.662 -10.723 -10.249 1.00 0.00 28 PRO A C 16
ATOM 24104 O O . PRO A 1 28 ? 2.803 -10.322 -10.021 1.00 0.00 28 PRO A O 16
ATOM 24115 N N . LEU A 1 29 ? 0.586 -9.951 -10.271 1.00 0.00 29 LEU A N 16
ATOM 24116 C CA . LEU A 1 29 ? 0.684 -8.523 -10.019 1.00 0.00 29 LEU A CA 16
ATOM 24117 C C . LEU A 1 29 ? 0.974 -8.290 -8.535 1.00 0.00 29 LEU A C 16
ATOM 24118 O O . LEU A 1 29 ? 1.913 -7.576 -8.187 1.00 0.00 29 LEU A O 16
ATOM 24134 N N . CYS A 1 30 ? 0.151 -8.907 -7.700 1.00 0.00 30 CYS A N 16
ATOM 24135 C CA . CYS A 1 30 ? 0.308 -8.776 -6.261 1.00 0.00 30 CYS A CA 16
ATOM 24136 C C . CYS A 1 30 ? 1.782 -8.996 -5.917 1.00 0.00 30 CYS A C 16
ATOM 24137 O O . CYS A 1 30 ? 2.341 -8.286 -5.082 1.00 0.00 30 CYS A O 16
ATOM 24145 N N . ASP A 1 31 ? 2.371 -9.982 -6.578 1.00 0.00 31 ASP A N 16
ATOM 24146 C CA . ASP A 1 31 ? 3.769 -10.305 -6.352 1.00 0.00 31 ASP A CA 16
ATOM 24147 C C . ASP A 1 31 ? 4.635 -9.110 -6.757 1.00 0.00 31 ASP A C 16
ATOM 24148 O O . ASP A 1 31 ? 5.325 -8.528 -5.921 1.00 0.00 31 ASP A O 16
ATOM 24157 N N . GLU A 1 32 ? 4.571 -8.780 -8.038 1.00 0.00 32 GLU A N 16
ATOM 24158 C CA . GLU A 1 32 ? 5.340 -7.665 -8.564 1.00 0.00 32 GLU A CA 16
ATOM 24159 C C . GLU A 1 32 ? 5.133 -6.421 -7.697 1.00 0.00 32 GLU A C 16
ATOM 24160 O O . GLU A 1 32 ? 6.097 -5.822 -7.224 1.00 0.00 32 GLU A O 16
ATOM 24172 N N . ALA A 1 33 ? 3.868 -6.070 -7.516 1.00 0.00 33 ALA A N 16
ATOM 24173 C CA . ALA A 1 33 ? 3.521 -4.909 -6.714 1.00 0.00 33 ALA A CA 16
ATOM 24174 C C . ALA A 1 33 ? 4.431 -4.853 -5.485 1.00 0.00 33 ALA A C 16
ATOM 24175 O O . ALA A 1 33 ? 5.171 -3.888 -5.300 1.00 0.00 33 ALA A O 16
ATOM 24182 N N . LYS A 1 34 ? 4.346 -5.900 -4.678 1.00 0.00 34 LYS A N 16
ATOM 24183 C CA . LYS A 1 34 ? 5.152 -5.981 -3.472 1.00 0.00 34 LYS A CA 16
ATOM 24184 C C . LYS A 1 34 ? 6.596 -5.595 -3.801 1.00 0.00 34 LYS A C 16
ATOM 24185 O O . LYS A 1 34 ? 7.178 -4.735 -3.142 1.00 0.00 34 LYS A O 16
ATOM 24204 N N . GLU A 1 35 ? 7.132 -6.250 -4.820 1.00 0.00 35 GLU A N 16
ATOM 24205 C CA . GLU A 1 35 ? 8.496 -5.987 -5.245 1.00 0.00 35 GLU A CA 16
ATOM 24206 C C . GLU A 1 35 ? 8.694 -4.490 -5.494 1.00 0.00 35 GLU A C 16
ATOM 24207 O O . GLU A 1 35 ? 9.811 -3.983 -5.395 1.00 0.00 35 GLU A O 16
ATOM 24219 N N . VAL A 1 36 ? 7.594 -3.825 -5.813 1.00 0.00 36 VAL A N 16
ATOM 24220 C CA . VAL A 1 36 ? 7.633 -2.397 -6.078 1.00 0.00 36 VAL A CA 16
ATOM 24221 C C . VAL A 1 36 ? 7.595 -1.636 -4.751 1.00 0.00 36 VAL A C 16
ATOM 24222 O O . VAL A 1 36 ? 8.014 -0.481 -4.681 1.00 0.00 36 VAL A O 16
ATOM 24235 N N . LEU A 1 37 ? 7.089 -2.313 -3.731 1.00 0.00 37 LEU A N 16
ATOM 24236 C CA . LEU A 1 37 ? 6.991 -1.716 -2.410 1.00 0.00 37 LEU A CA 16
ATOM 24237 C C . LEU A 1 37 ? 8.174 -2.176 -1.557 1.00 0.00 37 LEU A C 16
ATOM 24238 O O . LEU A 1 37 ? 8.332 -1.737 -0.419 1.00 0.00 37 LEU A O 16
ATOM 24254 N N . GLN A 1 38 ? 8.976 -3.056 -2.140 1.00 0.00 38 GLN A N 16
ATOM 24255 C CA . GLN A 1 38 ? 10.140 -3.581 -1.448 1.00 0.00 38 GLN A CA 16
ATOM 24256 C C . GLN A 1 38 ? 10.934 -2.442 -0.805 1.00 0.00 38 GLN A C 16
ATOM 24257 O O . GLN A 1 38 ? 11.246 -2.491 0.383 1.00 0.00 38 GLN A O 16
ATOM 24271 N N . PRO A 1 39 ? 11.246 -1.415 -1.641 1.00 0.00 39 PRO A N 16
ATOM 24272 C CA . PRO A 1 39 ? 11.997 -0.266 -1.167 1.00 0.00 39 PRO A CA 16
ATOM 24273 C C . PRO A 1 39 ? 11.118 0.651 -0.315 1.00 0.00 39 PRO A C 16
ATOM 24274 O O . PRO A 1 39 ? 11.571 1.695 0.151 1.00 0.00 39 PRO A O 16
ATOM 24285 N N . TYR A 1 40 ? 9.875 0.227 -0.136 1.00 0.00 40 TYR A N 16
ATOM 24286 C CA . TYR A 1 40 ? 8.928 0.996 0.652 1.00 0.00 40 TYR A CA 16
ATOM 24287 C C . TYR A 1 40 ? 8.393 0.171 1.825 1.00 0.00 40 TYR A C 16
ATOM 24288 O O . TYR A 1 40 ? 7.458 0.588 2.506 1.00 0.00 40 TYR A O 16
ATOM 24306 N N . LYS A 1 41 ? 9.010 -0.984 2.024 1.00 0.00 41 LYS A N 16
ATOM 24307 C CA . LYS A 1 41 ? 8.607 -1.871 3.102 1.00 0.00 41 LYS A CA 16
ATOM 24308 C C . LYS A 1 41 ? 8.808 -1.161 4.443 1.00 0.00 41 LYS A C 16
ATOM 24309 O O . LYS A 1 41 ? 7.929 -1.189 5.302 1.00 0.00 41 LYS A O 16
ATOM 24328 N N . ASP A 1 42 ? 9.972 -0.542 4.579 1.00 0.00 42 ASP A N 16
ATOM 24329 C CA . ASP A 1 42 ? 10.300 0.174 5.801 1.00 0.00 42 ASP A CA 16
ATOM 24330 C C . ASP A 1 42 ? 9.688 1.575 5.745 1.00 0.00 42 ASP A C 16
ATOM 24331 O O . ASP A 1 42 ? 9.552 2.238 6.772 1.00 0.00 42 ASP A O 16
ATOM 24340 N N . ARG A 1 43 ? 9.335 1.984 4.535 1.00 0.00 43 ARG A N 16
ATOM 24341 C CA . ARG A 1 43 ? 8.740 3.294 4.332 1.00 0.00 43 ARG A CA 16
ATOM 24342 C C . ARG A 1 43 ? 7.408 3.395 5.079 1.00 0.00 43 ARG A C 16
ATOM 24343 O O . ARG A 1 43 ? 6.998 4.482 5.482 1.00 0.00 43 ARG A O 16
ATOM 24364 N N . PHE A 1 44 ? 6.770 2.245 5.241 1.00 0.00 44 PHE A N 16
ATOM 24365 C CA . PHE A 1 44 ? 5.493 2.190 5.932 1.00 0.00 44 PHE A CA 16
ATOM 24366 C C . PHE A 1 44 ? 5.154 0.756 6.345 1.00 0.00 44 PHE A C 16
ATOM 24367 O O . PHE A 1 44 ? 5.950 -0.158 6.136 1.00 0.00 44 PHE A O 16
ATOM 24384 N N . ILE A 1 45 ? 3.972 0.604 6.924 1.00 0.00 45 ILE A N 16
ATOM 24385 C CA . ILE A 1 45 ? 3.519 -0.703 7.368 1.00 0.00 45 ILE A CA 16
ATOM 24386 C C . ILE A 1 45 ? 2.639 -1.329 6.284 1.00 0.00 45 ILE A C 16
ATOM 24387 O O . ILE A 1 45 ? 1.461 -0.996 6.168 1.00 0.00 45 ILE A O 16
ATOM 24403 N N . LEU A 1 46 ? 3.246 -2.224 5.518 1.00 0.00 46 LEU A N 16
ATOM 24404 C CA . LEU A 1 46 ? 2.532 -2.898 4.447 1.00 0.00 46 LEU A CA 16
ATOM 24405 C C . LEU A 1 46 ? 1.592 -3.946 5.048 1.00 0.00 46 LEU A C 16
ATOM 24406 O O . LEU A 1 46 ? 2.038 -5.000 5.497 1.00 0.00 46 LEU A O 16
ATOM 24422 N N . GLN A 1 47 ? 0.308 -3.619 5.036 1.00 0.00 47 GLN A N 16
ATOM 24423 C CA . GLN A 1 47 ? -0.698 -4.518 5.574 1.00 0.00 47 GLN A CA 16
ATOM 24424 C C . GLN A 1 47 ? -1.271 -5.400 4.462 1.00 0.00 47 GLN A C 16
ATOM 24425 O O . GLN A 1 47 ? -2.157 -4.975 3.722 1.00 0.00 47 GLN A O 16
ATOM 24439 N N . GLU A 1 48 ? -0.741 -6.612 4.380 1.00 0.00 48 GLU A N 16
ATOM 24440 C CA . GLU A 1 48 ? -1.188 -7.557 3.371 1.00 0.00 48 GLU A CA 16
ATOM 24441 C C . GLU A 1 48 ? -2.516 -8.190 3.788 1.00 0.00 48 GLU A C 16
ATOM 24442 O O . GLU A 1 48 ? -2.546 -9.070 4.647 1.00 0.00 48 GLU A O 16
ATOM 24454 N N . VAL A 1 49 ? -3.583 -7.718 3.160 1.00 0.00 49 VAL A N 16
ATOM 24455 C CA . VAL A 1 49 ? -4.912 -8.227 3.456 1.00 0.00 49 VAL A CA 16
ATOM 24456 C C . VAL A 1 49 ? -5.252 -9.352 2.476 1.00 0.00 49 VAL A C 16
ATOM 24457 O O . VAL A 1 49 ? -5.162 -9.172 1.263 1.00 0.00 49 VAL A O 16
ATOM 24470 N N . ASP A 1 50 ? -5.635 -10.488 3.040 1.00 0.00 50 ASP A N 16
ATOM 24471 C CA . ASP A 1 50 ? -5.989 -11.642 2.232 1.00 0.00 50 ASP A CA 16
ATOM 24472 C C . ASP A 1 50 ? -7.471 -11.564 1.860 1.00 0.00 50 ASP A C 16
ATOM 24473 O O . ASP A 1 50 ? -8.338 -11.854 2.683 1.00 0.00 50 ASP A O 16
ATOM 24482 N N . ILE A 1 51 ? -7.717 -11.171 0.618 1.00 0.00 51 ILE A N 16
ATOM 24483 C CA . ILE A 1 51 ? -9.079 -11.052 0.127 1.00 0.00 51 ILE A CA 16
ATOM 24484 C C . ILE A 1 51 ? -9.600 -12.437 -0.261 1.00 0.00 51 ILE A C 16
ATOM 24485 O O . ILE A 1 51 ? -10.808 -12.640 -0.374 1.00 0.00 51 ILE A O 16
ATOM 24501 N N . THR A 1 52 ? -8.663 -13.353 -0.455 1.00 0.00 52 THR A N 16
ATOM 24502 C CA . THR A 1 52 ? -9.013 -14.713 -0.829 1.00 0.00 52 THR A CA 16
ATOM 24503 C C . THR A 1 52 ? -9.669 -15.438 0.349 1.00 0.00 52 THR A C 16
ATOM 24504 O O . THR A 1 52 ? -10.142 -16.564 0.204 1.00 0.00 52 THR A O 16
ATOM 24515 N N . LEU A 1 53 ? -9.676 -14.761 1.488 1.00 0.00 53 LEU A N 16
ATOM 24516 C CA . LEU A 1 53 ? -10.266 -15.327 2.690 1.00 0.00 53 LEU A CA 16
ATOM 24517 C C . LEU A 1 53 ? -11.789 -15.188 2.619 1.00 0.00 53 LEU A C 16
ATOM 24518 O O . LEU A 1 53 ? -12.306 -14.365 1.866 1.00 0.00 53 LEU A O 16
ATOM 24534 N N . PRO A 1 54 ? -12.481 -16.028 3.435 1.00 0.00 54 PRO A N 16
ATOM 24535 C CA . PRO A 1 54 ? -13.933 -16.007 3.472 1.00 0.00 54 PRO A CA 16
ATOM 24536 C C . PRO A 1 54 ? -14.444 -14.785 4.238 1.00 0.00 54 PRO A C 16
ATOM 24537 O O . PRO A 1 54 ? -15.454 -14.191 3.863 1.00 0.00 54 PRO A O 16
ATOM 24548 N N . GLU A 1 55 ? -13.724 -14.447 5.297 1.00 0.00 55 GLU A N 16
ATOM 24549 C CA . GLU A 1 55 ? -14.092 -13.307 6.119 1.00 0.00 55 GLU A CA 16
ATOM 24550 C C . GLU A 1 55 ? -13.696 -12.002 5.426 1.00 0.00 55 GLU A C 16
ATOM 24551 O O . GLU A 1 55 ? -14.166 -10.928 5.799 1.00 0.00 55 GLU A O 16
ATOM 24563 N N . ASN A 1 56 ? -12.834 -12.137 4.428 1.00 0.00 56 ASN A N 16
ATOM 24564 C CA . ASN A 1 56 ? -12.369 -10.982 3.679 1.00 0.00 56 ASN A CA 16
ATOM 24565 C C . ASN A 1 56 ? -12.947 -11.032 2.263 1.00 0.00 56 ASN A C 16
ATOM 24566 O O . ASN A 1 56 ? -12.599 -10.209 1.417 1.00 0.00 56 ASN A O 16
ATOM 24577 N N . SER A 1 57 ? -13.819 -12.006 2.048 1.00 0.00 57 SER A N 16
ATOM 24578 C CA . SER A 1 57 ? -14.449 -12.173 0.749 1.00 0.00 57 SER A CA 16
ATOM 24579 C C . SER A 1 57 ? -15.016 -10.837 0.266 1.00 0.00 57 SER A C 16
ATOM 24580 O O . SER A 1 57 ? -15.201 -10.634 -0.933 1.00 0.00 57 SER A O 16
ATOM 24588 N N . THR A 1 58 ? -15.277 -9.960 1.224 1.00 0.00 58 THR A N 16
ATOM 24589 C CA . THR A 1 58 ? -15.819 -8.649 0.912 1.00 0.00 58 THR A CA 16
ATOM 24590 C C . THR A 1 58 ? -14.785 -7.809 0.161 1.00 0.00 58 THR A C 16
ATOM 24591 O O . THR A 1 58 ? -15.070 -7.278 -0.911 1.00 0.00 58 THR A O 16
ATOM 24602 N N . TRP A 1 59 ? -13.604 -7.714 0.755 1.00 0.00 59 TRP A N 16
ATOM 24603 C CA . TRP A 1 59 ? -12.525 -6.947 0.156 1.00 0.00 59 TRP A CA 16
ATOM 24604 C C . TRP A 1 59 ? -12.341 -7.433 -1.283 1.00 0.00 59 TRP A C 16
ATOM 24605 O O . TRP A 1 59 ? -11.907 -6.674 -2.148 1.00 0.00 59 TRP A O 16
ATOM 24626 N N . TYR A 1 60 ? -12.682 -8.695 -1.496 1.00 0.00 60 TYR A N 16
ATOM 24627 C CA . TYR A 1 60 ? -12.560 -9.292 -2.815 1.00 0.00 60 TYR A CA 16
ATOM 24628 C C . TYR A 1 60 ? -13.770 -8.947 -3.686 1.00 0.00 60 TYR A C 16
ATOM 24629 O O . TYR A 1 60 ? -13.615 -8.442 -4.797 1.00 0.00 60 TYR A O 16
ATOM 24647 N N . GLU A 1 61 ? -14.946 -9.234 -3.149 1.00 0.00 61 GLU A N 16
ATOM 24648 C CA . GLU A 1 61 ? -16.182 -8.960 -3.864 1.00 0.00 61 GLU A CA 16
ATOM 24649 C C . GLU A 1 61 ? -16.210 -7.506 -4.339 1.00 0.00 61 GLU A C 16
ATOM 24650 O O . GLU A 1 61 ? -16.961 -7.161 -5.249 1.00 0.00 61 GLU A O 16
ATOM 24662 N N . ARG A 1 62 ? -15.381 -6.693 -3.700 1.00 0.00 62 ARG A N 16
ATOM 24663 C CA . ARG A 1 62 ? -15.301 -5.284 -4.046 1.00 0.00 62 ARG A CA 16
ATOM 24664 C C . ARG A 1 62 ? -14.072 -5.020 -4.919 1.00 0.00 62 ARG A C 16
ATOM 24665 O O . ARG A 1 62 ? -14.094 -4.141 -5.779 1.00 0.00 62 ARG A O 16
ATOM 24686 N N . TYR A 1 63 ? -13.030 -5.799 -4.668 1.00 0.00 63 TYR A N 16
ATOM 24687 C CA . TYR A 1 63 ? -11.795 -5.660 -5.421 1.00 0.00 63 TYR A CA 16
ATOM 24688 C C . TYR A 1 63 ? -11.239 -7.029 -5.819 1.00 0.00 63 TYR A C 16
ATOM 24689 O O . TYR A 1 63 ? -10.277 -7.510 -5.223 1.00 0.00 63 TYR A O 16
ATOM 24707 N N . LYS A 1 64 ? -11.870 -7.618 -6.825 1.00 0.00 64 LYS A N 16
ATOM 24708 C CA . LYS A 1 64 ? -11.451 -8.922 -7.310 1.00 0.00 64 LYS A CA 16
ATOM 24709 C C . LYS A 1 64 ? -10.915 -8.783 -8.736 1.00 0.00 64 LYS A C 16
ATOM 24710 O O . LYS A 1 64 ? -10.472 -9.761 -9.336 1.00 0.00 64 LYS A O 16
ATOM 24729 N N . PHE A 1 65 ? -10.971 -7.558 -9.239 1.00 0.00 65 PHE A N 16
ATOM 24730 C CA . PHE A 1 65 ? -10.497 -7.277 -10.583 1.00 0.00 65 PHE A CA 16
ATOM 24731 C C . PHE A 1 65 ? -9.752 -5.942 -10.634 1.00 0.00 65 PHE A C 16
ATOM 24732 O O . PHE A 1 65 ? -9.526 -5.394 -11.712 1.00 0.00 65 PHE A O 16
ATOM 24749 N N . ASP A 1 66 ? -9.391 -5.456 -9.455 1.00 0.00 66 ASP A N 16
ATOM 24750 C CA . ASP A 1 66 ? -8.677 -4.195 -9.352 1.00 0.00 66 ASP A CA 16
ATOM 24751 C C . ASP A 1 66 ? -7.313 -4.438 -8.702 1.00 0.00 66 ASP A C 16
ATOM 24752 O O . ASP A 1 66 ? -6.308 -3.873 -9.130 1.00 0.00 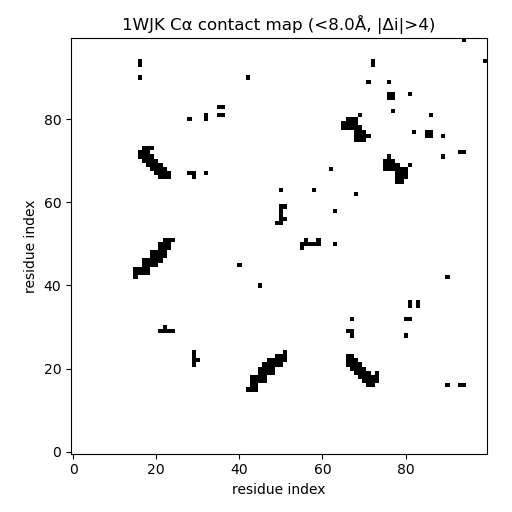66 ASP A O 16
ATOM 24761 N N . ILE A 1 67 ? -7.322 -5.280 -7.679 1.00 0.00 67 ILE A N 16
ATOM 24762 C CA . ILE A 1 67 ? -6.099 -5.605 -6.966 1.00 0.00 67 ILE A CA 16
ATOM 24763 C C . ILE A 1 67 ? -4.936 -5.668 -7.959 1.00 0.00 67 ILE A C 16
ATOM 24764 O O . ILE A 1 67 ? -5.142 -5.916 -9.146 1.00 0.00 67 ILE A O 16
ATOM 24780 N N . PRO A 1 68 ? -3.709 -5.434 -7.423 1.00 0.00 68 PRO A N 16
ATOM 24781 C CA . PRO A 1 68 ? -3.553 -5.149 -6.007 1.00 0.00 68 PRO A CA 16
ATOM 24782 C C . PRO A 1 68 ? -4.005 -3.723 -5.682 1.00 0.00 68 PRO A C 16
ATOM 24783 O O . PRO A 1 68 ? -3.593 -2.772 -6.343 1.00 0.00 68 PRO A O 16
ATOM 24794 N N . VAL A 1 69 ? -4.845 -3.621 -4.663 1.00 0.00 69 VAL A N 16
ATOM 24795 C CA . VAL A 1 69 ? -5.357 -2.328 -4.242 1.00 0.00 69 VAL A CA 16
ATOM 24796 C C . VAL A 1 69 ? -4.521 -1.810 -3.070 1.00 0.00 69 VAL A C 16
ATOM 24797 O O . VAL A 1 69 ? -4.235 -2.552 -2.131 1.00 0.00 69 VAL A O 16
ATOM 24810 N N . PHE A 1 70 ? -4.153 -0.541 -3.163 1.00 0.00 70 PHE A N 16
ATOM 24811 C CA . PHE A 1 70 ? -3.355 0.085 -2.122 1.00 0.00 70 PHE A CA 16
ATOM 24812 C C . PHE A 1 70 ? -4.127 1.223 -1.450 1.00 0.00 70 PHE A C 16
ATOM 24813 O O . PHE A 1 70 ? -4.521 2.184 -2.108 1.00 0.00 70 PHE A O 16
ATOM 24830 N N . HIS A 1 71 ? -4.319 1.076 -0.147 1.00 0.00 71 HIS A N 16
ATOM 24831 C CA . HIS A 1 71 ? -5.036 2.079 0.622 1.00 0.00 71 HIS A CA 16
ATOM 24832 C C . HIS A 1 71 ? -4.087 2.726 1.632 1.00 0.00 71 HIS A C 16
ATOM 24833 O O . HIS A 1 71 ? -3.575 2.055 2.527 1.00 0.00 71 HIS A O 16
ATOM 24847 N N . LEU A 1 72 ? -3.881 4.023 1.456 1.00 0.00 72 LEU A N 16
ATOM 24848 C CA . LEU A 1 72 ? -3.003 4.769 2.342 1.00 0.00 72 LEU A CA 16
ATOM 24849 C C . LEU A 1 72 ? -3.847 5.588 3.319 1.00 0.00 72 LEU A C 16
ATOM 24850 O O . LEU A 1 72 ? -4.629 6.443 2.905 1.00 0.00 72 LEU A O 16
ATOM 24866 N N . ASN A 1 73 ? -3.661 5.299 4.599 1.00 0.00 73 ASN A N 16
ATOM 24867 C CA . ASN A 1 73 ? -4.396 5.999 5.639 1.00 0.00 73 ASN A CA 16
ATOM 24868 C C . ASN A 1 73 ? -5.893 5.728 5.470 1.00 0.00 73 ASN A C 16
ATOM 24869 O O . ASN A 1 73 ? -6.692 6.661 5.406 1.00 0.00 73 ASN A O 16
ATOM 24880 N N . GLY A 1 74 ? -6.226 4.448 5.401 1.00 0.00 74 GLY A N 16
ATOM 24881 C CA . GLY A 1 74 ? -7.613 4.043 5.240 1.00 0.00 74 GLY A CA 16
ATOM 24882 C C . GLY A 1 74 ? -8.280 4.814 4.099 1.00 0.00 74 GLY A C 16
ATOM 24883 O O . GLY A 1 74 ? -9.428 5.237 4.220 1.00 0.00 74 GLY A O 16
ATOM 24887 N N . GLN A 1 75 ? -7.531 4.973 3.018 1.00 0.00 75 GLN A N 16
ATOM 24888 C CA . GLN A 1 75 ? -8.036 5.685 1.856 1.00 0.00 75 GLN A CA 16
ATOM 24889 C C . GLN A 1 75 ? -7.307 5.223 0.592 1.00 0.00 75 GLN A C 16
ATOM 24890 O O . GLN A 1 75 ? -6.088 5.346 0.494 1.00 0.00 75 GLN A O 16
ATOM 24904 N N . PHE A 1 76 ? -8.086 4.701 -0.344 1.00 0.00 76 PHE A N 16
ATOM 24905 C CA . PHE A 1 76 ? -7.531 4.220 -1.597 1.00 0.00 76 PHE A CA 16
ATOM 24906 C C . PHE A 1 76 ? -6.467 5.181 -2.130 1.00 0.00 76 PHE A C 16
ATOM 24907 O O . PHE A 1 76 ? -6.777 6.312 -2.503 1.00 0.00 76 PHE A O 16
ATOM 24924 N N . LEU A 1 77 ? -5.233 4.697 -2.149 1.00 0.00 77 LEU A N 16
ATOM 24925 C CA . LEU A 1 77 ? -4.122 5.499 -2.630 1.00 0.00 77 LEU A CA 16
ATOM 24926 C C . LEU A 1 77 ? -3.944 5.268 -4.132 1.00 0.00 77 LEU A C 16
ATOM 24927 O O . LEU A 1 77 ? -3.735 6.215 -4.889 1.00 0.00 77 LEU A O 16
ATOM 24943 N N . MET A 1 78 ? -4.033 4.004 -4.519 1.00 0.00 78 MET A N 16
ATOM 24944 C CA . MET A 1 78 ? -3.885 3.636 -5.916 1.00 0.00 78 MET A CA 16
ATOM 24945 C C . MET A 1 78 ? -4.095 2.134 -6.114 1.00 0.00 78 MET A C 16
ATOM 24946 O O . MET A 1 78 ? -3.781 1.338 -5.230 1.00 0.00 78 MET A O 16
ATOM 24960 N N . MET A 1 79 ? -4.625 1.791 -7.279 1.00 0.00 79 MET A N 16
ATOM 24961 C CA . MET A 1 79 ? -4.881 0.398 -7.603 1.00 0.00 79 MET A CA 16
ATOM 24962 C C . MET A 1 79 ? -4.649 0.130 -9.092 1.00 0.00 79 MET A C 16
ATOM 24963 O O . MET A 1 79 ? -4.628 1.059 -9.897 1.00 0.00 79 MET A O 16
ATOM 24977 N N . HIS A 1 80 ? -4.480 -1.145 -9.411 1.00 0.00 80 HIS A N 16
ATOM 24978 C CA . HIS A 1 80 ? -4.250 -1.547 -10.789 1.00 0.00 80 HIS A CA 16
ATOM 24979 C C . HIS A 1 80 ? -2.750 -1.514 -11.089 1.00 0.00 80 HIS A C 16
ATOM 24980 O O . HIS A 1 80 ? -2.340 -1.652 -12.240 1.00 0.00 80 HIS A O 16
ATOM 24994 N N . ARG A 1 81 ? -1.971 -1.332 -10.032 1.00 0.00 81 ARG A N 16
ATOM 24995 C CA . ARG A 1 81 ? -0.526 -1.280 -10.168 1.00 0.00 81 ARG A CA 16
ATOM 24996 C C . ARG A 1 81 ? 0.099 -0.613 -8.941 1.00 0.00 81 ARG A C 16
ATOM 24997 O O . ARG A 1 81 ? -0.571 -0.414 -7.929 1.00 0.00 81 ARG A O 16
ATOM 25018 N N . VAL A 1 82 ? 1.376 -0.285 -9.071 1.00 0.00 82 VAL A N 16
ATOM 25019 C CA . VAL A 1 82 ? 2.099 0.355 -7.986 1.00 0.00 82 VAL A CA 16
ATOM 25020 C C . VAL A 1 82 ? 2.857 1.569 -8.529 1.00 0.00 82 VAL A C 16
ATOM 25021 O O . VAL A 1 82 ? 4.056 1.490 -8.789 1.00 0.00 82 VAL A O 16
ATOM 25034 N N . ASN A 1 83 ? 2.125 2.662 -8.685 1.00 0.00 83 ASN A N 16
ATOM 25035 C CA . ASN A 1 83 ? 2.713 3.890 -9.192 1.00 0.00 83 ASN A CA 16
ATOM 25036 C C . ASN A 1 83 ? 3.452 4.603 -8.059 1.00 0.00 83 ASN A C 16
ATOM 25037 O O . ASN A 1 83 ? 2.945 5.571 -7.494 1.00 0.00 83 ASN A O 16
ATOM 25048 N N . THR A 1 84 ? 4.639 4.097 -7.759 1.00 0.00 84 THR A N 16
ATOM 25049 C CA . THR A 1 84 ? 5.454 4.674 -6.703 1.00 0.00 84 THR A CA 16
ATOM 25050 C C . THR A 1 84 ? 5.296 6.195 -6.678 1.00 0.00 84 THR A C 16
ATOM 25051 O O . THR A 1 84 ? 5.006 6.776 -5.633 1.00 0.00 84 THR A O 16
ATOM 25062 N N . SER A 1 85 ? 5.494 6.798 -7.841 1.00 0.00 85 SER A N 16
ATOM 25063 C CA . SER A 1 85 ? 5.377 8.241 -7.966 1.00 0.00 85 SER A CA 16
ATOM 25064 C C . SER A 1 85 ? 4.225 8.750 -7.098 1.00 0.00 85 SER A C 16
ATOM 25065 O O . SER A 1 85 ? 4.367 9.749 -6.395 1.00 0.00 85 SER A O 16
ATOM 25073 N N . LYS A 1 86 ? 3.109 8.039 -7.174 1.00 0.00 86 LYS A N 16
ATOM 25074 C CA . LYS A 1 86 ? 1.933 8.406 -6.404 1.00 0.00 86 LYS A CA 16
ATOM 25075 C C . LYS A 1 86 ? 2.215 8.186 -4.916 1.00 0.00 86 LYS A C 16
ATOM 25076 O O . LYS A 1 86 ? 2.199 9.133 -4.131 1.00 0.00 86 LYS A O 16
ATOM 25095 N N . LEU A 1 87 ? 2.466 6.931 -4.574 1.00 0.00 87 LEU A N 16
ATOM 25096 C CA . LEU A 1 87 ? 2.750 6.574 -3.194 1.00 0.00 87 LEU A CA 16
ATOM 25097 C C . LEU A 1 87 ? 3.670 7.630 -2.578 1.00 0.00 87 LEU A C 16
ATOM 25098 O O . LEU A 1 87 ? 3.264 8.363 -1.678 1.00 0.00 87 LEU A O 16
ATOM 25114 N N . GLU A 1 88 ? 4.892 7.674 -3.088 1.00 0.00 88 GLU A N 16
ATOM 25115 C CA . GLU A 1 88 ? 5.873 8.628 -2.599 1.00 0.00 88 GLU A CA 16
ATOM 25116 C C . GLU A 1 88 ? 5.218 9.991 -2.365 1.00 0.00 88 GLU A C 16
ATOM 25117 O O . GLU A 1 88 ? 5.339 10.565 -1.284 1.00 0.00 88 GLU A O 16
ATOM 25129 N N . LYS A 1 89 ? 4.537 10.469 -3.396 1.00 0.00 89 LYS A N 16
ATOM 25130 C CA . LYS A 1 89 ? 3.862 11.754 -3.316 1.00 0.00 89 LYS A CA 16
ATOM 25131 C C . LYS A 1 89 ? 3.009 11.799 -2.047 1.00 0.00 89 LYS A C 16
ATOM 25132 O O . LYS A 1 89 ? 3.141 12.716 -1.238 1.00 0.00 89 LYS A O 16
ATOM 25151 N N . GLN A 1 90 ? 2.152 10.797 -1.913 1.00 0.00 90 GLN A N 16
ATOM 25152 C CA . GLN A 1 90 ? 1.278 10.710 -0.756 1.00 0.00 90 GLN A CA 16
ATOM 25153 C C . GLN A 1 90 ? 2.103 10.658 0.531 1.00 0.00 90 GLN A C 16
ATOM 25154 O O . GLN A 1 90 ? 1.838 11.404 1.473 1.00 0.00 90 GLN A O 16
ATOM 25168 N N . LEU A 1 91 ? 3.088 9.771 0.530 1.00 0.00 91 LEU A N 16
ATOM 25169 C CA . LEU A 1 91 ? 3.954 9.613 1.686 1.00 0.00 91 LEU A CA 16
ATOM 25170 C C . LEU A 1 91 ? 4.288 10.991 2.260 1.00 0.00 91 LEU A C 16
ATOM 25171 O O . LEU A 1 91 ? 4.244 11.189 3.474 1.00 0.00 91 LEU A O 16
ATOM 25187 N N . ARG A 1 92 ? 4.614 11.908 1.362 1.00 0.00 92 ARG A N 16
ATOM 25188 C CA . ARG A 1 92 ? 4.956 13.262 1.764 1.00 0.00 92 ARG A CA 16
ATOM 25189 C C . ARG A 1 92 ? 3.686 14.066 2.052 1.00 0.00 92 ARG A C 16
ATOM 25190 O O . ARG A 1 92 ? 3.670 14.906 2.950 1.00 0.00 92 ARG A O 16
ATOM 25211 N N . LYS A 1 93 ? 2.654 13.781 1.272 1.00 0.00 93 LYS A N 16
ATOM 25212 C CA . LYS A 1 93 ? 1.383 14.467 1.432 1.00 0.00 93 LYS A CA 16
ATOM 25213 C C . LYS A 1 93 ? 0.407 13.556 2.179 1.00 0.00 93 LYS A C 16
ATOM 25214 O O . LYS A 1 93 ? -0.501 12.986 1.576 1.00 0.00 93 LYS A O 16
ATOM 25233 N N . LEU A 1 94 ? 0.627 13.448 3.481 1.00 0.00 94 LEU A N 16
ATOM 25234 C CA . LEU A 1 94 ? -0.222 12.616 4.317 1.00 0.00 94 LEU A CA 16
ATOM 25235 C C . LEU A 1 94 ? -0.371 13.269 5.693 1.00 0.00 94 LEU A C 16
ATOM 25236 O O . LEU A 1 94 ? -1.483 13.574 6.122 1.00 0.00 94 LEU A O 16
ATOM 25252 N N . SER A 1 95 ? 0.764 13.463 6.347 1.00 0.00 95 SER A N 16
ATOM 25253 C CA . SER A 1 95 ? 0.773 14.074 7.666 1.00 0.00 95 SER A CA 16
ATOM 25254 C C . SER A 1 95 ? -0.103 13.264 8.623 1.00 0.00 95 SER A C 16
ATOM 25255 O O . SER A 1 95 ? -0.889 12.423 8.190 1.00 0.00 95 SER A O 16
ATOM 25263 N N . GLY A 1 96 ? 0.062 13.546 9.908 1.00 0.00 96 GLY A N 16
ATOM 25264 C CA . GLY A 1 96 ? -0.704 12.854 10.930 1.00 0.00 96 GLY A CA 16
ATOM 25265 C C . GLY A 1 96 ? -2.166 12.698 10.508 1.00 0.00 96 GLY A C 16
ATOM 25266 O O . GLY A 1 96 ? -2.777 13.643 10.009 1.00 0.00 96 GLY A O 16
ATOM 25270 N N . PRO A 1 97 ? -2.700 11.467 10.728 1.00 0.00 97 PRO A N 16
ATOM 25271 C CA . PRO A 1 97 ? -4.079 11.175 10.376 1.00 0.00 97 PRO A CA 16
ATOM 25272 C C . PRO A 1 97 ? -5.047 11.811 11.376 1.00 0.00 97 PRO A C 16
ATOM 25273 O O . PRO A 1 97 ? -5.798 12.720 11.026 1.00 0.00 97 PRO A O 16
ATOM 25284 N N . SER A 1 98 ? -4.997 11.308 12.601 1.00 0.00 98 SER A N 16
ATOM 25285 C CA . SER A 1 98 ? -5.860 11.816 13.654 1.00 0.00 98 SER A CA 16
ATOM 25286 C C . SER A 1 98 ? -5.024 12.537 14.713 1.00 0.00 98 SER A C 16
ATOM 25287 O O . SER A 1 98 ? -4.328 11.898 15.500 1.00 0.00 98 SER A O 16
ATOM 25295 N N . SER A 1 99 ? -5.120 13.858 14.699 1.00 0.00 99 SER A N 16
ATOM 25296 C CA . SER A 1 99 ? -4.381 14.673 15.649 1.00 0.00 99 SER A CA 16
ATOM 25297 C C . SER A 1 99 ? -4.933 16.100 15.654 1.00 0.00 99 SER A C 16
ATOM 25298 O O . SER A 1 99 ? -5.249 16.651 14.601 1.00 0.00 99 SER A O 16
ATOM 25306 N N . GLY A 1 100 ? -5.031 16.657 16.852 1.00 0.00 100 GLY A N 16
ATOM 25307 C CA . GLY A 1 100 ? -5.539 18.010 17.009 1.00 0.00 100 GLY A CA 16
ATOM 25308 C C . GLY A 1 100 ? -6.657 18.058 18.052 1.00 0.00 100 GLY A C 16
ATOM 25309 O O . GLY A 1 100 ? -7.710 18.647 17.812 1.00 0.00 100 GLY A O 16
ATOM 25313 N N . GLY A 1 1 ? 42.249 30.996 19.711 1.00 0.00 1 GLY A N 17
ATOM 25314 C CA . GLY A 1 1 ? 41.343 31.253 18.604 1.00 0.00 1 GLY A CA 17
ATOM 25315 C C . GLY A 1 1 ? 39.890 31.012 19.018 1.00 0.00 1 GLY A C 17
ATOM 25316 O O . GLY A 1 1 ? 39.522 31.244 20.169 1.00 0.00 1 GLY A O 17
ATOM 25320 N N . SER A 1 2 ? 39.104 30.549 18.057 1.00 0.00 2 SER A N 17
ATOM 25321 C CA . SER A 1 2 ? 37.699 30.273 18.307 1.00 0.00 2 SER A CA 17
ATOM 25322 C C . SER A 1 2 ? 37.528 28.836 18.803 1.00 0.00 2 SER A C 17
ATOM 25323 O O . SER A 1 2 ? 38.302 27.953 18.438 1.00 0.00 2 SER A O 17
ATOM 25331 N N . SER A 1 3 ? 36.509 28.646 19.628 1.00 0.00 3 SER A N 17
ATOM 25332 C CA . SER A 1 3 ? 36.226 27.331 20.178 1.00 0.00 3 SER A CA 17
ATOM 25333 C C . SER A 1 3 ? 35.155 26.632 19.339 1.00 0.00 3 SER A C 17
ATOM 25334 O O . SER A 1 3 ? 35.386 25.546 18.810 1.00 0.00 3 SER A O 17
ATOM 25342 N N . GLY A 1 4 ? 34.006 27.285 19.241 1.00 0.00 4 GLY A N 17
ATOM 25343 C CA . GLY A 1 4 ? 32.898 26.739 18.475 1.00 0.00 4 GLY A CA 17
ATOM 25344 C C . GLY A 1 4 ? 32.165 25.655 19.267 1.00 0.00 4 GLY A C 17
ATOM 25345 O O . GLY A 1 4 ? 32.652 25.198 20.300 1.00 0.00 4 GLY A O 17
ATOM 25349 N N . SER A 1 5 ? 31.005 25.273 18.752 1.00 0.00 5 SER A N 17
ATOM 25350 C CA . SER A 1 5 ? 30.200 24.251 19.398 1.00 0.00 5 SER A CA 17
ATOM 25351 C C . SER A 1 5 ? 29.366 23.504 18.354 1.00 0.00 5 SER A C 17
ATOM 25352 O O . SER A 1 5 ? 29.301 23.915 17.197 1.00 0.00 5 SER A O 17
ATOM 25360 N N . SER A 1 6 ? 28.750 22.420 18.801 1.00 0.00 6 SER A N 17
ATOM 25361 C CA . SER A 1 6 ? 27.924 21.612 17.920 1.00 0.00 6 SER A CA 17
ATOM 25362 C C . SER A 1 6 ? 27.185 20.544 18.730 1.00 0.00 6 SER A C 17
ATOM 25363 O O . SER A 1 6 ? 27.769 19.912 19.608 1.00 0.00 6 SER A O 17
ATOM 25371 N N . GLY A 1 7 ? 25.912 20.376 18.404 1.00 0.00 7 GLY A N 17
ATOM 25372 C CA . GLY A 1 7 ? 25.087 19.395 19.090 1.00 0.00 7 GLY A CA 17
ATOM 25373 C C . GLY A 1 7 ? 23.659 19.912 19.273 1.00 0.00 7 GLY A C 17
ATOM 25374 O O . GLY A 1 7 ? 23.070 20.462 18.344 1.00 0.00 7 GLY A O 17
ATOM 25378 N N . ASN A 1 8 ? 23.143 19.717 20.478 1.00 0.00 8 ASN A N 17
ATOM 25379 C CA . ASN A 1 8 ? 21.795 20.156 20.794 1.00 0.00 8 ASN A CA 17
ATOM 25380 C C . ASN A 1 8 ? 20.798 19.410 19.905 1.00 0.00 8 ASN A C 17
ATOM 25381 O O . ASN A 1 8 ? 20.635 19.744 18.733 1.00 0.00 8 ASN A O 17
ATOM 25392 N N . LEU A 1 9 ? 20.156 18.413 20.497 1.00 0.00 9 LEU A N 17
ATOM 25393 C CA . LEU A 1 9 ? 19.179 17.617 19.773 1.00 0.00 9 LEU A CA 17
ATOM 25394 C C . LEU A 1 9 ? 18.382 16.770 20.766 1.00 0.00 9 LEU A C 17
ATOM 25395 O O . LEU A 1 9 ? 18.890 15.782 21.293 1.00 0.00 9 LEU A O 17
ATOM 25411 N N . SER A 1 10 ? 17.145 17.188 20.992 1.00 0.00 10 SER A N 17
ATOM 25412 C CA . SER A 1 10 ? 16.272 16.480 21.913 1.00 0.00 10 SER A CA 17
ATOM 25413 C C . SER A 1 10 ? 14.896 16.274 21.276 1.00 0.00 10 SER A C 17
ATOM 25414 O O . SER A 1 10 ? 14.609 16.829 20.216 1.00 0.00 10 SER A O 17
ATOM 25422 N N . ALA A 1 11 ? 14.081 15.475 21.948 1.00 0.00 11 ALA A N 17
ATOM 25423 C CA . ALA A 1 11 ? 12.742 15.189 21.461 1.00 0.00 11 ALA A CA 17
ATOM 25424 C C . ALA A 1 11 ? 12.836 14.494 20.102 1.00 0.00 11 ALA A C 17
ATOM 25425 O O . ALA A 1 11 ? 13.771 14.736 19.340 1.00 0.00 11 ALA A O 17
ATOM 25432 N N . SER A 1 12 ? 11.856 13.643 19.839 1.00 0.00 12 SER A N 17
ATOM 25433 C CA . SER A 1 12 ? 11.816 12.910 18.585 1.00 0.00 12 SER A CA 17
ATOM 25434 C C . SER A 1 12 ? 10.579 12.011 18.542 1.00 0.00 12 SER A C 17
ATOM 25435 O O . SER A 1 12 ? 10.244 11.363 19.533 1.00 0.00 12 SER A O 17
ATOM 25443 N N . ASN A 1 13 ? 9.934 12.001 17.385 1.00 0.00 13 ASN A N 17
ATOM 25444 C CA . ASN A 1 13 ? 8.741 11.191 17.201 1.00 0.00 13 ASN A CA 17
ATOM 25445 C C . ASN A 1 13 ? 8.984 10.181 16.079 1.00 0.00 13 ASN A C 17
ATOM 25446 O O . ASN A 1 13 ? 9.931 10.321 15.306 1.00 0.00 13 ASN A O 17
ATOM 25457 N N . ARG A 1 14 ? 8.113 9.184 16.024 1.00 0.00 14 ARG A N 17
ATOM 25458 C CA . ARG A 1 14 ? 8.221 8.150 15.009 1.00 0.00 14 ARG A CA 17
ATOM 25459 C C . ARG A 1 14 ? 6.866 7.474 14.794 1.00 0.00 14 ARG A C 17
ATOM 25460 O O . ARG A 1 14 ? 6.288 6.920 15.728 1.00 0.00 14 ARG A O 17
ATOM 25481 N N . ALA A 1 15 ? 6.397 7.541 13.556 1.00 0.00 15 ALA A N 17
ATOM 25482 C CA . ALA A 1 15 ? 5.120 6.942 13.206 1.00 0.00 15 ALA A CA 17
ATOM 25483 C C . ALA A 1 15 ? 4.962 6.941 11.684 1.00 0.00 15 ALA A C 17
ATOM 25484 O O . ALA A 1 15 ? 4.981 7.997 11.054 1.00 0.00 15 ALA A O 17
ATOM 25491 N N . LEU A 1 16 ? 4.811 5.743 11.138 1.00 0.00 16 LEU A N 17
ATOM 25492 C CA . LEU A 1 16 ? 4.651 5.590 9.702 1.00 0.00 16 LEU A CA 17
ATOM 25493 C C . LEU A 1 16 ? 3.187 5.276 9.388 1.00 0.00 16 LEU A C 17
ATOM 25494 O O . LEU A 1 16 ? 2.456 4.782 10.245 1.00 0.00 16 LEU A O 17
ATOM 25510 N N . PRO A 1 17 ? 2.792 5.584 8.123 1.00 0.00 17 PRO A N 17
ATOM 25511 C CA . PRO A 1 17 ? 1.428 5.340 7.685 1.00 0.00 17 PRO A CA 17
ATOM 25512 C C . PRO A 1 17 ? 1.191 3.849 7.433 1.00 0.00 17 PRO A C 17
ATOM 25513 O O . PRO A 1 17 ? 2.136 3.100 7.188 1.00 0.00 17 PRO A O 17
ATOM 25524 N N . VAL A 1 18 ? -0.074 3.464 7.502 1.00 0.00 18 VAL A N 17
ATOM 25525 C CA . VAL A 1 18 ? -0.447 2.076 7.285 1.00 0.00 18 VAL A CA 17
ATOM 25526 C C . VAL A 1 18 ? -0.981 1.913 5.860 1.00 0.00 18 VAL A C 17
ATOM 25527 O O . VAL A 1 18 ? -2.010 2.489 5.509 1.00 0.00 18 VAL A O 17
ATOM 25540 N N . LEU A 1 19 ? -0.257 1.127 5.077 1.00 0.00 19 LEU A N 17
ATOM 25541 C CA . LEU A 1 19 ? -0.645 0.881 3.699 1.00 0.00 19 LEU A CA 17
ATOM 25542 C C . LEU A 1 19 ? -1.284 -0.505 3.593 1.00 0.00 19 LEU A C 17
ATOM 25543 O O . LEU A 1 19 ? -0.601 -1.519 3.727 1.00 0.00 19 LEU A O 17
ATOM 25559 N N . THR A 1 20 ? -2.587 -0.504 3.354 1.00 0.00 20 THR A N 17
ATOM 25560 C CA . THR A 1 20 ? -3.326 -1.749 3.228 1.00 0.00 20 THR A CA 17
ATOM 25561 C C . THR A 1 20 ? -3.149 -2.335 1.826 1.00 0.00 20 THR A C 17
ATOM 25562 O O . THR A 1 20 ? -3.677 -1.798 0.853 1.00 0.00 20 THR A O 17
ATOM 25573 N N . LEU A 1 21 ? -2.404 -3.429 1.766 1.00 0.00 21 LEU A N 17
ATOM 25574 C CA . LEU A 1 21 ? -2.151 -4.094 0.499 1.00 0.00 21 LEU A CA 17
ATOM 25575 C C . LEU A 1 21 ? -3.080 -5.303 0.368 1.00 0.00 21 LEU A C 17
ATOM 25576 O O . LEU A 1 21 ? -3.073 -6.191 1.219 1.00 0.00 21 LEU A O 17
ATOM 25592 N N . PHE A 1 22 ? -3.858 -5.298 -0.705 1.00 0.00 22 PHE A N 17
ATOM 25593 C CA . PHE A 1 22 ? -4.790 -6.383 -0.958 1.00 0.00 22 PHE A CA 17
ATOM 25594 C C . PHE A 1 22 ? -4.282 -7.292 -2.079 1.00 0.00 22 PHE A C 17
ATOM 25595 O O . PHE A 1 22 ? -4.432 -6.973 -3.258 1.00 0.00 22 PHE A O 17
ATOM 25612 N N . THR A 1 23 ? -3.691 -8.406 -1.672 1.00 0.00 23 THR A N 17
ATOM 25613 C CA . THR A 1 23 ? -3.160 -9.363 -2.628 1.00 0.00 23 THR A CA 17
ATOM 25614 C C . THR A 1 23 ? -4.041 -10.613 -2.676 1.00 0.00 23 THR A C 17
ATOM 25615 O O . THR A 1 23 ? -4.947 -10.770 -1.859 1.00 0.00 23 THR A O 17
ATOM 25626 N N . LYS A 1 24 ? -3.745 -11.469 -3.643 1.00 0.00 24 LYS A N 17
ATOM 25627 C CA . LYS A 1 24 ? -4.499 -12.700 -3.809 1.00 0.00 24 LYS A CA 17
ATOM 25628 C C . LYS A 1 24 ? -3.731 -13.643 -4.737 1.00 0.00 24 LYS A C 17
ATOM 25629 O O . LYS A 1 24 ? -2.620 -13.331 -5.163 1.00 0.00 24 LYS A O 17
ATOM 25648 N N . ALA A 1 25 ? -4.353 -14.777 -5.023 1.00 0.00 25 ALA A N 17
ATOM 25649 C CA . ALA A 1 25 ? -3.741 -15.767 -5.894 1.00 0.00 25 ALA A CA 17
ATOM 25650 C C . ALA A 1 25 ? -4.838 -16.537 -6.632 1.00 0.00 25 ALA A C 17
ATOM 25651 O O . ALA A 1 25 ? -5.876 -16.854 -6.054 1.00 0.00 25 ALA A O 17
ATOM 25658 N N . PRO A 1 26 ? -4.562 -16.824 -7.932 1.00 0.00 26 PRO A N 17
ATOM 25659 C CA . PRO A 1 26 ? -3.308 -16.413 -8.540 1.00 0.00 26 PRO A CA 17
ATOM 25660 C C . PRO A 1 26 ? -3.309 -14.912 -8.836 1.00 0.00 26 PRO A C 17
ATOM 25661 O O . PRO A 1 26 ? -4.351 -14.337 -9.146 1.00 0.00 26 PRO A O 17
ATOM 25672 N N . CYS A 1 27 ? -2.128 -14.320 -8.729 1.00 0.00 27 CYS A N 17
ATOM 25673 C CA . CYS A 1 27 ? -1.979 -12.897 -8.981 1.00 0.00 27 CYS A CA 17
ATOM 25674 C C . CYS A 1 27 ? -0.489 -12.591 -9.144 1.00 0.00 27 CYS A C 17
ATOM 25675 O O . CYS A 1 27 ? 0.240 -12.492 -8.158 1.00 0.00 27 CYS A O 17
ATOM 25683 N N . PRO A 1 28 ? -0.069 -12.447 -10.429 1.00 0.00 28 PRO A N 17
ATOM 25684 C CA . PRO A 1 28 ? 1.321 -12.155 -10.734 1.00 0.00 28 PRO A CA 17
ATOM 25685 C C . PRO A 1 28 ? 1.655 -10.694 -10.425 1.00 0.00 28 PRO A C 17
ATOM 25686 O O . PRO A 1 28 ? 2.820 -10.345 -10.241 1.00 0.00 28 PRO A O 17
ATOM 25697 N N . LEU A 1 29 ? 0.612 -9.879 -10.377 1.00 0.00 29 LEU A N 17
ATOM 25698 C CA . LEU A 1 29 ? 0.779 -8.464 -10.093 1.00 0.00 29 LEU A CA 17
ATOM 25699 C C . LEU A 1 29 ? 1.189 -8.287 -8.630 1.00 0.00 29 LEU A C 17
ATOM 25700 O O . LEU A 1 29 ? 2.231 -7.701 -8.340 1.00 0.00 29 LEU A O 17
ATOM 25716 N N . CYS A 1 30 ? 0.347 -8.803 -7.747 1.00 0.00 30 CYS A N 17
ATOM 25717 C CA . CYS A 1 30 ? 0.608 -8.710 -6.320 1.00 0.00 30 CYS A CA 17
ATOM 25718 C C . CYS A 1 30 ? 2.101 -8.954 -6.088 1.00 0.00 30 CYS A C 17
ATOM 25719 O O . CYS A 1 30 ? 2.730 -8.262 -5.289 1.00 0.00 30 CYS A O 17
ATOM 25727 N N . ASP A 1 31 ? 2.624 -9.940 -6.801 1.00 0.00 31 ASP A N 17
ATOM 25728 C CA . ASP A 1 31 ? 4.031 -10.285 -6.683 1.00 0.00 31 ASP A CA 17
ATOM 25729 C C . ASP A 1 31 ? 4.881 -9.052 -6.998 1.00 0.00 31 ASP A C 17
ATOM 25730 O O . ASP A 1 31 ? 5.580 -8.537 -6.127 1.00 0.00 31 ASP A O 17
ATOM 25739 N N . GLU A 1 32 ? 4.794 -8.616 -8.246 1.00 0.00 32 GLU A N 17
ATOM 25740 C CA . GLU A 1 32 ? 5.547 -7.454 -8.688 1.00 0.00 32 GLU A CA 17
ATOM 25741 C C . GLU A 1 32 ? 5.272 -6.263 -7.768 1.00 0.00 32 GLU A C 17
ATOM 25742 O O . GLU A 1 32 ? 6.202 -5.619 -7.285 1.00 0.00 32 GLU A O 17
ATOM 25754 N N . ALA A 1 33 ? 3.990 -6.006 -7.553 1.00 0.00 33 ALA A N 17
ATOM 25755 C CA . ALA A 1 33 ? 3.581 -4.903 -6.699 1.00 0.00 33 ALA A CA 17
ATOM 25756 C C . ALA A 1 33 ? 4.481 -4.860 -5.463 1.00 0.00 33 ALA A C 17
ATOM 25757 O O . ALA A 1 33 ? 5.197 -3.884 -5.246 1.00 0.00 33 ALA A O 17
ATOM 25764 N N . LYS A 1 34 ? 4.415 -5.931 -4.685 1.00 0.00 34 LYS A N 17
ATOM 25765 C CA . LYS A 1 34 ? 5.215 -6.027 -3.476 1.00 0.00 34 LYS A CA 17
ATOM 25766 C C . LYS A 1 34 ? 6.654 -5.612 -3.787 1.00 0.00 34 LYS A C 17
ATOM 25767 O O . LYS A 1 34 ? 7.212 -4.744 -3.117 1.00 0.00 34 LYS A O 17
ATOM 25786 N N . GLU A 1 35 ? 7.214 -6.251 -4.804 1.00 0.00 35 GLU A N 17
ATOM 25787 C CA . GLU A 1 35 ? 8.577 -5.958 -5.212 1.00 0.00 35 GLU A CA 17
ATOM 25788 C C . GLU A 1 35 ? 8.746 -4.458 -5.464 1.00 0.00 35 GLU A C 17
ATOM 25789 O O . GLU A 1 35 ? 9.847 -3.925 -5.339 1.00 0.00 35 GLU A O 17
ATOM 25801 N N . VAL A 1 36 ? 7.639 -3.821 -5.813 1.00 0.00 36 VAL A N 17
ATOM 25802 C CA . VAL A 1 36 ? 7.650 -2.394 -6.083 1.00 0.00 36 VAL A CA 17
ATOM 25803 C C . VAL A 1 36 ? 7.568 -1.628 -4.761 1.00 0.00 36 VAL A C 17
ATOM 25804 O O . VAL A 1 36 ? 7.920 -0.451 -4.698 1.00 0.00 36 VAL A O 17
ATOM 25817 N N . LEU A 1 37 ? 7.101 -2.328 -3.737 1.00 0.00 37 LEU A N 17
ATOM 25818 C CA . LEU A 1 37 ? 6.969 -1.729 -2.420 1.00 0.00 37 LEU A CA 17
ATOM 25819 C C . LEU A 1 37 ? 8.143 -2.168 -1.544 1.00 0.00 37 LEU A C 17
ATOM 25820 O O . LEU A 1 37 ? 8.249 -1.757 -0.389 1.00 0.00 37 LEU A O 17
ATOM 25836 N N . GLN A 1 38 ? 8.996 -2.998 -2.126 1.00 0.00 38 GLN A N 17
ATOM 25837 C CA . GLN A 1 38 ? 10.159 -3.498 -1.413 1.00 0.00 38 GLN A CA 17
ATOM 25838 C C . GLN A 1 38 ? 10.919 -2.341 -0.760 1.00 0.00 38 GLN A C 17
ATOM 25839 O O . GLN A 1 38 ? 11.203 -2.377 0.436 1.00 0.00 38 GLN A O 17
ATOM 25853 N N . PRO A 1 39 ? 11.235 -1.317 -1.596 1.00 0.00 39 PRO A N 17
ATOM 25854 C CA . PRO A 1 39 ? 11.957 -0.152 -1.113 1.00 0.00 39 PRO A CA 17
ATOM 25855 C C . PRO A 1 39 ? 11.042 0.757 -0.289 1.00 0.00 39 PRO A C 17
ATOM 25856 O O . PRO A 1 39 ? 11.470 1.807 0.188 1.00 0.00 39 PRO A O 17
ATOM 25867 N N . TYR A 1 40 ? 9.799 0.320 -0.148 1.00 0.00 40 TYR A N 17
ATOM 25868 C CA . TYR A 1 40 ? 8.820 1.081 0.609 1.00 0.00 40 TYR A CA 17
ATOM 25869 C C . TYR A 1 40 ? 8.289 0.268 1.792 1.00 0.00 40 TYR A C 17
ATOM 25870 O O . TYR A 1 40 ? 7.297 0.645 2.414 1.00 0.00 40 TYR A O 17
ATOM 25888 N N . LYS A 1 41 ? 8.973 -0.833 2.066 1.00 0.00 41 LYS A N 17
ATOM 25889 C CA . LYS A 1 41 ? 8.582 -1.703 3.162 1.00 0.00 41 LYS A CA 17
ATOM 25890 C C . LYS A 1 41 ? 8.828 -0.984 4.490 1.00 0.00 41 LYS A C 17
ATOM 25891 O O . LYS A 1 41 ? 7.924 -0.875 5.318 1.00 0.00 41 LYS A O 17
ATOM 25910 N N . ASP A 1 42 ? 10.055 -0.512 4.653 1.00 0.00 42 ASP A N 17
ATOM 25911 C CA . ASP A 1 42 ? 10.431 0.193 5.866 1.00 0.00 42 ASP A CA 17
ATOM 25912 C C . ASP A 1 42 ? 9.840 1.604 5.835 1.00 0.00 42 ASP A C 17
ATOM 25913 O O . ASP A 1 42 ? 9.811 2.292 6.854 1.00 0.00 42 ASP A O 17
ATOM 25922 N N . ARG A 1 43 ? 9.383 1.994 4.653 1.00 0.00 43 ARG A N 17
ATOM 25923 C CA . ARG A 1 43 ? 8.794 3.310 4.476 1.00 0.00 43 ARG A CA 17
ATOM 25924 C C . ARG A 1 43 ? 7.508 3.431 5.295 1.00 0.00 43 ARG A C 17
ATOM 25925 O O . ARG A 1 43 ? 7.268 4.455 5.933 1.00 0.00 43 ARG A O 17
ATOM 25946 N N . PHE A 1 44 ? 6.714 2.371 5.251 1.00 0.00 44 PHE A N 17
ATOM 25947 C CA . PHE A 1 44 ? 5.458 2.346 5.981 1.00 0.00 44 PHE A CA 17
ATOM 25948 C C . PHE A 1 44 ? 5.104 0.922 6.414 1.00 0.00 44 PHE A C 17
ATOM 25949 O O . PHE A 1 44 ? 5.906 0.003 6.252 1.00 0.00 44 PHE A O 17
ATOM 25966 N N . ILE A 1 45 ? 3.903 0.784 6.957 1.00 0.00 45 ILE A N 17
ATOM 25967 C CA . ILE A 1 45 ? 3.434 -0.513 7.414 1.00 0.00 45 ILE A CA 17
ATOM 25968 C C . ILE A 1 45 ? 2.525 -1.127 6.347 1.00 0.00 45 ILE A C 17
ATOM 25969 O O . ILE A 1 45 ? 1.345 -0.791 6.264 1.00 0.00 45 ILE A O 17
ATOM 25985 N N . LEU A 1 46 ? 3.110 -2.017 5.559 1.00 0.00 46 LEU A N 17
ATOM 25986 C CA . LEU A 1 46 ? 2.368 -2.681 4.501 1.00 0.00 46 LEU A CA 17
ATOM 25987 C C . LEU A 1 46 ? 1.454 -3.744 5.115 1.00 0.00 46 LEU A C 17
ATOM 25988 O O . LEU A 1 46 ? 1.924 -4.789 5.562 1.00 0.00 46 LEU A O 17
ATOM 26004 N N . GLN A 1 47 ? 0.164 -3.441 5.116 1.00 0.00 47 GLN A N 17
ATOM 26005 C CA . GLN A 1 47 ? -0.820 -4.357 5.667 1.00 0.00 47 GLN A CA 17
ATOM 26006 C C . GLN A 1 47 ? -1.392 -5.248 4.563 1.00 0.00 47 GLN A C 17
ATOM 26007 O O . GLN A 1 47 ? -2.299 -4.840 3.839 1.00 0.00 47 GLN A O 17
ATOM 26021 N N . GLU A 1 48 ? -0.840 -6.449 4.469 1.00 0.00 48 GLU A N 17
ATOM 26022 C CA . GLU A 1 48 ? -1.284 -7.401 3.466 1.00 0.00 48 GLU A CA 17
ATOM 26023 C C . GLU A 1 48 ? -2.597 -8.056 3.900 1.00 0.00 48 GLU A C 17
ATOM 26024 O O . GLU A 1 48 ? -2.609 -8.893 4.802 1.00 0.00 48 GLU A O 17
ATOM 26036 N N . VAL A 1 49 ? -3.671 -7.650 3.239 1.00 0.00 49 VAL A N 17
ATOM 26037 C CA . VAL A 1 49 ? -4.986 -8.187 3.546 1.00 0.00 49 VAL A CA 17
ATOM 26038 C C . VAL A 1 49 ? -5.297 -9.340 2.590 1.00 0.00 49 VAL A C 17
ATOM 26039 O O . VAL A 1 49 ? -5.168 -9.196 1.375 1.00 0.00 49 VAL A O 17
ATOM 26052 N N . ASP A 1 50 ? -5.699 -10.459 3.174 1.00 0.00 50 ASP A N 17
ATOM 26053 C CA . ASP A 1 50 ? -6.029 -11.637 2.389 1.00 0.00 50 ASP A CA 17
ATOM 26054 C C . ASP A 1 50 ? -7.502 -11.575 1.980 1.00 0.00 50 ASP A C 17
ATOM 26055 O O . ASP A 1 50 ? -8.387 -11.843 2.791 1.00 0.00 50 ASP A O 17
ATOM 26064 N N . ILE A 1 51 ? -7.719 -11.220 0.722 1.00 0.00 51 ILE A N 17
ATOM 26065 C CA . ILE A 1 51 ? -9.070 -11.119 0.195 1.00 0.00 51 ILE A CA 17
ATOM 26066 C C . ILE A 1 51 ? -9.554 -12.509 -0.222 1.00 0.00 51 ILE A C 17
ATOM 26067 O O . ILE A 1 51 ? -10.746 -12.713 -0.449 1.00 0.00 51 ILE A O 17
ATOM 26083 N N . THR A 1 52 ? -8.605 -13.430 -0.311 1.00 0.00 52 THR A N 17
ATOM 26084 C CA . THR A 1 52 ? -8.921 -14.794 -0.698 1.00 0.00 52 THR A CA 17
ATOM 26085 C C . THR A 1 52 ? -9.616 -15.527 0.451 1.00 0.00 52 THR A C 17
ATOM 26086 O O . THR A 1 52 ? -10.039 -16.671 0.297 1.00 0.00 52 THR A O 17
ATOM 26097 N N . LEU A 1 53 ? -9.713 -14.836 1.578 1.00 0.00 53 LEU A N 17
ATOM 26098 C CA . LEU A 1 53 ? -10.350 -15.407 2.753 1.00 0.00 53 LEU A CA 17
ATOM 26099 C C . LEU A 1 53 ? -11.866 -15.235 2.639 1.00 0.00 53 LEU A C 17
ATOM 26100 O O . LEU A 1 53 ? -12.344 -14.383 1.892 1.00 0.00 53 LEU A O 17
ATOM 26116 N N . PRO A 1 54 ? -12.600 -16.080 3.412 1.00 0.00 54 PRO A N 17
ATOM 26117 C CA . PRO A 1 54 ? -14.052 -16.030 3.406 1.00 0.00 54 PRO A CA 17
ATOM 26118 C C . PRO A 1 54 ? -14.562 -14.817 4.187 1.00 0.00 54 PRO A C 17
ATOM 26119 O O . PRO A 1 54 ? -15.572 -14.218 3.821 1.00 0.00 54 PRO A O 17
ATOM 26130 N N . GLU A 1 55 ? -13.840 -14.491 5.249 1.00 0.00 55 GLU A N 17
ATOM 26131 C CA . GLU A 1 55 ? -14.207 -13.361 6.085 1.00 0.00 55 GLU A CA 17
ATOM 26132 C C . GLU A 1 55 ? -13.803 -12.049 5.411 1.00 0.00 55 GLU A C 17
ATOM 26133 O O . GLU A 1 55 ? -14.221 -10.973 5.837 1.00 0.00 55 GLU A O 17
ATOM 26145 N N . ASN A 1 56 ? -12.994 -12.180 4.369 1.00 0.00 56 ASN A N 17
ATOM 26146 C CA . ASN A 1 56 ? -12.529 -11.018 3.632 1.00 0.00 56 ASN A CA 17
ATOM 26147 C C . ASN A 1 56 ? -13.077 -11.072 2.204 1.00 0.00 56 ASN A C 17
ATOM 26148 O O . ASN A 1 56 ? -12.720 -10.245 1.367 1.00 0.00 56 ASN A O 17
ATOM 26159 N N . SER A 1 57 ? -13.936 -12.054 1.971 1.00 0.00 57 SER A N 17
ATOM 26160 C CA . SER A 1 57 ? -14.536 -12.226 0.659 1.00 0.00 57 SER A CA 17
ATOM 26161 C C . SER A 1 57 ? -15.075 -10.888 0.150 1.00 0.00 57 SER A C 17
ATOM 26162 O O . SER A 1 57 ? -15.119 -10.651 -1.056 1.00 0.00 57 SER A O 17
ATOM 26170 N N . THR A 1 58 ? -15.472 -10.048 1.095 1.00 0.00 58 THR A N 17
ATOM 26171 C CA . THR A 1 58 ? -16.006 -8.740 0.757 1.00 0.00 58 THR A CA 17
ATOM 26172 C C . THR A 1 58 ? -14.925 -7.873 0.110 1.00 0.00 58 THR A C 17
ATOM 26173 O O . THR A 1 58 ? -15.170 -7.222 -0.904 1.00 0.00 58 THR A O 17
ATOM 26184 N N . TRP A 1 59 ? -13.751 -7.892 0.724 1.00 0.00 59 TRP A N 17
ATOM 26185 C CA . TRP A 1 59 ? -12.630 -7.115 0.221 1.00 0.00 59 TRP A CA 17
ATOM 26186 C C . TRP A 1 59 ? -12.358 -7.557 -1.218 1.00 0.00 59 TRP A C 17
ATOM 26187 O O . TRP A 1 59 ? -11.882 -6.769 -2.034 1.00 0.00 59 TRP A O 17
ATOM 26208 N N . TYR A 1 60 ? -12.670 -8.817 -1.486 1.00 0.00 60 TYR A N 17
ATOM 26209 C CA . TYR A 1 60 ? -12.465 -9.373 -2.813 1.00 0.00 60 TYR A CA 17
ATOM 26210 C C . TYR A 1 60 ? -13.623 -9.011 -3.744 1.00 0.00 60 TYR A C 17
ATOM 26211 O O . TYR A 1 60 ? -13.413 -8.417 -4.801 1.00 0.00 60 TYR A O 17
ATOM 26229 N N . GLU A 1 61 ? -14.821 -9.385 -3.319 1.00 0.00 61 GLU A N 17
ATOM 26230 C CA . GLU A 1 61 ? -16.013 -9.107 -4.102 1.00 0.00 61 GLU A CA 17
ATOM 26231 C C . GLU A 1 61 ? -16.059 -7.629 -4.494 1.00 0.00 61 GLU A C 17
ATOM 26232 O O . GLU A 1 61 ? -16.735 -7.258 -5.452 1.00 0.00 61 GLU A O 17
ATOM 26244 N N . ARG A 1 62 ? -15.330 -6.826 -3.734 1.00 0.00 62 ARG A N 17
ATOM 26245 C CA . ARG A 1 62 ? -15.278 -5.396 -3.990 1.00 0.00 62 ARG A CA 17
ATOM 26246 C C . ARG A 1 62 ? -14.020 -5.044 -4.785 1.00 0.00 62 ARG A C 17
ATOM 26247 O O . ARG A 1 62 ? -14.022 -4.097 -5.570 1.00 0.00 62 ARG A O 17
ATOM 26268 N N . TYR A 1 63 ? -12.975 -5.825 -4.554 1.00 0.00 63 TYR A N 17
ATOM 26269 C CA . TYR A 1 63 ? -11.712 -5.608 -5.240 1.00 0.00 63 TYR A CA 17
ATOM 26270 C C . TYR A 1 63 ? -11.085 -6.936 -5.669 1.00 0.00 63 TYR A C 17
ATOM 26271 O O . TYR A 1 63 ? -10.119 -7.396 -5.062 1.00 0.00 63 TYR A O 17
ATOM 26289 N N . LYS A 1 64 ? -11.661 -7.516 -6.712 1.00 0.00 64 LYS A N 17
ATOM 26290 C CA . LYS A 1 64 ? -11.171 -8.782 -7.230 1.00 0.00 64 LYS A CA 17
ATOM 26291 C C . LYS A 1 64 ? -10.512 -8.551 -8.591 1.00 0.00 64 LYS A C 17
ATOM 26292 O O . LYS A 1 64 ? -9.529 -9.208 -8.928 1.00 0.00 64 LYS A O 17
ATOM 26311 N N . PHE A 1 65 ? -11.082 -7.616 -9.337 1.00 0.00 65 PHE A N 17
ATOM 26312 C CA . PHE A 1 65 ? -10.562 -7.290 -10.654 1.00 0.00 65 PHE A CA 17
ATOM 26313 C C . PHE A 1 65 ? -9.839 -5.941 -10.640 1.00 0.00 65 PHE A C 17
ATOM 26314 O O . PHE A 1 65 ? -9.530 -5.388 -11.694 1.00 0.00 65 PHE A O 17
ATOM 26331 N N . ASP A 1 66 ? -9.591 -5.452 -9.435 1.00 0.00 66 ASP A N 17
ATOM 26332 C CA . ASP A 1 66 ? -8.910 -4.178 -9.269 1.00 0.00 66 ASP A CA 17
ATOM 26333 C C . ASP A 1 66 ? -7.524 -4.420 -8.669 1.00 0.00 66 ASP A C 17
ATOM 26334 O O . ASP A 1 66 ? -6.534 -3.861 -9.138 1.00 0.00 66 ASP A O 17
ATOM 26343 N N . ILE A 1 67 ? -7.498 -5.254 -7.639 1.00 0.00 67 ILE A N 17
ATOM 26344 C CA . ILE A 1 67 ? -6.249 -5.576 -6.969 1.00 0.00 67 ILE A CA 17
ATOM 26345 C C . ILE A 1 67 ? -5.123 -5.642 -8.003 1.00 0.00 67 ILE A C 17
ATOM 26346 O O . ILE A 1 67 ? -5.372 -5.889 -9.182 1.00 0.00 67 ILE A O 17
ATOM 26362 N N . PRO A 1 68 ? -3.877 -5.410 -7.510 1.00 0.00 68 PRO A N 17
ATOM 26363 C CA . PRO A 1 68 ? -3.670 -5.125 -6.101 1.00 0.00 68 PRO A CA 17
ATOM 26364 C C . PRO A 1 68 ? -4.107 -3.699 -5.760 1.00 0.00 68 PRO A C 17
ATOM 26365 O O . PRO A 1 68 ? -3.735 -2.751 -6.449 1.00 0.00 68 PRO A O 17
ATOM 26376 N N . VAL A 1 69 ? -4.890 -3.592 -4.697 1.00 0.00 69 VAL A N 17
ATOM 26377 C CA . VAL A 1 69 ? -5.382 -2.298 -4.256 1.00 0.00 69 VAL A CA 17
ATOM 26378 C C . VAL A 1 69 ? -4.521 -1.799 -3.094 1.00 0.00 69 VAL A C 17
ATOM 26379 O O . VAL A 1 69 ? -4.140 -2.576 -2.220 1.00 0.00 69 VAL A O 17
ATOM 26392 N N . PHE A 1 70 ? -4.238 -0.505 -3.121 1.00 0.00 70 PHE A N 17
ATOM 26393 C CA . PHE A 1 70 ? -3.429 0.107 -2.081 1.00 0.00 70 PHE A CA 17
ATOM 26394 C C . PHE A 1 70 ? -4.184 1.251 -1.401 1.00 0.00 70 PHE A C 17
ATOM 26395 O O . PHE A 1 70 ? -4.589 2.210 -2.058 1.00 0.00 70 PHE A O 17
ATOM 26412 N N . HIS A 1 71 ? -4.351 1.113 -0.094 1.00 0.00 71 HIS A N 17
ATOM 26413 C CA . HIS A 1 71 ? -5.050 2.123 0.682 1.00 0.00 71 HIS A CA 17
ATOM 26414 C C . HIS A 1 71 ? -4.082 2.768 1.676 1.00 0.00 71 HIS A C 17
ATOM 26415 O O . HIS A 1 71 ? -3.549 2.093 2.555 1.00 0.00 71 HIS A O 17
ATOM 26429 N N . LEU A 1 72 ? -3.885 4.067 1.504 1.00 0.00 72 LEU A N 17
ATOM 26430 C CA . LEU A 1 72 ? -2.990 4.810 2.375 1.00 0.00 72 LEU A CA 17
ATOM 26431 C C . LEU A 1 72 ? -3.817 5.662 3.340 1.00 0.00 72 LEU A C 17
ATOM 26432 O O . LEU A 1 72 ? -4.634 6.476 2.912 1.00 0.00 72 LEU A O 17
ATOM 26448 N N . ASN A 1 73 ? -3.576 5.445 4.625 1.00 0.00 73 ASN A N 17
ATOM 26449 C CA . ASN A 1 73 ? -4.288 6.183 5.655 1.00 0.00 73 ASN A CA 17
ATOM 26450 C C . ASN A 1 73 ? -5.784 5.875 5.555 1.00 0.00 73 ASN A C 17
ATOM 26451 O O . ASN A 1 73 ? -6.614 6.780 5.627 1.00 0.00 73 ASN A O 17
ATOM 26462 N N . GLY A 1 74 ? -6.082 4.595 5.391 1.00 0.00 74 GLY A N 17
ATOM 26463 C CA . GLY A 1 74 ? -7.463 4.156 5.281 1.00 0.00 74 GLY A CA 17
ATOM 26464 C C . GLY A 1 74 ? -8.186 4.898 4.155 1.00 0.00 74 GLY A C 17
ATOM 26465 O O . GLY A 1 74 ? -9.340 5.293 4.308 1.00 0.00 74 GLY A O 17
ATOM 26469 N N . GLN A 1 75 ? -7.476 5.064 3.048 1.00 0.00 75 GLN A N 17
ATOM 26470 C CA . GLN A 1 75 ? -8.036 5.752 1.897 1.00 0.00 75 GLN A CA 17
ATOM 26471 C C . GLN A 1 75 ? -7.345 5.286 0.613 1.00 0.00 75 GLN A C 17
ATOM 26472 O O . GLN A 1 75 ? -6.134 5.441 0.465 1.00 0.00 75 GLN A O 17
ATOM 26486 N N . PHE A 1 76 ? -8.145 4.725 -0.281 1.00 0.00 76 PHE A N 17
ATOM 26487 C CA . PHE A 1 76 ? -7.626 4.236 -1.547 1.00 0.00 76 PHE A CA 17
ATOM 26488 C C . PHE A 1 76 ? -6.571 5.188 -2.112 1.00 0.00 76 PHE A C 17
ATOM 26489 O O . PHE A 1 76 ? -6.899 6.280 -2.574 1.00 0.00 76 PHE A O 17
ATOM 26506 N N . LEU A 1 77 ? -5.325 4.741 -2.056 1.00 0.00 77 LEU A N 17
ATOM 26507 C CA . LEU A 1 77 ? -4.220 5.540 -2.556 1.00 0.00 77 LEU A CA 17
ATOM 26508 C C . LEU A 1 77 ? -4.063 5.302 -4.060 1.00 0.00 77 LEU A C 17
ATOM 26509 O O . LEU A 1 77 ? -3.886 6.247 -4.826 1.00 0.00 77 LEU A O 17
ATOM 26525 N N . MET A 1 78 ? -4.134 4.034 -4.436 1.00 0.00 78 MET A N 17
ATOM 26526 C CA . MET A 1 78 ? -4.003 3.659 -5.834 1.00 0.00 78 MET A CA 17
ATOM 26527 C C . MET A 1 78 ? -4.230 2.158 -6.023 1.00 0.00 78 MET A C 17
ATOM 26528 O O . MET A 1 78 ? -3.918 1.363 -5.138 1.00 0.00 78 MET A O 17
ATOM 26542 N N . MET A 1 79 ? -4.771 1.815 -7.183 1.00 0.00 79 MET A N 17
ATOM 26543 C CA . MET A 1 79 ? -5.044 0.424 -7.499 1.00 0.00 79 MET A CA 17
ATOM 26544 C C . MET A 1 79 ? -4.827 0.148 -8.989 1.00 0.00 79 MET A C 17
ATOM 26545 O O . MET A 1 79 ? -4.782 1.075 -9.795 1.00 0.00 79 MET A O 17
ATOM 26559 N N . HIS A 1 80 ? -4.699 -1.132 -9.308 1.00 0.00 80 HIS A N 17
ATOM 26560 C CA . HIS A 1 80 ? -4.488 -1.541 -10.686 1.00 0.00 80 HIS A CA 17
ATOM 26561 C C . HIS A 1 80 ? -2.991 -1.538 -10.999 1.00 0.00 80 HIS A C 17
ATOM 26562 O O . HIS A 1 80 ? -2.593 -1.704 -12.151 1.00 0.00 80 HIS A O 17
ATOM 26576 N N . ARG A 1 81 ? -2.201 -1.346 -9.953 1.00 0.00 81 ARG A N 17
ATOM 26577 C CA . ARG A 1 81 ? -0.755 -1.319 -10.102 1.00 0.00 81 ARG A CA 17
ATOM 26578 C C . ARG A 1 81 ? -0.111 -0.627 -8.899 1.00 0.00 81 ARG A C 17
ATOM 26579 O O . ARG A 1 81 ? -0.795 -0.285 -7.935 1.00 0.00 81 ARG A O 17
ATOM 26600 N N . VAL A 1 82 ? 1.197 -0.441 -8.994 1.00 0.00 82 VAL A N 17
ATOM 26601 C CA . VAL A 1 82 ? 1.942 0.204 -7.926 1.00 0.00 82 VAL A CA 17
ATOM 26602 C C . VAL A 1 82 ? 2.694 1.410 -8.491 1.00 0.00 82 VAL A C 17
ATOM 26603 O O . VAL A 1 82 ? 3.884 1.320 -8.791 1.00 0.00 82 VAL A O 17
ATOM 26616 N N . ASN A 1 83 ? 1.970 2.512 -8.619 1.00 0.00 83 ASN A N 17
ATOM 26617 C CA . ASN A 1 83 ? 2.554 3.735 -9.142 1.00 0.00 83 ASN A CA 17
ATOM 26618 C C . ASN A 1 83 ? 3.315 4.451 -8.024 1.00 0.00 83 ASN A C 17
ATOM 26619 O O . ASN A 1 83 ? 2.822 5.426 -7.459 1.00 0.00 83 ASN A O 17
ATOM 26630 N N . THR A 1 84 ? 4.503 3.939 -7.739 1.00 0.00 84 THR A N 17
ATOM 26631 C CA . THR A 1 84 ? 5.337 4.518 -6.699 1.00 0.00 84 THR A CA 17
ATOM 26632 C C . THR A 1 84 ? 5.191 6.040 -6.684 1.00 0.00 84 THR A C 17
ATOM 26633 O O . THR A 1 84 ? 4.978 6.636 -5.629 1.00 0.00 84 THR A O 17
ATOM 26644 N N . SER A 1 85 ? 5.311 6.627 -7.866 1.00 0.00 85 SER A N 17
ATOM 26645 C CA . SER A 1 85 ? 5.195 8.069 -8.001 1.00 0.00 85 SER A CA 17
ATOM 26646 C C . SER A 1 85 ? 4.051 8.586 -7.126 1.00 0.00 85 SER A C 17
ATOM 26647 O O . SER A 1 85 ? 4.231 9.532 -6.360 1.00 0.00 85 SER A O 17
ATOM 26655 N N . LYS A 1 86 ? 2.902 7.943 -7.268 1.00 0.00 86 LYS A N 17
ATOM 26656 C CA . LYS A 1 86 ? 1.730 8.327 -6.500 1.00 0.00 86 LYS A CA 17
ATOM 26657 C C . LYS A 1 86 ? 1.998 8.085 -5.014 1.00 0.00 86 LYS A C 17
ATOM 26658 O O . LYS A 1 86 ? 1.883 9.001 -4.201 1.00 0.00 86 LYS A O 17
ATOM 26677 N N . LEU A 1 87 ? 2.350 6.846 -4.703 1.00 0.00 87 LEU A N 17
ATOM 26678 C CA . LEU A 1 87 ? 2.636 6.472 -3.328 1.00 0.00 87 LEU A CA 17
ATOM 26679 C C . LEU A 1 87 ? 3.567 7.513 -2.703 1.00 0.00 87 LEU A C 17
ATOM 26680 O O . LEU A 1 87 ? 3.181 8.216 -1.771 1.00 0.00 87 LEU A O 17
ATOM 26696 N N . GLU A 1 88 ? 4.775 7.579 -3.243 1.00 0.00 88 GLU A N 17
ATOM 26697 C CA . GLU A 1 88 ? 5.764 8.522 -2.750 1.00 0.00 88 GLU A CA 17
ATOM 26698 C C . GLU A 1 88 ? 5.110 9.874 -2.461 1.00 0.00 88 GLU A C 17
ATOM 26699 O O . GLU A 1 88 ? 5.243 10.410 -1.361 1.00 0.00 88 GLU A O 17
ATOM 26711 N N . LYS A 1 89 ? 4.417 10.388 -3.467 1.00 0.00 89 LYS A N 17
ATOM 26712 C CA . LYS A 1 89 ? 3.742 11.668 -3.333 1.00 0.00 89 LYS A CA 17
ATOM 26713 C C . LYS A 1 89 ? 3.007 11.715 -1.992 1.00 0.00 89 LYS A C 17
ATOM 26714 O O . LYS A 1 89 ? 3.210 12.635 -1.201 1.00 0.00 89 LYS A O 17
ATOM 26733 N N . GLN A 1 90 ? 2.168 10.712 -1.778 1.00 0.00 90 GLN A N 17
ATOM 26734 C CA . GLN A 1 90 ? 1.402 10.627 -0.546 1.00 0.00 90 GLN A CA 17
ATOM 26735 C C . GLN A 1 90 ? 2.341 10.581 0.661 1.00 0.00 90 GLN A C 17
ATOM 26736 O O . GLN A 1 90 ? 2.228 11.401 1.571 1.00 0.00 90 GLN A O 17
ATOM 26750 N N . LEU A 1 91 ? 3.247 9.615 0.629 1.00 0.00 91 LEU A N 17
ATOM 26751 C CA . LEU A 1 91 ? 4.205 9.452 1.709 1.00 0.00 91 LEU A CA 17
ATOM 26752 C C . LEU A 1 91 ? 4.682 10.829 2.175 1.00 0.00 91 LEU A C 17
ATOM 26753 O O . LEU A 1 91 ? 4.572 11.162 3.354 1.00 0.00 91 LEU A O 17
ATOM 26769 N N . ARG A 1 92 ? 5.202 11.592 1.225 1.00 0.00 92 ARG A N 17
ATOM 26770 C CA . ARG A 1 92 ? 5.695 12.926 1.523 1.00 0.00 92 ARG A CA 17
ATOM 26771 C C . ARG A 1 92 ? 4.726 13.655 2.455 1.00 0.00 92 ARG A C 17
ATOM 26772 O O . ARG A 1 92 ? 5.102 14.065 3.552 1.00 0.00 92 ARG A O 17
ATOM 26793 N N . LYS A 1 93 ? 3.495 13.795 1.984 1.00 0.00 93 LYS A N 17
ATOM 26794 C CA . LYS A 1 93 ? 2.468 14.468 2.761 1.00 0.00 93 LYS A CA 17
ATOM 26795 C C . LYS A 1 93 ? 1.178 13.647 2.713 1.00 0.00 93 LYS A C 17
ATOM 26796 O O . LYS A 1 93 ? 0.720 13.268 1.636 1.00 0.00 93 LYS A O 17
ATOM 26815 N N . LEU A 1 94 ? 0.629 13.397 3.892 1.00 0.00 94 LEU A N 17
ATOM 26816 C CA . LEU A 1 94 ? -0.599 12.628 3.998 1.00 0.00 94 LEU A CA 17
ATOM 26817 C C . LEU A 1 94 ? -1.453 13.192 5.135 1.00 0.00 94 LEU A C 17
ATOM 26818 O O . LEU A 1 94 ? -2.544 13.709 4.900 1.00 0.00 94 LEU A O 17
ATOM 26834 N N . SER A 1 95 ? -0.923 13.074 6.344 1.00 0.00 95 SER A N 17
ATOM 26835 C CA . SER A 1 95 ? -1.623 13.566 7.519 1.00 0.00 95 SER A CA 17
ATOM 26836 C C . SER A 1 95 ? -1.301 15.046 7.739 1.00 0.00 95 SER A C 17
ATOM 26837 O O . SER A 1 95 ? -2.203 15.879 7.800 1.00 0.00 95 SER A O 17
ATOM 26845 N N . GLY A 1 96 ? -0.011 15.327 7.851 1.00 0.00 96 GLY A N 17
ATOM 26846 C CA . GLY A 1 96 ? 0.442 16.691 8.063 1.00 0.00 96 GLY A CA 17
ATOM 26847 C C . GLY A 1 96 ? 0.356 17.074 9.542 1.00 0.00 96 GLY A C 17
ATOM 26848 O O . GLY A 1 96 ? -0.110 16.287 10.365 1.00 0.00 96 GLY A O 17
ATOM 26852 N N . PRO A 1 97 ? 0.824 18.315 9.843 1.00 0.00 97 PRO A N 17
ATOM 26853 C CA . PRO A 1 97 ? 0.804 18.812 11.208 1.00 0.00 97 PRO A CA 17
ATOM 26854 C C . PRO A 1 97 ? -0.613 19.208 11.626 1.00 0.00 97 PRO A C 17
ATOM 26855 O O . PRO A 1 97 ? -0.994 20.373 11.517 1.00 0.00 97 PRO A O 17
ATOM 26866 N N . SER A 1 98 ? -1.356 18.217 12.097 1.00 0.00 98 SER A N 17
ATOM 26867 C CA . SER A 1 98 ? -2.723 18.447 12.532 1.00 0.00 98 SER A CA 17
ATOM 26868 C C . SER A 1 98 ? -3.440 19.365 11.541 1.00 0.00 98 SER A C 17
ATOM 26869 O O . SER A 1 98 ? -3.505 20.576 11.746 1.00 0.00 98 SER A O 17
ATOM 26877 N N . SER A 1 99 ? -3.961 18.754 10.487 1.00 0.00 99 SER A N 17
ATOM 26878 C CA . SER A 1 99 ? -4.671 19.502 9.463 1.00 0.00 99 SER A CA 17
ATOM 26879 C C . SER A 1 99 ? -5.771 20.351 10.104 1.00 0.00 99 SER A C 17
ATOM 26880 O O . SER A 1 99 ? -6.407 19.925 11.066 1.00 0.00 99 SER A O 17
ATOM 26888 N N . GLY A 1 100 ? -5.961 21.536 9.543 1.00 0.00 100 GLY A N 17
ATOM 26889 C CA . GLY A 1 100 ? -6.974 22.448 10.047 1.00 0.00 100 GLY A CA 17
ATOM 26890 C C . GLY A 1 100 ? -7.694 23.158 8.899 1.00 0.00 100 GLY A C 17
ATOM 26891 O O . GLY A 1 100 ? -7.717 22.660 7.774 1.00 0.00 100 GLY A O 17
ATOM 26895 N N . GLY A 1 1 ? 39.071 5.164 7.484 1.00 0.00 1 GLY A N 18
ATOM 26896 C CA . GLY A 1 1 ? 39.662 6.132 8.393 1.00 0.00 1 GLY A CA 18
ATOM 26897 C C . GLY A 1 1 ? 38.587 7.023 9.020 1.00 0.00 1 GLY A C 18
ATOM 26898 O O . GLY A 1 1 ? 38.506 8.212 8.715 1.00 0.00 1 GLY A O 18
ATOM 26902 N N . SER A 1 2 ? 37.790 6.413 9.884 1.00 0.00 2 SER A N 18
ATOM 26903 C CA . SER A 1 2 ? 36.724 7.136 10.557 1.00 0.00 2 SER A CA 18
ATOM 26904 C C . SER A 1 2 ? 36.900 7.037 12.073 1.00 0.00 2 SER A C 18
ATOM 26905 O O . SER A 1 2 ? 36.490 6.053 12.687 1.00 0.00 2 SER A O 18
ATOM 26913 N N . SER A 1 3 ? 37.511 8.070 12.634 1.00 0.00 3 SER A N 18
ATOM 26914 C CA . SER A 1 3 ? 37.747 8.112 14.067 1.00 0.00 3 SER A CA 18
ATOM 26915 C C . SER A 1 3 ? 36.746 9.057 14.735 1.00 0.00 3 SER A C 18
ATOM 26916 O O . SER A 1 3 ? 36.979 10.262 14.811 1.00 0.00 3 SER A O 18
ATOM 26924 N N . GLY A 1 4 ? 35.652 8.474 15.202 1.00 0.00 4 GLY A N 18
ATOM 26925 C CA . GLY A 1 4 ? 34.614 9.248 15.861 1.00 0.00 4 GLY A CA 18
ATOM 26926 C C . GLY A 1 4 ? 33.238 8.611 15.653 1.00 0.00 4 GLY A C 18
ATOM 26927 O O . GLY A 1 4 ? 32.975 8.022 14.605 1.00 0.00 4 GLY A O 18
ATOM 26931 N N . SER A 1 5 ? 32.397 8.751 16.667 1.00 0.00 5 SER A N 18
ATOM 26932 C CA . SER A 1 5 ? 31.055 8.196 16.607 1.00 0.00 5 SER A CA 18
ATOM 26933 C C . SER A 1 5 ? 30.317 8.472 17.919 1.00 0.00 5 SER A C 18
ATOM 26934 O O . SER A 1 5 ? 30.465 7.728 18.887 1.00 0.00 5 SER A O 18
ATOM 26942 N N . SER A 1 6 ? 29.537 9.544 17.907 1.00 0.00 6 SER A N 18
ATOM 26943 C CA . SER A 1 6 ? 28.775 9.927 19.084 1.00 0.00 6 SER A CA 18
ATOM 26944 C C . SER A 1 6 ? 27.856 11.104 18.751 1.00 0.00 6 SER A C 18
ATOM 26945 O O . SER A 1 6 ? 28.102 11.837 17.794 1.00 0.00 6 SER A O 18
ATOM 26953 N N . GLY A 1 7 ? 26.816 11.249 19.559 1.00 0.00 7 GLY A N 18
ATOM 26954 C CA . GLY A 1 7 ? 25.859 12.324 19.362 1.00 0.00 7 GLY A CA 18
ATOM 26955 C C . GLY A 1 7 ? 24.533 12.011 20.057 1.00 0.00 7 GLY A C 18
ATOM 26956 O O . GLY A 1 7 ? 24.013 10.902 19.941 1.00 0.00 7 GLY A O 18
ATOM 26960 N N . ASN A 1 8 ? 24.023 13.008 20.765 1.00 0.00 8 ASN A N 18
ATOM 26961 C CA . ASN A 1 8 ? 22.766 12.853 21.479 1.00 0.00 8 ASN A CA 18
ATOM 26962 C C . ASN A 1 8 ? 21.736 13.830 20.907 1.00 0.00 8 ASN A C 18
ATOM 26963 O O . ASN A 1 8 ? 21.840 15.038 21.113 1.00 0.00 8 ASN A O 18
ATOM 26974 N N . LEU A 1 9 ? 20.766 13.270 20.201 1.00 0.00 9 LEU A N 18
ATOM 26975 C CA . LEU A 1 9 ? 19.718 14.076 19.598 1.00 0.00 9 LEU A CA 18
ATOM 26976 C C . LEU A 1 9 ? 18.600 13.159 19.095 1.00 0.00 9 LEU A C 18
ATOM 26977 O O . LEU A 1 9 ? 18.770 12.456 18.101 1.00 0.00 9 LEU A O 18
ATOM 26993 N N . SER A 1 10 ? 17.483 13.197 19.806 1.00 0.00 10 SER A N 18
ATOM 26994 C CA . SER A 1 10 ? 16.338 12.378 19.444 1.00 0.00 10 SER A CA 18
ATOM 26995 C C . SER A 1 10 ? 15.049 13.030 19.948 1.00 0.00 10 SER A C 18
ATOM 26996 O O . SER A 1 10 ? 15.093 13.971 20.739 1.00 0.00 10 SER A O 18
ATOM 27004 N N . ALA A 1 11 ? 13.931 12.503 19.469 1.00 0.00 11 ALA A N 18
ATOM 27005 C CA . ALA A 1 11 ? 12.632 13.022 19.861 1.00 0.00 11 ALA A CA 18
ATOM 27006 C C . ALA A 1 11 ? 11.610 11.884 19.854 1.00 0.00 11 ALA A C 18
ATOM 27007 O O . ALA A 1 11 ? 11.660 11.005 18.994 1.00 0.00 11 ALA A O 18
ATOM 27014 N N . SER A 1 12 ? 10.706 11.936 20.821 1.00 0.00 12 SER A N 18
ATOM 27015 C CA . SER A 1 12 ? 9.674 10.920 20.937 1.00 0.00 12 SER A CA 18
ATOM 27016 C C . SER A 1 12 ? 8.507 11.251 20.004 1.00 0.00 12 SER A C 18
ATOM 27017 O O . SER A 1 12 ? 7.468 11.733 20.451 1.00 0.00 12 SER A O 18
ATOM 27025 N N . ASN A 1 13 ? 8.719 10.978 18.725 1.00 0.00 13 ASN A N 18
ATOM 27026 C CA . ASN A 1 13 ? 7.697 11.241 17.725 1.00 0.00 13 ASN A CA 18
ATOM 27027 C C . ASN A 1 13 ? 8.105 10.589 16.402 1.00 0.00 13 ASN A C 18
ATOM 27028 O O . ASN A 1 13 ? 8.991 11.086 15.709 1.00 0.00 13 ASN A O 18
ATOM 27039 N N . ARG A 1 14 ? 7.439 9.486 16.093 1.00 0.00 14 ARG A N 18
ATOM 27040 C CA . ARG A 1 14 ? 7.722 8.761 14.865 1.00 0.00 14 ARG A CA 18
ATOM 27041 C C . ARG A 1 14 ? 6.662 7.683 14.630 1.00 0.00 14 ARG A C 18
ATOM 27042 O O . ARG A 1 14 ? 6.663 6.650 15.299 1.00 0.00 14 ARG A O 18
ATOM 27063 N N . ALA A 1 15 ? 5.783 7.960 13.678 1.00 0.00 15 ALA A N 18
ATOM 27064 C CA . ALA A 1 15 ? 4.720 7.026 13.347 1.00 0.00 15 ALA A CA 18
ATOM 27065 C C . ALA A 1 15 ? 4.517 7.008 11.830 1.00 0.00 15 ALA A C 18
ATOM 27066 O O . ALA A 1 15 ? 4.266 8.047 11.222 1.00 0.00 15 ALA A O 18
ATOM 27073 N N . LEU A 1 16 ? 4.634 5.816 11.264 1.00 0.00 16 LEU A N 18
ATOM 27074 C CA . LEU A 1 16 ? 4.466 5.650 9.830 1.00 0.00 16 LEU A CA 18
ATOM 27075 C C . LEU A 1 16 ? 3.006 5.306 9.528 1.00 0.00 16 LEU A C 18
ATOM 27076 O O . LEU A 1 16 ? 2.292 4.802 10.393 1.00 0.00 16 LEU A O 18
ATOM 27092 N N . PRO A 1 17 ? 2.596 5.601 8.265 1.00 0.00 17 PRO A N 18
ATOM 27093 C CA . PRO A 1 17 ? 1.234 5.328 7.839 1.00 0.00 17 PRO A CA 18
ATOM 27094 C C . PRO A 1 17 ? 1.024 3.833 7.595 1.00 0.00 17 PRO A C 18
ATOM 27095 O O . PRO A 1 17 ? 1.987 3.071 7.522 1.00 0.00 17 PRO A O 18
ATOM 27106 N N . VAL A 1 18 ? -0.241 3.456 7.475 1.00 0.00 18 VAL A N 18
ATOM 27107 C CA . VAL A 1 18 ? -0.589 2.065 7.241 1.00 0.00 18 VAL A CA 18
ATOM 27108 C C . VAL A 1 18 ? -1.109 1.908 5.811 1.00 0.00 18 VAL A C 18
ATOM 27109 O O . VAL A 1 18 ? -2.136 2.483 5.453 1.00 0.00 18 VAL A O 18
ATOM 27122 N N . LEU A 1 19 ? -0.376 1.126 5.031 1.00 0.00 19 LEU A N 18
ATOM 27123 C CA . LEU A 1 19 ? -0.751 0.886 3.648 1.00 0.00 19 LEU A CA 18
ATOM 27124 C C . LEU A 1 19 ? -1.391 -0.498 3.531 1.00 0.00 19 LEU A C 18
ATOM 27125 O O . LEU A 1 19 ? -0.719 -1.514 3.704 1.00 0.00 19 LEU A O 18
ATOM 27141 N N . THR A 1 20 ? -2.683 -0.495 3.237 1.00 0.00 20 THR A N 18
ATOM 27142 C CA . THR A 1 20 ? -3.422 -1.738 3.094 1.00 0.00 20 THR A CA 18
ATOM 27143 C C . THR A 1 20 ? -3.144 -2.370 1.730 1.00 0.00 20 THR A C 18
ATOM 27144 O O . THR A 1 20 ? -3.506 -1.810 0.696 1.00 0.00 20 THR A O 18
ATOM 27155 N N . LEU A 1 21 ? -2.503 -3.529 1.770 1.00 0.00 21 LEU A N 18
ATOM 27156 C C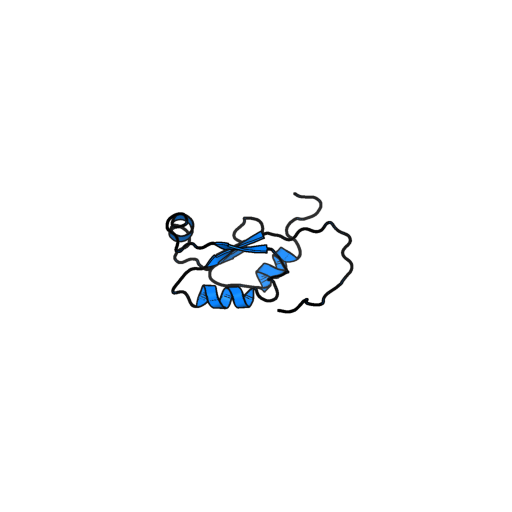A . LEU A 1 21 ? -2.171 -4.244 0.549 1.00 0.00 21 LEU A CA 18
ATOM 27157 C C . LEU A 1 21 ? -3.044 -5.496 0.443 1.00 0.00 21 LEU A C 18
ATOM 27158 O O . LEU A 1 21 ? -3.035 -6.340 1.338 1.00 0.00 21 LEU A O 18
ATOM 27174 N N . PHE A 1 22 ? -3.776 -5.577 -0.658 1.00 0.00 22 PHE A N 18
ATOM 27175 C CA . PHE A 1 22 ? -4.652 -6.712 -0.892 1.00 0.00 22 PHE A CA 18
ATOM 27176 C C . PHE A 1 22 ? -4.183 -7.528 -2.099 1.00 0.00 22 PHE A C 18
ATOM 27177 O O . PHE A 1 22 ? -4.326 -7.091 -3.240 1.00 0.00 22 PHE A O 18
ATOM 27194 N N . THR A 1 23 ? -3.634 -8.697 -1.805 1.00 0.00 23 THR A N 18
ATOM 27195 C CA . THR A 1 23 ? -3.143 -9.577 -2.852 1.00 0.00 23 THR A CA 18
ATOM 27196 C C . THR A 1 23 ? -3.848 -10.933 -2.783 1.00 0.00 23 THR A C 18
ATOM 27197 O O . THR A 1 23 ? -4.289 -11.353 -1.714 1.00 0.00 23 THR A O 18
ATOM 27208 N N . LYS A 1 24 ? -3.931 -11.581 -3.935 1.00 0.00 24 LYS A N 18
ATOM 27209 C CA . LYS A 1 24 ? -4.574 -12.881 -4.019 1.00 0.00 24 LYS A CA 18
ATOM 27210 C C . LYS A 1 24 ? -3.734 -13.805 -4.902 1.00 0.00 24 LYS A C 18
ATOM 27211 O O . LYS A 1 24 ? -3.499 -13.508 -6.072 1.00 0.00 24 LYS A O 18
ATOM 27230 N N . ALA A 1 25 ? -3.303 -14.908 -4.307 1.00 0.00 25 ALA A N 18
ATOM 27231 C CA . ALA A 1 25 ? -2.494 -15.878 -5.025 1.00 0.00 25 ALA A CA 18
ATOM 27232 C C . ALA A 1 25 ? -3.411 -16.881 -5.728 1.00 0.00 25 ALA A C 18
ATOM 27233 O O . ALA A 1 25 ? -4.402 -17.330 -5.154 1.00 0.00 25 ALA A O 18
ATOM 27240 N N . PRO A 1 26 ? -3.038 -17.211 -6.994 1.00 0.00 26 PRO A N 18
ATOM 27241 C CA . PRO A 1 26 ? -1.850 -16.634 -7.599 1.00 0.00 26 PRO A CA 18
ATOM 27242 C C . PRO A 1 26 ? -2.097 -15.182 -8.014 1.00 0.00 26 PRO A C 18
ATOM 27243 O O . PRO A 1 26 ? -3.242 -14.739 -8.086 1.00 0.00 26 PRO A O 18
ATOM 27254 N N . CYS A 1 27 ? -1.003 -14.481 -8.275 1.00 0.00 27 CYS A N 18
ATOM 27255 C CA . CYS A 1 27 ? -1.087 -13.088 -8.680 1.00 0.00 27 CYS A CA 18
ATOM 27256 C C . CYS A 1 27 ? 0.298 -12.642 -9.153 1.00 0.00 27 CYS A C 18
ATOM 27257 O O . CYS A 1 27 ? 1.219 -12.505 -8.349 1.00 0.00 27 CYS A O 18
ATOM 27265 N N . PRO A 1 28 ? 0.405 -12.422 -10.491 1.00 0.00 28 PRO A N 18
ATOM 27266 C CA . PRO A 1 28 ? 1.662 -11.994 -11.081 1.00 0.00 28 PRO A CA 18
ATOM 27267 C C . PRO A 1 28 ? 1.934 -10.519 -10.782 1.00 0.00 28 PRO A C 18
ATOM 27268 O O . PRO A 1 28 ? 3.088 -10.099 -10.708 1.00 0.00 28 PRO A O 18
ATOM 27279 N N . LEU A 1 29 ? 0.852 -9.772 -10.618 1.00 0.00 29 LEU A N 18
ATOM 27280 C CA . LEU A 1 29 ? 0.960 -8.352 -10.328 1.00 0.00 29 LEU A CA 18
ATOM 27281 C C . LEU A 1 29 ? 1.123 -8.155 -8.820 1.00 0.00 29 LEU A C 18
ATOM 27282 O O . LEU A 1 29 ? 2.173 -7.711 -8.358 1.00 0.00 29 LEU A O 18
ATOM 27298 N N . CYS A 1 30 ? 0.068 -8.494 -8.093 1.00 0.00 30 CYS A N 18
ATOM 27299 C CA . CYS A 1 30 ? 0.081 -8.359 -6.647 1.00 0.00 30 CYS A CA 18
ATOM 27300 C C . CYS A 1 30 ? 1.424 -8.878 -6.128 1.00 0.00 30 CYS A C 18
ATOM 27301 O O . CYS A 1 30 ? 1.929 -8.399 -5.114 1.00 0.00 30 CYS A O 18
ATOM 27309 N N . ASP A 1 31 ? 1.964 -9.851 -6.848 1.00 0.00 31 ASP A N 18
ATOM 27310 C CA . ASP A 1 31 ? 3.238 -10.440 -6.473 1.00 0.00 31 ASP A CA 18
ATOM 27311 C C . ASP A 1 31 ? 4.352 -9.413 -6.686 1.00 0.00 31 ASP A C 18
ATOM 27312 O O . ASP A 1 31 ? 5.175 -9.191 -5.798 1.00 0.00 31 ASP A O 18
ATOM 27321 N N . GLU A 1 32 ? 4.343 -8.814 -7.867 1.00 0.00 32 GLU A N 18
ATOM 27322 C CA . GLU A 1 32 ? 5.343 -7.815 -8.208 1.00 0.00 32 GLU A CA 18
ATOM 27323 C C . GLU A 1 32 ? 5.136 -6.550 -7.372 1.00 0.00 32 GLU A C 18
ATOM 27324 O O . GLU A 1 32 ? 6.091 -5.997 -6.830 1.00 0.00 32 GLU A O 18
ATOM 27336 N N . ALA A 1 33 ? 3.882 -6.129 -7.295 1.00 0.00 33 ALA A N 18
ATOM 27337 C CA . ALA A 1 33 ? 3.537 -4.940 -6.535 1.00 0.00 33 ALA A CA 18
ATOM 27338 C C . ALA A 1 33 ? 4.379 -4.895 -5.258 1.00 0.00 33 ALA A C 18
ATOM 27339 O O . ALA A 1 33 ? 5.110 -3.933 -5.026 1.00 0.00 33 ALA A O 18
ATOM 27346 N N . LYS A 1 34 ? 4.247 -5.946 -4.463 1.00 0.00 34 LYS A N 18
ATOM 27347 C CA . LYS A 1 34 ? 4.986 -6.038 -3.215 1.00 0.00 34 LYS A CA 18
ATOM 27348 C C . LYS A 1 34 ? 6.449 -5.669 -3.466 1.00 0.00 34 LYS A C 18
ATOM 27349 O O . LYS A 1 34 ? 7.021 -4.855 -2.742 1.00 0.00 34 LYS A O 18
ATOM 27368 N N . GLU A 1 35 ? 7.014 -6.286 -4.494 1.00 0.00 35 GLU A N 18
ATOM 27369 C CA . GLU A 1 35 ? 8.400 -6.032 -4.849 1.00 0.00 35 GLU A CA 18
ATOM 27370 C C . GLU A 1 35 ? 8.619 -4.538 -5.099 1.00 0.00 35 GLU A C 18
ATOM 27371 O O . GLU A 1 35 ? 9.726 -4.031 -4.923 1.00 0.00 35 GLU A O 18
ATOM 27383 N N . VAL A 1 36 ? 7.546 -3.875 -5.506 1.00 0.00 36 VAL A N 18
ATOM 27384 C CA . VAL A 1 36 ? 7.608 -2.450 -5.782 1.00 0.00 36 VAL A CA 18
ATOM 27385 C C . VAL A 1 36 ? 7.511 -1.676 -4.467 1.00 0.00 36 VAL A C 18
ATOM 27386 O O . VAL A 1 36 ? 7.856 -0.496 -4.410 1.00 0.00 36 VAL A O 18
ATOM 27399 N N . LEU A 1 37 ? 7.040 -2.370 -3.441 1.00 0.00 37 LEU A N 18
ATOM 27400 C CA . LEU A 1 37 ? 6.894 -1.762 -2.130 1.00 0.00 37 LEU A CA 18
ATOM 27401 C C . LEU A 1 37 ? 8.043 -2.220 -1.229 1.00 0.00 37 LEU A C 18
ATOM 27402 O O . LEU A 1 37 ? 8.023 -1.983 -0.022 1.00 0.00 37 LEU A O 18
ATOM 27418 N N . GLN A 1 38 ? 9.019 -2.866 -1.851 1.00 0.00 38 GLN A N 18
ATOM 27419 C CA . GLN A 1 38 ? 10.174 -3.359 -1.121 1.00 0.00 38 GLN A CA 18
ATOM 27420 C C . GLN A 1 38 ? 10.928 -2.196 -0.474 1.00 0.00 38 GLN A C 18
ATOM 27421 O O . GLN A 1 38 ? 11.215 -2.226 0.722 1.00 0.00 38 GLN A O 18
ATOM 27435 N N . PRO A 1 39 ? 11.236 -1.171 -1.314 1.00 0.00 39 PRO A N 18
ATOM 27436 C CA . PRO A 1 39 ? 11.951 0.000 -0.835 1.00 0.00 39 PRO A CA 18
ATOM 27437 C C . PRO A 1 39 ? 11.032 0.905 -0.012 1.00 0.00 39 PRO A C 18
ATOM 27438 O O . PRO A 1 39 ? 11.468 1.934 0.502 1.00 0.00 39 PRO A O 18
ATOM 27449 N N . TYR A 1 40 ? 9.778 0.489 0.086 1.00 0.00 40 TYR A N 18
ATOM 27450 C CA . TYR A 1 40 ? 8.794 1.250 0.838 1.00 0.00 40 TYR A CA 18
ATOM 27451 C C . TYR A 1 40 ? 8.280 0.448 2.035 1.00 0.00 40 TYR A C 18
ATOM 27452 O O . TYR A 1 40 ? 7.402 0.908 2.763 1.00 0.00 40 TYR A O 18
ATOM 27470 N N . LYS A 1 41 ? 8.849 -0.737 2.202 1.00 0.00 41 LYS A N 18
ATOM 27471 C CA . LYS A 1 41 ? 8.459 -1.606 3.299 1.00 0.00 41 LYS A CA 18
ATOM 27472 C C . LYS A 1 41 ? 8.691 -0.882 4.626 1.00 0.00 41 LYS A C 18
ATOM 27473 O O . LYS A 1 41 ? 7.966 -1.105 5.594 1.00 0.00 41 LYS A O 18
ATOM 27492 N N . ASP A 1 42 ? 9.706 -0.030 4.628 1.00 0.00 42 ASP A N 18
ATOM 27493 C CA . ASP A 1 42 ? 10.043 0.729 5.821 1.00 0.00 42 ASP A CA 18
ATOM 27494 C C . ASP A 1 42 ? 9.359 2.096 5.761 1.00 0.00 42 ASP A C 18
ATOM 27495 O O . ASP A 1 42 ? 9.253 2.787 6.773 1.00 0.00 42 ASP A O 18
ATOM 27504 N N . ARG A 1 43 ? 8.913 2.447 4.563 1.00 0.00 43 ARG A N 18
ATOM 27505 C CA . ARG A 1 43 ? 8.243 3.720 4.357 1.00 0.00 43 ARG A CA 18
ATOM 27506 C C . ARG A 1 43 ? 6.866 3.709 5.025 1.00 0.00 43 ARG A C 18
ATOM 27507 O O . ARG A 1 43 ? 6.214 4.746 5.128 1.00 0.00 43 ARG A O 18
ATOM 27528 N N . PHE A 1 44 ? 6.466 2.524 5.462 1.00 0.00 44 PHE A N 18
ATOM 27529 C CA . PHE A 1 44 ? 5.179 2.364 6.117 1.00 0.00 44 PHE A CA 18
ATOM 27530 C C . PHE A 1 44 ? 4.914 0.896 6.456 1.00 0.00 44 PHE A C 18
ATOM 27531 O O . PHE A 1 44 ? 5.701 0.021 6.097 1.00 0.00 44 PHE A O 18
ATOM 27548 N N . ILE A 1 45 ? 3.805 0.671 7.145 1.00 0.00 45 ILE A N 18
ATOM 27549 C CA . ILE A 1 45 ? 3.427 -0.677 7.537 1.00 0.00 45 ILE A CA 18
ATOM 27550 C C . ILE A 1 45 ? 2.539 -1.289 6.451 1.00 0.00 45 ILE A C 18
ATOM 27551 O O . ILE A 1 45 ? 1.340 -1.020 6.401 1.00 0.00 45 ILE A O 18
ATOM 27567 N N . LEU A 1 46 ? 3.163 -2.099 5.609 1.00 0.00 46 LEU A N 18
ATOM 27568 C CA . LEU A 1 46 ? 2.444 -2.752 4.528 1.00 0.00 46 LEU A CA 18
ATOM 27569 C C . LEU A 1 46 ? 1.534 -3.836 5.107 1.00 0.00 46 LEU A C 18
ATOM 27570 O O . LEU A 1 46 ? 2.015 -4.851 5.610 1.00 0.00 46 LEU A O 18
ATOM 27586 N N . GLN A 1 47 ? 0.237 -3.585 5.018 1.00 0.00 47 GLN A N 18
ATOM 27587 C CA . GLN A 1 47 ? -0.745 -4.528 5.527 1.00 0.00 47 GLN A CA 18
ATOM 27588 C C . GLN A 1 47 ? -1.190 -5.482 4.418 1.00 0.00 47 GLN A C 18
ATOM 27589 O O . GLN A 1 47 ? -1.985 -5.110 3.556 1.00 0.00 47 GLN A O 18
ATOM 27603 N N . GLU A 1 48 ? -0.658 -6.694 4.475 1.00 0.00 48 GLU A N 18
ATOM 27604 C CA . GLU A 1 48 ? -0.990 -7.705 3.485 1.00 0.00 48 GLU A CA 18
ATOM 27605 C C . GLU A 1 48 ? -2.285 -8.423 3.873 1.00 0.00 48 GLU A C 18
ATOM 27606 O O . GLU A 1 48 ? -2.274 -9.312 4.723 1.00 0.00 48 GLU A O 18
ATOM 27618 N N . VAL A 1 49 ? -3.368 -8.009 3.233 1.00 0.00 49 VAL A N 18
ATOM 27619 C CA . VAL A 1 49 ? -4.668 -8.602 3.500 1.00 0.00 49 VAL A CA 18
ATOM 27620 C C . VAL A 1 49 ? -4.927 -9.727 2.497 1.00 0.00 49 VAL A C 18
ATOM 27621 O O . VAL A 1 49 ? -4.477 -9.661 1.354 1.00 0.00 49 VAL A O 18
ATOM 27634 N N . ASP A 1 50 ? -5.650 -10.736 2.961 1.00 0.00 50 ASP A N 18
ATOM 27635 C CA . ASP A 1 50 ? -5.975 -11.874 2.119 1.00 0.00 50 ASP A CA 18
ATOM 27636 C C . ASP A 1 50 ? -7.454 -11.814 1.735 1.00 0.00 50 ASP A C 18
ATOM 27637 O O . ASP A 1 50 ? -8.322 -12.143 2.542 1.00 0.00 50 ASP A O 18
ATOM 27646 N N . ILE A 1 51 ? -7.697 -11.392 0.503 1.00 0.00 51 ILE A N 18
ATOM 27647 C CA . ILE A 1 51 ? -9.057 -11.284 0.002 1.00 0.00 51 ILE A CA 18
ATOM 27648 C C . ILE A 1 51 ? -9.549 -12.668 -0.425 1.00 0.00 51 ILE A C 18
ATOM 27649 O O . ILE A 1 51 ? -10.736 -12.855 -0.689 1.00 0.00 51 ILE A O 18
ATOM 27665 N N . THR A 1 52 ? -8.612 -13.604 -0.479 1.00 0.00 52 THR A N 18
ATOM 27666 C CA . THR A 1 52 ? -8.936 -14.966 -0.869 1.00 0.00 52 THR A CA 18
ATOM 27667 C C . THR A 1 52 ? -9.646 -15.694 0.274 1.00 0.00 52 THR A C 18
ATOM 27668 O O . THR A 1 52 ? -10.001 -16.864 0.144 1.00 0.00 52 THR A O 18
ATOM 27679 N N . LEU A 1 53 ? -9.832 -14.970 1.369 1.00 0.00 53 LEU A N 18
ATOM 27680 C CA . LEU A 1 53 ? -10.493 -15.533 2.534 1.00 0.00 53 LEU A CA 18
ATOM 27681 C C . LEU A 1 53 ? -11.993 -15.242 2.454 1.00 0.00 53 LEU A C 18
ATOM 27682 O O . LEU A 1 53 ? -12.416 -14.337 1.735 1.00 0.00 53 LEU A O 18
ATOM 27698 N N . PRO A 1 54 ? -12.776 -16.045 3.222 1.00 0.00 54 PRO A N 18
ATOM 27699 C CA . PRO A 1 54 ? -14.220 -15.883 3.245 1.00 0.00 54 PRO A CA 18
ATOM 27700 C C . PRO A 1 54 ? -14.620 -14.653 4.063 1.00 0.00 54 PRO A C 18
ATOM 27701 O O . PRO A 1 54 ? -15.560 -13.945 3.705 1.00 0.00 54 PRO A O 18
ATOM 27712 N N . GLU A 1 55 ? -13.887 -14.438 5.145 1.00 0.00 55 GLU A N 18
ATOM 27713 C CA . GLU A 1 55 ? -14.154 -13.306 6.016 1.00 0.00 55 GLU A CA 18
ATOM 27714 C C . GLU A 1 55 ? -13.717 -12.003 5.344 1.00 0.00 55 GLU A C 18
ATOM 27715 O O . GLU A 1 55 ? -14.180 -10.925 5.710 1.00 0.00 55 GLU A O 18
ATOM 27727 N N . ASN A 1 56 ? -12.829 -12.146 4.371 1.00 0.00 56 ASN A N 18
ATOM 27728 C CA . ASN A 1 56 ? -12.323 -10.994 3.643 1.00 0.00 56 ASN A CA 18
ATOM 27729 C C . ASN A 1 56 ? -12.944 -10.966 2.245 1.00 0.00 56 ASN A C 18
ATOM 27730 O O . ASN A 1 56 ? -12.554 -10.158 1.405 1.00 0.00 56 ASN A O 18
ATOM 27741 N N . SER A 1 57 ? -13.902 -11.859 2.040 1.00 0.00 57 SER A N 18
ATOM 27742 C CA . SER A 1 57 ? -14.581 -11.947 0.759 1.00 0.00 57 SER A CA 18
ATOM 27743 C C . SER A 1 57 ? -15.048 -10.559 0.318 1.00 0.00 57 SER A C 18
ATOM 27744 O O . SER A 1 57 ? -15.272 -10.323 -0.868 1.00 0.00 57 SER A O 18
ATOM 27752 N N . THR A 1 58 ? -15.182 -9.676 1.297 1.00 0.00 58 THR A N 18
ATOM 27753 C CA . THR A 1 58 ? -15.619 -8.317 1.025 1.00 0.00 58 THR A CA 18
ATOM 27754 C C . THR A 1 58 ? -14.527 -7.544 0.281 1.00 0.00 58 THR A C 18
ATOM 27755 O O . THR A 1 58 ? -14.793 -6.917 -0.743 1.00 0.00 58 THR A O 18
ATOM 27766 N N . TRP A 1 59 ? -13.321 -7.615 0.826 1.00 0.00 59 TRP A N 18
ATOM 27767 C CA . TRP A 1 59 ? -12.188 -6.931 0.228 1.00 0.00 59 TRP A CA 18
ATOM 27768 C C . TRP A 1 59 ? -12.010 -7.465 -1.194 1.00 0.00 59 TRP A C 18
ATOM 27769 O O . TRP A 1 59 ? -11.374 -6.822 -2.028 1.00 0.00 59 TRP A O 18
ATOM 27790 N N . TYR A 1 60 ? -12.583 -8.637 -1.428 1.00 0.00 60 TYR A N 18
ATOM 27791 C CA . TYR A 1 60 ? -12.495 -9.265 -2.735 1.00 0.00 60 TYR A CA 18
ATOM 27792 C C . TYR A 1 60 ? -13.646 -8.816 -3.638 1.00 0.00 60 TYR A C 18
ATOM 27793 O O . TYR A 1 60 ? -13.417 -8.299 -4.731 1.00 0.00 60 TYR A O 18
ATOM 27811 N N . GLU A 1 61 ? -14.858 -9.028 -3.148 1.00 0.00 61 GLU A N 18
ATOM 27812 C CA . GLU A 1 61 ? -16.045 -8.651 -3.897 1.00 0.00 61 GLU A CA 18
ATOM 27813 C C . GLU A 1 61 ? -15.953 -7.188 -4.335 1.00 0.00 61 GLU A C 18
ATOM 27814 O O . GLU A 1 61 ? -16.642 -6.771 -5.265 1.00 0.00 61 GLU A O 18
ATOM 27826 N N . ARG A 1 62 ? -15.096 -6.450 -3.646 1.00 0.00 62 ARG A N 18
ATOM 27827 C CA . ARG A 1 62 ? -14.905 -5.042 -3.953 1.00 0.00 62 ARG A CA 18
ATOM 27828 C C . ARG A 1 62 ? -13.687 -4.857 -4.860 1.00 0.00 62 ARG A C 18
ATOM 27829 O O . ARG A 1 62 ? -13.653 -3.942 -5.681 1.00 0.00 62 ARG A O 18
ATOM 27850 N N . TYR A 1 63 ? -12.716 -5.741 -4.681 1.00 0.00 63 TYR A N 18
ATOM 27851 C CA . TYR A 1 63 ? -11.499 -5.686 -5.472 1.00 0.00 63 TYR A CA 18
ATOM 27852 C C . TYR A 1 63 ? -11.101 -7.080 -5.962 1.00 0.00 63 TYR A C 18
ATOM 27853 O O . TYR A 1 63 ? -10.075 -7.618 -5.549 1.00 0.00 63 TYR A O 18
ATOM 27871 N N . LYS A 1 64 ? -11.934 -7.625 -6.837 1.00 0.00 64 LYS A N 18
ATOM 27872 C CA . LYS A 1 64 ? -11.681 -8.946 -7.388 1.00 0.00 64 LYS A CA 18
ATOM 27873 C C . LYS A 1 64 ? -11.115 -8.804 -8.802 1.00 0.00 64 LYS A C 18
ATOM 27874 O O . LYS A 1 64 ? -10.668 -9.784 -9.396 1.00 0.00 64 LYS A O 18
ATOM 27893 N N . PHE A 1 65 ? -11.151 -7.577 -9.299 1.00 0.00 65 PHE A N 18
ATOM 27894 C CA . PHE A 1 65 ? -10.646 -7.294 -10.632 1.00 0.00 65 PHE A CA 18
ATOM 27895 C C . PHE A 1 65 ? -10.049 -5.887 -10.706 1.00 0.00 65 PHE A C 18
ATOM 27896 O O . PHE A 1 65 ? -9.862 -5.345 -11.794 1.00 0.00 65 PHE A O 18
ATOM 27913 N N . ASP A 1 66 ? -9.767 -5.337 -9.534 1.00 0.00 66 ASP A N 18
ATOM 27914 C CA . ASP A 1 66 ? -9.195 -4.004 -9.452 1.00 0.00 66 ASP A CA 18
ATOM 27915 C C . ASP A 1 66 ? -7.959 -4.039 -8.550 1.00 0.00 66 ASP A C 18
ATOM 27916 O O . ASP A 1 66 ? -7.639 -3.051 -7.891 1.00 0.00 66 ASP A O 18
ATOM 27925 N N . ILE A 1 67 ? -7.298 -5.187 -8.551 1.00 0.00 67 ILE A N 18
ATOM 27926 C CA . ILE A 1 67 ? -6.104 -5.363 -7.742 1.00 0.00 67 ILE A CA 18
ATOM 27927 C C . ILE A 1 67 ? -4.869 -5.306 -8.643 1.00 0.00 67 ILE A C 18
ATOM 27928 O O . ILE A 1 67 ? -4.979 -5.429 -9.861 1.00 0.00 67 ILE A O 18
ATOM 27944 N N . PRO A 1 68 ? -3.690 -5.114 -7.991 1.00 0.00 68 PRO A N 18
ATOM 27945 C CA . PRO A 1 68 ? -3.648 -4.978 -6.545 1.00 0.00 68 PRO A CA 18
ATOM 27946 C C . PRO A 1 68 ? -4.154 -3.601 -6.109 1.00 0.00 68 PRO A C 18
ATOM 27947 O O . PRO A 1 68 ? -4.041 -2.629 -6.854 1.00 0.00 68 PRO A O 18
ATOM 27958 N N . VAL A 1 69 ? -4.700 -3.562 -4.902 1.00 0.00 69 VAL A N 18
ATOM 27959 C CA . VAL A 1 69 ? -5.223 -2.320 -4.358 1.00 0.00 69 VAL A CA 18
ATOM 27960 C C . VAL A 1 69 ? -4.292 -1.822 -3.250 1.00 0.00 69 VAL A C 18
ATOM 27961 O O . VAL A 1 69 ? -3.647 -2.619 -2.572 1.00 0.00 69 VAL A O 18
ATOM 27974 N N . PHE A 1 70 ? -4.254 -0.506 -3.102 1.00 0.00 70 PHE A N 18
ATOM 27975 C CA . PHE A 1 70 ? -3.413 0.108 -2.088 1.00 0.00 70 PHE A CA 18
ATOM 27976 C C . PHE A 1 70 ? -4.146 1.253 -1.387 1.00 0.00 70 PHE A C 18
ATOM 27977 O O . PHE A 1 70 ? -4.508 2.244 -2.020 1.00 0.00 70 PHE A O 18
ATOM 27994 N N . HIS A 1 71 ? -4.345 1.079 -0.089 1.00 0.00 71 HIS A N 18
ATOM 27995 C CA . HIS A 1 71 ? -5.029 2.085 0.706 1.00 0.00 71 HIS A CA 18
ATOM 27996 C C . HIS A 1 71 ? -4.036 2.744 1.665 1.00 0.00 71 HIS A C 18
ATOM 27997 O O . HIS A 1 71 ? -3.473 2.080 2.533 1.00 0.00 71 HIS A O 18
ATOM 28011 N N . LEU A 1 72 ? -3.853 4.042 1.476 1.00 0.00 72 LEU A N 18
ATOM 28012 C CA . LEU A 1 72 ? -2.938 4.799 2.313 1.00 0.00 72 LEU A CA 18
ATOM 28013 C C . LEU A 1 72 ? -3.739 5.619 3.325 1.00 0.00 72 LEU A C 18
ATOM 28014 O O . LEU A 1 72 ? -4.534 6.478 2.944 1.00 0.00 72 LEU A O 18
ATOM 28030 N N . ASN A 1 73 ? -3.504 5.327 4.596 1.00 0.00 73 ASN A N 18
ATOM 28031 C CA . ASN A 1 73 ? -4.195 6.027 5.666 1.00 0.00 73 ASN A CA 18
ATOM 28032 C C . ASN A 1 73 ? -5.677 5.648 5.644 1.00 0.00 73 ASN A C 18
ATOM 28033 O O . ASN A 1 73 ? -6.522 6.408 6.113 1.00 0.00 73 ASN A O 18
ATOM 28044 N N . GLY A 1 74 ? -5.946 4.473 5.094 1.00 0.00 74 GLY A N 18
ATOM 28045 C CA . GLY A 1 74 ? -7.311 3.984 5.005 1.00 0.00 74 GLY A CA 18
ATOM 28046 C C . GLY A 1 74 ? -8.076 4.692 3.885 1.00 0.00 74 GLY A C 18
ATOM 28047 O O . GLY A 1 74 ? -9.254 5.010 4.037 1.00 0.00 74 GLY A O 18
ATOM 28051 N N . GLN A 1 75 ? -7.373 4.919 2.785 1.00 0.00 75 GLN A N 18
ATOM 28052 C CA . GLN A 1 75 ? -7.971 5.584 1.639 1.00 0.00 75 GLN A CA 18
ATOM 28053 C C . GLN A 1 75 ? -7.302 5.116 0.345 1.00 0.00 75 GLN A C 18
ATOM 28054 O O . GLN A 1 75 ? -6.099 5.299 0.162 1.00 0.00 75 GLN A O 18
ATOM 28068 N N . PHE A 1 76 ? -8.110 4.521 -0.520 1.00 0.00 76 PHE A N 18
ATOM 28069 C CA . PHE A 1 76 ? -7.611 4.025 -1.791 1.00 0.00 76 PHE A CA 18
ATOM 28070 C C . PHE A 1 76 ? -6.568 4.977 -2.380 1.00 0.00 76 PHE A C 18
ATOM 28071 O O . PHE A 1 76 ? -6.917 6.012 -2.947 1.00 0.00 76 PHE A O 18
ATOM 28088 N N . LEU A 1 77 ? -5.309 4.594 -2.225 1.00 0.00 77 LEU A N 18
ATOM 28089 C CA . LEU A 1 77 ? -4.213 5.401 -2.733 1.00 0.00 77 LEU A CA 18
ATOM 28090 C C . LEU A 1 77 ? -4.048 5.142 -4.232 1.00 0.00 77 LEU A C 18
ATOM 28091 O O . LEU A 1 77 ? -3.864 6.076 -5.011 1.00 0.00 77 LEU A O 18
ATOM 28107 N N . MET A 1 78 ? -4.118 3.868 -4.591 1.00 0.00 78 MET A N 18
ATOM 28108 C CA . MET A 1 78 ? -3.979 3.474 -5.982 1.00 0.00 78 MET A CA 18
ATOM 28109 C C . MET A 1 78 ? -4.204 1.970 -6.151 1.00 0.00 78 MET A C 18
ATOM 28110 O O . MET A 1 78 ? -3.918 1.190 -5.244 1.00 0.00 78 MET A O 18
ATOM 28124 N N . MET A 1 79 ? -4.714 1.608 -7.319 1.00 0.00 79 MET A N 18
ATOM 28125 C CA . MET A 1 79 ? -4.981 0.211 -7.619 1.00 0.00 79 MET A CA 18
ATOM 28126 C C . MET A 1 79 ? -4.683 -0.101 -9.087 1.00 0.00 79 MET A C 18
ATOM 28127 O O . MET A 1 79 ? -4.660 0.799 -9.924 1.00 0.00 79 MET A O 18
ATOM 28141 N N . HIS A 1 80 ? -4.463 -1.380 -9.353 1.00 0.00 80 HIS A N 18
ATOM 28142 C CA . HIS A 1 80 ? -4.167 -1.823 -10.705 1.00 0.00 80 HIS A CA 18
ATOM 28143 C C . HIS A 1 80 ? -2.661 -1.734 -10.957 1.00 0.00 80 HIS A C 18
ATOM 28144 O O . HIS A 1 80 ? -2.207 -1.890 -12.089 1.00 0.00 80 HIS A O 18
ATOM 28158 N N . ARG A 1 81 ? -1.928 -1.482 -9.882 1.00 0.00 81 ARG A N 18
ATOM 28159 C CA . ARG A 1 81 ? -0.482 -1.370 -9.972 1.00 0.00 81 ARG A CA 18
ATOM 28160 C C . ARG A 1 81 ? 0.069 -0.621 -8.758 1.00 0.00 81 ARG A C 18
ATOM 28161 O O . ARG A 1 81 ? -0.650 -0.392 -7.786 1.00 0.00 81 ARG A O 18
ATOM 28182 N N . VAL A 1 82 ? 1.341 -0.259 -8.852 1.00 0.00 82 VAL A N 18
ATOM 28183 C CA . VAL A 1 82 ? 1.996 0.459 -7.773 1.00 0.00 82 VAL A CA 18
ATOM 28184 C C . VAL A 1 82 ? 2.703 1.691 -8.341 1.00 0.00 82 VAL A C 18
ATOM 28185 O O . VAL A 1 82 ? 3.911 1.667 -8.572 1.00 0.00 82 VAL A O 18
ATOM 28198 N N . ASN A 1 83 ? 1.920 2.739 -8.551 1.00 0.00 83 ASN A N 18
ATOM 28199 C CA . ASN A 1 83 ? 2.455 3.978 -9.088 1.00 0.00 83 ASN A CA 18
ATOM 28200 C C . ASN A 1 83 ? 3.259 4.695 -8.002 1.00 0.00 83 ASN A C 18
ATOM 28201 O O . ASN A 1 83 ? 2.772 5.643 -7.387 1.00 0.00 83 ASN A O 18
ATOM 28212 N N . THR A 1 84 ? 4.477 4.215 -7.798 1.00 0.00 84 THR A N 18
ATOM 28213 C CA . THR A 1 84 ? 5.354 4.798 -6.796 1.00 0.00 84 THR A CA 18
ATOM 28214 C C . THR A 1 84 ? 5.182 6.318 -6.757 1.00 0.00 84 THR A C 18
ATOM 28215 O O . THR A 1 84 ? 5.011 6.899 -5.686 1.00 0.00 84 THR A O 18
ATOM 28226 N N . SER A 1 85 ? 5.232 6.918 -7.937 1.00 0.00 85 SER A N 18
ATOM 28227 C CA . SER A 1 85 ? 5.084 8.359 -8.051 1.00 0.00 85 SER A CA 18
ATOM 28228 C C . SER A 1 85 ? 3.965 8.845 -7.127 1.00 0.00 85 SER A C 18
ATOM 28229 O O . SER A 1 85 ? 4.145 9.806 -6.381 1.00 0.00 85 SER A O 18
ATOM 28237 N N . LYS A 1 86 ? 2.835 8.157 -7.207 1.00 0.00 86 LYS A N 18
ATOM 28238 C CA . LYS A 1 86 ? 1.687 8.507 -6.387 1.00 0.00 86 LYS A CA 18
ATOM 28239 C C . LYS A 1 86 ? 2.007 8.215 -4.920 1.00 0.00 86 LYS A C 18
ATOM 28240 O O . LYS A 1 86 ? 1.991 9.120 -4.086 1.00 0.00 86 LYS A O 18
ATOM 28259 N N . LEU A 1 87 ? 2.289 6.950 -4.648 1.00 0.00 87 LEU A N 18
ATOM 28260 C CA . LEU A 1 87 ? 2.611 6.528 -3.296 1.00 0.00 87 LEU A CA 18
ATOM 28261 C C . LEU A 1 87 ? 3.506 7.580 -2.638 1.00 0.00 87 LEU A C 18
ATOM 28262 O O . LEU A 1 87 ? 3.091 8.249 -1.692 1.00 0.00 87 LEU A O 18
ATOM 28278 N N . GLU A 1 88 ? 4.717 7.694 -3.164 1.00 0.00 88 GLU A N 18
ATOM 28279 C CA . GLU A 1 88 ? 5.673 8.654 -2.639 1.00 0.00 88 GLU A CA 18
ATOM 28280 C C . GLU A 1 88 ? 4.992 10.002 -2.393 1.00 0.00 88 GLU A C 18
ATOM 28281 O O . GLU A 1 88 ? 5.031 10.527 -1.282 1.00 0.00 88 GLU A O 18
ATOM 28293 N N . LYS A 1 89 ? 4.385 10.523 -3.449 1.00 0.00 89 LYS A N 18
ATOM 28294 C CA . LYS A 1 89 ? 3.696 11.800 -3.361 1.00 0.00 89 LYS A CA 18
ATOM 28295 C C . LYS A 1 89 ? 2.868 11.841 -2.076 1.00 0.00 89 LYS A C 18
ATOM 28296 O O . LYS A 1 89 ? 2.943 12.805 -1.315 1.00 0.00 89 LYS A O 18
ATOM 28315 N N . GLN A 1 90 ? 2.098 10.782 -1.872 1.00 0.00 90 GLN A N 18
ATOM 28316 C CA . GLN A 1 90 ? 1.257 10.685 -0.691 1.00 0.00 90 GLN A CA 18
ATOM 28317 C C . GLN A 1 90 ? 2.117 10.677 0.574 1.00 0.00 90 GLN A C 18
ATOM 28318 O O . GLN A 1 90 ? 1.928 11.507 1.463 1.00 0.00 90 GLN A O 18
ATOM 28332 N N . LEU A 1 91 ? 3.043 9.731 0.616 1.00 0.00 91 LEU A N 18
ATOM 28333 C CA . LEU A 1 91 ? 3.933 9.604 1.758 1.00 0.00 91 LEU A CA 18
ATOM 28334 C C . LEU A 1 91 ? 4.502 10.980 2.110 1.00 0.00 91 LEU A C 18
ATOM 28335 O O . LEU A 1 91 ? 4.403 11.422 3.254 1.00 0.00 91 LEU A O 18
ATOM 28351 N N . ARG A 1 92 ? 5.085 11.619 1.107 1.00 0.00 92 ARG A N 18
ATOM 28352 C CA . ARG A 1 92 ? 5.670 12.936 1.296 1.00 0.00 92 ARG A CA 18
ATOM 28353 C C . ARG A 1 92 ? 4.804 13.770 2.243 1.00 0.00 92 ARG A C 18
ATOM 28354 O O . ARG A 1 92 ? 5.317 14.409 3.160 1.00 0.00 92 ARG A O 18
ATOM 28375 N N . LYS A 1 93 ? 3.504 13.737 1.987 1.00 0.00 93 LYS A N 18
ATOM 28376 C CA . LYS A 1 93 ? 2.562 14.482 2.804 1.00 0.00 93 LYS A CA 18
ATOM 28377 C C . LYS A 1 93 ? 1.567 13.510 3.443 1.00 0.00 93 LYS A C 18
ATOM 28378 O O . LYS A 1 93 ? 1.772 13.057 4.568 1.00 0.00 93 LYS A O 18
ATOM 28397 N N . LEU A 1 94 ? 0.512 13.219 2.697 1.00 0.00 94 LEU A N 18
ATOM 28398 C CA . LEU A 1 94 ? -0.515 12.309 3.176 1.00 0.00 94 LEU A CA 18
ATOM 28399 C C . LEU A 1 94 ? -1.397 13.033 4.195 1.00 0.00 94 LEU A C 18
ATOM 28400 O O . LEU A 1 94 ? -2.619 13.053 4.061 1.00 0.00 94 LEU A O 18
ATOM 28416 N N . SER A 1 95 ? -0.742 13.610 5.192 1.00 0.00 95 SER A N 18
ATOM 28417 C CA . SER A 1 95 ? -1.451 14.334 6.234 1.00 0.00 95 SER A CA 18
ATOM 28418 C C . SER A 1 95 ? -0.660 15.579 6.638 1.00 0.00 95 SER A C 18
ATOM 28419 O O . SER A 1 95 ? -1.165 16.697 6.545 1.00 0.00 95 SER A O 18
ATOM 28427 N N . GLY A 1 96 ? 0.568 15.345 7.076 1.00 0.00 96 GLY A N 18
ATOM 28428 C CA . GLY A 1 96 ? 1.434 16.434 7.494 1.00 0.00 96 GLY A CA 18
ATOM 28429 C C . GLY A 1 96 ? 2.672 15.903 8.221 1.00 0.00 96 GLY A C 18
ATOM 28430 O O . GLY A 1 96 ? 3.288 14.935 7.779 1.00 0.00 96 GLY A O 18
ATOM 28434 N N . PRO A 1 97 ? 3.007 16.577 9.354 1.00 0.00 97 PRO A N 18
ATOM 28435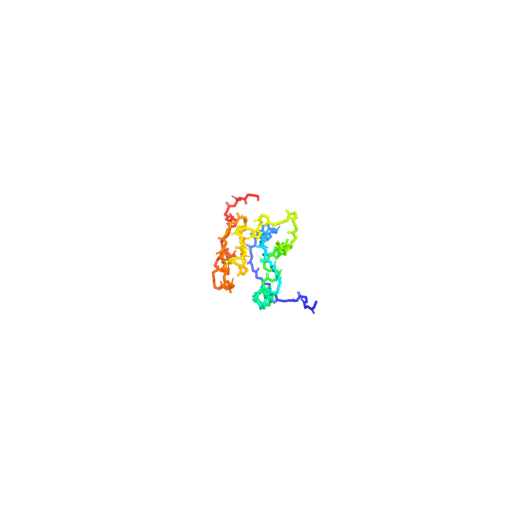 C CA . PRO A 1 97 ? 4.159 16.183 10.146 1.00 0.00 97 PRO A CA 18
ATOM 28436 C C . PRO A 1 97 ? 3.866 14.914 10.947 1.00 0.00 97 PRO A C 18
ATOM 28437 O O . PRO A 1 97 ? 3.816 14.948 12.176 1.00 0.00 97 PRO A O 18
ATOM 28448 N N . SER A 1 98 ? 3.678 13.823 10.219 1.00 0.00 98 SER A N 18
ATOM 28449 C CA . SER A 1 98 ? 3.391 12.544 10.847 1.00 0.00 98 SER A CA 18
ATOM 28450 C C . SER A 1 98 ? 2.017 12.588 11.518 1.00 0.00 98 SER A C 18
ATOM 28451 O O . SER A 1 98 ? 1.022 12.163 10.933 1.00 0.00 98 SER A O 18
ATOM 28459 N N . SER A 1 99 ? 2.005 13.106 12.738 1.00 0.00 99 SER A N 18
ATOM 28460 C CA . SER A 1 99 ? 0.770 13.211 13.495 1.00 0.00 99 SER A CA 18
ATOM 28461 C C . SER A 1 99 ? 0.084 14.545 13.194 1.00 0.00 99 SER A C 18
ATOM 28462 O O . SER A 1 99 ? 0.745 15.524 12.852 1.00 0.00 99 SER A O 18
ATOM 28470 N N . GLY A 1 100 ? -1.234 14.542 13.334 1.00 0.00 100 GLY A N 18
ATOM 28471 C CA . GLY A 1 100 ? -2.017 15.739 13.081 1.00 0.00 100 GLY A CA 18
ATOM 28472 C C . GLY A 1 100 ? -2.889 16.089 14.289 1.00 0.00 100 GLY A C 18
ATOM 28473 O O . GLY A 1 100 ? -4.110 16.180 14.172 1.00 0.00 100 GLY A O 18
ATOM 28477 N N . GLY A 1 1 ? 30.472 11.386 31.183 1.00 0.00 1 GLY A N 19
ATOM 28478 C CA . GLY A 1 1 ? 31.506 12.384 30.965 1.00 0.00 1 GLY A CA 19
ATOM 28479 C C . GLY A 1 1 ? 31.860 12.490 29.480 1.00 0.00 1 GLY A C 19
ATOM 28480 O O . GLY A 1 1 ? 31.362 13.371 28.781 1.00 0.00 1 GLY A O 19
ATOM 28484 N N . SER A 1 2 ? 32.718 11.580 29.043 1.00 0.00 2 SER A N 19
ATOM 28485 C CA . SER A 1 2 ? 33.145 11.561 27.654 1.00 0.00 2 SER A CA 19
ATOM 28486 C C . SER A 1 2 ? 31.949 11.275 26.743 1.00 0.00 2 SER A C 19
ATOM 28487 O O . SER A 1 2 ? 31.100 10.446 27.069 1.00 0.00 2 SER A O 19
ATOM 28495 N N . SER A 1 3 ? 31.921 11.976 25.619 1.00 0.00 3 SER A N 19
ATOM 28496 C CA . SER A 1 3 ? 30.844 11.808 24.659 1.00 0.00 3 SER A CA 19
ATOM 28497 C C . SER A 1 3 ? 31.355 12.088 23.244 1.00 0.00 3 SER A C 19
ATOM 28498 O O . SER A 1 3 ? 31.518 13.244 22.857 1.00 0.00 3 SER A O 19
ATOM 28506 N N . GLY A 1 4 ? 31.593 11.011 22.511 1.00 0.00 4 GLY A N 19
ATOM 28507 C CA . GLY A 1 4 ? 32.083 11.126 21.148 1.00 0.00 4 GLY A CA 19
ATOM 28508 C C . GLY A 1 4 ? 30.926 11.102 20.147 1.00 0.00 4 GLY A C 19
ATOM 28509 O O . GLY A 1 4 ? 30.474 12.151 19.689 1.00 0.00 4 GLY A O 19
ATOM 28513 N N . SER A 1 5 ? 30.480 9.894 19.835 1.00 0.00 5 SER A N 19
ATOM 28514 C CA . SER A 1 5 ? 29.385 9.720 18.896 1.00 0.00 5 SER A CA 19
ATOM 28515 C C . SER A 1 5 ? 28.062 10.112 19.557 1.00 0.00 5 SER A C 19
ATOM 28516 O O . SER A 1 5 ? 27.993 10.262 20.776 1.00 0.00 5 SER A O 19
ATOM 28524 N N . SER A 1 6 ? 27.044 10.268 18.723 1.00 0.00 6 SER A N 19
ATOM 28525 C CA . SER A 1 6 ? 25.727 10.640 19.211 1.00 0.00 6 SER A CA 19
ATOM 28526 C C . SER A 1 6 ? 25.776 12.035 19.837 1.00 0.00 6 SER A C 19
ATOM 28527 O O . SER A 1 6 ? 26.378 12.225 20.892 1.00 0.00 6 SER A O 19
ATOM 28535 N N . GLY A 1 7 ? 25.133 12.975 19.160 1.00 0.00 7 GLY A N 19
ATOM 28536 C CA . GLY A 1 7 ? 25.096 14.347 19.636 1.00 0.00 7 GLY A CA 19
ATOM 28537 C C . GLY A 1 7 ? 23.804 15.043 19.202 1.00 0.00 7 GLY A C 19
ATOM 28538 O O . GLY A 1 7 ? 22.842 15.106 19.966 1.00 0.00 7 GLY A O 19
ATOM 28542 N N . ASN A 1 8 ? 23.824 15.549 17.978 1.00 0.00 8 ASN A N 19
ATOM 28543 C CA . ASN A 1 8 ? 22.667 16.238 17.433 1.00 0.00 8 ASN A CA 19
ATOM 28544 C C . ASN A 1 8 ? 21.845 15.259 16.592 1.00 0.00 8 ASN A C 19
ATOM 28545 O O . ASN A 1 8 ? 22.370 14.632 15.673 1.00 0.00 8 ASN A O 19
ATOM 28556 N N . LEU A 1 9 ? 20.569 15.158 16.937 1.00 0.00 9 LEU A N 19
ATOM 28557 C CA . LEU A 1 9 ? 19.670 14.266 16.225 1.00 0.00 9 LEU A CA 19
ATOM 28558 C C . LEU A 1 9 ? 18.485 15.069 15.685 1.00 0.00 9 LEU A C 19
ATOM 28559 O O . LEU A 1 9 ? 18.105 14.916 14.525 1.00 0.00 9 LEU A O 19
ATOM 28575 N N . SER A 1 10 ? 17.934 15.907 16.551 1.00 0.00 10 SER A N 19
ATOM 28576 C CA . SER A 1 10 ? 16.800 16.734 16.175 1.00 0.00 10 SER A CA 19
ATOM 28577 C C . SER A 1 10 ? 15.742 15.882 15.470 1.00 0.00 10 SER A C 19
ATOM 28578 O O . SER A 1 10 ? 15.750 15.765 14.245 1.00 0.00 10 SER A O 19
ATOM 28586 N N . ALA A 1 11 ? 14.858 15.309 16.273 1.00 0.00 11 ALA A N 19
ATOM 28587 C CA . ALA A 1 11 ? 13.797 14.471 15.742 1.00 0.00 11 ALA A CA 19
ATOM 28588 C C . ALA A 1 11 ? 12.456 14.927 16.320 1.00 0.00 11 ALA A C 19
ATOM 28589 O O . ALA A 1 11 ? 12.418 15.675 17.295 1.00 0.00 11 ALA A O 19
ATOM 28596 N N . SER A 1 12 ? 11.387 14.457 15.693 1.00 0.00 12 SER A N 19
ATOM 28597 C CA . SER A 1 12 ? 10.047 14.807 16.134 1.00 0.00 12 SER A CA 19
ATOM 28598 C C . SER A 1 12 ? 9.087 13.648 15.860 1.00 0.00 12 SER A C 19
ATOM 28599 O O . SER A 1 12 ? 8.607 13.487 14.739 1.00 0.00 12 SER A O 19
ATOM 28607 N N . ASN A 1 13 ? 8.835 12.871 16.903 1.00 0.00 13 ASN A N 19
ATOM 28608 C CA . ASN A 1 13 ? 7.941 11.731 16.789 1.00 0.00 13 ASN A CA 19
ATOM 28609 C C . ASN A 1 13 ? 8.460 10.788 15.703 1.00 0.00 13 ASN A C 19
ATOM 28610 O O . ASN A 1 13 ? 9.396 11.124 14.978 1.00 0.00 13 ASN A O 19
ATOM 28621 N N . ARG A 1 14 ? 7.831 9.624 15.624 1.00 0.00 14 ARG A N 19
ATOM 28622 C CA . ARG A 1 14 ? 8.218 8.629 14.638 1.00 0.00 14 ARG A CA 19
ATOM 28623 C C . ARG A 1 14 ? 7.089 7.617 14.435 1.00 0.00 14 ARG A C 19
ATOM 28624 O O . ARG A 1 14 ? 7.036 6.596 15.118 1.00 0.00 14 ARG A O 19
ATOM 28645 N N . ALA A 1 15 ? 6.215 7.935 13.491 1.00 0.00 15 ALA A N 19
ATOM 28646 C CA . ALA A 1 15 ? 5.090 7.066 13.189 1.00 0.00 15 ALA A CA 19
ATOM 28647 C C . ALA A 1 15 ? 4.888 7.009 11.674 1.00 0.00 15 ALA A C 19
ATOM 28648 O O . ALA A 1 15 ? 4.784 8.045 11.019 1.00 0.00 15 ALA A O 19
ATOM 28655 N N . LEU A 1 16 ? 4.838 5.789 11.160 1.00 0.00 16 LEU A N 19
ATOM 28656 C CA . LEU A 1 16 ? 4.649 5.584 9.734 1.00 0.00 16 LEU A CA 19
ATOM 28657 C C . LEU A 1 16 ? 3.183 5.244 9.462 1.00 0.00 16 LEU A C 19
ATOM 28658 O O . LEU A 1 16 ? 2.474 4.776 10.352 1.00 0.00 16 LEU A O 19
ATOM 28674 N N . PRO A 1 17 ? 2.759 5.500 8.195 1.00 0.00 17 PRO A N 19
ATOM 28675 C CA . PRO A 1 17 ? 1.390 5.226 7.794 1.00 0.00 17 PRO A CA 19
ATOM 28676 C C . PRO A 1 17 ? 1.164 3.725 7.603 1.00 0.00 17 PRO A C 19
ATOM 28677 O O . PRO A 1 17 ? 2.118 2.951 7.560 1.00 0.00 17 PRO A O 19
ATOM 28688 N N . VAL A 1 18 ? -0.105 3.359 7.495 1.00 0.00 18 VAL A N 19
ATOM 28689 C CA . VAL A 1 18 ? -0.469 1.965 7.310 1.00 0.00 18 VAL A CA 19
ATOM 28690 C C . VAL A 1 18 ? -1.014 1.768 5.894 1.00 0.00 18 VAL A C 19
ATOM 28691 O O . VAL A 1 18 ? -2.105 2.238 5.575 1.00 0.00 18 VAL A O 19
ATOM 28704 N N . LEU A 1 19 ? -0.231 1.072 5.084 1.00 0.00 19 LEU A N 19
ATOM 28705 C CA . LEU A 1 19 ? -0.622 0.806 3.710 1.00 0.00 19 LEU A CA 19
ATOM 28706 C C . LEU A 1 19 ? -1.276 -0.574 3.628 1.00 0.00 19 LEU A C 19
ATOM 28707 O O . LEU A 1 19 ? -0.609 -1.592 3.805 1.00 0.00 19 LEU A O 19
ATOM 28723 N N . THR A 1 20 ? -2.573 -0.564 3.358 1.00 0.00 20 THR A N 19
ATOM 28724 C CA . THR A 1 20 ? -3.324 -1.803 3.250 1.00 0.00 20 THR A CA 19
ATOM 28725 C C . THR A 1 20 ? -3.193 -2.386 1.842 1.00 0.00 20 THR A C 19
ATOM 28726 O O . THR A 1 20 ? -3.786 -1.870 0.895 1.00 0.00 20 THR A O 19
ATOM 28737 N N . LEU A 1 21 ? -2.412 -3.452 1.748 1.00 0.00 21 LEU A N 19
ATOM 28738 C CA . LEU A 1 21 ? -2.196 -4.110 0.471 1.00 0.00 21 LEU A CA 19
ATOM 28739 C C . LEU A 1 21 ? -3.133 -5.314 0.356 1.00 0.00 21 LEU A C 19
ATOM 28740 O O . LEU A 1 21 ? -3.070 -6.234 1.170 1.00 0.00 21 LEU A O 19
ATOM 28756 N N . PHE A 1 22 ? -3.982 -5.268 -0.661 1.00 0.00 22 PHE A N 19
ATOM 28757 C CA . PHE A 1 22 ? -4.931 -6.343 -0.892 1.00 0.00 22 PHE A CA 19
ATOM 28758 C C . PHE A 1 22 ? -4.499 -7.211 -2.076 1.00 0.00 22 PHE A C 19
ATOM 28759 O O . PHE A 1 22 ? -4.701 -6.838 -3.230 1.00 0.00 22 PHE A O 19
ATOM 28776 N N . THR A 1 23 ? -3.913 -8.353 -1.748 1.00 0.00 23 THR A N 19
ATOM 28777 C CA . THR A 1 23 ? -3.451 -9.277 -2.769 1.00 0.00 23 THR A CA 19
ATOM 28778 C C . THR A 1 23 ? -4.151 -10.629 -2.621 1.00 0.00 23 THR A C 19
ATOM 28779 O O . THR A 1 23 ? -4.907 -10.840 -1.674 1.00 0.00 23 THR A O 19
ATOM 28790 N N . LYS A 1 24 ? -3.873 -11.510 -3.571 1.00 0.00 24 LYS A N 19
ATOM 28791 C CA . LYS A 1 24 ? -4.467 -12.836 -3.558 1.00 0.00 24 LYS A CA 19
ATOM 28792 C C . LYS A 1 24 ? -3.499 -13.830 -4.202 1.00 0.00 24 LYS A C 19
ATOM 28793 O O . LYS A 1 24 ? -2.367 -13.477 -4.529 1.00 0.00 24 LYS A O 19
ATOM 28812 N N . ALA A 1 25 ? -3.978 -15.055 -4.365 1.00 0.00 25 ALA A N 19
ATOM 28813 C CA . ALA A 1 25 ? -3.169 -16.102 -4.964 1.00 0.00 25 ALA A CA 19
ATOM 28814 C C . ALA A 1 25 ? -4.049 -16.966 -5.869 1.00 0.00 25 ALA A C 19
ATOM 28815 O O . ALA A 1 25 ? -5.126 -17.401 -5.462 1.00 0.00 25 ALA A O 19
ATOM 28822 N N . PRO A 1 26 ? -3.546 -17.196 -7.111 1.00 0.00 26 PRO A N 19
ATOM 28823 C CA . PRO A 1 26 ? -2.263 -16.644 -7.512 1.00 0.00 26 PRO A CA 19
ATOM 28824 C C . PRO A 1 26 ? -2.376 -15.145 -7.797 1.00 0.00 26 PRO A C 19
ATOM 28825 O O . PRO A 1 26 ? -3.478 -14.616 -7.931 1.00 0.00 26 PRO A O 19
ATOM 28836 N N . CYS A 1 27 ? -1.220 -14.502 -7.881 1.00 0.00 27 CYS A N 19
ATOM 28837 C CA . CYS A 1 27 ? -1.175 -13.075 -8.148 1.00 0.00 27 CYS A CA 19
ATOM 28838 C C . CYS A 1 27 ? 0.156 -12.755 -8.831 1.00 0.00 27 CYS A C 19
ATOM 28839 O O . CYS A 1 27 ? 1.185 -12.632 -8.168 1.00 0.00 27 CYS A O 19
ATOM 28847 N N . PRO A 1 28 ? 0.092 -12.627 -10.184 1.00 0.00 28 PRO A N 19
ATOM 28848 C CA . PRO A 1 28 ? 1.279 -12.325 -10.964 1.00 0.00 28 PRO A CA 19
ATOM 28849 C C . PRO A 1 28 ? 1.677 -10.855 -10.810 1.00 0.00 28 PRO A C 19
ATOM 28850 O O . PRO A 1 28 ? 2.850 -10.509 -10.944 1.00 0.00 28 PRO A O 19
ATOM 28861 N N . LEU A 1 29 ? 0.678 -10.031 -10.529 1.00 0.00 29 LEU A N 19
ATOM 28862 C CA . LEU A 1 29 ? 0.909 -8.607 -10.355 1.00 0.00 29 LEU A CA 19
ATOM 28863 C C . LEU A 1 29 ? 1.297 -8.332 -8.900 1.00 0.00 29 LEU A C 19
ATOM 28864 O O . LEU A 1 29 ? 2.421 -7.916 -8.622 1.00 0.00 29 LEU A O 19
ATOM 28880 N N . CYS A 1 30 ? 0.346 -8.577 -8.011 1.00 0.00 30 CYS A N 19
ATOM 28881 C CA . CYS A 1 30 ? 0.574 -8.361 -6.593 1.00 0.00 30 CYS A CA 19
ATOM 28882 C C . CYS A 1 30 ? 1.969 -8.886 -6.245 1.00 0.00 30 CYS A C 19
ATOM 28883 O O . CYS A 1 30 ? 2.615 -8.382 -5.328 1.00 0.00 30 CYS A O 19
ATOM 28891 N N . ASP A 1 31 ? 2.391 -9.893 -6.995 1.00 0.00 31 ASP A N 19
ATOM 28892 C CA . ASP A 1 31 ? 3.697 -10.492 -6.778 1.00 0.00 31 ASP A CA 19
ATOM 28893 C C . ASP A 1 31 ? 4.781 -9.438 -7.006 1.00 0.00 31 ASP A C 19
ATOM 28894 O O . ASP A 1 31 ? 5.651 -9.243 -6.158 1.00 0.00 31 ASP A O 19
ATOM 28903 N N . GLU A 1 32 ? 4.695 -8.785 -8.156 1.00 0.00 32 GLU A N 19
ATOM 28904 C CA . GLU A 1 32 ? 5.658 -7.755 -8.506 1.00 0.00 32 GLU A CA 19
ATOM 28905 C C . GLU A 1 32 ? 5.432 -6.505 -7.654 1.00 0.00 32 GLU A C 19
ATOM 28906 O O . GLU A 1 32 ? 6.374 -5.965 -7.075 1.00 0.00 32 GLU A O 19
ATOM 28918 N N . ALA A 1 33 ? 4.178 -6.081 -7.604 1.00 0.00 33 ALA A N 19
ATOM 28919 C CA . ALA A 1 33 ? 3.816 -4.904 -6.832 1.00 0.00 33 ALA A CA 19
ATOM 28920 C C . ALA A 1 33 ? 4.654 -4.862 -5.552 1.00 0.00 33 ALA A C 19
ATOM 28921 O O . ALA A 1 33 ? 5.370 -3.893 -5.306 1.00 0.00 33 ALA A O 19
ATOM 28928 N N . LYS A 1 34 ? 4.536 -5.925 -4.770 1.00 0.00 34 LYS A N 19
ATOM 28929 C CA . LYS A 1 34 ? 5.273 -6.022 -3.522 1.00 0.00 34 LYS A CA 19
ATOM 28930 C C . LYS A 1 34 ? 6.730 -5.624 -3.763 1.00 0.00 34 LYS A C 19
ATOM 28931 O O . LYS A 1 34 ? 7.276 -4.788 -3.045 1.00 0.00 34 LYS A O 19
ATOM 28950 N N . GLU A 1 35 ? 7.319 -6.242 -4.777 1.00 0.00 35 GLU A N 19
ATOM 28951 C CA . GLU A 1 35 ? 8.702 -5.963 -5.122 1.00 0.00 35 GLU A CA 19
ATOM 28952 C C . GLU A 1 35 ? 8.900 -4.463 -5.353 1.00 0.00 35 GLU A C 19
ATOM 28953 O O . GLU A 1 35 ? 10.002 -3.945 -5.184 1.00 0.00 35 GLU A O 19
ATOM 28965 N N . VAL A 1 36 ? 7.813 -3.808 -5.736 1.00 0.00 36 VAL A N 19
ATOM 28966 C CA . VAL A 1 36 ? 7.853 -2.378 -5.992 1.00 0.00 36 VAL A CA 19
ATOM 28967 C C . VAL A 1 36 ? 7.747 -1.624 -4.665 1.00 0.00 36 VAL A C 19
ATOM 28968 O O . VAL A 1 36 ? 8.052 -0.434 -4.597 1.00 0.00 36 VAL A O 19
ATOM 28981 N N . LEU A 1 37 ? 7.313 -2.347 -3.643 1.00 0.00 37 LEU A N 19
ATOM 28982 C CA . LEU A 1 37 ? 7.163 -1.760 -2.322 1.00 0.00 37 LEU A CA 19
ATOM 28983 C C . LEU A 1 37 ? 8.321 -2.216 -1.432 1.00 0.00 37 LEU A C 19
ATOM 28984 O O . LEU A 1 37 ? 8.404 -1.827 -0.268 1.00 0.00 37 LEU A O 19
ATOM 29000 N N . GLN A 1 38 ? 9.186 -3.034 -2.013 1.00 0.00 38 GLN A N 19
ATOM 29001 C CA . GLN A 1 38 ? 10.335 -3.547 -1.287 1.00 0.00 38 GLN A CA 19
ATOM 29002 C C . GLN A 1 38 ? 11.090 -2.401 -0.610 1.00 0.00 38 GLN A C 19
ATOM 29003 O O . GLN A 1 38 ? 11.337 -2.442 0.594 1.00 0.00 38 GLN A O 19
ATOM 29017 N N . PRO A 1 39 ? 11.443 -1.379 -1.435 1.00 0.00 39 PRO A N 19
ATOM 29018 C CA . PRO A 1 39 ? 12.164 -0.224 -0.929 1.00 0.00 39 PRO A CA 19
ATOM 29019 C C . PRO A 1 39 ? 11.237 0.695 -0.131 1.00 0.00 39 PRO A C 19
ATOM 29020 O O . PRO A 1 39 ? 11.664 1.740 0.359 1.00 0.00 39 PRO A O 19
ATOM 29031 N N . TYR A 1 40 ? 9.986 0.272 -0.025 1.00 0.00 40 TYR A N 19
ATOM 29032 C CA . TYR A 1 40 ? 8.995 1.044 0.705 1.00 0.00 40 TYR A CA 19
ATOM 29033 C C . TYR A 1 40 ? 8.422 0.237 1.872 1.00 0.00 40 TYR A C 19
ATOM 29034 O O . TYR A 1 40 ? 7.411 0.620 2.460 1.00 0.00 40 TYR A O 19
ATOM 29052 N N . LYS A 1 41 ? 9.092 -0.865 2.173 1.00 0.00 41 LYS A N 19
ATOM 29053 C CA . LYS A 1 41 ? 8.663 -1.730 3.259 1.00 0.00 41 LYS A CA 19
ATOM 29054 C C . LYS A 1 41 ? 8.895 -1.018 4.594 1.00 0.00 41 LYS A C 19
ATOM 29055 O O . LYS A 1 41 ? 7.984 -0.919 5.415 1.00 0.00 41 LYS A O 19
ATOM 29074 N N . ASP A 1 42 ? 10.119 -0.542 4.769 1.00 0.00 42 ASP A N 19
ATOM 29075 C CA . ASP A 1 42 ? 10.482 0.158 5.990 1.00 0.00 42 ASP A CA 19
ATOM 29076 C C . ASP A 1 42 ? 9.876 1.562 5.967 1.00 0.00 42 ASP A C 19
ATOM 29077 O O . ASP A 1 42 ? 9.809 2.230 6.998 1.00 0.00 42 ASP A O 19
ATOM 29086 N N . ARG A 1 43 ? 9.452 1.970 4.780 1.00 0.00 43 ARG A N 19
ATOM 29087 C CA . ARG A 1 43 ? 8.854 3.284 4.610 1.00 0.00 43 ARG A CA 19
ATOM 29088 C C . ARG A 1 43 ? 7.552 3.382 5.408 1.00 0.00 43 ARG A C 19
ATOM 29089 O O . ARG A 1 43 ? 7.327 4.362 6.116 1.00 0.00 43 ARG A O 19
ATOM 29110 N N . PHE A 1 44 ? 6.730 2.353 5.267 1.00 0.00 44 PHE A N 19
ATOM 29111 C CA . PHE A 1 44 ? 5.457 2.312 5.966 1.00 0.00 44 PHE A CA 19
ATOM 29112 C C . PHE A 1 44 ? 5.105 0.882 6.380 1.00 0.00 44 PHE A C 19
ATOM 29113 O O . PHE A 1 44 ? 5.890 -0.041 6.167 1.00 0.00 44 PHE A O 19
ATOM 29130 N N . ILE A 1 45 ? 3.925 0.743 6.966 1.00 0.00 45 ILE A N 19
ATOM 29131 C CA . ILE A 1 45 ? 3.460 -0.560 7.412 1.00 0.00 45 ILE A CA 19
ATOM 29132 C C . ILE A 1 45 ? 2.570 -1.177 6.331 1.00 0.00 45 ILE A C 19
ATOM 29133 O O . ILE A 1 45 ? 1.394 -0.835 6.221 1.00 0.00 45 ILE A O 19
ATOM 29149 N N . LEU A 1 46 ? 3.167 -2.075 5.562 1.00 0.00 46 LEU A N 19
ATOM 29150 C CA . LEU A 1 46 ? 2.443 -2.744 4.493 1.00 0.00 46 LEU A CA 19
ATOM 29151 C C . LEU A 1 46 ? 1.536 -3.820 5.093 1.00 0.00 46 LEU A C 19
ATOM 29152 O O . LEU A 1 46 ? 2.012 -4.876 5.509 1.00 0.00 46 LEU A O 19
ATOM 29168 N N . GLN A 1 47 ? 0.247 -3.517 5.117 1.00 0.00 47 GLN A N 19
ATOM 29169 C CA . GLN A 1 47 ? -0.730 -4.445 5.659 1.00 0.00 47 GLN A CA 19
ATOM 29170 C C . GLN A 1 47 ? -1.315 -5.312 4.542 1.00 0.00 47 GLN A C 19
ATOM 29171 O O . GLN A 1 47 ? -2.221 -4.884 3.828 1.00 0.00 47 GLN A O 19
ATOM 29185 N N . GLU A 1 48 ? -0.773 -6.515 4.425 1.00 0.00 48 GLU A N 19
ATOM 29186 C CA . GLU A 1 48 ? -1.229 -7.446 3.407 1.00 0.00 48 GLU A CA 19
ATOM 29187 C C . GLU A 1 48 ? -2.527 -8.124 3.851 1.00 0.00 48 GLU A C 19
ATOM 29188 O O . GLU A 1 48 ? -2.510 -9.004 4.710 1.00 0.00 48 GLU A O 19
ATOM 29200 N N . VAL A 1 49 ? -3.622 -7.688 3.245 1.00 0.00 49 VAL A N 19
ATOM 29201 C CA . VAL A 1 49 ? -4.926 -8.241 3.567 1.00 0.00 49 VAL A CA 19
ATOM 29202 C C . VAL A 1 49 ? -5.247 -9.378 2.595 1.00 0.00 49 VAL A C 19
ATOM 29203 O O . VAL A 1 49 ? -5.071 -9.235 1.386 1.00 0.00 49 VAL A O 19
ATOM 29216 N N . ASP A 1 50 ? -5.711 -10.483 3.160 1.00 0.00 50 ASP A N 19
ATOM 29217 C CA . ASP A 1 50 ? -6.058 -11.644 2.358 1.00 0.00 50 ASP A CA 19
ATOM 29218 C C . ASP A 1 50 ? -7.538 -11.571 1.975 1.00 0.00 50 ASP A C 19
ATOM 29219 O O . ASP A 1 50 ? -8.410 -11.848 2.797 1.00 0.00 50 ASP A O 19
ATOM 29228 N N . ILE A 1 51 ? -7.775 -11.196 0.727 1.00 0.00 51 ILE A N 19
ATOM 29229 C CA . ILE A 1 51 ? -9.134 -11.083 0.225 1.00 0.00 51 ILE A CA 19
ATOM 29230 C C . ILE A 1 51 ? -9.629 -12.463 -0.210 1.00 0.00 51 ILE A C 19
ATOM 29231 O O . ILE A 1 51 ? -10.811 -12.640 -0.501 1.00 0.00 51 ILE A O 19
ATOM 29247 N N . THR A 1 52 ? -8.700 -13.407 -0.242 1.00 0.00 52 THR A N 19
ATOM 29248 C CA . THR A 1 52 ? -9.027 -14.767 -0.637 1.00 0.00 52 THR A CA 19
ATOM 29249 C C . THR A 1 52 ? -9.726 -15.501 0.509 1.00 0.00 52 THR A C 19
ATOM 29250 O O . THR A 1 52 ? -10.124 -16.656 0.359 1.00 0.00 52 THR A O 19
ATOM 29261 N N . LEU A 1 53 ? -9.855 -14.802 1.626 1.00 0.00 53 LEU A N 19
ATOM 29262 C CA . LEU A 1 53 ? -10.499 -15.373 2.797 1.00 0.00 53 LEU A CA 19
ATOM 29263 C C . LEU A 1 53 ? -12.010 -15.152 2.701 1.00 0.00 53 LEU A C 19
ATOM 29264 O O . LEU A 1 53 ? -12.469 -14.297 1.944 1.00 0.00 53 LEU A O 19
ATOM 29280 N N . PRO A 1 54 ? -12.760 -15.957 3.500 1.00 0.00 54 PRO A N 19
ATOM 29281 C CA . PRO A 1 54 ? -14.210 -15.857 3.512 1.00 0.00 54 PRO A CA 19
ATOM 29282 C C . PRO A 1 54 ? -14.667 -14.613 4.277 1.00 0.00 54 PRO A C 19
ATOM 29283 O O . PRO A 1 54 ? -15.629 -13.956 3.882 1.00 0.00 54 PRO A O 19
ATOM 29294 N N . GLU A 1 55 ? -13.956 -14.328 5.358 1.00 0.00 55 GLU A N 19
ATOM 29295 C CA . GLU A 1 55 ? -14.277 -13.175 6.182 1.00 0.00 55 GLU A CA 19
ATOM 29296 C C . GLU A 1 55 ? -13.889 -11.882 5.460 1.00 0.00 55 GLU A C 19
ATOM 29297 O O . GLU A 1 55 ? -14.476 -10.830 5.707 1.00 0.00 55 GLU A O 19
ATOM 29309 N N . ASN A 1 56 ? -12.903 -12.005 4.584 1.00 0.00 56 ASN A N 19
ATOM 29310 C CA . ASN A 1 56 ? -12.430 -10.860 3.825 1.00 0.00 56 ASN A CA 19
ATOM 29311 C C . ASN A 1 56 ? -13.000 -10.922 2.407 1.00 0.00 56 ASN A C 19
ATOM 29312 O O . ASN A 1 56 ? -12.630 -10.121 1.549 1.00 0.00 56 ASN A O 19
ATOM 29323 N N . SER A 1 57 ? -13.891 -11.882 2.203 1.00 0.00 57 SER A N 19
ATOM 29324 C CA . SER A 1 57 ? -14.516 -12.059 0.903 1.00 0.00 57 SER A CA 19
ATOM 29325 C C . SER A 1 57 ? -15.085 -10.727 0.410 1.00 0.00 57 SER A C 19
ATOM 29326 O O . SER A 1 57 ? -15.288 -10.541 -0.789 1.00 0.00 57 SER A O 19
ATOM 29334 N N . THR A 1 58 ? -15.326 -9.835 1.360 1.00 0.00 58 THR A N 19
ATOM 29335 C CA . THR A 1 58 ? -15.868 -8.526 1.036 1.00 0.00 58 THR A CA 19
ATOM 29336 C C . THR A 1 58 ? -14.837 -7.698 0.266 1.00 0.00 58 THR A C 19
ATOM 29337 O O . THR A 1 58 ? -15.138 -7.161 -0.799 1.00 0.00 58 THR A O 19
ATOM 29348 N N . TRP A 1 59 ? -13.643 -7.620 0.836 1.00 0.00 59 TRP A N 19
ATOM 29349 C CA . TRP A 1 59 ? -12.567 -6.866 0.216 1.00 0.00 59 TRP A CA 19
ATOM 29350 C C . TRP A 1 59 ? -12.381 -7.391 -1.209 1.00 0.00 59 TRP A C 19
ATOM 29351 O O . TRP A 1 59 ? -11.959 -6.651 -2.097 1.00 0.00 59 TRP A O 19
ATOM 29372 N N . TYR A 1 60 ? -12.707 -8.663 -1.384 1.00 0.00 60 TYR A N 19
ATOM 29373 C CA . TYR A 1 60 ? -12.581 -9.295 -2.686 1.00 0.00 60 TYR A CA 19
ATOM 29374 C C . TYR A 1 60 ? -13.772 -8.947 -3.582 1.00 0.00 60 TYR A C 19
ATOM 29375 O O . TYR A 1 60 ? -13.593 -8.477 -4.704 1.00 0.00 60 TYR A O 19
ATOM 29393 N N . GLU A 1 61 ? -14.962 -9.191 -3.052 1.00 0.00 61 GLU A N 19
ATOM 29394 C CA . GLU A 1 61 ? -16.182 -8.909 -3.789 1.00 0.00 61 GLU A CA 19
ATOM 29395 C C . GLU A 1 61 ? -16.190 -7.454 -4.264 1.00 0.00 61 GLU A C 19
ATOM 29396 O O . GLU A 1 61 ? -16.941 -7.099 -5.171 1.00 0.00 61 GLU A O 19
ATOM 29408 N N . ARG A 1 62 ? -15.347 -6.653 -3.630 1.00 0.00 62 ARG A N 19
ATOM 29409 C CA . ARG A 1 62 ? -15.248 -5.245 -3.976 1.00 0.00 62 ARG A CA 19
ATOM 29410 C C . ARG A 1 62 ? -13.999 -4.993 -4.823 1.00 0.00 62 ARG A C 19
ATOM 29411 O O . ARG A 1 62 ? -13.983 -4.092 -5.660 1.00 0.00 62 ARG A O 19
ATOM 29432 N N . TYR A 1 63 ? -12.982 -5.806 -4.576 1.00 0.00 63 TYR A N 19
ATOM 29433 C CA . TYR A 1 63 ? -11.731 -5.682 -5.305 1.00 0.00 63 TYR A CA 19
ATOM 29434 C C . TYR A 1 63 ? -11.154 -7.059 -5.641 1.00 0.00 63 TYR A C 19
ATOM 29435 O O . TYR A 1 63 ? -10.211 -7.515 -4.997 1.00 0.00 63 TYR A O 19
ATOM 29453 N N . LYS A 1 64 ? -11.746 -7.683 -6.649 1.00 0.00 64 LYS A N 19
ATOM 29454 C CA . LYS A 1 64 ? -11.302 -8.998 -7.079 1.00 0.00 64 LYS A CA 19
ATOM 29455 C C . LYS A 1 64 ? -10.782 -8.912 -8.515 1.00 0.00 64 LYS A C 19
ATOM 29456 O O . LYS A 1 64 ? -10.265 -9.892 -9.051 1.00 0.00 64 LYS A O 19
ATOM 29475 N N . PHE A 1 65 ? -10.935 -7.732 -9.097 1.00 0.00 65 PHE A N 19
ATOM 29476 C CA . PHE A 1 65 ? -10.487 -7.506 -10.460 1.00 0.00 65 PHE A CA 19
ATOM 29477 C C . PHE A 1 65 ? -9.757 -6.167 -10.582 1.00 0.00 65 PHE A C 19
ATOM 29478 O O . PHE A 1 65 ? -9.460 -5.716 -11.687 1.00 0.00 65 PHE A O 19
ATOM 29495 N N . ASP A 1 66 ? -9.488 -5.569 -9.430 1.00 0.00 66 ASP A N 19
ATOM 29496 C CA . ASP A 1 66 ? -8.798 -4.290 -9.394 1.00 0.00 66 ASP A CA 19
ATOM 29497 C C . ASP A 1 66 ? -7.418 -4.478 -8.761 1.00 0.00 66 ASP A C 19
ATOM 29498 O O . ASP A 1 66 ? -6.436 -3.898 -9.220 1.00 0.00 66 ASP A O 19
ATOM 29507 N N . ILE A 1 67 ? -7.389 -5.291 -7.715 1.00 0.00 67 ILE A N 19
ATOM 29508 C CA . ILE A 1 67 ? -6.145 -5.563 -7.013 1.00 0.00 67 ILE A CA 19
ATOM 29509 C C . ILE A 1 67 ? -4.996 -5.611 -8.022 1.00 0.00 67 ILE A C 19
ATOM 29510 O O . ILE A 1 67 ? -5.212 -5.884 -9.202 1.00 0.00 67 ILE A O 19
ATOM 29526 N N . PRO A 1 68 ? -3.768 -5.336 -7.507 1.00 0.00 68 PRO A N 19
ATOM 29527 C CA . PRO A 1 68 ? -3.600 -5.022 -6.098 1.00 0.00 68 PRO A CA 19
ATOM 29528 C C . PRO A 1 68 ? -4.085 -3.604 -5.790 1.00 0.00 68 PRO A C 19
ATOM 29529 O O . PRO A 1 68 ? -3.721 -2.655 -6.483 1.00 0.00 68 PRO A O 19
ATOM 29540 N N . VAL A 1 69 ? -4.900 -3.505 -4.750 1.00 0.00 69 VAL A N 19
ATOM 29541 C CA . VAL A 1 69 ? -5.439 -2.219 -4.342 1.00 0.00 69 VAL A CA 19
ATOM 29542 C C . VAL A 1 69 ? -4.680 -1.720 -3.111 1.00 0.00 69 VAL A C 19
ATOM 29543 O O . VAL A 1 69 ? -4.655 -2.390 -2.079 1.00 0.00 69 VAL A O 19
ATOM 29556 N N . PHE A 1 70 ? -4.080 -0.549 -3.260 1.00 0.00 70 PHE A N 19
ATOM 29557 C CA . PHE A 1 70 ? -3.322 0.048 -2.173 1.00 0.00 70 PHE A CA 19
ATOM 29558 C C . PHE A 1 70 ? -4.127 1.150 -1.483 1.00 0.00 70 PHE A C 19
ATOM 29559 O O . PHE A 1 70 ? -4.565 2.101 -2.129 1.00 0.00 70 PHE A O 19
ATOM 29576 N N . HIS A 1 71 ? -4.300 0.986 -0.180 1.00 0.00 71 HIS A N 19
ATOM 29577 C CA . HIS A 1 71 ? -5.045 1.955 0.605 1.00 0.00 71 HIS A CA 19
ATOM 29578 C C . HIS A 1 71 ? -4.116 2.610 1.629 1.00 0.00 71 HIS A C 19
ATOM 29579 O O . HIS A 1 71 ? -3.581 1.935 2.507 1.00 0.00 71 HIS A O 19
ATOM 29593 N N . LEU A 1 72 ? -3.954 3.917 1.482 1.00 0.00 72 LEU A N 19
ATOM 29594 C CA . LEU A 1 72 ? -3.099 4.670 2.384 1.00 0.00 72 LEU A CA 19
ATOM 29595 C C . LEU A 1 72 ? -3.968 5.497 3.333 1.00 0.00 72 LEU A C 19
ATOM 29596 O O . LEU A 1 72 ? -4.739 6.348 2.892 1.00 0.00 72 LEU A O 19
ATOM 29612 N N . ASN A 1 73 ? -3.815 5.217 4.619 1.00 0.00 73 ASN A N 19
ATOM 29613 C CA . ASN A 1 73 ? -4.577 5.924 5.634 1.00 0.00 73 ASN A CA 19
ATOM 29614 C C . ASN A 1 73 ? -6.069 5.653 5.428 1.00 0.00 73 ASN A C 19
ATOM 29615 O O . ASN A 1 73 ? -6.868 6.585 5.355 1.00 0.00 73 ASN A O 19
ATOM 29626 N N . GLY A 1 74 ? -6.398 4.373 5.339 1.00 0.00 74 GLY A N 19
ATOM 29627 C CA . GLY A 1 74 ? -7.780 3.968 5.142 1.00 0.00 74 GLY A CA 19
ATOM 29628 C C . GLY A 1 74 ? -8.425 4.755 4.000 1.00 0.00 74 GLY A C 19
ATOM 29629 O O . GLY A 1 74 ? -9.599 5.112 4.073 1.00 0.00 74 GLY A O 19
ATOM 29633 N N . GLN A 1 75 ? -7.627 5.003 2.971 1.00 0.00 75 GLN A N 19
ATOM 29634 C CA . GLN A 1 75 ? -8.106 5.742 1.815 1.00 0.00 75 GLN A CA 19
ATOM 29635 C C . GLN A 1 75 ? -7.387 5.271 0.549 1.00 0.00 75 GLN A C 19
ATOM 29636 O O . GLN A 1 75 ? -6.175 5.437 0.421 1.00 0.00 75 GLN A O 19
ATOM 29650 N N . PHE A 1 76 ? -8.164 4.692 -0.354 1.00 0.00 76 PHE A N 19
ATOM 29651 C CA . PHE A 1 76 ? -7.617 4.196 -1.605 1.00 0.00 76 PHE A CA 19
ATOM 29652 C C . PHE A 1 76 ? -6.549 5.145 -2.151 1.00 0.00 76 PHE A C 19
ATOM 29653 O O . PHE A 1 76 ? -6.859 6.260 -2.570 1.00 0.00 76 PHE A O 19
ATOM 29670 N N . LEU A 1 77 ? -5.312 4.669 -2.130 1.00 0.00 77 LEU A N 19
ATOM 29671 C CA . LEU A 1 77 ? -4.196 5.462 -2.617 1.00 0.00 77 LEU A CA 19
ATOM 29672 C C . LEU A 1 77 ? -4.021 5.219 -4.117 1.00 0.00 77 LEU A C 19
ATOM 29673 O O . LEU A 1 77 ? -3.845 6.163 -4.887 1.00 0.00 77 LEU A O 19
ATOM 29689 N N . MET A 1 78 ? -4.075 3.948 -4.489 1.00 0.00 78 MET A N 19
ATOM 29690 C CA . MET A 1 78 ? -3.924 3.569 -5.883 1.00 0.00 78 MET A CA 19
ATOM 29691 C C . MET A 1 78 ? -4.088 2.058 -6.062 1.00 0.00 78 MET A C 19
ATOM 29692 O O . MET A 1 78 ? -3.777 1.285 -5.156 1.00 0.00 78 MET A O 19
ATOM 29706 N N . MET A 1 79 ? -4.575 1.682 -7.235 1.00 0.00 79 MET A N 19
ATOM 29707 C CA . MET A 1 79 ? -4.784 0.278 -7.544 1.00 0.00 79 MET A CA 19
ATOM 29708 C C . MET A 1 79 ? -4.536 0.000 -9.028 1.00 0.00 79 MET A C 19
ATOM 29709 O O . MET A 1 79 ? -4.533 0.921 -9.843 1.00 0.00 79 MET A O 19
ATOM 29723 N N . HIS A 1 80 ? -4.333 -1.273 -9.332 1.00 0.00 80 HIS A N 19
ATOM 29724 C CA . HIS A 1 80 ? -4.084 -1.684 -10.704 1.00 0.00 80 HIS A CA 19
ATOM 29725 C C . HIS A 1 80 ? -2.587 -1.593 -11.003 1.00 0.00 80 HIS A C 19
ATOM 29726 O O . HIS A 1 80 ? -2.172 -1.718 -12.155 1.00 0.00 80 HIS A O 19
ATOM 29740 N N . ARG A 1 81 ? -1.817 -1.375 -9.947 1.00 0.00 81 ARG A N 19
ATOM 29741 C CA . ARG A 1 81 ? -0.374 -1.265 -10.083 1.00 0.00 81 ARG A CA 19
ATOM 29742 C C . ARG A 1 81 ? 0.219 -0.542 -8.873 1.00 0.00 81 ARG A C 19
ATOM 29743 O O . ARG A 1 81 ? -0.488 -0.258 -7.907 1.00 0.00 81 ARG A O 19
ATOM 29764 N N . VAL A 1 82 ? 1.511 -0.263 -8.965 1.00 0.00 82 VAL A N 19
ATOM 29765 C CA . VAL A 1 82 ? 2.208 0.422 -7.889 1.00 0.00 82 VAL A CA 19
ATOM 29766 C C . VAL A 1 82 ? 2.857 1.694 -8.437 1.00 0.00 82 VAL A C 19
ATOM 29767 O O . VAL A 1 82 ? 4.049 1.707 -8.738 1.00 0.00 82 VAL A O 19
ATOM 29780 N N . ASN A 1 83 ? 2.043 2.734 -8.550 1.00 0.00 83 ASN A N 19
ATOM 29781 C CA . ASN A 1 83 ? 2.524 4.008 -9.056 1.00 0.00 83 ASN A CA 19
ATOM 29782 C C . ASN A 1 83 ? 3.360 4.699 -7.977 1.00 0.00 83 ASN A C 19
ATOM 29783 O O . ASN A 1 83 ? 2.898 5.645 -7.340 1.00 0.00 83 ASN A O 19
ATOM 29794 N N . THR A 1 84 ? 4.574 4.199 -7.804 1.00 0.00 84 THR A N 19
ATOM 29795 C CA . THR A 1 84 ? 5.479 4.756 -6.813 1.00 0.00 84 THR A CA 19
ATOM 29796 C C . THR A 1 84 ? 5.332 6.278 -6.752 1.00 0.00 84 THR A C 19
ATOM 29797 O O . THR A 1 84 ? 5.118 6.842 -5.680 1.00 0.00 84 THR A O 19
ATOM 29808 N N . SER A 1 85 ? 5.452 6.899 -7.916 1.00 0.00 85 SER A N 19
ATOM 29809 C CA . SER A 1 85 ? 5.336 8.344 -8.009 1.00 0.00 85 SER A CA 19
ATOM 29810 C C . SER A 1 85 ? 4.187 8.834 -7.125 1.00 0.00 85 SER A C 19
ATOM 29811 O O . SER A 1 85 ? 4.336 9.810 -6.391 1.00 0.00 85 SER A O 19
ATOM 29819 N N . LYS A 1 86 ? 3.066 8.134 -7.224 1.00 0.00 86 LYS A N 19
ATOM 29820 C CA . LYS A 1 86 ? 1.893 8.485 -6.443 1.00 0.00 86 LYS A CA 19
ATOM 29821 C C . LYS A 1 86 ? 2.155 8.175 -4.968 1.00 0.00 86 LYS A C 19
ATOM 29822 O O . LYS A 1 86 ? 2.039 9.053 -4.115 1.00 0.00 86 LYS A O 19
ATOM 29841 N N . LEU A 1 87 ? 2.505 6.922 -4.713 1.00 0.00 87 LEU A N 19
ATOM 29842 C CA . LEU A 1 87 ? 2.785 6.485 -3.356 1.00 0.00 87 LEU A CA 19
ATOM 29843 C C . LEU A 1 87 ? 3.720 7.492 -2.683 1.00 0.00 87 LEU A C 19
ATOM 29844 O O . LEU A 1 87 ? 3.334 8.159 -1.724 1.00 0.00 87 LEU A O 19
ATOM 29860 N N . GLU A 1 88 ? 4.932 7.571 -3.212 1.00 0.00 88 GLU A N 19
ATOM 29861 C CA . GLU A 1 88 ? 5.925 8.486 -2.674 1.00 0.00 88 GLU A CA 19
ATOM 29862 C C . GLU A 1 88 ? 5.287 9.842 -2.368 1.00 0.00 88 GLU A C 19
ATOM 29863 O O . GLU A 1 88 ? 5.455 10.378 -1.274 1.00 0.00 88 GLU A O 19
ATOM 29875 N N . LYS A 1 89 ? 4.568 10.358 -3.354 1.00 0.00 89 LYS A N 19
ATOM 29876 C CA . LYS A 1 89 ? 3.904 11.641 -3.204 1.00 0.00 89 LYS A CA 19
ATOM 29877 C C . LYS A 1 89 ? 3.039 11.619 -1.942 1.00 0.00 89 LYS A C 19
ATOM 29878 O O . LYS A 1 89 ? 3.179 12.478 -1.073 1.00 0.00 89 LYS A O 19
ATOM 29897 N N . GLN A 1 90 ? 2.164 10.626 -1.881 1.00 0.00 90 GLN A N 19
ATOM 29898 C CA . GLN A 1 90 ? 1.277 10.480 -0.739 1.00 0.00 90 GLN A CA 19
ATOM 29899 C C . GLN A 1 90 ? 2.085 10.430 0.559 1.00 0.00 90 GLN A C 19
ATOM 29900 O O . GLN A 1 90 ? 1.802 11.170 1.499 1.00 0.00 90 GLN A O 19
ATOM 29914 N N . LEU A 1 91 ? 3.076 9.550 0.568 1.00 0.00 91 LEU A N 19
ATOM 29915 C CA . LEU A 1 91 ? 3.927 9.394 1.735 1.00 0.00 91 LEU A CA 19
ATOM 29916 C C . LEU A 1 91 ? 4.200 10.769 2.349 1.00 0.00 91 LEU A C 19
ATOM 29917 O O . LEU A 1 91 ? 4.214 10.915 3.571 1.00 0.00 91 LEU A O 19
ATOM 29933 N N . ARG A 1 92 ? 4.410 11.742 1.474 1.00 0.00 92 ARG A N 19
ATOM 29934 C CA . ARG A 1 92 ? 4.681 13.099 1.916 1.00 0.00 92 ARG A CA 19
ATOM 29935 C C . ARG A 1 92 ? 3.381 13.902 1.993 1.00 0.00 92 ARG A C 19
ATOM 29936 O O . ARG A 1 92 ? 3.213 14.734 2.883 1.00 0.00 92 ARG A O 19
ATOM 29957 N N . LYS A 1 93 ? 2.494 13.624 1.049 1.00 0.00 93 LYS A N 19
ATOM 29958 C CA . LYS A 1 93 ? 1.214 14.310 0.999 1.00 0.00 93 LYS A CA 19
ATOM 29959 C C . LYS A 1 93 ? 0.473 14.096 2.320 1.00 0.00 93 LYS A C 19
ATOM 29960 O O . LYS A 1 93 ? -0.087 15.035 2.881 1.00 0.00 93 LYS A O 19
ATOM 29979 N N . LEU A 1 94 ? 0.495 12.853 2.779 1.00 0.00 94 LEU A N 19
ATOM 29980 C CA . LEU A 1 94 ? -0.167 12.502 4.023 1.00 0.00 94 LEU A CA 19
ATOM 29981 C C . LEU A 1 94 ? 0.342 13.415 5.141 1.00 0.00 94 LEU A C 19
ATOM 29982 O O . LEU A 1 94 ? -0.450 14.023 5.860 1.00 0.00 94 LEU A O 19
ATOM 29998 N N . SER A 1 95 ? 1.660 13.481 5.253 1.00 0.00 95 SER A N 19
ATOM 29999 C CA . SER A 1 95 ? 2.284 14.309 6.271 1.00 0.00 95 SER A CA 19
ATOM 30000 C C . SER A 1 95 ? 3.653 14.793 5.786 1.00 0.00 95 SER A C 19
ATOM 30001 O O . SER A 1 95 ? 4.428 14.016 5.231 1.00 0.00 95 SER A O 19
ATOM 30009 N N . GLY A 1 96 ? 3.907 16.073 6.014 1.00 0.00 96 GLY A N 19
ATOM 30010 C CA . GLY A 1 96 ? 5.168 16.669 5.607 1.00 0.00 96 GLY A CA 19
ATOM 30011 C C . GLY A 1 96 ? 5.898 17.279 6.805 1.00 0.00 96 GLY A C 19
ATOM 30012 O O . GLY A 1 96 ? 5.632 16.915 7.950 1.00 0.00 96 GLY A O 19
ATOM 30016 N N . PRO A 1 97 ? 6.828 18.221 6.493 1.00 0.00 97 PRO A N 19
ATOM 30017 C CA . PRO A 1 97 ? 7.598 18.886 7.531 1.00 0.00 97 PRO A CA 19
ATOM 30018 C C . PRO A 1 97 ? 6.746 19.920 8.269 1.00 0.00 97 PRO A C 19
ATOM 30019 O O . PRO A 1 97 ? 6.794 20.010 9.494 1.00 0.00 97 PRO A O 19
ATOM 30030 N N . SER A 1 98 ? 5.985 20.676 7.491 1.00 0.00 98 SER A N 19
ATOM 30031 C CA . SER A 1 98 ? 5.123 21.701 8.055 1.00 0.00 98 SER A CA 19
ATOM 30032 C C . SER A 1 98 ? 5.962 22.727 8.819 1.00 0.00 98 SER A C 19
ATOM 30033 O O . SER A 1 98 ? 7.044 22.409 9.309 1.00 0.00 98 SER A O 19
ATOM 30041 N N . SER A 1 99 ? 5.431 23.939 8.896 1.00 0.00 99 SER A N 19
ATOM 30042 C CA . SER A 1 99 ? 6.117 25.014 9.592 1.00 0.00 99 SER A CA 19
ATOM 30043 C C . SER A 1 99 ? 6.294 24.653 11.068 1.00 0.00 99 SER A C 19
ATOM 30044 O O . SER A 1 99 ? 5.335 24.265 11.735 1.00 0.00 99 SER A O 19
ATOM 30052 N N . GLY A 1 100 ? 7.525 24.792 11.535 1.00 0.00 100 GLY A N 19
ATOM 30053 C CA . GLY A 1 100 ? 7.840 24.485 12.920 1.00 0.00 100 GLY A CA 19
ATOM 30054 C C . GLY A 1 100 ? 7.087 23.239 13.390 1.00 0.00 100 GLY A C 19
ATOM 30055 O O . GLY A 1 100 ? 7.000 22.977 14.589 1.00 0.00 100 GLY A O 19
ATOM 30059 N N . GLY A 1 1 ? 43.486 18.553 12.176 1.00 0.00 1 GLY A N 20
ATOM 30060 C CA . GLY A 1 1 ? 42.979 19.726 11.483 1.00 0.00 1 GLY A CA 20
ATOM 30061 C C . GLY A 1 1 ? 41.979 20.488 12.354 1.00 0.00 1 GLY A C 20
ATOM 30062 O O . GLY A 1 1 ? 41.766 20.136 13.513 1.00 0.00 1 GLY A O 20
ATOM 30066 N N . SER A 1 2 ? 41.393 21.519 11.763 1.00 0.00 2 SER A N 20
ATOM 30067 C CA . SER A 1 2 ? 40.421 22.334 12.471 1.00 0.00 2 SER A CA 20
ATOM 30068 C C . SER A 1 2 ? 39.418 22.931 11.481 1.00 0.00 2 SER A C 20
ATOM 30069 O O . SER A 1 2 ? 39.749 23.160 10.319 1.00 0.00 2 SER A O 20
ATOM 30077 N N . SER A 1 3 ? 38.213 23.165 11.978 1.00 0.00 3 SER A N 20
ATOM 30078 C CA . SER A 1 3 ? 37.160 23.731 11.152 1.00 0.00 3 SER A CA 20
ATOM 30079 C C . SER A 1 3 ? 36.050 24.302 12.037 1.00 0.00 3 SER A C 20
ATOM 30080 O O . SER A 1 3 ? 35.774 25.500 11.998 1.00 0.00 3 SER A O 20
ATOM 30088 N N . GLY A 1 4 ? 35.443 23.417 12.815 1.00 0.00 4 GLY A N 20
ATOM 30089 C CA . GLY A 1 4 ? 34.370 23.818 13.708 1.00 0.00 4 GLY A CA 20
ATOM 30090 C C . GLY A 1 4 ? 33.444 22.640 14.017 1.00 0.00 4 GLY A C 20
ATOM 30091 O O . GLY A 1 4 ? 33.871 21.486 13.987 1.00 0.00 4 GLY A O 20
ATOM 30095 N N . SER A 1 5 ? 32.194 22.970 14.307 1.00 0.00 5 SER A N 20
ATOM 30096 C CA . SER A 1 5 ? 31.205 21.953 14.621 1.00 0.00 5 SER A CA 20
ATOM 30097 C C . SER A 1 5 ? 29.822 22.593 14.756 1.00 0.00 5 SER A C 20
ATOM 30098 O O . SER A 1 5 ? 29.701 23.816 14.800 1.00 0.00 5 SER A O 20
ATOM 30106 N N . SER A 1 6 ? 28.812 21.737 14.817 1.00 0.00 6 SER A N 20
ATOM 30107 C CA . SER A 1 6 ? 27.442 22.203 14.945 1.00 0.00 6 SER A CA 20
ATOM 30108 C C . SER A 1 6 ? 26.616 21.187 15.736 1.00 0.00 6 SER A C 20
ATOM 30109 O O . SER A 1 6 ? 27.087 20.089 16.026 1.00 0.00 6 SER A O 20
ATOM 30117 N N . GLY A 1 7 ? 25.397 21.590 16.063 1.00 0.00 7 GLY A N 20
ATOM 30118 C CA . GLY A 1 7 ? 24.500 20.728 16.815 1.00 0.00 7 GLY A CA 20
ATOM 30119 C C . GLY A 1 7 ? 23.149 20.595 16.110 1.00 0.00 7 GLY A C 20
ATOM 30120 O O . GLY A 1 7 ? 22.940 21.175 15.045 1.00 0.00 7 GLY A O 20
ATOM 30124 N N . ASN A 1 8 ? 22.266 19.826 16.731 1.00 0.00 8 ASN A N 20
ATOM 30125 C CA . ASN A 1 8 ? 20.941 19.609 16.177 1.00 0.00 8 ASN A CA 20
ATOM 30126 C C . ASN A 1 8 ? 20.128 18.738 17.137 1.00 0.00 8 ASN A C 20
ATOM 30127 O O . ASN A 1 8 ? 20.573 17.662 17.532 1.00 0.00 8 ASN A O 20
ATOM 30138 N N . LEU A 1 9 ? 18.950 19.237 17.483 1.00 0.00 9 LEU A N 20
ATOM 30139 C CA . LEU A 1 9 ? 18.071 18.518 18.389 1.00 0.00 9 LEU A CA 20
ATOM 30140 C C . LEU A 1 9 ? 16.723 18.280 17.704 1.00 0.00 9 LEU A C 20
ATOM 30141 O O . LEU A 1 9 ? 15.935 19.210 17.538 1.00 0.00 9 LEU A O 20
ATOM 30157 N N . SER A 1 10 ? 16.500 17.031 17.325 1.00 0.00 10 SER A N 20
ATOM 30158 C CA . SER A 1 10 ? 15.262 16.659 16.662 1.00 0.00 10 SER A CA 20
ATOM 30159 C C . SER A 1 10 ? 14.173 16.388 17.701 1.00 0.00 10 SER A C 20
ATOM 30160 O O . SER A 1 10 ? 14.457 16.296 18.895 1.00 0.00 10 SER A O 20
ATOM 30168 N N . ALA A 1 11 ? 12.948 16.267 17.211 1.00 0.00 11 ALA A N 20
ATOM 30169 C CA . ALA A 1 11 ? 11.814 16.008 18.082 1.00 0.00 11 ALA A CA 20
ATOM 30170 C C . ALA A 1 11 ? 11.815 14.533 18.487 1.00 0.00 11 ALA A C 20
ATOM 30171 O O . ALA A 1 11 ? 12.521 13.722 17.890 1.00 0.00 11 ALA A O 20
ATOM 30178 N N . SER A 1 12 ? 11.014 14.229 19.498 1.00 0.00 12 SER A N 20
ATOM 30179 C CA . SER A 1 12 ? 10.913 12.866 19.990 1.00 0.00 12 SER A CA 20
ATOM 30180 C C . SER A 1 12 ? 9.532 12.293 19.664 1.00 0.00 12 SER A C 20
ATOM 30181 O O . SER A 1 12 ? 8.617 12.368 20.481 1.00 0.00 12 SER A O 20
ATOM 30189 N N . ASN A 1 13 ? 9.426 11.734 18.467 1.00 0.00 13 ASN A N 20
ATOM 30190 C CA . ASN A 1 13 ? 8.173 11.149 18.023 1.00 0.00 13 ASN A CA 20
ATOM 30191 C C . ASN A 1 13 ? 8.340 10.616 16.599 1.00 0.00 13 ASN A C 20
ATOM 30192 O O . ASN A 1 13 ? 8.907 11.292 15.742 1.00 0.00 13 ASN A O 20
ATOM 30203 N N . ARG A 1 14 ? 7.835 9.409 16.389 1.00 0.00 14 ARG A N 20
ATOM 30204 C CA . ARG A 1 14 ? 7.921 8.778 15.083 1.00 0.00 14 ARG A CA 20
ATOM 30205 C C . ARG A 1 14 ? 6.771 7.787 14.896 1.00 0.00 14 ARG A C 20
ATOM 30206 O O . ARG A 1 14 ? 6.386 7.093 15.835 1.00 0.00 14 ARG A O 20
ATOM 30227 N N . ALA A 1 15 ? 6.255 7.751 13.676 1.00 0.00 15 ALA A N 20
ATOM 30228 C CA . ALA A 1 15 ? 5.157 6.856 13.353 1.00 0.00 15 ALA A CA 20
ATOM 30229 C C . ALA A 1 15 ? 4.929 6.860 11.840 1.00 0.00 15 ALA A C 20
ATOM 30230 O O . ALA A 1 15 ? 4.826 7.922 11.228 1.00 0.00 15 ALA A O 20
ATOM 30237 N N . LEU A 1 16 ? 4.857 5.661 11.281 1.00 0.00 16 LEU A N 20
ATOM 30238 C CA . LEU A 1 16 ? 4.643 5.513 9.852 1.00 0.00 16 LEU A CA 20
ATOM 30239 C C . LEU A 1 16 ? 3.178 5.157 9.594 1.00 0.00 16 LEU A C 20
ATOM 30240 O O . LEU A 1 16 ? 2.496 4.639 10.478 1.00 0.00 16 LEU A O 20
ATOM 30256 N N . PRO A 1 17 ? 2.724 5.455 8.347 1.00 0.00 17 PRO A N 20
ATOM 30257 C CA . PRO A 1 17 ? 1.352 5.172 7.962 1.00 0.00 17 PRO A CA 20
ATOM 30258 C C . PRO A 1 17 ? 1.150 3.675 7.715 1.00 0.00 17 PRO A C 20
ATOM 30259 O O . PRO A 1 17 ? 2.111 2.907 7.716 1.00 0.00 17 PRO A O 20
ATOM 30270 N N . VAL A 1 18 ? -0.106 3.307 7.509 1.00 0.00 18 VAL A N 20
ATOM 30271 C CA . VAL A 1 18 ? -0.446 1.916 7.262 1.00 0.00 18 VAL A CA 20
ATOM 30272 C C . VAL A 1 18 ? -1.009 1.778 5.845 1.00 0.00 18 VAL A C 20
ATOM 30273 O O . VAL A 1 18 ? -2.070 2.319 5.540 1.00 0.00 18 VAL A O 20
ATOM 30286 N N . LEU A 1 19 ? -0.272 1.050 5.019 1.00 0.00 19 LEU A N 20
ATOM 30287 C CA . LEU A 1 19 ? -0.684 0.834 3.642 1.00 0.00 19 LEU A CA 20
ATOM 30288 C C . LEU A 1 19 ? -1.361 -0.534 3.526 1.00 0.00 19 LEU A C 20
ATOM 30289 O O . LEU A 1 19 ? -0.706 -1.567 3.653 1.00 0.00 19 LEU A O 20
ATOM 30305 N N . THR A 1 20 ? -2.663 -0.495 3.286 1.00 0.00 20 THR A N 20
ATOM 30306 C CA . THR A 1 20 ? -3.436 -1.719 3.151 1.00 0.00 20 THR A CA 20
ATOM 30307 C C . THR A 1 20 ? -3.231 -2.328 1.763 1.00 0.00 20 THR A C 20
ATOM 30308 O O . THR A 1 20 ? -3.755 -1.818 0.774 1.00 0.00 20 THR A O 20
ATOM 30319 N N . LEU A 1 21 ? -2.468 -3.411 1.734 1.00 0.00 21 LEU A N 20
ATOM 30320 C CA . LEU A 1 21 ? -2.187 -4.095 0.483 1.00 0.00 21 LEU A CA 20
ATOM 30321 C C . LEU A 1 21 ? -3.091 -5.325 0.366 1.00 0.00 21 LEU A C 20
ATOM 30322 O O . LEU A 1 21 ? -3.070 -6.199 1.231 1.00 0.00 21 LEU A O 20
ATOM 30338 N N . PHE A 1 22 ? -3.862 -5.352 -0.711 1.00 0.00 22 PHE A N 20
ATOM 30339 C CA . PHE A 1 22 ? -4.771 -6.460 -0.953 1.00 0.00 22 PHE A CA 20
ATOM 30340 C C . PHE A 1 22 ? -4.269 -7.341 -2.098 1.00 0.00 22 PHE A C 20
ATOM 30341 O O . PHE A 1 22 ? -4.396 -6.978 -3.267 1.00 0.00 22 PHE A O 20
ATOM 30358 N N . THR A 1 23 ? -3.710 -8.482 -1.723 1.00 0.00 23 THR A N 20
ATOM 30359 C CA . THR A 1 23 ? -3.188 -9.418 -2.704 1.00 0.00 23 THR A CA 20
ATOM 30360 C C . THR A 1 23 ? -3.945 -10.746 -2.630 1.00 0.00 23 THR A C 20
ATOM 30361 O O . THR A 1 23 ? -4.743 -10.959 -1.719 1.00 0.00 23 THR A O 20
ATOM 30372 N N . LYS A 1 24 ? -3.668 -11.603 -3.601 1.00 0.00 24 LYS A N 20
ATOM 30373 C CA . LYS A 1 24 ? -4.312 -12.905 -3.657 1.00 0.00 24 LYS A CA 20
ATOM 30374 C C . LYS A 1 24 ? -3.543 -13.808 -4.623 1.00 0.00 24 LYS A C 20
ATOM 30375 O O . LYS A 1 24 ? -3.395 -13.482 -5.799 1.00 0.00 24 LYS A O 20
ATOM 30394 N N . ALA A 1 25 ? -3.075 -14.927 -4.090 1.00 0.00 25 ALA A N 20
ATOM 30395 C CA . ALA A 1 25 ? -2.325 -15.881 -4.890 1.00 0.00 25 ALA A CA 20
ATOM 30396 C C . ALA A 1 25 ? -3.298 -16.854 -5.559 1.00 0.00 25 ALA A C 20
ATOM 30397 O O . ALA A 1 25 ? -4.248 -17.318 -4.931 1.00 0.00 25 ALA A O 20
ATOM 30404 N N . PRO A 1 26 ? -3.019 -17.142 -6.859 1.00 0.00 26 PRO A N 20
ATOM 30405 C CA . PRO A 1 26 ? -1.874 -16.548 -7.528 1.00 0.00 26 PRO A CA 20
ATOM 30406 C C . PRO A 1 26 ? -2.140 -15.082 -7.873 1.00 0.00 26 PRO A C 20
ATOM 30407 O O . PRO A 1 26 ? -3.284 -14.631 -7.844 1.00 0.00 26 PRO A O 20
ATOM 30418 N N . CYS A 1 27 ? -1.064 -14.378 -8.193 1.00 0.00 27 CYS A N 20
ATOM 30419 C CA . CYS A 1 27 ? -1.166 -12.972 -8.544 1.00 0.00 27 CYS A CA 20
ATOM 30420 C C . CYS A 1 27 ? 0.202 -12.499 -9.038 1.00 0.00 27 CYS A C 20
ATOM 30421 O O . CYS A 1 27 ? 1.148 -12.399 -8.257 1.00 0.00 27 CYS A O 20
ATOM 30429 N N . PRO A 1 28 ? 0.267 -12.213 -10.366 1.00 0.00 28 PRO A N 20
ATOM 30430 C CA . PRO A 1 28 ? 1.504 -11.753 -10.973 1.00 0.00 28 PRO A CA 20
ATOM 30431 C C . PRO A 1 28 ? 1.783 -10.293 -10.610 1.00 0.00 28 PRO A C 20
ATOM 30432 O O . PRO A 1 28 ? 2.928 -9.921 -10.358 1.00 0.00 28 PRO A O 20
ATOM 30443 N N . LEU A 1 29 ? 0.717 -9.506 -10.596 1.00 0.00 29 LEU A N 20
ATOM 30444 C CA . LEU A 1 29 ? 0.834 -8.095 -10.269 1.00 0.00 29 LEU A CA 20
ATOM 30445 C C . LEU A 1 29 ? 1.087 -7.944 -8.767 1.00 0.00 29 LEU A C 20
ATOM 30446 O O . LEU A 1 29 ? 2.165 -7.519 -8.356 1.00 0.00 29 LEU A O 20
ATOM 30462 N N . CYS A 1 30 ? 0.074 -8.299 -7.990 1.00 0.00 30 CYS A N 20
ATOM 30463 C CA . CYS A 1 30 ? 0.174 -8.209 -6.543 1.00 0.00 30 CYS A CA 20
ATOM 30464 C C . CYS A 1 30 ? 1.571 -8.672 -6.128 1.00 0.00 30 CYS A C 20
ATOM 30465 O O . CYS A 1 30 ? 2.228 -8.024 -5.315 1.00 0.00 30 CYS A O 20
ATOM 30473 N N . ASP A 1 31 ? 1.984 -9.792 -6.704 1.00 0.00 31 ASP A N 20
ATOM 30474 C CA . ASP A 1 31 ? 3.292 -10.350 -6.404 1.00 0.00 31 ASP A CA 20
ATOM 30475 C C . ASP A 1 31 ? 4.364 -9.284 -6.643 1.00 0.00 31 ASP A C 20
ATOM 30476 O O . ASP A 1 31 ? 5.118 -8.942 -5.734 1.00 0.00 31 ASP A O 20
ATOM 30485 N N . GLU A 1 32 ? 4.397 -8.789 -7.872 1.00 0.00 32 GLU A N 20
ATOM 30486 C CA . GLU A 1 32 ? 5.364 -7.770 -8.242 1.00 0.00 32 GLU A CA 20
ATOM 30487 C C . GLU A 1 32 ? 5.161 -6.513 -7.394 1.00 0.00 32 GLU A C 20
ATOM 30488 O O . GLU A 1 32 ? 6.123 -5.944 -6.880 1.00 0.00 32 GLU A O 20
ATOM 30500 N N . ALA A 1 33 ? 3.902 -6.116 -7.273 1.00 0.00 33 ALA A N 20
ATOM 30501 C CA . ALA A 1 33 ? 3.561 -4.937 -6.496 1.00 0.00 33 ALA A CA 20
ATOM 30502 C C . ALA A 1 33 ? 4.434 -4.888 -5.240 1.00 0.00 33 ALA A C 20
ATOM 30503 O O . ALA A 1 33 ? 5.201 -3.946 -5.049 1.00 0.00 33 ALA A O 20
ATOM 30510 N N . LYS A 1 34 ? 4.287 -5.916 -4.417 1.00 0.00 34 LYS A N 20
ATOM 30511 C CA . LYS A 1 34 ? 5.053 -6.002 -3.185 1.00 0.00 34 LYS A CA 20
ATOM 30512 C C . LYS A 1 34 ? 6.518 -5.669 -3.475 1.00 0.00 34 LYS A C 20
ATOM 30513 O O . LYS A 1 34 ? 7.109 -4.820 -2.809 1.00 0.00 34 LYS A O 20
ATOM 30532 N N . GLU A 1 35 ? 7.061 -6.354 -4.470 1.00 0.00 35 GLU A N 20
ATOM 30533 C CA . GLU A 1 35 ? 8.445 -6.142 -4.857 1.00 0.00 35 GLU A CA 20
ATOM 30534 C C . GLU A 1 35 ? 8.694 -4.660 -5.148 1.00 0.00 35 GLU A C 20
ATOM 30535 O O . GLU A 1 35 ? 9.807 -4.168 -4.974 1.00 0.00 35 GLU A O 20
ATOM 30547 N N . VAL A 1 36 ? 7.638 -3.991 -5.586 1.00 0.00 36 VAL A N 20
ATOM 30548 C CA . VAL A 1 36 ? 7.727 -2.576 -5.903 1.00 0.00 36 VAL A CA 20
ATOM 30549 C C . VAL A 1 36 ? 7.678 -1.764 -4.608 1.00 0.00 36 VAL A C 20
ATOM 30550 O O . VAL A 1 36 ? 8.119 -0.616 -4.574 1.00 0.00 36 VAL A O 20
ATOM 30563 N N . LEU A 1 37 ? 7.138 -2.391 -3.573 1.00 0.00 37 LEU A N 20
ATOM 30564 C CA . LEU A 1 37 ? 7.026 -1.740 -2.279 1.00 0.00 37 LEU A CA 20
ATOM 30565 C C . LEU A 1 37 ? 8.203 -2.163 -1.397 1.00 0.00 37 LEU A C 20
ATOM 30566 O O . LEU A 1 37 ? 8.152 -2.018 -0.177 1.00 0.00 37 LEU A O 20
ATOM 30582 N N . GLN A 1 38 ? 9.235 -2.678 -2.049 1.00 0.00 38 GLN A N 20
ATOM 30583 C CA . GLN A 1 38 ? 10.422 -3.122 -1.340 1.00 0.00 38 GLN A CA 20
ATOM 30584 C C . GLN A 1 38 ? 11.139 -1.929 -0.704 1.00 0.00 38 GLN A C 20
ATOM 30585 O O . GLN A 1 38 ? 11.454 -1.951 0.485 1.00 0.00 38 GLN A O 20
ATOM 30599 N N . PRO A 1 39 ? 11.382 -0.890 -1.547 1.00 0.00 39 PRO A N 20
ATOM 30600 C CA . PRO A 1 39 ? 12.056 0.310 -1.080 1.00 0.00 39 PRO A CA 20
ATOM 30601 C C . PRO A 1 39 ? 11.117 1.171 -0.233 1.00 0.00 39 PRO A C 20
ATOM 30602 O O . PRO A 1 39 ? 11.505 2.239 0.239 1.00 0.00 39 PRO A O 20
ATOM 30613 N N . TYR A 1 40 ? 9.900 0.676 -0.066 1.00 0.00 40 TYR A N 20
ATOM 30614 C CA . TYR A 1 40 ? 8.903 1.386 0.716 1.00 0.00 40 TYR A CA 20
ATOM 30615 C C . TYR A 1 40 ? 8.349 0.500 1.834 1.00 0.00 40 TYR A C 20
ATOM 30616 O O . TYR A 1 40 ? 7.494 0.931 2.606 1.00 0.00 40 TYR A O 20
ATOM 30634 N N . LYS A 1 41 ? 8.859 -0.721 1.885 1.00 0.00 41 LYS A N 20
ATOM 30635 C CA . LYS A 1 41 ? 8.426 -1.672 2.895 1.00 0.00 41 LYS A CA 20
ATOM 30636 C C . LYS A 1 41 ? 8.748 -1.115 4.284 1.00 0.00 41 LYS A C 20
ATOM 30637 O O . LYS A 1 41 ? 8.139 -1.517 5.274 1.00 0.00 41 LYS A O 20
ATOM 30656 N N . ASP A 1 42 ? 9.706 -0.200 4.312 1.00 0.00 42 ASP A N 20
ATOM 30657 C CA . ASP A 1 42 ? 10.116 0.415 5.563 1.00 0.00 42 ASP A CA 20
ATOM 30658 C C . ASP A 1 42 ? 9.531 1.826 5.648 1.00 0.00 42 ASP A C 20
ATOM 30659 O O . ASP A 1 42 ? 9.506 2.427 6.721 1.00 0.00 42 ASP A O 20
ATOM 30668 N N . ARG A 1 43 ? 9.075 2.313 4.504 1.00 0.00 43 ARG A N 20
ATOM 30669 C CA . ARG A 1 43 ? 8.491 3.642 4.436 1.00 0.00 43 ARG A CA 20
ATOM 30670 C C . ARG A 1 43 ? 7.134 3.662 5.141 1.00 0.00 43 ARG A C 20
ATOM 30671 O O . ARG A 1 43 ? 6.587 4.730 5.412 1.00 0.00 43 ARG A O 20
ATOM 30692 N N . PHE A 1 44 ? 6.629 2.469 5.418 1.00 0.00 44 PHE A N 20
ATOM 30693 C CA . PHE A 1 44 ? 5.345 2.336 6.086 1.00 0.00 44 PHE A CA 20
ATOM 30694 C C . PHE A 1 44 ? 5.055 0.874 6.429 1.00 0.00 44 PHE A C 20
ATOM 30695 O O . PHE A 1 44 ? 5.854 -0.010 6.125 1.00 0.00 44 PHE A O 20
ATOM 30712 N N . ILE A 1 45 ? 3.907 0.664 7.058 1.00 0.00 45 ILE A N 20
ATOM 30713 C CA . ILE A 1 45 ? 3.501 -0.676 7.446 1.00 0.00 45 ILE A CA 20
ATOM 30714 C C . ILE A 1 45 ? 2.579 -1.256 6.372 1.00 0.00 45 ILE A C 20
ATOM 30715 O O . ILE A 1 45 ? 1.386 -0.958 6.346 1.00 0.00 45 ILE A O 20
ATOM 30731 N N . LEU A 1 46 ? 3.167 -2.074 5.511 1.00 0.00 46 LEU A N 20
ATOM 30732 C CA . LEU A 1 46 ? 2.412 -2.698 4.437 1.00 0.00 46 LEU A CA 20
ATOM 30733 C C . LEU A 1 46 ? 1.520 -3.796 5.018 1.00 0.00 46 LEU A C 20
ATOM 30734 O O . LEU A 1 46 ? 2.011 -4.842 5.439 1.00 0.00 46 LEU A O 20
ATOM 30750 N N . GLN A 1 47 ? 0.224 -3.520 5.023 1.00 0.00 47 GLN A N 20
ATOM 30751 C CA . GLN A 1 47 ? -0.742 -4.471 5.546 1.00 0.00 47 GLN A CA 20
ATOM 30752 C C . GLN A 1 47 ? -1.290 -5.346 4.416 1.00 0.00 47 GLN A C 20
ATOM 30753 O O . GLN A 1 47 ? -2.190 -4.932 3.687 1.00 0.00 47 GLN A O 20
ATOM 30767 N N . GLU A 1 48 ? -0.725 -6.539 4.308 1.00 0.00 48 GLU A N 20
ATOM 30768 C CA . GLU A 1 48 ? -1.146 -7.475 3.280 1.00 0.00 48 GLU A CA 20
ATOM 30769 C C . GLU A 1 48 ? -2.431 -8.190 3.706 1.00 0.00 48 GLU A C 20
ATOM 30770 O O . GLU A 1 48 ? -2.391 -9.116 4.515 1.00 0.00 48 GLU A O 20
ATOM 30782 N N . VAL A 1 49 ? -3.539 -7.733 3.142 1.00 0.00 49 VAL A N 20
ATOM 30783 C CA . VAL A 1 49 ? -4.833 -8.317 3.454 1.00 0.00 49 VAL A CA 20
ATOM 30784 C C . VAL A 1 49 ? -5.099 -9.489 2.507 1.00 0.00 49 VAL A C 20
ATOM 30785 O O . VAL A 1 49 ? -4.809 -9.407 1.315 1.00 0.00 49 VAL A O 20
ATOM 30798 N N . ASP A 1 50 ? -5.649 -10.553 3.075 1.00 0.00 50 ASP A N 20
ATOM 30799 C CA . ASP A 1 50 ? -5.958 -11.740 2.296 1.00 0.00 50 ASP A CA 20
ATOM 30800 C C . ASP A 1 50 ? -7.446 -11.738 1.941 1.00 0.00 50 ASP A C 20
ATOM 30801 O O . ASP A 1 50 ? -8.289 -12.050 2.781 1.00 0.00 50 ASP A O 20
ATOM 30810 N N . ILE A 1 51 ? -7.724 -11.385 0.695 1.00 0.00 51 ILE A N 20
ATOM 30811 C CA . ILE A 1 51 ? -9.095 -11.338 0.218 1.00 0.00 51 ILE A CA 20
ATOM 30812 C C . ILE A 1 51 ? -9.576 -12.760 -0.078 1.00 0.00 51 ILE A C 20
ATOM 30813 O O . ILE A 1 51 ? -10.772 -13.042 -0.011 1.00 0.00 51 ILE A O 20
ATOM 30829 N N . THR A 1 52 ? -8.620 -13.620 -0.399 1.00 0.00 52 THR A N 20
ATOM 30830 C CA . THR A 1 52 ? -8.931 -15.005 -0.705 1.00 0.00 52 THR A CA 20
ATOM 30831 C C . THR A 1 52 ? -9.680 -15.654 0.461 1.00 0.00 52 THR A C 20
ATOM 30832 O O . THR A 1 52 ? -10.302 -16.703 0.297 1.00 0.00 52 THR A O 20
ATOM 30843 N N . LEU A 1 53 ? -9.595 -15.003 1.612 1.00 0.00 53 LEU A N 20
ATOM 30844 C CA . LEU A 1 53 ? -10.257 -15.504 2.805 1.00 0.00 53 LEU A CA 20
ATOM 30845 C C . LEU A 1 53 ? -11.770 -15.339 2.650 1.00 0.00 53 LEU A C 20
ATOM 30846 O O . LEU A 1 53 ? -12.231 -14.510 1.868 1.00 0.00 53 LEU A O 20
ATOM 30862 N N . PRO A 1 54 ? -12.520 -16.164 3.429 1.00 0.00 54 PRO A N 20
ATOM 30863 C CA . PRO A 1 54 ? -13.972 -16.117 3.386 1.00 0.00 54 PRO A CA 20
ATOM 30864 C C . PRO A 1 54 ? -14.503 -14.884 4.120 1.00 0.00 54 PRO A C 20
ATOM 30865 O O . PRO A 1 54 ? -15.481 -14.274 3.689 1.00 0.00 54 PRO A O 20
ATOM 30876 N N . GLU A 1 55 ? -13.835 -14.553 5.215 1.00 0.00 55 GLU A N 20
ATOM 30877 C CA . GLU A 1 55 ? -14.228 -13.404 6.013 1.00 0.00 55 GLU A CA 20
ATOM 30878 C C . GLU A 1 55 ? -13.953 -12.108 5.247 1.00 0.00 55 GLU A C 20
ATOM 30879 O O . GLU A 1 55 ? -14.710 -11.145 5.359 1.00 0.00 55 GLU A O 20
ATOM 30891 N N . ASN A 1 56 ? -12.868 -12.126 4.487 1.00 0.00 56 ASN A N 20
ATOM 30892 C CA . ASN A 1 56 ? -12.484 -10.965 3.703 1.00 0.00 56 ASN A CA 20
ATOM 30893 C C . ASN A 1 56 ? -13.112 -11.064 2.311 1.00 0.00 56 ASN A C 20
ATOM 30894 O O . ASN A 1 56 ? -12.811 -10.258 1.432 1.00 0.00 56 ASN A O 20
ATOM 30905 N N . SER A 1 57 ? -13.973 -12.059 2.155 1.00 0.00 57 SER A N 20
ATOM 30906 C CA . SER A 1 57 ? -14.645 -12.274 0.885 1.00 0.00 57 SER A CA 20
ATOM 30907 C C . SER A 1 57 ? -15.143 -10.940 0.324 1.00 0.00 57 SER A C 20
ATOM 30908 O O . SER A 1 57 ? -15.273 -10.783 -0.889 1.00 0.00 57 SER A O 20
ATOM 30916 N N . THR A 1 58 ? -15.409 -10.014 1.233 1.00 0.00 58 THR A N 20
ATOM 30917 C CA . THR A 1 58 ? -15.889 -8.699 0.845 1.00 0.00 58 THR A CA 20
ATOM 30918 C C . THR A 1 58 ? -14.772 -7.900 0.172 1.00 0.00 58 THR A C 20
ATOM 30919 O O . THR A 1 58 ? -15.001 -7.232 -0.835 1.00 0.00 58 THR A O 20
ATOM 30930 N N . TRP A 1 59 ? -13.586 -7.996 0.754 1.00 0.00 59 TRP A N 20
ATOM 30931 C CA . TRP A 1 59 ? -12.432 -7.291 0.223 1.00 0.00 59 TRP A CA 20
ATOM 30932 C C . TRP A 1 59 ? -12.174 -7.805 -1.194 1.00 0.00 59 TRP A C 20
ATOM 30933 O O . TRP A 1 59 ? -11.453 -7.175 -1.966 1.00 0.00 59 TRP A O 20
ATOM 30954 N N . TYR A 1 60 ? -12.779 -8.945 -1.495 1.00 0.00 60 TYR A N 20
ATOM 30955 C CA . TYR A 1 60 ? -12.624 -9.551 -2.806 1.00 0.00 60 TYR A CA 20
ATOM 30956 C C . TYR A 1 60 ? -13.789 -9.176 -3.725 1.00 0.00 60 TYR A C 20
ATOM 30957 O O . TYR A 1 60 ? -13.578 -8.662 -4.822 1.00 0.00 60 TYR A O 20
ATOM 30975 N N . GLU A 1 61 ? -14.992 -9.447 -3.242 1.00 0.00 61 GLU A N 20
ATOM 30976 C CA . GLU A 1 61 ? -16.191 -9.144 -4.006 1.00 0.00 61 GLU A CA 20
ATOM 30977 C C . GLU A 1 61 ? -16.162 -7.691 -4.484 1.00 0.00 61 GLU A C 20
ATOM 30978 O O . GLU A 1 61 ? -16.859 -7.332 -5.432 1.00 0.00 61 GLU A O 20
ATOM 30990 N N . ARG A 1 62 ? -15.348 -6.894 -3.807 1.00 0.00 62 ARG A N 20
ATOM 30991 C CA . ARG A 1 62 ? -15.220 -5.488 -4.151 1.00 0.00 62 ARG A CA 20
ATOM 30992 C C . ARG A 1 62 ? -13.968 -5.263 -5.002 1.00 0.00 62 ARG A C 20
ATOM 30993 O O . ARG A 1 62 ? -13.960 -4.407 -5.886 1.00 0.00 62 ARG A O 20
ATOM 31014 N N . TYR A 1 63 ? -12.941 -6.044 -4.705 1.00 0.00 63 TYR A N 20
ATOM 31015 C CA . TYR A 1 63 ? -11.687 -5.941 -5.432 1.00 0.00 63 TYR A CA 20
ATOM 31016 C C . TYR A 1 63 ? -11.201 -7.318 -5.886 1.00 0.00 63 TYR A C 20
ATOM 31017 O O . TYR A 1 63 ? -10.222 -7.842 -5.355 1.00 0.00 63 TYR A O 20
ATOM 31035 N N . LYS A 1 64 ? -11.906 -7.867 -6.864 1.00 0.00 64 LYS A N 20
ATOM 31036 C CA . LYS A 1 64 ? -11.559 -9.173 -7.396 1.00 0.00 64 LYS A CA 20
ATOM 31037 C C . LYS A 1 64 ? -10.989 -9.010 -8.807 1.00 0.00 64 LYS A C 20
ATOM 31038 O O . LYS A 1 64 ? -10.524 -9.977 -9.408 1.00 0.00 64 LYS A O 20
ATOM 31057 N N . PHE A 1 65 ? -11.045 -7.779 -9.294 1.00 0.00 65 PHE A N 20
ATOM 31058 C CA . PHE A 1 65 ? -10.540 -7.477 -10.623 1.00 0.00 65 PHE A CA 20
ATOM 31059 C C . PHE A 1 65 ? -9.872 -6.101 -10.655 1.00 0.00 65 PHE A C 20
ATOM 31060 O O . PHE A 1 65 ? -9.615 -5.557 -11.728 1.00 0.00 65 PHE A O 20
ATOM 31077 N N . ASP A 1 66 ? -9.609 -5.578 -9.467 1.00 0.00 66 ASP A N 20
ATOM 31078 C CA . ASP A 1 66 ? -8.975 -4.276 -9.346 1.00 0.00 66 ASP A CA 20
ATOM 31079 C C . ASP A 1 66 ? -7.563 -4.451 -8.783 1.00 0.00 66 ASP A C 20
ATOM 31080 O O . ASP A 1 66 ? -6.611 -3.864 -9.294 1.00 0.00 66 ASP A O 20
ATOM 31089 N N . ILE A 1 67 ? -7.474 -5.260 -7.738 1.00 0.00 67 ILE A N 20
ATOM 31090 C CA . ILE A 1 67 ? -6.194 -5.520 -7.100 1.00 0.00 67 ILE A CA 20
ATOM 31091 C C . ILE A 1 67 ? -5.096 -5.557 -8.166 1.00 0.00 67 ILE A C 20
ATOM 31092 O O . ILE A 1 67 ? -5.372 -5.809 -9.338 1.00 0.00 67 ILE A O 20
ATOM 31108 N N . PRO A 1 68 ? -3.842 -5.297 -7.708 1.00 0.00 68 PRO A N 20
ATOM 31109 C CA . PRO A 1 68 ? -3.603 -5.009 -6.304 1.00 0.00 68 PRO A CA 20
ATOM 31110 C C . PRO A 1 68 ? -4.063 -3.594 -5.948 1.00 0.00 68 PRO A C 20
ATOM 31111 O O . PRO A 1 68 ? -3.795 -2.646 -6.685 1.00 0.00 68 PRO A O 20
ATOM 31122 N N . VAL A 1 69 ? -4.749 -3.496 -4.819 1.00 0.00 69 VAL A N 20
ATOM 31123 C CA . VAL A 1 69 ? -5.250 -2.213 -4.357 1.00 0.00 69 VAL A CA 20
ATOM 31124 C C . VAL A 1 69 ? -4.396 -1.730 -3.183 1.00 0.00 69 VAL A C 20
ATOM 31125 O O . VAL A 1 69 ? -4.013 -2.521 -2.322 1.00 0.00 69 VAL A O 20
ATOM 31138 N N . PHE A 1 70 ? -4.121 -0.434 -3.186 1.00 0.00 70 PHE A N 20
ATOM 31139 C CA . PHE A 1 70 ? -3.319 0.164 -2.132 1.00 0.00 70 PHE A CA 20
ATOM 31140 C C . PHE A 1 70 ? -4.082 1.291 -1.435 1.00 0.00 70 PHE A C 20
ATOM 31141 O O . PHE A 1 70 ? -4.524 2.239 -2.082 1.00 0.00 70 PHE A O 20
ATOM 31158 N N . HIS A 1 71 ? -4.214 1.150 -0.124 1.00 0.00 71 HIS A N 20
ATOM 31159 C CA . HIS A 1 71 ? -4.916 2.145 0.669 1.00 0.00 71 HIS A CA 20
ATOM 31160 C C . HIS A 1 71 ? -3.940 2.807 1.644 1.00 0.00 71 HIS A C 20
ATOM 31161 O O . HIS A 1 71 ? -3.314 2.129 2.457 1.00 0.00 71 HIS A O 20
ATOM 31175 N N . LEU A 1 72 ? -3.841 4.123 1.530 1.00 0.00 72 LEU A N 20
ATOM 31176 C CA . LEU A 1 72 ? -2.952 4.884 2.391 1.00 0.00 72 LEU A CA 20
ATOM 31177 C C . LEU A 1 72 ? -3.782 5.652 3.422 1.00 0.00 72 LEU A C 20
ATOM 31178 O O . LEU A 1 72 ? -4.531 6.562 3.068 1.00 0.00 72 LEU A O 20
ATOM 31194 N N . ASN A 1 73 ? -3.621 5.258 4.677 1.00 0.00 73 ASN A N 20
ATOM 31195 C CA . ASN A 1 73 ? -4.346 5.898 5.761 1.00 0.00 73 ASN A CA 20
ATOM 31196 C C . ASN A 1 73 ? -5.845 5.653 5.581 1.00 0.00 73 ASN A C 20
ATOM 31197 O O . ASN A 1 73 ? -6.628 6.599 5.513 1.00 0.00 73 ASN A O 20
ATOM 31208 N N . GLY A 1 74 ? -6.200 4.378 5.510 1.00 0.00 74 GLY A N 20
ATOM 31209 C CA . GLY A 1 74 ? -7.591 3.997 5.339 1.00 0.00 74 GLY A CA 20
ATOM 31210 C C . GLY A 1 74 ? -8.240 4.785 4.199 1.00 0.00 74 GLY A C 20
ATOM 31211 O O . GLY A 1 74 ? -9.380 5.230 4.318 1.00 0.00 74 GLY A O 20
ATOM 31215 N N . GLN A 1 75 ? -7.485 4.933 3.121 1.00 0.00 75 GLN A N 20
ATOM 31216 C CA . GLN A 1 75 ? -7.972 5.660 1.960 1.00 0.00 75 GLN A CA 20
ATOM 31217 C C . GLN A 1 75 ? -7.279 5.159 0.691 1.00 0.00 75 GLN A C 20
ATOM 31218 O O . GLN A 1 75 ? -6.052 5.177 0.601 1.00 0.00 75 GLN A O 20
ATOM 31232 N N . PHE A 1 76 ? -8.094 4.724 -0.258 1.00 0.00 76 PHE A N 20
ATOM 31233 C CA . PHE A 1 76 ? -7.575 4.220 -1.518 1.00 0.00 76 PHE A CA 20
ATOM 31234 C C . PHE A 1 76 ? -6.537 5.177 -2.105 1.00 0.00 76 PHE A C 20
ATOM 31235 O O . PHE A 1 76 ? -6.876 6.279 -2.535 1.00 0.00 76 PHE A O 20
ATOM 31252 N N . LEU A 1 77 ? -5.292 4.722 -2.106 1.00 0.00 77 LEU A N 20
ATOM 31253 C CA . LEU A 1 77 ? -4.202 5.525 -2.634 1.00 0.00 77 LEU A CA 20
ATOM 31254 C C . LEU A 1 77 ? -4.057 5.256 -4.133 1.00 0.00 77 LEU A C 20
ATOM 31255 O O . LEU A 1 77 ? -3.899 6.187 -4.922 1.00 0.00 77 LEU A O 20
ATOM 31271 N N . MET A 1 78 ? -4.115 3.979 -4.482 1.00 0.00 78 MET A N 20
ATOM 31272 C CA . MET A 1 78 ? -3.991 3.576 -5.872 1.00 0.00 78 MET A CA 20
ATOM 31273 C C . MET A 1 78 ? -4.154 2.062 -6.020 1.00 0.00 78 MET A C 20
ATOM 31274 O O . MET A 1 78 ? -3.850 1.308 -5.097 1.00 0.00 78 MET A O 20
ATOM 31288 N N . MET A 1 79 ? -4.633 1.662 -7.190 1.00 0.00 79 MET A N 20
ATOM 31289 C CA . MET A 1 79 ? -4.839 0.252 -7.471 1.00 0.00 79 MET A CA 20
ATOM 31290 C C . MET A 1 79 ? -4.653 -0.043 -8.961 1.00 0.00 79 MET A C 20
ATOM 31291 O O . MET A 1 79 ? -4.670 0.870 -9.785 1.00 0.00 79 MET A O 20
ATOM 31305 N N . HIS A 1 80 ? -4.481 -1.322 -9.261 1.00 0.00 80 HIS A N 20
ATOM 31306 C CA . HIS A 1 80 ? -4.293 -1.749 -10.637 1.00 0.00 80 HIS A CA 20
ATOM 31307 C C . HIS A 1 80 ? -2.808 -1.676 -10.998 1.00 0.00 80 HIS A C 20
ATOM 31308 O O . HIS A 1 80 ? -2.442 -1.811 -12.165 1.00 0.00 80 HIS A O 20
ATOM 31322 N N . ARG A 1 81 ? -1.993 -1.462 -9.976 1.00 0.00 81 ARG A N 20
ATOM 31323 C CA . ARG A 1 81 ? -0.556 -1.369 -10.171 1.00 0.00 81 ARG A CA 20
ATOM 31324 C C . ARG A 1 81 ? 0.097 -0.669 -8.977 1.00 0.00 81 ARG A C 20
ATOM 31325 O O . ARG A 1 81 ? -0.551 -0.437 -7.958 1.00 0.00 81 ARG A O 20
ATOM 31346 N N . VAL A 1 82 ? 1.373 -0.352 -9.144 1.00 0.00 82 VAL A N 20
ATOM 31347 C CA . VAL A 1 82 ? 2.121 0.317 -8.093 1.00 0.00 82 VAL A CA 20
ATOM 31348 C C . VAL A 1 82 ? 2.838 1.535 -8.679 1.00 0.00 82 VAL A C 20
ATOM 31349 O O . VAL A 1 82 ? 4.015 1.459 -9.028 1.00 0.00 82 VAL A O 20
ATOM 31362 N N . ASN A 1 83 ? 2.097 2.630 -8.770 1.00 0.00 83 ASN A N 20
ATOM 31363 C CA . ASN A 1 83 ? 2.647 3.863 -9.308 1.00 0.00 83 ASN A CA 20
ATOM 31364 C C . ASN A 1 83 ? 3.391 4.611 -8.200 1.00 0.00 83 ASN A C 20
ATOM 31365 O O . ASN A 1 83 ? 2.880 5.589 -7.656 1.00 0.00 83 ASN A O 20
ATOM 31376 N N . THR A 1 84 ? 4.585 4.123 -7.898 1.00 0.00 84 THR A N 20
ATOM 31377 C CA . THR A 1 84 ? 5.403 4.734 -6.864 1.00 0.00 84 THR A CA 20
ATOM 31378 C C . THR A 1 84 ? 5.218 6.252 -6.865 1.00 0.00 84 THR A C 20
ATOM 31379 O O . THR A 1 84 ? 5.025 6.858 -5.812 1.00 0.00 84 THR A O 20
ATOM 31390 N N . SER A 1 85 ? 5.283 6.824 -8.058 1.00 0.00 85 SER A N 20
ATOM 31391 C CA . SER A 1 85 ? 5.125 8.260 -8.210 1.00 0.00 85 SER A CA 20
ATOM 31392 C C . SER A 1 85 ? 4.028 8.768 -7.272 1.00 0.00 85 SER A C 20
ATOM 31393 O O . SER A 1 85 ? 4.208 9.775 -6.588 1.00 0.00 85 SER A O 20
ATOM 31401 N N . LYS A 1 86 ? 2.916 8.048 -7.269 1.00 0.00 86 LYS A N 20
ATOM 31402 C CA . LYS A 1 86 ? 1.790 8.412 -6.426 1.00 0.00 86 LYS A CA 20
ATOM 31403 C C . LYS A 1 86 ? 2.153 8.162 -4.961 1.00 0.00 86 LYS A C 20
ATOM 31404 O O . LYS A 1 86 ? 2.191 9.094 -4.159 1.00 0.00 86 LYS A O 20
ATOM 31423 N N . LEU A 1 87 ? 2.411 6.899 -4.656 1.00 0.00 87 LEU A N 20
ATOM 31424 C CA . LEU A 1 87 ? 2.770 6.514 -3.302 1.00 0.00 87 LEU A CA 20
ATOM 31425 C C . LEU A 1 87 ? 3.701 7.572 -2.706 1.00 0.00 87 LEU A C 20
ATOM 31426 O O . LEU A 1 87 ? 3.321 8.288 -1.781 1.00 0.00 87 LEU A O 20
ATOM 31442 N N . GLU A 1 88 ? 4.903 7.635 -3.259 1.00 0.00 88 GLU A N 20
ATOM 31443 C CA . GLU A 1 88 ? 5.892 8.593 -2.794 1.00 0.00 88 GLU A CA 20
ATOM 31444 C C . GLU A 1 88 ? 5.232 9.947 -2.521 1.00 0.00 88 GLU A C 20
ATOM 31445 O O . GLU A 1 88 ? 5.391 10.512 -1.440 1.00 0.00 88 GLU A O 20
ATOM 31457 N N . LYS A 1 89 ? 4.506 10.427 -3.520 1.00 0.00 89 LYS A N 20
ATOM 31458 C CA . LYS A 1 89 ? 3.822 11.703 -3.402 1.00 0.00 89 LYS A CA 20
ATOM 31459 C C . LYS A 1 89 ? 3.095 11.765 -2.056 1.00 0.00 89 LYS A C 20
ATOM 31460 O O . LYS A 1 89 ? 3.411 12.603 -1.214 1.00 0.00 89 LYS A O 20
ATOM 31479 N N . GLN A 1 90 ? 2.136 10.865 -1.897 1.00 0.00 90 GLN A N 20
ATOM 31480 C CA . GLN A 1 90 ? 1.362 10.807 -0.668 1.00 0.00 90 GLN A CA 20
ATOM 31481 C C . GLN A 1 90 ? 2.294 10.749 0.544 1.00 0.00 90 GLN A C 20
ATOM 31482 O O . GLN A 1 90 ? 2.177 11.561 1.460 1.00 0.00 90 GLN A O 20
ATOM 31496 N N . LEU A 1 91 ? 3.197 9.780 0.509 1.00 0.00 91 LEU A N 20
ATOM 31497 C CA . LEU A 1 91 ? 4.149 9.606 1.593 1.00 0.00 91 LEU A CA 20
ATOM 31498 C C . LEU A 1 91 ? 4.582 10.979 2.112 1.00 0.00 91 LEU A C 20
ATOM 31499 O O . LEU A 1 91 ? 4.363 11.303 3.278 1.00 0.00 91 LEU A O 20
ATOM 31515 N N . ARG A 1 92 ? 5.189 11.748 1.221 1.00 0.00 92 ARG A N 20
ATOM 31516 C CA . ARG A 1 92 ? 5.655 13.078 1.574 1.00 0.00 92 ARG A CA 20
ATOM 31517 C C . ARG A 1 92 ? 4.644 13.768 2.492 1.00 0.00 92 ARG A C 20
ATOM 31518 O O . ARG A 1 92 ? 4.953 14.074 3.643 1.00 0.00 92 ARG A O 20
ATOM 31539 N N . LYS A 1 93 ? 3.457 13.993 1.950 1.00 0.00 93 LYS A N 20
ATOM 31540 C CA . LYS A 1 93 ? 2.399 14.641 2.706 1.00 0.00 93 LYS A CA 20
ATOM 31541 C C . LYS A 1 93 ? 1.379 13.591 3.152 1.00 0.00 93 LYS A C 20
ATOM 31542 O O . LYS A 1 93 ? 0.583 13.112 2.346 1.00 0.00 93 LYS A O 20
ATOM 31561 N N . LEU A 1 94 ? 1.438 13.263 4.434 1.00 0.00 94 LEU A N 20
ATOM 31562 C CA . LEU A 1 94 ? 0.530 12.278 4.997 1.00 0.00 94 LEU A CA 20
ATOM 31563 C C . LEU A 1 94 ? 0.762 12.179 6.506 1.00 0.00 94 LEU A C 20
ATOM 31564 O O . LEU A 1 94 ? -0.117 12.518 7.297 1.00 0.00 94 LEU A O 20
ATOM 31580 N N . SER A 1 95 ? 1.951 11.714 6.860 1.00 0.00 95 SER A N 20
ATOM 31581 C CA . SER A 1 95 ? 2.311 11.567 8.260 1.00 0.00 95 SER A CA 20
ATOM 31582 C C . SER A 1 95 ? 1.784 12.757 9.064 1.00 0.00 95 SER A C 20
ATOM 31583 O O . SER A 1 95 ? 1.646 13.858 8.531 1.00 0.00 95 SER A O 20
ATOM 31591 N N . GLY A 1 96 ? 1.504 12.497 10.332 1.00 0.00 96 GLY A N 20
ATOM 31592 C CA . GLY A 1 96 ? 0.996 13.533 11.214 1.00 0.00 96 GLY A CA 20
ATOM 31593 C C . GLY A 1 96 ? -0.098 12.984 12.133 1.00 0.00 96 GLY A C 20
ATOM 31594 O O . GLY A 1 96 ? -0.272 11.771 12.240 1.00 0.00 96 GLY A O 20
ATOM 31598 N N . PRO A 1 97 ? -0.825 13.927 12.789 1.00 0.00 97 PRO A N 20
ATOM 31599 C CA . PRO A 1 97 ? -1.896 13.550 13.695 1.00 0.00 97 PRO A CA 20
ATOM 31600 C C . PRO A 1 97 ? -3.132 13.088 12.920 1.00 0.00 97 PRO A C 20
ATOM 31601 O O . PRO A 1 97 ? -3.919 13.909 12.452 1.00 0.00 97 PRO A O 20
ATOM 31612 N N . SER A 1 98 ? -3.264 11.774 12.809 1.00 0.00 98 SER A N 20
ATOM 31613 C CA . SER A 1 98 ? -4.390 11.192 12.099 1.00 0.00 98 SER A CA 20
ATOM 31614 C C . SER A 1 98 ? -5.674 11.949 12.446 1.00 0.00 98 SER A C 20
ATOM 31615 O O . SER A 1 98 ? -6.075 11.999 13.607 1.00 0.00 98 SER A O 20
ATOM 31623 N N . SER A 1 99 ? -6.284 12.519 11.416 1.00 0.00 99 SER A N 20
ATOM 31624 C CA . SER A 1 99 ? -7.514 13.270 11.598 1.00 0.00 99 SER A CA 20
ATOM 31625 C C . SER A 1 99 ? -8.704 12.456 11.087 1.00 0.00 99 SER A C 20
ATOM 31626 O O . SER A 1 99 ? -9.105 12.594 9.932 1.00 0.00 99 SER A O 20
ATOM 31634 N N . GLY A 1 100 ? -9.237 11.627 11.972 1.00 0.00 100 GLY A N 20
ATOM 31635 C CA . GLY A 1 100 ? -10.373 10.791 11.625 1.00 0.00 100 GLY A CA 20
ATOM 31636 C C . GLY A 1 100 ? -10.980 10.145 12.872 1.00 0.00 100 GLY A C 20
ATOM 31637 O O . GLY A 1 100 ? -10.458 9.152 13.377 1.00 0.00 100 GLY A O 20
#

Nearest PDB structures (foldseek):
  1wjk-assembly1_A  TM=8.372E-01  e=7.699E-20  Mus musculus
  1nm3-assembly1_B  TM=6.651E-01  e=4.396E-04  Haemophilus influenzae
  8pr6-assembly1_A  TM=7.057E-01  e=9.397E-03  Corynebacterium glutamicum
  7c10-assembly1_A  TM=7.364E-01  e=1.954E-02  Alkaliphilus oremlandii OhILAs
  8sgc-assembly1_P  TM=4.848E-01  e=1.103E-01  Homo sapiens

GO terms:
  GO:0005739 mitochondrion (C, HDA)

CATH classification: 3.40.30.10

Radius of gyration: 14.46 Å; Cα contacts (8 Å, |Δi|>4): 130; chains: 1; bounding box: 37×36×27 Å

InterPro domains:
  IPR008554 Glutaredoxin-like [PF05768] (32-104)
  IPR036249 Thioredoxin-like superfamily [SSF52833] (20-106)
  IPR052565 Glutaredoxin-like YDR286C [PTHR33558] (1-110)

Solvent-accessible surface area: 7401 Å² total; per-residue (Å²): 131,95,129,52,120,120,69,143,175,88,98,93,142,222,86,87,19,61,0,18,0,0,16,28,71,124,33,108,102,8,86,116,4,69,110,46,1,123,88,20,119,87,117,3,96,41,87,87,25,71,1,71,77,108,148,27,41,98,80,60,108,125,21,77,146,26,17,3,0,0,15,3,78,62,136,104,15,6,49,97,185,15,79,37,85,105,0,81,124,58,29,214,153,49,64,37,128,119,76,132